Protein AF-0000000068416342 (afdb_homodimer)

InterPro domains:
  IPR006162 Phosphopantetheine attachment site [PS00012] (44-59)
  IPR006162 Phosphopantetheine attachment site [PS00012] (139-154)
  IPR006162 Phosphopantetheine attachment site [PS00012] (234-249)
  IPR006162 Phosphopantetheine attachment site [PS00012] (329-344)
  IPR009081 Phosphopantetheine binding ACP domain [PF00550] (20-83)
  IPR009081 Phosphopantetheine binding ACP domain [PF00550] (115-178)
  IPR009081 Phosphopantetheine binding ACP domain [PF00550] (210-273)
  IPR009081 Phosphopantetheine binding ACP domain [PF00550] (305-369)
  IPR009081 Phosphopantetheine binding ACP domain [PS50075] (15-89)
  IPR009081 Phosphopantetheine binding ACP domain [PS50075] (110-184)
  IPR009081 Phosphopantetheine binding ACP domain [PS50075] (205-279)
  IPR009081 Phosphopantetheine binding ACP domain [PS50075] (300-374)
  IPR011004 Trimeric LpxA-like superfamily [SSF51161] (517-614)
  IPR011004 Trimeric LpxA-like superfamily [SSF51161] (784-885)
  IPR011004 Trimeric LpxA-like superfamily [SSF51161] (982-1119)
  IPR020806 Polyketide synthase-like, phosphopantetheine-binding domain [SM00823] (18-89)
  IPR020806 Polyketide synthase-like, phosphopantetheine-binding domain [SM00823] (113-184)
  IPR020806 Polyketide synthase-like, phosphopantetheine-binding domain [SM00823] (208-279)
  IPR020806 Polyketide synthase-like, phosphopantetheine-binding domain [SM00823] (303-374)
  IPR036736 ACP-like superfamily [G3DSA:1.10.1200.10] (7-87)

pLDDT: mean 78.16, std 20.1, range [18.2, 98.06]

Sequence (2252 aa):
LVRTIHVPCKRISKNDIVEFLKGIISEQTGVAINSISVTGNLTSYGIDSIGVVKATQKLSDFLGTPVAAIDVFTASCIQELASFSEDLLSKTRPQLVRTIHVPCKRISKNDIVEFLKGIISEQTGVAINSISVTGNLTSYGIDSIGVVKATQKLSDFLGTPVAAIDVFTASCIQELASFSEDLLSKTRPQLVRTIHVPCKRISKNDIVEFLKGIISEQTGVAINSISVTGNLTSYGIDSIGVVKATQKLSDFLGTPVAAIDVFTASCIQELASFSEDLLSKTRPQLVRTIHVPCKRISKNDIVEFLKGIISEQTGVAINSISVTGNLTSYGIDSIGVVKATQKLSDFLGTPVAAIDVFTASCITELANFSEDLLSKTQPQLSSNESNVPEADIDCTELVVEVSKSRQWSIRLLQFFALIYISIMLASPAYLSITAFLNSNLCASKSVAGVPWLNYMISLIFAPLAWIHCIASTCICISLFGSSLLGLNYELTSEISIYSVDFVKWWALYKSQEISSKVLAVHLRGTVFLKYWFEMLGAKIGSSVLIDTVDITDPALVSIGDEAVIAEGVLVQSHEVKNGILSLRPIRIGKCSSIGPYAVVQKGSVIGESAEVQALQKVGGGEHVLKPNKLNNIDKNKDLPVISSKTQHDTIYHFIGIYLVGFLSSLAAAIAYFLYIKISKQPPSLQHFSFVCICGAFHWIPFIIIAYATMFSDVSSNPITFAISFTSAYLLHSLILITLTAVFTRLLNQNQTKFKTWLRYQMNISCHLRCAKFLSGTEAFCVYLRLLGAKIGKHCSIRAINPVSNPELMSIGAGVHIGDFSKIITGFHSSNGYVWGKIEVHDNSVIGSQSLILPNSLIQKNVILGALSLAPMNSILQEGGLYIGSQTQSHVGNLSATLNKEDSQKLTLTRTWYQTFTSLFTQPFLQTASPHILLGLSIYAPLNLIFHLSKKVPIFWLLPLFWILSGTMAALTCVIAKWVLVGKKKPGEKLPIWSKRIIMDSTWQAIRTLIGDYFMEMTSGSFMFVMWMKMMGGDVDEDVYVDSMGALLNPEMVKIERGGCVEKDALLFGHIYEGDEGGMVKFGEIKIGEDGFVGSRAMVMPGVVLENDANLAAFSLAMKQEIIRSTLVRTIHVPCKRISKNDIVEFLKGIISEQTGVAINSISVTGNLTSYGIDSIGVVKATQKLSDFLGTPVAAIDVFTASCIQELASFSEDLLSKTRPQLVRTIHVPCKRISKNDIVEFLKGIISEQTGVAINSISVTGNLTSYGIDSIGVVKATQKLSDFLGTPVAAIDVFTASCIQELASFSEDLLSKTRPQLVRTIHVPCKRISKNDIVEFLKGIISEQTGVAINSISVTGNLTSYGIDSIGVVKATQKLSDFLGTPVAAIDVFTASCIQELASFSEDLLSKTRPQLVRTIHVPCKRISKNDIVEFLKGIISEQTGVAINSISVTGNLTSYGIDSIGVVKATQKLSDFLGTPVAAIDVFTASCITELANFSEDLLSKTQPQLSSNESNVPEADIDCTELVVEVSKSRQWSIRLLQFFALIYISIMLASPAYLSITAFLNSNLCASKSVAGVPWLNYMISLIFAPLAWIHCIASTCICISLFGSSLLGLNYELTSEISIYSVDFVKWWALYKSQEISSKVLAVHLRGTVFLKYWFEMLGAKIGSSVLIDTVDITDPALVSIGDEAVIAEGVLVQSHEVKNGILSLRPIRIGKCSSIGPYAVVQKGSVIGESAEVQALQKVGGGEHVLKPNKLNNIDKNKDLPVISSKTQHDTIYHFIGIYLVGFLSSLAAAIAYFLYIKISKQPPSLQHFSFVCICGAFHWIPFIIIAYATMFSDVSSNPITFAISFTSAYLLHSLILITLTAVFTRLLNQNQTKFKTWLRYQMNISCHLRCAKFLSGTEAFCVYLRLLGAKIGKHCSIRAINPVSNPELMSIGAGVHIGDFSKIITGFHSSNGYVWGKIEVHDNSVIGSQSLILPNSLIQKNVILGALSLAPMNSILQEGGLYIGSQTQSHVGNLSATLNKEDSQKLTLTRTWYQTFTSLFTQPFLQTASPHILLGLSIYAPLNLIFHLSKKVPIFWLLPLFWILSGTMAALTCVIAKWVLVGKKKPGEKLPIWSKRIIMDSTWQAIRTLIGDYFMEMTSGSFMFVMWMKMMGGDVDEDVYVDSMGALLNPEMVKIERGGCVEKDALLFGHIYEGDEGGMVKFGEIKIGEDGFVGSRAMVMPGVVLENDANLAAFSLAMKQEIIRST

Organism: Cicer arietinum (NCBI:txid3827)

Secondary structure (DSSP, 8-state):
-------------HHHHHHHHHHHHHHHH---GGGS-TTS-GGGGT--HHHHHHHHHHHHHHHTS---HHHHHH-SSHHHHHHHHHHHHHHT----------------HHHHHHHHHHHHHHHH---GGGS-TTS-GGGGT--HHHHHHHHHHHHHHHTSPPPHHHHHH-SSHHHHHHHHHHHHTS-----------------HHHHHHHHHHHHHHHH---GGG--TTS-GGGGT--HHHHHHHHHHHHHHHTSPPPHHHHHH-SSHHHHHHHHHHHHHHTS---SS----------HHHHHHHHHHHHHHHH---GGG--TTSBGGGGT--HHHHHHHHHHHHHHHTSPPPHHHHHH--BHHHHHHHHHHHHHHHS-------------------------HHHHHHHHHHHHHHHHHHHHHHHHHHHHHHHHHHHHHHHHHHHSTT-HHHHHHHHHHHHHHHHHHHHHHHHHHIIIIIIHHH---TTT-SEEETTSHHHHHHHHHHHHHHHHHHHTGGGGTTSHHHHHHHHHTT-EE-SS-EE----B--GGGEEE-TT-EE-TT-EE--EEEETTEEEE--EEE-TT-EE-TT-EE-TT-EE-TT-EEPTT-EE-TT-EE---GGGGGS-TTS-----STTHHHHHHHHHHHHHHHHHHHHHHHHHHHHHHHHHHTPPP-HHHHHHHHHHHHH-SHHHHHHHHHHH-S---S-HHHHHHHHHHHHHHHHHHHHHHHHHHHHHHTSS--HHHHHHHHHHHHHHHHHTGGGGTTSHHHHHHHHHTT-EE-SS-EE-SBPPPS-GGGEEE-TT-EE-TTBEE-SEEEETTEEEE--EEE-TT-EEPTT-EE-TT-EE-TT-EE-TT-EE-TT-EEPTTEEEE-SSS-EEEEEGGGTS-GGGGGS-TT---HHHHHIIIIIHHHHHHHHHHHHHHHHHHHHHHHHHHHTTTS-GGGTHHHHHHHHHHHHHHHHHHHHHHHT--PPTT-EEETTSHHHHHHHHHHHHHHHHHHHTGGGGTTSHHHHHHHHHTT-EE-SS-EE--GGGGSSGGGEEE-TT-EE-TT-EE-SEEE---TT-EEEE--EEE-TT-EE-TT-EE-TT-EE-TT-EE-TT-EEPTT-EE---/-------------HHHHHHHHHHHHHHHH---GGGS-TTS-GGGGT--HHHHHHHHHHHHHHHTS---HHHHHH-SSHHHHHHHHHHHHHHT----------------HHHHHHHHHHHHHHHH---GGGS-TTS-GGGGT--HHHHHHHHHHHHHHHTSPPPHHHHHS-SSHHHHHHHHHHHHTS-----------------HHHHHHHHHHHHHHHH---GGG--TTS-GGGGT--HHHHHHHHHHHHHHHTSPPPHHHHHH--SHHHHHHHHHHHHHTTS---SS----------HHHHHHHHHHHHHHHH---GGG--TTSBGGGGT--HHHHHHHHHHHHHHHTSPPPHHHHHH--BHHHHHHHHHHHHHHHS-------------------------HHHHHHHHHHHHHHHHHHHHHHHHHHHHHHHHHHHHHHHHHHHSTT-HHHHHHHHHHHHHHHHHHHHHHHHHHIIIIIIHHH---TTT--EEETTSHHHHHHHHHHHHHHHHHHHTGGGGTTSHHHHHHHHHTT-EE-TT-EE----B--GGGEEE-TT-EE-TT-EE--EEEETTEEEE--EEE-TT-EE-TT-EE-TT-EE-TT-EEPTT-EE-TT-EE---GGGGGS-TTS-----STTHHHHHHHHHHHHHHHHHHHHHHHHHHHHHHHHHHTPPP-HHHHHHHHHHHH--SHHHHHHHHHHH-S---S-HHHHHHHHHHHHHHHHHHHHHHHHHHHHHHTSS--HHHHHHHHHHHHHHHHHTGGGGTTSHHHHHHHHHTT-EE-SS-EE-SB---S-GGGEEE-TT-EE-TTBEE-SEEEETTEEEE--EEE-TT-EEPTT-EE-TT-EE-TT-EE-TT-EE-TT-EEPTTEEEE-SSS-EEEEEGGGTS-GGGGGS-TT---HHHHHIIIIIHHHHHHHHHHHHHHHHHHHHHHHHHHHTTTS-GGGTHHHHHHHHHHHHHHHHHHHHHHHT--PPTT-EEETTSHHHHHHHHHHHHHHHHHHHTGGGGTTSHHHHHHHHHTT-EE-SS-EE--GGGGSSGGGEEE-TT-EE-TT-EE-SEEE---TT-EEEE--EEE-TT-EE-TT-EE-TT-EE-TT-EE-TT-EE-TT-EE---

Foldseek 3Di:
DPPPPPPPPDDCDLVNQLQVLLVLLCVQLVDDSVPADQQAFSVVSVQDPVSLVVSQVVSCVVLVHRDDSVLSVPQRGSSSSSVVSVVVNVVPDPPPPDPPVPPPPQCDLVVQLLLLLVLLCVQLVDDSVPQDQQAFSVVSVQDPVSLVVSQVVLCVVLVHRDDSVLSVPQRGSSSSSVVSSVRNVPDDDDDDDDDDDDDDADDLVNQLQLLLVLLCVQQVDDSVPADQAAFSVVSVQDLVSLVVSQVSSCVVLVHRDDSVCSVPQRGSSSSSVVSVVVRVVVDDDPPVPPPPPPPPCPLVVLLLLLLVLLCVQLVDDSVPADQAAFSVVSVQDLVSLLVSQVVSCVVLVHRDASVLSLQDGGSSSSSVVSSVVSVVPPPPPPDPPVCPVPPCPVPPPPPPPQDPVLVVVLQVLLVVLLLVLLLLLLVLLLVLLVVLVVVLVVVCVVVPPDVVVSLVSLLQCLLVSLVSSLVSSLLSCLVPQCVVLNDPCVVDFKDFCSDPNVSSLLSSQLSLLLSLVQRVLLCAQAPVNVVSLVSNQAAEEDAEHGRESQATPRNQEYAEHLEYEKYQEHEEQWDAFLRMIGGAHEYHEALEYEEHNEYEYHQEYEYHNFYHYHLYYTDHPDYRDHDPPPPPPPPPPPPPPCPVVNVVRNVLSVVLSSVLLSLQLVLLLVLVVVVCVVVVDDDDSLVSSLSSNCSRSLQVLSSLSSCVSSDLDDDPDLQVQLQVQLVSLVSSLVSLLLSLLVLLVVLPPPDDPSSLVSNLSNQQVSCVNHLQLLAQFVQNVVSLVSNQAAEEALEGGGREHRESRRNLEYAYYLEYEEAHEYEYQWMATSVGIDGAHEYAYANEYEEHNEYEYHLEAEYACEYEYHLDYRDYNYYHDHQWYWYDHPDTRGSDRNPVPPDPVNSPDRLRDDDPVLNVCRNPVLSCLSRSVLSSLLSSLLVVLSNVLSVVCVPPPSSSCSSVSLVRSLVSLLVSLLVLLCVQANADDAFDKDFCSDSNVSSLSSSVSNLVSSCSSRLLSCAQHPVNVVSLVSNQAAEDPCEGGNEPLCVSPSNQEYEYASEYEDYQEHEDQWDFPSPRRTMIGGAHEYAEASEYAEHNEYEYGLEYEYHQFYHYHSYYDDHNNYTYHD/DPPPPPPPPPDCDLVNQLQVLLVLLCVQLVDDSVPADQQAFSVVSVQDPVSLVVSQVVSCVVLVHRDDSVLSVPDRGSSSSSVVSVVVSVVPPPPPPDPPPDPPPLCDLVVQLQVLLVLLCVQLVDDSVPQDQQAFSVVSVQDPVSLVVSQVVLCVVLVHRDDSVLSVPQRGSSSSSVVSSVRNVPPDDDDDDDDDDDDDADDLVNQLQLLLVLLCVQQVDDSVPADQQAFSVVSVQDLVSLVVSQVSSCVVLVHRDDSVCSVPQRGSNSSSVVSVCVRVVVDDDPPVPPCPPPPLCPLVVLLLLLLVLLCVQLVDDSVPADQAAFSVVSVQDLVSLLVSQVVSCVVLVHRDASVLSLLQGGSSSSSVVSSVVSVVPPPPPPDPPVCPVPPCPVPVPPPPPQDPVLVVVLQVLLVVLLLVLLLLLLVLLLVLLVVLVVVLVVVCVVVPPDVVVSLVSLLQCLLVSLVSSLVSSLLSCLVPQCVVLNDPCVVDFKDFCSDPNVSSLLSSQLSLLLSLVQRVLLCAQAPVNVVSLVSNQAAEEDAEHGRESQATPRNQEYAEHLEYEKYQEHEEQWDAFLRMIGGAHEYHAALEYEEHNEYEYHQEYEYHNFYHYHLYYTDHPDYRYHDPPPPPPPPPPPPPPCPVVNVVRNVLSVVLSSVLLSLQLVLLLVVVVVVCVVVVDDDDSLVSSLSSNCSNNLFVLSSVSSCVSSDLDDDPDLQVQLQVQLVSLVSSLVSLLLSLLVLLVVLPPPDDPSSLVSNLSNQQVSCVRHLQLLAQFVQNVVSLVSNQAAEEALEGGGREHRESRRNLEYAYYLEYEEAHEYEYQWMATSVGIDGAHEYAYANEYEEHNEYEYHLEAEYACEYEYHLDYRDYNYYHDHQWYWYDHPDTRGSDRNPVPQDPVNSPDRLRDDDPVLNVCRNPVLSCLSRSVLSSLLSSLLVVLSNVLSVVCVPPPSSSCSSVSLVRSLVSLLVSLLVLLCVQANADDAFDKDFCSDSNVSSLSSSVSNLVSSCSSRLLSCQQHPVNVVSLVSNQAAEDPCEGGNEPLCVSPSNQEYEYASEYEDYQEHEDQWDFPSPRRTMIGGAHEYAEASEYAEHNEYEYHLEYEYHQFYHYHSYYDDHNNYTYHD

Nearest PDB structures (foldseek):
  2liw-assembly1_A  TM=7.862E-01  e=5.320E-03  Lyngbya majuscula
  6d8j-assembly1_A  TM=8.652E-01  e=2.146E-02  Mycobacterium tuberculosis H37Rv
  8xks-assembly1_R  TM=7.794E-01  e=4.127E-02  Chlamydomonas reinhardtii
  4ca3-assembly1_A  TM=8.569E-01  e=8.660E-02  Streptomyces virginiae
  7s3u-assembly1_A  TM=4.858E-01  e=3.812E-01  Helicobacter pullorum

Solvent-accessible surface area (backbone atoms only — not comparable to full-atom values): 117513 Å² total; per-residue (Å²): 126,83,72,78,75,74,73,72,82,78,74,87,51,58,64,58,43,40,54,47,50,38,47,52,50,22,70,72,56,72,50,61,60,85,76,57,60,55,78,45,59,54,75,74,60,67,66,50,78,68,48,49,50,52,49,24,50,54,47,16,63,73,68,76,43,88,52,60,47,63,58,59,67,67,32,54,22,54,52,57,43,22,52,51,52,47,54,58,59,62,70,69,61,81,75,83,73,73,78,69,79,64,71,84,71,65,87,47,60,62,59,41,30,54,51,46,36,50,52,49,21,70,70,50,70,48,58,58,87,73,57,57,57,80,42,59,50,72,74,56,66,63,49,78,66,48,45,49,52,47,20,52,50,46,14,63,72,62,76,41,91,48,59,43,63,55,57,64,67,28,51,22,45,52,55,39,19,56,50,56,58,60,62,63,75,74,78,82,83,84,89,82,88,86,86,87,82,91,84,88,84,87,57,52,67,57,42,40,55,49,51,40,49,52,48,23,70,72,55,69,47,60,59,86,75,58,59,53,77,43,56,53,73,76,59,67,64,48,78,67,48,47,51,52,48,25,50,55,46,14,63,72,66,76,43,89,51,61,46,65,56,61,68,67,32,54,20,50,52,52,43,19,52,50,51,36,49,56,50,52,70,67,49,82,66,83,52,94,54,73,80,65,67,77,70,58,82,36,59,63,49,44,37,54,48,51,36,46,52,46,20,68,72,54,66,49,59,58,87,74,56,59,56,78,39,55,50,66,76,56,67,59,46,77,65,46,40,41,52,48,22,50,55,44,16,64,72,67,75,42,88,52,57,44,64,57,56,54,55,30,54,19,48,51,51,40,22,48,50,51,48,49,49,50,52,64,64,36,74,66,79,66,73,76,63,76,64,60,68,64,77,72,68,72,65,72,76,74,78,62,84,75,51,69,68,51,50,52,52,48,54,52,48,45,53,53,35,50,47,52,40,32,43,50,60,46,49,24,48,52,52,24,51,52,50,43,54,51,48,51,54,56,50,44,64,71,52,72,88,52,75,71,54,54,59,50,49,38,49,62,44,22,20,53,28,40,53,46,23,49,53,39,32,51,52,41,38,31,63,63,25,50,26,69,37,50,73,66,62,73,81,50,45,70,42,46,65,82,36,70,67,35,49,33,44,51,37,41,47,38,49,52,50,52,48,20,66,70,49,44,53,73,28,55,69,33,72,62,38,55,52,52,40,40,56,51,46,22,49,67,37,90,54,48,48,43,31,51,61,47,60,44,60,35,59,43,35,35,38,27,42,48,18,26,39,11,44,60,26,34,39,31,27,61,47,66,53,75,58,31,38,38,51,35,50,28,39,38,26,37,47,14,24,36,25,42,46,14,39,41,32,31,37,17,37,36,30,52,50,16,73,45,55,52,54,37,76,42,50,57,72,41,69,46,61,46,60,79,76,66,69,73,63,67,82,69,67,67,67,76,76,63,64,86,55,48,64,62,48,51,54,53,47,51,51,42,48,38,49,50,25,34,51,36,16,49,24,25,46,52,44,49,53,53,47,35,65,73,69,70,53,80,91,48,71,71,61,49,42,50,38,14,37,39,28,30,54,68,46,63,68,56,42,50,50,50,47,60,71,75,42,79,79,74,76,92,45,56,66,61,46,8,49,52,53,29,50,52,51,54,49,28,42,54,43,37,54,52,52,49,34,51,50,47,62,61,48,63,57,80,82,41,75,63,47,50,52,43,42,24,50,45,40,31,51,48,28,72,74,48,50,65,46,24,45,56,23,46,44,37,51,50,53,42,39,60,55,47,21,44,66,42,58,50,43,37,45,33,46,54,56,65,44,51,51,38,60,40,36,35,39,30,36,19,23,38,35,32,51,55,19,36,57,41,40,57,47,55,44,78,92,38,79,47,69,31,48,32,39,38,31,37,44,17,37,37,24,37,49,15,40,39,32,29,36,19,37,37,34,40,43,20,36,37,33,56,51,14,46,42,53,65,68,34,76,48,55,64,22,27,31,35,40,28,42,89,61,66,32,78,57,45,67,60,52,81,77,50,56,77,81,63,70,77,59,65,56,43,71,68,52,72,67,53,48,46,35,28,49,48,54,48,40,46,46,19,51,41,49,36,39,32,52,43,33,48,29,40,41,62,43,54,54,50,48,49,63,49,40,79,81,38,69,58,79,76,44,50,34,57,40,51,53,51,22,34,53,41,30,53,50,50,48,38,52,47,38,56,72,55,59,53,83,83,55,73,68,43,71,42,45,62,87,36,71,66,45,50,35,39,54,30,44,51,32,30,48,51,50,44,29,72,65,38,52,58,65,34,46,53,40,70,66,39,53,50,55,40,39,68,51,45,21,48,61,50,63,74,52,40,50,35,31,75,34,52,57,73,33,26,62,29,36,35,34,30,43,30,17,22,37,30,49,60,17,34,38,35,24,53,45,80,68,67,48,97,68,30,34,33,37,30,19,43,30,39,36,20,43,38,13,37,39,24,39,50,14,38,37,30,26,39,19,35,35,32,58,50,9,69,43,53,56,67,35,79,43,51,68,59,32,73,44,62,50,121,132,82,72,79,75,78,73,73,83,77,74,84,48,58,64,57,43,40,54,48,50,38,48,52,49,21,71,72,57,70,48,61,59,87,75,59,62,52,76,44,59,53,75,74,59,69,66,49,76,68,50,48,50,54,50,26,50,54,46,15,63,73,68,75,43,88,51,61,48,64,59,61,68,67,32,54,19,54,51,55,44,23,53,49,52,45,52,57,55,62,67,68,56,79,73,82,75,73,79,70,78,66,68,84,70,64,87,47,60,62,59,41,33,53,50,47,39,49,50,49,22,70,70,52,71,50,59,58,86,76,55,58,58,78,42,59,50,73,75,56,66,59,48,77,68,47,44,50,52,48,21,50,51,45,15,63,74,62,74,42,89,49,59,43,63,55,56,65,68,26,51,20,45,55,56,36,22,57,52,55,58,61,61,65,73,71,79,80,83,83,88,82,86,88,86,88,83,90,84,90,84,89,58,50,68,58,44,41,56,49,51,39,49,51,48,23,71,73,55,70,48,58,60,86,74,58,60,53,79,44,56,53,75,76,61,67,65,49,78,68,49,48,49,54,48,25,52,55,46,15,63,72,67,76,43,90,51,60,48,62,57,61,69,68,28,52,20,52,51,54,42,19,51,51,51,35,49,58,49,53,72,66,49,82,66,82,53,97,50,72,79,67,68,76,69,58,81,36,59,62,50,43,35,54,49,50,36,46,52,47,21,68,74,54,68,48,60,59,86,72,57,58,53,78,38,55,50,65,76,56,67,60,47,78,66,46,38,42,53,46,22,49,53,44,16,65,72,68,74,44,88,52,57,43,63,56,56,52,54,30,54,19,47,51,52,40,20,49,49,50,47,48,49,51,52,63,63,35,73,66,78,66,72,78,64,75,64,60,69,62,79,72,66,72,66,71,75,73,77,60,85,75,52,70,66,51,51,52,50,46,54,52,48,45,54,55,36,51,46,53,38,32,43,50,59,46,49,26,48,52,53,24,52,50,50,42,55,51,47,53,52,55,50,44,65,71,50,72,88,51,75,70,54,53,57,50,48,37,50,63,45,22,22,53,29,43,52,45,24,49,54,40,32,50,50,41,38,32,62,62,24,48,27,68,38,50,74,65,64,74,82,51,42,71,40,46,67,81,36,72,68,36,49,33,44,50,37,43,48,36,48,51,49,51,48,21,67,72,50,45,54,73,28,53,68,35,72,61,37,53,52,51,40,39,57,50,45,21,47,66,38,91,52,47,47,43,31,50,61,46,60,44,60,35,58,40,36,36,38,27,42,49,18,25,38,11,44,60,26,34,40,32,27,61,48,66,54,75,59,30,38,40,50,37,50,29,40,39,26,36,46,14,24,36,26,42,46,14,37,38,32,30,37,18,35,38,31,52,50,16,71,42,55,51,55,37,74,43,50,56,73,40,68,46,61,46,62,81,75,67,70,73,64,67,83,70,69,66,66,78,76,62,65,84,56,47,64,61,48,48,55,52,48,52,51,40,50,39,49,50,24,34,50,35,16,49,24,25,47,51,44,49,54,52,48,33,65,72,68,70,51,81,90,47,70,70,61,49,41,49,39,13,37,39,27,29,38,76,50,65,66,56,36,50,50,48,47,60,72,75,42,79,78,73,74,92,46,56,65,61,47,9,50,50,52,29,50,52,51,53,47,29,41,54,44,36,53,51,51,49,33,52,51,46,60,61,47,64,59,80,80,41,74,64,49,49,51,44,44,25,50,45,41,31,52,48,29,72,73,48,50,64,46,24,44,55,22,45,43,38,52,50,54,41,38,61,54,46,21,45,66,42,58,50,41,38,46,32,44,56,57,63,43,50,51,38,60,41,34,35,38,30,35,19,23,38,36,31,51,56,18,36,58,40,40,57,47,56,44,79,90,40,80,46,67,30,47,32,39,37,31,38,44,18,36,38,25,36,48,14,39,40,31,27,36,20,38,37,32,41,42,20,36,37,34,54,52,15,45,43,53,62,70,33,74,47,54,66,20,28,30,35,39,28,43,88,61,67,30,77,54,46,66,59,51,83,76,51,57,79,81,62,71,78,58,64,55,43,72,70,53,73,67,55,49,47,35,30,48,47,55,49,39,46,44,21,51,42,51,35,38,32,53,43,33,49,28,40,42,61,44,53,54,50,49,49,62,49,40,78,82,38,69,57,81,76,44,49,33,58,40,52,54,52,22,35,53,41,30,53,51,50,46,38,52,46,38,56,71,55,58,52,82,82,57,74,68,43,71,42,45,63,89,37,70,66,46,51,34,40,52,30,44,51,32,30,49,50,52,42,30,73,66,37,52,60,66,34,45,53,40,70,66,38,53,51,53,41,39,68,52,45,20,50,63,50,63,73,52,41,48,36,30,76,35,52,56,73,32,25,63,30,36,34,34,30,44,30,16,21,37,29,49,60,16,35,38,36,24,53,44,78,70,68,50,98,68,30,35,33,39,29,20,43,31,38,36,22,42,38,12,36,38,23,38,50,13,38,37,30,26,38,19,34,33,32,57,51,9,68,42,54,55,66,35,79,43,49,70,59,33,74,45,63,49,123

Radius of gyration: 46.11 Å; Cα contacts (8 Å, |Δi|>4): 3832; chains: 2; bounding box: 129×130×114 Å

Structure (mmCIF, N/CA/C/O backbone):
data_AF-0000000068416342-model_v1
#
loop_
_entity.id
_entity.type
_entity.pdbx_description
1 polymer 'Uncharacterized protein LOC105851097'
#
loop_
_atom_site.group_PDB
_atom_site.id
_atom_site.type_symbol
_atom_site.label_atom_id
_atom_site.label_alt_id
_atom_site.label_comp_id
_atom_site.label_asym_id
_atom_site.label_entity_id
_atom_site.label_seq_id
_atom_site.pdbx_PDB_ins_code
_atom_site.Cartn_x
_atom_site.Cartn_y
_atom_site.Cartn_z
_atom_site.occupancy
_atom_site.B_iso_or_equiv
_atom_site.auth_seq_id
_atom_site.auth_comp_id
_atom_site.auth_asym_id
_atom_site.auth_atom_id
_atom_site.pdbx_PDB_model_num
ATOM 1 N N . LEU A 1 1 ? -82.75 14.883 46.125 1 18.2 1 LEU A N 1
ATOM 2 C CA . LEU A 1 1 ? -83.438 15.805 45.219 1 18.2 1 LEU A CA 1
ATOM 3 C C . LEU A 1 1 ? -82.5 16.859 44.688 1 18.2 1 LEU A C 1
ATOM 5 O O . LEU A 1 1 ? -82.875 17.828 44.062 1 18.2 1 LEU A O 1
ATOM 9 N N . VAL A 1 2 ? -81.312 16.828 45.219 1 22.8 2 VAL A N 1
ATOM 10 C CA . VAL A 1 2 ? -80.375 17.891 45 1 22.8 2 VAL A CA 1
ATOM 11 C C . VAL A 1 2 ? -80.188 18.109 43.5 1 22.8 2 VAL A C 1
ATOM 13 O O . VAL A 1 2 ? -79.875 17.156 42.75 1 22.8 2 VAL A O 1
ATOM 16 N N . ARG A 1 3 ? -80.875 19.219 43.094 1 21.17 3 ARG A N 1
ATOM 17 C CA . ARG A 1 3 ? -81.188 19.719 41.75 1 21.17 3 ARG A CA 1
ATOM 18 C C . ARG A 1 3 ? -79.938 19.922 40.938 1 21.17 3 ARG A C 1
ATOM 20 O O . ARG A 1 3 ? -79 20.625 41.344 1 21.17 3 ARG A O 1
ATOM 27 N N . THR A 1 4 ? -79.438 18.906 40.25 1 23.2 4 THR A N 1
ATOM 28 C CA . THR A 1 4 ? -78.312 18.734 39.375 1 23.2 4 THR A CA 1
ATOM 29 C C . THR A 1 4 ? -78.25 19.828 38.312 1 23.2 4 THR A C 1
ATOM 31 O O . THR A 1 4 ? -79.062 19.828 37.375 1 23.2 4 THR A O 1
ATOM 34 N N . ILE A 1 5 ? -78.188 21.172 38.875 1 24.78 5 ILE A N 1
ATOM 35 C CA . ILE A 1 5 ? -78.375 22.359 38.062 1 24.78 5 ILE A CA 1
ATOM 36 C C . ILE A 1 5 ? -77.438 22.281 36.844 1 24.78 5 ILE A C 1
ATOM 38 O O . ILE A 1 5 ? -76.188 22.047 37 1 24.78 5 ILE A O 1
ATOM 42 N N . HIS A 1 6 ? -78 21.953 35.656 1 24.78 6 HIS A N 1
ATOM 43 C CA . HIS A 1 6 ? -77.438 21.75 34.312 1 24.78 6 HIS A CA 1
ATOM 44 C C . HIS A 1 6 ? -76.75 23.016 33.812 1 24.78 6 HIS A C 1
ATOM 46 O O . HIS A 1 6 ? -77.375 24.016 33.531 1 24.78 6 HIS A O 1
ATOM 52 N N . VAL A 1 7 ? -75.812 23.547 34.5 1 27.77 7 VAL A N 1
ATOM 53 C CA . VAL A 1 7 ? -75.125 24.812 34.219 1 27.77 7 VAL A CA 1
ATOM 54 C C . VAL A 1 7 ? -74.812 24.906 32.719 1 27.77 7 VAL A C 1
ATOM 56 O O . VAL A 1 7 ? -74.188 24.047 32.156 1 27.77 7 VAL A O 1
ATOM 59 N N . PRO A 1 8 ? -75.75 25.547 31.984 1 27.86 8 PRO A N 1
ATOM 60 C CA . PRO A 1 8 ? -75.812 25.641 30.516 1 27.86 8 PRO A CA 1
ATOM 61 C C . PRO A 1 8 ? -74.438 26.094 29.938 1 27.86 8 PRO A C 1
ATOM 63 O O . PRO A 1 8 ? -73.688 26.812 30.609 1 27.86 8 PRO A O 1
ATOM 66 N N . CYS A 1 9 ? -73.812 25.328 29.297 1 30.5 9 CYS A N 1
ATOM 67 C CA . CYS A 1 9 ? -72.562 25.578 28.578 1 30.5 9 CYS A CA 1
ATOM 68 C C . CYS A 1 9 ? -72.625 26.828 27.734 1 30.5 9 CYS A C 1
ATOM 70 O O . CYS A 1 9 ? -73.438 26.891 26.781 1 30.5 9 CYS A O 1
ATOM 72 N N . LYS A 1 10 ? -72.688 28.125 28.391 1 36.81 10 LYS A N 1
ATOM 73 C CA . LYS A 1 10 ? -72.812 29.469 27.844 1 36.81 10 LYS A CA 1
ATOM 74 C C . LYS A 1 10 ? -72.062 29.594 26.516 1 36.81 10 LYS A C 1
ATOM 76 O O . LYS A 1 10 ? -70.875 29.25 26.422 1 36.81 10 LYS A O 1
ATOM 81 N N . ARG A 1 11 ? -72.812 29.641 25.469 1 44.97 11 ARG A N 1
ATOM 82 C CA . ARG A 1 11 ? -72.438 29.875 24.062 1 44.97 11 ARG A CA 1
ATOM 83 C C . ARG A 1 11 ? -71.625 31.172 23.922 1 44.97 11 ARG A C 1
ATOM 85 O O . ARG A 1 11 ? -72.062 32.219 24.406 1 44.97 11 ARG A O 1
ATOM 92 N N . ILE A 1 12 ? -70.438 31.312 23.734 1 53.91 12 ILE A N 1
ATOM 93 C CA . ILE A 1 12 ? -69.625 32.5 23.516 1 53.91 12 ILE A CA 1
ATOM 94 C C . ILE A 1 12 ? -70.25 33.344 22.391 1 53.91 12 ILE A C 1
ATOM 96 O O . ILE A 1 12 ? -70.375 32.875 21.25 1 53.91 12 ILE A O 1
ATOM 100 N N . SER A 1 13 ? -71.125 34.438 22.656 1 62.72 13 SER A N 1
ATOM 101 C CA . SER A 1 13 ? -71.812 35.281 21.703 1 62.72 13 SER A CA 1
ATOM 102 C C . SER A 1 13 ? -70.875 36.312 21.078 1 62.72 13 SER A C 1
ATOM 104 O O . SER A 1 13 ? -69.75 36.531 21.547 1 62.72 13 SER A O 1
ATOM 106 N N . LYS A 1 14 ? -71.188 37 19.938 1 69.56 14 LYS A N 1
ATOM 107 C CA . LYS A 1 14 ? -70.5 38.031 19.188 1 69.56 14 LYS A CA 1
ATOM 108 C C . LYS A 1 14 ? -70.125 39.219 20.094 1 69.56 14 LYS A C 1
ATOM 110 O O . LYS A 1 14 ? -69.062 39.812 19.984 1 69.56 14 LYS A O 1
ATOM 115 N N . ASN A 1 15 ? -71 39.469 20.938 1 71.5 15 ASN A N 1
ATOM 116 C CA . ASN A 1 15 ? -70.812 40.594 21.844 1 71.5 15 ASN A CA 1
ATOM 117 C C . ASN A 1 15 ? -69.688 40.312 22.859 1 71.5 15 ASN A C 1
ATOM 119 O O . ASN A 1 15 ? -69 41.219 23.281 1 71.5 15 ASN A O 1
ATOM 123 N N . ASP A 1 16 ? -69.562 39.062 23.219 1 72.38 16 ASP A N 1
ATOM 124 C CA . ASP A 1 16 ? -68.5 38.688 24.141 1 72.38 16 ASP A CA 1
ATOM 125 C C . ASP A 1 16 ? -67.125 38.844 23.484 1 72.38 16 ASP A C 1
ATOM 127 O O . ASP A 1 16 ? -66.188 39.25 24.156 1 72.38 16 ASP A O 1
ATOM 131 N N . ILE A 1 17 ? -67.125 38.656 22.203 1 74.94 17 ILE A N 1
ATOM 132 C CA . ILE A 1 17 ? -65.875 38.781 21.453 1 74.94 17 ILE A CA 1
ATOM 133 C C . ILE A 1 17 ? -65.562 40.281 21.312 1 74.94 17 ILE A C 1
ATOM 135 O O . ILE A 1 17 ? -64.375 40.656 21.469 1 74.94 17 ILE A O 1
ATOM 139 N N . VAL A 1 18 ? -66.5 41.125 21.078 1 76.5 18 VAL A N 1
ATOM 140 C CA . VAL A 1 18 ? -66.312 42.562 20.938 1 76.5 18 VAL A CA 1
ATOM 141 C C . VAL A 1 18 ? -65.812 43.125 22.25 1 76.5 18 VAL A C 1
ATOM 143 O O . VAL A 1 18 ? -64.875 43.906 22.25 1 76.5 18 VAL A O 1
ATOM 146 N N . GLU A 1 19 ? -66.375 42.688 23.359 1 75.38 19 GLU A N 1
ATOM 147 C CA . GLU A 1 19 ? -65.938 43.188 24.656 1 75.38 19 GLU A CA 1
ATOM 148 C C . GLU A 1 19 ? -64.562 42.719 25 1 75.38 19 GLU A C 1
ATOM 150 O O . GLU A 1 19 ? -63.75 43.469 25.578 1 75.38 19 GLU A O 1
ATOM 155 N N . PHE A 1 20 ? -64.25 41.594 24.578 1 74.19 20 PHE A N 1
ATOM 156 C CA . PHE A 1 20 ? -62.938 41.031 24.781 1 74.19 20 PHE A CA 1
ATOM 157 C C . PHE A 1 20 ? -61.875 41.781 23.969 1 74.19 20 PHE A C 1
ATOM 159 O O . PHE A 1 20 ? -60.812 42.125 24.469 1 74.19 20 PHE A O 1
ATOM 166 N N . LEU A 1 21 ? -62.219 42.062 22.734 1 75 21 LEU A N 1
ATOM 167 C CA . LEU A 1 21 ? -61.312 42.75 21.844 1 75 21 LEU A CA 1
ATOM 168 C C . LEU A 1 21 ? -61.094 44.188 22.297 1 75 21 LEU A C 1
ATOM 170 O O . LEU A 1 21 ? -59.969 44.719 22.25 1 75 21 LEU A O 1
ATOM 174 N N . LYS A 1 22 ? -62.125 44.719 22.734 1 76.25 22 LYS A N 1
ATOM 175 C CA . LYS A 1 22 ? -62 46.062 23.344 1 76.25 22 LYS A CA 1
ATOM 176 C C . LYS A 1 22 ? -61.062 46.031 24.531 1 76.25 22 LYS A C 1
ATOM 178 O O . LYS A 1 22 ? -60.25 46.969 24.719 1 76.25 22 LYS A O 1
ATOM 183 N N . GLY A 1 23 ? -61.156 44.938 25.297 1 76.19 23 GLY A N 1
ATOM 184 C CA . GLY A 1 23 ? -60.25 44.75 26.438 1 76.19 23 GLY A CA 1
ATOM 185 C C . GLY A 1 23 ? -58.812 44.656 26.047 1 76.19 23 GLY A C 1
ATOM 186 O O . GLY A 1 23 ? -57.938 45.219 26.688 1 76.19 23 GLY A O 1
ATOM 187 N N . ILE A 1 24 ? -58.562 44 25.016 1 74.69 24 ILE A N 1
ATOM 188 C CA . ILE A 1 24 ? -57.188 43.812 24.578 1 74.69 24 ILE A CA 1
ATOM 189 C C . ILE A 1 24 ? -56.625 45.156 24.094 1 74.69 24 ILE A C 1
ATOM 191 O O . ILE A 1 24 ? -55.469 45.5 24.406 1 74.69 24 ILE A O 1
ATOM 195 N N . ILE A 1 25 ? -57.375 45.844 23.328 1 72.62 25 ILE A N 1
ATOM 196 C CA . ILE A 1 25 ? -56.938 47.125 22.781 1 72.62 25 ILE A CA 1
ATOM 197 C C . ILE A 1 25 ? -56.75 48.125 23.906 1 72.62 25 ILE A C 1
ATOM 199 O O . ILE A 1 25 ? -55.75 48.875 23.922 1 72.62 25 ILE A O 1
ATOM 203 N N . SER A 1 26 ? -57.594 48.062 24.812 1 76.88 26 SER A N 1
ATOM 204 C CA . SER A 1 26 ? -57.438 48.938 25.969 1 76.88 26 SER A CA 1
ATOM 205 C C . SER A 1 26 ? -56.188 48.625 26.766 1 76.88 26 SER A C 1
ATOM 207 O O . SER A 1 26 ? -55.5 49.531 27.219 1 76.88 26 SER A O 1
ATOM 209 N N . GLU A 1 27 ? -55.938 47.375 26.844 1 74.56 27 GLU A N 1
ATOM 210 C CA . GLU A 1 27 ? -54.75 46.938 27.609 1 74.56 27 GLU A CA 1
ATOM 211 C C . GLU A 1 27 ? -53.469 47.375 26.891 1 74.56 27 GLU A C 1
ATOM 213 O O . GLU A 1 27 ? -52.5 47.781 27.547 1 74.56 27 GLU A O 1
ATOM 218 N N . GLN A 1 28 ? -53.531 47.469 25.609 1 70.75 28 GLN A N 1
ATOM 219 C CA . GLN A 1 28 ? -52.312 47.75 24.891 1 70.75 28 GLN A CA 1
ATOM 220 C C . GLN A 1 28 ? -52.156 49.219 24.594 1 70.75 28 GLN A C 1
ATOM 222 O O . GLN A 1 28 ? -51.062 49.75 24.5 1 70.75 28 GLN A O 1
ATOM 227 N N . THR A 1 29 ? -53.156 49.969 24.375 1 71.56 29 THR A N 1
ATOM 228 C CA . THR A 1 29 ? -53.094 51.344 23.984 1 71.56 29 THR A CA 1
ATOM 229 C C . THR A 1 29 ? -53.406 52.281 25.156 1 71.56 29 THR A C 1
ATOM 231 O O . THR A 1 29 ? -53.094 53.469 25.125 1 71.56 29 THR A O 1
ATOM 234 N N . GLY A 1 30 ? -53.781 51.875 26.359 1 71.31 30 GLY A N 1
ATOM 235 C CA . GLY A 1 30 ? -54.156 52.625 27.531 1 71.31 30 GLY A CA 1
ATOM 236 C C . GLY A 1 30 ? -55.438 53.406 27.375 1 71.31 30 GLY A C 1
ATOM 237 O O . GLY A 1 30 ? -55.812 54.188 28.234 1 71.31 30 GLY A O 1
ATOM 238 N N . VAL A 1 31 ? -56.188 53.281 26.172 1 72.88 31 VAL A N 1
ATOM 239 C CA . VAL A 1 31 ? -57.406 54.031 25.938 1 72.88 31 VAL A CA 1
ATOM 240 C C . VAL A 1 31 ? -58.562 53.344 26.672 1 72.88 31 VAL A C 1
ATOM 242 O O . VAL A 1 31 ? -58.594 52.125 26.797 1 72.88 31 VAL A O 1
ATOM 245 N N . ALA A 1 32 ? -59.375 54.094 27.438 1 72.69 32 ALA A N 1
ATOM 246 C CA . ALA A 1 32 ? -60.5 53.594 28.234 1 72.69 32 ALA A CA 1
ATOM 247 C C . ALA A 1 32 ? -61.438 52.75 27.406 1 72.69 32 ALA A C 1
ATOM 249 O O . ALA A 1 32 ? -61.75 53.094 26.25 1 72.69 32 ALA A O 1
ATOM 250 N N . ILE A 1 33 ? -62 51.562 27.781 1 69.38 33 ILE A N 1
ATOM 251 C CA . ILE A 1 33 ? -62.781 50.531 27.094 1 69.38 33 ILE A CA 1
ATOM 252 C C . ILE A 1 33 ? -64 51.188 26.469 1 69.38 33 ILE A C 1
ATOM 254 O O . ILE A 1 33 ? -64.438 50.812 25.359 1 69.38 33 ILE A O 1
ATOM 258 N N . ASN A 1 34 ? -64.562 52.188 27.141 1 70.69 34 ASN A N 1
ATOM 259 C CA . ASN A 1 34 ? -65.812 52.781 26.688 1 70.69 34 ASN A CA 1
ATOM 260 C C . ASN A 1 34 ? -65.562 53.75 25.531 1 70.69 34 ASN A C 1
ATOM 262 O O . ASN A 1 34 ? -66.5 54.094 24.797 1 70.69 34 ASN A O 1
ATOM 266 N N . SER A 1 35 ? -64.375 54.281 25.375 1 72.25 35 SER A N 1
ATOM 267 C CA . SER A 1 35 ? -64.125 55.25 24.297 1 72.25 35 SER A CA 1
ATOM 268 C C . SER A 1 35 ? -63.625 54.531 23.031 1 72.25 35 SER A C 1
ATOM 270 O O . SER A 1 35 ? -63.375 55.156 22.016 1 72.25 35 SER A O 1
ATOM 272 N N . ILE A 1 36 ? -63.438 53.25 23.078 1 66.06 36 ILE A N 1
ATOM 273 C CA . ILE A 1 36 ? -63.031 52.5 21.906 1 66.06 36 ILE A CA 1
ATOM 274 C C . ILE A 1 36 ? -64.25 52.188 21.016 1 66.06 36 ILE A C 1
ATOM 276 O O . ILE A 1 36 ? -65.188 51.531 21.453 1 66.06 36 ILE A O 1
ATOM 280 N N . SER A 1 37 ? -64.312 52.906 19.859 1 69.81 37 SER A N 1
ATOM 281 C CA . SER A 1 37 ? -65.438 52.719 18.938 1 69.81 37 SER A CA 1
ATOM 282 C C . SER A 1 37 ? -65.312 51.375 18.219 1 69.81 37 SER A C 1
ATOM 284 O O . SER A 1 37 ? -64.25 50.938 17.844 1 69.81 37 SER A O 1
ATOM 286 N N . VAL A 1 38 ? -66.312 50.531 18.234 1 68.25 38 VAL A N 1
ATOM 287 C CA . VAL A 1 38 ? -66.375 49.188 17.641 1 68.25 38 VAL A CA 1
ATOM 288 C C . VAL A 1 38 ? -66.188 49.312 16.141 1 68.25 38 VAL A C 1
ATOM 290 O O . VAL A 1 38 ? -65.688 48.375 15.5 1 68.25 38 VAL A O 1
ATOM 293 N N . THR A 1 39 ? -66.375 50.375 15.375 1 62.34 39 THR A N 1
ATOM 294 C CA . THR A 1 39 ? -66.312 50.562 13.938 1 62.34 39 THR A CA 1
ATOM 295 C C . THR A 1 39 ? -65.062 51.375 13.578 1 62.34 39 THR A C 1
ATOM 297 O O . THR A 1 39 ? -64.812 51.625 12.398 1 62.34 39 THR A O 1
ATOM 300 N N . GLY A 1 40 ? -64.25 51.875 14.492 1 62.88 40 GLY A N 1
ATOM 301 C CA . GLY A 1 40 ? -63.094 52.719 14.188 1 62.88 40 GLY A CA 1
ATOM 302 C C . GLY A 1 40 ? -61.906 51.906 13.68 1 62.88 40 GLY A C 1
ATOM 303 O O . GLY A 1 40 ? -61.812 50.688 13.898 1 62.88 40 GLY A O 1
ATOM 304 N N . ASN A 1 41 ? -61.062 52.438 12.719 1 61.44 41 ASN A N 1
ATOM 305 C CA . ASN A 1 41 ? -59.906 51.812 12.094 1 61.44 41 ASN A CA 1
ATOM 306 C C . ASN A 1 41 ? -58.875 51.375 13.133 1 61.44 41 ASN A C 1
ATOM 308 O O . ASN A 1 41 ? -58.5 52.188 13.992 1 61.44 41 ASN A O 1
ATOM 312 N N . LEU A 1 42 ? -58.5 50.094 13.312 1 61.69 42 LEU A N 1
ATOM 313 C CA . LEU A 1 42 ? -57.594 49.5 14.289 1 61.69 42 LEU A CA 1
ATOM 314 C C . LEU A 1 42 ? -56.219 50.156 14.227 1 61.69 42 LEU A C 1
ATOM 316 O O . LEU A 1 42 ? -55.5 50.25 15.234 1 61.69 42 LEU A O 1
ATOM 320 N N . THR A 1 43 ? -55.812 50.688 13.039 1 62.25 43 THR A N 1
ATOM 321 C CA . THR A 1 43 ? -54.5 51.344 12.867 1 62.25 43 THR A CA 1
ATOM 322 C C . THR A 1 43 ? -54.469 52.656 13.648 1 62.25 43 THR A C 1
ATOM 324 O O . THR A 1 43 ? -53.375 53.125 14.008 1 62.25 43 THR A O 1
ATOM 327 N N . SER A 1 44 ? -55.531 53.188 13.891 1 61.53 44 SER A N 1
ATOM 328 C CA . SER A 1 44 ? -55.531 54.5 14.562 1 61.53 44 SER A CA 1
ATOM 329 C C . SER A 1 44 ? -55.188 54.344 16.047 1 61.53 44 SER A C 1
ATOM 331 O O . SER A 1 44 ? -54.844 55.344 16.703 1 61.53 44 SER A O 1
ATOM 333 N N . TYR A 1 45 ? -55.438 53.219 16.578 1 62.81 45 TYR A N 1
ATOM 334 C CA . TYR A 1 45 ? -55.156 53.094 18.016 1 62.81 45 TYR A CA 1
ATOM 335 C C . TYR A 1 45 ? -53.688 52.75 18.266 1 62.81 45 TYR A C 1
ATOM 337 O O . TYR A 1 45 ? -53.281 52.562 19.406 1 62.81 45 TYR A O 1
ATOM 345 N N . GLY A 1 46 ? -52.562 53.031 17.297 1 58 46 GLY A N 1
ATOM 346 C CA . GLY A 1 46 ? -51.125 52.906 17.422 1 58 46 GLY A CA 1
ATOM 347 C C . GLY A 1 46 ? -50.688 51.531 17.859 1 58 46 GLY A C 1
ATOM 348 O O . GLY A 1 46 ? -49.656 51.375 18.547 1 58 46 GLY A O 1
ATOM 349 N N . ILE A 1 47 ? -51.375 50.5 17.672 1 56.94 47 ILE A N 1
ATOM 350 C CA . ILE A 1 47 ? -50.938 49.156 18.078 1 56.94 47 ILE A CA 1
ATOM 351 C C . ILE A 1 47 ? -49.812 48.719 17.156 1 56.94 47 ILE A C 1
ATOM 353 O O . ILE A 1 47 ? -49.969 48.688 15.938 1 56.94 47 ILE A O 1
ATOM 357 N N . ASP A 1 48 ? -48.531 48.688 17.547 1 58.91 48 ASP A N 1
ATOM 358 C CA . ASP A 1 48 ? -47.375 48.312 16.75 1 58.91 48 ASP A CA 1
ATOM 359 C C . ASP A 1 48 ? -47.406 46.812 16.406 1 58.91 48 ASP A C 1
ATOM 361 O O . ASP A 1 48 ? -48.281 46.094 16.891 1 58.91 48 ASP A O 1
ATOM 365 N N . SER A 1 49 ? -46.594 46.344 15.422 1 60.31 49 SER A N 1
ATOM 366 C CA . SER A 1 49 ? -46.531 44.969 14.867 1 60.31 49 SER A CA 1
ATOM 367 C C . SER A 1 49 ? -46.438 43.938 15.969 1 60.31 49 SER A C 1
ATOM 369 O O . SER A 1 49 ? -47.031 42.844 15.852 1 60.31 49 SER A O 1
ATOM 371 N N . ILE A 1 50 ? -45.812 44.188 16.922 1 63.53 50 ILE A N 1
ATOM 372 C CA . ILE A 1 50 ? -45.656 43.25 18.016 1 63.53 50 ILE A CA 1
ATOM 373 C C . ILE A 1 50 ? -46.969 43.156 18.812 1 63.53 50 ILE A C 1
ATOM 375 O O . ILE A 1 50 ? -47.344 42.094 19.281 1 63.53 50 ILE A O 1
ATOM 379 N N . GLY A 1 51 ? -47.594 44.219 18.812 1 63.62 51 GLY A N 1
ATOM 380 C CA . GLY A 1 51 ? -48.844 44.281 19.516 1 63.62 51 GLY A CA 1
ATOM 381 C C . GLY A 1 51 ? -49.938 43.469 18.859 1 63.62 51 GLY A C 1
ATOM 382 O O . GLY A 1 51 ? -50.75 42.812 19.547 1 63.62 51 GLY A O 1
ATOM 383 N N . VAL A 1 52 ? -49.938 43.406 17.594 1 65.62 52 VAL A N 1
ATOM 384 C CA . VAL A 1 52 ? -50.875 42.625 16.812 1 65.62 52 VAL A CA 1
ATOM 385 C C . VAL A 1 52 ? -50.625 41.125 17.062 1 65.62 52 VAL A C 1
ATOM 387 O O . VAL A 1 52 ? -51.594 40.375 17.219 1 65.62 52 VAL A O 1
ATOM 390 N N . VAL A 1 53 ? -49.5 40.75 17.172 1 69.25 53 VAL A N 1
ATOM 391 C CA . VAL A 1 53 ? -49.156 39.344 17.391 1 69.25 53 VAL A CA 1
ATOM 392 C C . VAL A 1 53 ? -49.625 38.906 18.781 1 69.25 53 VAL A C 1
ATOM 394 O O . VAL A 1 53 ? -50.188 37.844 18.953 1 69.25 53 VAL A O 1
ATOM 397 N N . LYS A 1 54 ? -49.5 39.75 19.688 1 71.94 54 LYS A N 1
ATOM 398 C CA . LYS A 1 54 ? -49.938 39.438 21.047 1 71.94 54 LYS A CA 1
ATOM 399 C C . LYS A 1 54 ? -51.469 39.406 21.125 1 71.94 54 LYS A C 1
ATOM 401 O O . LYS A 1 54 ? -52.031 38.531 21.797 1 71.94 54 LYS A O 1
ATOM 406 N N . ALA A 1 55 ? -52.031 40.219 20.375 1 70.56 55 ALA A N 1
ATOM 407 C CA . ALA A 1 55 ? -53.5 40.25 20.359 1 70.56 55 ALA A CA 1
ATOM 408 C C . ALA A 1 55 ? -54.062 39 19.672 1 70.56 55 ALA A C 1
ATOM 410 O O . ALA A 1 55 ? -55.094 38.469 20.109 1 70.56 55 ALA A O 1
ATOM 411 N N . THR A 1 56 ? -53.375 38.625 18.703 1 72.38 56 THR A N 1
ATOM 412 C CA . THR A 1 56 ? -53.781 37.406 17.984 1 72.38 56 THR A CA 1
ATOM 413 C C . THR A 1 56 ? -53.688 36.188 18.891 1 72.38 56 THR A C 1
ATOM 415 O O . THR A 1 56 ? -54.562 35.344 18.891 1 72.38 56 THR A O 1
ATOM 418 N N . GLN A 1 57 ? -52.688 36.219 19.609 1 72.44 57 GLN A N 1
ATOM 419 C CA . GLN A 1 57 ? -52.5 35.094 20.5 1 72.44 57 GLN A CA 1
ATOM 420 C C . GLN A 1 57 ? -53.562 35.094 21.609 1 72.44 57 GLN A C 1
ATOM 422 O O . GLN A 1 57 ? -54.156 34.031 21.922 1 72.44 57 GLN A O 1
ATOM 427 N N . LYS A 1 58 ? -53.844 36.156 22.094 1 75.19 58 LYS A N 1
ATOM 428 C CA . LYS A 1 58 ? -54.844 36.281 23.141 1 75.19 58 LYS A CA 1
ATOM 429 C C . LYS A 1 58 ? -56.25 35.969 22.609 1 75.19 58 LYS A C 1
ATOM 431 O O . LYS A 1 58 ? -57.062 35.312 23.281 1 75.19 58 LYS A O 1
ATOM 436 N N . LEU A 1 59 ? -56.438 36.312 21.406 1 74 59 LEU A N 1
ATOM 437 C CA . LEU A 1 59 ? -57.688 36 20.75 1 74 59 LEU A CA 1
ATOM 438 C C . LEU A 1 59 ? -57.812 34.5 20.453 1 74 59 LEU A C 1
ATOM 440 O O . LEU A 1 59 ? -58.875 33.906 20.656 1 74 59 LEU A O 1
ATOM 444 N N . SER A 1 60 ? -56.75 33.969 20.062 1 72.5 60 SER A N 1
ATOM 445 C CA . SER A 1 60 ? -56.719 32.531 19.797 1 72.5 60 SER A CA 1
ATOM 446 C C . SER A 1 60 ? -56.969 31.75 21.062 1 72.5 60 SER A C 1
ATOM 448 O O . SER A 1 60 ? -57.719 30.75 21.047 1 72.5 60 SER A O 1
ATOM 450 N N . ASP A 1 61 ? -56.531 32.219 22.078 1 72 61 ASP A N 1
ATOM 451 C CA . ASP A 1 61 ? -56.719 31.531 23.359 1 72 61 ASP A CA 1
ATOM 452 C C . ASP A 1 61 ? -58.188 31.688 23.844 1 72 61 ASP A C 1
ATOM 454 O O . ASP A 1 61 ? -58.75 30.75 24.406 1 72 61 ASP A O 1
ATOM 458 N N . PHE A 1 62 ? -58.719 32.719 23.562 1 72.19 62 PHE A N 1
ATOM 459 C CA . PHE A 1 62 ? -60.094 33.031 23.969 1 72.19 62 PHE A CA 1
ATOM 460 C C . PHE A 1 62 ? -61.094 32.25 23.125 1 72.19 62 PHE A C 1
ATOM 462 O O . PHE A 1 62 ? -62.094 31.719 23.656 1 72.19 62 PHE A O 1
ATOM 469 N N . LEU A 1 63 ? -60.781 32.125 21.875 1 67.31 63 LEU A N 1
ATOM 470 C CA . LEU A 1 63 ? -61.656 31.438 20.953 1 67.31 63 LEU A CA 1
ATOM 471 C C . LEU A 1 63 ? -61.375 29.938 20.969 1 67.31 63 LEU A C 1
ATOM 473 O O . LEU A 1 63 ? -62.25 29.141 20.562 1 67.31 63 LEU A O 1
ATOM 477 N N . GLY A 1 64 ? -60.25 29.438 21.469 1 64.69 64 GLY A N 1
ATOM 478 C CA . GLY A 1 64 ? -59.812 28.047 21.469 1 64.69 64 GLY A CA 1
ATOM 479 C C . GLY A 1 64 ? -59.406 27.562 20.094 1 64.69 64 GLY A C 1
ATOM 480 O O . GLY A 1 64 ? -59.188 26.359 19.875 1 64.69 64 GLY A O 1
ATOM 481 N N . THR A 1 65 ? -59.469 28.469 19.141 1 65.31 65 THR A N 1
ATOM 482 C CA . THR A 1 65 ? -59.062 28.156 17.781 1 65.31 65 THR A CA 1
ATOM 483 C C . THR A 1 65 ? -57.969 29.109 17.312 1 65.31 65 THR A C 1
ATOM 485 O O . THR A 1 65 ? -58 30.297 17.609 1 65.31 65 THR A O 1
ATOM 488 N N . PRO A 1 66 ? -57 28.578 16.719 1 68.38 66 PRO A N 1
ATOM 489 C CA . PRO A 1 66 ? -55.906 29.453 16.297 1 68.38 66 PRO A CA 1
ATOM 490 C C . PRO A 1 66 ? -56.344 30.484 15.273 1 68.38 66 PRO A C 1
ATOM 492 O O . PRO A 1 66 ? -57.094 30.172 14.336 1 68.38 66 PRO A O 1
ATOM 495 N N . VAL A 1 67 ? -56.062 31.703 15.492 1 66.31 67 VAL A N 1
ATOM 496 C CA . VAL A 1 67 ? -56.344 32.812 14.602 1 66.31 67 VAL A CA 1
ATOM 497 C C . VAL A 1 67 ? -55.062 33.312 13.953 1 66.31 67 VAL A C 1
ATOM 499 O O . VAL A 1 67 ? -54.031 33.438 14.617 1 66.31 67 VAL A O 1
ATOM 502 N N . ALA A 1 68 ? -55.031 33.375 12.727 1 67.62 68 ALA A N 1
ATOM 503 C CA . ALA A 1 68 ? -53.844 33.844 12.008 1 67.62 68 ALA A CA 1
ATOM 504 C C . ALA A 1 68 ? -53.656 35.344 12.234 1 67.62 68 ALA A C 1
ATOM 506 O O . ALA A 1 68 ? -54.594 36.125 12.266 1 67.62 68 ALA A O 1
ATOM 507 N N . ALA A 1 69 ? -52.531 35.781 12.477 1 65.5 69 ALA A N 1
ATOM 508 C CA . ALA A 1 69 ? -52.156 37.156 12.75 1 65.5 69 ALA A CA 1
ATOM 509 C C . ALA A 1 69 ? -52.562 38.094 11.594 1 65.5 69 ALA A C 1
ATOM 511 O O . ALA A 1 69 ? -52.906 39.25 11.805 1 65.5 69 ALA A O 1
ATOM 512 N N . ILE A 1 70 ? -52.531 37.531 10.367 1 63.41 70 ILE A N 1
ATOM 513 C CA . ILE A 1 70 ? -52.844 38.312 9.188 1 63.41 70 ILE A CA 1
ATOM 514 C C . ILE A 1 70 ? -54.312 38.719 9.234 1 63.41 70 ILE A C 1
ATOM 516 O O . ILE A 1 70 ? -54.688 39.812 8.797 1 63.41 70 ILE A O 1
ATOM 520 N N . ASP A 1 71 ? -55.062 37.906 9.828 1 65.62 71 ASP A N 1
ATOM 521 C CA . ASP A 1 71 ? -56.5 38.219 9.891 1 65.62 71 ASP A CA 1
ATOM 522 C C . ASP A 1 71 ? -56.781 39.344 10.898 1 65.62 71 ASP A C 1
ATOM 524 O O . ASP A 1 71 ? -57.688 40.156 10.695 1 65.62 71 ASP A O 1
ATOM 528 N N . VAL A 1 72 ? -55.938 39.312 11.852 1 67.69 72 VAL A N 1
ATOM 529 C CA . VAL A 1 72 ? -56.062 40.375 12.852 1 67.69 72 VAL A CA 1
ATOM 530 C C . VAL A 1 72 ? -55.469 41.656 12.312 1 67.69 72 VAL A C 1
ATOM 532 O O . VAL A 1 72 ? -56.031 42.75 12.516 1 67.69 72 VAL A O 1
ATOM 535 N N . PHE A 1 73 ? -54.438 41.5 11.445 1 64.81 73 PHE A N 1
ATOM 536 C CA . PHE A 1 73 ? -53.75 42.656 10.875 1 64.81 73 PHE A CA 1
ATOM 537 C C . PHE A 1 73 ? -54.594 43.312 9.789 1 64.81 73 PHE A C 1
ATOM 539 O O . PHE A 1 73 ? -54.594 44.531 9.641 1 64.81 73 PHE A O 1
ATOM 546 N N . THR A 1 74 ? -55.375 42.469 9.078 1 64.19 74 THR A N 1
ATOM 547 C CA . THR A 1 74 ? -56.125 42.969 7.934 1 64.19 74 THR A CA 1
ATOM 548 C C . THR A 1 74 ? -57.5 43.406 8.352 1 64.19 74 THR A C 1
ATOM 550 O O . THR A 1 74 ? -58.25 44.031 7.562 1 64.19 74 THR A O 1
ATOM 553 N N . ALA A 1 75 ? -57.844 43.125 9.602 1 63.09 75 ALA A N 1
ATOM 554 C CA . ALA A 1 75 ? -59.188 43.531 10.031 1 63.09 75 ALA A CA 1
ATOM 555 C C . ALA A 1 75 ? -59.219 45.031 10.281 1 63.09 75 ALA A C 1
ATOM 557 O O . ALA A 1 75 ? -58.312 45.594 10.914 1 63.09 75 ALA A O 1
ATOM 558 N N . SER A 1 76 ? -60.031 45.75 9.562 1 67.94 76 SER A N 1
ATOM 559 C CA . SER A 1 76 ? -60.094 47.219 9.594 1 67.94 76 SER A CA 1
ATOM 560 C C . SER A 1 76 ? -60.75 47.688 10.875 1 67.94 76 SER A C 1
ATOM 562 O O . SER A 1 76 ? -60.469 48.812 11.352 1 67.94 76 SER A O 1
ATOM 564 N N . CYS A 1 77 ? -61.812 46.906 11.484 1 69.25 77 CYS A N 1
ATOM 565 C CA . CYS A 1 77 ? -62.5 47.344 12.688 1 69.25 77 CYS A CA 1
ATOM 566 C C . CYS A 1 77 ? -62.781 46.156 13.625 1 69.25 77 CYS A C 1
ATOM 568 O O . CYS A 1 77 ? -62.656 45 13.227 1 69.25 77 CYS A O 1
ATOM 570 N N . ILE A 1 78 ? -62.969 46.344 14.969 1 71.19 78 ILE A N 1
ATOM 571 C CA . ILE A 1 78 ? -63.219 45.344 16 1 71.19 78 ILE A CA 1
ATOM 572 C C . ILE A 1 78 ? -64.438 44.5 15.625 1 71.19 78 ILE A C 1
ATOM 574 O O . ILE A 1 78 ? -64.438 43.312 15.852 1 71.19 78 ILE A O 1
ATOM 578 N N . GLN A 1 79 ? -65.375 45.094 14.914 1 71.38 79 GLN A N 1
ATOM 579 C CA . GLN A 1 79 ? -66.625 44.406 14.531 1 71.38 79 GLN A CA 1
ATOM 580 C C . GLN A 1 79 ? -66.312 43.344 13.461 1 71.38 79 GLN A C 1
ATOM 582 O O . GLN A 1 79 ? -66.875 42.25 13.484 1 71.38 79 GLN A O 1
ATOM 587 N N . GLU A 1 80 ? -65.438 43.719 12.531 1 73.19 80 GLU A N 1
ATOM 588 C CA . GLU A 1 80 ? -65.062 42.781 11.469 1 73.19 80 GLU A CA 1
ATOM 589 C C . GLU A 1 80 ? -64.312 41.594 12.031 1 73.19 80 GLU A C 1
ATOM 591 O O . GLU A 1 80 ? -64.5 40.438 11.609 1 73.19 80 GLU A O 1
ATOM 596 N N . LEU A 1 81 ? -63.5 41.875 13.023 1 71.62 81 LEU A N 1
ATOM 597 C CA . LEU A 1 81 ? -62.719 40.812 13.641 1 71.62 81 LEU A CA 1
ATOM 598 C C . LEU A 1 81 ? -63.594 39.906 14.516 1 71.62 81 LEU A C 1
ATOM 600 O O . LEU A 1 81 ? -63.406 38.688 14.539 1 71.62 81 LEU A O 1
ATOM 604 N N . ALA A 1 82 ? -64.625 40.438 15.125 1 72.69 82 ALA A N 1
ATOM 605 C CA . ALA A 1 82 ? -65.562 39.688 15.938 1 72.69 82 ALA A CA 1
ATOM 606 C C . ALA A 1 82 ? -66.438 38.812 15.062 1 72.69 82 ALA A C 1
ATOM 608 O O . ALA A 1 82 ? -66.75 37.688 15.406 1 72.69 82 ALA A O 1
ATOM 609 N N . SER A 1 83 ? -66.875 39.375 13.93 1 71.19 83 SER A N 1
ATOM 610 C CA . SER A 1 83 ? -67.625 38.594 12.984 1 71.19 83 SER A CA 1
ATOM 611 C C . SER A 1 83 ? -66.875 37.438 12.398 1 71.19 83 SER A C 1
ATOM 613 O O . SER A 1 83 ? -67.375 36.344 12.211 1 71.19 83 SER A O 1
ATOM 615 N N . PHE A 1 84 ? -65.688 37.75 12.148 1 69 84 PHE A N 1
ATOM 616 C CA . PHE A 1 84 ? -64.75 36.688 11.648 1 69 84 PHE A CA 1
ATOM 617 C C . PHE A 1 84 ? -64.562 35.625 12.695 1 69 84 PHE A C 1
ATOM 619 O O . PHE A 1 84 ? -64.625 34.438 12.375 1 69 84 PHE A O 1
ATOM 626 N N . SER A 1 85 ? -64.375 35.969 13.898 1 68.19 85 SER A N 1
ATOM 627 C CA . SER A 1 85 ? -64.125 35.031 14.992 1 68.19 85 SER A CA 1
ATOM 628 C C . SER A 1 85 ? -65.375 34.219 15.305 1 68.19 85 SER A C 1
ATOM 630 O O . SER A 1 85 ? -65.312 33.031 15.656 1 68.19 85 SER A O 1
ATOM 632 N N . GLU A 1 86 ? -66.438 34.75 15.18 1 67.81 86 GLU A N 1
ATOM 633 C CA . GLU A 1 86 ? -67.75 34.031 15.336 1 67.81 86 GLU A CA 1
ATOM 634 C C . GLU A 1 86 ? -67.938 33 14.234 1 67.81 86 GLU A C 1
ATOM 636 O O . GLU A 1 86 ? -68.375 31.891 14.484 1 67.81 86 GLU A O 1
ATOM 641 N N . ASP A 1 87 ? -67.562 33.406 13.039 1 65.19 87 ASP A N 1
ATOM 642 C CA . ASP A 1 87 ? -67.688 32.5 11.906 1 65.19 87 ASP A CA 1
ATOM 643 C C . ASP A 1 87 ? -66.75 31.297 12.102 1 65.19 87 ASP A C 1
ATOM 645 O O . ASP A 1 87 ? -67.062 30.172 11.734 1 65.19 87 ASP A O 1
ATOM 649 N N . LEU A 1 88 ? -65.688 31.547 12.688 1 59.81 88 LEU A N 1
ATOM 650 C CA . LEU A 1 88 ? -64.75 30.469 12.969 1 59.81 88 LEU A CA 1
ATOM 651 C C . LEU A 1 88 ? -65.312 29.531 14.031 1 59.81 88 LEU A C 1
ATOM 653 O O . LEU A 1 88 ? -65.125 28.312 13.93 1 59.81 88 LEU A O 1
ATOM 657 N N . LEU A 1 89 ? -65.938 29.906 15.039 1 55.22 89 LEU A N 1
ATOM 658 C CA . LEU A 1 89 ? -66.5 29.094 16.094 1 55.22 89 LEU A CA 1
ATOM 659 C C . LEU A 1 89 ? -67.75 28.328 15.57 1 55.22 89 LEU A C 1
ATOM 661 O O . LEU A 1 89 ? -68 27.203 16 1 55.22 89 LEU A O 1
ATOM 665 N N . SER A 1 90 ? -68.438 28.875 14.828 1 49.12 90 SER A N 1
ATOM 666 C CA . SER A 1 90 ? -69.625 28.188 14.328 1 49.12 90 SER A CA 1
ATOM 667 C C . SER A 1 90 ? -69.25 27 13.445 1 49.12 90 SER A C 1
ATOM 669 O O . SER A 1 90 ? -70 26.062 13.289 1 49.12 90 SER A O 1
ATOM 671 N N . LYS A 1 91 ? -68.25 27.062 12.766 1 44.44 91 LYS A N 1
ATOM 672 C CA . LYS A 1 91 ? -67.938 25.984 11.859 1 44.44 91 LYS A CA 1
ATOM 673 C C . LYS A 1 91 ? -67.438 24.75 12.641 1 44.44 91 LYS A C 1
ATOM 675 O O . LYS A 1 91 ? -67.5 23.625 12.109 1 44.44 91 LYS A O 1
ATOM 680 N N . THR A 1 92 ? -67.062 24.734 13.852 1 35.66 92 THR A N 1
ATOM 681 C CA . THR A 1 92 ? -66.5 23.562 14.555 1 35.66 92 THR A CA 1
ATOM 682 C C . THR A 1 92 ? -67.688 22.844 15.273 1 35.66 92 THR A C 1
ATOM 684 O O . THR A 1 92 ? -67.438 21.953 16.094 1 35.66 92 THR A O 1
ATOM 687 N N . ARG A 1 93 ? -68.875 23.141 15.227 1 30.33 93 ARG A N 1
ATOM 688 C CA . ARG A 1 93 ? -69.875 22.344 15.945 1 30.33 93 ARG A CA 1
ATOM 689 C C . ARG A 1 93 ? -70.062 20.984 15.281 1 30.33 93 ARG A C 1
ATOM 691 O O . ARG A 1 93 ? -70.25 20.891 14.062 1 30.33 93 ARG A O 1
ATOM 698 N N . PRO A 1 94 ? -69.875 19.859 16.031 1 27.92 94 PRO A N 1
ATOM 699 C CA . PRO A 1 94 ? -70.188 18.516 15.531 1 27.92 94 PRO A CA 1
ATOM 700 C C . PRO A 1 94 ? -71.688 18.328 15.227 1 27.92 94 PRO A C 1
ATOM 702 O O . PRO A 1 94 ? -72.562 18.609 16.078 1 27.92 94 PRO A O 1
ATOM 705 N N . GLN A 1 95 ? -72.25 18.672 14.141 1 24.75 95 GLN A N 1
ATOM 706 C CA . GLN A 1 95 ? -73.625 18.406 13.812 1 24.75 95 GLN A CA 1
ATOM 707 C C . GLN A 1 95 ? -74.062 16.969 14.141 1 24.75 95 GLN A C 1
ATOM 709 O O . GLN A 1 95 ? -73.25 16.047 13.914 1 24.75 95 GLN A O 1
ATOM 714 N N . LEU A 1 96 ? -75 16.703 15.102 1 23.69 96 LEU A N 1
ATOM 715 C CA . LEU A 1 96 ? -75.75 15.477 15.422 1 23.69 96 LEU A CA 1
ATOM 716 C C . LEU A 1 96 ? -76.312 14.844 14.172 1 23.69 96 LEU A C 1
ATOM 718 O O . LEU A 1 96 ? -77.312 15.375 13.602 1 23.69 96 LEU A O 1
ATOM 722 N N . VAL A 1 97 ? -75.688 14.523 13.125 1 23.19 97 VAL A N 1
ATOM 723 C CA . VAL A 1 97 ? -76.375 13.836 12.008 1 23.19 97 VAL A CA 1
ATOM 724 C C . VAL A 1 97 ? -77.062 12.578 12.516 1 23.19 97 VAL A C 1
ATOM 726 O O . VAL A 1 97 ? -76.438 11.812 13.289 1 23.19 97 VAL A O 1
ATOM 729 N N . ARG A 1 98 ? -78.375 12.578 12.758 1 23.2 98 ARG A N 1
ATOM 730 C CA . ARG A 1 98 ? -79.375 11.492 12.781 1 23.2 98 ARG A CA 1
ATOM 731 C C . ARG A 1 98 ? -78.938 10.344 11.883 1 23.2 98 ARG A C 1
ATOM 733 O O . ARG A 1 98 ? -78.25 10.555 10.875 1 23.2 98 ARG A O 1
ATOM 740 N N . THR A 1 99 ? -79 9.125 12.492 1 23.36 99 THR A N 1
ATOM 741 C CA . THR A 1 99 ? -78.5 7.844 11.984 1 23.36 99 THR A CA 1
ATOM 742 C C . THR A 1 99 ? -79.062 7.559 10.594 1 23.36 99 THR A C 1
ATOM 744 O O . THR A 1 99 ? -79.062 6.418 10.133 1 23.36 99 THR A O 1
ATOM 747 N N . ILE A 1 100 ? -79.812 8.562 9.984 1 22.25 100 ILE A N 1
ATOM 748 C CA . ILE A 1 100 ? -80.5 7.969 8.852 1 22.25 100 ILE A CA 1
ATOM 749 C C . ILE A 1 100 ? -79.562 7.094 8.047 1 22.25 100 ILE A C 1
ATOM 751 O O . ILE A 1 100 ? -78.375 7.418 7.918 1 22.25 100 ILE A O 1
ATOM 755 N N . HIS A 1 101 ? -80.062 5.766 7.812 1 22.92 101 HIS A N 1
ATOM 756 C CA . HIS A 1 101 ? -79.438 4.641 7.117 1 22.92 101 HIS A CA 1
ATOM 757 C C . HIS A 1 101 ? -78.688 5.105 5.879 1 22.92 101 HIS A C 1
ATOM 759 O O . HIS A 1 101 ? -78.188 4.285 5.102 1 22.92 101 HIS A O 1
ATOM 765 N N . VAL A 1 102 ? -78.688 6.457 5.699 1 24.17 102 VAL A N 1
ATOM 766 C CA . VAL A 1 102 ? -78.5 6.656 4.262 1 24.17 102 VAL A CA 1
ATOM 767 C C . VAL A 1 102 ? -77.188 6.09 3.807 1 24.17 102 VAL A C 1
ATOM 769 O O . VAL A 1 102 ? -76.188 6.156 4.539 1 24.17 102 VAL A O 1
ATOM 772 N N . PRO A 1 103 ? -77.125 5.312 2.727 1 25.52 103 PRO A N 1
ATOM 773 C CA . PRO A 1 103 ? -76.062 4.508 2.191 1 25.52 103 PRO A CA 1
ATOM 774 C C . PRO A 1 103 ? -74.75 5.27 2.158 1 25.52 103 PRO A C 1
ATOM 776 O O . PRO A 1 103 ? -74.75 6.504 2.109 1 25.52 103 PRO A O 1
ATOM 779 N N . CYS A 1 104 ? -73.75 4.875 2.998 1 24.97 104 CYS A N 1
ATOM 780 C CA . CYS A 1 104 ? -72.312 5.27 3.213 1 24.97 104 CYS A CA 1
ATOM 781 C C . CYS A 1 104 ? -71.75 5.93 1.966 1 24.97 104 CYS A C 1
ATOM 783 O O . CYS A 1 104 ? -71.375 5.242 1.005 1 24.97 104 CYS A O 1
ATOM 785 N N . LYS A 1 105 ? -72.438 7.102 1.644 1 32.66 105 LYS A N 1
ATOM 786 C CA . LYS A 1 105 ? -72.188 7.672 0.315 1 32.66 105 LYS A CA 1
ATOM 787 C C . LYS A 1 105 ? -70.75 7.914 0.045 1 32.66 105 LYS A C 1
ATOM 789 O O . LYS A 1 105 ? -70.062 8.547 0.851 1 32.66 105 LYS A O 1
ATOM 794 N N . ARG A 1 106 ? -70.062 7.105 -0.671 1 37.5 106 ARG A N 1
ATOM 795 C CA . ARG A 1 106 ? -68.688 7.082 -1.229 1 37.5 106 ARG A CA 1
ATOM 796 C C . ARG A 1 106 ? -68.312 8.461 -1.748 1 37.5 106 ARG A C 1
ATOM 798 O O . ARG A 1 106 ? -69.125 9.125 -2.426 1 37.5 106 ARG A O 1
ATOM 805 N N . ILE A 1 107 ? -67.688 9.297 -0.953 1 42.41 107 ILE A N 1
ATOM 806 C CA . ILE A 1 107 ? -67.25 10.562 -1.506 1 42.41 107 ILE A CA 1
ATOM 807 C C . ILE A 1 107 ? -67 10.406 -3.004 1 42.41 107 ILE A C 1
ATOM 809 O O . ILE A 1 107 ? -66.125 9.602 -3.42 1 42.41 107 ILE A O 1
ATOM 813 N N . SER A 1 108 ? -68 10.766 -3.779 1 52.41 108 SER A N 1
ATOM 814 C CA . SER A 1 108 ? -68 10.555 -5.227 1 52.41 108 SER A CA 1
ATOM 815 C C . SER A 1 108 ? -67.188 11.609 -5.934 1 52.41 108 SER A C 1
ATOM 817 O O . SER A 1 108 ? -66.75 12.617 -5.328 1 52.41 108 SER A O 1
ATOM 819 N N . LYS A 1 109 ? -66.75 11.539 -7.09 1 62.44 109 LYS A N 1
ATOM 820 C CA . LYS A 1 109 ? -65.938 12.438 -7.949 1 62.44 109 LYS A CA 1
ATOM 821 C C . LYS A 1 109 ? -66.625 13.805 -8.047 1 62.44 109 LYS A C 1
ATOM 823 O O . LYS A 1 109 ? -65.938 14.828 -8.094 1 62.44 109 LYS A O 1
ATOM 828 N N . ASN A 1 110 ? -67.875 13.773 -7.75 1 67.5 110 ASN A N 1
ATOM 829 C CA . ASN A 1 110 ? -68.625 15.023 -7.93 1 67.5 110 ASN A CA 1
ATOM 830 C C . ASN A 1 110 ? -68.438 15.953 -6.73 1 67.5 110 ASN A C 1
ATOM 832 O O . ASN A 1 110 ? -68.438 17.172 -6.883 1 67.5 110 ASN A O 1
ATOM 836 N N . ASP A 1 111 ? -68.25 15.367 -5.566 1 68.88 111 ASP A N 1
ATOM 837 C CA . ASP A 1 111 ? -68.062 16.188 -4.375 1 68.88 111 ASP A CA 1
ATOM 838 C C . ASP A 1 111 ? -66.688 16.891 -4.402 1 68.88 111 ASP A C 1
ATOM 840 O O . ASP A 1 111 ? -66.625 18.031 -3.973 1 68.88 111 ASP A O 1
ATOM 844 N N . ILE A 1 112 ? -65.812 16.156 -4.984 1 70.44 112 ILE A N 1
ATOM 845 C CA . ILE A 1 112 ? -64.5 16.719 -5.129 1 70.44 112 ILE A CA 1
ATOM 846 C C . ILE A 1 112 ? -64.5 17.844 -6.168 1 70.44 112 ILE A C 1
ATOM 848 O O . ILE A 1 112 ? -63.875 18.891 -5.969 1 70.44 112 ILE A O 1
ATOM 852 N N . VAL A 1 113 ? -65.312 17.719 -7.199 1 73.69 113 VAL A N 1
ATOM 853 C CA . VAL A 1 113 ? -65.375 18.703 -8.258 1 73.69 113 VAL A CA 1
ATOM 854 C C . VAL A 1 113 ? -66.062 19.984 -7.719 1 73.69 113 VAL A C 1
ATOM 856 O O . VAL A 1 113 ? -65.562 21.094 -7.996 1 73.69 113 VAL A O 1
ATOM 859 N N . GLU A 1 114 ? -67.062 19.812 -6.887 1 73 114 GLU A N 1
ATOM 860 C CA . GLU A 1 114 ? -67.75 21 -6.359 1 73 114 GLU A CA 1
ATOM 861 C C . GLU A 1 114 ? -66.875 21.75 -5.383 1 73 114 GLU A C 1
ATOM 863 O O . GLU A 1 114 ? -66.875 22.984 -5.355 1 73 114 GLU A O 1
ATOM 868 N N . PHE A 1 115 ? -66.062 20.984 -4.688 1 71.25 115 PHE A N 1
ATOM 869 C CA . PHE A 1 115 ? -65.125 21.578 -3.748 1 71.25 115 PHE A CA 1
ATOM 870 C C . PHE A 1 115 ? -64 22.359 -4.488 1 71.25 115 PHE A C 1
ATOM 872 O O . PHE A 1 115 ? -63.688 23.484 -4.117 1 71.25 115 PHE A O 1
ATOM 879 N N . LEU A 1 116 ? -63.594 21.781 -5.602 1 72.5 116 LEU A N 1
ATOM 880 C CA . LEU A 1 116 ? -62.531 22.438 -6.367 1 72.5 116 LEU A CA 1
ATOM 881 C C . LEU A 1 116 ? -63.062 23.656 -7.094 1 72.5 116 LEU A C 1
ATOM 883 O O . LEU A 1 116 ? -62.375 24.688 -7.176 1 72.5 116 LEU A O 1
ATOM 887 N N . LYS A 1 117 ? -64.25 23.562 -7.5 1 74 117 LYS A N 1
ATOM 888 C CA . LYS A 1 117 ? -64.875 24.734 -8.086 1 74 117 LYS A CA 1
ATOM 889 C C . LYS A 1 117 ? -65 25.875 -7.066 1 74 117 LYS A C 1
ATOM 891 O O . LYS A 1 117 ? -64.75 27.031 -7.402 1 74 117 LYS A O 1
ATOM 896 N N . GLY A 1 118 ? -65.25 25.5 -5.797 1 73.5 118 GLY A N 1
ATOM 897 C CA . GLY A 1 118 ? -65.375 26.484 -4.719 1 73.5 118 GLY A CA 1
ATOM 898 C C . GLY A 1 118 ? -64.062 27.172 -4.43 1 73.5 118 GLY A C 1
ATOM 899 O O . GLY A 1 118 ? -64 28.375 -4.223 1 73.5 118 GLY A O 1
ATOM 900 N N . ILE A 1 119 ? -63 26.438 -4.535 1 72 119 ILE A N 1
ATOM 901 C CA . ILE A 1 119 ? -61.688 27.016 -4.234 1 72 119 ILE A CA 1
ATOM 902 C C . ILE A 1 119 ? -61.281 27.969 -5.348 1 72 119 ILE A C 1
ATOM 904 O O . ILE A 1 119 ? -60.781 29.062 -5.078 1 72 119 ILE A O 1
ATOM 908 N N . ILE A 1 120 ? -61.531 27.609 -6.566 1 70.12 120 ILE A N 1
ATOM 909 C CA . ILE A 1 120 ? -61.156 28.438 -7.703 1 70.12 120 ILE A CA 1
ATOM 910 C C . ILE A 1 120 ? -62 29.703 -7.73 1 70.12 120 ILE A C 1
ATOM 912 O O . ILE A 1 120 ? -61.5 30.797 -7.992 1 70.12 120 ILE A O 1
ATOM 916 N N . SER A 1 121 ? -63.219 29.516 -7.422 1 73.81 121 SER A N 1
ATOM 917 C CA . SER A 1 121 ? -64.062 30.688 -7.359 1 73.81 121 SER A CA 1
ATOM 918 C C . SER A 1 121 ? -63.656 31.656 -6.277 1 73.81 121 SER A C 1
ATOM 920 O O . SER A 1 121 ? -63.656 32.875 -6.488 1 73.81 121 SER A O 1
ATOM 922 N N . GLU A 1 122 ? -63.156 31.094 -5.152 1 71.5 122 GLU A N 1
ATOM 923 C CA . GLU A 1 122 ? -62.719 31.938 -4.047 1 71.5 122 GLU A CA 1
ATOM 924 C C . GLU A 1 122 ? -61.438 32.688 -4.402 1 71.5 122 GLU A C 1
ATOM 926 O O . GLU A 1 122 ? -61.281 33.844 -4.051 1 71.5 122 GLU A O 1
ATOM 931 N N . GLN A 1 123 ? -60.656 32.094 -5.246 1 66.38 123 GLN A N 1
ATOM 932 C CA . GLN A 1 123 ? -59.344 32.719 -5.52 1 66.38 123 GLN A CA 1
ATOM 933 C C . GLN A 1 123 ? -59.438 33.562 -6.77 1 66.38 123 GLN A C 1
ATOM 935 O O . GLN A 1 123 ? -58.719 34.562 -6.875 1 66.38 123 GLN A O 1
ATOM 940 N N . THR A 1 124 ? -60.156 33.312 -7.73 1 67.5 124 THR A N 1
ATOM 941 C CA . THR A 1 124 ? -60.188 34.062 -8.977 1 67.5 124 THR A CA 1
ATOM 942 C C . THR A 1 124 ? -61.406 34.969 -9.047 1 67.5 124 THR A C 1
ATOM 944 O O . THR A 1 124 ? -61.438 35.906 -9.852 1 67.5 124 THR A O 1
ATOM 947 N N . GLY A 1 125 ? -62.344 35.031 -8.102 1 65.5 125 GLY A N 1
ATOM 948 C CA . GLY A 1 125 ? -63.531 35.844 -8.086 1 65.5 125 GLY A CA 1
ATOM 949 C C . GLY A 1 125 ? -64.562 35.406 -9.125 1 65.5 125 GLY A C 1
ATOM 950 O O . GLY A 1 125 ? -65.625 36.062 -9.297 1 65.5 125 GLY A O 1
ATOM 951 N N . VAL A 1 126 ? -64.312 34.344 -9.938 1 67.38 126 VAL A N 1
ATOM 952 C CA . VAL A 1 126 ? -65.25 33.938 -10.969 1 67.38 126 VAL A CA 1
ATOM 953 C C . VAL A 1 126 ? -66.375 33.125 -10.352 1 67.38 126 VAL A C 1
ATOM 955 O O . VAL A 1 126 ? -66.188 32.406 -9.383 1 67.38 126 VAL A O 1
ATOM 958 N N . ALA A 1 127 ? -67.625 33.375 -10.68 1 67.94 127 ALA A N 1
ATOM 959 C CA . ALA A 1 127 ? -68.812 32.75 -10.133 1 67.94 127 ALA A CA 1
ATOM 960 C C . ALA A 1 127 ? -68.75 31.234 -10.281 1 67.94 127 ALA A C 1
ATOM 962 O O . ALA A 1 127 ? -68.312 30.734 -11.312 1 67.94 127 ALA A O 1
ATOM 963 N N . ILE A 1 128 ? -69.062 30.359 -9.281 1 64.25 128 ILE A N 1
ATOM 964 C CA . ILE A 1 128 ? -68.938 28.906 -9.172 1 64.25 128 ILE A CA 1
ATOM 965 C C . ILE A 1 128 ? -69.625 28.25 -10.359 1 64.25 128 ILE A C 1
ATOM 967 O O . ILE A 1 128 ? -69.188 27.234 -10.867 1 64.25 128 ILE A O 1
ATOM 971 N N . ASN A 1 129 ? -70.75 28.844 -10.828 1 65.69 129 ASN A N 1
ATOM 972 C CA . ASN A 1 129 ? -71.5 28.25 -11.922 1 65.69 129 ASN A CA 1
ATOM 973 C C . ASN A 1 129 ? -70.812 28.453 -13.266 1 65.69 129 ASN A C 1
ATOM 975 O O . ASN A 1 129 ? -71.062 27.766 -14.242 1 65.69 129 ASN A O 1
ATOM 979 N N . SER A 1 130 ? -69.938 29.5 -13.422 1 67.06 130 SER A N 1
ATOM 980 C CA . SER A 1 130 ? -69.25 29.766 -14.695 1 67.06 130 SER A CA 1
ATOM 981 C C . SER A 1 130 ? -67.938 29.016 -14.789 1 67.06 130 SER A C 1
ATOM 983 O O . SER A 1 130 ? -67.25 29.109 -15.789 1 67.06 130 SER A O 1
ATOM 985 N N . ILE A 1 131 ? -67.562 28.375 -13.75 1 62.47 131 ILE A N 1
ATOM 986 C CA . ILE A 1 131 ? -66.312 27.609 -13.781 1 62.47 131 ILE A CA 1
ATOM 987 C C . ILE A 1 131 ? -66.562 26.25 -14.414 1 62.47 131 ILE A C 1
ATOM 989 O O . ILE A 1 131 ? -67.375 25.469 -13.914 1 62.47 131 ILE A O 1
ATOM 993 N N . SER A 1 132 ? -66.125 26.109 -15.656 1 66.38 132 SER A N 1
ATOM 994 C CA . SER A 1 132 ? -66.312 24.859 -16.391 1 66.38 132 SER A CA 1
ATOM 995 C C . SER A 1 132 ? -65.438 23.75 -15.797 1 66.38 132 SER A C 1
ATOM 997 O O . SER A 1 132 ? -64.312 23.969 -15.438 1 66.38 132 SER A O 1
ATOM 999 N N . VAL A 1 133 ? -65.938 22.656 -15.414 1 64.25 133 VAL A N 1
ATOM 1000 C CA . VAL A 1 133 ? -65.312 21.5 -14.812 1 64.25 133 VAL A CA 1
ATOM 1001 C C . VAL A 1 133 ? -64.188 20.969 -15.742 1 64.25 133 VAL A C 1
ATOM 1003 O O . VAL A 1 133 ? -63.219 20.375 -15.289 1 64.25 133 VAL A O 1
ATOM 1006 N N . THR A 1 134 ? -64.188 21.219 -17.047 1 58.75 134 THR A N 1
ATOM 1007 C CA . THR A 1 134 ? -63.281 20.734 -18.062 1 58.75 134 THR A CA 1
ATOM 1008 C C . THR A 1 134 ? -62.344 21.859 -18.484 1 58.75 134 THR A C 1
ATOM 1010 O O . THR A 1 134 ? -61.469 21.656 -19.344 1 58.75 134 THR A O 1
ATOM 1013 N N . GLY A 1 135 ? -62.469 23.062 -18.062 1 59.09 135 GLY A N 1
ATOM 1014 C CA . GLY A 1 135 ? -61.656 24.172 -18.531 1 59.09 135 GLY A CA 1
ATOM 1015 C C . GLY A 1 135 ? -60.281 24.188 -17.922 1 59.09 135 GLY A C 1
ATOM 1016 O O . GLY A 1 135 ? -60.031 23.562 -16.891 1 59.09 135 GLY A O 1
ATOM 1017 N N . ASN A 1 136 ? -59.25 24.703 -18.703 1 57.62 136 ASN A N 1
ATOM 1018 C CA . ASN A 1 136 ? -57.844 24.766 -18.281 1 57.62 136 ASN A CA 1
ATOM 1019 C C . ASN A 1 136 ? -57.656 25.594 -17.031 1 57.62 136 ASN A C 1
ATOM 1021 O O . ASN A 1 136 ? -58.125 26.734 -16.953 1 57.62 136 ASN A O 1
ATOM 1025 N N . LEU A 1 137 ? -57.219 25.109 -15.914 1 59.97 137 LEU A N 1
ATOM 1026 C CA . LEU A 1 137 ? -57.031 25.75 -14.617 1 59.97 137 LEU A CA 1
ATOM 1027 C C . LEU A 1 137 ? -56.156 26.984 -14.734 1 59.97 137 LEU A C 1
ATOM 1029 O O . LEU A 1 137 ? -56.312 27.953 -13.977 1 59.97 137 LEU A O 1
ATOM 1033 N N . THR A 1 138 ? -55.25 27 -15.734 1 59.75 138 THR A N 1
ATOM 1034 C CA . THR A 1 138 ? -54.375 28.141 -15.922 1 59.75 138 THR A CA 1
ATOM 1035 C C . THR A 1 138 ? -55.156 29.359 -16.406 1 59.75 138 THR A C 1
ATOM 1037 O O . THR A 1 138 ? -54.719 30.5 -16.234 1 59.75 138 THR A O 1
ATOM 1040 N N . SER A 1 139 ? -56.219 29.172 -17 1 58.69 139 SER A N 1
ATOM 1041 C CA . SER A 1 139 ? -57 30.312 -17.531 1 58.69 139 SER A CA 1
ATOM 1042 C C . SER A 1 139 ? -57.656 31.094 -16.406 1 58.69 139 SER A C 1
ATOM 1044 O O . SER A 1 139 ? -58.094 32.219 -16.609 1 58.69 139 SER A O 1
ATOM 1046 N N . TYR A 1 140 ? -57.938 30.391 -15.367 1 59.75 140 TYR A N 1
ATOM 1047 C CA . TYR A 1 140 ? -58.656 31.141 -14.328 1 59.75 140 TYR A CA 1
ATOM 1048 C C . TYR A 1 140 ? -57.656 31.953 -13.492 1 59.75 140 TYR A C 1
ATOM 1050 O O . TYR A 1 140 ? -58.062 32.656 -12.57 1 59.75 140 TYR A O 1
ATOM 1058 N N . GLY A 1 141 ? -56.312 32.344 -13.984 1 55.28 141 GLY A N 1
ATOM 1059 C CA . GLY A 1 141 ? -55.344 33.25 -13.406 1 55.28 141 GLY A CA 1
ATOM 1060 C C . GLY A 1 141 ? -54.938 32.844 -11.992 1 55.28 141 GLY A C 1
ATOM 1061 O O . GLY A 1 141 ? -54.594 33.719 -11.18 1 55.28 141 GLY A O 1
ATOM 1062 N N . ILE A 1 142 ? -55.062 31.75 -11.562 1 54.06 142 ILE A N 1
ATOM 1063 C CA . ILE A 1 142 ? -54.656 31.391 -10.203 1 54.06 142 ILE A CA 1
ATOM 1064 C C . ILE A 1 142 ? -53.156 31.406 -10.102 1 54.06 142 ILE A C 1
ATOM 1066 O O . ILE A 1 142 ? -52.469 30.719 -10.875 1 54.06 142 ILE A O 1
ATOM 1070 N N . ASP A 1 143 ? -52.469 32.344 -9.547 1 58.22 143 ASP A N 1
ATOM 1071 C CA . ASP A 1 143 ? -51.031 32.469 -9.398 1 58.22 143 ASP A CA 1
ATOM 1072 C C . ASP A 1 143 ? -50.469 31.375 -8.508 1 58.22 143 ASP A C 1
ATOM 1074 O O . ASP A 1 143 ? -51.219 30.578 -7.93 1 58.22 143 ASP A O 1
ATOM 1078 N N . SER A 1 144 ? -49.156 31.156 -8.555 1 58.84 144 SER A N 1
ATOM 1079 C CA . SER A 1 144 ? -48.406 30.109 -7.855 1 58.84 144 SER A CA 1
ATOM 1080 C C . SER A 1 144 ? -48.812 30.047 -6.383 1 58.84 144 SER A C 1
ATOM 1082 O O . SER A 1 144 ? -48.844 28.969 -5.793 1 58.84 144 SER A O 1
ATOM 1084 N N . ILE A 1 145 ? -49.062 31.109 -5.852 1 61.5 145 ILE A N 1
ATOM 1085 C CA . ILE A 1 145 ? -49.406 31.141 -4.438 1 61.5 145 ILE A CA 1
ATOM 1086 C C . ILE A 1 145 ? -50.812 30.594 -4.246 1 61.5 145 ILE A C 1
ATOM 1088 O O . ILE A 1 145 ? -51.094 29.906 -3.26 1 61.5 145 ILE A O 1
ATOM 1092 N N . GLY A 1 146 ? -51.5 30.812 -5.238 1 62.16 146 GLY A N 1
ATOM 1093 C CA . GLY A 1 146 ? -52.875 30.344 -5.188 1 62.16 146 GLY A CA 1
ATOM 1094 C C . GLY A 1 146 ? -53 28.828 -5.25 1 62.16 146 GLY A C 1
ATOM 1095 O O . GLY A 1 146 ? -53.844 28.234 -4.578 1 62.16 146 GLY A O 1
ATOM 1096 N N . VAL A 1 147 ? -52.156 28.266 -5.977 1 64.12 147 VAL A N 1
ATOM 1097 C CA . VAL A 1 147 ? -52.125 26.812 -6.094 1 64.12 147 VAL A CA 1
ATOM 1098 C C . VAL A 1 147 ? -51.688 26.203 -4.758 1 64.12 147 VAL A C 1
ATOM 1100 O O . VAL A 1 147 ? -52.281 25.203 -4.328 1 64.12 147 VAL A O 1
ATOM 1103 N N . VAL A 1 148 ? -50.844 26.797 -4.078 1 66.81 148 VAL A N 1
ATOM 1104 C CA . VAL A 1 148 ? -50.406 26.266 -2.787 1 66.81 148 VAL A CA 1
ATOM 1105 C C . VAL A 1 148 ? -51.562 26.344 -1.783 1 66.81 148 VAL A C 1
ATOM 1107 O O . VAL A 1 148 ? -51.781 25.391 -1.028 1 66.81 148 VAL A O 1
ATOM 1110 N N . LYS A 1 149 ? -52.219 27.359 -1.89 1 67.94 149 LYS A N 1
ATOM 1111 C CA . LYS A 1 149 ? -53.344 27.516 -0.971 1 67.94 149 LYS A CA 1
ATOM 1112 C C . LYS A 1 149 ? -54.469 26.516 -1.283 1 67.94 149 LYS A C 1
ATOM 1114 O O . LYS A 1 149 ? -55.062 25.938 -0.371 1 67.94 149 LYS A O 1
ATOM 1119 N N . ALA A 1 150 ? -54.562 26.281 -2.521 1 68.19 150 ALA A N 1
ATOM 1120 C CA . ALA A 1 150 ? -55.594 25.312 -2.957 1 68.19 150 ALA A CA 1
ATOM 1121 C C . ALA A 1 150 ? -55.219 23.891 -2.562 1 68.19 150 ALA A C 1
ATOM 1123 O O . ALA A 1 150 ? -56.062 23.109 -2.166 1 68.19 150 ALA A O 1
ATOM 1124 N N . THR A 1 151 ? -54.031 23.656 -2.682 1 70 151 THR A N 1
ATOM 1125 C CA . THR A 1 151 ? -53.531 22.344 -2.291 1 70 151 THR A CA 1
ATOM 1126 C C . THR A 1 151 ? -53.719 22.125 -0.793 1 70 151 THR A C 1
ATOM 1128 O O . THR A 1 151 ? -54.094 21.031 -0.372 1 70 151 THR A O 1
ATOM 1131 N N . GLN A 1 152 ? -53.438 23.141 -0.1 1 67.75 152 GLN A N 1
ATOM 1132 C CA . GLN A 1 152 ? -53.625 22.984 1.339 1 67.75 152 GLN A CA 1
ATOM 1133 C C . GLN A 1 152 ? -55.094 22.75 1.68 1 67.75 152 GLN A C 1
ATOM 1135 O O . GLN A 1 152 ? -55.438 21.891 2.498 1 67.75 152 GLN A O 1
ATOM 1140 N N . LYS A 1 153 ? -55.875 23.438 1.022 1 72.69 153 LYS A N 1
ATOM 1141 C CA . LYS A 1 153 ? -57.312 23.312 1.298 1 72.69 153 LYS A CA 1
ATOM 1142 C C . LYS A 1 153 ? -57.812 21.953 0.838 1 72.69 153 LYS A C 1
ATOM 1144 O O . LYS A 1 153 ? -58.656 21.344 1.506 1 72.69 153 LYS A O 1
ATOM 1149 N N . LEU A 1 154 ? -57.281 21.531 -0.165 1 72.38 154 LEU A N 1
ATOM 1150 C CA . LEU A 1 154 ? -57.656 20.219 -0.666 1 72.38 154 LEU A CA 1
ATOM 1151 C C . LEU A 1 154 ? -57.125 19.109 0.254 1 72.38 154 LEU A C 1
ATOM 1153 O O . LEU A 1 154 ? -57.844 18.141 0.534 1 72.38 154 LEU A O 1
ATOM 1157 N N . SER A 1 155 ? -55.969 19.312 0.708 1 70.88 155 SER A N 1
ATOM 1158 C CA . SER A 1 155 ? -55.406 18.359 1.657 1 70.88 155 SER A CA 1
ATOM 1159 C C . SER A 1 155 ? -56.25 18.297 2.936 1 70.88 155 SER A C 1
ATOM 1161 O O . SER A 1 155 ? -56.469 17.219 3.482 1 70.88 155 SER A O 1
ATOM 1163 N N . ASP A 1 156 ? -56.688 19.375 3.301 1 67.69 156 ASP A N 1
ATOM 1164 C CA . ASP A 1 156 ? -57.5 19.438 4.508 1 67.69 156 ASP A CA 1
ATOM 1165 C C . ASP A 1 156 ? -58.875 18.781 4.285 1 67.69 156 ASP A C 1
ATOM 1167 O O . ASP A 1 156 ? -59.406 18.125 5.184 1 67.69 156 ASP A O 1
ATOM 1171 N N . PHE A 1 157 ? -59.375 18.938 3.086 1 66.94 157 PHE A N 1
ATOM 1172 C CA . PHE A 1 157 ? -60.656 18.391 2.725 1 66.94 157 PHE A CA 1
ATOM 1173 C C . PHE A 1 157 ? -60.594 16.875 2.592 1 66.94 157 PHE A C 1
ATOM 1175 O O . PHE A 1 157 ? -61.469 16.156 3.033 1 66.94 157 PHE A O 1
ATOM 1182 N N . LEU A 1 158 ? -59.5 16.438 2.025 1 65.44 158 LEU A N 1
ATOM 1183 C CA . LEU A 1 158 ? -59.344 15.016 1.787 1 65.44 158 LEU A CA 1
ATOM 1184 C C . LEU A 1 158 ? -58.75 14.32 3.02 1 65.44 158 LEU A C 1
ATOM 1186 O O . LEU A 1 158 ? -58.844 13.102 3.15 1 65.44 158 LEU A O 1
ATOM 1190 N N . GLY A 1 159 ? -58.188 15.023 4.07 1 62.09 159 GLY A N 1
ATOM 1191 C CA . GLY A 1 159 ? -57.531 14.484 5.254 1 62.09 159 GLY A CA 1
ATOM 1192 C C . GLY A 1 159 ? -56.219 13.805 4.953 1 62.09 159 GLY A C 1
ATOM 1193 O O . GLY A 1 159 ? -55.656 13.102 5.801 1 62.09 159 GLY A O 1
ATOM 1194 N N . THR A 1 160 ? -55.938 13.844 3.684 1 62.56 160 THR A N 1
ATOM 1195 C CA . THR A 1 160 ? -54.656 13.281 3.262 1 62.56 160 THR A CA 1
ATOM 1196 C C . THR A 1 160 ? -53.812 14.328 2.541 1 62.56 160 THR A C 1
ATOM 1198 O O . THR A 1 160 ? -54.344 15.141 1.776 1 62.56 160 THR A O 1
ATOM 1201 N N . PRO A 1 161 ? -52.656 14.445 2.891 1 64.94 161 PRO A N 1
ATOM 1202 C CA . PRO A 1 161 ? -51.844 15.492 2.258 1 64.94 161 PRO A CA 1
ATOM 1203 C C . PRO A 1 161 ? -51.75 15.32 0.743 1 64.94 161 PRO A C 1
ATOM 1205 O O . PRO A 1 161 ? -51.531 14.203 0.255 1 64.94 161 PRO A O 1
ATOM 1208 N N . VAL A 1 162 ? -52.125 16.328 -0.051 1 64.81 162 VAL A N 1
ATOM 1209 C CA . VAL A 1 162 ? -52.062 16.391 -1.507 1 64.81 162 VAL A CA 1
ATOM 1210 C C . VAL A 1 162 ? -50.844 17.219 -1.929 1 64.81 162 VAL A C 1
ATOM 1212 O O . VAL A 1 162 ? -50.594 18.281 -1.368 1 64.81 162 VAL A O 1
ATOM 1215 N N . ALA A 1 163 ? -50.094 16.703 -2.676 1 64.5 163 ALA A N 1
ATOM 1216 C CA . ALA A 1 163 ? -48.938 17.438 -3.141 1 64.5 163 ALA A CA 1
ATOM 1217 C C . ALA A 1 163 ? -49.344 18.562 -4.082 1 64.5 163 ALA A C 1
ATOM 1219 O O . ALA A 1 163 ? -50.219 18.406 -4.914 1 64.5 163 ALA A O 1
ATOM 1220 N N . ALA A 1 164 ? -48.875 19.641 -3.875 1 63.62 164 ALA A N 1
ATOM 1221 C CA . ALA A 1 164 ? -49.156 20.844 -4.641 1 63.62 164 ALA A CA 1
ATOM 1222 C C . ALA A 1 164 ? -48.906 20.625 -6.133 1 63.62 164 ALA A C 1
ATOM 1224 O O . ALA A 1 164 ? -49.594 21.203 -6.973 1 63.62 164 ALA A O 1
ATOM 1225 N N . ILE A 1 165 ? -48.031 19.766 -6.453 1 62.69 165 ILE A N 1
ATOM 1226 C CA . ILE A 1 165 ? -47.719 19.516 -7.855 1 62.69 165 ILE A CA 1
ATOM 1227 C C . ILE A 1 165 ? -48.906 18.812 -8.523 1 62.69 165 ILE A C 1
ATOM 1229 O O . ILE A 1 165 ? -49.156 19.047 -9.703 1 62.69 165 ILE A O 1
ATOM 1233 N N . ASP A 1 166 ? -49.531 18.109 -7.77 1 64.94 166 ASP A N 1
ATOM 1234 C CA . ASP A 1 166 ? -50.688 17.422 -8.336 1 64.94 166 ASP A CA 1
ATOM 1235 C C . ASP A 1 166 ? -51.844 18.391 -8.641 1 64.94 166 ASP A C 1
ATOM 1237 O O . ASP A 1 166 ? -52.562 18.219 -9.617 1 64.94 166 ASP A O 1
ATOM 1241 N N . VAL A 1 167 ? -51.844 19.359 -7.852 1 66.38 167 VAL A N 1
ATOM 1242 C CA . VAL A 1 167 ? -52.844 20.391 -8.07 1 66.38 167 VAL A CA 1
ATOM 1243 C C . VAL A 1 167 ? -52.406 21.344 -9.188 1 66.38 167 VAL A C 1
ATOM 1245 O O . VAL A 1 167 ? -53.219 21.766 -10.016 1 66.38 167 VAL A O 1
ATOM 1248 N N . PHE A 1 168 ? -51.094 21.547 -9.242 1 63.03 168 PHE A N 1
ATOM 1249 C CA . PHE A 1 168 ? -50.562 22.469 -10.242 1 63.03 168 PHE A CA 1
ATOM 1250 C C . PHE A 1 168 ? -50.594 21.844 -11.633 1 63.03 168 PHE A C 1
ATOM 1252 O O . PHE A 1 168 ? -50.812 22.531 -12.633 1 63.03 168 PHE A O 1
ATOM 1259 N N . THR A 1 169 ? -50.438 20.516 -11.703 1 61.59 169 THR A N 1
ATOM 1260 C CA . THR A 1 169 ? -50.344 19.844 -13 1 61.59 169 THR A CA 1
ATOM 1261 C C . THR A 1 169 ? -51.719 19.406 -13.469 1 61.59 169 THR A C 1
ATOM 1263 O O . THR A 1 169 ? -51.875 18.969 -14.609 1 61.59 169 THR A O 1
ATOM 1266 N N . ALA A 1 170 ? -52.625 19.516 -12.594 1 59.88 170 ALA A N 1
ATOM 1267 C CA . ALA A 1 170 ? -53.969 19.141 -13.023 1 59.88 170 ALA A CA 1
ATOM 1268 C C . ALA A 1 170 ? -54.531 20.188 -13.984 1 59.88 170 ALA A C 1
ATOM 1270 O O . ALA A 1 170 ? -54.438 21.391 -13.727 1 59.88 170 ALA A O 1
ATOM 1271 N N . SER A 1 171 ? -54.812 19.922 -15.227 1 64.25 171 SER A N 1
ATOM 1272 C CA . SER A 1 171 ? -55.281 20.828 -16.266 1 64.25 171 SER A CA 1
ATOM 1273 C C . SER A 1 171 ? -56.719 21.266 -15.984 1 64.25 171 SER A C 1
ATOM 1275 O O . SER A 1 171 ? -57.094 22.391 -16.344 1 64.25 171 SER A O 1
ATOM 1277 N N . CYS A 1 172 ? -57.531 20.297 -15.445 1 67 172 CYS A N 1
ATOM 1278 C CA . CYS A 1 172 ? -58.906 20.703 -15.18 1 67 172 CYS A CA 1
ATOM 1279 C C . CYS A 1 172 ? -59.375 20.188 -13.812 1 67 172 CYS A C 1
ATOM 1281 O O . CYS A 1 172 ? -58.719 19.344 -13.211 1 67 172 CYS A O 1
ATOM 1283 N N . ILE A 1 173 ? -60.406 20.688 -13.188 1 68.56 173 ILE A N 1
ATOM 1284 C CA . ILE A 1 173 ? -60.969 20.375 -11.883 1 68.56 173 ILE A CA 1
ATOM 1285 C C . ILE A 1 173 ? -61.344 18.891 -11.828 1 68.56 173 ILE A C 1
ATOM 1287 O O . ILE A 1 173 ? -61.188 18.234 -10.789 1 68.56 173 ILE A O 1
ATOM 1291 N N . GLN A 1 174 ? -61.625 18.281 -12.969 1 69.44 174 GLN A N 1
ATOM 1292 C CA . GLN A 1 174 ? -62.062 16.891 -13.008 1 69.44 174 GLN A CA 1
ATOM 1293 C C . GLN A 1 174 ? -60.875 15.945 -12.797 1 69.44 174 GLN A C 1
ATOM 1295 O O . GLN A 1 174 ? -61 14.922 -12.125 1 69.44 174 GLN A O 1
ATOM 1300 N N . GLU A 1 175 ? -59.688 16.344 -13.336 1 69.94 175 GLU A N 1
ATOM 1301 C CA . GLU A 1 175 ? -58.469 15.562 -13.172 1 69.94 175 GLU A CA 1
ATOM 1302 C C . GLU A 1 175 ? -57.969 15.609 -11.727 1 69.94 175 GLU A C 1
ATOM 1304 O O . GLU A 1 175 ? -57.531 14.594 -11.188 1 69.94 175 GLU A O 1
ATOM 1309 N N . LEU A 1 176 ? -58.125 16.703 -11.148 1 69.44 176 LEU A N 1
ATOM 1310 C CA . LEU A 1 176 ? -57.719 16.859 -9.758 1 69.44 176 LEU A CA 1
ATOM 1311 C C . LEU A 1 176 ? -58.656 16.125 -8.812 1 69.44 176 LEU A C 1
ATOM 1313 O O . LEU A 1 176 ? -58.219 15.523 -7.828 1 69.44 176 LEU A O 1
ATOM 1317 N N . ALA A 1 177 ? -59.906 16.031 -9.086 1 70.56 177 ALA A N 1
ATOM 1318 C CA . ALA A 1 177 ? -60.906 15.32 -8.281 1 70.56 177 ALA A CA 1
ATOM 1319 C C . ALA A 1 177 ? -60.688 13.812 -8.383 1 70.56 177 ALA A C 1
ATOM 1321 O O . ALA A 1 177 ? -60.812 13.094 -7.383 1 70.56 177 ALA A O 1
ATOM 1322 N N . SER A 1 178 ? -60.281 13.32 -9.547 1 68.25 178 SER A N 1
ATOM 1323 C CA . SER A 1 178 ? -60 11.898 -9.742 1 68.25 178 SER A CA 1
ATOM 1324 C C . SER A 1 178 ? -58.75 11.484 -9.008 1 68.25 178 SER A C 1
ATOM 1326 O O . SER A 1 178 ? -58.688 10.383 -8.445 1 68.25 178 SER A O 1
ATOM 1328 N N . PHE A 1 179 ? -57.781 12.383 -8.992 1 65.62 179 PHE A N 1
ATOM 1329 C CA . PHE A 1 179 ? -56.562 12.133 -8.25 1 65.62 179 PHE A CA 1
ATOM 1330 C C . PHE A 1 179 ? -56.812 12.102 -6.754 1 65.62 179 PHE A C 1
ATOM 1332 O O . PHE A 1 179 ? -56.281 11.242 -6.043 1 65.62 179 PHE A O 1
ATOM 1339 N N . SER A 1 180 ? -57.531 12.984 -6.23 1 64.56 180 SER A N 1
ATOM 1340 C CA . SER A 1 180 ? -57.812 13.094 -4.801 1 64.56 180 SER A CA 1
ATOM 1341 C C . SER A 1 180 ? -58.625 11.898 -4.301 1 64.56 180 SER A C 1
ATOM 1343 O O . SER A 1 180 ? -58.438 11.453 -3.166 1 64.56 180 SER A O 1
ATOM 1345 N N . GLU A 1 181 ? -59.406 11.266 -5.023 1 65.62 181 GLU A N 1
ATOM 1346 C CA . GLU A 1 181 ? -60.125 10.055 -4.672 1 65.62 181 GLU A CA 1
ATOM 1347 C C . GLU A 1 181 ? -59.188 8.859 -4.535 1 65.62 181 GLU A C 1
ATOM 1349 O O . GLU A 1 181 ? -59.375 8.023 -3.643 1 65.62 181 GLU A O 1
ATOM 1354 N N . ASP A 1 182 ? -58.125 8.758 -5.328 1 61 182 ASP A N 1
ATOM 1355 C CA . ASP A 1 182 ? -57.125 7.695 -5.289 1 61 182 ASP A CA 1
ATOM 1356 C C . ASP A 1 182 ? -56.281 7.789 -4.031 1 61 182 ASP A C 1
ATOM 1358 O O . ASP A 1 182 ? -55.906 6.766 -3.453 1 61 182 ASP A O 1
ATOM 1362 N N . LEU A 1 183 ? -55.969 8.93 -3.543 1 55.56 183 LEU A N 1
ATOM 1363 C CA . LEU A 1 183 ? -55.156 9.133 -2.346 1 55.56 183 LEU A CA 1
ATOM 1364 C C . LEU A 1 183 ? -55.906 8.664 -1.102 1 55.56 183 LEU A C 1
ATOM 1366 O O . LEU A 1 183 ? -55.281 8.102 -0.186 1 55.56 183 LEU A O 1
ATOM 1370 N N . LEU A 1 184 ? -57.062 8.789 -0.796 1 50.38 184 LEU A N 1
ATOM 1371 C CA . LEU A 1 184 ? -57.844 8.422 0.38 1 50.38 184 LEU A CA 1
ATOM 1372 C C . LEU A 1 184 ? -57.969 6.902 0.514 1 50.38 184 LEU A C 1
ATOM 1374 O O . LEU A 1 184 ? -58.031 6.379 1.628 1 50.38 184 LEU A O 1
ATOM 1378 N N . SER A 1 185 ? -57.906 6.051 -0.338 1 45.22 185 SER A N 1
ATOM 1379 C CA . SER A 1 185 ? -58.062 4.605 -0.205 1 45.22 185 SER A CA 1
ATOM 1380 C C . SER A 1 185 ? -56.781 3.965 0.358 1 45.22 185 SER A C 1
ATOM 1382 O O . SER A 1 185 ? -56.844 2.855 0.895 1 45.22 185 SER A O 1
ATOM 1384 N N . LYS A 1 186 ? -55.469 4.406 0.396 1 37.88 186 LYS A N 1
ATOM 1385 C CA . LYS A 1 186 ? -54.219 3.723 0.726 1 37.88 186 LYS A CA 1
ATOM 1386 C C . LYS A 1 186 ? -53.906 3.836 2.215 1 37.88 186 LYS A C 1
ATOM 1388 O O . LYS A 1 186 ? -53.062 3.092 2.738 1 37.88 186 LYS A O 1
ATOM 1393 N N . THR A 1 187 ? -54.219 4.566 3.279 1 32.62 187 THR A N 1
ATOM 1394 C CA . THR A 1 187 ? -53.688 4.832 4.609 1 32.62 187 THR A CA 1
ATOM 1395 C C . THR A 1 187 ? -54.312 3.92 5.648 1 32.62 187 THR A C 1
ATOM 1397 O O . THR A 1 187 ? -54.219 4.16 6.852 1 32.62 187 THR A O 1
ATOM 1400 N N . ARG A 1 188 ? -54.812 2.686 5.66 1 26.78 188 ARG A N 1
ATOM 1401 C CA . ARG A 1 188 ? -55.375 2.021 6.82 1 26.78 188 ARG A CA 1
ATOM 1402 C C . ARG A 1 188 ? -54.344 1.245 7.602 1 26.78 188 ARG A C 1
ATOM 1404 O O . ARG A 1 188 ? -53.625 0.404 7.039 1 26.78 188 ARG A O 1
ATOM 1411 N N . PRO A 1 189 ? -53.875 1.503 8.969 1 25.5 189 PRO A N 1
ATOM 1412 C CA . PRO A 1 189 ? -52.875 1.011 9.906 1 25.5 189 PRO A CA 1
ATOM 1413 C C . PRO A 1 189 ? -53.188 -0.373 10.461 1 25.5 189 PRO A C 1
ATOM 1415 O O . PRO A 1 189 ? -54.312 -0.602 10.93 1 25.5 189 PRO A O 1
ATOM 1418 N N . GLN A 1 190 ? -52.656 -1.55 10.102 1 21.69 190 GLN A N 1
ATOM 1419 C CA . GLN A 1 190 ? -52.969 -2.836 10.711 1 21.69 190 GLN A CA 1
ATOM 1420 C C . GLN A 1 190 ? -52.281 -3 12.055 1 21.69 190 GLN A C 1
ATOM 1422 O O . GLN A 1 190 ? -51.125 -2.584 12.227 1 21.69 190 GLN A O 1
ATOM 1427 N N . LEU A 1 191 ? -52.906 -3.391 13.266 1 21.14 191 LEU A N 1
ATOM 1428 C CA . LEU A 1 191 ? -52.781 -3.525 14.711 1 21.14 191 LEU A CA 1
ATOM 1429 C C . LEU A 1 191 ? -51.875 -4.695 15.078 1 21.14 191 LEU A C 1
ATOM 1431 O O . LEU A 1 191 ? -52.188 -5.848 14.781 1 21.14 191 LEU A O 1
ATOM 1435 N N . VAL A 1 192 ? -50.531 -4.789 15.031 1 21.14 192 VAL A N 1
ATOM 1436 C CA . VAL A 1 192 ? -49.719 -5.969 15.32 1 21.14 192 VAL A CA 1
ATOM 1437 C C . VAL A 1 192 ? -49.531 -6.121 16.828 1 21.14 192 VAL A C 1
ATOM 1439 O O . VAL A 1 192 ? -49.219 -5.148 17.516 1 21.14 192 VAL A O 1
ATOM 1442 N N . ARG A 1 193 ? -49.938 -7.227 17.547 1 20.94 193 ARG A N 1
ATOM 1443 C CA . ARG A 1 193 ? -50.125 -7.699 18.922 1 20.94 193 ARG A CA 1
ATOM 1444 C C . ARG A 1 193 ? -48.781 -8 19.578 1 20.94 193 ARG A C 1
ATOM 1446 O O . ARG A 1 193 ? -47.906 -8.68 19 1 20.94 193 ARG A O 1
ATOM 1453 N N . THR A 1 194 ? -48.25 -7.391 20.672 1 20.89 194 THR A N 1
ATOM 1454 C CA . THR A 1 194 ? -47 -7.254 21.453 1 20.89 194 THR A CA 1
ATOM 1455 C C . THR A 1 194 ? -46.875 -8.383 22.469 1 20.89 194 THR A C 1
ATOM 1457 O O . THR A 1 194 ? -47.75 -8.562 23.312 1 20.89 194 THR A O 1
ATOM 1460 N N . ILE A 1 195 ? -46.219 -9.578 22.219 1 22.33 195 ILE A N 1
ATOM 1461 C CA . ILE A 1 195 ? -46.125 -10.766 23.062 1 22.33 195 ILE A CA 1
ATOM 1462 C C . ILE A 1 195 ? -45.125 -10.508 24.203 1 22.33 195 ILE A C 1
ATOM 1464 O O . ILE A 1 195 ? -44.031 -9.977 23.969 1 22.33 195 ILE A O 1
ATOM 1468 N N . HIS A 1 196 ? -45.469 -10.773 25.578 1 21.97 196 HIS A N 1
ATOM 1469 C CA . HIS A 1 196 ? -45.031 -10.516 26.953 1 21.97 196 HIS A CA 1
ATOM 1470 C C . HIS A 1 196 ? -44 -11.516 27.406 1 21.97 196 HIS A C 1
ATOM 1472 O O . HIS A 1 196 ? -44.25 -12.727 27.422 1 21.97 196 HIS A O 1
ATOM 1478 N N . VAL A 1 197 ? -42.625 -11.461 27.297 1 24.47 197 VAL A N 1
ATOM 1479 C CA . VAL A 1 197 ? -41.562 -12.383 27.656 1 24.47 197 VAL A CA 1
ATOM 1480 C C . VAL A 1 197 ? -41.312 -12.32 29.156 1 24.47 197 VAL A C 1
ATOM 1482 O O . VAL A 1 197 ? -41.156 -11.242 29.719 1 24.47 197 VAL A O 1
ATOM 1485 N N . PRO A 1 198 ? -41.406 -13.477 30.062 1 24.41 198 PRO A N 1
ATOM 1486 C CA . PRO A 1 198 ? -41.406 -13.617 31.516 1 24.41 198 PRO A CA 1
ATOM 1487 C C . PRO A 1 198 ? -40.031 -13.5 32.125 1 24.41 198 PRO A C 1
ATOM 1489 O O . PRO A 1 198 ? -39.062 -14.023 31.562 1 24.41 198 PRO A O 1
ATOM 1492 N N . CYS A 1 199 ? -39.562 -12.562 33.031 1 25.94 199 CYS A N 1
ATOM 1493 C CA . CYS A 1 199 ? -38.312 -12.117 33.656 1 25.94 199 CYS A CA 1
ATOM 1494 C C . CYS A 1 199 ? -37.938 -13.008 34.844 1 25.94 199 CYS A C 1
ATOM 1496 O O . CYS A 1 199 ? -38.781 -13.258 35.719 1 25.94 199 CYS A O 1
ATOM 1498 N N . LYS A 1 200 ? -36.844 -13.883 34.938 1 35.25 200 LYS A N 1
ATOM 1499 C CA . LYS A 1 200 ? -36.25 -14.797 35.906 1 35.25 200 LYS A CA 1
ATOM 1500 C C . LYS A 1 200 ? -35.906 -14.078 37.219 1 35.25 200 LYS A C 1
ATOM 1502 O O . LYS A 1 200 ? -35.219 -13.055 37.188 1 35.25 200 LYS A O 1
ATOM 1507 N N . ARG A 1 201 ? -36.375 -14.555 38.438 1 38.06 201 ARG A N 1
ATOM 1508 C CA . ARG A 1 201 ? -36.344 -14.023 39.781 1 38.06 201 ARG A CA 1
ATOM 1509 C C . ARG A 1 201 ? -35.031 -14.375 40.5 1 38.06 201 ARG A C 1
ATOM 1511 O O . ARG A 1 201 ? -34.625 -15.531 40.5 1 38.06 201 ARG A O 1
ATOM 1518 N N . ILE A 1 202 ? -34.094 -13.594 40.969 1 50.97 202 ILE A N 1
ATOM 1519 C CA . ILE A 1 202 ? -32.875 -13.688 41.75 1 50.97 202 ILE A CA 1
ATOM 1520 C C . ILE A 1 202 ? -33.188 -14.031 43.188 1 50.97 202 ILE A C 1
ATOM 1522 O O . ILE A 1 202 ? -33.938 -13.297 43.875 1 50.97 202 ILE A O 1
ATOM 1526 N N . SER A 1 203 ? -32.875 -15.32 43.719 1 59.59 203 SER A N 1
ATOM 1527 C CA . SER A 1 203 ? -33.156 -15.812 45.062 1 59.59 203 SER A CA 1
ATOM 1528 C C . SER A 1 203 ? -32.125 -15.359 46.062 1 59.59 203 SER A C 1
ATOM 1530 O O . SER A 1 203 ? -31.031 -14.914 45.688 1 59.59 203 SER A O 1
ATOM 1532 N N . LYS A 1 204 ? -32.281 -15.375 47.469 1 66.12 204 LYS A N 1
ATOM 1533 C CA . LYS A 1 204 ? -31.438 -14.977 48.594 1 66.12 204 LYS A CA 1
ATOM 1534 C C . LYS A 1 204 ? -30.141 -15.789 48.625 1 66.12 204 LYS A C 1
ATOM 1536 O O . LYS A 1 204 ? -29.078 -15.25 48.938 1 66.12 204 LYS A O 1
ATOM 1541 N N . ASN A 1 205 ? -30.219 -17 48.312 1 68.06 205 ASN A N 1
ATOM 1542 C CA . ASN A 1 205 ? -29.047 -17.875 48.344 1 68.06 205 ASN A CA 1
ATOM 1543 C C . ASN A 1 205 ? -28.047 -17.516 47.25 1 68.06 205 ASN A C 1
ATOM 1545 O O . ASN A 1 205 ? -26.844 -17.656 47.438 1 68.06 205 ASN A O 1
ATOM 1549 N N . ASP A 1 206 ? -28.578 -16.969 46.156 1 69.94 206 ASP A N 1
ATOM 1550 C CA . ASP A 1 206 ? -27.688 -16.5 45.094 1 69.94 206 ASP A CA 1
ATOM 1551 C C . ASP A 1 206 ? -26.906 -15.258 45.531 1 69.94 206 ASP A C 1
ATOM 1553 O O . ASP A 1 206 ? -25.734 -15.102 45.188 1 69.94 206 ASP A O 1
ATOM 1557 N N . ILE A 1 207 ? -27.578 -14.523 46.344 1 74.25 207 ILE A N 1
ATOM 1558 C CA . ILE A 1 207 ? -26.938 -13.312 46.844 1 74.25 207 ILE A CA 1
ATOM 1559 C C . ILE A 1 207 ? -25.859 -13.672 47.875 1 74.25 207 ILE A C 1
ATOM 1561 O O . ILE A 1 207 ? -24.766 -13.109 47.844 1 74.25 207 ILE A O 1
ATOM 1565 N N . VAL A 1 208 ? -26.094 -14.68 48.656 1 76.19 208 VAL A N 1
ATOM 1566 C CA . VAL A 1 208 ? -25.125 -15.094 49.688 1 76.19 208 VAL A CA 1
ATOM 1567 C C . VAL A 1 208 ? -23.891 -15.68 49.031 1 76.19 208 VAL A C 1
ATOM 1569 O O . VAL A 1 208 ? -22.766 -15.359 49.406 1 76.19 208 VAL A O 1
ATOM 1572 N N . GLU A 1 209 ? -24.031 -16.469 48.031 1 74 209 GLU A N 1
ATOM 1573 C CA . GLU A 1 209 ? -22.875 -17.062 47.375 1 74 209 GLU A CA 1
ATOM 1574 C C . GLU A 1 209 ? -22.094 -16 46.594 1 74 209 GLU A C 1
ATOM 1576 O O . GLU A 1 209 ? -20.875 -16.047 46.531 1 74 209 GLU A O 1
ATOM 1581 N N . PHE A 1 210 ? -22.781 -15.062 46.094 1 72.38 210 PHE A N 1
ATOM 1582 C CA . PHE A 1 210 ? -22.156 -13.961 45.375 1 72.38 210 PHE A CA 1
ATOM 1583 C C . PHE A 1 210 ? -21.344 -13.086 46.312 1 72.38 210 PHE A C 1
ATOM 1585 O O . PHE A 1 210 ? -20.203 -12.719 46.031 1 72.38 210 PHE A O 1
ATOM 1592 N N . LEU A 1 211 ? -21.922 -12.867 47.5 1 73.75 211 LEU A N 1
ATOM 1593 C CA . LEU A 1 211 ? -21.234 -12.031 48.469 1 73.75 211 LEU A CA 1
ATOM 1594 C C . LEU A 1 211 ? -20.031 -12.766 49.062 1 73.75 211 LEU A C 1
ATOM 1596 O O . LEU A 1 211 ? -18.969 -12.164 49.281 1 73.75 211 LEU A O 1
ATOM 1600 N N . LYS A 1 212 ? -20.125 -14.031 49.219 1 75.25 212 LYS A N 1
ATOM 1601 C CA . LYS A 1 212 ? -18.984 -14.836 49.625 1 75.25 212 LYS A CA 1
ATOM 1602 C C . LYS A 1 212 ? -17.859 -14.766 48.562 1 75.25 212 LYS A C 1
ATOM 1604 O O . LYS A 1 212 ? -16.688 -14.695 48.938 1 75.25 212 LYS A O 1
ATOM 1609 N N . GLY A 1 213 ? -18.25 -14.719 47.312 1 73.56 213 GLY A N 1
ATOM 1610 C CA . GLY A 1 213 ? -17.281 -14.602 46.25 1 73.56 213 GLY A CA 1
ATOM 1611 C C . GLY A 1 213 ? -16.578 -13.258 46.219 1 73.56 213 GLY A C 1
ATOM 1612 O O . GLY A 1 213 ? -15.359 -13.195 46.031 1 73.56 213 GLY A O 1
ATOM 1613 N N . ILE A 1 214 ? -17.266 -12.234 46.5 1 73.19 214 ILE A N 1
ATOM 1614 C CA . ILE A 1 214 ? -16.656 -10.906 46.5 1 73.19 214 ILE A CA 1
ATOM 1615 C C . ILE A 1 214 ? -15.688 -10.789 47.656 1 73.19 214 ILE A C 1
ATOM 1617 O O . ILE A 1 214 ? -14.586 -10.25 47.5 1 73.19 214 ILE A O 1
ATOM 1621 N N . ILE A 1 215 ? -16.062 -11.359 48.75 1 71.62 215 ILE A N 1
ATOM 1622 C CA . ILE A 1 215 ? -15.211 -11.281 49.938 1 71.62 215 ILE A CA 1
ATOM 1623 C C . ILE A 1 215 ? -13.977 -12.164 49.75 1 71.62 215 ILE A C 1
ATOM 1625 O O . ILE A 1 215 ? -12.867 -11.766 50.094 1 71.62 215 ILE A O 1
ATOM 1629 N N . SER A 1 216 ? -14.125 -13.234 49.156 1 75.12 216 SER A N 1
ATOM 1630 C CA . SER A 1 216 ? -12.984 -14.102 48.875 1 75.12 216 SER A CA 1
ATOM 1631 C C . SER A 1 216 ? -12.023 -13.453 47.875 1 75.12 216 SER A C 1
ATOM 1633 O O . SER A 1 216 ? -10.805 -13.531 48.062 1 75.12 216 SER A O 1
ATOM 1635 N N . GLU A 1 217 ? -12.578 -12.688 46.938 1 71.94 217 GLU A N 1
ATOM 1636 C CA . GLU A 1 217 ? -11.75 -12.016 45.938 1 71.94 217 GLU A CA 1
ATOM 1637 C C . GLU A 1 217 ? -10.992 -10.836 46.562 1 71.94 217 GLU A C 1
ATOM 1639 O O . GLU A 1 217 ? -9.82 -10.609 46.25 1 71.94 217 GLU A O 1
ATOM 1644 N N . GLN A 1 218 ? -11.539 -10.219 47.562 1 67.44 218 GLN A N 1
ATOM 1645 C CA . GLN A 1 218 ? -10.906 -9.023 48.125 1 67.44 218 GLN A CA 1
ATOM 1646 C C . GLN A 1 218 ? -10.039 -9.375 49.312 1 67.44 218 GLN A C 1
ATOM 1648 O O . GLN A 1 218 ? -9.039 -8.711 49.594 1 67.44 218 GLN A O 1
ATOM 1653 N N . THR A 1 219 ? -10.289 -10.383 50.062 1 68.75 219 THR A N 1
ATOM 1654 C CA . THR A 1 219 ? -9.539 -10.664 51.281 1 68.75 219 THR A CA 1
ATOM 1655 C C . THR A 1 219 ? -8.633 -11.875 51.094 1 68.75 219 THR A C 1
ATOM 1657 O O . THR A 1 219 ? -7.691 -12.07 51.875 1 68.75 219 THR A O 1
ATOM 1660 N N . GLY A 1 220 ? -8.617 -12.641 50.031 1 65.69 220 GLY A N 1
ATOM 1661 C CA . GLY A 1 220 ? -7.828 -13.844 49.812 1 65.69 220 GLY A CA 1
ATOM 1662 C C . GLY A 1 220 ? -8.273 -15.016 50.656 1 65.69 220 GLY A C 1
ATOM 1663 O O . GLY A 1 220 ? -7.637 -16.078 50.656 1 65.69 220 GLY A O 1
ATOM 1664 N N . VAL A 1 221 ? -9.336 -14.914 51.438 1 69.94 221 VAL A N 1
ATOM 1665 C CA . VAL A 1 221 ? -9.766 -16.016 52.281 1 69.94 221 VAL A CA 1
ATOM 1666 C C . VAL A 1 221 ? -10.609 -17 51.469 1 69.94 221 VAL A C 1
ATOM 1668 O O . VAL A 1 221 ? -11.359 -16.594 50.594 1 69.94 221 VAL A O 1
ATOM 1671 N N . ALA A 1 222 ? -10.352 -18.297 51.625 1 68.44 222 ALA A N 1
ATOM 1672 C CA . ALA A 1 222 ? -11.047 -19.344 50.875 1 68.44 222 ALA A CA 1
ATOM 1673 C C . ALA A 1 222 ? -12.555 -19.281 51.125 1 68.44 222 ALA A C 1
ATOM 1675 O O . ALA A 1 222 ? -13.008 -19.031 52.25 1 68.44 222 ALA A O 1
ATOM 1676 N N . ILE A 1 223 ? -13.438 -19.375 50.156 1 69.12 223 ILE A N 1
ATOM 1677 C CA . ILE A 1 223 ? -14.883 -19.188 50.125 1 69.12 223 ILE A CA 1
ATOM 1678 C C . ILE A 1 223 ? -15.539 -20.062 51.188 1 69.12 223 ILE A C 1
ATOM 1680 O O . ILE A 1 223 ? -16.516 -19.656 51.812 1 69.12 223 ILE A O 1
ATOM 1684 N N . ASN A 1 224 ? -14.891 -21.188 51.5 1 67.5 224 ASN A N 1
ATOM 1685 C CA . ASN A 1 224 ? -15.5 -22.109 52.438 1 67.5 224 ASN A CA 1
ATOM 1686 C C . ASN A 1 224 ? -15.242 -21.672 53.906 1 67.5 224 ASN A C 1
ATOM 1688 O O . ASN A 1 224 ? -15.922 -22.125 54.812 1 67.5 224 ASN A O 1
ATOM 1692 N N . SER A 1 225 ? -14.258 -20.828 54.031 1 71.44 225 SER A N 1
ATOM 1693 C CA . SER A 1 225 ? -13.969 -20.422 55.406 1 71.44 225 SER A CA 1
ATOM 1694 C C . SER A 1 225 ? -14.695 -19.125 55.75 1 71.44 225 SER A C 1
ATOM 1696 O O . SER A 1 225 ? -14.57 -18.609 56.875 1 71.44 225 SER A O 1
ATOM 1698 N N . ILE A 1 226 ? -15.383 -18.641 54.812 1 66.69 226 ILE A N 1
ATOM 1699 C CA . ILE A 1 226 ? -16.109 -17.406 55.094 1 66.69 226 ILE A CA 1
ATOM 1700 C C . ILE A 1 226 ? -17.469 -17.75 55.719 1 66.69 226 ILE A C 1
ATOM 1702 O O . ILE A 1 226 ? -18.266 -18.469 55.125 1 66.69 226 ILE A O 1
ATOM 1706 N N . SER A 1 227 ? -17.641 -17.453 57.062 1 69.94 227 SER A N 1
ATOM 1707 C CA . SER A 1 227 ? -18.875 -17.703 57.781 1 69.94 227 SER A CA 1
ATOM 1708 C C . SER A 1 227 ? -19.953 -16.688 57.406 1 69.94 227 SER A C 1
ATOM 1710 O O . SER A 1 227 ? -19.672 -15.5 57.281 1 69.94 227 SER A O 1
ATOM 1712 N N . VAL A 1 228 ? -21.094 -17.062 57 1 69.62 228 VAL A N 1
ATOM 1713 C CA . VAL A 1 228 ? -22.219 -16.266 56.594 1 69.62 228 VAL A CA 1
ATOM 1714 C C . VAL A 1 228 ? -22.703 -15.383 57.75 1 69.62 228 VAL A C 1
ATOM 1716 O O . VAL A 1 228 ? -23.297 -14.32 57.531 1 69.62 228 VAL A O 1
ATOM 1719 N N . THR A 1 229 ? -22.453 -15.648 59.031 1 63.47 229 THR A N 1
ATOM 1720 C CA . THR A 1 229 ? -22.875 -14.914 60.219 1 63.47 229 THR A CA 1
ATOM 1721 C C . THR A 1 229 ? -21.719 -14.109 60.781 1 63.47 229 THR A C 1
ATOM 1723 O O . THR A 1 229 ? -21.891 -13.406 61.781 1 63.47 229 THR A O 1
ATOM 1726 N N . GLY A 1 230 ? -20.5 -14.211 60.281 1 62.47 230 GLY A N 1
ATOM 1727 C CA . GLY A 1 230 ? -19.375 -13.508 60.875 1 62.47 230 GLY A CA 1
ATOM 1728 C C . GLY A 1 230 ? -19.328 -12.039 60.5 1 62.47 230 GLY A C 1
ATOM 1729 O O . GLY A 1 230 ? -19.969 -11.609 59.562 1 62.47 230 GLY A O 1
ATOM 1730 N N . ASN A 1 231 ? -18.875 -11.094 61.375 1 61.72 231 ASN A N 1
ATOM 1731 C CA . ASN A 1 231 ? -18.766 -9.648 61.219 1 61.72 231 ASN A CA 1
ATOM 1732 C C . ASN A 1 231 ? -17.938 -9.273 60 1 61.72 231 ASN A C 1
ATOM 1734 O O . ASN A 1 231 ? -16.812 -9.758 59.844 1 61.72 231 ASN A O 1
ATOM 1738 N N . LEU A 1 232 ? -18.438 -8.547 58.938 1 62.56 232 LEU A N 1
ATOM 1739 C CA . LEU A 1 232 ? -17.797 -8.148 57.688 1 62.56 232 LEU A CA 1
ATOM 1740 C C . LEU A 1 232 ? -16.547 -7.328 57.969 1 62.56 232 LEU A C 1
ATOM 1742 O O . LEU A 1 232 ? -15.594 -7.363 57.188 1 62.56 232 LEU A O 1
ATOM 1746 N N . THR A 1 233 ? -16.422 -6.602 59.062 1 62.19 233 THR A N 1
ATOM 1747 C CA . THR A 1 233 ? -15.258 -5.805 59.406 1 62.19 233 THR A CA 1
ATOM 1748 C C . THR A 1 233 ? -14.078 -6.707 59.781 1 62.19 233 THR A C 1
ATOM 1750 O O . THR A 1 233 ? -12.922 -6.277 59.719 1 62.19 233 THR A O 1
ATOM 1753 N N . SER A 1 234 ? -14.258 -7.922 60.156 1 62.38 234 SER A N 1
ATOM 1754 C CA . SER A 1 234 ? -13.156 -8.797 60.531 1 62.38 234 SER A CA 1
ATOM 1755 C C . SER A 1 234 ? -12.383 -9.273 59.312 1 62.38 234 SER A C 1
ATOM 1757 O O . SER A 1 234 ? -11.242 -9.719 59.438 1 62.38 234 SER A O 1
ATOM 1759 N N . TYR A 1 235 ? -12.992 -9.312 58.188 1 61.91 235 TYR A N 1
ATOM 1760 C CA . TYR A 1 235 ? -12.266 -9.789 57 1 61.91 235 TYR A CA 1
ATOM 1761 C C . TYR A 1 235 ? -11.453 -8.664 56.375 1 61.91 235 TYR A C 1
ATOM 1763 O O . TYR A 1 235 ? -10.773 -8.875 55.375 1 61.91 235 TYR A O 1
ATOM 1771 N N . GLY A 1 236 ? -11.039 -7.469 57.031 1 58.94 236 GLY A N 1
ATOM 1772 C CA . GLY A 1 236 ? -10.172 -6.367 56.625 1 58.94 236 GLY A CA 1
ATOM 1773 C C . GLY A 1 236 ? -10.602 -5.715 55.312 1 58.94 236 GLY A C 1
ATOM 1774 O O . GLY A 1 236 ? -9.758 -5.203 54.562 1 58.94 236 GLY A O 1
ATOM 1775 N N . ILE A 1 237 ? -11.766 -5.75 54.938 1 55.72 237 ILE A N 1
ATOM 1776 C CA . ILE A 1 237 ? -12.156 -5.078 53.688 1 55.72 237 ILE A CA 1
ATOM 1777 C C . ILE A 1 237 ? -12.156 -3.564 53.906 1 55.72 237 ILE A C 1
ATOM 1779 O O . ILE A 1 237 ? -12.812 -3.064 54.812 1 55.72 237 ILE A O 1
ATOM 1783 N N . ASP A 1 238 ? -11.156 -2.771 53.406 1 58.25 238 ASP A N 1
ATOM 1784 C CA . ASP A 1 238 ? -11.047 -1.323 53.531 1 58.25 238 ASP A CA 1
ATOM 1785 C C . ASP A 1 238 ? -12.188 -0.615 52.812 1 58.25 238 ASP A C 1
ATOM 1787 O O . ASP A 1 238 ? -13.008 -1.259 52.156 1 58.25 238 ASP A O 1
ATOM 1791 N N . SER A 1 239 ? -12.43 0.761 53.125 1 60.53 239 SER A N 1
ATOM 1792 C CA . SER A 1 239 ? -13.484 1.606 52.562 1 60.53 239 SER A CA 1
ATOM 1793 C C . SER A 1 239 ? -13.57 1.475 51.062 1 60.53 239 SER A C 1
ATOM 1795 O O . SER A 1 239 ? -14.656 1.518 50.5 1 60.53 239 SER A O 1
ATOM 1797 N N . ILE A 1 240 ? -12.516 1.306 50.406 1 61.53 240 ILE A N 1
ATOM 1798 C CA . ILE A 1 240 ? -12.523 1.206 48.969 1 61.53 240 ILE A CA 1
ATOM 1799 C C . ILE A 1 240 ? -13.047 -0.166 48.531 1 61.53 240 ILE A C 1
ATOM 1801 O O . ILE A 1 240 ? -13.766 -0.285 47.562 1 61.53 240 ILE A O 1
ATOM 1805 N N . GLY A 1 241 ? -12.789 -1.098 49.406 1 63.5 241 GLY A N 1
ATOM 1806 C CA . GLY A 1 241 ? -13.289 -2.438 49.125 1 63.5 241 GLY A CA 1
ATOM 1807 C C . GLY A 1 241 ? -14.797 -2.547 49.219 1 63.5 241 GLY A C 1
ATOM 1808 O O . GLY A 1 241 ? -15.422 -3.256 48.438 1 63.5 241 GLY A O 1
ATOM 1809 N N . VAL A 1 242 ? -15.375 -1.793 50.125 1 66.19 242 VAL A N 1
ATOM 1810 C CA . VAL A 1 242 ? -16.828 -1.772 50.281 1 66.19 242 VAL A CA 1
ATOM 1811 C C . VAL A 1 242 ? -17.484 -1.128 49.062 1 66.19 242 VAL A C 1
ATOM 1813 O O . VAL A 1 242 ? -18.5 -1.61 48.594 1 66.19 242 VAL A O 1
ATOM 1816 N N . VAL A 1 243 ? -16.891 -0.087 48.5 1 65.12 243 VAL A N 1
ATOM 1817 C CA . VAL A 1 243 ? -17.453 0.592 47.344 1 65.12 243 VAL A CA 1
ATOM 1818 C C . VAL A 1 243 ? -17.406 -0.334 46.125 1 65.12 243 VAL A C 1
ATOM 1820 O O . VAL A 1 243 ? -18.375 -0.419 45.344 1 65.12 243 VAL A O 1
ATOM 1823 N N . LYS A 1 244 ? -16.344 -1.128 46.031 1 68.38 244 LYS A N 1
ATOM 1824 C CA . LYS A 1 244 ? -16.219 -2.074 44.938 1 68.38 244 LYS A CA 1
ATOM 1825 C C . LYS A 1 244 ? -17.219 -3.223 45.094 1 68.38 244 LYS A C 1
ATOM 1827 O O . LYS A 1 244 ? -17.828 -3.656 44.125 1 68.38 244 LYS A O 1
ATOM 1832 N N . ALA A 1 245 ? -17.422 -3.615 46.281 1 69.81 245 ALA A N 1
ATOM 1833 C CA . ALA A 1 245 ? -18.375 -4.691 46.531 1 69.81 245 ALA A CA 1
ATOM 1834 C C . ALA A 1 245 ? -19.812 -4.23 46.312 1 69.81 245 ALA A C 1
ATOM 1836 O O . ALA A 1 245 ? -20.641 -4.996 45.812 1 69.81 245 ALA A O 1
ATOM 1837 N N . THR A 1 246 ? -20.047 -2.982 46.656 1 70.06 246 THR A N 1
ATOM 1838 C CA . THR A 1 246 ? -21.375 -2.414 46.438 1 70.06 246 THR A CA 1
ATOM 1839 C C . THR A 1 246 ? -21.688 -2.33 44.938 1 70.06 246 THR A C 1
ATOM 1841 O O . THR A 1 246 ? -22.797 -2.637 44.531 1 70.06 246 THR A O 1
ATOM 1844 N N . GLN A 1 247 ? -20.672 -2.016 44.188 1 68.06 247 GLN A N 1
ATOM 1845 C CA . GLN A 1 247 ? -20.906 -1.928 42.75 1 68.06 247 GLN A CA 1
ATOM 1846 C C . GLN A 1 247 ? -21.141 -3.311 42.156 1 68.06 247 GLN A C 1
ATOM 1848 O O . GLN A 1 247 ? -22.031 -3.49 41.312 1 68.06 247 GLN A O 1
ATOM 1853 N N . LYS A 1 248 ? -20.391 -4.266 42.594 1 73.5 248 LYS A N 1
ATOM 1854 C CA . LYS A 1 248 ? -20.562 -5.621 42.094 1 73.5 248 LYS A CA 1
ATOM 1855 C C . LYS A 1 248 ? -21.906 -6.207 42.531 1 73.5 248 LYS A C 1
ATOM 1857 O O . LYS A 1 248 ? -22.547 -6.922 41.75 1 73.5 248 LYS A O 1
ATOM 1862 N N . LEU A 1 249 ? -22.297 -5.793 43.625 1 73.62 249 LEU A N 1
ATOM 1863 C CA . LEU A 1 249 ? -23.594 -6.254 44.094 1 73.62 249 LEU A CA 1
ATOM 1864 C C . LEU A 1 249 ? -24.734 -5.559 43.375 1 73.62 249 LEU A C 1
ATOM 1866 O O . LEU A 1 249 ? -25.734 -6.191 43 1 73.62 249 LEU A O 1
ATOM 1870 N N . SER A 1 250 ? -24.547 -4.316 43.125 1 69 250 SER A N 1
ATOM 1871 C CA . SER A 1 250 ? -25.547 -3.584 42.375 1 69 250 SER A CA 1
ATOM 1872 C C . SER A 1 250 ? -25.703 -4.156 40.969 1 69 250 SER A C 1
ATOM 1874 O O . SER A 1 250 ? -26.828 -4.285 40.469 1 69 250 SER A O 1
ATOM 1876 N N . ASP A 1 251 ? -24.641 -4.633 40.406 1 69.56 251 ASP A N 1
ATOM 1877 C CA . ASP A 1 251 ? -24.672 -5.227 39.062 1 69.56 251 ASP A CA 1
ATOM 1878 C C . ASP A 1 251 ? -25.328 -6.602 39.094 1 69.56 251 ASP A C 1
ATOM 1880 O O . ASP A 1 251 ? -26.047 -6.965 38.156 1 69.56 251 ASP A O 1
ATOM 1884 N N . PHE A 1 252 ? -25.109 -7.27 40.125 1 70.56 252 PHE A N 1
ATOM 1885 C CA . PHE A 1 252 ? -25.672 -8.609 40.281 1 70.56 252 PHE A CA 1
ATOM 1886 C C . PHE A 1 252 ? -27.172 -8.547 40.531 1 70.56 252 PHE A C 1
ATOM 1888 O O . PHE A 1 252 ? -27.938 -9.352 40 1 70.56 252 PHE A O 1
ATOM 1895 N N . LEU A 1 253 ? -27.562 -7.512 41.25 1 67.38 253 LEU A N 1
ATOM 1896 C CA . LEU A 1 253 ? -28.969 -7.391 41.625 1 67.38 253 LEU A CA 1
ATOM 1897 C C . LEU A 1 253 ? -29.75 -6.59 40.562 1 67.38 253 LEU A C 1
ATOM 1899 O O . LEU A 1 253 ? -30.969 -6.66 40.531 1 67.38 253 LEU A O 1
ATOM 1903 N N . GLY A 1 254 ? -29.141 -5.91 39.656 1 62.53 254 GLY A N 1
ATOM 1904 C CA . GLY A 1 254 ? -29.766 -5.016 38.688 1 62.53 254 GLY A CA 1
ATOM 1905 C C . GLY A 1 254 ? -30.391 -3.789 39.312 1 62.53 254 GLY A C 1
ATOM 1906 O O . GLY A 1 254 ? -31.156 -3.064 38.688 1 62.53 254 GLY A O 1
ATOM 1907 N N . THR A 1 255 ? -30.219 -3.67 40.656 1 64.5 255 THR A N 1
ATOM 1908 C CA . THR A 1 255 ? -30.703 -2.516 41.406 1 64.5 255 THR A CA 1
ATOM 1909 C C . THR A 1 255 ? -29.578 -1.875 42.219 1 64.5 255 THR A C 1
ATOM 1911 O O . THR A 1 255 ? -28.734 -2.576 42.781 1 64.5 255 THR A O 1
ATOM 1914 N N . PRO A 1 256 ? -29.484 -0.546 42.094 1 65.88 256 PRO A N 1
ATOM 1915 C CA . PRO A 1 256 ? -28.406 0.116 42.812 1 65.88 256 PRO A CA 1
ATOM 1916 C C . PRO A 1 256 ? -28.5 -0.103 44.344 1 65.88 256 PRO A C 1
ATOM 1918 O O . PRO A 1 256 ? -29.594 0.026 44.906 1 65.88 256 PRO A O 1
ATOM 1921 N N . VAL A 1 257 ? -27.469 -0.599 44.938 1 69.31 257 VAL A N 1
ATOM 1922 C CA . VAL A 1 257 ? -27.328 -0.767 46.406 1 69.31 257 VAL A CA 1
ATOM 1923 C C . VAL A 1 257 ? -26.453 0.338 46.969 1 69.31 257 VAL A C 1
ATOM 1925 O O . VAL A 1 257 ? -25.391 0.65 46.406 1 69.31 257 VAL A O 1
ATOM 1928 N N . ALA A 1 258 ? -26.922 1.145 47.875 1 66.44 258 ALA A N 1
ATOM 1929 C CA . ALA A 1 258 ? -26.156 2.209 48.5 1 66.44 258 ALA A CA 1
ATOM 1930 C C . ALA A 1 258 ? -25 1.636 49.312 1 66.44 258 ALA A C 1
ATOM 1932 O O . ALA A 1 258 ? -25.172 0.612 50 1 66.44 258 ALA A O 1
ATOM 1933 N N . ALA A 1 259 ? -23.797 2.158 49.219 1 64.88 259 ALA A N 1
ATOM 1934 C CA . ALA A 1 259 ? -22.594 1.736 49.938 1 64.88 259 ALA A CA 1
ATOM 1935 C C . ALA A 1 259 ? -22.797 1.735 51.438 1 64.88 259 ALA A C 1
ATOM 1937 O O . ALA A 1 259 ? -22.234 0.904 52.156 1 64.88 259 ALA A O 1
ATOM 1938 N N . ILE A 1 260 ? -23.734 2.613 51.906 1 66.5 260 ILE A N 1
ATOM 1939 C CA . ILE A 1 260 ? -23.984 2.703 53.344 1 66.5 260 ILE A CA 1
ATOM 1940 C C . ILE A 1 260 ? -24.656 1.428 53.844 1 66.5 260 ILE A C 1
ATOM 1942 O O . ILE A 1 260 ? -24.391 0.96 54.969 1 66.5 260 ILE A O 1
ATOM 1946 N N . ASP A 1 261 ? -25.406 0.851 52.969 1 66.94 261 ASP A N 1
ATOM 1947 C CA . ASP A 1 261 ? -26.125 -0.351 53.375 1 66.94 261 ASP A CA 1
ATOM 1948 C C . ASP A 1 261 ? -25.188 -1.557 53.438 1 66.94 261 ASP A C 1
ATOM 1950 O O . ASP A 1 261 ? -25.359 -2.438 54.281 1 66.94 261 ASP A O 1
ATOM 1954 N N . VAL A 1 262 ? -24.156 -1.516 52.562 1 69.69 262 VAL A N 1
ATOM 1955 C CA . VAL A 1 262 ? -23.156 -2.576 52.594 1 69.69 262 VAL A CA 1
ATOM 1956 C C . VAL A 1 262 ? -22.203 -2.342 53.781 1 69.69 262 VAL A C 1
ATOM 1958 O O . VAL A 1 262 ? -21.797 -3.289 54.438 1 69.69 262 VAL A O 1
ATOM 1961 N N . PHE A 1 263 ? -22 -1.044 54.094 1 65.75 263 PHE A N 1
ATOM 1962 C CA . PHE A 1 263 ? -21.109 -0.686 55.188 1 65.75 263 PHE A CA 1
ATOM 1963 C C . PHE A 1 263 ? -21.75 -0.972 56.531 1 65.75 263 PHE A C 1
ATOM 1965 O O . PHE A 1 263 ? -21.062 -1.354 57.5 1 65.75 263 PHE A O 1
ATOM 1972 N N . THR A 1 264 ? -23.109 -0.817 56.625 1 65.06 264 THR A N 1
ATOM 1973 C CA . THR A 1 264 ? -23.781 -0.961 57.906 1 65.06 264 THR A CA 1
ATOM 1974 C C . THR A 1 264 ? -24.203 -2.408 58.125 1 65.06 264 THR A C 1
ATOM 1976 O O . THR A 1 264 ? -24.625 -2.771 59.25 1 65.06 264 THR A O 1
ATOM 1979 N N . ALA A 1 265 ? -24.062 -3.244 57.062 1 63.84 265 ALA A N 1
ATOM 1980 C CA . ALA A 1 265 ? -24.453 -4.637 57.281 1 63.84 265 ALA A CA 1
ATOM 1981 C C . ALA A 1 265 ? -23.406 -5.379 58.094 1 63.84 265 ALA A C 1
ATOM 1983 O O . ALA A 1 265 ? -22.203 -5.242 57.844 1 63.84 265 ALA A O 1
ATOM 1984 N N . SER A 1 266 ? -23.672 -5.875 59.25 1 67.38 266 SER A N 1
ATOM 1985 C CA . SER A 1 266 ? -22.766 -6.52 60.219 1 67.38 266 SER A CA 1
ATOM 1986 C C . SER A 1 266 ? -22.312 -7.883 59.688 1 67.38 266 SER A C 1
ATOM 1988 O O . SER A 1 266 ? -21.219 -8.344 60.031 1 67.38 266 SER A O 1
ATOM 1990 N N . CYS A 1 267 ? -23.203 -8.68 58.938 1 69.62 267 CYS A N 1
ATOM 1991 C CA . CYS A 1 267 ? -22.844 -10.008 58.438 1 69.62 267 CYS A CA 1
ATOM 1992 C C . CYS A 1 267 ? -23.391 -10.234 57.031 1 69.62 267 CYS A C 1
ATOM 1994 O O . CYS A 1 267 ? -24.219 -9.461 56.562 1 69.62 267 CYS A O 1
ATOM 1996 N N . ILE A 1 268 ? -22.828 -11.25 56.219 1 72.5 268 ILE A N 1
ATOM 1997 C CA . ILE A 1 268 ? -23.219 -11.586 54.875 1 72.5 268 ILE A CA 1
ATOM 1998 C C . ILE A 1 268 ? -24.703 -11.938 54.812 1 72.5 268 ILE A C 1
ATOM 2000 O O . ILE A 1 268 ? -25.406 -11.586 53.875 1 72.5 268 ILE A O 1
ATOM 2004 N N . GLN A 1 269 ? -25.25 -12.438 55.875 1 72.56 269 GLN A N 1
ATOM 2005 C CA . GLN A 1 269 ? -26.656 -12.828 55.906 1 72.56 269 GLN A CA 1
ATOM 2006 C C . GLN A 1 269 ? -27.562 -11.602 55.969 1 72.56 269 GLN A C 1
ATOM 2008 O O . GLN A 1 269 ? -28.625 -11.578 55.344 1 72.56 269 GLN A O 1
ATOM 2013 N N . GLU A 1 270 ? -27.109 -10.539 56.719 1 73 270 GLU A N 1
ATOM 2014 C CA . GLU A 1 270 ? -27.891 -9.312 56.781 1 73 270 GLU A CA 1
ATOM 2015 C C . GLU A 1 270 ? -27.906 -8.57 55.438 1 73 270 GLU A C 1
ATOM 2017 O O . GLU A 1 270 ? -28.938 -8.055 55.031 1 73 270 GLU A O 1
ATOM 2022 N N . LEU A 1 271 ? -26.734 -8.641 54.75 1 72.81 271 LEU A N 1
ATOM 2023 C CA . LEU A 1 271 ? -26.641 -7.984 53.469 1 72.81 271 LEU A CA 1
ATOM 2024 C C . LEU A 1 271 ? -27.438 -8.758 52.406 1 72.81 271 LEU A C 1
ATOM 2026 O O . LEU A 1 271 ? -28.094 -8.156 51.562 1 72.81 271 LEU A O 1
ATOM 2030 N N . ALA A 1 272 ? -27.5 -10.102 52.562 1 73.88 272 ALA A N 1
ATOM 2031 C CA . ALA A 1 272 ? -28.297 -10.914 51.625 1 73.88 272 ALA A CA 1
ATOM 2032 C C . ALA A 1 272 ? -29.797 -10.734 51.906 1 73.88 272 ALA A C 1
ATOM 2034 O O . ALA A 1 272 ? -30.594 -10.656 50.969 1 73.88 272 ALA A O 1
ATOM 2035 N N . SER A 1 273 ? -30.203 -10.602 53.156 1 70.75 273 SER A N 1
ATOM 2036 C CA . SER A 1 273 ? -31.594 -10.352 53.5 1 70.75 273 SER A CA 1
ATOM 2037 C C . SER A 1 273 ? -32.031 -8.961 53.062 1 70.75 273 SER A C 1
ATOM 2039 O O . SER A 1 273 ? -33.156 -8.781 52.562 1 70.75 273 SER A O 1
ATOM 2041 N N . PHE A 1 274 ? -31.109 -7.973 53.219 1 67.19 274 PHE A N 1
ATOM 2042 C CA . PHE A 1 274 ? -31.391 -6.625 52.719 1 67.19 274 PHE A CA 1
ATOM 2043 C C . PHE A 1 274 ? -31.531 -6.613 51.219 1 67.19 274 PHE A C 1
ATOM 2045 O O . PHE A 1 274 ? -32.438 -5.973 50.688 1 67.19 274 PHE A O 1
ATOM 2052 N N . SER A 1 275 ? -30.641 -7.355 50.531 1 69.69 275 SER A N 1
ATOM 2053 C CA . SER A 1 275 ? -30.656 -7.402 49.062 1 69.69 275 SER A CA 1
ATOM 2054 C C . SER A 1 275 ? -31.891 -8.148 48.562 1 69.69 275 SER A C 1
ATOM 2056 O O . SER A 1 275 ? -32.469 -7.781 47.531 1 69.69 275 SER A O 1
ATOM 2058 N N . GLU A 1 276 ? -32.312 -9.156 49.25 1 68.81 276 GLU A N 1
ATOM 2059 C CA . GLU A 1 276 ? -33.562 -9.836 48.906 1 68.81 276 GLU A CA 1
ATOM 2060 C C . GLU A 1 276 ? -34.781 -8.938 49.156 1 68.81 276 GLU A C 1
ATOM 2062 O O . GLU A 1 276 ? -35.719 -8.922 48.375 1 68.81 276 GLU A O 1
ATOM 2067 N N . ASP A 1 277 ? -34.75 -8.258 50.25 1 63.78 277 ASP A N 1
ATOM 2068 C CA . ASP A 1 277 ? -35.812 -7.297 50.531 1 63.78 277 ASP A CA 1
ATOM 2069 C C . ASP A 1 277 ? -35.875 -6.211 49.469 1 63.78 277 ASP A C 1
ATOM 2071 O O . ASP A 1 277 ? -36.969 -5.766 49.062 1 63.78 277 ASP A O 1
ATOM 2075 N N . LEU A 1 278 ? -34.688 -5.852 49 1 58.91 278 LEU A N 1
ATOM 2076 C CA . LEU A 1 278 ? -34.656 -4.875 47.938 1 58.91 278 LEU A CA 1
ATOM 2077 C C . LEU A 1 278 ? -35.188 -5.473 46.625 1 58.91 278 LEU A C 1
ATOM 2079 O O . LEU A 1 278 ? -35.906 -4.801 45.875 1 58.91 278 LEU A O 1
ATOM 2083 N N . LEU A 1 279 ? -34.938 -6.793 46.406 1 57.34 279 LEU A N 1
ATOM 2084 C CA . LEU A 1 279 ? -35.5 -7.465 45.219 1 57.34 279 LEU A CA 1
ATOM 2085 C C . LEU A 1 279 ? -37 -7.715 45.406 1 57.34 279 LEU A C 1
ATOM 2087 O O . LEU A 1 279 ? -37.75 -7.613 44.438 1 57.34 279 LEU A O 1
ATOM 2091 N N . SER A 1 280 ? -37.406 -8.234 46.438 1 49.56 280 SER A N 1
ATOM 2092 C CA . SER A 1 280 ? -38.844 -8.469 46.688 1 49.56 280 SER A CA 1
ATOM 2093 C C . SER A 1 280 ? -39.625 -7.16 46.688 1 49.56 280 SER A C 1
ATOM 2095 O O . SER A 1 280 ? -40.781 -7.133 46.281 1 49.56 280 SER A O 1
ATOM 2097 N N . LYS A 1 281 ? -39.156 -6.199 47.312 1 44.09 281 LYS A N 1
ATOM 2098 C CA . LYS A 1 281 ? -39.875 -4.938 47.219 1 44.09 281 LYS A CA 1
ATOM 2099 C C . LYS A 1 281 ? -39.969 -4.445 45.781 1 44.09 281 LYS A C 1
ATOM 2101 O O . LYS A 1 281 ? -40.844 -3.656 45.469 1 44.09 281 LYS A O 1
ATOM 2106 N N . THR A 1 282 ? -39.156 -4.941 44.938 1 35.25 282 THR A N 1
ATOM 2107 C CA . THR A 1 282 ? -39.312 -4.559 43.531 1 35.25 282 THR A CA 1
ATOM 2108 C C . THR A 1 282 ? -40.219 -5.562 42.781 1 35.25 282 THR A C 1
ATOM 2110 O O . THR A 1 282 ? -40.406 -5.457 41.562 1 35.25 282 THR A O 1
ATOM 2113 N N . ARG A 1 283 ? -40.656 -6.691 43.344 1 33.03 283 ARG A N 1
ATOM 2114 C CA . ARG A 1 283 ? -41.594 -7.586 42.688 1 33.03 283 ARG A CA 1
ATOM 2115 C C . ARG A 1 283 ? -43.031 -7.027 42.781 1 33.03 283 ARG A C 1
ATOM 2117 O O . ARG A 1 283 ? -43.5 -6.676 43.875 1 33.03 283 ARG A O 1
ATOM 2124 N N . PRO A 1 284 ? -43.844 -6.941 41.656 1 27.06 284 PRO A N 1
ATOM 2125 C CA . PRO A 1 284 ? -45.25 -6.559 41.812 1 27.06 284 PRO A CA 1
ATOM 2126 C C . PRO A 1 284 ? -46.062 -7.637 42.5 1 27.06 284 PRO A C 1
ATOM 2128 O O . PRO A 1 284 ? -45.844 -8.828 42.312 1 27.06 284 PRO A O 1
ATOM 2131 N N . GLN A 1 285 ? -46.469 -7.641 43.656 1 27.17 285 GLN A N 1
ATOM 2132 C CA . GLN A 1 285 ? -47.625 -8.359 44.156 1 27.17 285 GLN A CA 1
ATOM 2133 C C . GLN A 1 285 ? -48.75 -8.461 43.125 1 27.17 285 GLN A C 1
ATOM 2135 O O . GLN A 1 285 ? -48.969 -7.516 42.375 1 27.17 285 GLN A O 1
ATOM 2140 N N . LEU A 1 286 ? -49.219 -9.711 42.75 1 28.2 286 LEU A N 1
ATOM 2141 C CA . LEU A 1 286 ? -50.406 -9.852 41.938 1 28.2 286 LEU A CA 1
ATOM 2142 C C . LEU A 1 286 ? -51.562 -9.016 42.5 1 28.2 286 LEU A C 1
ATOM 2144 O O . LEU A 1 286 ? -52.5 -9.555 43.094 1 28.2 286 LEU A O 1
ATOM 2148 N N . VAL A 1 287 ? -51.469 -8.188 43.469 1 25.97 287 VAL A N 1
ATOM 2149 C CA . VAL A 1 287 ? -52.75 -7.52 43.594 1 25.97 287 VAL A CA 1
ATOM 2150 C C . VAL A 1 287 ? -53.312 -7.203 42.219 1 25.97 287 VAL A C 1
ATOM 2152 O O . VAL A 1 287 ? -52.531 -7.059 41.25 1 25.97 287 VAL A O 1
ATOM 2155 N N . ARG A 1 288 ? -54.719 -7.434 41.906 1 27.64 288 ARG A N 1
ATOM 2156 C CA . ARG A 1 288 ? -55.438 -6.855 40.781 1 27.64 288 ARG A CA 1
ATOM 2157 C C . ARG A 1 288 ? -54.75 -5.582 40.281 1 27.64 288 ARG A C 1
ATOM 2159 O O . ARG A 1 288 ? -55.031 -4.492 40.781 1 27.64 288 ARG A O 1
ATOM 2166 N N . THR A 1 289 ? -53.562 -5.746 40.5 1 24.27 289 THR A N 1
ATOM 2167 C CA . THR A 1 289 ? -52.656 -4.586 40.531 1 24.27 289 THR A CA 1
ATOM 2168 C C . THR A 1 289 ? -52.844 -3.738 39.281 1 24.27 289 THR A C 1
ATOM 2170 O O . THR A 1 289 ? -52.719 -4.246 38.156 1 24.27 289 THR A O 1
ATOM 2173 N N . ILE A 1 290 ? -53.688 -2.758 39.344 1 25.09 290 ILE A N 1
ATOM 2174 C CA . ILE A 1 290 ? -53.938 -1.712 38.375 1 25.09 290 ILE A CA 1
ATOM 2175 C C . ILE A 1 290 ? -52.656 -1.352 37.656 1 25.09 290 ILE A C 1
ATOM 2177 O O . ILE A 1 290 ? -51.594 -1.152 38.281 1 25.09 290 ILE A O 1
ATOM 2181 N N . HIS A 1 291 ? -52.469 -1.908 36.375 1 27.2 291 HIS A N 1
ATOM 2182 C CA . HIS A 1 291 ? -51.5 -1.583 35.312 1 27.2 291 HIS A CA 1
ATOM 2183 C C . HIS A 1 291 ? -50.938 -0.177 35.5 1 27.2 291 HIS A C 1
ATOM 2185 O O . HIS A 1 291 ? -51.594 0.806 35.125 1 27.2 291 HIS A O 1
ATOM 2191 N N . VAL A 1 292 ? -50.375 0.069 36.688 1 27.39 292 VAL A N 1
ATOM 2192 C CA . VAL A 1 292 ? -49.875 1.446 36.625 1 27.39 292 VAL A CA 1
ATOM 2193 C C . VAL A 1 292 ? -48.844 1.594 35.531 1 27.39 292 VAL A C 1
ATOM 2195 O O . VAL A 1 292 ? -47.875 0.832 35.469 1 27.39 292 VAL A O 1
ATOM 2198 N N . PRO A 1 293 ? -49.156 2.07 34.312 1 28.11 293 PRO A N 1
ATOM 2199 C CA . PRO A 1 293 ? -48.312 2.34 33.156 1 28.11 293 PRO A CA 1
ATOM 2200 C C . PRO A 1 293 ? -46.875 2.713 33.531 1 28.11 293 PRO A C 1
ATOM 2202 O O . PRO A 1 293 ? -46.656 3.305 34.594 1 28.11 293 PRO A O 1
ATOM 2205 N N . CYS A 1 294 ? -45.938 1.684 33.469 1 30.27 294 CYS A N 1
ATOM 2206 C CA . CYS A 1 294 ? -44.531 2.068 33.5 1 30.27 294 CYS A CA 1
ATOM 2207 C C . CYS A 1 294 ? -44.375 3.535 33.094 1 30.27 294 CYS A C 1
ATOM 2209 O O . CYS A 1 294 ? -44.75 3.943 32 1 30.27 294 CYS A O 1
ATOM 2211 N N . LYS A 1 295 ? -44.438 4.242 34.062 1 35 295 LYS A N 1
ATOM 2212 C CA . LYS A 1 295 ? -44.5 5.691 33.906 1 35 295 LYS A CA 1
ATOM 2213 C C . LYS A 1 295 ? -43.438 6.211 32.969 1 35 295 LYS A C 1
ATOM 2215 O O . LYS A 1 295 ? -42.25 6.102 33.25 1 35 295 LYS A O 1
ATOM 2220 N N . ARG A 1 296 ? -43.406 5.82 31.641 1 43.12 296 ARG A N 1
ATOM 2221 C CA . ARG A 1 296 ? -42.688 6.656 30.688 1 43.12 296 ARG A CA 1
ATOM 2222 C C . ARG A 1 296 ? -42.406 8.047 31.25 1 43.12 296 ARG A C 1
ATOM 2224 O O . ARG A 1 296 ? -43.344 8.695 31.75 1 43.12 296 ARG A O 1
ATOM 2231 N N . ILE A 1 297 ? -41.094 8.086 31.781 1 52.75 297 ILE A N 1
ATOM 2232 C CA . ILE A 1 297 ? -40.906 9.469 32.219 1 52.75 297 ILE A CA 1
ATOM 2233 C C . ILE A 1 297 ? -41.625 10.414 31.25 1 52.75 297 ILE A C 1
ATOM 2235 O O . ILE A 1 297 ? -41.281 10.461 30.047 1 52.75 297 ILE A O 1
ATOM 2239 N N . SER A 1 298 ? -42.844 10.539 31.516 1 59.44 298 SER A N 1
ATOM 2240 C CA . SER A 1 298 ? -43.656 11.43 30.703 1 59.44 298 SER A CA 1
ATOM 2241 C C . SER A 1 298 ? -43.125 12.859 30.734 1 59.44 298 SER A C 1
ATOM 2243 O O . SER A 1 298 ? -42.312 13.203 31.609 1 59.44 298 SER A O 1
ATOM 2245 N N . LYS A 1 299 ? -43.344 13.555 29.734 1 71.56 299 LYS A N 1
ATOM 2246 C CA . LYS A 1 299 ? -43 14.969 29.688 1 71.56 299 LYS A CA 1
ATOM 2247 C C . LYS A 1 299 ? -43.344 15.664 31 1 71.56 299 LYS A C 1
ATOM 2249 O O . LYS A 1 299 ? -42.594 16.5 31.484 1 71.56 299 LYS A O 1
ATOM 2254 N N . ASN A 1 300 ? -44.375 15.07 31.625 1 71.56 300 ASN A N 1
ATOM 2255 C CA . ASN A 1 300 ? -44.812 15.719 32.844 1 71.56 300 ASN A CA 1
ATOM 2256 C C . ASN A 1 300 ? -43.938 15.344 34.031 1 71.56 300 ASN A C 1
ATOM 2258 O O . ASN A 1 300 ? -43.688 16.156 34.938 1 71.56 300 ASN A O 1
ATOM 2262 N N . ASP A 1 301 ? -43.406 14.234 33.938 1 74.06 301 ASP A N 1
ATOM 2263 C CA . ASP A 1 301 ? -42.5 13.828 35 1 74.06 301 ASP A CA 1
ATOM 2264 C C . ASP A 1 301 ? -41.188 14.609 34.938 1 74.06 301 ASP A C 1
ATOM 2266 O O . ASP A 1 301 ? -40.625 14.984 35.969 1 74.06 301 ASP A O 1
ATOM 2270 N N . ILE A 1 302 ? -40.812 14.859 33.719 1 77.69 302 ILE A N 1
ATOM 2271 C CA . ILE A 1 302 ? -39.594 15.625 33.5 1 77.69 302 ILE A CA 1
ATOM 2272 C C . ILE A 1 302 ? -39.812 17.062 33.969 1 77.69 302 ILE A C 1
ATOM 2274 O O . ILE A 1 302 ? -38.938 17.672 34.594 1 77.69 302 ILE A O 1
ATOM 2278 N N . VAL A 1 303 ? -41.031 17.453 33.719 1 78.56 303 VAL A N 1
ATOM 2279 C CA . VAL A 1 303 ? -41.375 18.812 34.125 1 78.56 303 VAL A CA 1
ATOM 2280 C C . VAL A 1 303 ? -41.406 18.938 35.625 1 78.56 303 VAL A C 1
ATOM 2282 O O . VAL A 1 303 ? -40.875 19.906 36.188 1 78.56 303 VAL A O 1
ATOM 2285 N N . GLU A 1 304 ? -42 18.016 36.281 1 74.88 304 GLU A N 1
ATOM 2286 C CA . GLU A 1 304 ? -42.062 18.062 37.719 1 74.88 304 GLU A CA 1
ATOM 2287 C C . GLU A 1 304 ? -40.688 17.922 38.344 1 74.88 304 GLU A C 1
ATOM 2289 O O . GLU A 1 304 ? -40.375 18.578 39.344 1 74.88 304 GLU A O 1
ATOM 2294 N N . PHE A 1 305 ? -39.875 17.234 37.719 1 79.81 305 PHE A N 1
ATOM 2295 C CA . PHE A 1 305 ? -38.5 17.062 38.188 1 79.81 305 PHE A CA 1
ATOM 2296 C C . PHE A 1 305 ? -37.688 18.344 38 1 79.81 305 PHE A C 1
ATOM 2298 O O . PHE A 1 305 ? -36.969 18.75 38.906 1 79.81 305 PHE A O 1
ATOM 2305 N N . LEU A 1 306 ? -37.938 18.906 36.938 1 78.25 306 LEU A N 1
ATOM 2306 C CA . LEU A 1 306 ? -37.219 20.141 36.625 1 78.25 306 LEU A CA 1
ATOM 2307 C C . LEU A 1 306 ? -37.656 21.266 37.562 1 78.25 306 LEU A C 1
ATOM 2309 O O . LEU A 1 306 ? -36.844 22.078 38 1 78.25 306 LEU A O 1
ATOM 2313 N N . LYS A 1 307 ? -38.938 21.203 37.844 1 75.69 307 LYS A N 1
ATOM 2314 C CA . LYS A 1 307 ? -39.469 22.172 38.812 1 75.69 307 LYS A CA 1
ATOM 2315 C C . LYS A 1 307 ? -38.844 21.953 40.188 1 75.69 307 LYS A C 1
ATOM 2317 O O . LYS A 1 307 ? -38.531 22.922 40.875 1 75.69 307 LYS A O 1
ATOM 2322 N N . GLY A 1 308 ? -38.656 20.812 40.438 1 74.75 308 GLY A N 1
ATOM 2323 C CA . GLY A 1 308 ? -38.031 20.484 41.719 1 74.75 308 GLY A CA 1
ATOM 2324 C C . GLY A 1 308 ? -36.562 20.938 41.812 1 74.75 308 GLY A C 1
ATOM 2325 O O . GLY A 1 308 ? -36.156 21.469 42.812 1 74.75 308 GLY A O 1
ATOM 2326 N N . ILE A 1 309 ? -35.844 20.797 40.781 1 76.38 309 ILE A N 1
ATOM 2327 C CA . ILE A 1 309 ? -34.438 21.188 40.75 1 76.38 309 ILE A CA 1
ATOM 2328 C C . ILE A 1 309 ? -34.312 22.703 40.875 1 76.38 309 ILE A C 1
ATOM 2330 O O . ILE A 1 309 ? -33.469 23.219 41.594 1 76.38 309 ILE A O 1
ATOM 2334 N N . ILE A 1 310 ? -35.25 23.344 40.188 1 73.75 310 ILE A N 1
ATOM 2335 C CA . ILE A 1 310 ? -35.25 24.797 40.219 1 73.75 310 ILE A CA 1
ATOM 2336 C C . ILE A 1 310 ? -35.625 25.297 41.594 1 73.75 310 ILE A C 1
ATOM 2338 O O . ILE A 1 310 ? -35.031 26.234 42.125 1 73.75 310 ILE A O 1
ATOM 2342 N N . SER A 1 311 ? -36.562 24.625 42.125 1 73.06 311 SER A N 1
ATOM 2343 C CA . SER A 1 311 ? -37 25 43.469 1 73.06 311 SER A CA 1
ATOM 2344 C C . SER A 1 311 ? -35.906 24.781 44.5 1 73.06 311 SER A C 1
ATOM 2346 O O . SER A 1 311 ? -35.688 25.609 45.375 1 73.06 311 SER A O 1
ATOM 2348 N N . GLU A 1 312 ? -35.156 23.797 44.281 1 71.94 312 GLU A N 1
ATOM 2349 C CA . GLU A 1 312 ? -34.062 23.484 45.188 1 71.94 312 GLU A CA 1
ATOM 2350 C C . GLU A 1 312 ? -32.938 24.484 45.062 1 71.94 312 GLU A C 1
ATOM 2352 O O . GLU A 1 312 ? -32.312 24.891 46.062 1 71.94 312 GLU A O 1
ATOM 2357 N N . GLN A 1 313 ? -32.719 24.922 43.875 1 66.94 313 GLN A N 1
ATOM 2358 C CA . GLN A 1 313 ? -31.562 25.781 43.625 1 66.94 313 GLN A CA 1
ATOM 2359 C C . GLN A 1 313 ? -31.906 27.25 43.844 1 66.94 313 GLN A C 1
ATOM 2361 O O . GLN A 1 313 ? -31.047 28.047 44.25 1 66.94 313 GLN A O 1
ATOM 2366 N N . THR A 1 314 ? -33.094 27.641 43.531 1 65.81 314 THR A N 1
ATOM 2367 C CA . THR A 1 314 ? -33.469 29.047 43.656 1 65.81 314 THR A CA 1
ATOM 2368 C C . THR A 1 314 ? -34.25 29.297 44.938 1 65.81 314 THR A C 1
ATOM 2370 O O . THR A 1 314 ? -34.344 30.438 45.406 1 65.81 314 THR A O 1
ATOM 2373 N N . GLY A 1 315 ? -34.688 28.297 45.688 1 61.66 315 GLY A N 1
ATOM 2374 C CA . GLY A 1 315 ? -35.5 28.453 46.906 1 61.66 315 GLY A CA 1
ATOM 2375 C C . GLY A 1 315 ? -36.938 28.844 46.594 1 61.66 315 GLY A C 1
ATOM 2376 O O . GLY A 1 315 ? -37.688 29.109 47.531 1 61.66 315 GLY A O 1
ATOM 2377 N N . VAL A 1 316 ? -37.375 29 45.406 1 67 316 VAL A N 1
ATOM 2378 C CA . VAL A 1 316 ? -38.75 29.359 45.062 1 67 316 VAL A CA 1
ATOM 2379 C C . VAL A 1 316 ? -39.656 28.141 45.188 1 67 316 VAL A C 1
ATOM 2381 O O . VAL A 1 316 ? -39.219 27.016 44.938 1 67 316 VAL A O 1
ATOM 2384 N N . ALA A 1 317 ? -40.781 28.328 45.812 1 64.94 317 ALA A N 1
ATOM 2385 C CA . ALA A 1 317 ? -41.75 27.25 46.062 1 64.94 317 ALA A CA 1
ATOM 2386 C C . ALA A 1 317 ? -42.156 26.578 44.75 1 64.94 317 ALA A C 1
ATOM 2388 O O . ALA A 1 317 ? -42.375 27.25 43.75 1 64.94 317 ALA A O 1
ATOM 2389 N N . ILE A 1 318 ? -42.219 25.219 44.562 1 67.88 318 ILE A N 1
ATOM 2390 C CA . ILE A 1 318 ? -42.469 24.359 43.406 1 67.88 318 ILE A CA 1
ATOM 2391 C C . ILE A 1 318 ? -43.719 24.828 42.688 1 67.88 318 ILE A C 1
ATOM 2393 O O . ILE A 1 318 ? -43.781 24.812 41.438 1 67.88 318 ILE A O 1
ATOM 2397 N N . ASN A 1 319 ? -44.656 25.281 43.469 1 62.78 319 ASN A N 1
ATOM 2398 C CA . ASN A 1 319 ? -45.938 25.656 42.875 1 62.78 319 ASN A CA 1
ATOM 2399 C C . ASN A 1 319 ? -45.844 27.016 42.188 1 62.78 319 ASN A C 1
ATOM 2401 O O . ASN A 1 319 ? -46.75 27.375 41.406 1 62.78 319 ASN A O 1
ATOM 2405 N N . SER A 1 320 ? -44.844 27.797 42.406 1 63.66 320 SER A N 1
ATOM 2406 C CA . SER A 1 320 ? -44.719 29.109 41.812 1 63.66 320 SER A CA 1
ATOM 2407 C C . SER A 1 320 ? -43.812 29.062 40.594 1 63.66 320 SER A C 1
ATOM 2409 O O . SER A 1 320 ? -43.562 30.094 39.938 1 63.66 320 SER A O 1
ATOM 2411 N N . ILE A 1 321 ? -43.312 28 40.281 1 67.56 321 ILE A N 1
ATOM 2412 C CA . ILE A 1 321 ? -42.438 27.875 39.156 1 67.56 321 ILE A CA 1
ATOM 2413 C C . ILE A 1 321 ? -43.25 27.641 37.875 1 67.56 321 ILE A C 1
ATOM 2415 O O . ILE A 1 321 ? -44 26.672 37.812 1 67.56 321 ILE A O 1
ATOM 2419 N N . SER A 1 322 ? -43.25 28.641 37.062 1 64.62 322 SER A N 1
ATOM 2420 C CA . SER A 1 322 ? -43.969 28.547 35.781 1 64.62 322 SER A CA 1
ATOM 2421 C C . SER A 1 322 ? -43.25 27.656 34.812 1 64.62 322 SER A C 1
ATOM 2423 O O . SER A 1 322 ? -42.031 27.75 34.656 1 64.62 322 SER A O 1
ATOM 2425 N N . VAL A 1 323 ? -43.844 26.672 34.25 1 67.25 323 VAL A N 1
ATOM 2426 C CA . VAL A 1 323 ? -43.312 25.703 33.312 1 67.25 323 VAL A CA 1
ATOM 2427 C C . VAL A 1 323 ? -42.906 26.406 32 1 67.25 323 VAL A C 1
ATOM 2429 O O . VAL A 1 323 ? -42.062 25.906 31.266 1 67.25 323 VAL A O 1
ATOM 2432 N N . THR A 1 324 ? -43.438 27.453 31.719 1 58.31 324 THR A N 1
ATOM 2433 C CA . THR A 1 324 ? -43.188 28.172 30.484 1 58.31 324 THR A CA 1
ATOM 2434 C C . THR A 1 324 ? -42.281 29.375 30.719 1 58.31 324 THR A C 1
ATOM 2436 O O . THR A 1 324 ? -41.906 30.094 29.781 1 58.31 324 THR A O 1
ATOM 2439 N N . GLY A 1 325 ? -41.906 29.609 31.953 1 57.06 325 GLY A N 1
ATOM 2440 C CA . GLY A 1 325 ? -41.094 30.781 32.219 1 57.06 325 GLY A CA 1
ATOM 2441 C C . GLY A 1 325 ? -39.625 30.562 31.891 1 57.06 325 GLY A C 1
ATOM 2442 O O . GLY A 1 325 ? -39.156 29.422 31.766 1 57.06 325 GLY A O 1
ATOM 2443 N N . ASN A 1 326 ? -38.969 31.641 31.578 1 55.47 326 ASN A N 1
ATOM 2444 C CA . ASN A 1 326 ? -37.531 31.625 31.219 1 55.47 326 ASN A CA 1
ATOM 2445 C C . ASN A 1 326 ? -36.656 31.141 32.375 1 55.47 326 ASN A C 1
ATOM 2447 O O . ASN A 1 326 ? -36.781 31.625 33.5 1 55.47 326 ASN A O 1
ATOM 2451 N N . LEU A 1 327 ? -35.938 30.094 32.312 1 59.84 327 LEU A N 1
ATOM 2452 C CA . LEU A 1 327 ? -35.094 29.453 33.312 1 59.84 327 LEU A CA 1
ATOM 2453 C C . LEU A 1 327 ? -34.062 30.453 33.875 1 59.84 327 LEU A C 1
ATOM 2455 O O . LEU A 1 327 ? -33.688 30.344 35.031 1 59.84 327 LEU A O 1
ATOM 2459 N N . THR A 1 328 ? -33.719 31.375 33.062 1 55.44 328 THR A N 1
ATOM 2460 C CA . THR A 1 328 ? -32.75 32.375 33.5 1 55.44 328 THR A CA 1
ATOM 2461 C C . THR A 1 328 ? -33.344 33.312 34.562 1 55.44 328 THR A C 1
ATOM 2463 O O . THR A 1 328 ? -32.625 33.938 35.312 1 55.44 328 THR A O 1
ATOM 2466 N N . SER A 1 329 ? -34.594 33.438 34.594 1 55.91 329 SER A N 1
ATOM 2467 C CA . SER A 1 329 ? -35.25 34.344 35.531 1 55.91 329 SER A CA 1
ATOM 2468 C C . SER A 1 329 ? -35.125 33.781 36.969 1 55.91 329 SER A C 1
ATOM 2470 O O . SER A 1 329 ? -35.281 34.531 37.938 1 55.91 329 SER A O 1
ATOM 2472 N N . TYR A 1 330 ? -34.875 32.562 37.062 1 57.56 330 TYR A N 1
ATOM 2473 C CA . TYR A 1 330 ? -34.812 32 38.406 1 57.56 330 TYR A CA 1
ATOM 2474 C C . TYR A 1 330 ? -33.406 32.094 38.969 1 57.56 330 TYR A C 1
ATOM 2476 O O . TYR A 1 330 ? -33.125 31.672 40.094 1 57.56 330 TYR A O 1
ATOM 2484 N N . GLY A 1 331 ? -32.438 32.938 38.344 1 51.69 331 GLY A N 1
ATOM 2485 C CA . GLY A 1 331 ? -31.109 33.25 38.844 1 51.69 331 GLY A CA 1
ATOM 2486 C C . GLY A 1 331 ? -30.219 32.031 38.938 1 51.69 331 GLY A C 1
ATOM 2487 O O . GLY A 1 331 ? -29.359 31.953 39.812 1 51.69 331 GLY A O 1
ATOM 2488 N N . ILE A 1 332 ? -30.438 31.062 38.281 1 54.94 332 ILE A N 1
ATOM 2489 C CA . ILE A 1 332 ? -29.547 29.906 38.344 1 54.94 332 ILE A CA 1
ATOM 2490 C C . ILE A 1 332 ? -28.234 30.203 37.625 1 54.94 332 ILE A C 1
ATOM 2492 O O . ILE A 1 332 ? -28.234 30.609 36.469 1 54.94 332 ILE A O 1
ATOM 2496 N N . ASP A 1 333 ? -27.172 30.375 38.375 1 52.31 333 ASP A N 1
ATOM 2497 C CA . ASP A 1 333 ? -25.859 30.656 37.844 1 52.31 333 ASP A CA 1
ATOM 2498 C C . ASP A 1 333 ? -25.328 29.469 37.031 1 52.31 333 ASP A C 1
ATOM 2500 O O . ASP A 1 333 ? -25.969 28.422 36.969 1 52.31 333 ASP A O 1
ATOM 2504 N N . SER A 1 334 ? -24.281 29.766 36.219 1 57.53 334 SER A N 1
ATOM 2505 C CA . SER A 1 334 ? -23.656 28.781 35.312 1 57.53 334 SER A CA 1
ATOM 2506 C C . SER A 1 334 ? -23.328 27.5 36.062 1 57.53 334 SER A C 1
ATOM 2508 O O . SER A 1 334 ? -23.484 26.406 35.5 1 57.53 334 SER A O 1
ATOM 2510 N N . ILE A 1 335 ? -23.016 27.594 37.281 1 56.44 335 ILE A N 1
ATOM 2511 C CA . ILE A 1 335 ? -22.688 26.422 38.062 1 56.44 335 ILE A CA 1
ATOM 2512 C C . ILE A 1 335 ? -23.969 25.672 38.438 1 56.44 335 ILE A C 1
ATOM 2514 O O . ILE A 1 335 ? -24 24.438 38.469 1 56.44 335 ILE A O 1
ATOM 2518 N N . GLY A 1 336 ? -24.938 26.5 38.625 1 58.94 336 GLY A N 1
ATOM 2519 C CA . GLY A 1 336 ? -26.219 25.906 38.938 1 58.94 336 GLY A CA 1
ATOM 2520 C C . GLY A 1 336 ? -26.797 25.078 37.812 1 58.94 336 GLY A C 1
ATOM 2521 O O . GLY A 1 336 ? -27.375 24.016 38.031 1 58.94 336 GLY A O 1
ATOM 2522 N N . VAL A 1 337 ? -26.5 25.562 36.625 1 64.62 337 VAL A N 1
ATOM 2523 C CA . VAL A 1 337 ? -26.984 24.844 35.469 1 64.62 337 VAL A CA 1
ATOM 2524 C C . VAL A 1 337 ? -26.281 23.5 35.344 1 64.62 337 VAL A C 1
ATOM 2526 O O . VAL A 1 337 ? -26.906 22.469 35.062 1 64.62 337 VAL A O 1
ATOM 2529 N N . VAL A 1 338 ? -25.047 23.516 35.562 1 63.56 338 VAL A N 1
ATOM 2530 C CA . VAL A 1 338 ? -24.281 22.281 35.5 1 63.56 338 VAL A CA 1
ATOM 2531 C C . VAL A 1 338 ? -24.781 21.281 36.531 1 63.56 338 VAL A C 1
ATOM 2533 O O . VAL A 1 338 ? -24.938 20.094 36.219 1 63.56 338 VAL A O 1
ATOM 2536 N N . LYS A 1 339 ? -25.047 21.812 37.719 1 64.19 339 LYS A N 1
ATOM 2537 C CA . LYS A 1 339 ? -25.562 20.938 38.75 1 64.19 339 LYS A CA 1
ATOM 2538 C C . LYS A 1 339 ? -26.953 20.406 38.406 1 64.19 339 LYS A C 1
ATOM 2540 O O . LYS A 1 339 ? -27.234 19.234 38.625 1 64.19 339 LYS A O 1
ATOM 2545 N N . ALA A 1 340 ? -27.656 21.281 37.781 1 68 340 ALA A N 1
ATOM 2546 C CA . ALA A 1 340 ? -29 20.875 37.375 1 68 340 ALA A CA 1
ATOM 2547 C C . ALA A 1 340 ? -28.938 19.844 36.25 1 68 340 ALA A C 1
ATOM 2549 O O . ALA A 1 340 ? -29.719 18.891 36.219 1 68 340 ALA A O 1
ATOM 2550 N N . THR A 1 341 ? -28.016 20.031 35.438 1 71.62 341 THR A N 1
ATOM 2551 C CA . THR A 1 341 ? -27.828 19.109 34.312 1 71.62 341 THR A CA 1
ATOM 2552 C C . THR A 1 341 ? -27.438 17.734 34.844 1 71.62 341 THR A C 1
ATOM 2554 O O . THR A 1 341 ? -27.938 16.719 34.344 1 71.62 341 THR A O 1
ATOM 2557 N N . GLN A 1 342 ? -26.625 17.781 35.781 1 66.44 342 GLN A N 1
ATOM 2558 C CA . GLN A 1 342 ? -26.219 16.5 36.344 1 66.44 342 GLN A CA 1
ATOM 2559 C C . GLN A 1 342 ? -27.391 15.789 37 1 66.44 342 GLN A C 1
ATOM 2561 O O . GLN A 1 342 ? -27.562 14.578 36.844 1 66.44 342 GLN A O 1
ATOM 2566 N N . LYS A 1 343 ? -28.109 16.547 37.688 1 71.31 343 LYS A N 1
ATOM 2567 C CA . LYS A 1 343 ? -29.281 15.961 38.344 1 71.31 343 LYS A CA 1
ATOM 2568 C C . LYS A 1 343 ? -30.297 15.469 37.312 1 71.31 343 LYS A C 1
ATOM 2570 O O . LYS A 1 343 ? -30.922 14.43 37.5 1 71.31 343 LYS A O 1
ATOM 2575 N N . LEU A 1 344 ? -30.25 16.141 36.281 1 75 344 LEU A N 1
ATOM 2576 C CA . LEU A 1 344 ? -31.156 15.742 35.188 1 75 344 LEU A CA 1
ATOM 2577 C C . LEU A 1 344 ? -30.641 14.492 34.5 1 75 344 LEU A C 1
ATOM 2579 O O . LEU A 1 344 ? -31.406 13.586 34.188 1 75 344 LEU A O 1
ATOM 2583 N N . SER A 1 345 ? -29.438 14.492 34.219 1 70.81 345 SER A N 1
ATOM 2584 C CA . SER A 1 345 ? -28.828 13.328 33.594 1 70.81 345 SER A CA 1
ATOM 2585 C C . SER A 1 345 ? -29.031 12.07 34.438 1 70.81 345 SER A C 1
ATOM 2587 O O . SER A 1 345 ? -29.297 10.992 33.906 1 70.81 345 SER A O 1
ATOM 2589 N N . ASP A 1 346 ? -28.922 12.305 35.75 1 66 346 ASP A N 1
ATOM 2590 C CA . ASP A 1 346 ? -29.141 11.195 36.656 1 66 346 ASP A CA 1
ATOM 2591 C C . ASP A 1 346 ? -30.594 10.734 36.656 1 66 346 ASP A C 1
ATOM 2593 O O . ASP A 1 346 ? -30.859 9.539 36.719 1 66 346 ASP A O 1
ATOM 2597 N N . PHE A 1 347 ? -31.406 11.719 36.469 1 70.31 347 PHE A N 1
ATOM 2598 C CA . PHE A 1 347 ? -32.844 11.438 36.438 1 70.31 347 PHE A CA 1
ATOM 2599 C C . PHE A 1 347 ? -33.219 10.719 35.156 1 70.31 347 PHE A C 1
ATOM 2601 O O . PHE A 1 347 ? -34 9.758 35.188 1 70.31 347 PHE A O 1
ATOM 2608 N N . LEU A 1 348 ? -32.531 11.055 34.031 1 70.81 348 LEU A N 1
ATOM 2609 C CA . LEU A 1 348 ? -32.875 10.516 32.719 1 70.81 348 LEU A CA 1
ATOM 2610 C C . LEU A 1 348 ? -32.062 9.258 32.438 1 70.81 348 LEU A C 1
ATOM 2612 O O . LEU A 1 348 ? -32.469 8.438 31.594 1 70.81 348 LEU A O 1
ATOM 2616 N N . GLY A 1 349 ? -31 9.031 33.031 1 59.41 349 GLY A N 1
ATOM 2617 C CA . GLY A 1 349 ? -30.094 7.918 32.75 1 59.41 349 GLY A CA 1
ATOM 2618 C C . GLY A 1 349 ? -29.281 8.094 31.5 1 59.41 349 GLY A C 1
ATOM 2619 O O . GLY A 1 349 ? -28.672 7.137 31.016 1 59.41 349 GLY A O 1
ATOM 2620 N N . THR A 1 350 ? -29.5 9.164 30.828 1 62.19 350 THR A N 1
ATOM 2621 C CA . THR A 1 350 ? -28.75 9.508 29.625 1 62.19 350 THR A CA 1
ATOM 2622 C C . THR A 1 350 ? -28.031 10.836 29.797 1 62.19 350 THR A C 1
ATOM 2624 O O . THR A 1 350 ? -28.547 11.758 30.422 1 62.19 350 THR A O 1
ATOM 2627 N N . PRO A 1 351 ? -26.938 10.742 29.453 1 59 351 PRO A N 1
ATOM 2628 C CA . PRO A 1 351 ? -26.188 11.984 29.656 1 59 351 PRO A CA 1
ATOM 2629 C C . PRO A 1 351 ? -26.75 13.156 28.859 1 59 351 PRO A C 1
ATOM 2631 O O . PRO A 1 351 ? -27.047 13.016 27.672 1 59 351 PRO A O 1
ATOM 2634 N N . VAL A 1 352 ? -27.078 14.188 29.656 1 63.47 352 VAL A N 1
ATOM 2635 C CA . VAL A 1 352 ? -27.516 15.445 29.062 1 63.47 352 VAL A CA 1
ATOM 2636 C C . VAL A 1 352 ? -26.375 16.453 29.094 1 63.47 352 VAL A C 1
ATOM 2638 O O . VAL A 1 352 ? -25.672 16.578 30.094 1 63.47 352 VAL A O 1
ATOM 2641 N N . ALA A 1 353 ? -26.094 17.031 28.078 1 61.59 353 ALA A N 1
ATOM 2642 C CA . ALA A 1 353 ? -25.031 18.031 28.016 1 61.59 353 ALA A CA 1
ATOM 2643 C C . ALA A 1 353 ? -25.469 19.328 28.672 1 61.59 353 ALA A C 1
ATOM 2645 O O . ALA A 1 353 ? -26.625 19.734 28.562 1 61.59 353 ALA A O 1
ATOM 2646 N N . ALA A 1 354 ? -24.594 19.891 29.5 1 62.06 354 ALA A N 1
ATOM 2647 C CA . ALA A 1 354 ? -24.875 21.125 30.219 1 62.06 354 ALA A CA 1
ATOM 2648 C C . ALA A 1 354 ? -25.297 22.234 29.266 1 62.06 354 ALA A C 1
ATOM 2650 O O . ALA A 1 354 ? -26.125 23.078 29.594 1 62.06 354 ALA A O 1
ATOM 2651 N N . ILE A 1 355 ? -24.75 22.109 28.172 1 61.28 355 ILE A N 1
ATOM 2652 C CA . ILE A 1 355 ? -25.047 23.156 27.188 1 61.28 355 ILE A CA 1
ATOM 2653 C C . ILE A 1 355 ? -26.531 23.078 26.797 1 61.28 355 ILE A C 1
ATOM 2655 O O . ILE A 1 355 ? -27.156 24.109 26.562 1 61.28 355 ILE A O 1
ATOM 2659 N N . ASP A 1 356 ? -27.109 21.953 26.797 1 63.47 356 ASP A N 1
ATOM 2660 C CA . ASP A 1 356 ? -28.5 21.781 26.422 1 63.47 356 ASP A CA 1
ATOM 2661 C C . ASP A 1 356 ? -29.438 22.359 27.5 1 63.47 356 ASP A C 1
ATOM 2663 O O . ASP A 1 356 ? -30.484 22.922 27.172 1 63.47 356 ASP A O 1
ATOM 2667 N N . VAL A 1 357 ? -28.984 22.234 28.672 1 65.25 357 VAL A N 1
ATOM 2668 C CA . VAL A 1 357 ? -29.766 22.797 29.766 1 65.25 357 VAL A CA 1
ATOM 2669 C C . VAL A 1 357 ? -29.609 24.312 29.797 1 65.25 357 VAL A C 1
ATOM 2671 O O . VAL A 1 357 ? -30.594 25.031 30.047 1 65.25 357 VAL A O 1
ATOM 2674 N N . PHE A 1 358 ? -28.375 24.594 29.453 1 61.78 358 PHE A N 1
ATOM 2675 C CA . PHE A 1 358 ? -28.078 26.016 29.484 1 61.78 358 PHE A CA 1
ATOM 2676 C C . PHE A 1 358 ? -28.828 26.75 28.391 1 61.78 358 PHE A C 1
ATOM 2678 O O . PHE A 1 358 ? -29.203 27.922 28.562 1 61.78 358 PHE A O 1
ATOM 2685 N N . THR A 1 359 ? -29.031 26.078 27.297 1 59.56 359 THR A N 1
ATOM 2686 C CA . THR A 1 359 ? -29.641 26.719 26.141 1 59.56 359 THR A CA 1
ATOM 2687 C C . THR A 1 359 ? -31.156 26.609 26.188 1 59.56 359 THR A C 1
ATOM 2689 O O . THR A 1 359 ? -31.859 27.25 25.406 1 59.56 359 THR A O 1
ATOM 2692 N N . ALA A 1 360 ? -31.75 25.797 27.062 1 59.34 360 ALA A N 1
ATOM 2693 C CA . ALA A 1 360 ? -33.219 25.656 27.156 1 59.34 360 ALA A CA 1
ATOM 2694 C C . ALA A 1 360 ? -33.844 26.875 27.797 1 59.34 360 ALA A C 1
ATOM 2696 O O . ALA A 1 360 ? -33.375 27.375 28.812 1 59.34 360 ALA A O 1
ATOM 2697 N N . SER A 1 361 ? -34.688 27.547 27.031 1 59.78 361 SER A N 1
ATOM 2698 C CA . SER A 1 361 ? -35.344 28.766 27.5 1 59.78 361 SER A CA 1
ATOM 2699 C C . SER A 1 361 ? -36.344 28.484 28.609 1 59.78 361 SER A C 1
ATOM 2701 O O . SER A 1 361 ? -36.531 29.312 29.5 1 59.78 361 SER A O 1
ATOM 2703 N N . CYS A 1 362 ? -37.094 27.438 28.516 1 64.31 362 CYS A N 1
ATOM 2704 C CA . CYS A 1 362 ? -38.125 27.141 29.516 1 64.31 362 CYS A CA 1
ATOM 2705 C C . CYS A 1 362 ? -38.094 25.672 29.906 1 64.31 362 CYS A C 1
ATOM 2707 O O . CYS A 1 362 ? -37.469 24.859 29.234 1 64.31 362 CYS A O 1
ATOM 2709 N N . ILE A 1 363 ? -38.688 25.391 30.984 1 73.19 363 ILE A N 1
ATOM 2710 C CA . ILE A 1 363 ? -38.75 24.031 31.531 1 73.19 363 ILE A CA 1
ATOM 2711 C C . ILE A 1 363 ? -39.438 23.094 30.531 1 73.19 363 ILE A C 1
ATOM 2713 O O . ILE A 1 363 ? -39 21.938 30.391 1 73.19 363 ILE A O 1
ATOM 2717 N N . THR A 1 364 ? -40.219 23.656 29.734 1 70.94 364 THR A N 1
ATOM 2718 C CA . THR A 1 364 ? -40.938 22.797 28.797 1 70.94 364 THR A CA 1
ATOM 2719 C C . THR A 1 364 ? -40.031 22.406 27.625 1 70.94 364 THR A C 1
ATOM 2721 O O . THR A 1 364 ? -40.094 21.281 27.141 1 70.94 364 THR A O 1
ATOM 2724 N N . GLU A 1 365 ? -39.219 23.312 27.234 1 72.06 365 GLU A N 1
ATOM 2725 C CA . GLU A 1 365 ? -38.281 23.016 26.156 1 72.06 365 GLU A CA 1
ATOM 2726 C C . GLU A 1 365 ? -37.25 21.969 26.578 1 72.06 365 GLU A C 1
ATOM 2728 O O . GLU A 1 365 ? -36.906 21.078 25.812 1 72.06 365 GLU A O 1
ATOM 2733 N N . LEU A 1 366 ? -36.906 22.156 27.766 1 73.81 366 LEU A N 1
ATOM 2734 C CA . LEU A 1 366 ? -35.938 21.203 28.297 1 73.81 366 LEU A CA 1
ATOM 2735 C C . LEU A 1 366 ? -36.562 19.828 28.484 1 73.81 366 LEU A C 1
ATOM 2737 O O . LEU A 1 366 ? -35.906 18.812 28.266 1 73.81 366 LEU A O 1
ATOM 2741 N N . ALA A 1 367 ? -37.812 19.859 28.828 1 74.81 367 ALA A N 1
ATOM 2742 C CA . ALA A 1 367 ? -38.531 18.609 28.984 1 74.81 367 ALA A CA 1
ATOM 2743 C C . ALA A 1 367 ? -38.75 17.938 27.625 1 74.81 367 ALA A C 1
ATOM 2745 O O . ALA A 1 367 ? -38.625 16.719 27.5 1 74.81 367 ALA A O 1
ATOM 2746 N N . ASN A 1 368 ? -38.906 18.734 26.625 1 72 368 ASN A N 1
ATOM 2747 C CA . ASN A 1 368 ? -39.031 18.188 25.281 1 72 368 ASN A CA 1
ATOM 2748 C C . ASN A 1 368 ? -37.719 17.625 24.75 1 72 368 ASN A C 1
ATOM 2750 O O . ASN A 1 368 ? -37.688 16.547 24.156 1 72 368 ASN A O 1
ATOM 2754 N N . PHE A 1 369 ? -36.75 18.391 25 1 69.81 369 PHE A N 1
ATOM 2755 C CA . PHE A 1 369 ? -35.438 17.938 24.609 1 69.81 369 PHE A CA 1
ATOM 2756 C C . PHE A 1 369 ? -35.062 16.625 25.312 1 69.81 369 PHE A C 1
ATOM 2758 O O . PHE A 1 369 ? -34.562 15.703 24.672 1 69.81 369 PHE A O 1
ATOM 2765 N N . SER A 1 370 ? -35.375 16.625 26.547 1 72.38 370 SER A N 1
ATOM 2766 C CA . SER A 1 370 ? -35.031 15.43 27.328 1 72.38 370 SER A CA 1
ATOM 2767 C C . SER A 1 370 ? -35.875 14.234 26.891 1 72.38 370 SER A C 1
ATOM 2769 O O . SER A 1 370 ? -35.375 13.102 26.875 1 72.38 370 SER A O 1
ATOM 2771 N N . GLU A 1 371 ? -36.969 14.531 26.469 1 71.12 371 GLU A N 1
ATOM 2772 C CA . GLU A 1 371 ? -37.812 13.461 25.953 1 71.12 371 GLU A CA 1
ATOM 2773 C C . GLU A 1 371 ? -37.281 12.953 24.609 1 71.12 371 GLU A C 1
ATOM 2775 O O . GLU A 1 371 ? -37.281 11.75 24.359 1 71.12 371 GLU A O 1
ATOM 2780 N N . ASP A 1 372 ? -36.812 13.875 23.828 1 66.31 372 ASP A N 1
ATOM 2781 C CA . ASP A 1 372 ? -36.25 13.508 22.531 1 66.31 372 ASP A CA 1
ATOM 2782 C C . ASP A 1 372 ? -34.969 12.703 22.703 1 66.31 372 ASP A C 1
ATOM 2784 O O . ASP A 1 372 ? -34.719 11.758 21.953 1 66.31 372 ASP A O 1
ATOM 2788 N N . LEU A 1 373 ? -34.219 13.203 23.625 1 65.31 373 LEU A N 1
ATOM 2789 C CA . LEU A 1 373 ? -33 12.492 23.922 1 65.31 373 LEU A CA 1
ATOM 2790 C C . LEU A 1 373 ? -33.281 11.07 24.406 1 65.31 373 LEU A C 1
ATOM 2792 O O . LEU A 1 373 ? -32.562 10.133 24.047 1 65.31 373 LEU A O 1
ATOM 2796 N N . LEU A 1 374 ? -34.312 11.016 25.25 1 62.94 374 LEU A N 1
ATOM 2797 C CA . LEU A 1 374 ? -34.688 9.703 25.75 1 62.94 374 LEU A CA 1
ATOM 2798 C C . LEU A 1 374 ? -35.219 8.828 24.625 1 62.94 374 LEU A C 1
ATOM 2800 O O . LEU A 1 374 ? -35 7.617 24.609 1 62.94 374 LEU A O 1
ATOM 2804 N N . SER A 1 375 ? -35.812 9.461 23.75 1 57.38 375 SER A N 1
ATOM 2805 C CA . SER A 1 375 ? -36.344 8.688 22.641 1 57.38 375 SER A CA 1
ATOM 2806 C C . SER A 1 375 ? -35.25 8.242 21.703 1 57.38 375 SER A C 1
ATOM 2808 O O . SER A 1 375 ? -35.312 7.156 21.125 1 57.38 375 SER A O 1
ATOM 2810 N N . LYS A 1 376 ? -34.312 9.164 21.547 1 50.34 376 LYS A N 1
ATOM 2811 C CA . LYS A 1 376 ? -33.188 8.812 20.672 1 50.34 376 LYS A CA 1
ATOM 2812 C C . LYS A 1 376 ? -32.312 7.734 21.312 1 50.34 376 LYS A C 1
ATOM 2814 O O . LYS A 1 376 ? -31.719 6.918 20.609 1 50.34 376 LYS A O 1
ATOM 2819 N N . THR A 1 377 ? -32.156 7.969 22.547 1 43.88 377 THR A N 1
ATOM 2820 C CA . THR A 1 377 ? -31.328 6.973 23.234 1 43.88 377 THR A CA 1
ATOM 2821 C C . THR A 1 377 ? -32.094 5.66 23.375 1 43.88 377 THR A C 1
ATOM 2823 O O . THR A 1 377 ? -31.516 4.641 23.766 1 43.88 377 THR A O 1
ATOM 2826 N N . GLN A 1 378 ? -33.344 5.727 23.453 1 36.03 378 GLN A N 1
ATOM 2827 C CA . GLN A 1 378 ? -33.969 4.414 23.391 1 36.03 378 GLN A CA 1
ATOM 2828 C C . GLN A 1 378 ? -33.594 3.689 22.094 1 36.03 378 GLN A C 1
ATOM 2830 O O . GLN A 1 378 ? -33.656 4.273 21.016 1 36.03 378 GLN A O 1
ATOM 2835 N N . PRO A 1 379 ? -32.844 2.689 22.188 1 31.94 379 PRO A N 1
ATOM 2836 C CA . PRO A 1 379 ? -32.531 1.971 20.953 1 31.94 379 PRO A CA 1
ATOM 2837 C C . PRO A 1 379 ? -33.75 1.878 20.016 1 31.94 379 PRO A C 1
ATOM 2839 O O . PRO A 1 379 ? -34.812 1.389 20.406 1 31.94 379 PRO A O 1
ATOM 2842 N N . GLN A 1 380 ? -34.188 2.941 19.484 1 28.78 380 GLN A N 1
ATOM 2843 C CA . GLN A 1 380 ? -35.156 2.607 18.438 1 28.78 380 GLN A CA 1
ATOM 2844 C C . GLN A 1 380 ? -34.875 1.222 17.859 1 28.78 380 GLN A C 1
ATOM 2846 O O . GLN A 1 380 ? -33.75 0.924 17.453 1 28.78 380 GLN A O 1
ATOM 2851 N N . LEU A 1 381 ? -35.656 0.268 18.25 1 27.47 381 LEU A N 1
ATOM 2852 C CA . LEU A 1 381 ? -35.812 -0.986 17.531 1 27.47 381 LEU A CA 1
ATOM 2853 C C . LEU A 1 381 ? -35.938 -0.733 16.031 1 27.47 381 LEU A C 1
ATOM 2855 O O . LEU A 1 381 ? -37.031 -0.48 15.523 1 27.47 381 LEU A O 1
ATOM 2859 N N . SER A 1 382 ? -35.562 0.446 15.523 1 27.75 382 SER A N 1
ATOM 2860 C CA . SER A 1 382 ? -35.562 0.526 14.062 1 27.75 382 SER A CA 1
ATOM 2861 C C . SER A 1 382 ? -35.375 -0.851 13.438 1 27.75 382 SER A C 1
ATOM 2863 O O . SER A 1 382 ? -34.656 -1.697 13.977 1 27.75 382 SER A O 1
ATOM 2865 N N . SER A 1 383 ? -36.375 -1.209 12.602 1 27.03 383 SER A N 1
ATOM 2866 C CA . SER A 1 383 ? -36.594 -2.416 11.812 1 27.03 383 SER A CA 1
ATOM 2867 C C . SER A 1 383 ? -35.281 -3.055 11.391 1 27.03 383 SER A C 1
ATOM 2869 O O . SER A 1 383 ? -34.219 -2.414 11.438 1 27.03 383 SER A O 1
ATOM 2871 N N . ASN A 1 384 ? -35.562 -4.254 10.742 1 25.28 384 ASN A N 1
ATOM 2872 C CA . ASN A 1 384 ? -34.719 -5.359 10.297 1 25.28 384 ASN A CA 1
ATOM 2873 C C . ASN A 1 384 ? -33.562 -4.875 9.406 1 25.28 384 ASN A C 1
ATOM 2875 O O . ASN A 1 384 ? -33.781 -4.637 8.211 1 25.28 384 ASN A O 1
ATOM 2879 N N . GLU A 1 385 ? -33.094 -3.768 9.578 1 28.25 385 GLU A N 1
ATOM 2880 C CA . GLU A 1 385 ? -31.891 -3.783 8.75 1 28.25 385 GLU A CA 1
ATOM 2881 C C . GLU A 1 385 ? -31.281 -5.176 8.703 1 28.25 385 GLU A C 1
ATOM 2883 O O . GLU A 1 385 ? -31.047 -5.793 9.75 1 28.25 385 GLU A O 1
ATOM 2888 N N . SER A 1 386 ? -31.797 -5.859 7.582 1 28.34 386 SER A N 1
ATOM 2889 C CA . SER A 1 386 ? -31.297 -7.219 7.363 1 28.34 386 SER A CA 1
ATOM 2890 C C . SER A 1 386 ? -29.891 -7.391 7.902 1 28.34 386 SER A C 1
ATOM 2892 O O . SER A 1 386 ? -28.969 -6.68 7.492 1 28.34 386 SER A O 1
ATOM 2894 N N . ASN A 1 387 ? -29.859 -7.492 9.102 1 28.78 387 ASN A N 1
ATOM 2895 C CA . ASN A 1 387 ? -28.688 -8.047 9.773 1 28.78 387 ASN A CA 1
ATOM 2896 C C . ASN A 1 387 ? -28.062 -9.188 8.969 1 28.78 387 ASN A C 1
ATOM 2898 O O . ASN A 1 387 ? -28.484 -10.336 9.102 1 28.78 387 ASN A O 1
ATOM 2902 N N . VAL A 1 388 ? -28.109 -9.047 7.652 1 30.69 388 VAL A N 1
ATOM 2903 C CA . VAL A 1 388 ? -27.172 -10.07 7.18 1 30.69 388 VAL A CA 1
ATOM 2904 C C . VAL A 1 388 ? -26.062 -10.281 8.211 1 30.69 388 VAL A C 1
ATOM 2906 O O . VAL A 1 388 ? -25.422 -9.32 8.633 1 30.69 388 VAL A O 1
ATOM 2909 N N . PRO A 1 389 ? -26.406 -11.211 9.125 1 28.19 389 PRO A N 1
ATOM 2910 C CA . PRO A 1 389 ? -25.281 -11.477 10.023 1 28.19 389 PRO A CA 1
ATOM 2911 C C . PRO A 1 389 ? -23.938 -11.188 9.375 1 28.19 389 PRO A C 1
ATOM 2913 O O . PRO A 1 389 ? -23.672 -11.633 8.258 1 28.19 389 PRO A O 1
ATOM 2916 N N . GLU A 1 390 ? -23.594 -9.977 9.375 1 32.91 390 GLU A N 1
ATOM 2917 C CA . GLU A 1 390 ? -22.188 -9.828 9.055 1 32.91 390 GLU A CA 1
ATOM 2918 C C . GLU A 1 390 ? -21.391 -11.055 9.484 1 32.91 390 GLU A C 1
ATOM 2920 O O . GLU A 1 390 ? -21.547 -11.547 10.609 1 32.91 390 GLU A O 1
ATOM 2925 N N . ALA A 1 391 ? -21.234 -11.984 8.648 1 35.44 391 ALA A N 1
ATOM 2926 C CA . ALA A 1 391 ? -20.312 -13.07 8.984 1 35.44 391 ALA A CA 1
ATOM 2927 C C . ALA A 1 391 ? -19.312 -12.625 10.047 1 35.44 391 ALA A C 1
ATOM 2929 O O . ALA A 1 391 ? -18.594 -11.641 9.859 1 35.44 391 ALA A O 1
ATOM 2930 N N . ASP A 1 392 ? -19.688 -12.617 11.328 1 34.81 392 ASP A N 1
ATOM 2931 C CA . ASP A 1 392 ? -18.797 -12.469 12.469 1 34.81 392 ASP A CA 1
ATOM 2932 C C . ASP A 1 392 ? -17.406 -13.008 12.156 1 34.81 392 ASP A C 1
ATOM 2934 O O . ASP A 1 392 ? -17.172 -14.211 12.25 1 34.81 392 ASP A O 1
ATOM 2938 N N . ILE A 1 393 ? -16.891 -12.656 11.195 1 39.56 393 ILE A N 1
ATOM 2939 C CA . ILE A 1 393 ? -15.477 -13.016 11.219 1 39.56 393 ILE A CA 1
ATOM 2940 C C . ILE A 1 393 ? -14.867 -12.625 12.562 1 39.56 393 ILE A C 1
ATOM 2942 O O . ILE A 1 393 ? -14.836 -11.453 12.922 1 39.56 393 ILE A O 1
ATOM 2946 N N . ASP A 1 394 ? -15.203 -13.32 13.586 1 36.25 394 ASP A N 1
ATOM 2947 C CA . ASP A 1 394 ? -14.57 -13.18 14.891 1 36.25 394 ASP A CA 1
ATOM 2948 C C . ASP A 1 394 ? -13.203 -12.5 14.766 1 36.25 394 ASP A C 1
ATOM 2950 O O . ASP A 1 394 ? -12.234 -13.125 14.344 1 36.25 394 ASP A O 1
ATOM 2954 N N . CYS A 1 395 ? -13.156 -11.336 14.352 1 36.69 395 CYS A N 1
ATOM 2955 C CA . CYS A 1 395 ? -11.922 -10.641 14.703 1 36.69 395 CYS A CA 1
ATOM 2956 C C . CYS A 1 395 ? -11.594 -10.828 16.188 1 36.69 395 CYS A C 1
ATOM 2958 O O . CYS A 1 395 ? -12.391 -10.469 17.047 1 36.69 395 CYS A O 1
ATOM 2960 N N . THR A 1 396 ? -11.172 -11.93 16.641 1 36.62 396 THR A N 1
ATOM 2961 C CA . THR A 1 396 ? -10.656 -12.055 18 1 36.62 396 THR A CA 1
ATOM 2962 C C . THR A 1 396 ? -10.297 -10.68 18.578 1 36.62 396 THR A C 1
ATOM 2964 O O . THR A 1 396 ? -9.539 -9.93 17.953 1 36.62 396 THR A O 1
ATOM 2967 N N . GLU A 1 397 ? -11.148 -10 19.141 1 41.38 397 GLU A N 1
ATOM 2968 C CA . GLU A 1 397 ? -10.867 -8.875 20.031 1 41.38 397 GLU A CA 1
ATOM 2969 C C . GLU A 1 397 ? -9.5 -9.023 20.703 1 41.38 397 GLU A C 1
ATOM 2971 O O . GLU A 1 397 ? -9.258 -10 21.406 1 41.38 397 GLU A O 1
ATOM 2976 N N . LEU A 1 398 ? -8.484 -8.68 20.156 1 41.5 398 LEU A N 1
ATOM 2977 C CA . LEU A 1 398 ? -7.102 -8.656 20.609 1 41.5 398 LEU A CA 1
ATOM 2978 C C . LEU A 1 398 ? -7.004 -8.078 22.016 1 41.5 398 LEU A C 1
ATOM 2980 O O . LEU A 1 398 ? -6.777 -6.875 22.188 1 41.5 398 LEU A O 1
ATOM 2984 N N . VAL A 1 399 ? -8 -8.133 22.891 1 45.88 399 VAL A N 1
ATOM 2985 C CA . VAL A 1 399 ? -7.551 -7.645 24.188 1 45.88 399 VAL A CA 1
ATOM 2986 C C . VAL A 1 399 ? -6.344 -8.453 24.656 1 45.88 399 VAL A C 1
ATOM 2988 O O . VAL A 1 399 ? -6.484 -9.586 25.125 1 45.88 399 VAL A O 1
ATOM 2991 N N . VAL A 1 400 ? -5.363 -8.609 23.938 1 49.97 400 VAL A N 1
ATOM 2992 C CA . VAL A 1 400 ? -4.199 -9.359 24.406 1 49.97 400 VAL A CA 1
ATOM 2993 C C . VAL A 1 400 ? -3.5 -8.586 25.516 1 49.97 400 VAL A C 1
ATOM 2995 O O . VAL A 1 400 ? -3.291 -7.375 25.406 1 49.97 400 VAL A O 1
ATOM 2998 N N . GLU A 1 401 ? -3.588 -8.891 26.734 1 62.06 401 GLU A N 1
ATOM 2999 C CA . GLU A 1 401 ? -2.639 -8.445 27.75 1 62.06 401 GLU A CA 1
ATOM 3000 C C . GLU A 1 401 ? -1.237 -8.289 27.172 1 62.06 401 GLU A C 1
ATOM 3002 O O . GLU A 1 401 ? -0.681 -9.242 26.609 1 62.06 401 GLU A O 1
ATOM 3007 N N . VAL A 1 402 ? -0.917 -7.023 26.953 1 76.88 402 VAL A N 1
ATOM 3008 C CA . VAL A 1 402 ? 0.377 -6.75 26.328 1 76.88 402 VAL A CA 1
ATOM 3009 C C . VAL A 1 402 ? 1.492 -6.977 27.344 1 76.88 402 VAL A C 1
ATOM 3011 O O . VAL A 1 402 ? 1.457 -6.422 28.453 1 76.88 402 VAL A O 1
ATOM 3014 N N . SER A 1 403 ? 2.35 -7.879 27.219 1 82.06 403 SER A N 1
ATOM 3015 C CA . SER A 1 403 ? 3.514 -8.156 28.062 1 82.06 403 SER A CA 1
ATOM 3016 C C . SER A 1 403 ? 4.418 -6.938 28.172 1 82.06 403 SER A C 1
ATOM 3018 O O . SER A 1 403 ? 4.398 -6.059 27.297 1 82.06 403 SER A O 1
ATOM 3020 N N . LYS A 1 404 ? 5.07 -6.672 29.328 1 86.5 404 LYS A N 1
ATOM 3021 C CA . LYS A 1 404 ? 5.988 -5.562 29.562 1 86.5 404 LYS A CA 1
ATOM 3022 C C . LYS A 1 404 ? 7.137 -5.582 28.562 1 86.5 404 LYS A C 1
ATOM 3024 O O . LYS A 1 404 ? 7.617 -4.527 28.141 1 86.5 404 LYS A O 1
ATOM 3029 N N . SER A 1 405 ? 7.496 -6.746 28.188 1 88.56 405 SER A N 1
ATOM 3030 C CA . SER A 1 405 ? 8.57 -6.844 27.203 1 88.56 405 SER A CA 1
ATOM 3031 C C . SER A 1 405 ? 8.117 -6.305 25.844 1 88.56 405 SER A C 1
ATOM 3033 O O . SER A 1 405 ? 8.898 -5.672 25.141 1 88.56 405 SER A O 1
ATOM 3035 N N . ARG A 1 406 ? 6.91 -6.48 25.594 1 89.06 406 ARG A N 1
ATOM 3036 C CA . ARG A 1 406 ? 6.379 -5.961 24.328 1 89.06 406 ARG A CA 1
ATOM 3037 C C . ARG A 1 406 ? 6.27 -4.441 24.375 1 89.06 406 ARG A C 1
ATOM 3039 O O . ARG A 1 406 ? 6.551 -3.766 23.375 1 89.06 406 ARG A O 1
ATOM 3046 N N . GLN A 1 407 ? 5.934 -3.998 25.516 1 89.56 407 GLN A N 1
ATOM 3047 C CA . GLN A 1 407 ? 5.848 -2.549 25.656 1 89.56 407 GLN A CA 1
ATOM 3048 C C . GLN A 1 407 ? 7.211 -1.896 25.469 1 89.56 407 GLN A C 1
ATOM 3050 O O . GLN A 1 407 ? 7.332 -0.89 24.781 1 89.56 407 GLN A O 1
ATOM 3055 N N . TRP A 1 408 ? 8.234 -2.494 26.047 1 91.62 408 TRP A N 1
ATOM 3056 C CA . TRP A 1 408 ? 9.578 -1.94 25.938 1 91.62 408 TRP A CA 1
ATOM 3057 C C . TRP A 1 408 ? 10.102 -2.051 24.5 1 91.62 408 TRP A C 1
ATOM 3059 O O . TRP A 1 408 ? 10.797 -1.156 24.016 1 91.62 408 TRP A O 1
ATOM 3069 N N . SER A 1 409 ? 9.727 -3.127 23.875 1 93.19 409 SER A N 1
ATOM 3070 C CA . SER A 1 409 ? 10.156 -3.293 22.484 1 93.19 409 SER A CA 1
ATOM 3071 C C . SER A 1 409 ? 9.508 -2.254 21.578 1 93.19 409 SER A C 1
ATOM 3073 O O . SER A 1 409 ? 10.141 -1.74 20.656 1 93.19 409 SER A O 1
ATOM 3075 N N . ILE A 1 410 ? 8.281 -1.928 21.844 1 93.31 410 ILE A N 1
ATOM 3076 C CA . ILE A 1 410 ? 7.578 -0.957 21 1 93.31 410 ILE A CA 1
ATOM 3077 C C . ILE A 1 410 ? 8.109 0.447 21.297 1 93.31 410 ILE A C 1
ATOM 3079 O O . ILE A 1 410 ? 8.219 1.273 20.391 1 93.31 410 ILE A O 1
ATOM 3083 N N . ARG A 1 411 ? 8.523 0.715 22.516 1 93.12 411 ARG A N 1
ATOM 3084 C CA . ARG A 1 411 ? 9.109 2.006 22.859 1 93.12 411 ARG A CA 1
ATOM 3085 C C . ARG A 1 411 ? 10.461 2.195 22.156 1 93.12 411 ARG A C 1
ATOM 3087 O O . ARG A 1 411 ? 10.766 3.283 21.672 1 93.12 411 ARG A O 1
ATOM 3094 N N . LEU A 1 412 ? 11.164 1.129 22.078 1 94.88 412 LEU A N 1
ATOM 3095 C CA . LEU A 1 412 ? 12.438 1.184 21.375 1 94.88 412 LEU A CA 1
ATOM 3096 C C . LEU A 1 412 ? 12.227 1.367 19.875 1 94.88 412 LEU A C 1
ATOM 3098 O O . LEU A 1 412 ? 12.961 2.111 19.219 1 94.88 412 LEU A O 1
ATOM 3102 N N . LEU A 1 413 ? 11.219 0.714 19.391 1 95.25 413 LEU A N 1
ATOM 3103 C CA . LEU A 1 413 ? 10.914 0.841 17.969 1 95.25 413 LEU A CA 1
ATOM 3104 C C . LEU A 1 413 ? 10.453 2.258 17.641 1 95.25 413 LEU A C 1
ATOM 3106 O O . LEU A 1 413 ? 10.703 2.754 16.547 1 95.25 413 LEU A O 1
ATOM 3110 N N . GLN A 1 414 ? 9.812 2.92 18.531 1 95.19 414 GLN A N 1
ATOM 3111 C CA . GLN A 1 414 ? 9.406 4.305 18.328 1 95.19 414 GLN A CA 1
ATOM 3112 C C . GLN A 1 414 ? 10.617 5.223 18.219 1 95.19 414 GLN A C 1
ATOM 3114 O O . GLN A 1 414 ? 10.602 6.199 17.469 1 95.19 414 GLN A O 1
ATOM 3119 N N . PHE A 1 415 ? 11.641 4.855 18.938 1 95.06 415 PHE A N 1
ATOM 3120 C CA . PHE A 1 415 ? 12.867 5.637 18.859 1 95.06 415 PHE A CA 1
ATOM 3121 C C . PHE A 1 415 ? 13.516 5.492 17.484 1 95.06 415 PHE A C 1
ATOM 3123 O O . PHE A 1 415 ? 13.961 6.477 16.891 1 95.06 415 PHE A O 1
ATOM 3130 N N . PHE A 1 416 ? 13.523 4.316 16.969 1 94.94 416 PHE A N 1
ATOM 3131 C CA . PHE A 1 416 ? 14.062 4.102 15.641 1 94.94 416 PHE A CA 1
ATOM 3132 C C . PHE A 1 416 ? 13.188 4.762 14.586 1 94.94 416 PHE A C 1
ATOM 3134 O O . PHE A 1 416 ? 13.688 5.238 13.562 1 94.94 416 PHE A O 1
ATOM 3141 N N . ALA A 1 417 ? 11.906 4.746 14.867 1 96.75 417 ALA A N 1
ATOM 3142 C CA . ALA A 1 417 ? 10.992 5.414 13.945 1 96.75 417 ALA A CA 1
ATOM 3143 C C . ALA A 1 417 ? 11.258 6.914 13.898 1 96.75 417 ALA A C 1
ATOM 3145 O O . ALA A 1 417 ? 11.141 7.543 12.844 1 96.75 417 ALA A O 1
ATOM 3146 N N . LEU A 1 418 ? 11.609 7.465 14.984 1 96.25 418 LEU A N 1
ATOM 3147 C CA . LEU A 1 418 ? 11.922 8.891 15.031 1 96.25 418 LEU A CA 1
ATOM 3148 C C . LEU A 1 418 ? 13.172 9.195 14.211 1 96.25 418 LEU A C 1
ATOM 3150 O O . LEU A 1 418 ? 13.242 10.242 13.555 1 96.25 418 LEU A O 1
ATOM 3154 N N . ILE A 1 419 ? 14.125 8.289 14.242 1 95.69 419 ILE A N 1
ATOM 3155 C CA . ILE A 1 419 ? 15.32 8.445 13.43 1 95.69 419 ILE A CA 1
ATOM 3156 C C . ILE A 1 419 ? 14.953 8.375 11.945 1 95.69 419 ILE A C 1
ATOM 3158 O O . ILE A 1 419 ? 15.43 9.18 11.148 1 95.69 419 ILE A O 1
ATOM 3162 N N . TYR A 1 420 ? 14.055 7.473 11.609 1 96.06 420 TYR A N 1
ATOM 3163 C CA . TYR A 1 420 ? 13.625 7.312 10.227 1 96.06 420 TYR A CA 1
ATOM 3164 C C . TYR A 1 420 ? 12.875 8.547 9.742 1 96.06 420 TYR A C 1
ATOM 3166 O O . TYR A 1 420 ? 13.055 8.992 8.602 1 96.06 420 TYR A O 1
ATOM 3174 N N . ILE A 1 421 ? 12.039 9.141 10.625 1 96.88 421 ILE A N 1
ATOM 3175 C CA . ILE A 1 421 ? 11.32 10.359 10.289 1 96.88 421 ILE A CA 1
ATOM 3176 C C . ILE A 1 421 ? 12.305 11.492 10.039 1 96.88 421 ILE A C 1
ATOM 3178 O O . ILE A 1 421 ? 12.172 12.234 9.062 1 96.88 421 ILE A O 1
ATOM 3182 N N . SER A 1 422 ? 13.297 11.547 10.875 1 96.69 422 SER A N 1
ATOM 3183 C CA . SER A 1 422 ? 14.289 12.617 10.742 1 96.69 422 SER A CA 1
ATOM 3184 C C . SER A 1 422 ? 15.102 12.461 9.461 1 96.69 422 SER A C 1
ATOM 3186 O O . SER A 1 422 ? 15.477 13.453 8.844 1 96.69 422 SER A O 1
ATOM 3188 N N . ILE A 1 423 ? 15.32 11.273 9.008 1 95.62 423 ILE A N 1
ATOM 3189 C CA . ILE A 1 423 ? 16.031 11.039 7.758 1 95.62 423 ILE A CA 1
ATOM 3190 C C . ILE A 1 423 ? 15.156 11.477 6.582 1 95.62 423 ILE A C 1
ATOM 3192 O O . ILE A 1 423 ? 15.633 12.133 5.656 1 95.62 423 ILE A O 1
ATOM 3196 N N . MET A 1 424 ? 13.906 11.195 6.676 1 95.75 424 MET A N 1
ATOM 3197 C CA . MET A 1 424 ? 12.984 11.492 5.582 1 95.75 424 MET A CA 1
ATOM 3198 C C . MET A 1 424 ? 12.812 13 5.414 1 95.75 424 MET A C 1
ATOM 3200 O O . MET A 1 424 ? 12.602 13.484 4.297 1 95.75 424 MET A O 1
ATOM 3204 N N . LEU A 1 425 ? 12.922 13.703 6.488 1 95.94 425 LEU A N 1
ATOM 3205 C CA . LEU A 1 425 ? 12.688 15.148 6.414 1 95.94 425 LEU A CA 1
ATOM 3206 C C . LEU A 1 425 ? 14 15.898 6.207 1 95.94 425 LEU A C 1
ATOM 3208 O O . LEU A 1 425 ? 14.031 16.922 5.527 1 95.94 425 LEU A O 1
ATOM 3212 N N . ALA A 1 426 ? 15.109 15.398 6.699 1 96.06 426 ALA A N 1
ATOM 3213 C CA . ALA A 1 426 ? 16.391 16.094 6.633 1 96.06 426 ALA A CA 1
ATOM 3214 C C . ALA A 1 426 ? 17.078 15.852 5.289 1 96.06 426 ALA A C 1
ATOM 3216 O O . ALA A 1 426 ? 17.766 16.734 4.773 1 96.06 426 ALA A O 1
ATOM 3217 N N . SER A 1 427 ? 16.859 14.734 4.645 1 95.5 427 SER A N 1
ATOM 3218 C CA . SER A 1 427 ? 17.562 14.391 3.412 1 95.5 427 SER A CA 1
ATOM 3219 C C . SER A 1 427 ? 17.156 15.312 2.27 1 95.5 427 SER A C 1
ATOM 3221 O O . SER A 1 427 ? 18 15.805 1.528 1 95.5 427 SER A O 1
ATOM 3223 N N . PRO A 1 428 ? 15.867 15.594 2.133 1 96.38 428 PRO A N 1
ATOM 3224 C CA . PRO A 1 428 ? 15.508 16.516 1.053 1 96.38 428 PRO A CA 1
ATOM 3225 C C . PRO A 1 428 ? 16.062 17.922 1.28 1 96.38 428 PRO A C 1
ATOM 3227 O O . PRO A 1 428 ? 16.375 18.625 0.319 1 96.38 428 PRO A O 1
ATOM 3230 N N . ALA A 1 429 ? 16.094 18.375 2.496 1 96.56 429 ALA A N 1
ATOM 3231 C CA . ALA A 1 429 ? 16.672 19.688 2.793 1 96.56 429 ALA A CA 1
ATOM 3232 C C . ALA A 1 429 ? 18.156 19.734 2.436 1 96.56 429 ALA A C 1
ATOM 3234 O O . ALA A 1 429 ? 18.625 20.688 1.816 1 96.56 429 ALA A O 1
ATOM 3235 N N . TYR A 1 430 ? 18.891 18.688 2.766 1 96.38 430 TYR A N 1
ATOM 3236 C CA . TYR A 1 430 ? 20.312 18.594 2.428 1 96.38 430 TYR A CA 1
ATOM 3237 C C . TYR A 1 430 ? 20.516 18.594 0.918 1 96.38 430 TYR A C 1
ATOM 3239 O O . TYR A 1 430 ? 21.406 19.281 0.401 1 96.38 430 TYR A O 1
ATOM 3247 N N . LEU A 1 431 ? 19.672 17.859 0.223 1 95.81 431 LEU A N 1
ATOM 3248 C CA . LEU A 1 431 ? 19.781 17.766 -1.229 1 95.81 431 LEU A CA 1
ATOM 3249 C C . LEU A 1 431 ? 19.484 19.109 -1.882 1 95.81 431 LEU A C 1
ATOM 3251 O O . LEU A 1 431 ? 20.141 19.484 -2.863 1 95.81 431 LEU A O 1
ATOM 3255 N N . SER A 1 432 ? 18.531 19.844 -1.343 1 96.88 432 SER A N 1
ATOM 3256 C CA . SER A 1 432 ? 18.172 21.125 -1.922 1 96.88 432 SER A CA 1
ATOM 3257 C C . SER A 1 432 ? 19.234 22.188 -1.655 1 96.88 432 SER A C 1
ATOM 3259 O O . SER A 1 432 ? 19.516 23.031 -2.51 1 96.88 432 SER A O 1
ATOM 3261 N N . ILE A 1 433 ? 19.875 22.172 -0.529 1 96.56 433 ILE A N 1
ATOM 3262 C CA . ILE A 1 433 ? 20.938 23.109 -0.194 1 96.56 433 ILE A CA 1
ATOM 3263 C C . ILE A 1 433 ? 22.172 22.812 -1.036 1 96.56 433 ILE A C 1
ATOM 3265 O O . ILE A 1 433 ? 22.828 23.734 -1.529 1 96.56 433 ILE A O 1
ATOM 3269 N N . THR A 1 434 ? 22.438 21.531 -1.244 1 95.44 434 THR A N 1
ATOM 3270 C CA . THR A 1 434 ? 23.578 21.156 -2.084 1 95.44 434 THR A CA 1
ATOM 3271 C C . THR A 1 434 ? 23.312 21.547 -3.539 1 95.44 434 THR A C 1
ATOM 3273 O O . THR A 1 434 ? 24.234 21.984 -4.242 1 95.44 434 THR A O 1
ATOM 3276 N N . ALA A 1 435 ? 22.094 21.391 -3.945 1 96.06 435 ALA A N 1
ATOM 3277 C CA . ALA A 1 435 ? 21.734 21.812 -5.297 1 96.06 435 ALA A CA 1
ATOM 3278 C C . ALA A 1 435 ? 21.875 23.328 -5.453 1 96.06 435 ALA A C 1
ATOM 3280 O O . ALA A 1 435 ? 22.281 23.812 -6.508 1 96.06 435 ALA A O 1
ATOM 3281 N N . PHE A 1 436 ? 21.531 24.078 -4.387 1 96.25 436 PHE A N 1
ATOM 3282 C CA . PHE A 1 436 ? 21.656 25.531 -4.371 1 96.25 436 PHE A CA 1
ATOM 3283 C C . PHE A 1 436 ? 23.125 25.953 -4.484 1 96.25 436 PHE A C 1
ATOM 3285 O O . PHE A 1 436 ? 23.469 26.828 -5.289 1 96.25 436 PHE A O 1
ATOM 3292 N N . LEU A 1 437 ? 24 25.281 -3.754 1 94.88 437 LEU A N 1
ATOM 3293 C CA . LEU A 1 437 ? 25.422 25.625 -3.773 1 94.88 437 LEU A CA 1
ATOM 3294 C C . LEU A 1 437 ? 26.031 25.281 -5.125 1 94.88 437 LEU A C 1
ATOM 3296 O O . LEU A 1 437 ? 26.828 26.062 -5.664 1 94.88 437 LEU A O 1
ATOM 3300 N N . ASN A 1 438 ? 25.562 24.172 -5.699 1 94.12 438 ASN A N 1
ATOM 3301 C CA . ASN A 1 438 ? 26.062 23.766 -7.012 1 94.12 438 ASN A CA 1
ATOM 3302 C C . ASN A 1 438 ? 25.562 24.703 -8.109 1 94.12 438 ASN A C 1
ATOM 3304 O O . ASN A 1 438 ? 26.297 25.016 -9.039 1 94.12 438 ASN A O 1
ATOM 3308 N N . SER A 1 439 ? 24.359 25.141 -7.93 1 93.5 439 SER A N 1
ATOM 3309 C CA . SER A 1 439 ? 23.812 26.062 -8.922 1 93.5 439 SER A CA 1
ATOM 3310 C C . SER A 1 439 ? 24.484 27.422 -8.836 1 93.5 439 SER A C 1
ATOM 3312 O O . SER A 1 439 ? 24.688 28.078 -9.859 1 93.5 439 SER A O 1
ATOM 3314 N N . ASN A 1 440 ? 24.75 27.906 -7.637 1 92.19 440 ASN A N 1
ATOM 3315 C CA . ASN A 1 440 ? 25.453 29.172 -7.461 1 92.19 440 ASN A CA 1
ATOM 3316 C C . ASN A 1 440 ? 26.859 29.125 -8.055 1 92.19 440 ASN A C 1
ATOM 3318 O O . ASN A 1 440 ? 27.312 30.094 -8.656 1 92.19 440 ASN A O 1
ATOM 3322 N N . LEU A 1 441 ? 27.516 27.938 -7.898 1 89.38 441 LEU A N 1
ATOM 3323 C CA . LEU A 1 441 ? 28.859 27.781 -8.445 1 89.38 441 LEU A CA 1
ATOM 3324 C C . LEU A 1 441 ? 28.812 27.766 -9.969 1 89.38 441 LEU A C 1
ATOM 3326 O O . LEU A 1 441 ? 29.672 28.375 -10.617 1 89.38 441 LEU A O 1
ATOM 3330 N N . CYS A 1 442 ? 27.812 27.125 -10.484 1 89.56 442 CYS A N 1
ATOM 3331 C CA . CYS A 1 442 ? 27.688 27.062 -11.938 1 89.56 442 CYS A CA 1
ATOM 3332 C C . CYS A 1 442 ? 27.344 28.438 -12.516 1 89.56 442 CYS A C 1
ATOM 3334 O O . CYS A 1 442 ? 27.875 28.812 -13.562 1 89.56 442 CYS A O 1
ATOM 3336 N N . ALA A 1 443 ? 26.516 29.172 -11.805 1 89.5 443 ALA A N 1
ATOM 3337 C CA . ALA A 1 443 ? 26.109 30.484 -12.273 1 89.5 443 ALA A CA 1
ATOM 3338 C C . ALA A 1 443 ? 27.266 31.484 -12.148 1 89.5 443 ALA A C 1
ATOM 3340 O O . ALA A 1 443 ? 27.406 32.375 -12.977 1 89.5 443 ALA A O 1
ATOM 3341 N N . SER A 1 444 ? 28.078 31.375 -11.117 1 86.81 444 SER A N 1
ATOM 3342 C CA . SER A 1 444 ? 29.219 32.281 -10.906 1 86.81 444 SER A CA 1
ATOM 3343 C C . SER A 1 444 ? 30.266 32.094 -12 1 86.81 444 SER A C 1
ATOM 3345 O O . SER A 1 444 ? 30.922 33.062 -12.391 1 86.81 444 SER A O 1
ATOM 3347 N N . LYS A 1 445 ? 30.359 30.875 -12.477 1 85.5 445 LYS A N 1
ATOM 3348 C CA . LYS A 1 445 ? 31.312 30.625 -13.555 1 85.5 445 LYS A CA 1
ATOM 3349 C C . LYS A 1 445 ? 30.859 31.297 -14.852 1 85.5 445 LYS A C 1
ATOM 3351 O O . LYS A 1 445 ? 31.688 31.734 -15.648 1 85.5 445 LYS A O 1
ATOM 3356 N N . SER A 1 446 ? 29.578 31.375 -14.953 1 84.44 446 SER A N 1
ATOM 3357 C CA . SER A 1 446 ? 29.047 31.953 -16.188 1 84.44 446 SER A CA 1
ATOM 3358 C C . SER A 1 446 ? 29.125 33.469 -16.156 1 84.44 446 SER A C 1
ATOM 3360 O O . SER A 1 446 ? 29.188 34.125 -17.203 1 84.44 446 SER A O 1
ATOM 3362 N N . VAL A 1 447 ? 28.984 34 -14.914 1 82.25 447 VAL A N 1
ATOM 3363 C CA . VAL A 1 447 ? 28.984 35.438 -14.812 1 82.25 447 VAL A CA 1
ATOM 3364 C C . VAL A 1 447 ? 30.391 35.938 -14.516 1 82.25 447 VAL A C 1
ATOM 3366 O O . VAL A 1 447 ? 30.672 36.406 -13.398 1 82.25 447 VAL A O 1
ATOM 3369 N N . ALA A 1 448 ? 31.438 35.469 -15 1 71.5 448 ALA A N 1
ATOM 3370 C CA . ALA A 1 448 ? 32.844 35.812 -14.82 1 71.5 448 ALA A CA 1
ATOM 3371 C C . ALA A 1 448 ? 33.094 37.281 -15.039 1 71.5 448 ALA A C 1
ATOM 3373 O O . ALA A 1 448 ? 32.562 37.875 -15.977 1 71.5 448 ALA A O 1
ATOM 3374 N N . GLY A 1 449 ? 33.312 38.281 -13.859 1 69.81 449 GLY A N 1
ATOM 3375 C CA . GLY A 1 449 ? 33.844 39.656 -13.914 1 69.81 449 GLY A CA 1
ATOM 3376 C C . GLY A 1 449 ? 33.062 40.625 -13.047 1 69.81 449 GLY A C 1
ATOM 3377 O O . GLY A 1 449 ? 33.562 41.688 -12.703 1 69.81 449 GLY A O 1
ATOM 3378 N N . VAL A 1 450 ? 31.734 40.281 -12.742 1 82.69 450 VAL A N 1
ATOM 3379 C CA . VAL A 1 450 ? 31 41.281 -11.984 1 82.69 450 VAL A CA 1
ATOM 3380 C C . VAL A 1 450 ? 30.641 40.719 -10.609 1 82.69 450 VAL A C 1
ATOM 3382 O O . VAL A 1 450 ? 29.672 39.969 -10.469 1 82.69 450 VAL A O 1
ATOM 3385 N N . PRO A 1 451 ? 31.328 41.094 -9.516 1 82.69 451 PRO A N 1
ATOM 3386 C CA . PRO A 1 451 ? 31.141 40.5 -8.188 1 82.69 451 PRO A CA 1
ATOM 3387 C C . PRO A 1 451 ? 29.75 40.75 -7.625 1 82.69 451 PRO A C 1
ATOM 3389 O O . PRO A 1 451 ? 29.203 39.875 -6.93 1 82.69 451 PRO A O 1
ATOM 3392 N N . TRP A 1 452 ? 29.078 41.875 -8.07 1 87 452 TRP A N 1
ATOM 3393 C CA . TRP A 1 452 ? 27.781 42.188 -7.469 1 87 452 TRP A CA 1
ATOM 3394 C C . TRP A 1 452 ? 26.703 41.281 -8.008 1 87 452 TRP A C 1
ATOM 3396 O O . TRP A 1 452 ? 25.688 41.062 -7.352 1 87 452 TRP A O 1
ATOM 3406 N N . LEU A 1 453 ? 26.922 40.625 -9.039 1 89.62 453 LEU A N 1
ATOM 3407 C CA . LEU A 1 453 ? 25.938 39.75 -9.641 1 89.62 453 LEU A CA 1
ATOM 3408 C C . LEU A 1 453 ? 25.875 38.406 -8.883 1 89.62 453 LEU A C 1
ATOM 3410 O O . LEU A 1 453 ? 24.828 37.75 -8.867 1 89.62 453 LEU A O 1
ATOM 3414 N N . ASN A 1 454 ? 26.969 38.062 -8.211 1 90.06 454 ASN A N 1
ATOM 3415 C CA . ASN A 1 454 ? 26.969 36.844 -7.414 1 90.06 454 ASN A CA 1
ATOM 3416 C C . ASN A 1 454 ? 26.047 36.969 -6.207 1 90.06 454 ASN A C 1
ATOM 3418 O O . ASN A 1 454 ? 25.391 36 -5.816 1 90.06 454 ASN A O 1
ATOM 3422 N N . TYR A 1 455 ? 25.969 38.156 -5.707 1 92.44 455 TYR A N 1
ATOM 3423 C CA . TYR A 1 455 ? 25.078 38.406 -4.582 1 92.44 455 TYR A CA 1
ATOM 3424 C C . TYR A 1 455 ? 23.625 38.375 -5.023 1 92.44 455 TYR A C 1
ATOM 3426 O O . TYR A 1 455 ? 22.766 37.812 -4.336 1 92.44 455 TYR A O 1
ATOM 3434 N N . MET A 1 456 ? 23.391 38.812 -6.227 1 93.12 456 MET A N 1
ATOM 3435 C CA . MET A 1 456 ? 22.031 38.844 -6.75 1 93.12 456 MET A CA 1
ATOM 3436 C C . MET A 1 456 ? 21.562 37.438 -7.094 1 93.12 456 MET A C 1
ATOM 3438 O O . MET A 1 456 ? 20.391 37.094 -6.895 1 93.12 456 MET A O 1
ATOM 3442 N N . ILE A 1 457 ? 22.484 36.656 -7.57 1 93.06 457 ILE A N 1
ATOM 3443 C CA . ILE A 1 457 ? 22.156 35.281 -7.93 1 93.06 457 ILE A CA 1
ATOM 3444 C C . ILE A 1 457 ? 21.781 34.5 -6.676 1 93.06 457 ILE A C 1
ATOM 3446 O O . ILE A 1 457 ? 20.812 33.719 -6.68 1 93.06 457 ILE A O 1
ATOM 3450 N N . SER A 1 458 ? 22.531 34.719 -5.621 1 94.88 458 SER A N 1
ATOM 3451 C CA . SER A 1 458 ? 22.219 34.031 -4.375 1 94.88 458 SER A CA 1
ATOM 3452 C C . SER A 1 458 ? 20.844 34.438 -3.84 1 94.88 458 SER A C 1
ATOM 3454 O O . SER A 1 458 ? 20.094 33.594 -3.324 1 94.88 458 SER A O 1
ATOM 3456 N N . LEU A 1 459 ? 20.5 35.656 -4.023 1 95.88 459 LEU A N 1
ATOM 3457 C CA . LEU A 1 459 ? 19.219 36.156 -3.553 1 95.88 459 LEU A CA 1
ATOM 3458 C C . LEU A 1 459 ? 18.078 35.594 -4.379 1 95.88 459 LEU A C 1
ATOM 3460 O O . LEU A 1 459 ? 17.031 35.219 -3.83 1 95.88 459 LEU A O 1
ATOM 3464 N N . ILE A 1 460 ? 18.312 35.375 -5.656 1 95.44 460 ILE A N 1
ATOM 3465 C CA . ILE A 1 460 ? 17.266 34.938 -6.562 1 95.44 460 ILE A CA 1
ATOM 3466 C C . ILE A 1 460 ? 17.094 33.406 -6.445 1 95.44 460 ILE A C 1
ATOM 3468 O O . ILE A 1 460 ? 15.977 32.906 -6.543 1 95.44 460 ILE A O 1
ATOM 3472 N N . PHE A 1 461 ? 18.109 32.688 -6.137 1 96.56 461 PHE A N 1
ATOM 3473 C CA . PHE A 1 461 ? 18.078 31.219 -6.148 1 96.56 461 PHE A CA 1
ATOM 3474 C C . PHE A 1 461 ? 17.625 30.688 -4.793 1 96.56 461 PHE A C 1
ATOM 3476 O O . PHE A 1 461 ? 17.219 29.531 -4.688 1 96.56 461 PHE A O 1
ATOM 3483 N N . ALA A 1 462 ? 17.672 31.484 -3.779 1 97.12 462 ALA A N 1
ATOM 3484 C CA . ALA A 1 462 ? 17.328 31 -2.443 1 97.12 462 ALA A CA 1
ATOM 3485 C C . ALA A 1 462 ? 15.875 30.562 -2.373 1 97.12 462 ALA A C 1
ATOM 3487 O O . ALA A 1 462 ? 15.578 29.453 -1.925 1 97.12 462 ALA A O 1
ATOM 3488 N N . PRO A 1 463 ? 14.922 31.375 -2.904 1 96.69 463 PRO A N 1
ATOM 3489 C CA . PRO A 1 463 ? 13.531 30.922 -2.869 1 96.69 463 PRO A CA 1
ATOM 3490 C C . PRO A 1 463 ? 13.289 29.703 -3.77 1 96.69 463 PRO A C 1
ATOM 3492 O O . PRO A 1 463 ? 12.398 28.906 -3.494 1 96.69 463 PRO A O 1
ATOM 3495 N N . LEU A 1 464 ? 14.062 29.531 -4.828 1 96.62 464 LEU A N 1
ATOM 3496 C CA . LEU A 1 464 ? 13.938 28.359 -5.691 1 96.62 464 LEU A CA 1
ATOM 3497 C C . LEU A 1 464 ? 14.398 27.094 -4.965 1 96.62 464 LEU A C 1
ATOM 3499 O O . LEU A 1 464 ? 13.844 26.016 -5.18 1 96.62 464 LEU A O 1
ATOM 3503 N N . ALA A 1 465 ? 15.383 27.266 -4.156 1 97.38 465 ALA A N 1
ATOM 3504 C CA . ALA A 1 465 ? 15.828 26.141 -3.338 1 97.38 465 ALA A CA 1
ATOM 3505 C C . ALA A 1 465 ? 14.75 25.719 -2.348 1 97.38 465 ALA A C 1
ATOM 3507 O O . ALA A 1 465 ? 14.586 24.531 -2.057 1 97.38 465 ALA A O 1
ATOM 3508 N N . TRP A 1 466 ? 14.086 26.703 -1.853 1 96.44 466 TRP A N 1
ATOM 3509 C CA . TRP A 1 466 ? 12.984 26.422 -0.931 1 96.44 466 TRP A CA 1
ATOM 3510 C C . TRP A 1 466 ? 11.867 25.656 -1.63 1 96.44 466 TRP A C 1
ATOM 3512 O O . TRP A 1 466 ? 11.328 24.703 -1.078 1 96.44 466 TRP A O 1
ATOM 3522 N N . ILE A 1 467 ? 11.539 26.016 -2.863 1 96.62 467 ILE A N 1
ATOM 3523 C CA . ILE A 1 467 ? 10.516 25.344 -3.646 1 96.62 467 ILE A CA 1
ATOM 3524 C C . ILE A 1 467 ? 10.984 23.922 -3.984 1 96.62 467 ILE A C 1
ATOM 3526 O O . ILE A 1 467 ? 10.195 22.969 -3.936 1 96.62 467 ILE A O 1
ATOM 3530 N N . HIS A 1 468 ? 12.242 23.828 -4.309 1 97.06 468 HIS A N 1
ATOM 3531 C CA . HIS A 1 468 ? 12.812 22.516 -4.566 1 97.06 468 HIS A CA 1
ATOM 3532 C C . HIS A 1 468 ? 12.742 21.625 -3.322 1 97.06 468 HIS A C 1
ATOM 3534 O O . HIS A 1 468 ? 12.508 20.422 -3.422 1 97.06 468 HIS A O 1
ATOM 3540 N N . CYS A 1 469 ? 12.969 22.188 -2.207 1 97.44 469 CYS A N 1
ATOM 3541 C CA . CYS A 1 469 ? 12.891 21.453 -0.952 1 97.44 469 CYS A CA 1
ATOM 3542 C C . CYS A 1 469 ? 11.469 20.953 -0.702 1 97.44 469 CYS A C 1
ATOM 3544 O O . CYS A 1 469 ? 11.266 19.828 -0.252 1 97.44 469 CYS A O 1
ATOM 3546 N N . ILE A 1 470 ? 10.492 21.781 -1.014 1 97.38 470 ILE A N 1
ATOM 3547 C CA . ILE A 1 470 ? 9.094 21.406 -0.842 1 97.38 470 ILE A CA 1
ATOM 3548 C C . ILE A 1 470 ? 8.758 20.219 -1.75 1 97.38 470 ILE A C 1
ATOM 3550 O O . ILE A 1 470 ? 8.195 19.219 -1.296 1 97.38 470 ILE A O 1
ATOM 3554 N N . ALA A 1 471 ? 9.18 20.281 -2.963 1 96.75 471 ALA A N 1
ATOM 3555 C CA . ALA A 1 471 ? 8.891 19.219 -3.932 1 96.75 471 ALA A CA 1
ATOM 3556 C C . ALA A 1 471 ? 9.641 17.938 -3.586 1 96.75 471 ALA A C 1
ATOM 3558 O O . ALA A 1 471 ? 9.07 16.844 -3.629 1 96.75 471 ALA A O 1
ATOM 3559 N N . SER A 1 472 ? 10.898 18.109 -3.209 1 97.38 472 SER A N 1
ATOM 3560 C CA . SER A 1 472 ? 11.711 16.938 -2.9 1 97.38 472 SER A CA 1
ATOM 3561 C C . SER A 1 472 ? 11.227 16.234 -1.635 1 97.38 472 SER A C 1
ATOM 3563 O O . SER A 1 472 ? 11.32 15.016 -1.517 1 97.38 472 SER A O 1
ATOM 3565 N N . THR A 1 473 ? 10.758 16.969 -0.671 1 97.75 473 THR A N 1
ATOM 3566 C CA . THR A 1 473 ? 10.227 16.375 0.545 1 97.75 473 THR A CA 1
ATOM 3567 C C . THR A 1 473 ? 8.969 15.562 0.242 1 97.75 473 THR A C 1
ATOM 3569 O O . THR A 1 473 ? 8.789 14.461 0.773 1 97.75 473 THR A O 1
ATOM 3572 N N . CYS A 1 474 ? 8.125 16.094 -0.583 1 97.31 474 CYS A N 1
ATOM 3573 C CA . CYS A 1 474 ? 6.906 15.391 -0.964 1 97.31 474 CYS A CA 1
ATOM 3574 C C . CYS A 1 474 ? 7.234 14.078 -1.673 1 97.31 474 CYS A C 1
ATOM 3576 O O . CYS A 1 474 ? 6.648 13.039 -1.37 1 97.31 474 CYS A O 1
ATOM 3578 N N . ILE A 1 475 ? 8.242 14.094 -2.564 1 95.81 475 ILE A N 1
ATOM 3579 C CA . ILE A 1 475 ? 8.656 12.906 -3.311 1 95.81 475 ILE A CA 1
ATOM 3580 C C . ILE A 1 475 ? 9.297 11.898 -2.361 1 95.81 475 ILE A C 1
ATOM 3582 O O . ILE A 1 475 ? 9.031 10.695 -2.453 1 95.81 475 ILE A O 1
ATOM 3586 N N . CYS A 1 476 ? 10.039 12.383 -1.468 1 96.38 476 CYS A N 1
ATOM 3587 C CA . CYS A 1 476 ? 10.711 11.516 -0.511 1 96.38 476 CYS A CA 1
ATOM 3588 C C . CYS A 1 476 ? 9.695 10.789 0.369 1 96.38 476 CYS A C 1
ATOM 3590 O O . CYS A 1 476 ? 9.828 9.586 0.617 1 96.38 476 CYS A O 1
ATOM 3592 N N . ILE A 1 477 ? 8.727 11.516 0.833 1 96.56 477 ILE A N 1
ATOM 3593 C CA . ILE A 1 477 ? 7.715 10.898 1.691 1 96.56 477 ILE A CA 1
ATOM 3594 C C . ILE A 1 477 ? 6.879 9.914 0.88 1 96.56 477 ILE A C 1
ATOM 3596 O O . ILE A 1 477 ? 6.48 8.859 1.389 1 96.56 477 ILE A O 1
ATOM 3600 N N . SER A 1 478 ? 6.609 10.219 -0.349 1 93.88 478 SER A N 1
ATOM 3601 C CA . SER A 1 478 ? 5.832 9.32 -1.197 1 93.88 478 SER A CA 1
ATOM 3602 C C . SER A 1 478 ? 6.59 8.023 -1.464 1 93.88 478 SER A C 1
ATOM 3604 O O . SER A 1 478 ? 6.016 6.938 -1.376 1 93.88 478 SER A O 1
ATOM 3606 N N . LEU A 1 479 ? 7.938 8.055 -1.678 1 89.44 479 LEU A N 1
ATOM 3607 C CA . LEU A 1 479 ? 8.727 6.891 -2.062 1 89.44 479 LEU A CA 1
ATOM 3608 C C . LEU A 1 479 ? 9.141 6.082 -0.835 1 89.44 479 LEU A C 1
ATOM 3610 O O . LEU A 1 479 ? 9.039 4.855 -0.831 1 89.44 479 LEU A O 1
ATOM 3614 N N . PHE A 1 480 ? 9.516 6.828 0.236 1 91.56 480 PHE A N 1
ATOM 3615 C CA . PHE A 1 480 ? 10.086 6.109 1.366 1 91.56 480 PHE A CA 1
ATOM 3616 C C . PHE A 1 480 ? 9.125 6.09 2.545 1 91.56 480 PHE A C 1
ATOM 3618 O O . PHE A 1 480 ? 9.352 5.379 3.527 1 91.56 480 PHE A O 1
ATOM 3625 N N . GLY A 1 481 ? 8.094 6.891 2.486 1 93.12 481 GLY A N 1
ATOM 3626 C CA . GLY A 1 481 ? 7.102 6.891 3.549 1 93.12 481 GLY A CA 1
ATOM 3627 C C . GLY A 1 481 ? 5.859 6.086 3.209 1 93.12 481 GLY A C 1
ATOM 3628 O O . GLY A 1 481 ? 5.703 4.953 3.668 1 93.12 481 GLY A O 1
ATOM 3629 N N . SER A 1 482 ? 5.09 6.543 2.277 1 89.69 482 SER A N 1
ATOM 3630 C CA . SER A 1 482 ? 3.82 5.914 1.923 1 89.69 482 SER A CA 1
ATOM 3631 C C . SER A 1 482 ? 4.039 4.523 1.341 1 89.69 482 SER A C 1
ATOM 3633 O O . SER A 1 482 ? 3.248 3.609 1.593 1 89.69 482 SER A O 1
ATOM 3635 N N . SER A 1 483 ? 5.105 4.258 0.64 1 86.19 483 SER A N 1
ATOM 3636 C CA . SER A 1 483 ? 5.332 2.98 -0.023 1 86.19 483 SER A CA 1
ATOM 3637 C C . SER A 1 483 ? 5.914 1.952 0.941 1 86.19 483 SER A C 1
ATOM 3639 O O . SER A 1 483 ? 5.52 0.785 0.927 1 86.19 483 SER A O 1
ATOM 3641 N N . LEU A 1 484 ? 6.785 2.379 1.855 1 86.06 484 LEU A N 1
ATOM 3642 C CA . LEU A 1 484 ? 7.461 1.416 2.717 1 86.06 484 LEU A CA 1
ATOM 3643 C C . LEU A 1 484 ? 6.727 1.265 4.047 1 86.06 484 LEU A C 1
ATOM 3645 O O . LEU A 1 484 ? 6.727 0.184 4.641 1 86.06 484 LEU A O 1
ATOM 3649 N N . LEU A 1 485 ? 6.137 2.398 4.504 1 89.19 485 LEU A N 1
ATOM 3650 C CA . LEU A 1 485 ? 5.488 2.361 5.809 1 89.19 485 LEU A CA 1
ATOM 3651 C C . LEU A 1 485 ? 3.982 2.176 5.664 1 89.19 485 LEU A C 1
ATOM 3653 O O . LEU A 1 485 ? 3.289 1.9 6.645 1 89.19 485 LEU A O 1
ATOM 3657 N N . GLY A 1 486 ? 3.492 2.287 4.5 1 86.69 486 GLY A N 1
ATOM 3658 C CA . GLY A 1 486 ? 2.057 2.182 4.297 1 86.69 486 GLY A CA 1
ATOM 3659 C C . GLY A 1 486 ? 1.495 0.83 4.691 1 86.69 486 GLY A C 1
ATOM 3660 O O . GLY A 1 486 ? 2.143 -0.2 4.496 1 86.69 486 GLY A O 1
ATOM 3661 N N . LEU A 1 487 ? 0.287 0.863 5.34 1 86.81 487 LEU A N 1
ATOM 3662 C CA . LEU A 1 487 ? -0.39 -0.356 5.77 1 86.81 487 LEU A CA 1
ATOM 3663 C C . LEU A 1 487 ? -1.405 -0.811 4.727 1 86.81 487 LEU A C 1
ATOM 3665 O O . LEU A 1 487 ? -1.735 -0.06 3.807 1 86.81 487 LEU A O 1
ATOM 3669 N N . ASN A 1 488 ? -1.683 -2.127 4.738 1 84.94 488 ASN A N 1
ATOM 3670 C CA . ASN A 1 488 ? -2.805 -2.637 3.957 1 84.94 488 ASN A CA 1
ATOM 3671 C C . ASN A 1 488 ? -4.141 -2.307 4.613 1 84.94 488 ASN A C 1
ATOM 3673 O O . ASN A 1 488 ? -4.625 -3.059 5.461 1 84.94 488 ASN A O 1
ATOM 3677 N N . TYR A 1 489 ? -4.691 -1.202 4.211 1 85.44 489 TYR A N 1
ATOM 3678 C CA . TYR A 1 489 ? -5.875 -0.648 4.859 1 85.44 489 TYR A CA 1
ATOM 3679 C C . TYR A 1 489 ? -7.102 -1.509 4.582 1 85.44 489 TYR A C 1
ATOM 3681 O O . TYR A 1 489 ? -8.109 -1.399 5.277 1 85.44 489 TYR A O 1
ATOM 3689 N N . GLU A 1 490 ? -7.047 -2.361 3.621 1 82 490 GLU A N 1
ATOM 3690 C CA . GLU A 1 490 ? -8.203 -3.182 3.264 1 82 490 GLU A CA 1
ATOM 3691 C C . GLU A 1 490 ? -8.398 -4.32 4.262 1 82 490 GLU A C 1
ATOM 3693 O O . GLU A 1 490 ? -9.531 -4.652 4.613 1 82 490 GLU A O 1
ATOM 3698 N N . LEU A 1 491 ? -7.352 -4.898 4.695 1 81.62 491 LEU A N 1
ATOM 3699 C CA . LEU A 1 491 ? -7.453 -6.078 5.547 1 81.62 491 LEU A CA 1
ATOM 3700 C C . LEU A 1 491 ? -7.348 -5.695 7.02 1 81.62 491 LEU A C 1
ATOM 3702 O O . LEU A 1 491 ? -7.797 -6.441 7.895 1 81.62 491 LEU A O 1
ATOM 3706 N N . THR A 1 492 ? -6.711 -4.504 7.301 1 79.81 492 THR A N 1
ATOM 3707 C CA . THR A 1 492 ? -6.492 -4.098 8.688 1 79.81 492 THR A CA 1
ATOM 3708 C C . THR A 1 492 ? -7.207 -2.785 8.984 1 79.81 492 THR A C 1
ATOM 3710 O O . THR A 1 492 ? -6.785 -1.724 8.516 1 79.81 492 THR A O 1
ATOM 3713 N N . SER A 1 493 ? -8.289 -2.828 9.766 1 81.69 493 SER A N 1
ATOM 3714 C CA . SER A 1 493 ? -8.992 -1.6 10.117 1 81.69 493 SER A CA 1
ATOM 3715 C C . SER A 1 493 ? -8.766 -1.236 11.578 1 81.69 493 SER A C 1
ATOM 3717 O O . SER A 1 493 ? -8.883 -0.07 11.961 1 81.69 493 SER A O 1
ATOM 3719 N N . GLU A 1 494 ? -8.398 -2.189 12.445 1 90.06 494 GLU A N 1
ATOM 3720 C CA . GLU A 1 494 ? -8.133 -1.954 13.859 1 90.06 494 GLU A CA 1
ATOM 3721 C C . GLU A 1 494 ? -6.766 -2.49 14.266 1 90.06 494 GLU A C 1
ATOM 3723 O O . GLU A 1 494 ? -6.441 -3.648 13.992 1 90.06 494 GLU A O 1
ATOM 3728 N N . ILE A 1 495 ? -6.016 -1.612 14.859 1 91.69 495 ILE A N 1
ATOM 3729 C CA . ILE A 1 495 ? -4.641 -1.943 15.219 1 91.69 495 ILE A CA 1
ATOM 3730 C C . ILE A 1 495 ? -4.387 -1.559 16.672 1 91.69 495 ILE A C 1
ATOM 3732 O O . ILE A 1 495 ? -4.801 -0.485 17.125 1 91.69 495 ILE A O 1
ATOM 3736 N N . SER A 1 496 ? -3.74 -2.357 17.375 1 91.12 496 SER A N 1
ATOM 3737 C CA . SER A 1 496 ? -3.355 -2.033 18.75 1 91.12 496 SER A CA 1
ATOM 3738 C C . SER A 1 496 ? -2.205 -1.035 18.781 1 91.12 496 SER A C 1
ATOM 3740 O O . SER A 1 496 ? -1.358 -1.029 17.891 1 91.12 496 SER A O 1
ATOM 3742 N N . ILE A 1 497 ? -2.111 -0.213 19.797 1 92.81 497 ILE A N 1
ATOM 3743 C CA . ILE A 1 497 ? -1.068 0.8 19.922 1 92.81 497 ILE A CA 1
ATOM 3744 C C . ILE A 1 497 ? 0.268 0.13 20.234 1 92.81 497 ILE A C 1
ATOM 3746 O O . ILE A 1 497 ? 1.326 0.747 20.094 1 92.81 497 ILE A O 1
ATOM 3750 N N . TYR A 1 498 ? 0.269 -1.112 20.688 1 92.25 498 TYR A N 1
ATOM 3751 C CA . TYR A 1 498 ? 1.497 -1.844 20.984 1 92.25 498 TYR A CA 1
ATOM 3752 C C . TYR A 1 498 ? 1.791 -2.867 19.891 1 92.25 498 TYR A C 1
ATOM 3754 O O . TYR A 1 498 ? 2.072 -4.031 20.188 1 92.25 498 TYR A O 1
ATOM 3762 N N . SER A 1 499 ? 1.629 -2.441 18.688 1 91.19 499 SER A N 1
ATOM 3763 C CA . SER A 1 499 ? 1.945 -3.262 17.531 1 91.19 499 SER A CA 1
ATOM 3764 C C . SER A 1 499 ? 2.947 -2.562 16.609 1 91.19 499 SER A C 1
ATOM 3766 O O . SER A 1 499 ? 3.133 -1.348 16.703 1 91.19 499 SER A O 1
ATOM 3768 N N . VAL A 1 500 ? 3.646 -3.32 15.844 1 92.44 500 VAL A N 1
ATOM 3769 C CA . VAL A 1 500 ? 4.602 -2.775 14.883 1 92.44 500 VAL A CA 1
ATOM 3770 C C . VAL A 1 500 ? 3.863 -1.962 13.82 1 92.44 500 VAL A C 1
ATOM 3772 O O . VAL A 1 500 ? 4.375 -0.95 13.336 1 92.44 500 VAL A O 1
ATOM 3775 N N . ASP A 1 501 ? 2.633 -2.379 13.516 1 91.56 501 ASP A N 1
ATOM 3776 C CA . ASP A 1 501 ? 1.832 -1.648 12.539 1 91.56 501 ASP A CA 1
ATOM 3777 C C . ASP A 1 501 ? 1.484 -0.251 13.047 1 91.56 501 ASP A C 1
ATOM 3779 O O . ASP A 1 501 ? 1.406 0.698 12.266 1 91.56 501 ASP A O 1
ATOM 3783 N N . PHE A 1 502 ? 1.301 -0.128 14.328 1 95.44 502 PHE A N 1
ATOM 3784 C CA . PHE A 1 502 ? 1.035 1.188 14.898 1 95.44 502 PHE A CA 1
ATOM 3785 C C . PHE A 1 502 ? 2.24 2.105 14.727 1 95.44 502 PHE A C 1
ATOM 3787 O O . PHE A 1 502 ? 2.088 3.273 14.359 1 95.44 502 PHE A O 1
ATOM 3794 N N . VAL A 1 503 ? 3.422 1.583 15.023 1 96.75 503 VAL A N 1
ATOM 3795 C CA . VAL A 1 503 ? 4.633 2.391 14.938 1 96.75 503 VAL A CA 1
ATOM 3796 C C . VAL A 1 503 ? 4.859 2.836 13.492 1 96.75 503 VAL A C 1
ATOM 3798 O O . VAL A 1 503 ? 5.25 3.979 13.242 1 96.75 503 VAL A O 1
ATOM 3801 N N . LYS A 1 504 ? 4.605 1.949 12.531 1 95 504 LYS A N 1
ATOM 3802 C CA . LYS A 1 504 ? 4.734 2.311 11.125 1 95 504 LYS A CA 1
ATOM 3803 C C . LYS A 1 504 ? 3.758 3.418 10.742 1 95 504 LYS A C 1
ATOM 3805 O O . LYS A 1 504 ? 4.141 4.398 10.102 1 95 504 LYS A O 1
ATOM 3810 N N . TRP A 1 505 ? 2.52 3.24 11.133 1 95.44 505 TRP A N 1
ATOM 3811 C CA . TRP A 1 505 ? 1.51 4.258 10.859 1 95.44 505 TRP A CA 1
ATOM 3812 C C . TRP A 1 505 ? 1.894 5.59 11.492 1 95.44 505 TRP A C 1
ATOM 3814 O O . TRP A 1 505 ? 1.805 6.637 10.852 1 95.44 505 TRP A O 1
ATOM 3824 N N . TRP A 1 506 ? 2.256 5.516 12.773 1 97.12 506 TRP A N 1
ATOM 3825 C CA . TRP A 1 506 ? 2.617 6.715 13.523 1 97.12 506 TRP A CA 1
ATOM 3826 C C . TRP A 1 506 ? 3.752 7.465 12.836 1 97.12 506 TRP A C 1
ATOM 3828 O O . TRP A 1 506 ? 3.711 8.695 12.727 1 97.12 506 TRP A O 1
ATOM 3838 N N . ALA A 1 507 ? 4.742 6.766 12.383 1 97.5 507 ALA A N 1
ATOM 3839 C CA . ALA A 1 507 ? 5.875 7.395 11.703 1 97.5 507 ALA A CA 1
ATOM 3840 C C . ALA A 1 507 ? 5.43 8.078 10.414 1 97.5 507 ALA A C 1
ATOM 3842 O O . ALA A 1 507 ? 5.855 9.203 10.125 1 97.5 507 ALA A O 1
ATOM 3843 N N . LEU A 1 508 ? 4.582 7.398 9.617 1 96.69 508 LEU A N 1
ATOM 3844 C CA . LEU A 1 508 ? 4.082 7.98 8.375 1 96.69 508 LEU A CA 1
ATOM 3845 C C . LEU A 1 508 ? 3.186 9.18 8.656 1 96.69 508 LEU A C 1
ATOM 3847 O O . LEU A 1 508 ? 3.307 10.219 8 1 96.69 508 LEU A O 1
ATOM 3851 N N . TYR A 1 509 ? 2.322 9.023 9.633 1 97 509 TYR A N 1
ATOM 3852 C CA . TYR A 1 509 ? 1.387 10.07 10.031 1 97 509 TYR A CA 1
ATOM 3853 C C . TYR A 1 509 ? 2.127 11.328 10.469 1 97 509 TYR A C 1
ATOM 3855 O O . TYR A 1 509 ? 1.825 12.43 10 1 97 509 TYR A O 1
ATOM 3863 N N . LYS A 1 510 ? 3.1 11.164 11.25 1 97.38 510 LYS A N 1
ATOM 3864 C CA . LYS A 1 510 ? 3.811 12.32 11.789 1 97.38 510 LYS A CA 1
ATOM 3865 C C . LYS A 1 510 ? 4.691 12.961 10.727 1 97.38 510 LYS A C 1
ATOM 3867 O O . LYS A 1 510 ? 4.852 14.188 10.695 1 97.38 510 LYS A O 1
ATOM 3872 N N . SER A 1 511 ? 5.305 12.195 9.891 1 97.06 511 SER A N 1
ATOM 3873 C CA . SER A 1 511 ? 6.074 12.781 8.797 1 97.06 511 SER A CA 1
ATOM 3874 C C . SER A 1 511 ? 5.191 13.625 7.887 1 97.06 511 SER A C 1
ATOM 3876 O O . SER A 1 511 ? 5.586 14.719 7.469 1 97.06 511 SER A O 1
ATOM 3878 N N . GLN A 1 512 ? 3.998 13.148 7.633 1 97.25 512 GLN A N 1
ATOM 3879 C CA . GLN A 1 512 ? 3.072 13.867 6.766 1 97.25 512 GLN A CA 1
ATOM 3880 C C . GLN A 1 512 ? 2.516 15.102 7.465 1 97.25 512 GLN A C 1
ATOM 3882 O O . GLN A 1 512 ? 2.369 16.156 6.848 1 97.25 512 GLN A O 1
ATOM 3887 N N . GLU A 1 513 ? 2.23 14.914 8.719 1 96.56 513 GLU A N 1
ATOM 3888 C CA . GLU A 1 513 ? 1.67 16.031 9.477 1 96.56 513 GLU A CA 1
ATOM 3889 C C . GLU A 1 513 ? 2.672 17.172 9.602 1 96.56 513 GLU A C 1
ATOM 3891 O O . GLU A 1 513 ? 2.338 18.328 9.32 1 96.56 513 GLU A O 1
ATOM 3896 N N . ILE A 1 514 ? 3.896 16.875 9.938 1 96.62 514 ILE A N 1
ATOM 3897 C CA . ILE A 1 514 ? 4.906 17.906 10.164 1 96.62 514 ILE A CA 1
ATOM 3898 C C . ILE A 1 514 ? 5.281 18.562 8.836 1 96.62 514 ILE A C 1
ATOM 3900 O O . ILE A 1 514 ? 5.418 19.781 8.758 1 96.62 514 ILE A O 1
ATOM 3904 N N . SER A 1 515 ? 5.461 17.766 7.828 1 96.88 515 SER A N 1
ATOM 3905 C CA . SER A 1 515 ? 5.801 18.344 6.531 1 96.88 515 SER A CA 1
ATOM 3906 C C . SER A 1 515 ? 4.676 19.234 6.008 1 96.88 515 SER A C 1
ATOM 3908 O O . SER A 1 515 ? 4.934 20.266 5.383 1 96.88 515 SER A O 1
ATOM 3910 N N . SER A 1 516 ? 3.428 18.875 6.285 1 96.38 516 SER A N 1
ATOM 3911 C CA . SER A 1 516 ? 2.307 19.688 5.832 1 96.38 516 SER A CA 1
ATOM 3912 C C . SER A 1 516 ? 2.203 20.984 6.633 1 96.38 516 SER A C 1
ATOM 3914 O O . SER A 1 516 ? 1.91 22.047 6.074 1 96.38 516 SER A O 1
ATOM 3916 N N . LYS A 1 517 ? 2.475 20.859 7.859 1 94.56 517 LYS A N 1
ATOM 3917 C CA . LYS A 1 517 ? 2.369 22.031 8.734 1 94.56 517 LYS A CA 1
ATOM 3918 C C . LYS A 1 517 ? 3.453 23.047 8.422 1 94.56 517 LYS A C 1
ATOM 3920 O O . LYS A 1 517 ? 3.225 24.25 8.531 1 94.56 517 LYS A O 1
ATOM 3925 N N . VAL A 1 518 ? 4.586 22.594 7.977 1 94.81 518 VAL A N 1
ATOM 3926 C CA . VAL A 1 518 ? 5.715 23.516 7.812 1 94.81 518 VAL A CA 1
ATOM 3927 C C . VAL A 1 518 ? 5.875 23.875 6.34 1 94.81 518 VAL A C 1
ATOM 3929 O O . VAL A 1 518 ? 6.18 25.016 6.004 1 94.81 518 VAL A O 1
ATOM 3932 N N . LEU A 1 519 ? 5.652 22.953 5.445 1 96.38 519 LEU A N 1
ATOM 3933 C CA . LEU A 1 519 ? 5.949 23.172 4.035 1 96.38 519 LEU A CA 1
ATOM 3934 C C . LEU A 1 519 ? 4.668 23.375 3.236 1 96.38 519 LEU A C 1
ATOM 3936 O O . LEU A 1 519 ? 4.504 24.391 2.564 1 96.38 519 LEU A O 1
ATOM 3940 N N . ALA A 1 520 ? 3.68 22.531 3.402 1 96 520 ALA A N 1
ATOM 3941 C CA . ALA A 1 520 ? 2.484 22.562 2.564 1 96 520 ALA A CA 1
ATOM 3942 C C . ALA A 1 520 ? 1.615 23.766 2.889 1 96 520 ALA A C 1
ATOM 3944 O O . ALA A 1 520 ? 0.763 24.156 2.09 1 96 520 ALA A O 1
ATOM 3945 N N . VAL A 1 521 ? 1.804 24.297 4.043 1 93.88 521 VAL A N 1
ATOM 3946 C CA . VAL A 1 521 ? 0.993 25.422 4.461 1 93.88 521 VAL A CA 1
ATOM 3947 C C . VAL A 1 521 ? 1.174 26.578 3.477 1 93.88 521 VAL A C 1
ATOM 3949 O O . VAL A 1 521 ? 0.258 27.375 3.271 1 93.88 521 VAL A O 1
ATOM 3952 N N . HIS A 1 522 ? 2.285 26.656 2.77 1 93 522 HIS A N 1
ATOM 3953 C CA . HIS A 1 522 ? 2.572 27.734 1.827 1 93 522 HIS A CA 1
ATOM 3954 C C . HIS A 1 522 ? 1.923 27.469 0.473 1 93 522 HIS A C 1
ATOM 3956 O O . HIS A 1 522 ? 1.941 28.328 -0.409 1 93 522 HIS A O 1
ATOM 3962 N N . LEU A 1 523 ? 1.352 26.312 0.343 1 94.62 523 LEU A N 1
ATOM 3963 C CA . LEU A 1 523 ? 0.706 25.938 -0.912 1 94.62 523 LEU A CA 1
ATOM 3964 C C . LEU A 1 523 ? -0.81 26.062 -0.8 1 94.62 523 LEU A C 1
ATOM 3966 O O . LEU A 1 523 ? -1.534 25.766 -1.75 1 94.62 523 LEU A O 1
ATOM 3970 N N . ARG A 1 524 ? -1.294 26.547 0.255 1 93.38 524 ARG A N 1
ATOM 3971 C CA . ARG A 1 524 ? -2.732 26.625 0.49 1 93.38 524 ARG A CA 1
ATOM 3972 C C . ARG A 1 524 ? -3.416 27.453 -0.59 1 93.38 524 ARG A C 1
ATOM 3974 O O . ARG A 1 524 ? -2.908 28.516 -0.986 1 93.38 524 ARG A O 1
ATOM 3981 N N . GLY A 1 525 ? -4.508 26.938 -1.107 1 89.19 525 GLY A N 1
ATOM 3982 C CA . GLY A 1 525 ? -5.309 27.656 -2.084 1 89.19 525 GLY A CA 1
ATOM 3983 C C . GLY A 1 525 ? -4.789 27.516 -3.502 1 89.19 525 GLY A C 1
ATOM 3984 O O . GLY A 1 525 ? -5.391 28.047 -4.441 1 89.19 525 GLY A O 1
ATOM 3985 N N . THR A 1 526 ? -3.668 26.812 -3.664 1 91.56 526 THR A N 1
ATOM 3986 C CA . THR A 1 526 ? -3.09 26.641 -4.992 1 91.56 526 THR A CA 1
ATOM 3987 C C . THR A 1 526 ? -3.332 25.234 -5.512 1 91.56 526 THR A C 1
ATOM 3989 O O . THR A 1 526 ? -3.824 24.375 -4.781 1 91.56 526 THR A O 1
ATOM 3992 N N . VAL A 1 527 ? -3 25.094 -6.793 1 91.62 527 VAL A N 1
ATOM 3993 C CA . VAL A 1 527 ? -3.15 23.781 -7.441 1 91.62 527 VAL A CA 1
ATOM 3994 C C . VAL A 1 527 ? -2.084 22.828 -6.922 1 91.62 527 VAL A C 1
ATOM 3996 O O . VAL A 1 527 ? -2.285 21.609 -6.918 1 91.62 527 VAL A O 1
ATOM 3999 N N . PHE A 1 528 ? -0.985 23.359 -6.355 1 94.5 528 PHE A N 1
ATOM 4000 C CA . PHE A 1 528 ? 0.131 22.516 -5.93 1 94.5 528 PHE A CA 1
ATOM 4001 C C . PHE A 1 528 ? -0.208 21.781 -4.645 1 94.5 528 PHE A C 1
ATOM 4003 O O . PHE A 1 528 ? 0.382 20.734 -4.348 1 94.5 528 PHE A O 1
ATOM 4010 N N . LEU A 1 529 ? -1.165 22.359 -3.875 1 95.81 529 LEU A N 1
ATOM 4011 C CA . LEU A 1 529 ? -1.573 21.625 -2.682 1 95.81 529 LEU A CA 1
ATOM 4012 C C . LEU A 1 529 ? -2.344 20.359 -3.057 1 95.81 529 LEU A C 1
ATOM 4014 O O . LEU A 1 529 ? -2.248 19.344 -2.367 1 95.81 529 LEU A O 1
ATOM 4018 N N . LYS A 1 530 ? -3.113 20.469 -4.094 1 94.44 530 LYS A N 1
ATOM 4019 C CA . LYS A 1 530 ? -3.787 19.281 -4.609 1 94.44 530 LYS A CA 1
ATOM 4020 C C . LYS A 1 530 ? -2.779 18.203 -4.988 1 94.44 530 LYS A C 1
ATOM 4022 O O . LYS A 1 530 ? -2.932 17.031 -4.602 1 94.44 530 LYS A O 1
ATOM 4027 N N . TYR A 1 531 ? -1.717 18.609 -5.715 1 94.38 531 TYR A N 1
ATOM 4028 C CA . TYR A 1 531 ? -0.691 17.672 -6.125 1 94.38 531 TYR A CA 1
ATOM 4029 C C . TYR A 1 531 ? 0.05 17.109 -4.918 1 94.38 531 TYR A C 1
ATOM 4031 O O . TYR A 1 531 ? 0.473 15.945 -4.922 1 94.38 531 TYR A O 1
ATOM 4039 N N . TRP A 1 532 ? 0.192 17.938 -3.898 1 96.81 532 TRP A N 1
ATOM 4040 C CA . TRP A 1 532 ? 0.847 17.5 -2.668 1 96.81 532 TRP A CA 1
ATOM 4041 C C . TRP A 1 532 ? 0.123 16.312 -2.057 1 96.81 532 TRP A C 1
ATOM 4043 O O . TRP A 1 532 ? 0.743 15.281 -1.769 1 96.81 532 TRP A O 1
ATOM 4053 N N . PHE A 1 533 ? -1.153 16.375 -1.955 1 97 533 PHE A N 1
ATOM 4054 C CA . PHE A 1 533 ? -1.903 15.305 -1.297 1 97 533 PHE A CA 1
ATOM 4055 C C . PHE A 1 533 ? -2.127 14.133 -2.246 1 97 533 PHE A C 1
ATOM 4057 O O . PHE A 1 533 ? -2.221 12.984 -1.81 1 97 533 PHE A O 1
ATOM 4064 N N . GLU A 1 534 ? -2.154 14.414 -3.539 1 94.38 534 GLU A N 1
ATOM 4065 C CA . GLU A 1 534 ? -2.229 13.312 -4.504 1 94.38 534 GLU A CA 1
ATOM 4066 C C . GLU A 1 534 ? -0.973 12.453 -4.457 1 94.38 534 GLU A C 1
ATOM 4068 O O . GLU A 1 534 ? -1.054 11.227 -4.543 1 94.38 534 GLU A O 1
ATOM 4073 N N . MET A 1 535 ? 0.114 13.133 -4.359 1 93.81 535 MET A N 1
ATOM 4074 C CA . MET A 1 535 ? 1.376 12.406 -4.281 1 93.81 535 MET A CA 1
ATOM 4075 C C . MET A 1 535 ? 1.463 11.602 -2.988 1 93.81 535 MET A C 1
ATOM 4077 O O . MET A 1 535 ? 2.109 10.555 -2.947 1 93.81 535 MET A O 1
ATOM 4081 N N . LEU A 1 536 ? 0.792 12.102 -1.969 1 95.06 536 LEU A N 1
ATOM 4082 C CA . LEU A 1 536 ? 0.825 11.391 -0.694 1 95.06 536 LEU A CA 1
ATOM 4083 C C . LEU A 1 536 ? -0.187 10.25 -0.681 1 95.06 536 LEU A C 1
ATOM 4085 O O . LEU A 1 536 ? -0.278 9.508 0.298 1 95.06 536 LEU A O 1
ATOM 4089 N N . GLY A 1 537 ? -1.012 10.109 -1.727 1 90.25 537 GLY A N 1
ATOM 4090 C CA . GLY A 1 537 ? -1.844 8.922 -1.858 1 90.25 537 GLY A CA 1
ATOM 4091 C C . GLY 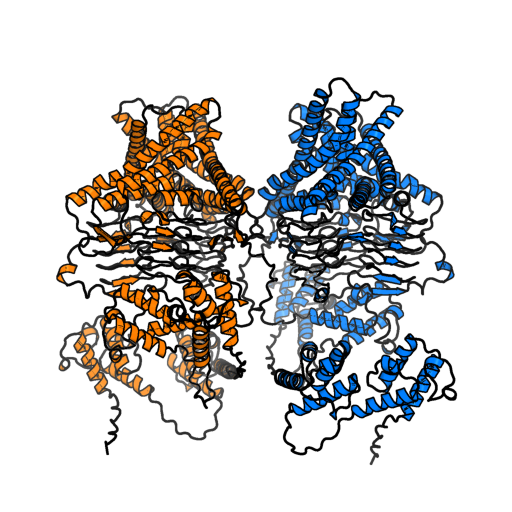A 1 537 ? -3.326 9.242 -1.929 1 90.25 537 GLY A C 1
ATOM 4092 O O . GLY A 1 537 ? -4.152 8.336 -2.09 1 90.25 537 GLY A O 1
ATOM 4093 N N . ALA A 1 538 ? -3.723 10.453 -1.798 1 94 538 ALA A N 1
ATOM 4094 C CA . ALA A 1 538 ? -5.137 10.812 -1.856 1 94 538 ALA A CA 1
ATOM 4095 C C . ALA A 1 538 ? -5.66 10.75 -3.289 1 94 538 ALA A C 1
ATOM 4097 O O . ALA A 1 538 ? -4.898 10.938 -4.242 1 94 538 ALA A O 1
ATOM 4098 N N . LYS A 1 539 ? -6.879 10.383 -3.432 1 92.69 539 LYS A N 1
ATOM 4099 C CA . LYS A 1 539 ? -7.551 10.445 -4.727 1 92.69 539 LYS A CA 1
ATOM 4100 C C . LYS A 1 539 ? -8.367 11.727 -4.863 1 92.69 539 LYS A C 1
ATOM 4102 O O . LYS A 1 539 ? -9.43 11.852 -4.254 1 92.69 539 LYS A O 1
ATOM 4107 N N . ILE A 1 540 ? -7.855 12.641 -5.684 1 94.38 540 ILE A N 1
ATOM 4108 C CA . ILE A 1 540 ? -8.477 13.953 -5.785 1 94.38 540 ILE A CA 1
ATOM 4109 C C . ILE A 1 540 ? -8.875 14.227 -7.234 1 94.38 540 ILE A C 1
ATOM 4111 O O . ILE A 1 540 ? -8.102 13.953 -8.156 1 94.38 540 ILE A O 1
ATOM 4115 N N . GLY A 1 541 ? -10.016 14.797 -7.371 1 88.81 541 GLY A N 1
ATOM 4116 C CA . GLY A 1 541 ? -10.5 15.164 -8.688 1 88.81 541 GLY A CA 1
ATOM 4117 C C . GLY A 1 541 ? -9.695 16.281 -9.336 1 88.81 541 GLY A C 1
ATOM 4118 O O . GLY A 1 541 ? -8.781 16.828 -8.719 1 88.81 541 GLY A O 1
ATOM 4119 N N . SER A 1 542 ? -9.945 16.656 -10.531 1 85.12 542 SER A N 1
ATOM 4120 C CA . SER A 1 542 ? -9.148 17.594 -11.32 1 85.12 542 SER A CA 1
ATOM 4121 C C . SER A 1 542 ? -9.414 19.031 -10.914 1 85.12 542 SER A C 1
ATOM 4123 O O . SER A 1 542 ? -8.492 19.844 -10.852 1 85.12 542 SER A O 1
ATOM 4125 N N . SER A 1 543 ? -10.664 19.312 -10.586 1 87.62 543 SER A N 1
ATOM 4126 C CA . SER A 1 543 ? -11 20.688 -10.25 1 87.62 543 SER A CA 1
ATOM 4127 C C . SER A 1 543 ? -11.406 20.828 -8.781 1 87.62 543 SER A C 1
ATOM 4129 O O . SER A 1 543 ? -12.57 21.094 -8.477 1 87.62 543 SER A O 1
ATOM 4131 N N . VAL A 1 544 ? -10.516 20.578 -7.934 1 92.62 544 VAL A N 1
ATOM 4132 C CA . VAL A 1 544 ? -10.766 20.688 -6.496 1 92.62 544 VAL A CA 1
ATOM 4133 C C . VAL A 1 544 ? -9.93 21.812 -5.902 1 92.62 544 VAL A C 1
ATOM 4135 O O . VAL A 1 544 ? -8.797 22.047 -6.32 1 92.62 544 VAL A O 1
ATOM 4138 N N . LEU A 1 545 ? -10.555 22.594 -5.031 1 93.25 545 LEU A N 1
ATOM 4139 C CA . LEU A 1 545 ? -9.836 23.625 -4.289 1 93.25 545 LEU A CA 1
ATOM 4140 C C . LEU A 1 545 ? -9.656 23.219 -2.828 1 93.25 545 LEU A C 1
ATOM 4142 O O . LEU A 1 545 ? -10.641 22.969 -2.127 1 93.25 545 LEU A O 1
ATOM 4146 N N . ILE A 1 546 ? -8.445 23.125 -2.41 1 95.5 546 ILE A N 1
ATOM 4147 C CA . ILE A 1 546 ? -8.141 22.75 -1.033 1 95.5 546 ILE A CA 1
ATOM 4148 C C . ILE A 1 546 ? -7.41 23.891 -0.339 1 95.5 546 ILE A C 1
ATOM 4150 O O . ILE A 1 546 ? -6.352 24.328 -0.796 1 95.5 546 ILE A O 1
ATOM 4154 N N . ASP A 1 547 ? -7.93 24.328 0.794 1 95.25 547 ASP A N 1
ATOM 4155 C CA . ASP A 1 547 ? -7.305 25.406 1.549 1 95.25 547 ASP A CA 1
ATOM 4156 C C . ASP A 1 547 ? -6.973 24.969 2.971 1 95.25 547 ASP A C 1
ATOM 4158 O O . ASP A 1 547 ? -7.133 25.734 3.92 1 95.25 547 ASP A O 1
ATOM 4162 N N . THR A 1 548 ? -6.691 23.719 3.201 1 95.81 548 THR A N 1
ATOM 4163 C CA . THR A 1 548 ? -6.297 23.219 4.516 1 95.81 548 THR A CA 1
ATOM 4164 C C . THR A 1 548 ? -5.16 22.219 4.391 1 95.81 548 THR A C 1
ATOM 4166 O O . THR A 1 548 ? -4.969 21.609 3.332 1 95.81 548 THR A O 1
ATOM 4169 N N . VAL A 1 549 ? -4.383 22.125 5.371 1 96.38 549 VAL A N 1
ATOM 4170 C CA . VAL A 1 549 ? -3.287 21.156 5.375 1 96.38 549 VAL A CA 1
ATOM 4171 C C . VAL A 1 549 ? -3.566 20.062 6.402 1 96.38 549 VAL A C 1
ATOM 4173 O O . VAL A 1 549 ? -2.781 19.125 6.547 1 96.38 549 VAL A O 1
ATOM 4176 N N . ASP A 1 550 ? -4.727 20.188 7.062 1 96.44 550 ASP A N 1
ATOM 4177 C CA . ASP A 1 550 ? -5.035 19.234 8.125 1 96.44 550 ASP A CA 1
ATOM 4178 C C . ASP A 1 550 ? -5.789 18.016 7.574 1 96.44 550 ASP A C 1
ATOM 4180 O O . ASP A 1 550 ? -6.918 17.75 7.988 1 96.44 550 ASP A O 1
ATOM 4184 N N . ILE A 1 551 ? -5.207 17.391 6.664 1 96.56 551 ILE A N 1
ATOM 4185 C CA . ILE A 1 551 ? -5.695 16.109 6.156 1 96.56 551 ILE A CA 1
ATOM 4186 C C . ILE A 1 551 ? -4.789 14.977 6.648 1 96.56 551 ILE A C 1
ATOM 4188 O O . ILE A 1 551 ? -3.631 14.883 6.238 1 96.56 551 ILE A O 1
ATOM 4192 N N . THR A 1 552 ? -5.41 14.242 7.523 1 95.06 552 THR A N 1
ATOM 4193 C CA . THR A 1 552 ? -4.625 13.141 8.07 1 95.06 552 THR A CA 1
ATOM 4194 C C . THR A 1 552 ? -4.793 11.883 7.23 1 95.06 552 THR A C 1
ATOM 4196 O O . THR A 1 552 ? -5.844 11.672 6.625 1 95.06 552 THR A O 1
ATOM 4199 N N . ASP A 1 553 ? -3.889 11.078 7.086 1 94.88 553 ASP A N 1
ATOM 4200 C CA . ASP A 1 553 ? -3.904 9.82 6.352 1 94.88 553 ASP A CA 1
ATOM 4201 C C . ASP A 1 553 ? -4.457 10.016 4.941 1 94.88 553 ASP A C 1
ATOM 4203 O O . ASP A 1 553 ? -5.496 9.453 4.594 1 94.88 553 ASP A O 1
ATOM 4207 N N . PRO A 1 554 ? -3.748 10.742 4.105 1 95.94 554 PRO A N 1
ATOM 4208 C CA . PRO A 1 554 ? -4.242 11.055 2.762 1 95.94 554 PRO A CA 1
ATOM 4209 C C . PRO A 1 554 ? -4.57 9.805 1.947 1 95.94 554 PRO A C 1
ATOM 4211 O O . PRO A 1 554 ? -5.426 9.844 1.062 1 95.94 554 PRO A O 1
ATOM 4214 N N . ALA A 1 555 ? -4 8.688 2.174 1 93.5 555 ALA A N 1
ATOM 4215 C CA . ALA A 1 555 ? -4.238 7.453 1.431 1 93.5 555 ALA A CA 1
ATOM 4216 C C . ALA A 1 555 ? -5.676 6.969 1.618 1 93.5 555 ALA A C 1
ATOM 4218 O O . ALA A 1 555 ? -6.16 6.137 0.85 1 93.5 555 ALA A O 1
ATOM 4219 N N . LEU A 1 556 ? -6.383 7.414 2.592 1 95 556 LEU A N 1
ATOM 4220 C CA . LEU A 1 556 ? -7.734 6.965 2.898 1 95 556 LEU A CA 1
ATOM 4221 C C . LEU A 1 556 ? -8.758 8.039 2.543 1 95 556 LEU A C 1
ATOM 4223 O O . LEU A 1 556 ? -9.938 7.914 2.877 1 95 556 LEU A O 1
ATOM 4227 N N . VAL A 1 557 ? -8.352 9.086 1.84 1 95.88 557 VAL A N 1
ATOM 4228 C CA . VAL A 1 557 ? -9.258 10.195 1.553 1 95.88 557 VAL A CA 1
ATOM 4229 C C . VAL A 1 557 ? -9.492 10.297 0.048 1 95.88 557 VAL A C 1
ATOM 4231 O O . VAL A 1 557 ? -8.547 10.258 -0.742 1 95.88 557 VAL A O 1
ATOM 4234 N N . SER A 1 558 ? -10.742 10.336 -0.344 1 94.31 558 SER A N 1
ATOM 4235 C CA . SER A 1 558 ? -11.148 10.57 -1.726 1 94.31 558 SER A CA 1
ATOM 4236 C C . SER A 1 558 ? -12.016 11.82 -1.845 1 94.31 558 SER A C 1
ATOM 4238 O O . SER A 1 558 ? -12.992 11.977 -1.112 1 94.31 558 SER A O 1
ATOM 4240 N N . ILE A 1 559 ? -11.594 12.734 -2.715 1 95.12 559 ILE A N 1
ATOM 4241 C CA . ILE A 1 559 ? -12.32 13.977 -2.936 1 95.12 559 ILE A CA 1
ATOM 4242 C C . ILE A 1 559 ? -12.781 14.055 -4.391 1 95.12 559 ILE A C 1
ATOM 4244 O O . ILE A 1 559 ? -11.969 13.938 -5.312 1 95.12 559 ILE A O 1
ATOM 4248 N N . GLY A 1 560 ? -14.023 14.328 -4.562 1 91.19 560 GLY A N 1
ATOM 4249 C CA . GLY A 1 560 ? -14.594 14.383 -5.898 1 91.19 560 GLY A CA 1
ATOM 4250 C C . GLY A 1 560 ? -14.297 15.68 -6.625 1 91.19 560 GLY A C 1
ATOM 4251 O O . GLY A 1 560 ? -13.773 16.625 -6.031 1 91.19 560 GLY A O 1
ATOM 4252 N N . ASP A 1 561 ? -14.695 15.75 -7.84 1 90.25 561 ASP A N 1
ATOM 4253 C CA . ASP A 1 561 ? -14.406 16.891 -8.703 1 90.25 561 ASP A CA 1
ATOM 4254 C C . ASP A 1 561 ? -15.211 18.109 -8.273 1 90.25 561 ASP A C 1
ATOM 4256 O O . ASP A 1 561 ? -16.375 18 -7.883 1 90.25 561 ASP A O 1
ATOM 4260 N N . GLU A 1 562 ? -14.648 19.266 -8.297 1 89.56 562 GLU A N 1
ATOM 4261 C CA . GLU A 1 562 ? -15.234 20.578 -8.031 1 89.56 562 GLU A CA 1
ATOM 4262 C C . GLU A 1 562 ? -15.617 20.719 -6.559 1 89.56 562 GLU A C 1
ATOM 4264 O O . GLU A 1 562 ? -16.531 21.469 -6.223 1 89.56 562 GLU A O 1
ATOM 4269 N N . ALA A 1 563 ? -15.07 19.969 -5.766 1 92.75 563 ALA A N 1
ATOM 4270 C CA . ALA A 1 563 ? -15.258 20.141 -4.328 1 92.75 563 ALA A CA 1
ATOM 4271 C C . ALA A 1 563 ? -14.391 21.266 -3.789 1 92.75 563 ALA A C 1
ATOM 4273 O O . ALA A 1 563 ? -13.32 21.547 -4.336 1 92.75 563 ALA A O 1
ATOM 4274 N N . VAL A 1 564 ? -14.938 21.922 -2.777 1 94.81 564 VAL A N 1
ATOM 4275 C CA . VAL A 1 564 ? -14.195 23.016 -2.156 1 94.81 564 VAL A CA 1
ATOM 4276 C C . VAL A 1 564 ? -14.031 22.734 -0.663 1 94.81 564 VAL A C 1
ATOM 4278 O O . VAL A 1 564 ? -15.016 22.562 0.054 1 94.81 564 VAL A O 1
ATOM 4281 N N . ILE A 1 565 ? -12.867 22.688 -0.191 1 96.19 565 ILE A N 1
ATOM 4282 C CA . ILE A 1 565 ? -12.539 22.531 1.222 1 96.19 565 ILE A CA 1
ATOM 4283 C C . ILE A 1 565 ? -11.977 23.844 1.774 1 96.19 565 ILE A C 1
ATOM 4285 O O . ILE A 1 565 ? -10.875 24.25 1.402 1 96.19 565 ILE A O 1
ATOM 4289 N N . ALA A 1 566 ? -12.602 24.406 2.686 1 95.62 566 ALA A N 1
ATOM 4290 C CA . ALA A 1 566 ? -12.258 25.734 3.182 1 95.62 566 ALA A CA 1
ATOM 4291 C C . ALA A 1 566 ? -11.109 25.672 4.188 1 95.62 566 ALA A C 1
ATOM 4293 O O . ALA A 1 566 ? -10.578 24.594 4.465 1 95.62 566 ALA A O 1
ATOM 4294 N N . GLU A 1 567 ? -10.812 26.781 4.75 1 94.38 567 GLU A N 1
ATOM 4295 C CA . GLU A 1 567 ? -9.664 26.922 5.645 1 94.38 567 GLU A CA 1
ATOM 4296 C C . GLU A 1 567 ? -9.922 26.219 6.98 1 94.38 567 GLU A C 1
ATOM 4298 O O . GLU A 1 567 ? -11.016 26.328 7.539 1 94.38 567 GLU A O 1
ATOM 4303 N N . GLY A 1 568 ? -8.945 25.5 7.418 1 94.81 568 GLY A N 1
ATOM 4304 C CA . GLY A 1 568 ? -8.953 24.969 8.773 1 94.81 568 GLY A CA 1
ATOM 4305 C C . GLY A 1 568 ? -9.766 23.703 8.922 1 94.81 568 GLY A C 1
ATOM 4306 O O . GLY A 1 568 ? -9.891 23.156 10.023 1 94.81 568 GLY A O 1
ATOM 4307 N N . VAL A 1 569 ? -10.305 23.188 7.824 1 95.94 569 VAL A N 1
ATOM 4308 C CA . VAL A 1 569 ? -11.07 21.938 7.895 1 95.94 569 VAL A CA 1
ATOM 4309 C C . VAL A 1 569 ? -10.148 20.797 8.297 1 95.94 569 VAL A C 1
ATOM 4311 O O . VAL A 1 569 ? -9.016 20.703 7.828 1 95.94 569 VAL A O 1
ATOM 4314 N N . LEU A 1 570 ? -10.617 20.016 9.25 1 96.75 570 LEU A N 1
ATOM 4315 C CA . LEU A 1 570 ? -9.867 18.828 9.672 1 96.75 570 LEU A CA 1
ATOM 4316 C C . LEU A 1 570 ? -10.5 17.562 9.109 1 96.75 570 LEU A C 1
ATOM 4318 O O . LEU A 1 570 ? -11.656 17.25 9.414 1 96.75 570 LEU A O 1
ATOM 4322 N N . VAL A 1 571 ? -9.781 16.953 8.164 1 96.56 571 VAL A N 1
ATOM 4323 C CA . VAL A 1 571 ? -10.188 15.656 7.641 1 96.56 571 VAL A CA 1
ATOM 4324 C C . VAL A 1 571 ? -9.367 14.547 8.305 1 96.56 571 VAL A C 1
ATOM 4326 O O . VAL A 1 571 ? -8.203 14.344 7.953 1 96.56 571 VAL A O 1
ATOM 4329 N N . GLN A 1 572 ? -9.969 13.859 9.234 1 96.38 572 GLN A N 1
ATOM 4330 C CA . GLN A 1 572 ? -9.242 12.867 10.023 1 96.38 572 GLN A CA 1
ATOM 4331 C C . GLN A 1 572 ? -9.812 11.469 9.812 1 96.38 572 GLN A C 1
ATOM 4333 O O . GLN A 1 572 ? -10.953 11.188 10.188 1 96.38 572 GLN A O 1
ATOM 4338 N N . SER A 1 573 ? -8.938 10.594 9.266 1 95.31 573 SER A N 1
ATOM 4339 C CA . SER A 1 573 ? -9.406 9.25 8.93 1 95.31 573 SER A CA 1
ATOM 4340 C C . SER A 1 573 ? -9.031 8.25 10.023 1 95.31 573 SER A C 1
ATOM 4342 O O . SER A 1 573 ? -9.18 7.039 9.836 1 95.31 573 SER A O 1
ATOM 4344 N N . HIS A 1 574 ? -8.477 8.695 11.133 1 95.06 574 HIS A N 1
ATOM 4345 C CA . HIS A 1 574 ? -8.086 7.777 12.203 1 95.06 574 HIS A CA 1
ATOM 4346 C C . HIS A 1 574 ? -8.625 8.242 13.547 1 95.06 574 HIS A C 1
ATOM 4348 O O . HIS A 1 574 ? -9 9.406 13.703 1 95.06 574 HIS A O 1
ATOM 4354 N N . GLU A 1 575 ? -8.695 7.371 14.438 1 94.25 575 GLU A N 1
ATOM 4355 C CA . GLU A 1 575 ? -9.094 7.613 15.82 1 94.25 575 GLU A CA 1
ATOM 4356 C C . GLU A 1 575 ? -8.461 6.586 16.766 1 94.25 575 GLU A C 1
ATOM 4358 O O . GLU A 1 575 ? -8.375 5.402 16.422 1 94.25 575 GLU A O 1
ATOM 4363 N N . VAL A 1 576 ? -7.887 7.027 17.812 1 94.94 576 VAL A N 1
ATOM 4364 C CA . VAL A 1 576 ? -7.316 6.129 18.797 1 94.94 576 VAL A CA 1
ATOM 4365 C C . VAL A 1 576 ? -8.18 6.141 20.062 1 94.94 576 VAL A C 1
ATOM 4367 O O . VAL A 1 576 ? -8.273 7.16 20.75 1 94.94 576 VAL A O 1
ATOM 4370 N N . LYS A 1 577 ? -8.812 5.145 20.328 1 90.88 577 LYS A N 1
ATOM 4371 C CA . LYS A 1 577 ? -9.68 4.996 21.484 1 90.88 577 LYS A CA 1
ATOM 4372 C C . LYS A 1 577 ? -9.398 3.689 22.219 1 90.88 577 LYS A C 1
ATOM 4374 O O . LYS A 1 577 ? -9.258 2.639 21.594 1 90.88 577 LYS A O 1
ATOM 4379 N N . ASN A 1 578 ? -9.219 3.689 23.516 1 87.38 578 ASN A N 1
ATOM 4380 C CA . ASN A 1 578 ? -9.016 2.514 24.344 1 87.38 578 ASN A CA 1
ATOM 4381 C C . ASN A 1 578 ? -7.805 1.705 23.891 1 87.38 578 ASN A C 1
ATOM 4383 O O . ASN A 1 578 ? -7.871 0.479 23.797 1 87.38 578 ASN A O 1
ATOM 4387 N N . GLY A 1 579 ? -6.828 2.439 23.422 1 87.88 579 GLY A N 1
ATOM 4388 C CA . GLY A 1 579 ? -5.602 1.771 23.016 1 87.88 579 GLY A CA 1
ATOM 4389 C C . GLY A 1 579 ? -5.699 1.129 21.656 1 87.88 579 GLY A C 1
ATOM 4390 O O . GLY A 1 579 ? -4.832 0.344 21.266 1 87.88 579 GLY A O 1
ATOM 4391 N N . ILE A 1 580 ? -6.738 1.355 20.891 1 92.31 580 ILE A N 1
ATOM 4392 C CA . ILE A 1 580 ? -6.934 0.782 19.562 1 92.31 580 ILE A CA 1
ATOM 4393 C C . ILE A 1 580 ? -7.023 1.898 18.531 1 92.31 580 ILE A C 1
ATOM 4395 O O . ILE A 1 580 ? -7.789 2.85 18.703 1 92.31 580 ILE A O 1
ATOM 4399 N N . LEU A 1 581 ? -6.195 1.788 17.516 1 94.81 581 LEU A N 1
ATOM 4400 C CA . LEU A 1 581 ? -6.242 2.699 16.375 1 94.81 581 LEU A CA 1
ATOM 4401 C C . LEU A 1 581 ? -7.242 2.215 15.328 1 94.81 581 LEU A C 1
ATOM 4403 O O . LEU A 1 581 ? -7.145 1.083 14.844 1 94.81 581 LEU A O 1
ATOM 4407 N N . SER A 1 582 ? -8.195 2.959 15.055 1 93.94 582 SER A N 1
ATOM 4408 C CA . SER A 1 582 ? -9.195 2.635 14.039 1 93.94 582 SER A CA 1
ATOM 4409 C C . SER A 1 582 ? -9.039 3.523 12.812 1 93.94 582 SER A C 1
ATOM 4411 O O . SER A 1 582 ? -8.93 4.746 12.93 1 93.94 582 SER A O 1
ATOM 4413 N N . LEU A 1 583 ? -8.945 2.91 11.664 1 94.19 583 LEU A N 1
ATOM 4414 C CA . LEU A 1 583 ? -8.789 3.609 10.391 1 94.19 583 LEU A CA 1
ATOM 4415 C C . LEU A 1 583 ? -9.953 3.303 9.461 1 94.19 583 LEU A C 1
ATOM 4417 O O . LEU A 1 583 ? -10.305 2.137 9.25 1 94.19 583 LEU A O 1
ATOM 4421 N N . ARG A 1 584 ? -10.617 4.273 8.922 1 92.25 584 ARG A N 1
ATOM 4422 C CA . ARG A 1 584 ? -11.695 4.137 7.953 1 92.25 584 ARG A CA 1
ATOM 4423 C C . ARG A 1 584 ? -11.602 5.211 6.875 1 92.25 584 ARG A C 1
ATOM 4425 O O . ARG A 1 584 ? -11.227 6.352 7.164 1 92.25 584 ARG A O 1
ATOM 4432 N N . PRO A 1 585 ? -11.922 4.883 5.676 1 92.31 585 PRO A N 1
ATOM 4433 C CA . PRO A 1 585 ? -11.797 5.859 4.59 1 92.31 585 PRO A CA 1
ATOM 4434 C C . PRO A 1 585 ? -12.875 6.934 4.637 1 92.31 585 PRO A C 1
ATOM 4436 O O . PRO A 1 585 ? -13.961 6.703 5.18 1 92.31 585 PRO A O 1
ATOM 4439 N N . ILE A 1 586 ? -12.531 8.109 4.137 1 94.44 586 ILE A N 1
ATOM 4440 C CA . ILE A 1 586 ? -13.445 9.242 4.016 1 94.44 586 ILE A CA 1
ATOM 4441 C C . ILE A 1 586 ? -13.695 9.547 2.539 1 94.44 586 ILE A C 1
ATOM 4443 O O . ILE A 1 586 ? -12.758 9.594 1.738 1 94.44 586 ILE A O 1
ATOM 4447 N N . ARG A 1 587 ? -14.922 9.719 2.141 1 92.62 587 ARG A N 1
ATOM 4448 C CA . ARG A 1 587 ? -15.281 10.047 0.765 1 92.62 587 ARG A CA 1
ATOM 4449 C C . ARG A 1 587 ? -16.078 11.344 0.699 1 92.62 587 ARG A C 1
ATOM 4451 O O . ARG A 1 587 ? -17.156 11.453 1.29 1 92.62 587 ARG A O 1
ATOM 4458 N N . ILE A 1 588 ? -15.508 12.281 0.029 1 93.5 588 ILE A N 1
ATOM 4459 C CA . ILE A 1 588 ? -16.172 13.562 -0.209 1 93.5 588 ILE A CA 1
ATOM 4460 C C . ILE A 1 588 ? -16.672 13.617 -1.65 1 93.5 588 ILE A C 1
ATOM 4462 O O . ILE A 1 588 ? -15.891 13.5 -2.594 1 93.5 588 ILE A O 1
ATOM 4466 N N . GLY A 1 589 ? -17.875 13.883 -1.833 1 88.88 589 GLY A N 1
ATOM 4467 C CA . GLY A 1 589 ? -18.516 13.805 -3.139 1 88.88 589 GLY A CA 1
ATOM 4468 C C . GLY A 1 589 ? -18.219 14.992 -4.023 1 88.88 589 GLY A C 1
ATOM 4469 O O . GLY A 1 589 ? -17.562 15.945 -3.59 1 88.88 589 GLY A O 1
ATOM 4470 N N . LYS A 1 590 ? -18.75 14.938 -5.234 1 88.75 590 LYS A N 1
ATOM 4471 C CA . LYS A 1 590 ? -18.531 15.977 -6.238 1 88.75 590 LYS A CA 1
ATOM 4472 C C . LYS A 1 590 ? -19.297 17.25 -5.891 1 88.75 590 LYS A C 1
ATOM 4474 O O . LYS A 1 590 ? -20.406 17.172 -5.352 1 88.75 590 LYS A O 1
ATOM 4479 N N . CYS A 1 591 ? -18.75 18.391 -6.113 1 87.44 591 CYS A N 1
ATOM 4480 C CA . CYS A 1 591 ? -19.344 19.703 -5.957 1 87.44 591 CYS A CA 1
ATOM 4481 C C . CYS A 1 591 ? -19.75 19.953 -4.512 1 87.44 591 CYS A C 1
ATOM 4483 O O . CYS A 1 591 ? -20.766 20.609 -4.25 1 87.44 591 CYS A O 1
ATOM 4485 N N . SER A 1 592 ? -19.094 19.344 -3.627 1 90.12 592 SER A N 1
ATOM 4486 C CA . SER A 1 592 ? -19.375 19.578 -2.213 1 90.12 592 SER A CA 1
ATOM 4487 C C . SER A 1 592 ? -18.531 20.719 -1.658 1 90.12 592 SER A C 1
ATOM 4489 O O . SER A 1 592 ? -17.516 21.094 -2.252 1 90.12 592 SER A O 1
ATOM 4491 N N . SER A 1 593 ? -19.094 21.297 -0.614 1 92.56 593 SER A N 1
ATOM 4492 C CA . SER A 1 593 ? -18.391 22.375 0.056 1 92.56 593 SER A CA 1
ATOM 4493 C C . SER A 1 593 ? -18.344 22.156 1.564 1 92.56 593 SER A C 1
ATOM 4495 O O . SER A 1 593 ? -19.375 21.953 2.201 1 92.56 593 SER A O 1
ATOM 4497 N N . ILE A 1 594 ? -17.219 22.203 2.092 1 95.12 594 ILE A N 1
ATOM 4498 C CA . ILE A 1 594 ? -17.031 22.062 3.531 1 95.12 594 ILE A CA 1
ATOM 4499 C C . ILE A 1 594 ? -16.609 23.406 4.125 1 95.12 594 ILE A C 1
ATOM 4501 O O . ILE A 1 594 ? -15.594 23.984 3.727 1 95.12 594 ILE A O 1
ATOM 4505 N N . GLY A 1 595 ? -17.297 23.875 5.109 1 92.44 595 GLY A N 1
ATOM 4506 C CA . GLY A 1 595 ? -17.062 25.188 5.711 1 92.44 595 GLY A CA 1
ATOM 4507 C C . GLY A 1 595 ? -15.789 25.234 6.531 1 92.44 595 GLY A C 1
ATOM 4508 O O . GLY A 1 595 ? -15.156 24.219 6.777 1 92.44 595 GLY A O 1
ATOM 4509 N N . PRO A 1 596 ? -15.445 26.422 6.945 1 94.75 596 PRO A N 1
ATOM 4510 C CA . PRO A 1 596 ? -14.188 26.594 7.68 1 94.75 596 PRO A CA 1
ATOM 4511 C C . PRO A 1 596 ? -14.211 25.938 9.055 1 94.75 596 PRO A C 1
ATOM 4513 O O . PRO A 1 596 ? -15.234 25.969 9.742 1 94.75 596 PRO A O 1
ATOM 4516 N N . TYR A 1 597 ? -13.102 25.266 9.375 1 94.75 597 TYR A N 1
ATOM 4517 C CA . TYR A 1 597 ? -12.805 24.656 10.672 1 94.75 597 TYR A CA 1
ATOM 4518 C C . TYR A 1 597 ? -13.844 23.609 11.031 1 94.75 597 TYR A C 1
ATOM 4520 O O . TYR A 1 597 ? -14.109 23.359 12.211 1 94.75 597 TYR A O 1
ATOM 4528 N N . ALA A 1 598 ? -14.461 23.047 10.016 1 93.25 598 ALA A N 1
ATOM 4529 C CA . ALA A 1 598 ? -15.289 21.859 10.211 1 93.25 598 ALA A CA 1
ATOM 4530 C C . ALA A 1 598 ? -14.422 20.609 10.422 1 93.25 598 ALA A C 1
ATOM 4532 O O . ALA A 1 598 ? -13.227 20.625 10.125 1 93.25 598 ALA A O 1
ATOM 4533 N N . VAL A 1 599 ? -15.047 19.594 11.055 1 94.19 599 VAL A N 1
ATOM 4534 C CA . VAL A 1 599 ? -14.312 18.359 11.297 1 94.19 599 VAL A CA 1
ATOM 4535 C C . VAL A 1 599 ? -15.023 17.188 10.617 1 94.19 599 VAL A C 1
ATOM 4537 O O . VAL A 1 599 ? -16.219 16.969 10.836 1 94.19 599 VAL A O 1
ATOM 4540 N N . VAL A 1 600 ? -14.312 16.547 9.695 1 94.31 600 VAL A N 1
ATOM 4541 C CA . VAL A 1 600 ? -14.805 15.336 9.062 1 94.31 600 VAL A CA 1
ATOM 4542 C C . VAL A 1 600 ? -14.094 14.117 9.648 1 94.31 600 VAL A C 1
ATOM 4544 O O . VAL A 1 600 ? -12.875 13.977 9.5 1 94.31 600 VAL A O 1
ATOM 4547 N N . GLN A 1 601 ? -14.766 13.25 10.234 1 94.19 601 GLN A N 1
ATOM 4548 C CA . GLN A 1 601 ? -14.18 12.133 10.969 1 94.19 601 GLN A CA 1
ATOM 4549 C C . GLN A 1 601 ? -14.164 10.867 10.117 1 94.19 601 GLN A C 1
ATOM 4551 O O . GLN A 1 601 ? -14.727 10.844 9.023 1 94.19 601 GLN A O 1
ATOM 4556 N N . LYS A 1 602 ? -13.539 9.852 10.711 1 92.44 602 LYS A N 1
ATOM 4557 C CA . LYS A 1 602 ? -13.312 8.594 10.008 1 92.44 602 LYS A CA 1
ATOM 4558 C C . LYS A 1 602 ? -14.641 7.941 9.609 1 92.44 602 LYS A C 1
ATOM 4560 O O . LYS A 1 602 ? -15.609 7.98 10.359 1 92.44 602 LYS A O 1
ATOM 4565 N N . GLY A 1 603 ? -14.672 7.41 8.406 1 89.56 603 GLY A N 1
ATOM 4566 C CA . GLY A 1 603 ? -15.812 6.645 7.93 1 89.56 603 GLY A CA 1
ATOM 4567 C C . GLY A 1 603 ? -16.938 7.516 7.402 1 89.56 603 GLY A C 1
ATOM 4568 O O . GLY A 1 603 ? -18.016 7.012 7.059 1 89.56 603 GLY A O 1
ATOM 4569 N N . SER A 1 604 ? -16.688 8.773 7.246 1 90.62 604 SER A N 1
ATOM 4570 C CA . SER A 1 604 ? -17.734 9.688 6.793 1 90.62 604 SER A CA 1
ATOM 4571 C C . SER A 1 604 ? -17.844 9.695 5.273 1 90.62 604 SER A C 1
ATOM 4573 O O . SER A 1 604 ? -16.844 9.523 4.574 1 90.62 604 SER A O 1
ATOM 4575 N N . VAL A 1 605 ? -19.094 9.781 4.777 1 89.56 605 VAL A N 1
ATOM 4576 C CA . VAL A 1 605 ? -19.375 9.914 3.352 1 89.56 605 VAL A CA 1
ATOM 4577 C C . VAL A 1 605 ? -20.219 11.164 3.1 1 89.56 605 VAL A C 1
ATOM 4579 O O . VAL A 1 605 ? -21.359 11.25 3.559 1 89.56 605 VAL A O 1
ATOM 4582 N N . ILE A 1 606 ? -19.594 12.125 2.551 1 91.19 606 ILE A N 1
ATOM 4583 C CA . ILE A 1 606 ? -20.297 13.352 2.182 1 91.19 606 ILE A CA 1
ATOM 4584 C C . ILE A 1 606 ? -20.844 13.227 0.756 1 91.19 606 ILE A C 1
ATOM 4586 O O . ILE A 1 606 ? -20.062 13.062 -0.192 1 91.19 606 ILE A O 1
ATOM 4590 N N . GLY A 1 607 ? -22.047 13.352 0.596 1 85.06 607 GLY A N 1
ATOM 4591 C CA . GLY A 1 607 ? -22.703 13.148 -0.689 1 85.06 607 GLY A CA 1
ATOM 4592 C C . GLY A 1 607 ? -22.406 14.242 -1.692 1 85.06 607 GLY A C 1
ATOM 4593 O O . GLY A 1 607 ? -21.734 15.219 -1.366 1 85.06 607 GLY A O 1
ATOM 4594 N N . GLU A 1 608 ? -22.938 14.133 -2.875 1 85.69 608 GLU A N 1
ATOM 4595 C CA . GLU A 1 608 ? -22.734 15.094 -3.955 1 85.69 608 GLU A CA 1
ATOM 4596 C C . GLU A 1 608 ? -23.453 16.406 -3.67 1 85.69 608 GLU A C 1
ATOM 4598 O O . GLU A 1 608 ? -24.594 16.406 -3.182 1 85.69 608 GLU A O 1
ATOM 4603 N N . SER A 1 609 ? -22.797 17.484 -3.85 1 82.88 609 SER A N 1
ATOM 4604 C CA . SER A 1 609 ? -23.328 18.844 -3.725 1 82.88 609 SER A CA 1
ATOM 4605 C C . SER A 1 609 ? -23.781 19.125 -2.299 1 82.88 609 SER A C 1
ATOM 4607 O O . SER A 1 609 ? -24.703 19.922 -2.086 1 82.88 609 SER A O 1
ATOM 4609 N N . ALA A 1 610 ? -23.203 18.359 -1.345 1 86.25 610 ALA A N 1
ATOM 4610 C CA . ALA A 1 610 ? -23.516 18.609 0.062 1 86.25 610 ALA A CA 1
ATOM 4611 C C . ALA A 1 610 ? -22.703 19.766 0.619 1 86.25 610 ALA A C 1
ATOM 4613 O O . ALA A 1 610 ? -21.594 20.031 0.143 1 86.25 610 ALA A O 1
ATOM 4614 N N . GLU A 1 611 ? -23.328 20.469 1.544 1 88.44 611 GLU A N 1
ATOM 4615 C CA . GLU A 1 611 ? -22.641 21.578 2.203 1 88.44 611 GLU A CA 1
ATOM 4616 C C . GLU A 1 611 ? -22.562 21.359 3.709 1 88.44 611 GLU A C 1
ATOM 4618 O O . GLU A 1 611 ? -23.578 21.125 4.363 1 88.44 611 GLU A O 1
ATOM 4623 N N . VAL A 1 612 ? -21.391 21.344 4.172 1 90.5 612 VAL A N 1
ATOM 4624 C CA . VAL A 1 612 ? -21.156 21.281 5.609 1 90.5 612 VAL A CA 1
ATOM 4625 C C . VAL A 1 612 ? -20.844 22.688 6.141 1 90.5 612 VAL A C 1
ATOM 4627 O O . VAL A 1 612 ? -19.938 23.359 5.656 1 90.5 612 VAL A O 1
ATOM 4630 N N . GLN A 1 613 ? -21.531 23.125 7.102 1 87.94 613 GLN A N 1
ATOM 4631 C CA . GLN A 1 613 ? -21.375 24.469 7.637 1 87.94 613 GLN A CA 1
ATOM 4632 C C . GLN A 1 613 ? -20.109 24.594 8.484 1 87.94 613 GLN A C 1
ATOM 4634 O O . GLN A 1 613 ? -19.484 23.578 8.828 1 87.94 613 GLN A O 1
ATOM 4639 N N . ALA A 1 614 ? -19.812 25.812 8.82 1 91.06 614 ALA A N 1
ATOM 4640 C CA . ALA A 1 614 ? -18.609 26.094 9.594 1 91.06 614 ALA A CA 1
ATOM 4641 C C . ALA A 1 614 ? -18.734 25.562 11.016 1 91.06 614 ALA A C 1
ATOM 4643 O O . ALA A 1 614 ? -19.812 25.625 11.617 1 91.06 614 ALA A O 1
ATOM 4644 N N . LEU A 1 615 ? -17.656 25.047 11.516 1 90.62 615 LEU A N 1
ATOM 4645 C CA . LEU A 1 615 ? -17.531 24.578 12.891 1 90.62 615 LEU A CA 1
ATOM 4646 C C . LEU A 1 615 ? -18.516 23.438 13.164 1 90.62 615 LEU A C 1
ATOM 4648 O O . LEU A 1 615 ? -19.062 23.328 14.266 1 90.62 615 LEU A O 1
ATOM 4652 N N . GLN A 1 616 ? -18.797 22.672 12.156 1 86.56 616 GLN A N 1
ATOM 4653 C CA . GLN A 1 616 ? -19.672 21.516 12.328 1 86.56 616 GLN A CA 1
ATOM 4654 C C . GLN A 1 616 ? -18.875 20.219 12.18 1 86.56 616 GLN A C 1
ATOM 4656 O O . GLN A 1 616 ? -17.812 20.203 11.562 1 86.56 616 GLN A O 1
ATOM 4661 N N . LYS A 1 617 ? -19.391 19.188 12.836 1 87.62 617 LYS A N 1
ATOM 4662 C CA . LYS A 1 617 ? -18.734 17.891 12.766 1 87.62 617 LYS A CA 1
ATOM 4663 C C . LYS A 1 617 ? -19.578 16.891 11.992 1 87.62 617 LYS A C 1
ATOM 4665 O O . LYS A 1 617 ? -20.797 16.891 12.086 1 87.62 617 LYS A O 1
ATOM 4670 N N . VAL A 1 618 ? -18.875 16.156 11.109 1 85.56 618 VAL A N 1
ATOM 4671 C CA . VAL A 1 618 ? -19.5 15.023 10.445 1 85.56 618 VAL A CA 1
ATOM 4672 C C . VAL A 1 618 ? -18.953 13.719 11.016 1 85.56 618 VAL A C 1
ATOM 4674 O O . VAL A 1 618 ? -17.766 13.438 10.898 1 85.56 618 VAL A O 1
ATOM 4677 N N . GLY A 1 619 ? -19.766 13.008 11.672 1 80.56 619 GLY A N 1
ATOM 4678 C CA . GLY A 1 619 ? -19.328 11.789 12.352 1 80.56 619 GLY A CA 1
ATOM 4679 C C . GLY A 1 619 ? -19.219 10.602 11.414 1 80.56 619 GLY A C 1
ATOM 4680 O O . GLY A 1 619 ? -19.688 10.648 10.281 1 80.56 619 GLY A O 1
ATOM 4681 N N . GLY A 1 620 ? -18.562 9.562 11.938 1 72.81 620 GLY A N 1
ATOM 4682 C CA . GLY A 1 620 ? -18.375 8.312 11.219 1 72.81 620 GLY A CA 1
ATOM 4683 C C . GLY A 1 620 ? -19.672 7.617 10.875 1 72.81 620 GLY A C 1
ATOM 4684 O O . GLY A 1 620 ? -20.562 7.512 11.711 1 72.81 620 GLY A O 1
ATOM 4685 N N . GLY A 1 621 ? -19.797 7.219 9.672 1 65.62 621 GLY A N 1
ATOM 4686 C CA . GLY A 1 621 ? -21 6.492 9.266 1 65.62 621 GLY A CA 1
ATOM 4687 C C . GLY A 1 621 ? -22.125 7.398 8.828 1 65.62 621 GLY A C 1
ATOM 4688 O O . GLY A 1 621 ? -23.141 6.926 8.312 1 65.62 621 GLY A O 1
ATOM 4689 N N . GLU A 1 622 ? -21.875 8.789 9.102 1 67.62 622 GLU A N 1
ATOM 4690 C CA . GLU A 1 622 ? -22.922 9.742 8.742 1 67.62 622 GLU A CA 1
ATOM 4691 C C . GLU A 1 622 ? -22.844 10.109 7.262 1 67.62 622 GLU A C 1
ATOM 4693 O O . GLU A 1 622 ? -21.75 10.195 6.691 1 67.62 622 GLU A O 1
ATOM 4698 N N . HIS A 1 623 ? -23.969 10.062 6.582 1 68.31 623 HIS A N 1
ATOM 4699 C CA . HIS A 1 623 ? -24.062 10.492 5.195 1 68.31 623 HIS A CA 1
ATOM 4700 C C . HIS A 1 623 ? -24.75 11.859 5.09 1 68.31 623 HIS A C 1
ATOM 4702 O O . HIS A 1 623 ? -25.875 12.031 5.566 1 68.31 623 HIS A O 1
ATOM 4708 N N . VAL A 1 624 ? -23.906 12.812 4.867 1 68.31 624 VAL A N 1
ATOM 4709 C CA . VAL A 1 624 ? -24.469 14.133 4.648 1 68.31 624 VAL A CA 1
ATOM 4710 C C . VAL A 1 624 ? -25.047 14.227 3.232 1 68.31 624 VAL A C 1
ATOM 4712 O O . VAL A 1 624 ? -24.312 14.055 2.254 1 68.31 624 VAL A O 1
ATOM 4715 N N . LEU A 1 625 ? -26.344 14.219 3.08 1 61.12 625 LEU A N 1
ATOM 4716 C CA . LEU A 1 625 ? -27.016 14.227 1.783 1 61.12 625 LEU A CA 1
ATOM 4717 C C . LEU A 1 625 ? -27.266 15.656 1.313 1 61.12 625 LEU A C 1
ATOM 4719 O O . LEU A 1 625 ? -27.203 16.594 2.107 1 61.12 625 LEU A O 1
ATOM 4723 N N . LYS A 1 626 ? -27.297 15.898 -0.053 1 58.12 626 LYS A N 1
ATOM 4724 C CA . LYS A 1 626 ? -27.609 17.156 -0.715 1 58.12 626 LYS A CA 1
ATOM 4725 C C . LYS A 1 626 ? -28.75 17.891 0 1 58.12 626 LYS A C 1
ATOM 4727 O O . LYS A 1 626 ? -29.766 17.297 0.346 1 58.12 626 LYS A O 1
ATOM 4732 N N . PRO A 1 627 ? -28.406 19.047 0.574 1 46.28 627 PRO A N 1
ATOM 4733 C CA . PRO A 1 627 ? -29.609 19.766 1.03 1 46.28 627 PRO A CA 1
ATOM 4734 C C . PRO A 1 627 ? -30.641 19.953 -0.081 1 46.28 627 PRO A C 1
ATOM 4736 O O . PRO A 1 627 ? -30.266 20.078 -1.251 1 46.28 627 PRO A O 1
ATOM 4739 N N . ASN A 1 628 ? -31.844 19.484 0.013 1 37.56 628 ASN A N 1
ATOM 4740 C CA . ASN A 1 628 ? -32.938 19.609 -0.942 1 37.56 628 ASN A CA 1
ATOM 4741 C C . ASN A 1 628 ? -32.969 21 -1.57 1 37.56 628 ASN A C 1
ATOM 4743 O O . ASN A 1 628 ? -33.625 21.203 -2.609 1 37.56 628 ASN A O 1
ATOM 4747 N N . LYS A 1 629 ? -32.656 22.203 -0.877 1 37.81 629 LYS A N 1
ATOM 4748 C CA . LYS A 1 629 ? -33.062 23.516 -1.369 1 37.81 629 LYS A CA 1
ATOM 4749 C C . LYS A 1 629 ? -32.156 23.969 -2.516 1 37.81 629 LYS A C 1
ATOM 4751 O O . LYS A 1 629 ? -32.375 25.031 -3.094 1 37.81 629 LYS A O 1
ATOM 4756 N N . LEU A 1 630 ? -31.062 23.406 -2.811 1 38.44 630 LEU A N 1
ATOM 4757 C CA . LEU A 1 630 ? -30.297 24.094 -3.842 1 38.44 630 LEU A CA 1
ATOM 4758 C C . LEU A 1 630 ? -30.812 23.734 -5.234 1 38.44 630 LEU A C 1
ATOM 4760 O O . LEU A 1 630 ? -30.172 24.078 -6.238 1 38.44 630 LEU A O 1
ATOM 4764 N N . ASN A 1 631 ? -31.906 23.156 -5.398 1 34.09 631 ASN A N 1
ATOM 4765 C CA . ASN A 1 631 ? -32.344 22.984 -6.773 1 34.09 631 ASN A CA 1
ATOM 4766 C C . ASN A 1 631 ? -32.5 24.328 -7.484 1 34.09 631 ASN A C 1
ATOM 4768 O O . ASN A 1 631 ? -32.781 24.375 -8.68 1 34.09 631 ASN A O 1
ATOM 4772 N N . ASN A 1 632 ? -33 25.453 -6.867 1 32.22 632 ASN A N 1
ATOM 4773 C CA . ASN A 1 632 ? -33.375 26.594 -7.688 1 32.22 632 ASN A CA 1
ATOM 4774 C C . ASN A 1 632 ? -32.156 27.328 -8.219 1 32.22 632 ASN A C 1
ATOM 4776 O O . ASN A 1 632 ? -32.25 28.5 -8.578 1 32.22 632 ASN A O 1
ATOM 4780 N N . ILE A 1 633 ? -31.062 27.062 -7.863 1 31.16 633 ILE A N 1
ATOM 4781 C CA . ILE A 1 633 ? -30.094 27.875 -8.602 1 31.16 633 ILE A CA 1
ATOM 4782 C C . ILE A 1 633 ? -30.109 27.5 -10.078 1 31.16 633 ILE A C 1
ATOM 4784 O O . ILE A 1 633 ? -30.109 26.312 -10.422 1 31.16 633 ILE A O 1
ATOM 4788 N N . ASP A 1 634 ? -30.641 28.469 -10.938 1 29.83 634 ASP A N 1
ATOM 4789 C CA . ASP A 1 634 ? -30.703 28.484 -12.391 1 29.83 634 ASP A CA 1
ATOM 4790 C C . ASP A 1 634 ? -29.516 27.734 -13 1 29.83 634 ASP A C 1
ATOM 4792 O O . ASP A 1 634 ? -28.359 28.016 -12.68 1 29.83 634 ASP A O 1
ATOM 4796 N N . LYS A 1 635 ? -29.766 26.641 -13.398 1 38.81 635 LYS A N 1
ATOM 4797 C CA . LYS A 1 635 ? -28.938 25.797 -14.242 1 38.81 635 LYS A CA 1
ATOM 4798 C C . LYS A 1 635 ? -28.109 26.641 -15.211 1 38.81 635 LYS A C 1
ATOM 4800 O O . LYS A 1 635 ? -27.344 26.094 -16.016 1 38.81 635 LYS A O 1
ATOM 4805 N N . ASN A 1 636 ? -28.656 27.891 -15.602 1 30.05 636 ASN A N 1
ATOM 4806 C CA . ASN A 1 636 ? -28.062 28.641 -16.688 1 30.05 636 ASN A CA 1
ATOM 4807 C C . ASN A 1 636 ? -26.672 29.172 -16.312 1 30.05 636 ASN A C 1
ATOM 4809 O O . ASN A 1 636 ? -26.062 29.906 -17.078 1 30.05 636 ASN A O 1
ATOM 4813 N N . LYS A 1 637 ? -26.547 29.641 -15.078 1 32.22 637 LYS A N 1
ATOM 4814 C CA . LYS A 1 637 ? -25.234 30.281 -15.047 1 32.22 637 LYS A CA 1
ATOM 4815 C C . LYS A 1 637 ? -24.109 29.281 -15.289 1 32.22 637 LYS A C 1
ATOM 4817 O O . LYS A 1 637 ? -23.984 28.297 -14.547 1 32.22 637 LYS A O 1
ATOM 4822 N N . ASP A 1 638 ? -23.766 29.172 -16.531 1 30.94 638 ASP A N 1
ATOM 4823 C CA . ASP A 1 638 ? -22.531 28.625 -17.094 1 30.94 638 ASP A CA 1
ATOM 4824 C C . ASP A 1 638 ? -21.391 28.672 -16.094 1 30.94 638 ASP A C 1
ATOM 4826 O O . ASP A 1 638 ? -21 29.766 -15.641 1 30.94 638 ASP A O 1
ATOM 4830 N N . LEU A 1 639 ? -21.391 27.828 -15.227 1 33.09 639 LEU A N 1
ATOM 4831 C CA . LEU A 1 639 ? -20.172 27.75 -14.445 1 33.09 639 LEU A CA 1
ATOM 4832 C C . LEU A 1 639 ? -18.953 28.062 -15.305 1 33.09 639 LEU A C 1
ATOM 4834 O O . LEU A 1 639 ? -18.766 27.484 -16.375 1 33.09 639 LEU A O 1
ATOM 4838 N N . PRO A 1 640 ? -18.531 29.359 -15.414 1 32.59 640 PRO A N 1
ATOM 4839 C CA . PRO A 1 640 ? -17.359 29.562 -16.281 1 32.59 640 PRO A CA 1
ATOM 4840 C C . PRO A 1 640 ? -16.422 28.375 -16.281 1 32.59 640 PRO A C 1
ATOM 4842 O O . PRO A 1 640 ? -16.094 27.828 -15.219 1 32.59 640 PRO A O 1
ATOM 4845 N N . VAL A 1 641 ? -16.547 27.578 -17.281 1 34.72 641 VAL A N 1
ATOM 4846 C CA . VAL A 1 641 ? -15.641 26.484 -17.609 1 34.72 641 VAL A CA 1
ATOM 4847 C C . VAL A 1 641 ? -14.203 26.891 -17.281 1 34.72 641 VAL A C 1
ATOM 4849 O O . VAL A 1 641 ? -13.656 27.812 -17.891 1 34.72 641 VAL A O 1
ATOM 4852 N N . ILE A 1 642 ? -13.766 26.797 -16.125 1 37.47 642 ILE A N 1
ATOM 4853 C CA . ILE A 1 642 ? -12.453 26.938 -15.516 1 37.47 642 ILE A CA 1
ATOM 4854 C C . ILE A 1 642 ? -11.414 26.203 -16.359 1 37.47 642 ILE A C 1
ATOM 4856 O O . ILE A 1 642 ? -10.258 26.062 -15.945 1 37.47 642 ILE A O 1
ATOM 4860 N N . SER A 1 643 ? -11.695 25.734 -17.547 1 39.84 643 SER A N 1
ATOM 4861 C CA . SER A 1 643 ? -10.727 24.859 -18.203 1 39.84 643 SER A CA 1
ATOM 4862 C C . SER A 1 643 ? -9.477 25.625 -18.625 1 39.84 643 SER A C 1
ATOM 4864 O O . SER A 1 643 ? -8.359 25.125 -18.484 1 39.84 643 SER A O 1
ATOM 4866 N N . SER A 1 644 ? -9.664 26.641 -19.688 1 43.62 644 SER A N 1
ATOM 4867 C CA . SER A 1 644 ? -8.516 27.281 -20.328 1 43.62 644 SER A CA 1
ATOM 4868 C C . SER A 1 644 ? -7.605 27.938 -19.297 1 43.62 644 SER A C 1
ATOM 4870 O O . SER A 1 644 ? -6.43 28.188 -19.562 1 43.62 644 SER A O 1
ATOM 4872 N N . LYS A 1 645 ? -8.164 28.359 -18.156 1 49.06 645 LYS A N 1
ATOM 4873 C CA . LYS A 1 645 ? -7.68 29.234 -17.094 1 49.06 645 LYS A CA 1
ATOM 4874 C C . LYS A 1 645 ? -6.762 28.484 -16.141 1 49.06 645 LYS A C 1
ATOM 4876 O O . LYS A 1 645 ? -5.996 29.094 -15.391 1 49.06 645 LYS A O 1
ATOM 4881 N N . THR A 1 646 ? -6.742 27.219 -16.344 1 60.31 646 THR A N 1
ATOM 4882 C CA . THR A 1 646 ? -6.031 26.391 -15.383 1 60.31 646 THR A CA 1
ATOM 4883 C C . THR A 1 646 ? -4.523 26.531 -15.547 1 60.31 646 THR A C 1
ATOM 4885 O O . THR A 1 646 ? -3.789 26.594 -14.555 1 60.31 646 THR A O 1
ATOM 4888 N 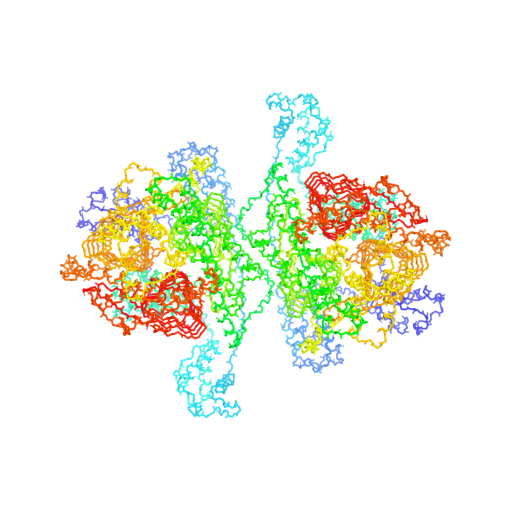N . GLN A 1 647 ? -4.066 26.688 -16.859 1 59.25 647 GLN A N 1
ATOM 4889 C CA . GLN A 1 647 ? -2.619 26.766 -17.016 1 59.25 647 GLN A CA 1
ATOM 4890 C C . GLN A 1 647 ? -2.078 28.094 -16.531 1 59.25 647 GLN A C 1
ATOM 4892 O O . GLN A 1 647 ? -1.025 28.156 -15.898 1 59.25 647 GLN A O 1
ATOM 4897 N N . HIS A 1 648 ? -2.824 29.188 -16.734 1 61.59 648 HIS A N 1
ATOM 4898 C CA . HIS A 1 648 ? -2.348 30.484 -16.297 1 61.59 648 HIS A CA 1
ATOM 4899 C C . HIS A 1 648 ? -2.395 30.625 -14.781 1 61.59 648 HIS A C 1
ATOM 4901 O O . HIS A 1 648 ? -1.521 31.25 -14.18 1 61.59 648 HIS A O 1
ATOM 4907 N N . ASP A 1 649 ? -3.295 29.844 -14.328 1 79.75 649 ASP A N 1
ATOM 4908 C CA . ASP A 1 649 ? -3.406 29.922 -12.875 1 79.75 649 ASP A CA 1
ATOM 4909 C C . ASP A 1 649 ? -2.25 29.172 -12.203 1 79.75 649 ASP A C 1
ATOM 4911 O O . ASP A 1 649 ? -1.747 29.625 -11.164 1 79.75 649 ASP A O 1
ATOM 4915 N N . THR A 1 650 ? -1.671 28.25 -12.891 1 86.25 650 THR A N 1
ATOM 4916 C CA . THR A 1 650 ? -0.575 27.484 -12.305 1 86.25 650 THR A CA 1
ATOM 4917 C C . THR A 1 650 ? 0.704 28.312 -12.266 1 86.25 650 THR A C 1
ATOM 4919 O O . THR A 1 650 ? 1.44 28.297 -11.273 1 86.25 650 THR A O 1
ATOM 4922 N N . ILE A 1 651 ? 0.927 29.141 -13.266 1 88.12 651 ILE A N 1
ATOM 4923 C CA . ILE A 1 651 ? 2.135 29.953 -13.336 1 88.12 651 ILE A CA 1
ATOM 4924 C C . ILE A 1 651 ? 2.047 31.094 -12.312 1 88.12 651 ILE A C 1
ATOM 4926 O O . ILE A 1 651 ? 3.035 31.406 -11.648 1 88.12 651 ILE A O 1
ATOM 4930 N N . TYR A 1 652 ? 0.892 31.594 -12.203 1 88.06 652 TYR A N 1
ATOM 4931 C CA . TYR A 1 652 ? 0.711 32.688 -11.234 1 88.06 652 TYR A CA 1
ATOM 4932 C C . TYR A 1 652 ? 0.894 32.156 -9.812 1 88.06 652 TYR A C 1
ATOM 4934 O O . TYR A 1 652 ? 1.471 32.844 -8.969 1 88.06 652 TYR A O 1
ATOM 4942 N N . HIS A 1 653 ? 0.403 31.016 -9.578 1 90.38 653 HIS A N 1
ATOM 4943 C CA . HIS A 1 653 ? 0.595 30.422 -8.258 1 90.38 653 HIS A CA 1
ATOM 4944 C C . HIS A 1 653 ? 2.072 30.156 -7.98 1 90.38 653 HIS A C 1
ATOM 4946 O O . HIS A 1 653 ? 2.551 30.391 -6.867 1 90.38 653 HIS A O 1
ATOM 4952 N N . PHE A 1 654 ? 2.762 29.703 -8.992 1 93.38 654 PHE A N 1
ATOM 4953 C CA . PHE A 1 654 ? 4.188 29.438 -8.836 1 93.38 654 PHE A CA 1
ATOM 4954 C C . PHE A 1 654 ? 4.953 30.719 -8.547 1 93.38 654 PHE A C 1
ATOM 4956 O O . PHE A 1 654 ? 5.797 30.766 -7.648 1 93.38 654 PHE A O 1
ATOM 4963 N N . ILE A 1 655 ? 4.621 31.812 -9.227 1 92.75 655 ILE A N 1
ATOM 4964 C CA . ILE A 1 655 ? 5.277 33.094 -9.031 1 92.75 655 ILE A CA 1
ATOM 4965 C C . ILE A 1 655 ? 4.934 33.656 -7.648 1 92.75 655 ILE A C 1
ATOM 4967 O O . ILE A 1 655 ? 5.773 34.281 -7 1 92.75 655 ILE A O 1
ATOM 4971 N N . GLY A 1 656 ? 3.738 33.375 -7.227 1 92.38 656 GLY A N 1
ATOM 4972 C CA . GLY A 1 656 ? 3.344 33.844 -5.902 1 92.38 656 GLY A CA 1
ATOM 4973 C C . GLY A 1 656 ? 4.109 33.156 -4.785 1 92.38 656 GLY A C 1
ATOM 4974 O O . GLY A 1 656 ? 4.559 33.812 -3.842 1 92.38 656 GLY A O 1
ATOM 4975 N N . ILE A 1 657 ? 4.258 31.875 -4.938 1 94.38 657 ILE A N 1
ATOM 4976 C CA . ILE A 1 657 ? 5.008 31.141 -3.93 1 94.38 657 ILE A CA 1
ATOM 4977 C C . ILE A 1 657 ? 6.461 31.609 -3.918 1 94.38 657 ILE A C 1
ATOM 4979 O O . ILE A 1 657 ? 7.055 31.781 -2.85 1 94.38 657 ILE A O 1
ATOM 4983 N N . TYR A 1 658 ? 6.988 31.844 -5.082 1 96.19 658 TYR A N 1
ATOM 4984 C CA . TYR A 1 658 ? 8.359 32.344 -5.207 1 96.19 658 TYR A CA 1
ATOM 4985 C C . TYR A 1 658 ? 8.5 33.688 -4.562 1 96.19 658 TYR A C 1
ATOM 4987 O O . TYR A 1 658 ? 9.469 33.969 -3.844 1 96.19 658 TYR A O 1
ATOM 4995 N N . LEU A 1 659 ? 7.559 34.594 -4.758 1 95 659 LEU A N 1
ATOM 4996 C CA . LEU A 1 659 ? 7.648 35.969 -4.266 1 95 659 LEU A CA 1
ATOM 4997 C C . LEU A 1 659 ? 7.559 36 -2.742 1 95 659 LEU A C 1
ATOM 4999 O O . LEU A 1 659 ? 8.188 36.844 -2.1 1 95 659 LEU A O 1
ATOM 5003 N N . VAL A 1 660 ? 6.77 35.125 -2.188 1 94.44 660 VAL A N 1
ATOM 5004 C CA . VAL A 1 660 ? 6.684 35.094 -0.731 1 94.44 660 VAL A CA 1
ATOM 5005 C C . VAL A 1 660 ? 8.031 34.656 -0.149 1 94.44 660 VAL A C 1
ATOM 5007 O O . VAL A 1 660 ? 8.5 35.25 0.837 1 94.44 660 VAL A O 1
ATOM 5010 N N . GLY A 1 661 ? 8.648 33.656 -0.777 1 95 661 GLY A N 1
ATOM 5011 C CA . GLY A 1 661 ? 9.977 33.25 -0.349 1 95 661 GLY A CA 1
ATOM 5012 C C . GLY A 1 661 ? 11.031 34.312 -0.612 1 95 661 GLY A C 1
ATOM 5013 O O . GLY A 1 661 ? 11.953 34.5 0.19 1 95 661 GLY A O 1
ATOM 5014 N N . PHE A 1 662 ? 10.875 35 -1.672 1 96.44 662 PHE A N 1
ATOM 5015 C CA . PHE A 1 662 ? 11.812 36.062 -2.037 1 96.44 662 PHE A CA 1
ATOM 5016 C C . PHE A 1 662 ? 11.758 37.188 -1.037 1 96.44 662 PHE A C 1
ATOM 5018 O O . PHE A 1 662 ? 12.789 37.781 -0.684 1 96.44 662 PHE A O 1
ATOM 5025 N N . LEU A 1 663 ? 10.57 37.562 -0.615 1 95.75 663 LEU A N 1
ATOM 5026 C CA . LEU A 1 663 ? 10.422 38.625 0.355 1 95.75 663 LEU A CA 1
ATOM 5027 C C . LEU A 1 663 ? 11.156 38.312 1.65 1 95.75 663 LEU A C 1
ATOM 5029 O O . LEU A 1 663 ? 11.797 39.188 2.242 1 95.75 663 LEU A O 1
ATOM 5033 N N . SER A 1 664 ? 11.016 37.125 2.084 1 96.31 664 SER A N 1
ATOM 5034 C CA . SER A 1 664 ? 11.695 36.719 3.309 1 96.31 664 SER A CA 1
ATOM 5035 C C . SER A 1 664 ? 13.211 36.719 3.117 1 96.31 664 SER A C 1
ATOM 5037 O O . SER A 1 664 ? 13.961 37.062 4.027 1 96.31 664 SER A O 1
ATOM 5039 N N . SER A 1 665 ? 13.688 36.281 1.931 1 97.5 665 SER A N 1
ATOM 5040 C CA . SER A 1 665 ? 15.117 36.312 1.636 1 97.5 665 SER A CA 1
ATOM 5041 C C . SER A 1 665 ? 15.625 37.75 1.514 1 97.5 665 SER A C 1
ATOM 5043 O O . SER A 1 665 ? 16.75 38.031 1.895 1 97.5 665 SER A O 1
ATOM 5045 N N . LEU A 1 666 ? 14.828 38.562 0.935 1 96.88 666 LEU A N 1
ATOM 5046 C CA . LEU A 1 666 ? 15.195 39.969 0.827 1 96.88 666 LEU A CA 1
ATOM 5047 C C . LEU A 1 666 ? 15.336 40.594 2.207 1 96.88 666 LEU A C 1
ATOM 5049 O O . LEU A 1 666 ? 16.234 41.406 2.439 1 96.88 666 LEU A O 1
ATOM 5053 N N . ALA A 1 667 ? 14.438 40.281 3.076 1 97.25 667 ALA A N 1
ATOM 5054 C CA . ALA A 1 667 ? 14.547 40.781 4.449 1 97.25 667 ALA A CA 1
ATOM 5055 C C . ALA A 1 667 ? 15.852 40.312 5.098 1 97.25 667 ALA A C 1
ATOM 5057 O O . ALA A 1 667 ? 16.484 41.062 5.824 1 97.25 667 ALA A O 1
ATOM 5058 N N . ALA A 1 668 ? 16.188 39.094 4.863 1 97.06 668 ALA A N 1
ATOM 5059 C CA . ALA A 1 668 ? 17.438 38.594 5.406 1 97.06 668 ALA A CA 1
ATOM 5060 C C . ALA A 1 668 ? 18.641 39.281 4.793 1 97.06 668 ALA A C 1
ATOM 5062 O O . ALA A 1 668 ? 19.625 39.562 5.484 1 97.06 668 ALA A O 1
ATOM 5063 N N . ALA A 1 669 ? 18.594 39.594 3.52 1 96.69 669 ALA A N 1
ATOM 5064 C CA . ALA A 1 669 ? 19.672 40.312 2.842 1 96.69 669 ALA A CA 1
ATOM 5065 C C . ALA A 1 669 ? 19.844 41.688 3.42 1 96.69 669 ALA A C 1
ATOM 5067 O O . ALA A 1 669 ? 20.969 42.156 3.629 1 96.69 669 ALA A O 1
ATOM 5068 N N . ILE A 1 670 ? 18.766 42.375 3.656 1 96.44 670 ILE A N 1
ATOM 5069 C CA . ILE A 1 670 ? 18.812 43.688 4.238 1 96.44 670 ILE A CA 1
ATOM 5070 C C . ILE A 1 670 ? 19.422 43.625 5.637 1 96.44 670 ILE A C 1
ATOM 5072 O O . ILE A 1 670 ? 20.234 44.469 6.008 1 96.44 670 ILE A O 1
ATOM 5076 N N . ALA A 1 671 ? 19.016 42.625 6.375 1 96.12 671 ALA A N 1
ATOM 5077 C CA . ALA A 1 671 ? 19.562 42.469 7.715 1 96.12 671 ALA A CA 1
ATOM 5078 C C . ALA A 1 671 ? 21.078 42.219 7.652 1 96.12 671 ALA A C 1
ATOM 5080 O O . ALA A 1 671 ? 21.812 42.719 8.508 1 96.12 671 ALA A O 1
ATOM 5081 N N . TYR A 1 672 ? 21.5 41.5 6.684 1 95.81 672 TYR A N 1
ATOM 5082 C CA . TYR A 1 672 ? 22.922 41.219 6.516 1 95.81 672 TYR A CA 1
ATOM 5083 C C . TYR A 1 672 ? 23.688 42.5 6.219 1 95.81 672 TYR A C 1
ATOM 5085 O O . TYR A 1 672 ? 24.734 42.781 6.812 1 95.81 672 TYR A O 1
ATOM 5093 N N . PHE A 1 673 ? 23.203 43.344 5.367 1 94.94 673 PHE A N 1
ATOM 5094 C CA . PHE A 1 673 ? 23.891 44.562 4.988 1 94.94 673 PHE A CA 1
ATOM 5095 C C . PHE A 1 673 ? 23.875 45.562 6.133 1 94.94 673 PHE A C 1
ATOM 5097 O O . PHE A 1 673 ? 24.828 46.344 6.305 1 94.94 673 PHE A O 1
ATOM 5104 N N . LEU A 1 674 ? 22.812 45.562 6.91 1 94.75 674 LEU A N 1
ATOM 5105 C CA . LEU A 1 674 ? 22.797 46.406 8.109 1 94.75 674 LEU A CA 1
ATOM 5106 C C . LEU A 1 674 ? 23.844 45.938 9.117 1 94.75 674 LEU A C 1
ATOM 5108 O O . LEU A 1 674 ? 24.5 46.75 9.742 1 94.75 674 LEU A O 1
ATOM 5112 N N . TYR A 1 675 ? 23.906 44.656 9.242 1 92.94 675 TYR A N 1
ATOM 5113 C CA . TYR A 1 675 ? 24.891 44.094 10.148 1 92.94 675 TYR A CA 1
ATOM 5114 C C . TYR A 1 675 ? 26.297 44.469 9.711 1 92.94 675 TYR A C 1
ATOM 5116 O O . TYR A 1 675 ? 27.141 44.844 10.539 1 92.94 675 TYR A O 1
ATOM 5124 N N . ILE A 1 676 ? 26.594 44.344 8.43 1 94.44 676 ILE A N 1
ATOM 5125 C CA . ILE A 1 676 ? 27.922 44.656 7.906 1 94.44 676 ILE A CA 1
ATOM 5126 C C . ILE A 1 676 ? 28.234 46.125 8.094 1 94.44 676 ILE A C 1
ATOM 5128 O O . ILE A 1 676 ? 29.375 46.5 8.398 1 94.44 676 ILE A O 1
ATOM 5132 N N . LYS A 1 677 ? 27.266 46.906 7.926 1 94.19 677 LYS A N 1
ATOM 5133 C CA . LYS A 1 677 ? 27.453 48.344 8.078 1 94.19 677 LYS A CA 1
ATOM 5134 C C . LYS A 1 677 ? 27.766 48.719 9.531 1 94.19 677 LYS A C 1
ATOM 5136 O O . LYS A 1 677 ? 28.625 49.562 9.797 1 94.19 677 LYS A O 1
ATOM 5141 N N . ILE A 1 678 ? 27.156 48.031 10.438 1 93.25 678 ILE A N 1
ATOM 5142 C CA . ILE A 1 678 ? 27.312 48.344 11.859 1 93.25 678 ILE A CA 1
ATOM 5143 C C . ILE A 1 678 ? 28.609 47.719 12.375 1 93.25 678 ILE A C 1
ATOM 5145 O O . ILE A 1 678 ? 29.344 48.344 13.133 1 93.25 678 ILE A O 1
ATOM 5149 N N . SER A 1 679 ? 28.906 46.5 12.008 1 91.44 679 SER A N 1
ATOM 5150 C CA . SER A 1 679 ? 30.078 45.781 12.516 1 91.44 679 SER A CA 1
ATOM 5151 C C . SER A 1 679 ? 31.344 46.156 11.742 1 91.44 679 SER A C 1
ATOM 5153 O O . SER A 1 679 ? 32.438 45.875 12.188 1 91.44 679 SER A O 1
ATOM 5155 N N . LYS A 1 680 ? 31.391 46.688 10.562 1 91.56 680 LYS A N 1
ATOM 5156 C CA . LYS A 1 680 ? 32.5 47.125 9.711 1 91.56 680 LYS A CA 1
ATOM 5157 C C . LYS A 1 680 ? 33.312 45.938 9.234 1 91.56 680 LYS A C 1
ATOM 5159 O O . LYS A 1 680 ? 34.531 46.031 9.094 1 91.56 680 LYS A O 1
ATOM 5164 N N . GLN A 1 681 ? 32.656 44.812 9.156 1 91.5 681 GLN A N 1
ATOM 5165 C CA . GLN A 1 681 ? 33.312 43.625 8.586 1 91.5 681 GLN A CA 1
ATOM 5166 C C . GLN A 1 681 ? 33.156 43.594 7.066 1 91.5 681 GLN A C 1
ATOM 5168 O O . GLN A 1 681 ? 32.188 44.156 6.527 1 91.5 681 GLN A O 1
ATOM 5173 N N . PRO A 1 682 ? 34.031 42.969 6.344 1 91.75 682 PRO A N 1
ATOM 5174 C CA . PRO A 1 682 ? 33.875 42.875 4.891 1 91.75 682 PRO A CA 1
ATOM 5175 C C . PRO A 1 682 ? 32.781 41.875 4.484 1 91.75 682 PRO A C 1
ATOM 5177 O O . PRO A 1 682 ? 32.562 40.906 5.184 1 91.75 682 PRO A O 1
ATOM 5180 N N . PRO A 1 683 ? 32.156 42.219 3.41 1 91.19 683 PRO A N 1
ATOM 5181 C CA . PRO A 1 683 ? 31.125 41.312 2.934 1 91.19 683 PRO A CA 1
ATOM 5182 C C . PRO A 1 683 ? 31.688 40 2.41 1 91.19 683 PRO A C 1
ATOM 5184 O O . PRO A 1 683 ? 32.75 39.969 1.809 1 91.19 683 PRO A O 1
ATOM 5187 N N . SER A 1 684 ? 31.109 38.906 2.777 1 92.25 684 SER A N 1
ATOM 5188 C CA . SER A 1 684 ? 31.438 37.562 2.326 1 92.25 684 SER A CA 1
ATOM 5189 C C . SER A 1 684 ? 30.266 36.938 1.567 1 92.25 684 SER A C 1
ATOM 5191 O O . SER A 1 684 ? 29.141 36.938 2.045 1 92.25 684 SER A O 1
ATOM 5193 N N . LEU A 1 685 ? 30.594 36.375 0.409 1 91.19 685 LEU A N 1
ATOM 5194 C CA . LEU A 1 685 ? 29.562 35.75 -0.417 1 91.19 685 LEU A CA 1
ATOM 5195 C C . LEU A 1 685 ? 29 34.531 0.262 1 91.19 685 LEU A C 1
ATOM 5197 O O . LEU A 1 685 ? 27.812 34.219 0.13 1 91.19 685 LEU A O 1
ATOM 5201 N N . GLN A 1 686 ? 29.812 33.75 0.931 1 92.25 686 GLN A N 1
ATOM 5202 C CA . GLN A 1 686 ? 29.375 32.531 1.623 1 92.25 686 GLN A CA 1
ATOM 5203 C C . GLN A 1 686 ? 28.391 32.875 2.74 1 92.25 686 GLN A C 1
ATOM 5205 O O . GLN A 1 686 ? 27.344 32.219 2.883 1 92.25 686 GLN A O 1
ATOM 5210 N N . HIS A 1 687 ? 28.719 33.938 3.477 1 94.31 687 HIS A N 1
ATOM 5211 C CA . HIS A 1 687 ? 27.828 34.344 4.559 1 94.31 687 HIS A CA 1
ATOM 5212 C C . HIS A 1 687 ? 26.531 34.938 4.012 1 94.31 687 HIS A C 1
ATOM 5214 O O . HIS A 1 687 ? 25.453 34.719 4.586 1 94.31 687 HIS A O 1
ATOM 5220 N N . PHE A 1 688 ? 26.703 35.625 2.918 1 95 688 PHE A N 1
ATOM 5221 C CA . PHE A 1 688 ? 25.516 36.219 2.299 1 95 688 PHE A CA 1
ATOM 5222 C C . PHE A 1 688 ? 24.578 35.125 1.778 1 95 688 PHE A C 1
ATOM 5224 O O . PHE A 1 688 ? 23.359 35.188 1.976 1 95 688 PHE A O 1
ATOM 5231 N N . SER A 1 689 ? 25.172 34.125 1.094 1 95.5 689 SER A N 1
ATOM 5232 C CA . SER A 1 689 ? 24.375 33.031 0.581 1 95.5 689 SER A CA 1
ATOM 5233 C C . SER A 1 689 ? 23.688 32.281 1.713 1 95.5 689 SER A C 1
ATOM 5235 O O . SER A 1 689 ? 22.547 31.828 1.565 1 95.5 689 SER A O 1
ATOM 5237 N N . PHE A 1 690 ? 24.312 32.125 2.785 1 96 690 PHE A N 1
ATOM 5238 C CA . PHE A 1 690 ? 23.75 31.469 3.949 1 96 690 PHE A CA 1
ATOM 5239 C C . PHE A 1 690 ? 22.562 32.25 4.5 1 96 690 PHE A C 1
ATOM 5241 O O . PHE A 1 690 ? 21.516 31.656 4.801 1 96 690 PHE A O 1
ATOM 5248 N N . VAL A 1 691 ? 22.703 33.531 4.621 1 95.69 691 VAL A N 1
ATOM 5249 C CA . VAL A 1 691 ? 21.641 34.344 5.188 1 95.69 691 VAL A CA 1
ATOM 5250 C C . VAL A 1 691 ? 20.438 34.344 4.262 1 95.69 691 VAL A C 1
ATOM 5252 O O . VAL A 1 691 ? 19.297 34.375 4.723 1 95.69 691 VAL A O 1
ATOM 5255 N N . CYS A 1 692 ? 20.656 34.281 2.992 1 96.19 692 CYS A N 1
ATOM 5256 C CA . CYS A 1 692 ? 19.547 34.25 2.045 1 96.19 692 CYS A CA 1
ATOM 5257 C C . CYS A 1 692 ? 18.781 32.938 2.17 1 96.19 692 CYS A C 1
ATOM 5259 O O . CYS A 1 692 ? 17.547 32.938 2.123 1 96.19 692 CYS A O 1
ATOM 5261 N N . ILE A 1 693 ? 19.484 31.891 2.359 1 96.12 693 ILE A N 1
ATOM 5262 C CA . ILE A 1 693 ? 18.828 30.594 2.518 1 96.12 693 ILE A CA 1
ATOM 5263 C C . ILE A 1 693 ? 18.062 30.562 3.838 1 96.12 693 ILE A C 1
ATOM 5265 O O . ILE A 1 693 ? 16.984 29.969 3.928 1 96.12 693 ILE A O 1
ATOM 5269 N N . CYS A 1 694 ? 18.609 31.203 4.82 1 95.38 694 CYS A N 1
ATOM 5270 C CA . CYS A 1 694 ? 17.922 31.266 6.105 1 95.38 694 CYS A CA 1
ATOM 5271 C C . CYS A 1 694 ? 16.594 32.031 5.984 1 95.38 694 CYS A C 1
ATOM 5273 O O . CYS A 1 694 ? 15.617 31.656 6.633 1 95.38 694 CYS A O 1
ATOM 5275 N N . GLY A 1 695 ? 16.609 32.969 5.203 1 94.12 695 GLY A N 1
ATOM 5276 C CA . GLY A 1 695 ? 15.391 33.719 4.984 1 94.12 695 GLY A CA 1
ATOM 5277 C C . GLY A 1 695 ? 14.312 32.906 4.281 1 94.12 695 GLY A C 1
ATOM 5278 O O . GLY A 1 695 ? 13.141 32.969 4.645 1 94.12 695 GLY A O 1
ATOM 5279 N N . ALA A 1 696 ? 14.719 32.094 3.385 1 93.94 696 ALA A N 1
ATOM 5280 C CA . ALA A 1 696 ? 13.758 31.297 2.623 1 93.94 696 ALA A CA 1
ATOM 5281 C C . ALA A 1 696 ? 13.289 30.078 3.428 1 93.94 696 ALA A C 1
ATOM 5283 O O . ALA A 1 696 ? 12.094 29.797 3.49 1 93.94 696 ALA A O 1
ATOM 5284 N N . PHE A 1 697 ? 14.078 29.203 4.066 1 91.56 697 PHE A N 1
ATOM 5285 C CA . PHE A 1 697 ? 13.766 27.969 4.773 1 91.56 697 PHE A CA 1
ATOM 5286 C C . PHE A 1 697 ? 13.125 28.25 6.121 1 91.56 697 PHE A C 1
ATOM 5288 O O . PHE A 1 697 ? 12.289 27.484 6.602 1 91.56 697 PHE A O 1
ATOM 5295 N N . HIS A 1 698 ? 13.188 29.266 6.68 1 86.31 698 HIS A N 1
ATOM 5296 C CA . HIS A 1 698 ? 12.68 29.875 7.906 1 86.31 698 HIS A CA 1
ATOM 5297 C C . HIS A 1 698 ? 12.516 28.828 9.008 1 86.31 698 HIS A C 1
ATOM 5299 O O . HIS A 1 698 ? 12.438 29.172 10.188 1 86.31 698 HIS A O 1
ATOM 5305 N N . TRP A 1 699 ? 12.336 27.391 8.727 1 93.31 699 TRP A N 1
ATOM 5306 C CA . TRP A 1 699 ? 12.25 26.359 9.75 1 93.31 699 TRP A CA 1
ATOM 5307 C C . TRP A 1 699 ? 13.625 26.094 10.359 1 93.31 699 TRP A C 1
ATOM 5309 O O . TRP A 1 699 ? 14.57 25.75 9.656 1 93.31 699 TRP A O 1
ATOM 5319 N N . ILE A 1 700 ? 13.758 26.188 11.625 1 95.25 700 ILE A N 1
ATOM 5320 C CA . ILE A 1 700 ? 15.031 26.266 12.328 1 95.25 700 ILE A CA 1
ATOM 5321 C C . ILE A 1 700 ? 15.828 24.984 12.078 1 95.25 700 ILE A C 1
ATOM 5323 O O . ILE A 1 700 ? 17.047 25.047 11.836 1 95.25 700 ILE A O 1
ATOM 5327 N N . PRO A 1 701 ? 15.211 23.781 12.109 1 95.06 701 PRO A N 1
ATOM 5328 C CA . PRO A 1 701 ? 16.016 22.594 11.797 1 95.06 701 PRO A CA 1
ATOM 5329 C C . PRO A 1 701 ? 16.672 22.656 10.422 1 95.06 701 PRO A C 1
ATOM 5331 O O . PRO A 1 701 ? 17.812 22.234 10.25 1 95.06 701 PRO A O 1
ATOM 5334 N N . PHE A 1 702 ? 15.977 23.234 9.461 1 96.06 702 PHE A N 1
ATOM 5335 C CA . PHE A 1 702 ? 16.531 23.344 8.117 1 96.06 702 PHE A CA 1
ATOM 5336 C C . PHE A 1 702 ? 17.641 24.391 8.07 1 96.06 702 PHE A C 1
ATOM 5338 O O . PHE A 1 702 ? 18.594 24.266 7.297 1 96.06 702 PHE A O 1
ATOM 5345 N N . ILE A 1 703 ? 17.547 25.422 8.922 1 94.81 703 ILE A N 1
ATOM 5346 C CA . ILE A 1 703 ? 18.578 26.453 9 1 94.81 703 ILE A CA 1
ATOM 5347 C C . ILE A 1 703 ? 19.875 25.844 9.555 1 94.81 703 ILE A C 1
ATOM 5349 O O . ILE A 1 703 ? 20.969 26.156 9.086 1 94.81 703 ILE A O 1
ATOM 5353 N N . ILE A 1 704 ? 19.688 25.047 10.453 1 92.81 704 ILE A N 1
ATOM 5354 C CA . ILE A 1 704 ? 20.859 24.422 11.062 1 92.81 704 ILE A CA 1
ATOM 5355 C C . ILE A 1 704 ? 21.484 23.422 10.086 1 92.81 704 ILE A C 1
ATOM 5357 O O . ILE A 1 704 ? 22.703 23.281 10.023 1 92.81 704 ILE A O 1
ATOM 5361 N N . ILE A 1 705 ? 20.672 22.75 9.328 1 94.25 705 ILE A N 1
ATOM 5362 C CA . ILE A 1 705 ? 21.188 21.844 8.297 1 94.25 705 ILE A CA 1
ATOM 5363 C C . ILE A 1 705 ? 21.969 22.641 7.258 1 94.25 705 ILE A C 1
ATOM 5365 O O . ILE A 1 705 ? 23.016 22.203 6.785 1 94.25 705 ILE A O 1
ATOM 5369 N N . ALA A 1 706 ? 21.406 23.766 6.953 1 95.19 706 ALA A N 1
ATOM 5370 C CA . ALA A 1 706 ? 22.109 24.641 6.023 1 95.19 706 ALA A CA 1
ATOM 5371 C C . ALA A 1 706 ? 23.453 25.094 6.609 1 95.19 706 ALA A C 1
ATOM 5373 O O . ALA A 1 706 ? 24.469 25.094 5.914 1 95.19 706 ALA A O 1
ATOM 5374 N N . TYR A 1 707 ? 23.469 25.453 7.867 1 94.44 707 TYR A N 1
ATOM 5375 C CA . TYR A 1 707 ? 24.703 25.875 8.539 1 94.44 707 TYR A CA 1
ATOM 5376 C C . TYR A 1 707 ? 25.734 24.75 8.547 1 94.44 707 TYR A C 1
ATOM 5378 O O . TYR A 1 707 ? 26.906 24.969 8.234 1 94.44 707 TYR A O 1
ATOM 5386 N N . ALA A 1 708 ? 25.281 23.562 8.844 1 92.81 708 ALA A N 1
ATOM 5387 C CA . ALA A 1 708 ? 26.172 22.406 8.953 1 92.81 708 ALA A CA 1
ATOM 5388 C C . ALA A 1 708 ? 26.719 22 7.582 1 92.81 708 ALA A C 1
ATOM 5390 O O . ALA A 1 708 ? 27.812 21.453 7.477 1 92.81 708 ALA A O 1
ATOM 5391 N N . THR A 1 709 ? 25.953 22.25 6.543 1 91.94 709 THR A N 1
ATOM 5392 C CA . THR A 1 709 ? 26.391 21.906 5.191 1 91.94 709 THR A CA 1
ATOM 5393 C C . THR A 1 709 ? 27.359 22.938 4.641 1 91.94 709 THR A C 1
ATOM 5395 O O . THR A 1 709 ? 28.266 22.609 3.883 1 91.94 709 THR A O 1
ATOM 5398 N N . MET A 1 710 ? 27.203 24.234 5.051 1 93.62 710 MET A N 1
ATOM 5399 C CA . MET A 1 710 ? 27.969 25.312 4.434 1 93.62 710 MET A CA 1
ATOM 5400 C C . MET A 1 710 ? 29.203 25.656 5.262 1 93.62 710 MET A C 1
ATOM 5402 O O . MET A 1 710 ? 30.188 26.188 4.738 1 93.62 710 MET A O 1
ATOM 5406 N N . PHE A 1 711 ? 29.125 25.328 6.57 1 92.38 711 PHE A N 1
ATOM 5407 C CA . PHE A 1 711 ? 30.234 25.688 7.445 1 92.38 711 PHE A CA 1
ATOM 5408 C C . PHE A 1 711 ? 30.812 24.469 8.141 1 92.38 711 PHE A C 1
ATOM 5410 O O . PHE A 1 711 ? 30.141 23.422 8.234 1 92.38 711 PHE A O 1
ATOM 5417 N N . SER A 1 712 ? 32.031 24.547 8.68 1 88.75 712 SER A N 1
ATOM 5418 C CA . SER A 1 712 ? 32.688 23.406 9.289 1 88.75 712 SER A CA 1
ATOM 5419 C C . SER A 1 712 ? 33.031 23.672 10.75 1 88.75 712 SER A C 1
ATOM 5421 O O . SER A 1 712 ? 33.531 22.781 11.445 1 88.75 712 SER A O 1
ATOM 5423 N N . ASP A 1 713 ? 32.656 24.938 11.234 1 87 713 ASP A N 1
ATOM 5424 C CA . ASP A 1 713 ? 33 25.234 12.625 1 87 713 ASP A CA 1
ATOM 5425 C C . ASP A 1 713 ? 31.953 26.156 13.25 1 87 713 ASP A C 1
ATOM 5427 O O . ASP A 1 713 ? 31.172 26.781 12.531 1 87 713 ASP A O 1
ATOM 5431 N N . VAL A 1 714 ? 31.906 26.062 14.586 1 85.38 714 VAL A N 1
ATOM 5432 C CA . VAL A 1 714 ? 31.016 26.922 15.344 1 85.38 714 VAL A CA 1
ATOM 5433 C C . VAL A 1 714 ? 31.812 27.828 16.266 1 85.38 714 VAL A C 1
ATOM 5435 O O . VAL A 1 714 ? 32.969 27.531 16.578 1 85.38 714 VAL A O 1
ATOM 5438 N N . SER A 1 715 ? 31.172 28.891 16.609 1 81.75 715 SER A N 1
ATOM 5439 C CA . SER A 1 715 ? 31.828 29.828 17.531 1 81.75 715 SER A CA 1
ATOM 5440 C C . SER A 1 715 ? 32.219 29.125 18.828 1 81.75 715 SER A C 1
ATOM 5442 O O . SER A 1 715 ? 31.609 28.141 19.234 1 81.75 715 SER A O 1
ATOM 5444 N N . SER A 1 716 ? 33.25 29.656 19.469 1 78.19 716 SER A N 1
ATOM 5445 C CA . SER A 1 716 ? 33.875 29 20.609 1 78.19 716 SER A CA 1
ATOM 5446 C C . SER A 1 716 ? 33 29.172 21.859 1 78.19 716 SER A C 1
ATOM 5448 O O . SER A 1 716 ? 33.031 28.312 22.75 1 78.19 716 SER A O 1
ATOM 5450 N N . ASN A 1 717 ? 32.125 30.172 21.844 1 92.44 717 ASN A N 1
ATOM 5451 C CA . ASN A 1 717 ? 31.344 30.391 23.047 1 92.44 717 ASN A CA 1
ATOM 5452 C C . ASN A 1 717 ? 29.844 30.172 22.812 1 92.44 717 ASN A C 1
ATOM 5454 O O . ASN A 1 717 ? 29.281 30.719 21.859 1 92.44 717 ASN A O 1
ATOM 5458 N N . PRO A 1 718 ? 29.219 29.359 23.719 1 93.81 718 PRO A N 1
ATOM 5459 C CA . PRO A 1 718 ? 27.781 29.062 23.547 1 93.81 718 PRO A CA 1
ATOM 5460 C C . PRO A 1 718 ? 26.906 30.281 23.766 1 93.81 718 PRO A C 1
ATOM 5462 O O . PRO A 1 718 ? 25.891 30.438 23.078 1 93.81 718 PRO A O 1
ATOM 5465 N N . ILE A 1 719 ? 27.266 31.203 24.578 1 94.75 719 ILE A N 1
ATOM 5466 C CA . ILE A 1 719 ? 26.453 32.375 24.875 1 94.75 719 ILE A CA 1
ATOM 5467 C C . ILE A 1 719 ? 26.469 33.344 23.688 1 94.75 719 ILE A C 1
ATOM 5469 O O . ILE A 1 719 ? 25.438 33.906 23.328 1 94.75 719 ILE A O 1
ATOM 5473 N N . THR A 1 720 ? 27.625 33.531 23.094 1 93.5 720 THR A N 1
ATOM 5474 C CA . THR A 1 720 ? 27.719 34.375 21.922 1 93.5 720 THR A CA 1
ATOM 5475 C C . THR A 1 720 ? 26.938 33.812 20.75 1 93.5 720 THR A C 1
ATOM 5477 O O . THR A 1 720 ? 26.312 34.562 19.984 1 93.5 720 THR A O 1
ATOM 5480 N N . PHE A 1 721 ? 26.984 32.531 20.734 1 94.75 721 PHE A N 1
ATOM 5481 C CA . PHE A 1 721 ? 26.219 31.859 19.688 1 94.75 721 PHE A CA 1
ATOM 5482 C C . PHE A 1 721 ? 24.719 32.094 19.875 1 94.75 721 PHE A C 1
ATOM 5484 O O . PHE A 1 721 ? 24.031 32.469 18.922 1 94.75 721 PHE A O 1
ATOM 5491 N N . ALA A 1 722 ? 24.234 31.922 21.094 1 96.06 722 ALA A N 1
ATOM 5492 C CA . ALA A 1 722 ? 22.812 32.062 21.391 1 96.06 722 ALA A CA 1
ATOM 5493 C C . ALA A 1 722 ? 22.344 33.5 21.188 1 96.06 722 ALA A C 1
ATOM 5495 O O . ALA A 1 722 ? 21.266 33.75 20.672 1 96.06 722 ALA A O 1
ATOM 5496 N N . ILE A 1 723 ? 23.188 34.438 21.484 1 94.44 723 ILE A N 1
ATOM 5497 C CA . ILE A 1 723 ? 22.812 35.844 21.359 1 94.44 723 ILE A CA 1
ATOM 5498 C C . ILE A 1 723 ? 22.812 36.25 19.875 1 94.44 723 ILE A C 1
ATOM 5500 O O . ILE A 1 723 ? 21.922 37 19.438 1 94.44 723 ILE A O 1
ATOM 5504 N N . SER A 1 724 ? 23.797 35.781 19.141 1 92.62 724 SER A N 1
ATOM 5505 C CA . SER A 1 724 ? 23.828 36.062 17.703 1 92.62 724 SER A CA 1
ATOM 5506 C C . SER A 1 724 ? 22.641 35.438 16.984 1 92.62 724 SER A C 1
ATOM 5508 O O . SER A 1 724 ? 22.047 36.062 16.094 1 92.62 724 SER A O 1
ATOM 5510 N N . PHE A 1 725 ? 22.375 34.25 17.422 1 94.12 725 PHE A N 1
ATOM 5511 C CA . PHE A 1 725 ? 21.234 33.531 16.844 1 94.12 725 PHE A CA 1
ATOM 5512 C C . PHE A 1 725 ? 19.938 34.312 17.109 1 94.12 725 PHE A C 1
ATOM 5514 O O . PHE A 1 725 ? 19.141 34.5 16.188 1 94.12 725 PHE A O 1
ATOM 5521 N N . THR A 1 726 ? 19.719 34.781 18.281 1 96.12 726 THR A N 1
ATOM 5522 C CA . THR A 1 726 ? 18.5 35.469 18.672 1 96.12 726 THR A CA 1
ATOM 5523 C C . THR A 1 726 ? 18.422 36.844 18.047 1 96.12 726 THR A C 1
ATOM 5525 O O . THR A 1 726 ? 17.359 37.281 17.578 1 96.12 726 THR A O 1
ATOM 5528 N N . SER A 1 727 ? 19.531 37.531 17.953 1 94.38 727 SER A N 1
ATOM 5529 C CA . SER A 1 727 ? 19.562 38.875 17.359 1 94.38 727 SER A CA 1
ATOM 5530 C C . SER A 1 727 ? 19.25 38.812 15.859 1 94.38 727 SER A C 1
ATOM 5532 O O . SER A 1 727 ? 18.578 39.688 15.328 1 94.38 727 SER A O 1
ATOM 5534 N N . ALA A 1 728 ? 19.797 37.781 15.25 1 94.12 728 ALA A N 1
ATOM 5535 C CA . ALA A 1 728 ? 19.516 37.625 13.82 1 94.12 728 ALA A CA 1
ATOM 5536 C C . ALA A 1 728 ? 18.031 37.375 13.586 1 94.12 728 ALA A C 1
ATOM 5538 O O . ALA A 1 728 ? 17.453 37.906 12.641 1 94.12 728 ALA A O 1
ATOM 5539 N N . TYR A 1 729 ? 17.438 36.562 14.461 1 94.75 729 TYR A N 1
ATOM 5540 C CA . TYR A 1 729 ? 16.016 36.281 14.32 1 94.75 729 TYR A CA 1
ATOM 5541 C C . TYR A 1 729 ? 15.188 37.562 14.547 1 94.75 729 TYR A C 1
ATOM 5543 O O . TYR A 1 729 ? 14.258 37.844 13.789 1 94.75 729 TYR A O 1
ATOM 5551 N N . LEU A 1 730 ? 15.516 38.281 15.578 1 95.06 730 LEU A N 1
ATOM 5552 C CA . LEU A 1 730 ? 14.758 39.469 15.93 1 95.06 730 LEU A CA 1
ATOM 5553 C C . LEU A 1 730 ? 14.867 40.531 14.836 1 95.06 730 LEU A C 1
ATOM 5555 O O . LEU A 1 730 ? 13.867 41.156 14.453 1 95.06 730 LEU A O 1
ATOM 5559 N N . LEU A 1 731 ? 16.062 40.719 14.297 1 95.06 731 LEU A N 1
ATOM 5560 C CA . LEU A 1 731 ? 16.266 41.719 13.242 1 95.06 731 LEU A CA 1
ATOM 5561 C C . LEU A 1 731 ? 15.531 41.312 11.969 1 95.06 731 LEU A C 1
ATOM 5563 O O . LEU A 1 731 ? 14.883 42.125 11.328 1 95.06 731 LEU A O 1
ATOM 5567 N N . HIS A 1 732 ? 15.711 40.125 11.625 1 95.62 732 HIS A N 1
ATOM 5568 C CA . HIS A 1 732 ? 15.008 39.625 10.453 1 95.62 732 HIS A CA 1
ATOM 5569 C C . HIS A 1 732 ? 13.5 39.781 10.594 1 95.62 732 HIS A C 1
ATOM 5571 O O . HIS A 1 732 ? 12.82 40.188 9.648 1 95.62 732 HIS A O 1
ATOM 5577 N N . SER A 1 733 ? 12.938 39.469 11.789 1 95.06 733 SER A N 1
ATOM 5578 C CA . SER A 1 733 ? 11.5 39.562 12.031 1 95.06 733 SER A CA 1
ATOM 5579 C C . SER A 1 733 ? 11 41 11.914 1 95.06 733 SER A C 1
ATOM 5581 O O . SER A 1 733 ? 9.961 41.25 11.305 1 95.06 733 SER A O 1
ATOM 5583 N N . LEU A 1 734 ? 11.742 41.875 12.43 1 94.69 734 LEU A N 1
ATOM 5584 C CA . LEU A 1 734 ? 11.344 43.281 12.383 1 94.69 734 LEU A CA 1
ATOM 5585 C C . LEU A 1 734 ? 11.328 43.781 10.945 1 94.69 734 LEU A C 1
ATOM 5587 O O . LEU A 1 734 ? 10.406 44.5 10.547 1 94.69 734 LEU A O 1
ATOM 5591 N N . ILE A 1 735 ? 12.344 43.438 10.172 1 96.5 735 ILE A N 1
ATOM 5592 C CA . ILE A 1 735 ? 12.43 43.875 8.789 1 96.5 735 ILE A CA 1
ATOM 5593 C C . ILE A 1 735 ? 11.328 43.219 7.961 1 96.5 735 ILE A C 1
ATOM 5595 O O . ILE A 1 735 ? 10.719 43.875 7.102 1 96.5 735 ILE A O 1
ATOM 5599 N N . LEU A 1 736 ? 11.102 41.969 8.219 1 96.44 736 LEU A N 1
ATOM 5600 C CA . LEU A 1 736 ? 10.07 41.25 7.465 1 96.44 736 LEU A CA 1
ATOM 5601 C C . LEU A 1 736 ? 8.695 41.844 7.734 1 96.44 736 LEU A C 1
ATOM 5603 O O . LEU A 1 736 ? 7.879 41.969 6.816 1 96.44 736 LEU A O 1
ATOM 5607 N N . ILE A 1 737 ? 8.367 42.219 8.984 1 95.62 737 ILE A N 1
ATOM 5608 C CA . ILE A 1 737 ? 7.09 42.812 9.344 1 95.62 737 ILE A CA 1
ATOM 5609 C C . ILE A 1 737 ? 6.93 44.156 8.617 1 95.62 737 ILE A C 1
ATOM 5611 O O . ILE A 1 737 ? 5.871 44.438 8.047 1 95.62 737 ILE A O 1
ATOM 5615 N N . THR A 1 738 ? 7.984 44.906 8.547 1 95.69 738 THR A N 1
ATOM 5616 C CA . THR A 1 738 ? 7.938 46.219 7.891 1 95.69 738 THR A CA 1
ATOM 5617 C C . THR A 1 738 ? 7.758 46.062 6.383 1 95.69 738 THR A C 1
ATOM 5619 O O . THR A 1 738 ? 6.953 46.781 5.773 1 95.69 738 THR A O 1
ATOM 5622 N N . LEU A 1 739 ? 8.508 45.156 5.832 1 95.88 739 LEU A N 1
ATOM 5623 C CA . LEU A 1 739 ? 8.398 44.938 4.395 1 95.88 739 LEU A CA 1
ATOM 5624 C C . LEU A 1 739 ? 7.004 44.406 4.035 1 95.88 739 LEU A C 1
ATOM 5626 O O . LEU A 1 739 ? 6.449 44.812 3.002 1 95.88 739 LEU A O 1
ATOM 5630 N N . THR A 1 740 ? 6.48 43.531 4.859 1 95.62 740 THR A N 1
ATOM 5631 C CA . THR A 1 740 ? 5.148 43 4.594 1 95.62 740 THR A CA 1
ATOM 5632 C C . THR A 1 740 ? 4.098 44.094 4.668 1 95.62 740 THR A C 1
ATOM 5634 O O . THR A 1 740 ? 3.178 44.125 3.852 1 95.62 740 THR A O 1
ATOM 5637 N N . ALA A 1 741 ? 4.195 44.969 5.629 1 94.5 741 ALA A N 1
ATOM 5638 C CA . ALA A 1 741 ? 3.264 46.094 5.766 1 94.5 741 ALA A CA 1
ATOM 5639 C C . ALA A 1 741 ? 3.322 47 4.551 1 94.5 741 ALA A C 1
ATOM 5641 O O . ALA A 1 741 ? 2.285 47.438 4.035 1 94.5 741 ALA A O 1
ATOM 5642 N N . VAL A 1 742 ? 4.496 47.281 4.027 1 94.31 742 VAL A N 1
ATOM 5643 C CA . VAL A 1 742 ? 4.68 48.156 2.885 1 94.31 742 VAL A CA 1
ATOM 5644 C C . VAL A 1 742 ? 4.129 47.5 1.622 1 94.31 742 VAL A C 1
ATOM 5646 O O . VAL A 1 742 ? 3.391 48.125 0.861 1 94.31 742 VAL A O 1
ATOM 5649 N N . PHE A 1 743 ? 4.469 46.312 1.427 1 92.56 743 PHE A N 1
ATOM 5650 C CA . PHE A 1 743 ? 4.043 45.625 0.208 1 92.56 743 PHE A CA 1
ATOM 5651 C C . PHE A 1 743 ? 2.537 45.406 0.208 1 92.56 743 PHE A C 1
ATOM 5653 O O . PHE A 1 743 ? 1.901 45.406 -0.848 1 92.56 743 PHE A O 1
ATOM 5660 N N . THR A 1 744 ? 1.984 45.125 1.443 1 90.69 744 THR A N 1
ATOM 5661 C CA . THR A 1 744 ? 0.536 44.938 1.526 1 90.69 744 THR A CA 1
ATOM 5662 C C . THR A 1 744 ? -0.172 46.25 1.119 1 90.69 744 THR A C 1
ATOM 5664 O O . THR A 1 744 ? -1.211 46.188 0.456 1 90.69 744 THR A O 1
ATOM 5667 N N . ARG A 1 745 ? 0.321 47.406 1.393 1 88.62 745 ARG A N 1
ATOM 5668 C CA . ARG A 1 745 ? -0.265 48.688 1.031 1 88.62 745 ARG A CA 1
ATOM 5669 C C . ARG A 1 745 ? -0.088 48.969 -0.457 1 88.62 745 ARG A C 1
ATOM 5671 O O . ARG A 1 745 ? -0.986 49.531 -1.101 1 88.62 745 ARG A O 1
ATOM 5678 N N . LEU A 1 746 ? 1.034 48.531 -0.992 1 87.75 746 LEU A N 1
ATOM 5679 C CA . LEU A 1 746 ? 1.317 48.75 -2.406 1 87.75 746 LEU A CA 1
ATOM 5680 C C . LEU A 1 746 ? 0.425 47.875 -3.283 1 87.75 746 LEU A C 1
ATOM 5682 O O . LEU A 1 746 ? -0.008 48.312 -4.355 1 87.75 746 LEU A O 1
ATOM 5686 N N . LEU A 1 747 ? 0.185 46.719 -2.854 1 87.25 747 LEU A N 1
ATOM 5687 C CA . LEU A 1 747 ? -0.592 45.781 -3.646 1 87.25 747 LEU A CA 1
ATOM 5688 C C . LEU A 1 747 ? -2.086 46.062 -3.52 1 87.25 747 LEU A C 1
ATOM 5690 O O . LEU A 1 747 ? -2.887 45.562 -4.312 1 87.25 747 LEU A O 1
ATOM 5694 N N . ASN A 1 748 ? -2.537 46.75 -2.57 1 81.56 748 ASN A N 1
ATOM 5695 C CA . ASN A 1 748 ? -3.947 47.062 -2.369 1 81.56 748 ASN A CA 1
ATOM 5696 C C . ASN A 1 748 ? -4.477 48 -3.449 1 81.56 748 ASN A C 1
ATOM 5698 O O . ASN A 1 748 ? -5.684 48.062 -3.676 1 81.56 748 ASN A O 1
ATOM 5702 N N . GLN A 1 749 ? -3.627 48.438 -4.305 1 75.38 749 GLN A N 1
ATOM 5703 C CA . GLN A 1 749 ? -4.051 49.312 -5.398 1 75.38 749 GLN A CA 1
ATOM 5704 C C . GLN A 1 749 ? -4.48 48.5 -6.613 1 75.38 749 GLN A C 1
ATOM 5706 O O . GLN A 1 749 ? -3.791 47.562 -7.008 1 75.38 749 GLN A O 1
ATOM 5711 N N . ASN A 1 750 ? -5.68 48.562 -7.254 1 68.94 750 ASN A N 1
ATOM 5712 C CA . ASN A 1 750 ? -6.227 47.844 -8.406 1 68.94 750 ASN A CA 1
ATOM 5713 C C . ASN A 1 750 ? -6.32 46.344 -8.148 1 68.94 750 ASN A C 1
ATOM 5715 O O . ASN A 1 750 ? -5.43 45.594 -8.531 1 68.94 750 ASN A O 1
ATOM 5719 N N . GLN A 1 751 ? -7.332 45.969 -7.52 1 72.94 751 GLN A N 1
ATOM 5720 C CA . GLN A 1 751 ? -7.449 44.625 -6.93 1 72.94 751 GLN A CA 1
ATOM 5721 C C . GLN A 1 751 ? -7.762 43.594 -8 1 72.94 751 GLN A C 1
ATOM 5723 O O . GLN A 1 751 ? -8.758 43.719 -8.719 1 72.94 751 GLN A O 1
ATOM 5728 N N . THR A 1 752 ? -6.609 42.844 -8.367 1 80.5 752 THR A N 1
ATOM 5729 C CA . THR A 1 752 ? -6.824 41.625 -9.148 1 80.5 752 THR A CA 1
ATOM 5730 C C . THR A 1 752 ? -6.863 40.406 -8.242 1 80.5 752 THR A C 1
ATOM 5732 O O . THR A 1 752 ? -6.488 40.469 -7.074 1 80.5 752 THR A O 1
ATOM 5735 N N . LYS A 1 753 ? -7.387 39.375 -8.812 1 80.31 753 LYS A N 1
ATOM 5736 C CA . LYS A 1 753 ? -7.5 38.125 -8.055 1 80.31 753 LYS A CA 1
ATOM 5737 C C . LYS A 1 753 ? -6.129 37.625 -7.598 1 80.31 753 LYS A C 1
ATOM 5739 O O . LYS A 1 753 ? -5.977 37.156 -6.469 1 80.31 753 LYS A O 1
ATOM 5744 N N . PHE A 1 754 ? -5.098 37.781 -8.438 1 85.25 754 PHE A N 1
ATOM 5745 C CA . PHE A 1 754 ? -3.76 37.312 -8.102 1 85.25 754 PHE A CA 1
ATOM 5746 C C . PHE A 1 754 ? -3.127 38.188 -7.035 1 85.25 754 PHE A C 1
ATOM 5748 O O . PHE A 1 754 ? -2.49 37.688 -6.105 1 85.25 754 PHE A O 1
ATOM 5755 N N . LYS A 1 755 ? -3.32 39.438 -7.148 1 88.06 755 LYS A N 1
ATOM 5756 C CA . LYS A 1 755 ? -2.748 40.375 -6.172 1 88.06 755 LYS A CA 1
ATOM 5757 C C . LYS A 1 755 ? -3.369 40.156 -4.793 1 88.06 755 LYS A C 1
ATOM 5759 O O . LYS A 1 755 ? -2.678 40.25 -3.775 1 88.06 755 LYS A O 1
ATOM 5764 N N . THR A 1 756 ? -4.598 39.875 -4.816 1 87.38 756 THR A N 1
ATOM 5765 C CA . THR A 1 756 ? -5.27 39.656 -3.547 1 87.38 756 THR A CA 1
ATOM 5766 C C . THR A 1 756 ? -4.781 38.344 -2.908 1 87.38 756 THR A C 1
ATOM 5768 O O . THR A 1 756 ? -4.531 38.312 -1.702 1 87.38 756 THR A O 1
ATOM 5771 N N . TRP A 1 757 ? -4.664 37.406 -3.701 1 87.25 757 TRP A N 1
ATOM 5772 C CA . TRP A 1 757 ? -4.168 36.125 -3.184 1 87.25 757 TRP A CA 1
ATOM 5773 C C . TRP A 1 757 ? -2.744 36.281 -2.654 1 87.25 757 TRP A C 1
ATOM 5775 O O . TRP A 1 757 ? -2.408 35.719 -1.599 1 87.25 757 TRP A O 1
ATOM 5785 N N . LEU A 1 758 ? -1.896 36.938 -3.367 1 90.75 758 LEU A N 1
ATOM 5786 C CA . LEU A 1 758 ? -0.515 37.156 -2.951 1 90.75 758 LEU A CA 1
ATOM 5787 C C . LEU A 1 758 ? -0.457 37.938 -1.636 1 90.75 758 LEU A C 1
ATOM 5789 O O . LEU A 1 758 ? 0.346 37.625 -0.757 1 90.75 758 LEU A O 1
ATOM 5793 N N . ARG A 1 759 ? -1.281 38.938 -1.555 1 91.69 759 ARG A N 1
ATOM 5794 C CA . ARG A 1 759 ? -1.352 39.719 -0.317 1 91.69 759 ARG A CA 1
ATOM 5795 C C . ARG A 1 759 ? -1.733 38.844 0.861 1 91.69 759 ARG A C 1
ATOM 5797 O O . ARG A 1 759 ? -1.134 38.938 1.935 1 91.69 759 ARG A O 1
ATOM 5804 N N . TYR A 1 760 ? -2.668 38 0.675 1 91.25 760 TYR A N 1
ATOM 5805 C CA . TYR A 1 760 ? -3.119 37.094 1.726 1 91.25 760 TYR A CA 1
ATOM 5806 C C . TYR A 1 760 ? -1.999 36.156 2.15 1 91.25 760 TYR A C 1
ATOM 5808 O O . TYR A 1 760 ? -1.771 35.938 3.346 1 91.25 760 TYR A O 1
ATOM 5816 N N . GLN A 1 761 ? -1.279 35.656 1.174 1 92.19 761 GLN A N 1
ATOM 5817 C CA . GLN A 1 761 ? -0.222 34.688 1.479 1 92.19 761 GLN A CA 1
ATOM 5818 C C . GLN A 1 761 ? 0.939 35.375 2.203 1 92.19 761 GLN A C 1
ATOM 5820 O O . GLN A 1 761 ? 1.572 34.781 3.07 1 92.19 761 GLN A O 1
ATOM 5825 N N . MET A 1 762 ? 1.236 36.562 1.85 1 94.12 762 MET A N 1
ATOM 5826 C CA . MET A 1 762 ? 2.299 37.281 2.525 1 94.12 762 MET A CA 1
ATOM 5827 C C . MET A 1 762 ? 1.943 37.531 3.986 1 94.12 762 MET A C 1
ATOM 5829 O O . MET A 1 762 ? 2.783 37.375 4.871 1 94.12 762 MET A O 1
ATOM 5833 N N . ASN A 1 763 ? 0.712 37.906 4.227 1 93.62 763 ASN A N 1
ATOM 5834 C CA . ASN A 1 763 ? 0.265 38.125 5.594 1 93.62 763 ASN A CA 1
ATOM 5835 C C . ASN A 1 763 ? 0.288 36.875 6.43 1 93.62 763 ASN A C 1
ATOM 5837 O O . ASN A 1 763 ? 0.698 36.875 7.59 1 93.62 763 ASN A O 1
ATOM 5841 N N . ILE A 1 764 ? -0.174 35.844 5.824 1 93.25 764 ILE A N 1
ATOM 5842 C CA . ILE A 1 764 ? -0.213 34.562 6.531 1 93.25 764 ILE A CA 1
ATOM 5843 C C . ILE A 1 764 ? 1.209 34.094 6.848 1 93.25 764 ILE A C 1
ATOM 5845 O O . ILE A 1 764 ? 1.492 33.656 7.969 1 93.25 764 ILE A O 1
ATOM 5849 N N . SER A 1 765 ? 2.098 34.188 5.891 1 93.62 765 SER A N 1
ATOM 5850 C CA . SER A 1 765 ? 3.479 33.781 6.102 1 93.62 765 SER A CA 1
ATOM 5851 C C . SER A 1 765 ? 4.152 34.625 7.184 1 93.62 765 SER A C 1
ATOM 5853 O O . SER A 1 765 ? 4.898 34.094 8.016 1 93.62 765 SER A O 1
ATOM 5855 N N . CYS A 1 766 ? 3.912 35.875 7.195 1 94.56 766 CYS A N 1
ATOM 5856 C CA . CYS A 1 766 ? 4.492 36.75 8.195 1 94.56 766 CYS A CA 1
ATOM 5857 C C . CYS A 1 766 ? 3.992 36.406 9.594 1 94.56 766 CYS A C 1
ATOM 5859 O O . CYS A 1 766 ? 4.77 36.406 10.547 1 94.56 766 CYS A O 1
ATOM 5861 N N . HIS A 1 767 ? 2.715 36.125 9.695 1 94.06 767 HIS A N 1
ATOM 5862 C CA . HIS A 1 767 ? 2.135 35.75 10.977 1 94.06 767 HIS A CA 1
ATOM 5863 C C . HIS A 1 767 ? 2.75 34.438 11.492 1 94.06 767 HIS A C 1
ATOM 5865 O O . HIS A 1 767 ? 3.111 34.344 12.664 1 94.06 767 HIS A O 1
ATOM 5871 N N . LEU A 1 768 ? 2.924 33.5 10.633 1 91.56 768 LEU A N 1
ATOM 5872 C CA . LEU A 1 768 ? 3.422 32.188 11.023 1 91.56 768 LEU A CA 1
ATOM 5873 C C . LEU A 1 768 ? 4.895 32.25 11.414 1 91.56 768 LEU A C 1
ATOM 5875 O O . LEU A 1 768 ? 5.348 31.516 12.289 1 91.56 768 LEU A O 1
ATOM 5879 N N . ARG A 1 769 ? 5.629 33.125 10.867 1 90.81 769 ARG A N 1
ATOM 5880 C CA . ARG A 1 769 ? 7.07 33.188 11.086 1 90.81 769 ARG A CA 1
ATOM 5881 C C . ARG A 1 769 ? 7.406 34.031 12.297 1 90.81 769 ARG A C 1
ATOM 5883 O O . ARG A 1 769 ? 8.328 33.719 13.055 1 90.81 769 ARG A O 1
ATOM 5890 N N . CYS A 1 770 ? 6.613 35.156 12.516 1 89.62 770 CYS A N 1
ATOM 5891 C CA . CYS A 1 770 ? 7.086 36.125 13.492 1 89.62 770 CYS A CA 1
ATOM 5892 C C . CYS A 1 770 ? 6 36.438 14.508 1 89.62 770 CYS A C 1
ATOM 5894 O O . CYS A 1 770 ? 6.242 36.438 15.711 1 89.62 770 CYS A O 1
ATOM 5896 N N . ALA A 1 771 ? 4.816 36.656 14.109 1 90.62 771 ALA A N 1
ATOM 5897 C CA . ALA A 1 771 ? 3.797 37.281 14.953 1 90.62 771 ALA A CA 1
ATOM 5898 C C . ALA A 1 771 ? 3.205 36.281 15.93 1 90.62 771 ALA A C 1
ATOM 5900 O O . ALA A 1 771 ? 2.57 36.656 16.922 1 90.62 771 ALA A O 1
ATOM 5901 N N . LYS A 1 772 ? 3.391 35.062 15.719 1 88.75 772 LYS A N 1
ATOM 5902 C CA . LYS A 1 772 ? 2.795 34.062 16.594 1 88.75 772 LYS A CA 1
ATOM 5903 C C . LYS A 1 772 ? 3.35 34.156 18.016 1 88.75 772 LYS A C 1
ATOM 5905 O O . LYS A 1 772 ? 2.676 33.812 18.969 1 88.75 772 LYS A O 1
ATOM 5910 N N . PHE A 1 773 ? 4.52 34.75 18.219 1 93.25 773 PHE A N 1
ATOM 5911 C CA . PHE A 1 773 ? 5.152 34.844 19.531 1 93.25 773 PHE A CA 1
ATOM 5912 C C . PHE A 1 773 ? 4.773 36.156 20.219 1 93.25 773 PHE A C 1
ATOM 5914 O O . PHE A 1 773 ? 5.105 36.344 21.391 1 93.25 773 PHE A O 1
ATOM 5921 N N . LEU A 1 774 ? 4.02 37 19.531 1 94.06 774 LEU A N 1
ATOM 5922 C CA . LEU A 1 774 ? 3.607 38.281 20.109 1 94.06 774 LEU A CA 1
ATOM 5923 C C . LEU A 1 774 ? 2.191 38.188 20.672 1 94.06 774 LEU A C 1
ATOM 5925 O O . LEU A 1 774 ? 1.647 39.188 21.141 1 94.06 774 LEU A O 1
ATOM 5929 N N . SER A 1 775 ? 1.68 37.062 20.75 1 92.31 775 SER A N 1
ATOM 5930 C CA . SER A 1 775 ? 0.298 36.875 21.188 1 92.31 775 SER A CA 1
ATOM 5931 C C . SER A 1 775 ? 0.112 37.344 22.625 1 92.31 775 SER A C 1
ATOM 5933 O O . SER A 1 775 ? 0.973 37.125 23.469 1 92.31 775 SER A O 1
ATOM 5935 N N . GLY A 1 776 ? -0.933 38.062 22.938 1 90.81 776 GLY A N 1
ATOM 5936 C CA . GLY A 1 776 ? -1.29 38.5 24.281 1 90.81 776 GLY A CA 1
ATOM 5937 C C . GLY A 1 776 ? -0.633 39.812 24.672 1 90.81 776 GLY A C 1
ATOM 5938 O O . GLY A 1 776 ? -0.768 40.281 25.812 1 90.81 776 GLY A O 1
ATOM 5939 N N . THR A 1 777 ? 0.135 40.469 23.734 1 93.75 777 THR A N 1
ATOM 5940 C CA . THR A 1 777 ? 0.831 41.719 24.047 1 93.75 777 THR A CA 1
ATOM 5941 C C . THR A 1 777 ? 0.255 42.875 23.234 1 93.75 777 THR A C 1
ATOM 5943 O O . THR A 1 777 ? -0.561 42.656 22.344 1 93.75 777 THR A O 1
ATOM 5946 N N . GLU A 1 778 ? 0.644 44 23.641 1 93.56 778 GLU A N 1
ATOM 5947 C CA . GLU A 1 778 ? 0.255 45.188 22.891 1 93.56 778 GLU A CA 1
ATOM 5948 C C . GLU A 1 778 ? 1.018 45.281 21.562 1 93.56 778 GLU A C 1
ATOM 5950 O O . GLU A 1 778 ? 0.549 45.906 20.609 1 93.56 778 GLU A O 1
ATOM 5955 N N . ALA A 1 779 ? 2.178 44.688 21.562 1 94.62 779 ALA A N 1
ATOM 5956 C CA . ALA A 1 779 ? 2.945 44.656 20.328 1 94.62 779 ALA A CA 1
ATOM 5957 C C . ALA A 1 779 ? 2.182 43.938 19.219 1 94.62 779 ALA A C 1
ATOM 5959 O O . ALA A 1 779 ? 2.287 44.281 18.047 1 94.62 779 ALA A O 1
ATOM 5960 N N . PHE A 1 780 ? 1.468 42.906 19.609 1 95.75 780 PHE A N 1
ATOM 5961 C CA . PHE A 1 780 ? 0.651 42.188 18.625 1 95.75 780 PHE A CA 1
ATOM 5962 C C . PHE A 1 780 ? -0.427 43.094 18.047 1 95.75 780 PHE A C 1
ATOM 5964 O O . PHE A 1 780 ? -0.738 43.031 16.859 1 95.75 780 PHE A O 1
ATOM 5971 N N . CYS A 1 781 ? -1.014 43.938 18.891 1 95.31 781 CYS A N 1
ATOM 5972 C CA . CYS A 1 781 ? -2.004 44.906 18.438 1 95.31 781 CYS A CA 1
ATOM 5973 C C . CYS A 1 781 ? -1.385 45.906 17.469 1 95.31 781 CYS A C 1
ATOM 5975 O O . CYS A 1 781 ? -2.004 46.281 16.469 1 95.31 781 CYS A O 1
ATOM 5977 N N . VAL A 1 782 ? -0.178 46.344 17.781 1 95 782 VAL A N 1
ATOM 5978 C CA . VAL A 1 782 ? 0.528 47.281 16.906 1 95 782 VAL A CA 1
ATOM 5979 C C . VAL A 1 782 ? 0.803 46.594 15.562 1 95 782 VAL A C 1
ATOM 5981 O O . VAL A 1 782 ? 0.675 47.219 14.508 1 95 782 VAL A O 1
ATOM 5984 N N . TYR A 1 783 ? 1.242 45.344 15.609 1 95.56 783 TYR A N 1
ATOM 5985 C CA . TYR A 1 783 ? 1.472 44.562 14.406 1 95.56 783 TYR A CA 1
ATOM 5986 C C . TYR A 1 783 ? 0.226 44.531 13.523 1 95.56 783 TYR A C 1
ATOM 5988 O O . TYR A 1 783 ? 0.303 44.781 12.32 1 95.56 783 TYR A O 1
ATOM 5996 N N . LEU A 1 784 ? -0.978 44.219 14.125 1 95.38 784 LEU A N 1
ATOM 5997 C CA . LEU A 1 784 ? -2.227 44.188 13.375 1 95.38 784 LEU A CA 1
ATOM 5998 C C . LEU A 1 784 ? -2.604 45.562 12.836 1 95.38 784 LEU A C 1
ATOM 6000 O O . LEU A 1 784 ? -3.115 45.656 11.719 1 95.38 784 LEU A O 1
ATOM 6004 N N . ARG A 1 785 ? -2.303 46.625 13.633 1 95.56 785 ARG A N 1
ATOM 6005 C CA . ARG A 1 785 ? -2.559 48 13.18 1 95.56 785 ARG A CA 1
ATOM 6006 C C . ARG A 1 785 ? -1.697 48.344 11.961 1 95.56 785 ARG A C 1
ATOM 6008 O O . ARG A 1 785 ? -2.158 49 11.039 1 95.56 785 ARG A O 1
ATOM 6015 N N . LEU A 1 786 ? -0.467 47.875 12.023 1 94.25 786 LEU A N 1
ATOM 6016 C CA . LEU A 1 786 ? 0.463 48.125 10.93 1 94.25 786 LEU A CA 1
ATOM 6017 C C . LEU A 1 786 ? -0.021 47.469 9.641 1 94.25 786 LEU A C 1
ATOM 6019 O O . LEU A 1 786 ? 0.243 48 8.547 1 94.25 786 LEU A O 1
ATOM 6023 N N . LEU A 1 787 ? -0.738 46.406 9.758 1 94.12 787 LEU A N 1
ATOM 6024 C CA . LEU A 1 787 ? -1.222 45.688 8.578 1 94.12 787 LEU A CA 1
ATOM 6025 C C . LEU A 1 787 ? -2.566 46.25 8.125 1 94.12 787 LEU A C 1
ATOM 6027 O O . LEU A 1 787 ? -3.133 45.781 7.129 1 94.12 787 LEU A O 1
ATOM 6031 N N . GLY A 1 788 ? -3.148 47.156 8.867 1 92.19 788 GLY A N 1
ATOM 6032 C CA . GLY A 1 788 ? -4.336 47.875 8.398 1 92.19 788 GLY A CA 1
ATOM 6033 C C . GLY A 1 788 ? -5.543 47.656 9.289 1 92.19 788 GLY A C 1
ATOM 6034 O O . GLY A 1 788 ? -6.605 48.219 9.055 1 92.19 788 GLY A O 1
ATOM 6035 N N . ALA A 1 789 ? -5.473 46.844 10.289 1 95.75 789 ALA A N 1
ATOM 6036 C CA . ALA A 1 789 ? -6.602 46.625 11.188 1 95.75 789 ALA A CA 1
ATOM 6037 C C . ALA A 1 789 ? -6.836 47.844 12.094 1 95.75 789 ALA A C 1
ATOM 6039 O O . ALA A 1 789 ? -5.922 48.625 12.344 1 95.75 789 ALA A O 1
ATOM 6040 N N . LYS A 1 790 ? -8.031 48 12.477 1 96.44 790 LYS A N 1
ATOM 6041 C CA . LYS A 1 790 ? -8.375 49.031 13.461 1 96.44 790 LYS A CA 1
ATOM 6042 C C . LYS A 1 790 ? -8.586 48.406 14.844 1 96.44 790 LYS A C 1
ATOM 6044 O O . LYS A 1 790 ? -9.609 47.781 15.102 1 96.44 790 LYS A O 1
ATOM 6049 N N . ILE A 1 791 ? -7.629 48.625 15.68 1 96.12 791 ILE A N 1
ATOM 6050 C CA . ILE A 1 791 ? -7.676 48.031 17.016 1 96.12 791 ILE A CA 1
ATOM 6051 C C . ILE A 1 791 ? -7.672 49.125 18.078 1 96.12 791 ILE A C 1
ATOM 6053 O O . ILE A 1 791 ? -6.812 50.031 18.047 1 96.12 791 ILE A O 1
ATOM 6057 N N . GLY A 1 792 ? -8.516 49.031 19 1 92.81 792 GLY A N 1
ATOM 6058 C CA . GLY A 1 792 ? -8.633 50 20.078 1 92.81 792 GLY A CA 1
ATOM 6059 C C . GLY A 1 792 ? -7.574 49.844 21.156 1 92.81 792 GLY A C 1
ATOM 6060 O O . GLY A 1 792 ? -6.641 49.062 21 1 92.81 792 GLY A O 1
ATOM 6061 N N . LYS A 1 793 ? -7.797 50.625 22.219 1 89.44 793 LYS A N 1
ATOM 6062 C CA . LYS A 1 793 ? -6.816 50.625 23.312 1 89.44 793 LYS A CA 1
ATOM 6063 C C . LYS A 1 793 ? -7.129 49.531 24.328 1 89.44 793 LYS A C 1
ATOM 6065 O O . LYS A 1 793 ? -8.289 49.125 24.469 1 89.44 793 LYS A O 1
ATOM 6070 N N . HIS A 1 794 ? -6.121 49 24.953 1 89.88 794 HIS A N 1
ATOM 6071 C CA . HIS A 1 794 ? -6.215 48.062 26.078 1 89.88 794 HIS A CA 1
ATOM 6072 C C . HIS A 1 794 ? -6.867 46.75 25.656 1 89.88 794 HIS A C 1
ATOM 6074 O O . HIS A 1 794 ? -7.762 46.25 26.344 1 89.88 794 HIS A O 1
ATOM 6080 N N . CYS A 1 795 ? -6.57 46.344 24.516 1 90.62 795 CYS A N 1
ATOM 6081 C CA . CYS A 1 795 ? -7.066 45.062 24.047 1 90.62 795 CYS A CA 1
ATOM 6082 C C . CYS A 1 795 ? -6.098 43.938 24.406 1 90.62 795 CYS A C 1
ATOM 6084 O O . CYS A 1 795 ? -4.898 44.188 24.578 1 90.62 795 CYS A O 1
ATOM 6086 N N . SER A 1 796 ? -6.621 42.781 24.688 1 91.69 796 SER A N 1
ATOM 6087 C CA . SER A 1 796 ? -5.844 41.562 24.875 1 91.69 796 SER A CA 1
ATOM 6088 C C . SER A 1 796 ? -6.195 40.531 23.812 1 91.69 796 SER A C 1
ATOM 6090 O O . SER A 1 796 ? -7.18 39.812 23.953 1 91.69 796 SER A O 1
ATOM 6092 N N . ILE A 1 797 ? -5.383 40.406 22.859 1 93.5 797 ILE A N 1
ATOM 6093 C CA . ILE A 1 797 ? -5.59 39.438 21.797 1 93.5 797 ILE A CA 1
ATOM 6094 C C . ILE A 1 797 ? -4.594 38.281 21.953 1 93.5 797 ILE A C 1
ATOM 6096 O O . ILE A 1 797 ? -3.398 38.469 21.703 1 93.5 797 ILE A O 1
ATOM 6100 N N . ARG A 1 798 ? -5.086 37.188 22.25 1 92.94 798 ARG A N 1
ATOM 6101 C CA . ARG A 1 798 ? -4.23 36.031 22.453 1 92.94 798 ARG A CA 1
ATOM 6102 C C . ARG A 1 798 ? -3.932 35.312 21.141 1 92.94 798 ARG A C 1
ATOM 6104 O O . ARG A 1 798 ? -3.881 35.969 20.078 1 92.94 798 ARG A O 1
ATOM 6111 N N . ALA A 1 799 ? -3.611 34.062 21.203 1 92.38 799 ALA A N 1
ATOM 6112 C CA . ALA A 1 799 ? -3.184 33.344 20 1 92.38 799 ALA A CA 1
ATOM 6113 C C . ALA A 1 799 ? -4.355 33.094 19.047 1 92.38 799 ALA A C 1
ATOM 6115 O O . ALA A 1 799 ? -5.238 32.281 19.328 1 92.38 799 ALA A O 1
ATOM 6116 N N . ILE A 1 800 ? -4.379 33.844 17.969 1 93.5 800 ILE A N 1
ATOM 6117 C CA . ILE A 1 800 ? -5.43 33.719 16.969 1 93.5 800 ILE A CA 1
ATOM 6118 C C . ILE A 1 800 ? -4.84 33.156 15.664 1 93.5 800 ILE A C 1
ATOM 6120 O O . ILE A 1 800 ? -3.623 33 15.547 1 93.5 800 ILE A O 1
ATOM 6124 N N . ASN A 1 801 ? -5.691 32.812 14.727 1 93.06 801 ASN A N 1
ATOM 6125 C CA . ASN A 1 801 ? -5.262 32.344 13.406 1 93.06 801 ASN A CA 1
ATOM 6126 C C . ASN A 1 801 ? -4.676 33.5 12.586 1 93.06 801 ASN A C 1
ATOM 6128 O O . ASN A 1 801 ? -4.914 34.688 12.891 1 93.06 801 ASN A O 1
ATOM 6132 N N . PRO A 1 802 ? -3.809 33.188 11.648 1 93.75 802 PRO A N 1
ATOM 6133 C CA . PRO A 1 802 ? -3.352 34.25 10.742 1 93.75 802 PRO A CA 1
ATOM 6134 C C . PRO A 1 802 ? -4.488 34.844 9.922 1 93.75 802 PRO A C 1
ATOM 6136 O O . PRO A 1 802 ? -5.125 34.156 9.133 1 93.75 802 PRO A O 1
ATOM 6139 N N . VAL A 1 803 ? -4.703 36.031 10.117 1 93.75 803 VAL A N 1
ATOM 6140 C CA . VAL A 1 803 ? -5.785 36.719 9.43 1 93.75 803 VAL A CA 1
ATOM 6141 C C . VAL A 1 803 ? -5.344 37.094 8.016 1 93.75 803 VAL A C 1
ATOM 6143 O O . VAL A 1 803 ? -4.324 37.781 7.836 1 93.75 803 VAL A O 1
ATOM 6146 N N . SER A 1 804 ? -6.059 36.719 7.02 1 91.38 804 SER A N 1
ATOM 6147 C CA . SER A 1 804 ? -5.703 36.906 5.621 1 91.38 804 SER A CA 1
ATOM 6148 C C . SER A 1 804 ? -5.785 38.375 5.242 1 91.38 804 SER A C 1
ATOM 6150 O O . SER A 1 804 ? -4.898 38.906 4.566 1 91.38 804 SER A O 1
ATOM 6152 N N . ASN A 1 805 ? -6.852 39.094 5.688 1 92.81 805 ASN A N 1
ATOM 6153 C CA . ASN A 1 805 ? -7.055 40.5 5.387 1 92.81 805 ASN A CA 1
ATOM 6154 C C . ASN A 1 805 ? -7.375 41.312 6.641 1 92.81 805 ASN A C 1
ATOM 6156 O O . ASN A 1 805 ? -8.539 41.625 6.898 1 92.81 805 ASN A O 1
ATOM 6160 N N . PRO A 1 806 ? -6.363 41.781 7.309 1 94.44 806 PRO A N 1
ATOM 6161 C CA . PRO A 1 806 ? -6.578 42.5 8.555 1 94.44 806 PRO A CA 1
ATOM 6162 C C . PRO A 1 806 ? -7.285 43.844 8.328 1 94.44 806 PRO A C 1
ATOM 6164 O O . PRO A 1 806 ? -7.855 44.406 9.266 1 94.44 806 PRO A O 1
ATOM 6167 N N . GLU A 1 807 ? -7.34 44.406 7.141 1 92.12 807 GLU A N 1
ATOM 6168 C CA . GLU A 1 807 ? -8 45.656 6.848 1 92.12 807 GLU A CA 1
ATOM 6169 C C . GLU A 1 807 ? -9.5 45.562 7.105 1 92.12 807 GLU A C 1
ATOM 6171 O O . GLU A 1 807 ? -10.156 46.594 7.375 1 92.12 807 GLU A O 1
ATOM 6176 N N . LEU A 1 808 ? -9.992 44.406 7.004 1 94.06 808 LEU A N 1
ATOM 6177 C CA . LEU A 1 808 ? -11.43 44.188 7.172 1 94.06 808 LEU A CA 1
ATOM 6178 C C . LEU A 1 808 ? -11.773 43.938 8.633 1 94.06 808 LEU A C 1
ATOM 6180 O O . LEU A 1 808 ? -12.938 43.719 8.969 1 94.06 808 LEU A O 1
ATOM 6184 N N . MET A 1 809 ? -10.875 44 9.508 1 95.25 809 MET A N 1
ATOM 6185 C CA . MET A 1 809 ? -11.07 43.719 10.922 1 95.25 809 MET A CA 1
ATOM 6186 C C . MET A 1 809 ? -11.047 45 11.758 1 95.25 809 MET A C 1
ATOM 6188 O O . MET A 1 809 ? -10.117 45.781 11.648 1 95.25 809 MET A O 1
ATOM 6192 N N . SER A 1 810 ? -12.031 45.219 12.531 1 96.56 810 SER A N 1
ATOM 6193 C CA . SER A 1 810 ? -12.125 46.344 13.453 1 96.56 810 SER A CA 1
ATOM 6194 C C . SER A 1 810 ? -12.477 45.875 14.867 1 96.56 810 SER A C 1
ATOM 6196 O O . SER A 1 810 ? -13.539 45.281 15.086 1 96.56 810 SER A O 1
ATOM 6198 N N . ILE A 1 811 ? -11.602 46.125 15.805 1 96.44 811 ILE A N 1
ATOM 6199 C CA . ILE A 1 811 ? -11.773 45.719 17.203 1 96.44 811 ILE A CA 1
ATOM 6200 C C . ILE A 1 811 ? -11.766 46.969 18.078 1 96.44 811 ILE A C 1
ATOM 6202 O O . ILE A 1 811 ? -10.836 47.781 18.031 1 96.44 811 ILE A O 1
ATOM 6206 N N . GLY A 1 812 ? -12.695 47.125 18.938 1 94.12 812 GLY A N 1
ATOM 6207 C CA . GLY A 1 812 ? -12.812 48.281 19.812 1 94.12 812 GLY A CA 1
ATOM 6208 C C . GLY A 1 812 ? -11.875 48.219 21.016 1 94.12 812 GLY A C 1
ATOM 6209 O O . GLY A 1 812 ? -10.93 47.438 21.016 1 94.12 812 GLY A O 1
ATOM 6210 N N . ALA A 1 813 ? -12.188 49.094 21.969 1 92.25 813 ALA A N 1
ATOM 6211 C CA . ALA A 1 813 ? -11.32 49.188 23.141 1 92.25 813 ALA A CA 1
ATOM 6212 C C . ALA A 1 813 ? -11.742 48.188 24.219 1 92.25 813 ALA A C 1
ATOM 6214 O O . ALA A 1 813 ? -12.938 47.906 24.375 1 92.25 813 ALA A O 1
ATOM 6215 N N . GLY A 1 814 ? -10.742 47.656 24.906 1 89.44 814 GLY A N 1
ATOM 6216 C CA . GLY A 1 814 ? -10.992 46.781 26.031 1 89.44 814 GLY A CA 1
ATOM 6217 C C . GLY A 1 814 ? -11.5 45.406 25.625 1 89.44 814 GLY A C 1
ATOM 6218 O O . GLY A 1 814 ? -12.234 44.75 26.375 1 89.44 814 GLY A O 1
ATOM 6219 N N . VAL A 1 815 ? -11.297 45 24.453 1 91.94 815 VAL A N 1
ATOM 6220 C CA . VAL A 1 815 ? -11.781 43.719 23.953 1 91.94 815 VAL A CA 1
ATOM 6221 C C . VAL A 1 815 ? -10.773 42.625 24.281 1 91.94 815 VAL A C 1
ATOM 6223 O O . VAL A 1 815 ? -9.562 42.812 24.219 1 91.94 815 VAL A O 1
ATOM 6226 N N . HIS A 1 816 ? -11.289 41.438 24.734 1 92.38 816 HIS A N 1
ATOM 6227 C CA . HIS A 1 816 ? -10.477 40.25 24.984 1 92.38 816 HIS A CA 1
ATOM 6228 C C . HIS A 1 816 ? -10.82 39.156 23.984 1 92.38 816 HIS A C 1
ATOM 6230 O O . HIS A 1 816 ? -11.977 38.719 23.906 1 92.38 816 HIS A O 1
ATOM 6236 N N . ILE A 1 817 ? -9.891 38.719 23.312 1 93.75 817 ILE A N 1
ATOM 6237 C CA . ILE A 1 817 ? -10.031 37.562 22.422 1 93.75 817 ILE A CA 1
ATOM 6238 C C . ILE A 1 817 ? -9.234 36.375 22.953 1 93.75 817 ILE A C 1
ATOM 6240 O O . ILE A 1 817 ? -8.008 36.406 23 1 93.75 817 ILE A O 1
ATOM 6244 N N . GLY A 1 818 ? -9.938 35.375 23.297 1 91.06 818 GLY A N 1
ATOM 6245 C CA . GLY A 1 818 ? -9.328 34.219 23.938 1 91.06 818 GLY A CA 1
ATOM 6246 C C . GLY A 1 818 ? -8.414 33.438 23.016 1 91.06 818 GLY A C 1
ATOM 6247 O O . GLY A 1 818 ? -8.359 33.719 21.812 1 91.06 818 GLY A O 1
ATOM 6248 N N . ASP A 1 819 ? -7.754 32.438 23.609 1 91.69 819 ASP A N 1
ATOM 6249 C CA . ASP A 1 819 ? -6.773 31.625 22.891 1 91.69 819 ASP A CA 1
ATOM 6250 C C . ASP A 1 819 ? -7.445 30.766 21.828 1 91.69 819 ASP A C 1
ATOM 6252 O O . ASP A 1 819 ? -8.508 30.172 22.062 1 91.69 819 ASP A O 1
ATOM 6256 N N . PHE A 1 820 ? -6.836 30.703 20.672 1 92.94 820 PHE A N 1
ATOM 6257 C CA . PHE A 1 820 ? -7.176 29.812 19.562 1 92.94 820 PHE A CA 1
ATOM 6258 C C . PHE A 1 820 ? -8.516 30.219 18.938 1 92.94 820 PHE A C 1
ATOM 6260 O O . PHE A 1 820 ? -9.188 29.391 18.312 1 92.94 820 PHE A O 1
ATOM 6267 N N . SER A 1 821 ? -8.938 31.406 19.25 1 93.62 821 SER A N 1
ATOM 6268 C CA . SER A 1 821 ? -10.062 31.953 18.5 1 93.62 821 SER A CA 1
ATOM 6269 C C . SER A 1 821 ? -9.703 32.188 17.047 1 93.62 821 SER A C 1
ATOM 6271 O O . SER A 1 821 ? -8.531 32.375 16.719 1 93.62 821 SER A O 1
ATOM 6273 N N . LYS A 1 822 ? -10.688 32.094 16.219 1 95.25 822 LYS A N 1
ATOM 6274 C CA . LYS A 1 822 ? -10.461 32.219 14.781 1 95.25 822 LYS A CA 1
ATOM 6275 C C . LYS A 1 822 ? -11.273 33.375 14.188 1 95.25 822 LYS A C 1
ATOM 6277 O O . LYS A 1 822 ? -12.484 33.438 14.414 1 95.25 822 LYS A O 1
ATOM 6282 N N . ILE A 1 823 ? -10.562 34.188 13.555 1 95.69 823 ILE A N 1
ATOM 6283 C CA . ILE A 1 823 ? -11.195 35.312 12.859 1 95.69 823 ILE A CA 1
ATOM 6284 C C . ILE A 1 823 ? -11 35.156 11.352 1 95.69 823 ILE A C 1
ATOM 6286 O O . ILE A 1 823 ? -9.883 35.281 10.852 1 95.69 823 ILE A O 1
ATOM 6290 N N . ILE A 1 824 ? -12.102 34.938 10.656 1 95.75 824 ILE A N 1
ATOM 6291 C CA . ILE A 1 824 ? -12.039 34.688 9.219 1 95.75 824 ILE A CA 1
ATOM 6292 C C . ILE A 1 824 ? -12.703 35.844 8.469 1 95.75 824 ILE A C 1
ATOM 6294 O O . ILE A 1 824 ? -13.93 36 8.492 1 95.75 824 ILE A O 1
ATOM 6298 N N . THR A 1 825 ? -11.93 36.562 7.723 1 94.5 825 THR A N 1
ATOM 6299 C CA . THR A 1 825 ? -12.461 37.688 6.969 1 94.5 825 THR A CA 1
ATOM 6300 C C . THR A 1 825 ? -12.93 37.25 5.59 1 94.5 825 THR A C 1
ATOM 6302 O O . THR A 1 825 ? -13.664 37.969 4.918 1 94.5 825 THR A O 1
ATOM 6305 N N . GLY A 1 826 ? -12.516 36.062 5.188 1 91.75 826 GLY A N 1
ATOM 6306 C CA . GLY A 1 826 ? -12.938 35.5 3.914 1 91.75 826 GLY A CA 1
ATOM 6307 C C . GLY A 1 826 ? -12.555 34.062 3.742 1 91.75 826 GLY A C 1
ATOM 6308 O O . GLY A 1 826 ? -11.555 33.594 4.293 1 91.75 826 GLY A O 1
ATOM 6309 N N . PHE A 1 827 ? -13.383 33.344 3.01 1 91.12 827 PHE A N 1
ATOM 6310 C CA . PHE A 1 827 ? -13.078 31.922 2.748 1 91.12 827 PHE A CA 1
ATOM 6311 C C . PHE A 1 827 ? -13.719 31.469 1.442 1 91.12 827 PHE A C 1
ATOM 6313 O O . PHE A 1 827 ? -14.586 32.156 0.896 1 91.12 827 PHE A O 1
ATOM 6320 N N . HIS A 1 828 ? -13.25 30.375 0.915 1 89.38 828 HIS A N 1
ATOM 6321 C CA . HIS A 1 828 ? -13.742 29.797 -0.333 1 89.38 828 HIS A CA 1
ATOM 6322 C C . HIS A 1 828 ? -14.961 28.922 -0.089 1 89.38 828 HIS A C 1
ATOM 6324 O O . HIS A 1 828 ? -14.992 28.141 0.871 1 89.38 828 HIS A O 1
ATOM 6330 N N . SER A 1 829 ? -15.938 29.125 -0.86 1 86.12 829 SER A N 1
ATOM 6331 C CA . SER A 1 829 ? -17.125 28.297 -0.852 1 86.12 829 SER A CA 1
ATOM 6332 C C . SER A 1 829 ? -17.5 27.844 -2.26 1 86.12 829 SER A C 1
ATOM 6334 O O . SER A 1 829 ? -16.812 28.188 -3.229 1 86.12 829 SER A O 1
ATOM 6336 N N . SER A 1 830 ? -18.453 26.938 -2.424 1 80.81 830 SER A N 1
ATOM 6337 C CA . SER A 1 830 ? -18.891 26.438 -3.723 1 80.81 830 SER A CA 1
ATOM 6338 C C . SER A 1 830 ? -19.344 27.578 -4.629 1 80.81 830 SER A C 1
ATOM 6340 O O . SER A 1 830 ? -19.25 27.469 -5.855 1 80.81 830 SER A O 1
ATOM 6342 N N . ASN A 1 831 ? -19.766 28.641 -3.984 1 76.81 831 ASN A N 1
ATOM 6343 C CA . ASN A 1 831 ? -20.25 29.781 -4.754 1 76.81 831 ASN A CA 1
ATOM 6344 C C . ASN A 1 831 ? -19.141 30.797 -4.988 1 76.81 831 ASN A C 1
ATOM 6346 O O . ASN A 1 831 ? -19.406 31.922 -5.43 1 76.81 831 ASN A O 1
ATOM 6350 N N . GLY A 1 832 ? -17.969 30.359 -4.668 1 80.75 832 GLY A N 1
ATOM 6351 C CA . GLY A 1 832 ? -16.859 31.266 -4.855 1 80.75 832 GLY A CA 1
ATOM 6352 C C . GLY A 1 832 ? -16.25 31.75 -3.551 1 80.75 832 GLY A C 1
ATOM 6353 O O . GLY A 1 832 ? -16.406 31.109 -2.512 1 80.75 832 GLY A O 1
ATOM 6354 N N . TYR A 1 833 ? -15.5 32.938 -3.631 1 86.94 833 TYR A N 1
ATOM 6355 C CA . TYR A 1 833 ? -14.844 33.5 -2.457 1 86.94 833 TYR A CA 1
ATOM 6356 C C . TYR A 1 833 ? -15.766 34.469 -1.735 1 86.94 833 TYR A C 1
ATOM 6358 O O . TYR A 1 833 ? -16.203 35.469 -2.322 1 86.94 833 TYR A O 1
ATOM 6366 N N . VAL A 1 834 ? -16.094 34.219 -0.502 1 87.81 834 VAL A N 1
ATOM 6367 C CA . VAL A 1 834 ? -16.953 35.062 0.332 1 87.81 834 VAL A CA 1
ATOM 6368 C C . VAL A 1 834 ? -16.078 35.906 1.275 1 87.81 834 VAL A C 1
ATOM 6370 O O . VAL A 1 834 ? -15.133 35.375 1.875 1 87.81 834 VAL A O 1
ATOM 6373 N N . TRP A 1 835 ? -16.297 37.188 1.332 1 90.56 835 TRP A N 1
ATOM 6374 C CA . TRP A 1 835 ? -15.547 38.062 2.232 1 90.56 835 TRP A CA 1
ATOM 6375 C C . TRP A 1 835 ? -16.469 39.125 2.848 1 90.56 835 TRP A C 1
ATOM 6377 O O . TRP A 1 835 ? -17.578 39.344 2.363 1 90.56 835 TRP A O 1
ATOM 6387 N N . GLY A 1 836 ? -16.062 39.656 4.012 1 92.62 836 GLY A N 1
ATOM 6388 C CA . GLY A 1 836 ? -16.828 40.656 4.695 1 92.62 836 GLY A CA 1
ATOM 6389 C C . GLY A 1 836 ? -16.094 41.281 5.867 1 92.62 836 GLY A C 1
ATOM 6390 O O . GLY A 1 836 ? -15.07 40.75 6.309 1 92.62 836 GLY A O 1
ATOM 6391 N N . LYS A 1 837 ? -16.688 42.406 6.277 1 94.94 837 LYS A N 1
ATOM 6392 C CA . LYS A 1 837 ? -16.094 43.125 7.406 1 94.94 837 LYS A CA 1
ATOM 6393 C C . LYS A 1 837 ? -16.531 42.5 8.734 1 94.94 837 LYS A C 1
ATOM 6395 O O . LYS A 1 837 ? -17.672 42.094 8.883 1 94.94 837 LYS A O 1
ATOM 6400 N N . ILE A 1 838 ? -15.547 42.438 9.625 1 96.38 838 ILE A N 1
ATOM 6401 C CA . ILE A 1 838 ? -15.812 41.938 10.984 1 96.38 838 ILE A CA 1
ATOM 6402 C C . ILE A 1 838 ? -15.617 43.094 11.977 1 96.38 838 ILE A C 1
ATOM 6404 O O . ILE A 1 838 ? -14.57 43.75 11.984 1 96.38 838 ILE A O 1
ATOM 6408 N N . GLU A 1 839 ? -16.578 43.375 12.781 1 96.19 839 GLU A N 1
ATOM 6409 C CA . GLU A 1 839 ? -16.516 44.469 13.758 1 96.19 839 GLU A CA 1
ATOM 6410 C C . GLU A 1 839 ? -16.844 43.938 15.164 1 96.19 839 GLU A C 1
ATOM 6412 O O . GLU A 1 839 ? -17.875 43.344 15.375 1 96.19 839 GLU A O 1
ATOM 6417 N N . VAL A 1 840 ? -15.961 44.188 16.062 1 95.69 840 VAL A N 1
ATOM 6418 C CA . VAL A 1 840 ? -16.156 43.875 17.469 1 95.69 840 VAL A CA 1
ATOM 6419 C C . VAL A 1 840 ? -16.094 45.156 18.281 1 95.69 840 VAL A C 1
ATOM 6421 O O . VAL A 1 840 ? -15.086 45.875 18.281 1 95.69 840 VAL A O 1
ATOM 6424 N N . HIS A 1 841 ? -17.078 45.531 19.062 1 93.88 841 HIS A N 1
ATOM 6425 C CA . HIS A 1 841 ? -17.156 46.781 19.781 1 93.88 841 HIS A CA 1
ATOM 6426 C C . HIS A 1 841 ? -16.594 46.656 21.188 1 93.88 841 HIS A C 1
ATOM 6428 O O . HIS A 1 841 ? -16.172 45.562 21.594 1 93.88 841 HIS A O 1
ATOM 6434 N N . ASP A 1 842 ? -16.688 47.688 21.953 1 91.44 842 ASP A N 1
ATOM 6435 C CA . ASP A 1 842 ? -15.93 47.844 23.203 1 91.44 842 ASP A CA 1
ATOM 6436 C C . ASP A 1 842 ? -16.359 46.812 24.25 1 91.44 842 ASP A C 1
ATOM 6438 O O . ASP A 1 842 ? -17.547 46.469 24.328 1 91.44 842 ASP A O 1
ATOM 6442 N N . ASN A 1 843 ? -15.414 46.344 24.969 1 89.31 843 ASN A N 1
ATOM 6443 C CA . ASN A 1 843 ? -15.578 45.562 26.188 1 89.31 843 ASN A CA 1
ATOM 6444 C C . ASN A 1 843 ? -16.172 44.188 25.875 1 89.31 843 ASN A C 1
ATOM 6446 O O . ASN A 1 843 ? -16.766 43.531 26.75 1 89.31 843 ASN A O 1
ATOM 6450 N N . SER A 1 844 ? -16.109 43.719 24.719 1 89.94 844 SER A N 1
ATOM 6451 C CA . SER A 1 844 ? -16.609 42.375 24.359 1 89.94 844 SER A CA 1
ATOM 6452 C C . SER A 1 844 ? -15.539 41.312 24.578 1 89.94 844 SER A C 1
ATOM 6454 O O . SER A 1 844 ? -14.344 41.625 24.547 1 89.94 844 SER A O 1
ATOM 6456 N N . VAL A 1 845 ? -16.016 40.094 24.906 1 90.62 845 VAL A N 1
ATOM 6457 C CA . VAL A 1 845 ? -15.125 38.969 25.156 1 90.62 845 VAL A CA 1
ATOM 6458 C C . VAL A 1 845 ? -15.445 37.812 24.188 1 90.62 845 VAL A C 1
ATOM 6460 O O . VAL A 1 845 ? -16.594 37.406 24.062 1 90.62 845 VAL A O 1
ATOM 6463 N N . ILE A 1 846 ? -14.492 37.406 23.484 1 92.31 846 ILE A N 1
ATOM 6464 C CA . ILE A 1 846 ? -14.617 36.25 22.609 1 92.31 846 ILE A CA 1
ATOM 6465 C C . ILE A 1 846 ? -13.938 35.031 23.266 1 92.31 846 ILE A C 1
ATOM 6467 O O . ILE A 1 846 ? -12.727 35.062 23.5 1 92.31 846 ILE A O 1
ATOM 6471 N N . GLY A 1 847 ? -14.664 34 23.469 1 89 847 GLY A N 1
ATOM 6472 C CA . GLY A 1 847 ? -14.156 32.812 24.125 1 89 847 GLY A CA 1
ATOM 6473 C C . GLY A 1 847 ? -13.18 32.031 23.281 1 89 847 GLY A C 1
ATOM 6474 O O . GLY A 1 847 ? -13.109 32.219 22.062 1 89 847 GLY A O 1
ATOM 6475 N N . SER A 1 848 ? -12.477 31.156 23.953 1 90.69 848 SER A N 1
ATOM 6476 C CA . SER A 1 848 ? -11.461 30.344 23.281 1 90.69 848 SER A CA 1
ATOM 6477 C C . SER A 1 848 ? -12.078 29.438 22.234 1 90.69 848 SER A C 1
ATOM 6479 O O . SER A 1 848 ? -13.18 28.922 22.422 1 90.69 848 SER A O 1
ATOM 6481 N N . GLN A 1 849 ? -11.398 29.25 21.094 1 91.5 849 GLN A N 1
ATOM 6482 C CA . GLN A 1 849 ? -11.742 28.359 19.984 1 91.5 849 GLN A CA 1
ATOM 6483 C C . GLN A 1 849 ? -13.055 28.781 19.328 1 91.5 849 GLN A C 1
ATOM 6485 O O . GLN A 1 849 ? -13.703 27.984 18.656 1 91.5 849 GLN A O 1
ATOM 6490 N N . SER A 1 850 ? -13.461 29.953 19.516 1 91.94 850 SER A N 1
ATOM 6491 C CA . SER A 1 850 ? -14.641 30.469 18.828 1 91.94 850 SER A CA 1
ATOM 6492 C C . SER A 1 850 ? -14.297 30.953 17.422 1 91.94 850 SER A C 1
ATOM 6494 O O . SER A 1 850 ? -13.125 31.141 17.094 1 91.94 850 SER A O 1
ATOM 6496 N N . LEU A 1 851 ? -15.289 31.016 16.578 1 94.62 851 LEU A N 1
ATOM 6497 C CA . LEU A 1 851 ? -15.094 31.391 15.188 1 94.62 851 LEU A CA 1
ATOM 6498 C C . LEU A 1 851 ? -15.992 32.562 14.805 1 94.62 851 LEU A C 1
ATOM 6500 O O . LEU A 1 851 ? -17.188 32.562 15.117 1 94.62 851 LEU A O 1
ATOM 6504 N N . ILE A 1 852 ? -15.398 33.562 14.273 1 94.94 852 ILE A N 1
ATOM 6505 C CA . ILE A 1 852 ? -16.141 34.719 13.758 1 94.94 852 ILE A CA 1
ATOM 6506 C C . ILE A 1 852 ? -16.109 34.719 12.227 1 94.94 852 ILE A C 1
ATOM 6508 O O . ILE A 1 852 ? -15.023 34.688 11.633 1 94.94 852 ILE A O 1
ATOM 6512 N N . LEU A 1 853 ? -17.234 34.75 11.602 1 94.69 853 LEU A N 1
ATOM 6513 C CA . LEU A 1 853 ? -17.328 34.688 10.148 1 94.69 853 LEU A CA 1
ATOM 6514 C C . LEU A 1 853 ? -17.547 36.062 9.539 1 94.69 853 LEU A C 1
ATOM 6516 O O . LEU A 1 853 ? -17.703 37.062 10.273 1 94.69 853 LEU A O 1
ATOM 6520 N N . PRO A 1 854 ? -17.453 36.188 8.25 1 94.56 854 PRO A N 1
ATOM 6521 C CA . PRO A 1 854 ? -17.516 37.5 7.594 1 94.56 854 PRO A CA 1
ATOM 6522 C C . PRO A 1 854 ? -18.859 38.188 7.797 1 94.56 854 PRO A C 1
ATOM 6524 O O . PRO A 1 854 ? -19.906 37.531 7.812 1 94.56 854 PRO A O 1
ATOM 6527 N N . ASN A 1 855 ? -18.828 39.531 7.902 1 94.25 855 ASN A N 1
ATOM 6528 C CA . ASN A 1 855 ? -19.984 40.406 8.008 1 94.25 855 ASN A CA 1
ATOM 6529 C C . ASN A 1 855 ? -20.703 40.25 9.344 1 94.25 855 ASN A C 1
ATOM 6531 O O . ASN A 1 855 ? -21.938 40.281 9.406 1 94.25 855 ASN A O 1
ATOM 6535 N N . SER A 1 856 ? -19.922 39.906 10.312 1 92.94 856 SER A N 1
ATOM 6536 C CA . SER A 1 856 ? -20.469 39.781 11.656 1 92.94 856 SER A CA 1
ATOM 6537 C C . SER A 1 856 ? -20.188 41.031 12.477 1 92.94 856 SER A C 1
ATOM 6539 O O . SER A 1 856 ? -19.125 41.656 12.352 1 92.94 856 SER A O 1
ATOM 6541 N N . LEU A 1 857 ? -21.203 41.438 13.219 1 94.12 857 LEU A N 1
ATOM 6542 C CA . LEU A 1 857 ? -21.078 42.562 14.109 1 94.12 857 LEU A CA 1
ATOM 6543 C C . LEU A 1 857 ? -21.344 42.188 15.555 1 94.12 857 LEU A C 1
ATOM 6545 O O . LEU A 1 857 ? -22.438 41.688 15.883 1 94.12 857 LEU A O 1
ATOM 6549 N N . ILE A 1 858 ? -20.297 42.281 16.359 1 94.31 858 ILE A N 1
ATOM 6550 C CA . ILE A 1 858 ? -20.438 42.031 17.781 1 94.31 858 ILE A CA 1
ATOM 6551 C C . ILE A 1 858 ? -20.531 43.375 18.531 1 94.31 858 ILE A C 1
ATOM 6553 O O . ILE A 1 858 ? -19.562 44.094 18.609 1 94.31 858 ILE A O 1
ATOM 6557 N N . GLN A 1 859 ? -21.578 43.688 19.125 1 91.69 859 GLN A N 1
ATOM 6558 C CA . GLN A 1 859 ? -21.812 44.969 19.781 1 91.69 859 GLN A CA 1
ATOM 6559 C C . GLN A 1 859 ? -21.125 45.031 21.141 1 91.69 859 GLN A C 1
ATOM 6561 O O . GLN A 1 859 ? -20.344 44.125 21.484 1 91.69 859 GLN A O 1
ATOM 6566 N N . LYS A 1 860 ? -21.375 46.094 21.844 1 89.56 860 LYS A N 1
ATOM 6567 C CA . LYS A 1 860 ? -20.656 46.344 23.094 1 89.56 860 LYS A CA 1
ATOM 6568 C C . LYS A 1 860 ? -21.078 45.375 24.188 1 89.56 860 LYS A C 1
ATOM 6570 O O . LYS A 1 860 ? -22.25 45 24.281 1 89.56 860 LYS A O 1
ATOM 6575 N N . ASN A 1 861 ? -20.156 45 24.969 1 88.06 861 ASN A N 1
ATOM 6576 C CA . ASN A 1 861 ? -20.375 44.188 26.172 1 88.06 861 ASN A CA 1
ATOM 6577 C C . ASN A 1 861 ? -21 42.812 25.828 1 88.06 861 ASN A C 1
ATOM 6579 O O . ASN A 1 861 ? -21.938 42.375 26.484 1 88.06 861 ASN A O 1
ATOM 6583 N N . VAL A 1 862 ? -20.578 42.219 24.781 1 88.38 862 VAL A N 1
ATOM 6584 C CA . VAL A 1 862 ? -21.047 40.906 24.375 1 88.38 862 VAL A CA 1
ATOM 6585 C C . VAL A 1 862 ? -20.016 39.844 24.75 1 88.38 862 VAL A C 1
ATOM 6587 O O . VAL A 1 862 ? -18.812 40.125 24.703 1 88.38 862 VAL A O 1
ATOM 6590 N N . ILE A 1 863 ? -20.484 38.719 25.266 1 87 863 ILE A N 1
ATOM 6591 C CA . ILE A 1 863 ? -19.609 37.562 25.547 1 87 863 ILE A CA 1
ATOM 6592 C C . ILE A 1 863 ? -19.969 36.406 24.609 1 87 863 ILE A C 1
ATOM 6594 O O . ILE A 1 863 ? -21.094 35.906 24.625 1 87 863 ILE A O 1
ATOM 6598 N N . LEU A 1 864 ? -19.109 36.125 23.75 1 89.75 864 LEU A N 1
ATOM 6599 C CA . LEU A 1 864 ? -19.203 34.906 22.953 1 89.75 864 LEU A CA 1
ATOM 6600 C C . LEU A 1 864 ? -18.484 33.75 23.641 1 89.75 864 LEU A C 1
ATOM 6602 O O . LEU A 1 864 ? -17.266 33.781 23.797 1 89.75 864 LEU A O 1
ATOM 6606 N N . GLY A 1 865 ? -19.141 32.781 24.031 1 83.88 865 GLY A N 1
ATOM 6607 C CA . GLY A 1 865 ? -18.594 31.672 24.781 1 83.88 865 GLY A CA 1
ATOM 6608 C C . GLY A 1 865 ? -17.547 30.891 24.016 1 83.88 865 GLY A C 1
ATOM 6609 O O . GLY A 1 865 ? -17.234 31.219 22.859 1 83.88 865 GLY A O 1
ATOM 6610 N N . ALA A 1 866 ? -16.969 29.906 24.703 1 87.88 866 ALA A N 1
ATOM 6611 C CA . ALA A 1 866 ? -15.977 29.031 24.094 1 87.88 866 ALA A CA 1
ATOM 6612 C C . ALA A 1 866 ? -16.609 28.125 23.047 1 87.88 866 ALA A C 1
ATOM 6614 O O . ALA A 1 866 ? -17.75 27.688 23.203 1 87.88 866 ALA A O 1
ATOM 6615 N N . LEU A 1 867 ? -15.82 27.828 22.016 1 89.19 867 LEU A N 1
ATOM 6616 C CA . LEU A 1 867 ? -16.266 26.938 20.953 1 89.19 867 LEU A CA 1
ATOM 6617 C C . LEU A 1 867 ? -17.625 27.359 20.422 1 89.19 867 LEU A C 1
ATOM 6619 O O . LEU A 1 867 ? -18.547 26.547 20.312 1 89.19 867 LEU A O 1
ATOM 6623 N N . SER A 1 868 ? -17.781 28.656 20.172 1 89.81 868 SER A N 1
ATOM 6624 C CA . SER A 1 868 ? -19.031 29.219 19.672 1 89.81 868 SER A CA 1
ATOM 6625 C C . SER A 1 868 ? -18.828 29.906 18.328 1 89.81 868 SER A C 1
ATOM 6627 O O . SER A 1 868 ? -17.688 30.188 17.938 1 89.81 868 SER A O 1
ATOM 6629 N N . LEU A 1 869 ? -19.922 30.047 17.625 1 91 869 LEU A N 1
ATOM 6630 C CA . LEU A 1 869 ? -19.859 30.578 16.266 1 91 869 LEU A CA 1
ATOM 6631 C C . LEU A 1 869 ? -20.656 31.875 16.156 1 91 869 LEU A C 1
ATOM 6633 O O . LEU A 1 869 ? -21.766 31.969 16.688 1 91 869 LEU A O 1
ATOM 6637 N N . ALA A 1 870 ? -19.984 32.844 15.625 1 92.12 870 ALA A N 1
ATOM 6638 C CA . ALA A 1 870 ? -20.719 34 15.094 1 92.12 870 ALA A CA 1
ATOM 6639 C C . ALA A 1 870 ? -21 33.844 13.609 1 92.12 870 ALA A C 1
ATOM 6641 O O . ALA A 1 870 ? -20.125 34.062 12.773 1 92.12 870 ALA A O 1
ATOM 6642 N N . PRO A 1 871 ? -22.172 33.469 13.25 1 88.88 871 PRO A N 1
ATOM 6643 C CA . PRO A 1 871 ? -22.484 33.156 11.852 1 88.88 871 PRO A CA 1
ATOM 6644 C C . PRO A 1 871 ? -22.328 34.344 10.922 1 88.88 871 PRO A C 1
ATOM 6646 O O . PRO A 1 871 ? -22.266 35.5 11.375 1 88.88 871 PRO A O 1
ATOM 6649 N N . MET A 1 872 ? -22.344 34.031 9.711 1 89.44 872 MET A N 1
ATOM 6650 C CA . MET A 1 872 ? -22.203 35.062 8.68 1 89.44 872 MET A CA 1
ATOM 6651 C C . MET A 1 872 ? -23.375 36.031 8.711 1 89.44 872 MET A C 1
ATOM 6653 O O . MET A 1 872 ? -24.531 35.625 8.875 1 89.44 872 MET A O 1
ATOM 6657 N N . ASN A 1 873 ? -23.094 37.281 8.531 1 88.62 873 ASN A N 1
ATOM 6658 C CA . ASN A 1 873 ? -24.094 38.344 8.438 1 88.62 873 ASN A CA 1
ATOM 6659 C C . ASN A 1 873 ? -24.984 38.375 9.688 1 88.62 873 ASN A C 1
ATOM 6661 O O . ASN A 1 873 ? -26.203 38.531 9.578 1 88.62 873 ASN A O 1
ATOM 6665 N N . SER A 1 874 ? -24.328 38.156 10.836 1 87.31 874 SER A N 1
ATOM 6666 C CA . SER A 1 874 ? -25.109 38.156 12.078 1 87.31 874 SER A CA 1
ATOM 6667 C C . SER A 1 874 ? -24.719 39.344 12.961 1 87.31 874 SER A C 1
ATOM 6669 O O . SER A 1 874 ? -23.625 39.875 12.836 1 87.31 874 SER A O 1
ATOM 6671 N N . ILE A 1 875 ? -25.719 39.781 13.773 1 89.38 875 ILE A N 1
ATOM 6672 C CA . ILE A 1 875 ? -25.5 40.844 14.758 1 89.38 875 ILE A CA 1
ATOM 6673 C C . ILE A 1 875 ? -25.75 40.281 16.156 1 89.38 875 ILE A C 1
ATOM 6675 O O . ILE A 1 875 ? -26.844 39.812 16.469 1 89.38 875 ILE A O 1
ATOM 6679 N N . LEU A 1 876 ? -24.641 40.219 16.906 1 89.88 876 LEU A N 1
ATOM 6680 C CA . LEU A 1 876 ? -24.781 39.844 18.312 1 89.88 876 LEU A CA 1
ATOM 6681 C C . LEU A 1 876 ? -25.109 41.094 19.156 1 89.88 876 LEU A C 1
ATOM 6683 O O . LEU A 1 876 ? -24.312 42 19.25 1 89.88 876 LEU A O 1
ATOM 6687 N N . GLN A 1 877 ? -26.172 41.094 19.797 1 85.75 877 GLN A N 1
ATOM 6688 C CA . GLN A 1 877 ? -26.75 42.281 20.469 1 85.75 877 GLN A CA 1
ATOM 6689 C C . GLN A 1 877 ? -25.984 42.594 21.75 1 85.75 877 GLN A C 1
ATOM 6691 O O . GLN A 1 877 ? -25.438 41.688 22.391 1 85.75 877 GLN A O 1
ATOM 6696 N N . GLU A 1 878 ? -26.094 43.844 22.094 1 86.75 878 GLU A N 1
ATOM 6697 C CA . GLU A 1 878 ? -25.375 44.406 23.234 1 86.75 878 GLU A CA 1
ATOM 6698 C C . GLU A 1 878 ? -25.797 43.688 24.531 1 86.75 878 GLU A C 1
ATOM 6700 O O . GLU A 1 878 ? -26.984 43.469 24.781 1 86.75 878 GLU A O 1
ATOM 6705 N N . GLY A 1 879 ? -24.734 43.344 25.281 1 79.19 879 GLY A N 1
ATOM 6706 C CA . GLY A 1 879 ? -24.953 42.75 26.578 1 79.19 879 GLY A CA 1
ATOM 6707 C C . GLY A 1 879 ? -25.344 41.281 26.5 1 79.19 879 GLY A C 1
ATOM 6708 O O . GLY A 1 879 ? -25.703 40.656 27.516 1 79.19 879 GLY A O 1
ATOM 6709 N N . GLY A 1 880 ? -25.219 40.719 25.406 1 79.06 880 GLY A N 1
ATOM 6710 C CA . GLY A 1 880 ? -25.672 39.344 25.219 1 79.06 880 GLY A CA 1
ATOM 6711 C C . GLY A 1 880 ? -24.562 38.312 25.469 1 79.06 880 GLY A C 1
ATOM 6712 O O . GLY A 1 880 ? -23.375 38.625 25.359 1 79.06 880 GLY A O 1
ATOM 6713 N N . LEU A 1 881 ? -24.984 37.188 26.031 1 81 881 LEU A N 1
ATOM 6714 C CA . LEU A 1 881 ? -24.141 36 26.141 1 81 881 LEU A CA 1
ATOM 6715 C C . LEU A 1 881 ? -24.547 34.938 25.109 1 81 881 LEU A C 1
ATOM 6717 O O . LEU A 1 881 ? -25.688 34.469 25.109 1 81 881 LEU A O 1
ATOM 6721 N N . TYR A 1 882 ? -23.656 34.688 24.188 1 82.62 882 TYR A N 1
ATOM 6722 C CA . TYR A 1 882 ? -23.938 33.75 23.094 1 82.62 882 TYR A CA 1
ATOM 6723 C C . TYR A 1 882 ? -23.062 32.5 23.219 1 82.62 882 TYR A C 1
ATOM 6725 O O . TYR A 1 882 ? -21.859 32.594 23.469 1 82.62 882 TYR A O 1
ATOM 6733 N N . ILE A 1 883 ? -23.703 31.344 23.141 1 79.44 883 ILE A N 1
ATOM 6734 C CA . ILE A 1 883 ? -22.953 30.078 23.188 1 79.44 883 ILE A CA 1
ATOM 6735 C C . ILE A 1 883 ? -23.5 29.125 22.125 1 79.44 883 ILE A C 1
ATOM 6737 O O . ILE A 1 883 ? -24.703 29.109 21.859 1 79.44 883 ILE A O 1
ATOM 6741 N N . GLY A 1 884 ? -22.578 28.359 21.375 1 77.81 884 GLY A N 1
ATOM 6742 C CA . GLY A 1 884 ? -23.016 27.281 20.5 1 77.81 884 GLY A CA 1
ATOM 6743 C C . GLY A 1 884 ? -22.453 27.391 19.094 1 77.81 884 GLY A C 1
ATOM 6744 O O . GLY A 1 884 ? -22.25 28.5 18.578 1 77.81 884 GLY A O 1
ATOM 6745 N N . SER A 1 885 ? -22.156 26.266 18.516 1 67.31 885 SER A N 1
ATOM 6746 C CA . SER A 1 885 ? -21.656 26.188 17.141 1 67.31 885 SER A CA 1
ATOM 6747 C C . SER A 1 885 ? -22.781 25.891 16.156 1 67.31 885 SER A C 1
ATOM 6749 O O . SER A 1 885 ? -22.812 26.453 15.055 1 67.31 885 SER A O 1
ATOM 6751 N N . GLN A 1 886 ? -23.719 25.031 16.422 1 59.31 886 GLN A N 1
ATOM 6752 C CA . GLN A 1 886 ? -24.781 24.656 15.492 1 59.31 886 GLN A CA 1
ATOM 6753 C C . GLN A 1 886 ? -25.938 25.656 15.57 1 59.31 886 GLN A C 1
ATOM 6755 O O . GLN A 1 886 ? -26.422 26.141 14.547 1 59.31 886 GLN A O 1
ATOM 6760 N N . THR A 1 887 ? -26.438 25.859 16.812 1 52.62 887 THR A N 1
ATOM 6761 C CA . THR A 1 887 ? -27.516 26.812 17.031 1 52.62 887 THR A CA 1
ATOM 6762 C C . THR A 1 887 ? -27.094 27.875 18.062 1 52.62 887 THR A C 1
ATOM 6764 O O . THR A 1 887 ? -26.781 27.547 19.203 1 52.62 887 THR A O 1
ATOM 6767 N N . GLN A 1 888 ? -26.688 28.984 17.469 1 60.47 888 GLN A N 1
ATOM 6768 C CA . GLN A 1 888 ? -26.328 30.078 18.375 1 60.47 888 GLN A CA 1
ATOM 6769 C C . GLN A 1 888 ? -27.469 30.406 19.328 1 60.47 888 GLN A C 1
ATOM 6771 O O . GLN A 1 888 ? -28.578 30.688 18.891 1 60.47 888 GLN A O 1
ATOM 6776 N N . SER A 1 889 ? -27.266 29.984 20.516 1 56.88 889 SER A N 1
ATOM 6777 C CA . SER A 1 889 ? -28.328 30.281 21.469 1 56.88 889 SER A CA 1
ATOM 6778 C C . SER A 1 889 ? -27.969 31.469 22.359 1 56.88 889 SER A C 1
ATOM 6780 O O . SER A 1 889 ? -26.844 31.547 22.859 1 56.88 889 SER A O 1
ATOM 6782 N N . HIS A 1 890 ? -28.703 32.531 22.203 1 51.41 890 HIS A N 1
ATOM 6783 C CA . HIS A 1 890 ? -28.594 33.656 23.141 1 51.41 890 HIS A CA 1
ATOM 6784 C C . HIS A 1 890 ? -28.984 33.219 24.547 1 51.41 890 HIS A C 1
ATOM 6786 O O . HIS A 1 890 ? -30.141 32.875 24.797 1 51.41 890 HIS A O 1
ATOM 6792 N N . VAL A 1 891 ? -28.047 32.875 25.453 1 55.88 891 VAL A N 1
ATOM 6793 C CA . VAL A 1 891 ? -28.312 32.312 26.766 1 55.88 891 VAL A CA 1
ATOM 6794 C C . VAL A 1 891 ? -28.75 33.406 27.719 1 55.88 891 VAL A C 1
ATOM 6796 O O . VAL A 1 891 ? -29.531 33.156 28.656 1 55.88 891 VAL A O 1
ATOM 6799 N N . GLY A 1 892 ? -28.266 34.656 27.766 1 54.38 892 GLY A N 1
ATOM 6800 C CA . GLY A 1 892 ? -28.719 35.656 28.75 1 54.38 892 GLY A CA 1
ATOM 6801 C C . GLY A 1 892 ? -28.125 37.031 28.516 1 54.38 892 GLY A C 1
ATOM 6802 O O . GLY A 1 892 ? -27.328 37.219 27.594 1 54.38 892 GLY A O 1
ATOM 6803 N N . ASN A 1 893 ? -28.891 38.094 28.922 1 47.84 893 ASN A N 1
ATOM 6804 C CA . ASN A 1 893 ? -28.406 39.469 28.906 1 47.84 893 ASN A CA 1
ATOM 6805 C C . ASN A 1 893 ? -27.562 39.781 30.141 1 47.84 893 ASN A C 1
ATOM 6807 O O . ASN A 1 893 ? -27.969 39.469 31.266 1 47.84 893 ASN A O 1
ATOM 6811 N N . LEU A 1 894 ? -26.312 39.812 30.109 1 46.88 894 LEU A N 1
ATOM 6812 C CA . LEU A 1 894 ? -25.438 40.25 31.203 1 46.88 894 LEU A CA 1
ATOM 6813 C C . LEU A 1 894 ? -25.891 41.562 31.797 1 46.88 894 LEU A C 1
ATOM 6815 O O . LEU A 1 894 ? -25.391 42 32.812 1 46.88 894 LEU A O 1
ATOM 6819 N N . SER A 1 895 ? -26.734 42.438 31.188 1 42.88 895 SER A N 1
ATOM 6820 C CA . SER A 1 895 ? -27.047 43.781 31.625 1 42.88 895 SER A CA 1
ATOM 6821 C C . SER A 1 895 ? -27.656 43.812 33.031 1 42.88 895 SER A C 1
ATOM 6823 O O . SER A 1 895 ? -27.734 44.844 33.688 1 42.88 895 SER A O 1
ATOM 6825 N N . ALA A 1 896 ? -28.469 42.938 33.406 1 39.28 896 ALA A N 1
ATOM 6826 C CA . ALA A 1 896 ? -29.156 43.125 34.656 1 39.28 896 ALA A CA 1
ATOM 6827 C C . ALA A 1 896 ? -28.172 43.344 35.812 1 39.28 896 ALA A C 1
ATOM 6829 O O . ALA A 1 896 ? -28.469 44 36.781 1 39.28 896 ALA A O 1
ATOM 6830 N N . THR A 1 897 ? -27.141 42.656 35.812 1 36.91 897 THR A N 1
ATOM 6831 C CA . THR A 1 897 ? -26.25 42.812 36.969 1 36.91 897 THR A CA 1
ATOM 6832 C C . THR A 1 897 ? -25.312 44 36.75 1 36.91 897 THR A C 1
ATOM 6834 O O . THR A 1 897 ? -24.531 44.375 37.625 1 36.91 897 THR A O 1
ATOM 6837 N N . LEU A 1 898 ? -25.094 44.406 35.531 1 38.22 898 LEU A N 1
ATOM 6838 C CA . LEU A 1 898 ? -24.156 45.531 35.406 1 38.22 898 LEU A CA 1
ATOM 6839 C C . LEU A 1 898 ? -24.859 46.844 35.719 1 38.22 898 LEU A C 1
ATOM 6841 O O . LEU A 1 898 ? -25.891 47.156 35.156 1 38.22 898 LEU A O 1
ATOM 6845 N N . ASN A 1 899 ? -24.828 47.375 36.906 1 38.16 899 ASN A N 1
ATOM 6846 C CA . ASN A 1 899 ? -25.266 48.719 37.25 1 38.16 899 ASN A CA 1
ATOM 6847 C C . ASN A 1 899 ? -24.891 49.719 36.156 1 38.16 899 ASN A C 1
ATOM 6849 O O . ASN A 1 899 ? -23.844 49.625 35.531 1 38.16 899 ASN A O 1
ATOM 6853 N N . LYS A 1 900 ? -25.75 50.562 35.625 1 45.81 900 LYS A N 1
ATOM 6854 C CA . LYS A 1 900 ? -25.688 51.594 34.594 1 45.81 900 LYS A CA 1
ATOM 6855 C C . LYS A 1 900 ? -24.344 52.312 34.625 1 45.81 900 LYS A C 1
ATOM 6857 O O . LYS A 1 900 ? -23.797 52.656 33.562 1 45.81 900 LYS A O 1
ATOM 6862 N N . GLU A 1 901 ? -23.922 52.812 35.75 1 43.81 901 GLU A N 1
ATOM 6863 C CA . GLU A 1 901 ? -22.734 53.656 35.875 1 43.81 901 GLU A CA 1
ATOM 6864 C C . GLU A 1 901 ? -21.469 52.875 35.469 1 43.81 901 GLU A C 1
ATOM 6866 O O . GLU A 1 901 ? -20.516 53.469 35 1 43.81 901 GLU A O 1
ATOM 6871 N N . ASP A 1 902 ? -21.391 51.594 35.688 1 46.44 902 ASP A N 1
ATOM 6872 C CA . ASP A 1 902 ? -20.203 50.781 35.531 1 46.44 902 ASP A CA 1
ATOM 6873 C C . ASP A 1 902 ? -20.062 50.312 34.062 1 46.44 902 ASP A C 1
ATOM 6875 O O . ASP A 1 902 ? -19.062 49.688 33.719 1 46.44 902 ASP A O 1
ATOM 6879 N N . SER A 1 903 ? -21.094 50.406 33.312 1 50.75 903 SER A N 1
ATOM 6880 C CA . SER A 1 903 ? -21.094 50.031 31.891 1 50.75 903 SER A CA 1
ATOM 6881 C C . SER A 1 903 ? -20.094 50.906 31.094 1 50.75 903 SER A C 1
ATOM 6883 O O . SER A 1 903 ? -19.781 50.562 29.953 1 50.75 903 SER A O 1
ATOM 6885 N N . GLN A 1 904 ? -19.672 52.125 31.5 1 55.22 904 GLN A N 1
ATOM 6886 C CA . GLN A 1 904 ? -18.812 53 30.703 1 55.22 904 GLN A CA 1
ATOM 6887 C C . GLN A 1 904 ? -17.344 52.75 31 1 55.22 904 GLN A C 1
ATOM 6889 O O . GLN A 1 904 ? -16.469 53.219 30.266 1 55.22 904 GLN A O 1
ATOM 6894 N N . LYS A 1 905 ? -17.031 51.906 32 1 68.25 905 LYS A N 1
ATOM 6895 C CA . LYS A 1 905 ? -15.617 51.75 32.344 1 68.25 905 LYS A CA 1
ATOM 6896 C C . LYS A 1 905 ? -15.008 50.594 31.547 1 68.25 905 LYS A C 1
ATOM 6898 O O . LYS A 1 905 ? -15.641 49.531 31.391 1 68.25 905 LYS A O 1
ATOM 6903 N N . LEU A 1 906 ? -13.883 50.781 30.984 1 76.38 906 LEU A N 1
ATOM 6904 C CA . LEU A 1 906 ? -13.141 49.781 30.234 1 76.38 906 LEU A CA 1
ATOM 6905 C C . LEU A 1 906 ? -12.641 48.688 31.172 1 76.38 906 LEU A C 1
ATOM 6907 O O . LEU A 1 906 ? -12.062 48.969 32.219 1 76.38 906 LEU A O 1
ATOM 6911 N N . THR A 1 907 ? -12.984 47.406 30.984 1 72.38 907 THR A N 1
ATOM 6912 C CA . THR A 1 907 ? -12.688 46.25 31.812 1 72.38 907 THR A CA 1
ATOM 6913 C C . THR A 1 907 ? -11.188 45.969 31.828 1 72.38 907 THR A C 1
ATOM 6915 O O . THR A 1 907 ? -10.648 45.5 32.812 1 72.38 907 THR A O 1
ATOM 6918 N N . LEU A 1 908 ? -10.43 46.156 30.75 1 81.94 908 LEU A N 1
ATOM 6919 C CA . LEU A 1 908 ? -9.016 45.812 30.656 1 81.94 908 LEU A CA 1
ATOM 6920 C C . LEU A 1 908 ? -8.133 47.031 30.719 1 81.94 908 LEU A C 1
ATOM 6922 O O . LEU A 1 908 ? -7.184 47.156 29.938 1 81.94 908 LEU A O 1
ATOM 6926 N N . THR A 1 909 ? -8.406 47.906 31.578 1 84.12 909 THR A N 1
ATOM 6927 C CA . THR A 1 909 ? -7.613 49.125 31.688 1 84.12 909 THR A CA 1
ATOM 6928 C C . THR A 1 909 ? -6.25 48.812 32.312 1 84.12 909 THR A C 1
ATOM 6930 O O . THR A 1 909 ? -6.148 48 33.25 1 84.12 909 THR A O 1
ATOM 6933 N N . ARG A 1 910 ? -5.223 49.438 31.75 1 86.56 910 ARG A N 1
ATOM 6934 C CA . ARG A 1 910 ? -3.844 49.25 32.188 1 86.56 910 ARG A CA 1
ATOM 6935 C C . ARG A 1 910 ? -3.232 50.562 32.656 1 86.56 910 ARG A C 1
ATOM 6937 O O . ARG A 1 910 ? -3.574 51.625 32.125 1 86.56 910 ARG A O 1
ATOM 6944 N N . THR A 1 911 ? -2.367 50.469 33.594 1 87.88 911 THR A N 1
ATOM 6945 C CA . THR A 1 911 ? -1.555 51.594 33.969 1 87.88 911 THR A CA 1
ATOM 6946 C C . THR A 1 911 ? -0.448 51.844 32.969 1 87.88 911 THR A C 1
ATOM 6948 O O . THR A 1 911 ? -0.238 51.062 32.062 1 87.88 911 THR A O 1
ATOM 6951 N N . TRP A 1 912 ? 0.209 52.938 33.094 1 88.12 912 TRP A N 1
ATOM 6952 C CA . TRP A 1 912 ? 1.25 53.312 32.156 1 88.12 912 TRP A CA 1
ATOM 6953 C C . TRP A 1 912 ? 2.393 52.281 32.188 1 88.12 912 TRP A C 1
ATOM 6955 O O . TRP A 1 912 ? 2.984 51.969 31.141 1 88.12 912 TRP A O 1
ATOM 6965 N N . TYR A 1 913 ? 2.721 51.781 33.375 1 90.06 913 TYR A N 1
ATOM 6966 C CA . TYR A 1 913 ? 3.822 50.812 33.438 1 90.06 913 TYR A CA 1
ATOM 6967 C C . TYR A 1 913 ? 3.426 49.469 32.875 1 90.06 913 TYR A C 1
ATOM 6969 O O . TYR A 1 913 ? 4.254 48.781 32.25 1 90.06 913 TYR A O 1
ATOM 6977 N N . GLN A 1 914 ? 2.174 49.156 33.062 1 89.69 914 GLN A N 1
ATOM 6978 C CA . GLN A 1 914 ? 1.702 47.906 32.5 1 89.69 914 GLN A CA 1
ATOM 6979 C C . GLN A 1 914 ? 1.654 48 30.969 1 89.69 914 GLN A C 1
ATOM 6981 O O . GLN A 1 914 ? 1.94 47.031 30.266 1 89.69 914 GLN A O 1
ATOM 6986 N N . THR A 1 915 ? 1.335 49.094 30.438 1 90.75 915 THR A N 1
ATOM 6987 C CA . THR A 1 915 ? 1.32 49.312 28.984 1 90.75 915 THR A CA 1
ATOM 6988 C C . THR A 1 915 ? 2.736 49.25 28.422 1 90.75 915 THR A C 1
ATOM 6990 O O . THR A 1 915 ? 2.961 48.719 27.344 1 90.75 915 THR A O 1
ATOM 6993 N N . PHE A 1 916 ? 3.613 49.812 29.203 1 92.62 916 PHE A N 1
ATOM 6994 C CA . PHE A 1 916 ? 5.012 49.781 28.797 1 92.62 916 PHE A CA 1
ATOM 6995 C C . PHE A 1 916 ? 5.535 48.344 28.797 1 92.62 916 PHE A C 1
ATOM 6997 O O . PHE A 1 916 ? 6.23 47.938 27.859 1 92.62 916 PHE A O 1
ATOM 7004 N N . THR A 1 917 ? 5.207 47.688 29.75 1 92.81 917 THR A N 1
ATOM 7005 C CA . THR A 1 917 ? 5.641 46.312 29.844 1 92.81 917 THR A CA 1
ATOM 7006 C C . THR A 1 917 ? 5.027 45.469 28.719 1 92.81 917 THR A C 1
ATOM 7008 O O . THR A 1 917 ? 5.695 44.594 28.141 1 92.81 917 THR A O 1
ATOM 7011 N N . SER A 1 918 ? 3.791 45.656 28.375 1 92.38 918 SER A N 1
ATOM 7012 C CA . SER A 1 918 ? 3.1 44.906 27.344 1 92.38 918 SER A CA 1
ATOM 7013 C C . SER A 1 918 ? 3.57 45.312 25.953 1 92.38 918 SER A C 1
ATOM 7015 O O . SER A 1 918 ? 3.41 44.531 25 1 92.38 918 SER A O 1
ATOM 7017 N N . LEU A 1 919 ? 4.191 46.406 25.797 1 93.5 919 LEU A N 1
ATOM 7018 C CA . LEU A 1 919 ? 4.633 46.875 24.484 1 93.5 919 LEU A CA 1
ATOM 7019 C C . LEU A 1 919 ? 6.082 46.469 24.219 1 93.5 919 LEU A C 1
ATOM 7021 O O . LEU A 1 919 ? 6.445 46.188 23.078 1 93.5 919 LEU A O 1
ATOM 7025 N N . PHE A 1 920 ? 6.922 46.438 25.328 1 94.06 920 PHE A N 1
ATOM 7026 C CA . PHE A 1 920 ? 8.344 46.25 25.078 1 94.06 920 PHE A CA 1
ATOM 7027 C C . PHE A 1 920 ? 8.875 45.031 25.812 1 94.06 920 PHE A C 1
ATOM 7029 O O . PHE A 1 920 ? 9.367 44.094 25.203 1 94.06 920 PHE A O 1
ATOM 7036 N N . THR A 1 921 ? 8.711 45 27.125 1 94.25 921 THR A N 1
ATOM 7037 C CA . THR A 1 921 ? 9.367 43.969 27.938 1 94.25 921 THR A CA 1
ATOM 7038 C C . THR A 1 921 ? 8.789 42.594 27.641 1 94.25 921 THR A C 1
ATOM 7040 O O . THR A 1 921 ? 9.531 41.656 27.391 1 94.25 921 THR A O 1
ATOM 7043 N N . GLN A 1 922 ? 7.48 42.5 27.703 1 94.62 922 GLN A N 1
ATOM 7044 C CA . GLN A 1 922 ? 6.852 41.188 27.516 1 94.62 922 GLN A CA 1
ATOM 7045 C C . GLN A 1 922 ? 7.113 40.625 26.125 1 94.62 922 GLN A C 1
ATOM 7047 O O . GLN A 1 922 ? 7.516 39.469 25.969 1 94.62 922 GLN A O 1
ATOM 7052 N N . PRO A 1 923 ? 6.918 41.375 25.031 1 95.12 923 PRO A N 1
ATOM 7053 C CA . PRO A 1 923 ? 7.223 40.844 23.703 1 95.12 923 PRO A CA 1
ATOM 7054 C C . PRO A 1 923 ? 8.695 40.469 23.547 1 95.12 923 PRO A C 1
ATOM 7056 O O . PRO A 1 923 ? 9.008 39.5 22.859 1 95.12 923 PRO A O 1
ATOM 7059 N N . PHE A 1 924 ? 9.539 41.188 24.141 1 95.38 924 PHE A N 1
ATOM 7060 C CA . PHE A 1 924 ? 10.961 40.844 24.078 1 95.38 924 PHE A CA 1
ATOM 7061 C C . PHE A 1 924 ? 11.242 39.531 24.781 1 95.38 924 PHE A C 1
ATOM 7063 O O . PHE A 1 924 ? 11.977 38.688 24.25 1 95.38 924 PHE A O 1
ATOM 7070 N N . LEU A 1 925 ? 10.672 39.375 25.922 1 95.19 925 LEU A N 1
ATOM 7071 C CA . LEU A 1 925 ? 10.852 38.125 26.656 1 95.19 925 LEU A CA 1
ATOM 7072 C C . LEU A 1 925 ? 10.242 36.938 25.906 1 95.19 925 LEU A C 1
ATOM 7074 O O . LEU A 1 925 ? 10.828 35.844 25.859 1 95.19 925 LEU A O 1
ATOM 7078 N N . GLN A 1 926 ? 9.141 37.156 25.281 1 95.69 926 GLN A N 1
ATOM 7079 C CA . GLN A 1 926 ? 8.406 36.094 24.609 1 95.69 926 GLN A CA 1
ATOM 7080 C C . GLN A 1 926 ? 9.078 35.719 23.281 1 95.69 926 GLN A C 1
ATOM 7082 O O . GLN A 1 926 ? 8.844 34.625 22.75 1 95.69 926 GLN A O 1
ATOM 7087 N N . THR A 1 927 ? 9.906 36.531 22.734 1 95.69 927 THR A N 1
ATOM 7088 C CA . THR A 1 927 ? 10.578 36.219 21.469 1 95.69 927 THR A CA 1
ATOM 7089 C C . THR A 1 927 ? 12.047 35.875 21.719 1 95.69 927 THR A C 1
ATOM 7091 O O . THR A 1 927 ? 12.562 34.906 21.125 1 95.69 927 THR A O 1
ATOM 7094 N N . ALA A 1 928 ? 12.711 36.5 22.609 1 96.19 928 ALA A N 1
ATOM 7095 C CA . ALA A 1 928 ? 14.141 36.344 22.812 1 96.19 928 ALA A CA 1
ATOM 7096 C C . ALA A 1 928 ? 14.43 35.125 23.688 1 96.19 928 ALA A C 1
ATOM 7098 O O . ALA A 1 928 ? 15.344 34.344 23.391 1 96.19 928 ALA A O 1
ATOM 7099 N N . SER A 1 929 ? 13.688 34.938 24.766 1 95.94 929 SER A N 1
ATOM 7100 C CA . SER A 1 929 ? 13.969 33.844 25.703 1 95.94 929 SER A CA 1
ATOM 7101 C C . SER A 1 929 ? 13.891 32.5 25.016 1 95.94 929 SER A C 1
ATOM 7103 O O . SER A 1 929 ? 14.773 31.656 25.188 1 95.94 929 SER A O 1
ATOM 7105 N N . PRO A 1 930 ? 12.82 32.219 24.281 1 96.81 930 PRO A N 1
ATOM 7106 C CA . PRO A 1 930 ? 12.766 30.922 23.609 1 96.81 930 PRO A CA 1
ATOM 7107 C C . PRO A 1 930 ? 13.938 30.703 22.656 1 96.81 930 PRO A C 1
ATOM 7109 O O . PRO A 1 930 ? 14.5 29.594 22.609 1 96.81 930 PRO A O 1
ATOM 7112 N N . HIS A 1 931 ? 14.367 31.672 21.891 1 97.19 931 HIS A N 1
ATOM 7113 C CA . HIS A 1 931 ? 15.438 31.516 20.906 1 97.19 931 HIS A CA 1
ATOM 7114 C C . HIS A 1 931 ? 16.797 31.438 21.578 1 97.19 931 HIS A C 1
ATOM 7116 O O . HIS A 1 931 ? 17.703 30.766 21.078 1 97.19 931 HIS A O 1
ATOM 7122 N N . ILE A 1 932 ? 16.984 32.094 22.719 1 97.06 932 ILE A N 1
ATOM 7123 C CA . ILE A 1 932 ? 18.234 31.984 23.469 1 97.06 932 ILE A CA 1
ATOM 7124 C C . ILE A 1 932 ? 18.375 30.562 24.016 1 97.06 932 ILE A C 1
ATOM 7126 O O . ILE A 1 932 ? 19.438 29.953 23.906 1 97.06 932 ILE A O 1
ATOM 7130 N N . LEU A 1 933 ? 17.312 30.094 24.578 1 96.88 933 LEU A N 1
ATOM 7131 C CA . LEU A 1 933 ? 17.359 28.75 25.141 1 96.88 933 LEU A CA 1
ATOM 7132 C C . LEU A 1 933 ? 17.562 27.703 24.047 1 96.88 933 LEU A C 1
ATOM 7134 O O . LEU A 1 933 ? 18.281 26.719 24.25 1 96.88 933 LEU A O 1
ATOM 7138 N N . LEU A 1 934 ? 16.922 27.875 22.922 1 97.19 934 LEU A N 1
ATOM 7139 C CA . LEU A 1 934 ? 17.109 26.953 21.812 1 97.19 934 LEU A CA 1
ATOM 7140 C C . LEU A 1 934 ? 18.531 27.047 21.281 1 97.19 934 LEU A C 1
ATOM 7142 O O . LEU A 1 934 ? 19.141 26.016 20.938 1 97.19 934 LEU A O 1
ATOM 7146 N N . GLY A 1 935 ? 19.047 28.266 21.172 1 96.12 935 GLY A N 1
ATOM 7147 C CA . GLY A 1 935 ? 20.422 28.438 20.734 1 96.12 935 GLY A CA 1
ATOM 7148 C C . GLY A 1 935 ? 21.422 27.734 21.641 1 96.12 935 GLY A C 1
ATOM 7149 O O . GLY A 1 935 ? 22.375 27.125 21.156 1 96.12 935 GLY A O 1
ATOM 7150 N N . LEU A 1 936 ? 21.172 27.797 22.906 1 95.81 936 LEU A N 1
ATOM 7151 C CA . LEU A 1 936 ? 22.031 27.109 23.859 1 95.81 936 LEU A CA 1
ATOM 7152 C C . LEU A 1 936 ? 21.938 25.594 23.719 1 95.81 936 LEU A C 1
ATOM 7154 O O . LEU A 1 936 ? 22.922 24.891 23.891 1 95.81 936 LEU A O 1
ATOM 7158 N N . SER A 1 937 ? 20.766 25.109 23.422 1 96.25 937 SER A N 1
ATOM 7159 C CA . SER A 1 937 ? 20.531 23.672 23.312 1 96.25 937 SER A CA 1
ATOM 7160 C C . SER A 1 937 ? 21.156 23.125 22.031 1 96.25 937 SER A C 1
ATOM 7162 O O . SER A 1 937 ? 21.531 21.953 21.969 1 96.25 937 SER A O 1
ATOM 7164 N N . ILE A 1 938 ? 21.266 23.922 20.969 1 96.12 938 ILE A N 1
ATOM 7165 C CA . ILE A 1 938 ? 21.75 23.484 19.672 1 96.12 938 ILE A CA 1
ATOM 7166 C C . ILE A 1 938 ? 23.281 23.469 19.656 1 96.12 938 ILE A C 1
ATOM 7168 O O . ILE A 1 938 ? 23.891 22.688 18.938 1 96.12 938 ILE A O 1
ATOM 7172 N N . TYR A 1 939 ? 23.953 24.25 20.5 1 95.12 939 TYR A N 1
ATOM 7173 C CA . TYR A 1 939 ? 25.391 24.5 20.422 1 95.12 939 TYR A CA 1
ATOM 7174 C C . TYR A 1 939 ? 26.172 23.203 20.672 1 95.12 939 TYR A C 1
ATOM 7176 O O . TYR A 1 939 ? 27.047 22.844 19.859 1 95.12 939 TYR A O 1
ATOM 7184 N N . ALA A 1 940 ? 25.891 22.453 21.703 1 93.56 940 ALA A N 1
ATOM 7185 C CA . ALA A 1 940 ? 26.656 21.266 22.062 1 93.56 940 ALA A CA 1
ATOM 7186 C C . ALA A 1 940 ? 26.516 20.172 21.016 1 93.56 940 ALA A C 1
ATOM 7188 O O . ALA A 1 940 ? 27.516 19.625 20.547 1 93.56 940 ALA A O 1
ATOM 7189 N N . PRO A 1 941 ? 25.359 19.859 20.594 1 94.12 941 PRO A N 1
ATOM 7190 C CA . PRO A 1 941 ? 25.219 18.844 19.547 1 94.12 941 PRO A CA 1
ATOM 7191 C C . PRO A 1 941 ? 25.875 19.266 18.234 1 94.12 941 PRO A C 1
ATOM 7193 O O . PRO A 1 941 ? 26.422 18.438 17.516 1 94.12 941 PRO A O 1
ATOM 7196 N N . LEU A 1 942 ? 25.766 20.547 17.875 1 93.69 942 LEU A N 1
ATOM 7197 C CA . LEU A 1 942 ? 26.375 21.047 16.656 1 93.69 942 LEU A CA 1
ATOM 7198 C C . LEU A 1 942 ? 27.891 20.906 16.703 1 93.69 942 LEU A C 1
ATOM 7200 O O . LEU A 1 942 ? 28.531 20.531 15.719 1 93.69 942 LEU A O 1
ATOM 7204 N N . ASN A 1 943 ? 28.5 21.203 17.859 1 92.5 943 ASN A N 1
ATOM 7205 C CA . ASN A 1 943 ? 29.938 21.031 18.047 1 92.5 943 ASN A CA 1
ATOM 7206 C C . ASN A 1 943 ? 30.328 19.562 17.969 1 92.5 943 ASN A C 1
ATOM 7208 O O . ASN A 1 943 ? 31.391 19.234 17.438 1 92.5 943 ASN A O 1
ATOM 7212 N N . LEU A 1 944 ? 29.531 18.703 18.422 1 91.75 944 LEU A N 1
ATOM 7213 C CA . LEU A 1 944 ? 29.781 17.266 18.359 1 91.75 944 LEU A CA 1
ATOM 7214 C C . LEU A 1 944 ? 29.75 16.781 16.922 1 91.75 944 LEU A C 1
ATOM 7216 O O . LEU A 1 944 ? 30.578 15.953 16.531 1 91.75 944 LEU A O 1
ATOM 7220 N N . ILE A 1 945 ? 28.828 17.219 16.141 1 90.88 945 ILE A N 1
ATOM 7221 C CA . ILE A 1 945 ? 28.688 16.766 14.75 1 90.88 945 ILE A CA 1
ATOM 7222 C C . ILE A 1 945 ? 29.922 17.203 13.945 1 90.88 945 ILE A C 1
ATOM 7224 O O . ILE A 1 945 ? 30.375 16.469 13.062 1 90.88 945 ILE A O 1
ATOM 7228 N N . PHE A 1 946 ? 30.391 18.406 14.203 1 92.5 946 PHE A N 1
ATOM 7229 C CA . PHE A 1 946 ? 31.547 18.906 13.469 1 92.5 946 PHE A CA 1
ATOM 7230 C C . PHE A 1 946 ? 32.781 18.094 13.82 1 92.5 946 PHE A C 1
ATOM 7232 O O . PHE A 1 946 ? 33.656 17.875 12.969 1 92.5 946 PHE A O 1
ATOM 7239 N N . HIS A 1 947 ? 32.844 17.578 14.984 1 91.25 947 HIS A N 1
ATOM 7240 C CA . HIS A 1 947 ? 33.969 16.719 15.367 1 91.25 947 HIS A CA 1
ATOM 7241 C C . HIS A 1 947 ? 33.812 15.344 14.711 1 91.25 947 HIS A C 1
ATOM 7243 O O . HIS A 1 947 ? 34.812 14.766 14.266 1 91.25 947 HIS A O 1
ATOM 7249 N N . LEU A 1 948 ? 32.656 14.859 14.578 1 91.88 948 LEU A N 1
ATOM 7250 C CA . LEU A 1 948 ? 32.438 13.539 14.016 1 91.88 948 LEU A CA 1
ATOM 7251 C C . LEU A 1 948 ? 32.5 13.578 12.492 1 91.88 948 LEU A C 1
ATOM 7253 O O . LEU A 1 948 ? 32.781 12.562 11.852 1 91.88 948 LEU A O 1
ATOM 7257 N N . SER A 1 949 ? 32.156 14.672 11.914 1 89.44 949 SER A N 1
ATOM 7258 C CA . SER A 1 949 ? 32.125 14.82 10.461 1 89.44 949 SER A CA 1
ATOM 7259 C C . SER A 1 949 ? 33.5 14.656 9.844 1 89.44 949 SER A C 1
ATOM 7261 O O . SER A 1 949 ? 33.625 14.5 8.633 1 89.44 949 SER A O 1
ATOM 7263 N N . LYS A 1 950 ? 34.531 14.594 10.594 1 88.81 950 LYS A N 1
ATOM 7264 C CA . LYS A 1 950 ? 35.875 14.344 10.086 1 88.81 950 LYS A CA 1
ATOM 7265 C C . LYS A 1 950 ? 36.062 12.883 9.68 1 88.81 950 LYS A C 1
ATOM 7267 O O . LYS A 1 950 ? 36.844 12.57 8.789 1 88.81 950 LYS A O 1
ATOM 7272 N N . LYS A 1 951 ? 35.125 11.969 10.094 1 88.94 951 LYS A N 1
ATOM 7273 C CA . LYS A 1 951 ? 35.219 10.539 9.82 1 88.94 951 LYS A CA 1
ATOM 7274 C C . LYS A 1 951 ? 34.031 10.047 9 1 88.94 951 LYS A C 1
ATOM 7276 O O . LYS A 1 951 ? 34.125 9.055 8.273 1 88.94 951 LYS A O 1
ATOM 7281 N N . VAL A 1 952 ? 32.938 10.68 9.273 1 91.94 952 VAL A N 1
ATOM 7282 C CA . VAL A 1 952 ? 31.719 10.234 8.625 1 91.94 952 VAL A CA 1
ATOM 7283 C C . VAL A 1 952 ? 31.094 11.391 7.84 1 91.94 952 VAL A C 1
ATOM 7285 O O . VAL A 1 952 ? 31.125 12.539 8.281 1 91.94 952 VAL A O 1
ATOM 7288 N N . PRO A 1 953 ? 30.656 11.062 6.637 1 90.5 953 PRO A N 1
ATOM 7289 C CA . PRO A 1 953 ? 29.984 12.133 5.902 1 90.5 953 PRO A CA 1
ATOM 7290 C C . PRO A 1 953 ? 28.828 12.758 6.691 1 90.5 953 PRO A C 1
ATOM 7292 O O . PRO A 1 953 ? 28.094 12.039 7.379 1 90.5 953 PRO A O 1
ATOM 7295 N N . ILE A 1 954 ? 28.703 14.023 6.594 1 90.75 954 ILE A N 1
ATOM 7296 C CA . ILE A 1 954 ? 27.812 14.828 7.422 1 90.75 954 ILE A CA 1
ATOM 7297 C C . ILE A 1 954 ? 26.359 14.422 7.16 1 90.75 954 ILE A C 1
ATOM 7299 O O . ILE A 1 954 ? 25.516 14.492 8.055 1 90.75 954 ILE A O 1
ATOM 7303 N N . PHE A 1 955 ? 26.094 13.898 5.992 1 88.62 955 PHE A N 1
ATOM 7304 C CA . PHE A 1 955 ? 24.734 13.539 5.602 1 88.62 955 PHE A CA 1
ATOM 7305 C C . PHE A 1 955 ? 24.172 12.484 6.543 1 88.62 955 PHE A C 1
ATOM 7307 O O . PHE A 1 955 ? 22.984 12.516 6.863 1 88.62 955 PHE A O 1
ATOM 7314 N N . TRP A 1 956 ? 24.922 11.641 7.133 1 89 956 TRP A N 1
ATOM 7315 C CA . TRP A 1 956 ? 24.453 10.547 7.984 1 89 956 TRP A CA 1
ATOM 7316 C C . TRP A 1 956 ? 24.297 11.016 9.422 1 89 956 TRP A C 1
ATOM 7318 O O . TRP A 1 956 ? 23.625 10.352 10.227 1 89 956 TRP A O 1
ATOM 7328 N N . LEU A 1 957 ? 24.797 12.172 9.695 1 92.69 957 LEU A N 1
ATOM 7329 C CA . LEU A 1 957 ? 24.812 12.617 11.086 1 92.69 957 LEU A CA 1
ATOM 7330 C C . LEU A 1 957 ? 23.703 13.625 11.344 1 92.69 957 LEU A C 1
ATOM 7332 O O . LEU A 1 957 ? 23.359 13.898 12.492 1 92.69 957 LEU A O 1
ATOM 7336 N N . LEU A 1 958 ? 23.125 14.117 10.328 1 93.19 958 LEU A N 1
ATOM 7337 C CA . LEU A 1 958 ? 22.156 15.211 10.461 1 93.19 958 LEU A CA 1
ATOM 7338 C C . LEU A 1 958 ? 20.922 14.758 11.219 1 93.19 958 LEU A C 1
ATOM 7340 O O . LEU A 1 958 ? 20.438 15.461 12.102 1 93.19 958 LEU A O 1
ATOM 7344 N N . PRO A 1 959 ? 20.375 13.539 10.891 1 92.69 959 PRO A N 1
ATOM 7345 C CA . PRO A 1 959 ? 19.203 13.109 11.648 1 92.69 959 PRO A CA 1
ATOM 7346 C C . PRO A 1 959 ? 19.5 12.891 13.133 1 92.69 959 PRO A C 1
ATOM 7348 O O . PRO A 1 959 ? 18.688 13.234 13.984 1 92.69 959 PRO A O 1
ATOM 7351 N N . LEU A 1 960 ? 20.641 12.422 13.453 1 91 960 LEU A N 1
ATOM 7352 C CA . LEU A 1 960 ? 21.016 12.203 14.844 1 91 960 LEU A CA 1
ATOM 7353 C C . LEU A 1 960 ? 21.219 13.531 15.57 1 91 960 LEU A C 1
ATOM 7355 O O . LEU A 1 960 ? 20.859 13.664 16.75 1 91 960 LEU A O 1
ATOM 7359 N N . PHE A 1 961 ? 21.766 14.523 14.812 1 92.81 961 PHE A N 1
ATOM 7360 C CA . PHE A 1 961 ? 21.906 15.867 15.367 1 92.81 961 PHE A CA 1
ATOM 7361 C C . PHE A 1 961 ? 20.547 16.438 15.734 1 92.81 961 PHE A C 1
ATOM 7363 O O . PHE A 1 961 ? 20.391 17.047 16.797 1 92.81 961 PHE A O 1
ATOM 7370 N N . TRP A 1 962 ? 19.578 16.25 14.906 1 95.75 962 TRP A N 1
ATOM 7371 C CA . TRP A 1 962 ? 18.25 16.828 15.125 1 95.75 962 TRP A CA 1
ATOM 7372 C C . TRP A 1 962 ? 17.578 16.203 16.344 1 95.75 962 TRP A C 1
ATOM 7374 O O . TRP A 1 962 ? 16.984 16.906 17.156 1 95.75 962 TRP A O 1
ATOM 7384 N N . ILE A 1 963 ? 17.719 14.898 16.531 1 95.5 963 ILE A N 1
ATOM 7385 C CA . ILE A 1 963 ? 17.109 14.203 17.656 1 95.5 963 ILE A CA 1
ATOM 7386 C C . ILE A 1 963 ? 17.812 14.594 18.953 1 95.5 963 ILE A C 1
ATOM 7388 O O . ILE A 1 963 ? 17.156 14.867 19.969 1 95.5 963 ILE A O 1
ATOM 7392 N N . LEU A 1 964 ? 19.109 14.758 18.891 1 95.62 964 LEU A N 1
ATOM 7393 C CA . LEU A 1 964 ? 19.859 15.109 20.078 1 95.62 964 LEU A CA 1
ATOM 7394 C C . LEU A 1 964 ? 19.578 16.547 20.5 1 95.62 964 LEU A C 1
ATOM 7396 O O . LEU A 1 964 ? 19.344 16.828 21.688 1 95.62 964 LEU A O 1
ATOM 7400 N N . SER A 1 965 ? 19.672 17.438 19.578 1 96.69 965 SER A N 1
ATOM 7401 C CA . SER A 1 965 ? 19.359 18.828 19.891 1 96.69 965 SER A CA 1
ATOM 7402 C C . SER A 1 965 ? 17.906 19 20.328 1 96.69 965 SER A C 1
ATOM 7404 O O . SER A 1 965 ? 17.609 19.812 21.188 1 96.69 965 SER A O 1
ATOM 7406 N N . GLY A 1 966 ? 16.969 18.203 19.688 1 97.12 966 GLY A N 1
ATOM 7407 C CA . GLY A 1 966 ? 15.57 18.25 20.062 1 97.12 966 GLY A CA 1
ATOM 7408 C C . GLY A 1 966 ? 15.328 17.766 21.484 1 97.12 966 GLY A C 1
ATOM 7409 O O . GLY A 1 966 ? 14.539 18.359 22.219 1 97.12 966 GLY A O 1
ATOM 7410 N N . THR A 1 967 ? 16.016 16.719 21.859 1 96.69 967 THR A N 1
ATOM 7411 C CA . THR A 1 967 ? 15.867 16.188 23.219 1 96.69 967 THR A CA 1
ATOM 7412 C C . THR A 1 967 ? 16.438 17.141 24.234 1 96.69 967 THR A C 1
ATOM 7414 O O . THR A 1 967 ? 15.867 17.328 25.312 1 96.69 967 THR A O 1
ATOM 7417 N N . MET A 1 968 ? 17.516 17.828 23.875 1 97.56 968 MET A N 1
ATOM 7418 C CA . MET A 1 968 ? 18.094 18.828 24.781 1 97.56 968 MET A CA 1
ATOM 7419 C C . MET A 1 968 ? 17.188 20.031 24.922 1 97.56 968 MET A C 1
ATOM 7421 O O . MET A 1 968 ? 17.031 20.594 26 1 97.56 968 MET A O 1
ATOM 7425 N N . ALA A 1 969 ? 16.672 20.406 23.812 1 98.06 969 ALA A N 1
ATOM 7426 C CA . ALA A 1 969 ? 15.727 21.531 23.859 1 98.06 969 ALA A CA 1
ATOM 7427 C C . ALA A 1 969 ? 14.508 21.188 24.703 1 98.06 969 ALA A C 1
ATOM 7429 O O . ALA A 1 969 ? 13.977 22.031 25.422 1 98.06 969 ALA A O 1
ATOM 7430 N N . ALA A 1 970 ? 14.008 19.953 24.609 1 98 970 ALA A N 1
ATOM 7431 C CA . ALA A 1 970 ? 12.875 19.516 25.422 1 98 970 ALA A CA 1
ATOM 7432 C C . ALA A 1 970 ? 13.211 19.562 26.906 1 98 970 ALA A C 1
ATOM 7434 O O . ALA A 1 970 ? 12.375 19.984 27.719 1 98 970 ALA A O 1
ATOM 7435 N N . LEU A 1 971 ? 14.398 19.234 27.266 1 97.44 971 LEU A N 1
ATOM 7436 C CA . LEU A 1 971 ? 14.82 19.25 28.672 1 97.44 971 LEU A CA 1
ATOM 7437 C C . LEU A 1 971 ? 14.945 20.688 29.172 1 97.44 971 LEU A C 1
ATOM 7439 O O . LEU A 1 971 ? 14.609 20.984 30.312 1 97.44 971 LEU A O 1
ATOM 7443 N N . THR A 1 972 ? 15.453 21.578 28.266 1 97.12 972 THR A N 1
ATOM 7444 C CA . THR A 1 972 ? 15.555 22.984 28.656 1 97.12 972 THR A CA 1
ATOM 7445 C C . THR A 1 972 ? 14.164 23.594 28.859 1 97.12 972 THR A C 1
ATOM 7447 O O . THR A 1 972 ? 13.984 24.453 29.719 1 97.12 972 THR A O 1
ATOM 7450 N N . CYS A 1 973 ? 13.25 23.109 28.094 1 97.62 973 CYS A N 1
ATOM 7451 C CA . CYS A 1 973 ? 11.883 23.578 28.266 1 97.62 973 CYS A CA 1
ATOM 7452 C C . CYS A 1 973 ? 11.336 23.156 29.625 1 97.62 973 CYS A C 1
ATOM 7454 O O . CYS A 1 973 ? 10.625 23.906 30.281 1 97.62 973 CYS A O 1
ATOM 7456 N N . VAL A 1 974 ? 11.711 21.938 30.094 1 97.56 974 VAL A N 1
ATOM 7457 C CA . VAL A 1 974 ? 11.281 21.438 31.406 1 97.56 974 VAL A CA 1
ATOM 7458 C C . VAL A 1 974 ? 11.891 22.297 32.5 1 97.56 974 VAL A C 1
ATOM 7460 O O . VAL A 1 974 ? 11.203 22.672 33.469 1 97.56 974 VAL A O 1
ATOM 7463 N N . ILE A 1 975 ? 13.125 22.672 32.344 1 97.25 975 ILE A N 1
ATOM 7464 C CA . ILE A 1 975 ? 13.805 23.5 33.344 1 97.25 975 ILE A CA 1
ATOM 7465 C C . ILE A 1 975 ? 13.172 24.891 33.375 1 97.25 975 ILE A C 1
ATOM 7467 O O . ILE A 1 975 ? 12.93 25.438 34.469 1 97.25 975 ILE A O 1
ATOM 7471 N N . ALA A 1 976 ? 12.914 25.391 32.219 1 97.56 976 ALA A N 1
ATOM 7472 C CA . ALA A 1 976 ? 12.305 26.703 32.156 1 97.56 976 ALA A CA 1
ATOM 7473 C C . ALA A 1 976 ? 10.93 26.719 32.812 1 97.56 976 ALA A C 1
ATOM 7475 O O . ALA A 1 976 ? 10.531 27.703 33.406 1 97.56 976 ALA A O 1
ATOM 7476 N N . LYS A 1 977 ? 10.18 25.641 32.656 1 96.56 977 LYS A N 1
ATOM 7477 C CA . LYS A 1 977 ? 8.859 25.547 33.281 1 96.56 977 LYS A CA 1
ATOM 7478 C C . LYS A 1 977 ? 8.961 25.625 34.781 1 96.56 977 LYS A C 1
ATOM 7480 O O . LYS A 1 977 ? 8.203 26.375 35.438 1 96.56 977 LYS A O 1
ATOM 7485 N N . TRP A 1 978 ? 9.844 24.984 35.406 1 96.06 978 TRP A N 1
ATOM 7486 C CA . TRP A 1 978 ? 9.953 24.938 36.844 1 96.06 978 TRP A CA 1
ATOM 7487 C C . TRP A 1 978 ? 10.562 26.219 37.406 1 96.06 978 TRP A C 1
ATOM 7489 O O . TRP A 1 978 ? 10.242 26.641 38.5 1 96.06 978 TRP A O 1
ATOM 7499 N N . VAL A 1 979 ? 11.336 27.016 36.594 1 95.5 979 VAL A N 1
ATOM 7500 C CA . VAL A 1 979 ? 11.953 28.266 37.031 1 95.5 979 VAL A CA 1
ATOM 7501 C C . VAL A 1 979 ? 10.969 29.422 36.844 1 95.5 979 VAL A C 1
ATOM 7503 O O . VAL A 1 979 ? 10.82 30.25 37.75 1 95.5 979 VAL A O 1
ATOM 7506 N N . LEU A 1 980 ? 10.289 29.438 35.781 1 95.5 980 LEU A N 1
ATOM 7507 C CA . LEU A 1 980 ? 9.453 30.594 35.469 1 95.5 980 LEU A CA 1
ATOM 7508 C C . LEU A 1 980 ? 8.055 30.438 36.031 1 95.5 980 LEU A C 1
ATOM 7510 O O . LEU A 1 980 ? 7.469 31.391 36.562 1 95.5 980 LEU A O 1
ATOM 7514 N N . VAL A 1 981 ? 7.391 29.281 35.906 1 93.94 981 VAL A N 1
ATOM 7515 C CA . VAL A 1 981 ? 5.988 29.094 36.25 1 93.94 981 VAL A CA 1
ATOM 7516 C C . VAL A 1 981 ? 5.883 28.375 37.594 1 93.94 981 VAL A C 1
ATOM 7518 O O . VAL A 1 981 ? 5.062 28.75 38.438 1 93.94 981 VAL A O 1
ATOM 7521 N N . GLY A 1 982 ? 6.668 27.359 37.812 1 91 982 GLY A N 1
ATOM 7522 C CA . GLY A 1 982 ? 6.555 26.578 39.031 1 91 982 GLY A CA 1
ATOM 7523 C C . GLY A 1 982 ? 5.293 25.734 39.094 1 91 982 GLY A C 1
ATOM 7524 O O . GLY A 1 982 ? 4.898 25.141 38.094 1 91 982 GLY A O 1
ATOM 7525 N N . LYS A 1 983 ? 4.66 25.547 40.344 1 88.25 983 LYS A N 1
ATOM 7526 C CA . LYS A 1 983 ? 3.443 24.766 40.531 1 88.25 983 LYS A CA 1
ATOM 7527 C C . LYS A 1 983 ? 2.287 25.656 41 1 88.25 983 LYS A C 1
ATOM 7529 O O . LYS A 1 983 ? 2.389 26.359 42 1 88.25 983 LYS A O 1
ATOM 7534 N N . LYS A 1 984 ? 1.252 25.703 40.156 1 89.31 984 LYS A N 1
ATOM 7535 C CA . LYS A 1 984 ? 0.047 26.453 40.531 1 89.31 984 LYS A CA 1
ATOM 7536 C C . LYS A 1 984 ? -0.914 25.594 41.344 1 89.31 984 LYS A C 1
ATOM 7538 O O . LYS A 1 984 ? -0.899 24.359 41.25 1 89.31 984 LYS A O 1
ATOM 7543 N N . LYS A 1 985 ? -1.7 26.203 42.125 1 87.56 985 LYS A N 1
ATOM 7544 C CA . LYS A 1 985 ? -2.699 25.516 42.938 1 87.56 985 LYS A CA 1
ATOM 7545 C C . LYS A 1 985 ? -4.09 25.656 42.344 1 87.56 985 LYS A C 1
ATOM 7547 O O . LYS A 1 985 ? -4.422 26.688 41.75 1 87.56 985 LYS A O 1
ATOM 7552 N N . PRO A 1 986 ? -4.809 24.547 42.5 1 89.31 986 PRO A N 1
ATOM 7553 C CA . PRO A 1 986 ? -6.188 24.641 42 1 89.31 986 PRO A CA 1
ATOM 7554 C C . PRO A 1 986 ? -6.996 25.703 42.75 1 89.31 986 PRO A C 1
ATOM 7556 O O . PRO A 1 986 ? -6.945 25.797 43.969 1 89.31 986 PRO A O 1
ATOM 7559 N N . GLY A 1 987 ? -7.633 26.641 42 1 84.81 987 GLY A N 1
ATOM 7560 C CA . GLY A 1 987 ? -8.469 27.688 42.562 1 84.81 987 GLY A CA 1
ATOM 7561 C C . GLY A 1 987 ? -7.742 29.016 42.688 1 84.81 987 GLY A C 1
ATOM 7562 O O . GLY A 1 987 ? -8.344 30.016 43.062 1 84.81 987 GLY A O 1
ATOM 7563 N N . GLU A 1 988 ? -6.566 29.016 42.344 1 88.44 988 GLU A N 1
ATOM 7564 C CA . GLU A 1 988 ? -5.781 30.234 42.438 1 88.44 988 GLU A CA 1
ATOM 7565 C C . GLU A 1 988 ? -6.25 31.25 41.375 1 88.44 988 GLU A C 1
ATOM 7567 O O . GLU A 1 988 ? -6.574 30.891 40.25 1 88.44 988 GLU A O 1
ATOM 7572 N N . LYS A 1 989 ? -6.355 32.562 41.75 1 88.75 989 LYS A N 1
ATOM 7573 C CA . LYS A 1 989 ? -6.75 33.656 40.844 1 88.75 989 LYS A CA 1
ATOM 7574 C C . LYS A 1 989 ? -5.625 34.688 40.688 1 88.75 989 LYS A C 1
ATOM 7576 O O . LYS A 1 989 ? -5 35.062 41.688 1 88.75 989 LYS A O 1
ATOM 7581 N N . LEU A 1 990 ? -5.301 35.031 39.562 1 89.19 990 LEU A N 1
ATOM 7582 C CA . LEU A 1 990 ? -4.273 36 39.25 1 89.19 990 LEU A CA 1
ATOM 7583 C C . LEU A 1 990 ? -4.793 37.031 38.25 1 89.19 990 LEU A C 1
ATOM 7585 O O . LEU A 1 990 ? -5.547 36.719 37.344 1 89.19 990 LEU A O 1
ATOM 7589 N N . PRO A 1 991 ? -4.41 38.25 38.406 1 87.12 991 PRO A N 1
ATOM 7590 C CA . PRO A 1 991 ? -4.793 39.25 37.406 1 87.12 991 PRO A CA 1
ATOM 7591 C C . PRO A 1 991 ? -4.102 39 36.062 1 87.12 991 PRO A C 1
ATOM 7593 O O . PRO A 1 991 ? -2.947 38.594 36.031 1 87.12 991 PRO A O 1
ATOM 7596 N N . ILE A 1 992 ? -4.625 39.406 35.031 1 87.31 992 ILE A N 1
ATOM 7597 C CA . ILE A 1 992 ? -4.18 39.125 33.656 1 87.31 992 ILE A CA 1
ATOM 7598 C C . ILE A 1 992 ? -2.863 39.844 33.375 1 87.31 992 ILE A C 1
ATOM 7600 O O . ILE A 1 992 ? -2.031 39.375 32.625 1 87.31 992 ILE A O 1
ATOM 7604 N N . TRP A 1 993 ? -2.617 41.062 34 1 88.12 993 TRP A N 1
ATOM 7605 C CA . TRP A 1 993 ? -1.417 41.844 33.719 1 88.12 993 TRP A CA 1
ATOM 7606 C C . TRP A 1 993 ? -0.382 41.688 34.812 1 88.12 993 TRP A C 1
ATOM 7608 O O . TRP A 1 993 ? 0.523 42.5 34.969 1 88.12 993 TRP A O 1
ATOM 7618 N N . SER A 1 994 ? -0.465 40.594 35.625 1 88.5 994 SER A N 1
ATOM 7619 C CA . SER A 1 994 ? 0.48 40.312 36.688 1 88.5 994 SER A CA 1
ATOM 7620 C C . SER A 1 994 ? 1.781 39.719 36.156 1 88.5 994 SER A C 1
ATOM 7622 O O . SER A 1 994 ? 1.822 39.25 35.031 1 88.5 994 SER A O 1
ATOM 7624 N N . LYS A 1 995 ? 2.814 39.875 36.938 1 90.88 995 LYS A N 1
ATOM 7625 C CA . LYS A 1 995 ? 4.125 39.344 36.562 1 90.88 995 LYS A CA 1
ATOM 7626 C C . LYS A 1 995 ? 4.074 37.812 36.438 1 90.88 995 LYS A C 1
ATOM 7628 O O . LYS A 1 995 ? 4.762 37.25 35.562 1 90.88 995 LYS A O 1
ATOM 7633 N N . ARG A 1 996 ? 3.26 37.188 37.156 1 91.25 996 ARG A N 1
ATOM 7634 C CA . ARG A 1 996 ? 3.168 35.719 37.125 1 91.25 996 ARG A CA 1
ATOM 7635 C C . ARG A 1 996 ? 2.541 35.281 35.812 1 91.25 996 ARG A C 1
ATOM 7637 O O . ARG A 1 996 ? 2.928 34.219 35.25 1 91.25 996 ARG A O 1
ATOM 7644 N N . ILE A 1 997 ? 1.621 35.969 35.312 1 90.88 997 ILE A N 1
ATOM 7645 C CA . ILE A 1 997 ? 0.99 35.625 34.031 1 90.88 997 ILE A CA 1
ATOM 7646 C C . ILE A 1 997 ? 1.952 35.906 32.875 1 90.88 997 ILE A C 1
ATOM 7648 O O . ILE A 1 997 ? 1.98 35.156 31.906 1 90.88 997 ILE A O 1
ATOM 7652 N N . ILE A 1 998 ? 2.762 36.938 33 1 93.5 998 ILE A N 1
ATOM 7653 C CA . ILE A 1 998 ? 3.76 37.25 32 1 93.5 998 ILE A CA 1
ATOM 7654 C C . ILE A 1 998 ? 4.785 36.125 31.922 1 93.5 998 ILE A C 1
ATOM 7656 O O . ILE A 1 998 ? 5.207 35.719 30.828 1 93.5 998 ILE A O 1
ATOM 7660 N N . MET A 1 999 ? 5.172 35.625 33.062 1 94.94 999 MET A N 1
ATOM 7661 C CA . MET A 1 999 ? 6.121 34.531 33.094 1 94.94 999 MET A CA 1
ATOM 7662 C C . MET A 1 999 ? 5.496 33.281 32.5 1 94.94 999 MET A C 1
ATOM 7664 O O . MET A 1 999 ? 6.172 32.469 31.844 1 94.94 999 MET A O 1
ATOM 7668 N N . ASP A 1 1000 ? 4.262 33.062 32.75 1 93.25 1000 ASP A N 1
ATOM 7669 C CA . ASP A 1 1000 ? 3.547 31.922 32.156 1 93.25 1000 ASP A CA 1
ATOM 7670 C C . ASP A 1 1000 ? 3.479 32.031 30.625 1 93.25 1000 ASP A C 1
ATOM 7672 O O . ASP A 1 1000 ? 3.682 31.062 29.922 1 93.25 1000 ASP A O 1
ATOM 7676 N N . SER A 1 1001 ? 3.145 33.188 30.172 1 93.44 1001 SER A N 1
ATOM 7677 C CA . SER A 1 1001 ? 3.074 33.406 28.734 1 93.44 1001 SER A CA 1
ATOM 7678 C C . SER A 1 1001 ? 4.441 33.25 28.078 1 93.44 1001 SER A C 1
ATOM 7680 O O . SER A 1 1001 ? 4.539 32.781 26.938 1 93.44 1001 SER A O 1
ATOM 7682 N N . THR A 1 1002 ? 5.484 33.656 28.734 1 95.75 1002 THR A N 1
ATOM 7683 C CA . THR A 1 1002 ? 6.836 33.469 28.219 1 95.75 1002 THR A CA 1
ATOM 7684 C C . THR A 1 1002 ? 7.172 31.984 28.109 1 95.75 1002 THR A C 1
ATOM 7686 O O . THR A 1 1002 ? 7.762 31.547 27.125 1 95.75 1002 THR A O 1
ATOM 7689 N N . TRP A 1 1003 ? 6.805 31.234 29.109 1 96.31 1003 TRP A N 1
ATOM 7690 C CA . TRP A 1 1003 ? 7.043 29.797 29.047 1 96.31 1003 TRP A CA 1
ATOM 7691 C C . TRP A 1 1003 ? 6.242 29.172 27.922 1 96.31 1003 TRP A C 1
ATOM 7693 O O . TRP A 1 1003 ? 6.715 28.25 27.25 1 96.31 1003 TRP A O 1
ATOM 7703 N N . GLN A 1 1004 ? 5.023 29.562 27.75 1 95.12 1004 GLN A N 1
ATOM 7704 C CA . GLN A 1 1004 ? 4.223 29.047 26.641 1 95.12 1004 GLN A CA 1
ATOM 7705 C C . GLN A 1 1004 ? 4.891 29.312 25.297 1 95.12 1004 GLN A C 1
ATOM 7707 O O . GLN A 1 1004 ? 4.793 28.516 24.375 1 95.12 1004 GLN A O 1
ATOM 7712 N N . ALA A 1 1005 ? 5.504 30.422 25.188 1 96.31 1005 ALA A N 1
ATOM 7713 C CA . ALA A 1 1005 ? 6.242 30.734 23.969 1 96.31 1005 ALA A CA 1
ATOM 7714 C C . ALA A 1 1005 ? 7.422 29.781 23.781 1 96.31 1005 ALA A C 1
ATOM 7716 O O . ALA A 1 1005 ? 7.719 29.359 22.656 1 96.31 1005 ALA A O 1
ATOM 7717 N N . ILE A 1 1006 ? 8.141 29.484 24.875 1 97.31 1006 ILE A N 1
ATOM 7718 C CA . ILE A 1 1006 ? 9.242 28.531 24.828 1 97.31 1006 ILE A CA 1
ATOM 7719 C C . ILE A 1 1006 ? 8.719 27.156 24.391 1 97.31 1006 ILE A C 1
ATOM 7721 O O . ILE A 1 1006 ? 9.297 26.516 23.516 1 97.31 1006 ILE A O 1
ATOM 7725 N N . ARG A 1 1007 ? 7.637 26.766 24.969 1 96.56 1007 ARG A N 1
ATOM 7726 C CA . ARG A 1 1007 ? 7.023 25.484 24.625 1 96.56 1007 ARG A CA 1
ATOM 7727 C C . ARG A 1 1007 ? 6.629 25.453 23.156 1 96.56 1007 ARG A C 1
ATOM 7729 O O . ARG A 1 1007 ? 6.809 24.422 22.484 1 96.56 1007 ARG A O 1
ATOM 7736 N N . THR A 1 1008 ? 6.082 26.484 22.656 1 95.25 1008 THR A N 1
ATOM 7737 C CA . THR A 1 1008 ? 5.641 26.547 21.266 1 95.25 1008 THR A CA 1
ATOM 7738 C C . THR A 1 1008 ? 6.828 26.422 20.328 1 95.25 1008 THR A C 1
ATOM 7740 O O . THR A 1 1008 ? 6.766 25.703 19.328 1 95.25 1008 THR A O 1
ATOM 7743 N N . LEU A 1 1009 ? 7.871 27.078 20.594 1 96.62 1009 LEU A N 1
ATOM 7744 C CA . LEU A 1 1009 ? 9.039 27.031 19.734 1 96.62 1009 LEU A CA 1
ATOM 7745 C C . LEU A 1 1009 ? 9.664 25.641 19.75 1 96.62 1009 LEU A C 1
ATOM 7747 O O . LEU A 1 1009 ? 10.039 25.109 18.703 1 96.62 1009 LEU A O 1
ATOM 7751 N N . ILE A 1 1010 ? 9.797 25.094 20.938 1 97.06 1010 ILE A N 1
ATOM 7752 C CA . ILE A 1 1010 ? 10.391 23.766 21.062 1 97.06 1010 ILE A CA 1
ATOM 7753 C C . ILE A 1 1010 ? 9.469 22.719 20.422 1 97.06 1010 ILE A C 1
ATOM 7755 O O . ILE A 1 1010 ? 9.938 21.75 19.828 1 97.06 1010 ILE A O 1
ATOM 7759 N N . GLY A 1 1011 ? 8.141 22.984 20.531 1 95.94 1011 GLY A N 1
ATOM 7760 C CA . GLY A 1 1011 ? 7.203 22.141 19.828 1 95.94 1011 GLY A CA 1
ATOM 7761 C C . GLY A 1 1011 ? 7.391 22.156 18.312 1 95.94 1011 GLY A C 1
ATOM 7762 O O . GLY A 1 1011 ? 7.438 21.109 17.672 1 95.94 1011 GLY A O 1
ATOM 7763 N N . ASP A 1 1012 ? 7.621 23.297 17.812 1 95.25 1012 ASP A N 1
ATOM 7764 C CA . ASP A 1 1012 ? 7.836 23.453 16.375 1 95.25 1012 ASP A CA 1
ATOM 7765 C C . ASP A 1 1012 ? 9.188 22.875 15.961 1 95.25 1012 ASP A C 1
ATOM 7767 O O . ASP A 1 1012 ? 9.336 22.375 14.836 1 95.25 1012 ASP A O 1
ATOM 7771 N N . TYR A 1 1013 ? 10.125 22.953 16.844 1 96.94 1013 TYR A N 1
ATOM 7772 C CA . TYR A 1 1013 ? 11.477 22.484 16.531 1 96.94 1013 TYR A CA 1
ATOM 7773 C C . TYR A 1 1013 ? 11.539 20.969 16.5 1 96.94 1013 TYR A C 1
ATOM 7775 O O . TYR A 1 1013 ? 12.164 20.391 15.602 1 96.94 1013 TYR A O 1
ATOM 7783 N N . PHE A 1 1014 ? 10.859 20.312 17.484 1 96.56 1014 PHE A N 1
ATOM 7784 C CA . PHE A 1 1014 ? 11.086 18.875 17.547 1 96.56 1014 PHE A CA 1
ATOM 7785 C C . PHE A 1 1014 ? 9.906 18.172 18.203 1 96.56 1014 PHE A C 1
ATOM 7787 O O . PHE A 1 1014 ? 9.422 17.156 17.703 1 96.56 1014 PHE A O 1
ATOM 7794 N N . MET A 1 1015 ? 9.305 18.625 19.234 1 96.31 1015 MET A N 1
ATOM 7795 C CA . MET A 1 1015 ? 8.445 17.844 20.125 1 96.31 1015 MET A CA 1
ATOM 7796 C C . MET A 1 1015 ? 7.082 17.625 19.484 1 96.31 1015 MET A C 1
ATOM 7798 O O . MET A 1 1015 ? 6.363 16.688 19.875 1 96.31 1015 MET A O 1
ATOM 7802 N N . GLU A 1 1016 ? 6.645 18.406 18.594 1 95.81 1016 GLU A N 1
ATOM 7803 C CA . GLU A 1 1016 ? 5.395 18.125 17.906 1 95.81 1016 GLU A CA 1
ATOM 7804 C C . GLU A 1 1016 ? 5.488 16.812 17.125 1 95.81 1016 GLU A C 1
ATOM 7806 O O . GLU A 1 1016 ? 4.48 16.125 16.938 1 95.81 1016 GLU A O 1
ATOM 7811 N N . MET A 1 1017 ? 6.648 16.469 16.719 1 95.69 1017 MET A N 1
ATOM 7812 C CA . MET A 1 1017 ? 6.879 15.219 15.992 1 95.69 1017 MET A CA 1
ATOM 7813 C C . MET A 1 1017 ? 6.715 14.008 16.906 1 95.69 1017 MET A C 1
ATOM 7815 O O . MET A 1 1017 ? 6.457 12.898 16.453 1 95.69 1017 MET A O 1
ATOM 7819 N N . THR A 1 1018 ? 6.836 14.195 18.203 1 96.88 1018 THR A N 1
ATOM 7820 C CA . THR A 1 1018 ? 6.801 13.086 19.141 1 96.88 1018 THR A CA 1
ATOM 7821 C C . THR A 1 1018 ? 5.402 12.914 19.719 1 96.88 1018 THR A C 1
ATOM 7823 O O . THR A 1 1018 ? 5.164 12.008 20.516 1 96.88 1018 THR A O 1
ATOM 7826 N N . SER A 1 1019 ? 4.473 13.727 19.297 1 96.81 1019 SER A N 1
ATOM 7827 C CA . SER A 1 1019 ? 3.121 13.57 19.828 1 96.81 1019 SER A CA 1
ATOM 7828 C C . SER A 1 1019 ? 2.561 12.188 19.5 1 96.81 1019 SER A C 1
ATOM 7830 O O . SER A 1 1019 ? 2.807 11.648 18.422 1 96.81 1019 SER A O 1
ATOM 7832 N N . GLY A 1 1020 ? 1.917 11.555 20.438 1 94.88 1020 GLY A N 1
ATOM 7833 C CA . GLY A 1 1020 ? 1.364 10.219 20.281 1 94.88 1020 GLY A CA 1
ATOM 7834 C C . GLY A 1 1020 ? 2.33 9.117 20.672 1 94.88 1020 GLY A C 1
ATOM 7835 O O . GLY A 1 1020 ? 1.988 7.938 20.625 1 94.88 1020 GLY A O 1
ATOM 7836 N N . SER A 1 1021 ? 3.549 9.469 21.047 1 95.31 1021 SER A N 1
ATOM 7837 C CA . SER A 1 1021 ? 4.559 8.492 21.453 1 95.31 1021 SER A CA 1
ATOM 7838 C C . SER A 1 1021 ? 4.797 8.539 22.969 1 95.31 1021 SER A C 1
ATOM 7840 O O . SER A 1 1021 ? 4.238 9.383 23.656 1 95.31 1021 SER A O 1
ATOM 7842 N N . PHE A 1 1022 ? 5.621 7.574 23.391 1 94.44 1022 PHE A N 1
ATOM 7843 C CA . PHE A 1 1022 ? 5.984 7.473 24.797 1 94.44 1022 PHE A CA 1
ATOM 7844 C C . PHE A 1 1022 ? 6.832 8.664 25.219 1 94.44 1022 PHE A C 1
ATOM 7846 O O . PHE A 1 1022 ? 6.699 9.156 26.344 1 94.44 1022 PHE A O 1
ATOM 7853 N N . MET A 1 1023 ? 7.676 9.195 24.328 1 95.25 1023 MET A N 1
ATOM 7854 C CA . MET A 1 1023 ? 8.539 10.328 24.641 1 95.25 1023 MET A CA 1
ATOM 7855 C C . MET A 1 1023 ? 7.715 11.57 24.969 1 95.25 1023 MET A C 1
ATOM 7857 O O . MET A 1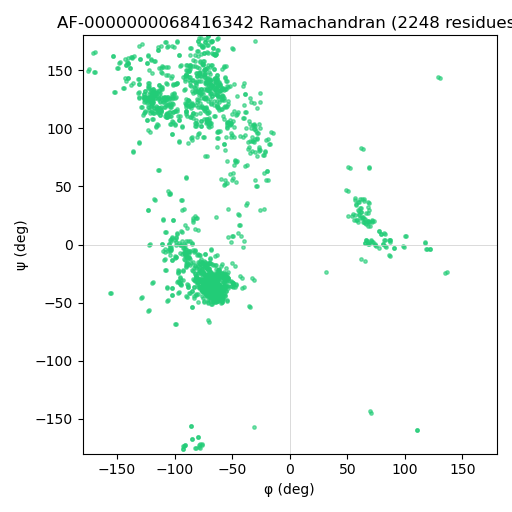 1023 ? 8.078 12.336 25.875 1 95.25 1023 MET A O 1
ATOM 7861 N N . PHE A 1 1024 ? 6.641 11.773 24.266 1 96.94 1024 PHE A N 1
ATOM 7862 C CA . PHE A 1 1024 ? 5.781 12.93 24.516 1 96.94 1024 PHE A CA 1
ATOM 7863 C C . PHE A 1 1024 ? 5.137 12.836 25.891 1 96.94 1024 PHE A C 1
ATOM 7865 O O . PHE A 1 1024 ? 5.031 13.844 26.609 1 96.94 1024 PHE A O 1
ATOM 7872 N N . VAL A 1 1025 ? 4.727 11.664 26.297 1 95.88 1025 VAL A N 1
ATOM 7873 C CA . VAL A 1 1025 ? 4.102 11.445 27.594 1 95.88 1025 VAL A CA 1
ATOM 7874 C C . VAL A 1 1025 ? 5.129 11.664 28.703 1 95.88 1025 VAL A C 1
ATOM 7876 O O . VAL A 1 1025 ? 4.812 12.234 29.75 1 95.88 1025 VAL A O 1
ATOM 7879 N N . MET A 1 1026 ? 6.324 11.227 28.438 1 95.62 1026 MET A N 1
ATOM 7880 C CA . MET A 1 1026 ? 7.391 11.453 29.422 1 95.62 1026 MET A CA 1
ATOM 7881 C C . MET A 1 1026 ? 7.68 12.938 29.578 1 95.62 1026 MET A C 1
ATOM 7883 O O . MET A 1 1026 ? 7.945 13.414 30.672 1 95.62 1026 MET A O 1
ATOM 7887 N N . TRP A 1 1027 ? 7.684 13.664 28.453 1 96.94 1027 TRP A N 1
ATOM 7888 C CA . TRP A 1 1027 ? 7.867 15.109 28.484 1 96.94 1027 TRP A CA 1
ATOM 7889 C C . TRP A 1 1027 ? 6.77 15.789 29.297 1 96.94 1027 TRP A C 1
ATOM 7891 O O . TRP A 1 1027 ? 7.043 16.703 30.078 1 96.94 1027 TRP A O 1
ATOM 7901 N N . MET A 1 1028 ? 5.566 15.312 29.156 1 96.31 1028 MET A N 1
ATOM 7902 C CA . MET A 1 1028 ? 4.426 15.828 29.906 1 96.31 1028 MET A CA 1
ATOM 7903 C C . MET A 1 1028 ? 4.582 15.555 31.391 1 96.31 1028 MET A C 1
ATOM 7905 O O . MET A 1 1028 ? 4.316 16.422 32.219 1 96.31 1028 MET A O 1
ATOM 7909 N N . LYS A 1 1029 ? 5.102 14.383 31.75 1 96.12 1029 LYS A N 1
ATOM 7910 C CA . LYS A 1 1029 ? 5.309 14.008 33.156 1 96.12 1029 LYS A CA 1
ATOM 7911 C C . LYS A 1 1029 ? 6.387 14.867 33.812 1 96.12 1029 LYS A C 1
ATOM 7913 O O . LYS A 1 1029 ? 6.25 15.273 34.938 1 96.12 1029 LYS A O 1
ATOM 7918 N N . MET A 1 1030 ? 7.398 15.156 33.062 1 96.56 1030 MET A N 1
ATOM 7919 C CA . MET A 1 1030 ? 8.508 15.938 33.594 1 96.56 1030 MET A CA 1
ATOM 7920 C C . MET A 1 1030 ? 8.086 17.375 33.844 1 96.56 1030 MET A C 1
ATOM 7922 O O . MET A 1 1030 ? 8.672 18.062 34.688 1 96.56 1030 MET A O 1
ATOM 7926 N N . MET A 1 1031 ? 7.105 17.844 33.188 1 96.5 1031 MET A N 1
ATOM 7927 C CA . MET A 1 1031 ? 6.656 19.219 33.344 1 96.5 1031 MET A CA 1
ATOM 7928 C C . MET A 1 1031 ? 5.586 19.328 34.406 1 96.5 1031 MET A C 1
ATOM 7930 O O . MET A 1 1031 ? 5.008 20.391 34.625 1 96.5 1031 MET A O 1
ATOM 7934 N N . GLY A 1 1032 ? 5.223 18.203 35 1 93.44 1032 GLY A N 1
ATOM 7935 C CA . GLY A 1 1032 ? 4.332 18.25 36.156 1 93.44 1032 GLY A CA 1
ATOM 7936 C C . GLY A 1 1032 ? 3.012 17.547 35.906 1 93.44 1032 GLY A C 1
ATOM 7937 O O . GLY A 1 1032 ? 2.139 17.531 36.781 1 93.44 1032 GLY A O 1
ATOM 7938 N N . GLY A 1 1033 ? 2.816 16.984 34.812 1 93.69 1033 GLY A N 1
ATOM 7939 C CA . GLY A 1 1033 ? 1.604 16.234 34.562 1 93.69 1033 GLY A CA 1
ATOM 7940 C C . GLY A 1 1033 ? 1.575 14.898 35.312 1 93.69 1033 GLY A C 1
ATOM 7941 O O . GLY A 1 1033 ? 2.604 14.227 35.438 1 93.69 1033 GLY A O 1
ATOM 7942 N N . ASP A 1 1034 ? 0.423 14.594 35.812 1 94.38 1034 ASP A N 1
ATOM 7943 C CA . ASP A 1 1034 ? 0.223 13.297 36.438 1 94.38 1034 ASP A CA 1
ATOM 7944 C C . ASP A 1 1034 ? -0.402 12.305 35.469 1 94.38 1034 ASP A C 1
ATOM 7946 O O . ASP A 1 1034 ? -1.626 12.18 35.406 1 94.38 1034 ASP A O 1
ATOM 7950 N N . VAL A 1 1035 ? 0.425 11.648 34.781 1 94.62 1035 VAL A N 1
ATOM 7951 C CA . VAL A 1 1035 ? -0.019 10.742 33.75 1 94.62 1035 VAL A CA 1
ATOM 7952 C C . VAL A 1 1035 ? 0.406 9.312 34.062 1 94.62 1035 VAL A C 1
ATOM 7954 O O . VAL A 1 1035 ? 1.565 9.07 34.406 1 94.62 1035 VAL A O 1
ATOM 7957 N N . ASP A 1 1036 ? -0.503 8.422 34 1 90.31 1036 ASP A N 1
ATOM 7958 C CA . ASP A 1 1036 ? -0.24 7.016 34.281 1 90.31 1036 ASP A CA 1
ATOM 7959 C C . ASP A 1 1036 ? 0.287 6.285 33.062 1 90.31 1036 ASP A C 1
ATOM 7961 O O . ASP A 1 1036 ? 0.676 6.922 32.062 1 90.31 1036 ASP A O 1
ATOM 7965 N N . GLU A 1 1037 ? 0.282 4.941 33.188 1 83.38 1037 GLU A N 1
ATOM 7966 C CA . GLU A 1 1037 ? 0.848 4.129 32.094 1 83.38 1037 GLU A CA 1
ATOM 7967 C C . GLU A 1 1037 ? -0.17 3.896 30.984 1 83.38 1037 GLU A C 1
ATOM 7969 O O . GLU A 1 1037 ? -1.379 3.975 31.219 1 83.38 1037 GLU A O 1
ATOM 7974 N N . ASP A 1 1038 ? 0.229 3.672 29.75 1 87.38 1038 ASP A N 1
ATOM 7975 C CA . ASP A 1 1038 ? -0.551 3.285 28.578 1 87.38 1038 ASP A CA 1
ATOM 7976 C C . ASP A 1 1038 ? -1.47 4.422 28.125 1 87.38 1038 ASP A C 1
ATOM 7978 O O . ASP A 1 1038 ? -2.635 4.188 27.797 1 87.38 1038 ASP A O 1
ATOM 7982 N N . VAL A 1 1039 ? -1.014 5.598 28.25 1 93.38 1039 VAL A N 1
ATOM 7983 C CA . VAL A 1 1039 ? -1.771 6.777 27.844 1 93.38 1039 VAL A CA 1
ATOM 7984 C C . VAL A 1 1039 ? -1.331 7.227 26.453 1 93.38 1039 VAL A C 1
ATOM 7986 O O . VAL A 1 1039 ? -0.169 7.059 26.078 1 93.38 1039 VAL A O 1
ATOM 7989 N N . TYR A 1 1040 ? -2.334 7.629 25.609 1 95.75 1040 TYR A N 1
ATOM 7990 C CA . TYR A 1 1040 ? -2.072 8.172 24.281 1 95.75 1040 TYR A CA 1
ATOM 7991 C C . TYR A 1 1040 ? -2.432 9.648 24.203 1 95.75 1040 TYR A C 1
ATOM 7993 O O . TYR A 1 1040 ? -3.586 10.023 24.422 1 95.75 1040 TYR A O 1
ATOM 8001 N N . VAL A 1 1041 ? -1.467 10.523 23.984 1 96.94 1041 VAL A N 1
ATOM 8002 C CA . VAL A 1 1041 ? -1.706 11.953 23.875 1 96.94 1041 VAL A CA 1
ATOM 8003 C C . VAL A 1 1041 ? -1.124 12.484 22.562 1 96.94 1041 VAL A C 1
ATOM 8005 O O . VAL A 1 1041 ? 0.091 12.445 22.359 1 96.94 1041 VAL A O 1
ATOM 8008 N N . ASP A 1 1042 ? -1.993 12.938 21.688 1 96.38 1042 ASP A N 1
ATOM 8009 C CA . ASP A 1 1042 ? -1.556 13.43 20.391 1 96.38 1042 ASP A CA 1
ATOM 8010 C C . ASP A 1 1042 ? -1.88 14.914 20.219 1 96.38 1042 ASP A C 1
ATOM 8012 O O . ASP A 1 1042 ? -2.338 15.336 19.156 1 96.38 1042 ASP A O 1
ATOM 8016 N N . SER A 1 1043 ? -1.772 15.75 21.203 1 95.75 1043 SER A N 1
ATOM 8017 C CA . SER A 1 1043 ? -2.072 17.172 21.109 1 95.75 1043 SER A CA 1
ATOM 8018 C C . SER A 1 1043 ? -1.116 18 21.969 1 95.75 1043 SER A C 1
ATOM 8020 O O . SER A 1 1043 ? -0.892 17.688 23.125 1 95.75 1043 SER A O 1
ATOM 8022 N N . MET A 1 1044 ? -0.633 19.047 21.406 1 95.25 1044 MET A N 1
ATOM 8023 C CA . MET A 1 1044 ? 0.17 20 22.156 1 95.25 1044 MET A CA 1
ATOM 8024 C C . MET A 1 1044 ? -0.703 20.812 23.109 1 95.25 1044 MET A C 1
ATOM 8026 O O . MET A 1 1044 ? -0.203 21.375 24.094 1 95.25 1044 MET A O 1
ATOM 8030 N N . GLY A 1 1045 ? -2.027 20.828 22.812 1 93.62 1045 GLY A N 1
ATOM 8031 C CA . GLY A 1 1045 ? -2.967 21.562 23.641 1 93.62 1045 GLY A CA 1
ATOM 8032 C C . GLY A 1 1045 ? -3.156 20.953 25.016 1 93.62 1045 GLY A C 1
ATOM 8033 O O . GLY A 1 1045 ? -3.654 21.609 25.938 1 93.62 1045 GLY A O 1
ATOM 8034 N N . ALA A 1 1046 ? -2.674 19.766 25.156 1 94 1046 ALA A N 1
ATOM 8035 C CA . ALA A 1 1046 ? -2.74 19.109 26.469 1 94 1046 ALA A CA 1
ATOM 8036 C C . ALA A 1 1046 ? -1.662 19.641 27.406 1 94 1046 ALA A C 1
ATOM 8038 O O . ALA A 1 1046 ? -1.721 19.422 28.609 1 94 1046 ALA A O 1
ATOM 8039 N N . LEU A 1 1047 ? -0.722 20.469 26.859 1 95.12 1047 LEU A N 1
ATOM 8040 C CA . LEU A 1 1047 ? 0.406 20.953 27.641 1 95.12 1047 LEU A CA 1
ATOM 8041 C C . LEU A 1 1047 ? 0.275 22.438 27.922 1 95.12 1047 LEU A C 1
ATOM 8043 O O . LEU A 1 1047 ? 1.278 23.125 28.125 1 95.12 1047 LEU A O 1
ATOM 8047 N N . LEU A 1 1048 ? -0.885 22.984 27.844 1 93.44 1048 LEU A N 1
ATOM 8048 C CA . LEU A 1 1048 ? -1.062 24.391 28.172 1 93.44 1048 LEU A CA 1
ATOM 8049 C C . LEU A 1 1048 ? -0.764 24.656 29.641 1 93.44 1048 LEU A C 1
ATOM 8051 O O . LEU A 1 1048 ? -0.077 25.625 29.984 1 93.44 1048 LEU A O 1
ATOM 8055 N N . ASN A 1 1049 ? -1.268 23.844 30.531 1 94.44 1049 ASN A N 1
ATOM 8056 C CA . ASN A 1 1049 ? -0.99 23.797 31.969 1 94.44 1049 ASN A CA 1
ATOM 8057 C C . ASN A 1 1049 ? -0.805 22.359 32.438 1 94.44 1049 ASN A C 1
ATOM 8059 O O . ASN A 1 1049 ? -1.683 21.812 33.125 1 94.44 1049 ASN A O 1
ATOM 8063 N N . PRO A 1 1050 ? 0.424 21.844 32.188 1 94.44 1050 PRO A N 1
ATOM 8064 C CA . PRO A 1 1050 ? 0.621 20.422 32.469 1 94.44 1050 PRO A CA 1
ATOM 8065 C C . PRO A 1 1050 ? 0.457 20.078 33.969 1 94.44 1050 PRO A C 1
ATOM 8067 O O . PRO A 1 1050 ? 0.021 18.984 34.312 1 94.44 1050 PRO A O 1
ATOM 8070 N N . GLU A 1 1051 ? 0.754 20.953 34.844 1 92.44 1051 GLU A N 1
ATOM 8071 C CA . GLU A 1 1051 ? 0.658 20.688 36.281 1 92.44 1051 GLU A CA 1
ATOM 8072 C C . GLU A 1 1051 ? -0.796 20.547 36.719 1 92.44 1051 GLU A C 1
ATOM 8074 O O . GLU A 1 1051 ? -1.076 20.031 37.781 1 92.44 1051 GLU A O 1
ATOM 8079 N N . MET A 1 1052 ? -1.672 20.969 35.906 1 94.5 1052 MET A N 1
ATOM 8080 C CA . MET A 1 1052 ? -3.092 20.922 36.219 1 94.5 1052 MET A CA 1
ATOM 8081 C C . MET A 1 1052 ? -3.775 19.75 35.562 1 94.5 1052 MET A C 1
ATOM 8083 O O . MET A 1 1052 ? -4.996 19.594 35.656 1 94.5 1052 MET A O 1
ATOM 8087 N N . VAL A 1 1053 ? -3.119 18.875 34.875 1 95.44 1053 VAL A N 1
ATOM 8088 C CA . VAL A 1 1053 ? -3.727 17.812 34.094 1 95.44 1053 VAL A CA 1
ATOM 8089 C C . VAL A 1 1053 ? -3.385 16.453 34.719 1 95.44 1053 VAL A C 1
ATOM 8091 O O . VAL A 1 1053 ? -2.213 16.156 34.938 1 95.44 1053 VAL A O 1
ATOM 8094 N N . LYS A 1 1054 ? -4.379 15.688 35 1 95.62 1054 LYS A N 1
ATOM 8095 C CA . LYS A 1 1054 ? -4.254 14.305 35.469 1 95.62 1054 LYS A CA 1
ATOM 8096 C C . LYS A 1 1054 ? -4.926 13.336 34.5 1 95.62 1054 LYS A C 1
ATOM 8098 O O . LYS A 1 1054 ? -6.113 13.469 34.188 1 95.62 1054 LYS A O 1
ATOM 8103 N N . ILE A 1 1055 ? -4.156 12.398 33.969 1 96.25 1055 ILE A N 1
ATOM 8104 C CA . ILE A 1 1055 ? -4.691 11.391 33.062 1 96.25 1055 ILE A CA 1
ATOM 8105 C C . ILE A 1 1055 ? -4.422 10 33.625 1 96.25 1055 ILE A C 1
ATOM 8107 O O . ILE A 1 1055 ? -3.268 9.625 33.844 1 96.25 1055 ILE A O 1
ATOM 8111 N N . GLU A 1 1056 ? -5.383 9.25 33.75 1 94.69 1056 GLU A N 1
ATOM 8112 C CA . GLU A 1 1056 ? -5.246 7.906 34.281 1 94.69 1056 GLU A CA 1
ATOM 8113 C C . GLU A 1 1056 ? -5.012 6.875 33.188 1 94.69 1056 GLU A C 1
ATOM 8115 O O . GLU A 1 1056 ? -4.816 7.234 32.031 1 94.69 1056 GLU A O 1
ATOM 8120 N N . ARG A 1 1057 ? -5.02 5.664 33.594 1 91.88 1057 ARG A N 1
ATOM 8121 C CA . ARG A 1 1057 ? -4.617 4.582 32.719 1 91.88 1057 ARG A CA 1
ATOM 8122 C C . ARG A 1 1057 ? -5.57 4.461 31.516 1 91.88 1057 ARG A C 1
ATOM 8124 O O . ARG A 1 1057 ? -6.789 4.508 31.688 1 91.88 1057 ARG A O 1
ATOM 8131 N N . GLY A 1 1058 ? -4.973 4.336 30.312 1 90.56 1058 GLY A N 1
ATOM 8132 C CA . GLY A 1 1058 ? -5.773 4.105 29.125 1 90.56 1058 GLY A CA 1
ATOM 8133 C C . GLY A 1 1058 ? -6.391 5.375 28.562 1 90.56 1058 GLY A C 1
ATOM 8134 O O . GLY A 1 1058 ? -7.148 5.328 27.594 1 90.56 1058 GLY A O 1
ATOM 8135 N N . GLY A 1 1059 ? -6.152 6.512 29.156 1 93.75 1059 GLY A N 1
ATOM 8136 C CA . GLY A 1 1059 ? -6.68 7.77 28.656 1 93.75 1059 GLY A CA 1
ATOM 8137 C C . GLY A 1 1059 ? -6.113 8.156 27.297 1 93.75 1059 GLY A C 1
ATOM 8138 O O . GLY A 1 1059 ? -4.934 7.926 27.031 1 93.75 1059 GLY A O 1
ATOM 8139 N N . CYS A 1 1060 ? -7.047 8.648 26.438 1 95.5 1060 CYS A N 1
ATOM 8140 C CA . CYS A 1 1060 ? -6.633 9.039 25.094 1 95.5 1060 CYS A CA 1
ATOM 8141 C C . CYS A 1 1060 ? -7.059 10.477 24.797 1 95.5 1060 CYS A C 1
ATOM 8143 O O . CYS A 1 1060 ? -8.203 10.852 25.062 1 95.5 1060 CYS A O 1
ATOM 8145 N N . VAL A 1 1061 ? -6.164 11.234 24.359 1 96.44 1061 VAL A N 1
ATOM 8146 C CA . VAL A 1 1061 ? -6.402 12.602 23.906 1 96.44 1061 VAL A CA 1
ATOM 8147 C C . VAL A 1 1061 ? -6.027 12.742 22.438 1 96.44 1061 VAL A C 1
ATOM 8149 O O . VAL A 1 1061 ? -4.871 12.531 22.062 1 96.44 1061 VAL A O 1
ATOM 8152 N N . GLU A 1 1062 ? -6.949 13.148 21.672 1 95.94 1062 GLU A N 1
ATOM 8153 C CA . GLU A 1 1062 ? -6.766 13.156 20.219 1 95.94 1062 GLU A CA 1
ATOM 8154 C C . GLU A 1 1062 ? -6.188 14.492 19.75 1 95.94 1062 GLU A C 1
ATOM 8156 O O . GLU A 1 1062 ? -5.895 15.367 20.562 1 95.94 1062 GLU A O 1
ATOM 8161 N N . LYS A 1 1063 ? -6.133 14.648 18.438 1 95.44 1063 LYS A N 1
ATOM 8162 C CA . LYS A 1 1063 ? -5.449 15.758 17.781 1 95.44 1063 LYS A CA 1
ATOM 8163 C C . LYS A 1 1063 ? -6.168 17.078 18.031 1 95.44 1063 LYS A C 1
ATOM 8165 O O . LYS A 1 1063 ? -7.395 17.156 17.953 1 95.44 1063 LYS A O 1
ATOM 8170 N N . ASP A 1 1064 ? -5.438 18.078 18.438 1 93.88 1064 ASP A N 1
ATOM 8171 C CA . ASP A 1 1064 ? -5.875 19.453 18.594 1 93.88 1064 ASP A CA 1
ATOM 8172 C C . ASP A 1 1064 ? -6.914 19.578 19.719 1 93.88 1064 ASP A C 1
ATOM 8174 O O . ASP A 1 1064 ? -7.738 20.5 19.703 1 93.88 1064 ASP A O 1
ATOM 8178 N N . ALA A 1 1065 ? -6.973 18.578 20.578 1 95.38 1065 ALA A N 1
ATOM 8179 C CA . ALA A 1 1065 ? -7.758 18.75 21.797 1 95.38 1065 ALA A CA 1
ATOM 8180 C C . ALA A 1 1065 ? -7.098 19.75 22.75 1 95.38 1065 ALA A C 1
ATOM 8182 O O . ALA A 1 1065 ? -5.871 19.797 22.844 1 95.38 1065 ALA A O 1
ATOM 8183 N N . LEU A 1 1066 ? -7.938 20.562 23.406 1 95.12 1066 LEU A N 1
ATOM 8184 C CA . LEU A 1 1066 ? -7.41 21.594 24.281 1 95.12 1066 LEU A CA 1
ATOM 8185 C C . LEU A 1 1066 ? -7.805 21.328 25.734 1 95.12 1066 LEU A C 1
ATOM 8187 O O . LEU A 1 1066 ? -8.992 21.281 26.047 1 95.12 1066 LEU A O 1
ATOM 8191 N N . LEU A 1 1067 ? -6.816 21.109 26.531 1 95 1067 LEU A N 1
ATOM 8192 C CA . LEU A 1 1067 ? -7.02 20.984 27.969 1 95 1067 LEU A CA 1
ATOM 8193 C C . LEU A 1 1067 ? -6.605 22.266 28.688 1 95 1067 LEU A C 1
ATOM 8195 O O . LEU A 1 1067 ? -5.434 22.438 29.047 1 95 1067 LEU A O 1
ATOM 8199 N N . PHE A 1 1068 ? -7.57 23.125 28.922 1 92.12 1068 PHE A N 1
ATOM 8200 C CA . PHE A 1 1068 ? -7.312 24.422 29.531 1 92.12 1068 PHE A CA 1
ATOM 8201 C C . PHE A 1 1068 ? -7.273 24.297 31.062 1 92.12 1068 PHE A C 1
ATOM 8203 O O . PHE A 1 1068 ? -8.297 24.031 31.688 1 92.12 1068 PHE A O 1
ATOM 8210 N N . GLY A 1 1069 ? -6.125 24.516 31.594 1 90.12 1069 GLY A N 1
ATOM 8211 C CA . GLY A 1 1069 ? -6.023 24.562 33.031 1 90.12 1069 GLY A CA 1
ATOM 8212 C C . GLY A 1 1069 ? -6.34 25.922 33.625 1 90.12 1069 GLY A C 1
ATOM 8213 O O . GLY A 1 1069 ? -6.277 26.125 34.844 1 90.12 1069 GLY A O 1
ATOM 8214 N N . HIS A 1 1070 ? -6.688 26.906 32.75 1 89.31 1070 HIS A N 1
ATOM 8215 C CA . HIS A 1 1070 ? -7.012 28.25 33.188 1 89.31 1070 HIS A CA 1
ATOM 8216 C C . HIS A 1 1070 ? -8.148 28.859 32.375 1 89.31 1070 HIS A C 1
ATOM 8218 O O . HIS A 1 1070 ? -8.422 28.406 31.266 1 89.31 1070 HIS A O 1
ATOM 8224 N N . ILE A 1 1071 ? -8.867 29.828 33.031 1 85 1071 ILE A N 1
ATOM 8225 C CA . ILE A 1 1071 ? -9.961 30.5 32.375 1 85 1071 ILE A CA 1
ATOM 8226 C C . ILE A 1 1071 ? -9.984 31.969 32.781 1 85 1071 ILE A C 1
ATOM 8228 O O . ILE A 1 1071 ? -9.648 32.312 33.906 1 85 1071 ILE A O 1
ATOM 8232 N N . TYR A 1 1072 ? -10.281 32.719 31.781 1 82.38 1072 TYR A N 1
ATOM 8233 C CA . TYR A 1 1072 ? -10.484 34.156 32.031 1 82.38 1072 TYR A CA 1
ATOM 8234 C C . TYR A 1 1072 ? -11.914 34.438 32.469 1 82.38 1072 TYR A C 1
ATOM 8236 O O . TYR A 1 1072 ? -12.875 34.094 31.781 1 82.38 1072 TYR A O 1
ATOM 8244 N N . GLU A 1 1073 ? -12.258 35.031 33.688 1 74.31 1073 GLU A N 1
ATOM 8245 C CA . GLU A 1 1073 ? -13.594 35.25 34.219 1 74.31 1073 GLU A CA 1
ATOM 8246 C C . GLU A 1 1073 ? -14.008 36.719 34.062 1 74.31 1073 GLU A C 1
ATOM 8248 O O . GLU A 1 1073 ? -15.18 37.062 34.281 1 74.31 1073 GLU A O 1
ATOM 8253 N N . GLY A 1 1074 ? -13.297 37.688 33.469 1 63.72 1074 GLY A N 1
ATOM 8254 C CA . GLY A 1 1074 ? -13.68 39.031 33.125 1 63.72 1074 GLY A CA 1
ATOM 8255 C C . GLY A 1 1074 ? -13.969 39.875 34.375 1 63.72 1074 GLY A C 1
ATOM 8256 O O . GLY A 1 1074 ? -14.203 41.094 34.25 1 63.72 1074 GLY A O 1
ATOM 8257 N N . ASP A 1 1075 ? -14.164 39.344 35.688 1 58.31 1075 ASP A N 1
ATOM 8258 C CA . ASP A 1 1075 ? -14.547 40.156 36.844 1 58.31 1075 ASP A CA 1
ATOM 8259 C C . ASP A 1 1075 ? -13.648 41.406 36.969 1 58.31 1075 ASP A C 1
ATOM 8261 O O . ASP A 1 1075 ? -12.711 41.562 36.188 1 58.31 1075 ASP A O 1
ATOM 8265 N N . GLU A 1 1076 ? -14.062 42.344 37.844 1 54.75 1076 GLU A N 1
ATOM 8266 C CA . GLU A 1 1076 ? -13.336 43.562 38.094 1 54.75 1076 GLU A CA 1
ATOM 8267 C C . GLU A 1 1076 ? -11.836 43.344 38.125 1 54.75 1076 GLU A C 1
ATOM 8269 O O . GLU A 1 1076 ? -11.352 42.562 38.969 1 54.75 1076 GLU A O 1
ATOM 8274 N N . GLY A 1 1077 ? -10.969 43.781 37.156 1 59.31 1077 GLY A N 1
ATOM 8275 C CA . GLY A 1 1077 ? -9.516 43.781 37.031 1 59.31 1077 GLY A CA 1
ATOM 8276 C C . GLY A 1 1077 ? -8.984 42.656 36.156 1 59.31 1077 GLY A C 1
ATOM 8277 O O . GLY A 1 1077 ? -7.77 42.5 36.031 1 59.31 1077 GLY A O 1
ATOM 8278 N N . GLY A 1 1078 ? -9.906 41.812 35.406 1 75.5 1078 GLY A N 1
ATOM 8279 C CA . GLY A 1 1078 ? -9.438 40.781 34.5 1 75.5 1078 GLY A CA 1
ATOM 8280 C C . GLY A 1 1078 ? -8.766 39.594 35.188 1 75.5 1078 GLY A C 1
ATOM 8281 O O . GLY A 1 1078 ? -7.586 39.344 34.969 1 75.5 1078 GLY A O 1
ATOM 8282 N N . MET A 1 1079 ? -9.375 38.781 35.969 1 82.31 1079 MET A N 1
ATOM 8283 C CA . MET A 1 1079 ? -8.781 37.719 36.75 1 82.31 1079 MET A CA 1
ATOM 8284 C C . MET A 1 1079 ? -8.773 36.406 35.938 1 82.31 1079 MET A C 1
ATOM 8286 O O . MET A 1 1079 ? -9.719 36.125 35.219 1 82.31 1079 MET A O 1
ATOM 8290 N N . VAL A 1 1080 ? -7.68 35.688 36.125 1 88.12 1080 VAL A N 1
ATOM 8291 C CA . VAL A 1 1080 ? -7.504 34.344 35.531 1 88.12 1080 VAL A CA 1
ATOM 8292 C C . VAL A 1 1080 ? -7.562 33.312 36.656 1 88.12 1080 VAL A C 1
ATOM 8294 O O . VAL A 1 1080 ? -6.828 33.375 37.625 1 88.12 1080 VAL A O 1
ATOM 8297 N N . LYS A 1 1081 ? -8.43 32.375 36.531 1 88.31 1081 LYS A N 1
ATOM 8298 C CA . LYS A 1 1081 ? -8.609 31.328 37.5 1 88.31 1081 LYS A CA 1
ATOM 8299 C C . LYS A 1 1081 ? -8.062 30 37 1 88.31 1081 LYS A C 1
ATOM 8301 O O . LYS A 1 1081 ? -8.234 29.656 35.812 1 88.31 1081 LYS A O 1
ATOM 8306 N N . PHE A 1 1082 ? -7.383 29.266 37.875 1 92.31 1082 PHE A N 1
ATOM 8307 C CA . PHE A 1 1082 ? -6.797 27.969 37.531 1 92.31 1082 PHE A CA 1
ATOM 8308 C C . PHE A 1 1082 ? -7.598 26.828 38.125 1 92.31 1082 PHE A C 1
ATOM 8310 O O . PHE A 1 1082 ? -8.211 26.984 39.188 1 92.31 1082 PHE A O 1
ATOM 8317 N N . GLY A 1 1083 ? -7.672 25.703 37.406 1 92.19 1083 GLY A N 1
ATOM 8318 C CA . GLY A 1 1083 ? -8.375 24.516 37.844 1 92.19 1083 GLY A CA 1
ATOM 8319 C C . GLY A 1 1083 ? -7.773 23.219 37.312 1 92.19 1083 GLY A C 1
ATOM 8320 O O . GLY A 1 1083 ? -7.176 23.219 36.25 1 92.19 1083 GLY A O 1
ATOM 8321 N N . GLU A 1 1084 ? -8 22.188 38.125 1 93.5 1084 GLU A N 1
ATOM 8322 C CA . GLU A 1 1084 ? -7.461 20.875 37.75 1 93.5 1084 GLU A CA 1
ATOM 8323 C C . GLU A 1 1084 ? -8.43 20.125 36.844 1 93.5 1084 GLU A C 1
ATOM 8325 O O . GLU A 1 1084 ? -9.641 20.203 37 1 93.5 1084 GLU A O 1
ATOM 8330 N N . ILE A 1 1085 ? -7.875 19.453 35.844 1 95 1085 ILE A N 1
ATOM 8331 C CA . ILE A 1 1085 ? -8.617 18.609 34.906 1 95 1085 ILE A CA 1
ATOM 8332 C C . ILE A 1 1085 ? -8.258 17.141 35.156 1 95 1085 ILE A C 1
ATOM 8334 O O . ILE A 1 1085 ? -7.082 16.797 35.25 1 95 1085 ILE A O 1
ATOM 8338 N N . LYS A 1 1086 ? -9.234 16.281 35.219 1 94.69 1086 LYS A N 1
ATOM 8339 C CA . LYS A 1 1086 ? -8.992 14.859 35.438 1 94.69 1086 LYS A CA 1
ATOM 8340 C C . LYS A 1 1086 ? -9.664 14.016 34.344 1 94.69 1086 LYS A C 1
ATOM 8342 O O . LYS A 1 1086 ? -10.867 14.156 34.094 1 94.69 1086 LYS A O 1
ATOM 8347 N N . ILE A 1 1087 ? -8.875 13.219 33.688 1 95.25 1087 ILE A N 1
ATOM 8348 C CA . ILE A 1 1087 ? -9.383 12.227 32.75 1 95.25 1087 ILE A CA 1
ATOM 8349 C C . ILE A 1 1087 ? -9.289 10.836 33.375 1 95.25 1087 ILE A C 1
ATOM 8351 O O . ILE A 1 1087 ? -8.195 10.328 33.625 1 95.25 1087 ILE A O 1
ATOM 8355 N N . GLY A 1 1088 ? -10.305 10.188 33.5 1 92.25 1088 GLY A N 1
ATOM 8356 C CA . GLY A 1 1088 ? -10.359 8.898 34.156 1 92.25 1088 GLY A CA 1
ATOM 8357 C C . GLY A 1 1088 ? -9.812 7.762 33.312 1 92.25 1088 GLY A C 1
ATOM 8358 O O . GLY A 1 1088 ? -9.234 7.988 32.25 1 92.25 1088 GLY A O 1
ATOM 8359 N N . GLU A 1 1089 ? -10.023 6.578 33.875 1 92.12 1089 GLU A N 1
ATOM 8360 C CA . GLU A 1 1089 ? -9.531 5.387 33.188 1 92.12 1089 GLU A CA 1
ATOM 8361 C C . GLU A 1 1089 ? -10.281 5.156 31.891 1 92.12 1089 GLU A C 1
ATOM 8363 O O . GLU A 1 1089 ? -11.516 5.176 31.859 1 92.12 1089 GLU A O 1
ATOM 8368 N N . ASP A 1 1090 ? -9.547 5.008 30.844 1 90.81 1090 ASP A N 1
ATOM 8369 C CA . ASP A 1 1090 ? -10.07 4.77 29.5 1 90.81 1090 ASP A CA 1
ATOM 8370 C C . ASP A 1 1090 ? -10.969 5.922 29.047 1 90.81 1090 ASP A C 1
ATOM 8372 O O . ASP A 1 1090 ? -11.961 5.703 28.344 1 90.81 1090 ASP A O 1
ATOM 8376 N N . GLY A 1 1091 ? -10.648 7.098 29.594 1 92.44 1091 GLY A N 1
ATOM 8377 C CA . GLY A 1 1091 ? -11.328 8.297 29.125 1 92.44 1091 GLY A CA 1
ATOM 8378 C C . GLY A 1 1091 ? -10.859 8.742 27.75 1 92.44 1091 GLY A C 1
ATOM 8379 O O . GLY A 1 1091 ? -9.688 8.578 27.406 1 92.44 1091 GLY A O 1
ATOM 8380 N N . PHE A 1 1092 ? -11.82 9.258 26.969 1 94.5 1092 PHE A N 1
ATOM 8381 C CA . PHE A 1 1092 ? -11.516 9.656 25.594 1 94.5 1092 PHE A CA 1
ATOM 8382 C C . PHE A 1 1092 ? -11.883 11.109 25.359 1 94.5 1092 PHE A C 1
ATOM 8384 O O . PHE A 1 1092 ? -13 11.531 25.688 1 94.5 1092 PHE A O 1
ATOM 8391 N N . VAL A 1 1093 ? -10.93 11.852 24.922 1 95.81 1093 VAL A N 1
ATOM 8392 C CA . VAL A 1 1093 ? -11.164 13.227 24.5 1 95.81 1093 VAL A CA 1
ATOM 8393 C C . VAL A 1 1093 ? -10.961 13.344 22.984 1 95.81 1093 VAL A C 1
ATOM 8395 O O . VAL A 1 1093 ? -9.844 13.164 22.484 1 95.81 1093 VAL A O 1
ATOM 8398 N N . GLY A 1 1094 ? -11.961 13.695 22.281 1 93.06 1094 GLY A N 1
ATOM 8399 C CA . GLY A 1 1094 ? -11.93 13.734 20.828 1 93.06 1094 GLY A CA 1
ATOM 8400 C C . GLY A 1 1094 ? -11.133 14.906 20.281 1 93.06 1094 GLY A C 1
ATOM 8401 O O . GLY A 1 1094 ? -10.695 15.773 21.047 1 93.06 1094 GLY A O 1
ATOM 8402 N N . SER A 1 1095 ? -10.984 14.906 18.969 1 94.81 1095 SER A N 1
ATOM 8403 C CA . SER A 1 1095 ? -10.211 15.938 18.297 1 94.81 1095 SER A CA 1
ATOM 8404 C C . SER A 1 1095 ? -10.906 17.297 18.375 1 94.81 1095 SER A C 1
ATOM 8406 O O . SER A 1 1095 ? -12.133 17.375 18.234 1 94.81 1095 SER A O 1
ATOM 8408 N N . ARG A 1 1096 ? -10.148 18.344 18.641 1 94.25 1096 ARG A N 1
ATOM 8409 C CA . ARG A 1 1096 ? -10.594 19.734 18.734 1 94.25 1096 ARG A CA 1
ATOM 8410 C C . ARG A 1 1096 ? -11.672 19.891 19.797 1 94.25 1096 ARG A C 1
ATOM 8412 O O . ARG A 1 1096 ? -12.484 20.828 19.734 1 94.25 1096 ARG A O 1
ATOM 8419 N N . ALA A 1 1097 ? -11.727 18.953 20.719 1 93.06 1097 ALA A N 1
ATOM 8420 C CA . ALA A 1 1097 ? -12.562 19.109 21.906 1 93.06 1097 ALA A CA 1
ATOM 8421 C C . ALA A 1 1097 ? -11.914 20.078 22.906 1 93.06 1097 ALA A C 1
ATOM 8423 O O . ALA A 1 1097 ? -10.695 20.281 22.875 1 93.06 1097 ALA A O 1
ATOM 8424 N N . MET A 1 1098 ? -12.727 20.688 23.734 1 93.31 1098 MET A N 1
ATOM 8425 C CA . MET A 1 1098 ? -12.227 21.641 24.719 1 93.31 1098 MET A CA 1
ATOM 8426 C C . MET A 1 1098 ? -12.664 21.25 26.125 1 93.31 1098 MET A C 1
ATOM 8428 O O . MET A 1 1098 ? -13.852 21.016 26.359 1 93.31 1098 MET A O 1
ATOM 8432 N N . VAL A 1 1099 ? -11.703 21.156 26.969 1 93.12 1099 VAL A N 1
ATOM 8433 C CA . VAL A 1 1099 ? -11.969 20.828 28.375 1 93.12 1099 VAL A CA 1
ATOM 8434 C C . VAL A 1 1099 ? -11.594 22.016 29.266 1 93.12 1099 VAL A C 1
ATOM 8436 O O . VAL A 1 1099 ? -10.438 22.422 29.297 1 93.12 1099 VAL A O 1
ATOM 8439 N N . MET A 1 1100 ? -12.516 22.578 29.938 1 91.56 1100 MET A N 1
ATOM 8440 C CA . MET A 1 1100 ? -12.297 23.734 30.797 1 91.56 1100 MET A CA 1
ATOM 8441 C C . MET A 1 1100 ? -11.836 23.328 32.188 1 91.56 1100 MET A C 1
ATOM 8443 O O . MET A 1 1100 ? -11.875 22.141 32.531 1 91.56 1100 MET A O 1
ATOM 8447 N N . PRO A 1 1101 ? -11.414 24.297 32.938 1 92.12 1101 PRO A N 1
ATOM 8448 C CA . PRO A 1 1101 ? -10.867 23.938 34.25 1 92.12 1101 PRO A CA 1
ATOM 8449 C C . PRO A 1 1101 ? -11.922 23.328 35.188 1 92.12 1101 PRO A C 1
ATOM 8451 O O . PRO A 1 1101 ? -13.07 23.781 35.188 1 92.12 1101 PRO A O 1
ATOM 8454 N N . GLY A 1 1102 ? -11.477 22.359 35.969 1 89.44 1102 GLY A N 1
ATOM 8455 C CA . GLY A 1 1102 ? -12.328 21.734 36.969 1 89.44 1102 GLY A CA 1
ATOM 8456 C C . GLY A 1 1102 ? -13.133 20.562 36.406 1 89.44 1102 GLY A C 1
ATOM 8457 O O . GLY A 1 1102 ? -13.906 19.938 37.125 1 89.44 1102 GLY A O 1
ATOM 8458 N N . VAL A 1 1103 ? -12.945 20.25 35.188 1 91.06 1103 VAL A N 1
ATOM 8459 C CA . VAL A 1 1103 ? -13.703 19.188 34.531 1 91.06 1103 VAL A CA 1
ATOM 8460 C C . VAL A 1 1103 ? -13.156 17.828 34.969 1 91.06 1103 VAL A C 1
ATOM 8462 O O . VAL A 1 1103 ? -11.945 17.656 35.094 1 91.06 1103 VAL A O 1
ATOM 8465 N N . VAL A 1 1104 ? -14.039 16.875 35.188 1 91.5 1104 VAL A N 1
ATOM 8466 C CA . VAL A 1 1104 ? -13.672 15.508 35.531 1 91.5 1104 VAL A CA 1
ATOM 8467 C C . VAL A 1 1104 ? -14.383 14.547 34.562 1 91.5 1104 VAL A C 1
ATOM 8469 O O . VAL A 1 1104 ? -15.609 14.516 34.5 1 91.5 1104 VAL A O 1
ATOM 8472 N N . LEU A 1 1105 ? -13.578 13.945 33.75 1 93.12 1105 LEU A N 1
ATOM 8473 C CA . LEU A 1 1105 ? -14.102 12.852 32.938 1 93.12 1105 LEU A CA 1
ATOM 8474 C C . LEU A 1 1105 ? -14.086 11.539 33.719 1 93.12 1105 LEU A C 1
ATOM 8476 O O . LEU A 1 1105 ? -13.016 11.031 34.062 1 93.12 1105 LEU A O 1
ATOM 8480 N N . GLU A 1 1106 ? -15.148 10.953 33.906 1 89.25 1106 GLU A N 1
ATOM 8481 C CA . GLU A 1 1106 ? -15.219 9.688 34.625 1 89.25 1106 GLU A CA 1
ATOM 8482 C C . GLU A 1 1106 ? -14.656 8.539 33.812 1 89.25 1106 GLU A C 1
ATOM 8484 O O . GLU A 1 1106 ? -14.258 8.734 32.656 1 89.25 1106 GLU A O 1
ATOM 8489 N N . ASN A 1 1107 ? -14.617 7.375 34.438 1 88.12 1107 ASN A N 1
ATOM 8490 C CA . ASN A 1 1107 ? -14.07 6.207 33.75 1 88.12 1107 ASN A CA 1
ATOM 8491 C C . ASN A 1 1107 ? -14.914 5.816 32.531 1 88.12 1107 ASN A C 1
ATOM 8493 O O . ASN A 1 1107 ? -16.141 5.836 32.594 1 88.12 1107 ASN A O 1
ATOM 8497 N N . ASP A 1 1108 ? -14.359 5.637 31.406 1 86.69 1108 ASP A N 1
ATOM 8498 C CA . ASP A 1 1108 ? -14.961 5.203 30.156 1 86.69 1108 ASP A CA 1
ATOM 8499 C C . ASP A 1 1108 ? -15.836 6.301 29.562 1 86.69 1108 ASP A C 1
ATOM 8501 O O . ASP A 1 1108 ? -16.719 6.027 28.734 1 86.69 1108 ASP A O 1
ATOM 8505 N N . ALA A 1 1109 ? -15.531 7.543 30.047 1 89.25 1109 ALA A N 1
ATOM 8506 C CA . ALA A 1 1109 ? -16.297 8.656 29.5 1 89.25 1109 ALA A CA 1
ATOM 8507 C C . ALA A 1 1109 ? -15.734 9.086 28.141 1 89.25 1109 ALA A C 1
ATOM 8509 O O . ALA A 1 1109 ? -14.539 8.906 27.875 1 89.25 1109 ALA A O 1
ATOM 8510 N N . ASN A 1 1110 ? -16.656 9.484 27.297 1 89.06 1110 ASN A N 1
ATOM 8511 C CA . ASN A 1 1110 ? -16.281 9.891 25.938 1 89.06 1110 ASN A CA 1
ATOM 8512 C C . ASN A 1 1110 ? -16.703 11.328 25.641 1 89.06 1110 ASN A C 1
ATOM 8514 O O . ASN A 1 1110 ? -17.891 11.656 25.734 1 89.06 1110 ASN A O 1
ATOM 8518 N N . LEU A 1 1111 ? -15.734 12.133 25.484 1 90.94 1111 LEU A N 1
ATOM 8519 C CA . LEU A 1 1111 ? -15.984 13.469 24.969 1 90.94 1111 LEU A CA 1
ATOM 8520 C C . LEU A 1 1111 ? -15.766 13.516 23.453 1 90.94 1111 LEU A C 1
ATOM 8522 O O . LEU A 1 1111 ? -14.625 13.453 22.984 1 90.94 1111 LEU A O 1
ATOM 8526 N N . ALA A 1 1112 ? -16.766 13.664 22.672 1 86.94 1112 ALA A N 1
ATOM 8527 C CA . ALA A 1 1112 ? -16.703 13.594 21.219 1 86.94 1112 ALA A CA 1
ATOM 8528 C C . ALA A 1 1112 ? -15.891 14.75 20.641 1 86.94 1112 ALA A C 1
ATOM 8530 O O . ALA A 1 1112 ? -15.531 15.68 21.375 1 86.94 1112 ALA A O 1
ATOM 8531 N N . ALA A 1 1113 ? -15.617 14.625 19.438 1 88.12 1113 ALA A N 1
ATOM 8532 C CA . ALA A 1 1113 ? -14.906 15.688 18.734 1 88.12 1113 ALA A CA 1
ATOM 8533 C C . ALA A 1 1113 ? -15.727 16.969 18.703 1 88.12 1113 ALA A C 1
ATOM 8535 O O . ALA A 1 1113 ? -16.953 16.938 18.578 1 88.12 1113 ALA A O 1
ATOM 8536 N N . PHE A 1 1114 ? -15.023 17.984 18.844 1 87.69 1114 PHE A N 1
ATOM 8537 C CA . PHE A 1 1114 ? -15.641 19.312 18.766 1 87.69 1114 PHE A CA 1
ATOM 8538 C C . PHE A 1 1114 ? -16.703 19.469 19.844 1 87.69 1114 PHE A C 1
ATOM 8540 O O . PHE A 1 1114 ? -17.781 20.031 19.578 1 87.69 1114 PHE A O 1
ATOM 8547 N N . SER A 1 1115 ? -16.438 18.906 21 1 84.75 1115 SER A N 1
ATOM 8548 C CA . SER A 1 1115 ? -17.344 19.047 22.141 1 84.75 1115 SER A CA 1
ATOM 8549 C C . SER A 1 1115 ? -16.703 19.891 23.234 1 84.75 1115 SER A C 1
ATOM 8551 O O . SER A 1 1115 ? -15.477 19.969 23.328 1 84.75 1115 SER A O 1
ATOM 8553 N N . LEU A 1 1116 ? -17.547 20.594 23.922 1 86.94 1116 LEU A N 1
ATOM 8554 C CA . LEU A 1 1116 ? -17.094 21.453 25 1 86.94 1116 LEU A CA 1
ATOM 8555 C C . LEU A 1 1116 ? -17.516 20.891 26.359 1 86.94 1116 LEU A C 1
ATOM 8557 O O . LEU A 1 1116 ? -18.672 20.516 26.562 1 86.94 1116 LEU A O 1
ATOM 8561 N N . ALA A 1 1117 ? -16.516 20.672 27.203 1 87.62 1117 ALA A N 1
ATOM 8562 C CA . ALA A 1 1117 ? -16.781 20.391 28.609 1 87.62 1117 ALA A CA 1
ATOM 8563 C C . ALA A 1 1117 ? -16.625 21.656 29.453 1 87.62 1117 ALA A C 1
ATOM 8565 O O . ALA A 1 1117 ? -15.523 22.172 29.625 1 87.62 1117 ALA A O 1
ATOM 8566 N N . MET A 1 1118 ? -17.672 22.094 30.047 1 83.12 1118 MET A N 1
ATOM 8567 C CA . MET A 1 1118 ? -17.703 23.375 30.75 1 83.12 1118 MET A CA 1
ATOM 8568 C C . MET A 1 1118 ? -17.047 23.25 32.125 1 83.12 1118 MET A C 1
ATOM 8570 O O . MET A 1 1118 ? -16.797 22.125 32.594 1 83.12 1118 MET A O 1
ATOM 8574 N N . LYS A 1 1119 ? -16.938 24.438 32.688 1 82.19 1119 LYS A N 1
ATOM 8575 C CA . LYS A 1 1119 ? -16.25 24.531 33.969 1 82.19 1119 LYS A CA 1
ATOM 8576 C C . LYS A 1 1119 ? -16.922 23.656 35.031 1 82.19 1119 LYS A C 1
ATOM 8578 O O . LYS A 1 1119 ? -18.141 23.719 35.188 1 82.19 1119 LYS A O 1
ATOM 8583 N N . GLN A 1 1120 ? -16.109 22.812 35.688 1 78.5 1120 GLN A N 1
ATOM 8584 C CA . GLN A 1 1120 ? -16.5 21.984 36.812 1 78.5 1120 GLN A CA 1
ATOM 8585 C C . GLN A 1 1120 ? -17.547 20.953 36.406 1 78.5 1120 GLN A C 1
ATOM 8587 O O . GLN A 1 1120 ? -18.281 20.438 37.25 1 78.5 1120 GLN A O 1
ATOM 8592 N N . GLU A 1 1121 ? -17.578 20.688 35.125 1 79.75 1121 GLU A N 1
ATOM 8593 C CA . GLU A 1 1121 ? -18.516 19.688 34.625 1 79.75 1121 GLU A CA 1
ATOM 8594 C C . GLU A 1 1121 ? -17.969 18.281 34.844 1 79.75 1121 GLU A C 1
ATOM 8596 O O . GLU A 1 1121 ? -16.766 18.047 34.688 1 79.75 1121 GLU A O 1
ATOM 8601 N N . ILE A 1 1122 ? -18.797 17.344 35.219 1 82.25 1122 ILE A N 1
ATOM 8602 C CA . ILE A 1 1122 ? -18.453 15.938 35.312 1 82.25 1122 ILE A CA 1
ATOM 8603 C C . ILE A 1 1122 ? -19.094 15.164 34.156 1 82.25 1122 ILE A C 1
ATOM 8605 O O . ILE A 1 1122 ? -20.328 15.117 34.062 1 82.25 1122 ILE A O 1
ATOM 8609 N N . ILE A 1 1123 ? -18.25 14.703 33.25 1 85.44 1123 ILE A N 1
ATOM 8610 C CA . ILE A 1 1123 ? -18.734 13.938 32.125 1 85.44 1123 ILE A CA 1
ATOM 8611 C C . ILE A 1 1123 ? -18.766 12.453 32.469 1 85.44 1123 ILE A C 1
ATOM 8613 O O . ILE A 1 1123 ? -17.75 11.867 32.844 1 85.44 1123 ILE A O 1
ATOM 8617 N N . ARG A 1 1124 ? -19.828 11.781 32.344 1 77.19 1124 ARG A N 1
ATOM 8618 C CA . ARG A 1 1124 ? -20.016 10.391 32.75 1 77.19 1124 ARG A CA 1
ATOM 8619 C C . ARG A 1 1124 ? -20.078 9.477 31.531 1 77.19 1124 ARG A C 1
ATOM 8621 O O . ARG A 1 1124 ? -20.25 9.953 30.406 1 77.19 1124 ARG A O 1
ATOM 8628 N N . SER A 1 1125 ? -19.688 8.172 31.703 1 72.06 1125 SER A N 1
ATOM 8629 C CA . SER A 1 1125 ? -19.672 7.156 30.656 1 72.06 1125 SER A CA 1
ATOM 8630 C C . SER A 1 1125 ? -21.078 6.879 30.125 1 72.06 1125 SER A C 1
ATOM 8632 O O . SER A 1 1125 ? -22.047 6.895 30.891 1 72.06 1125 SER A O 1
ATOM 8634 N N . THR A 1 1126 ? -21.344 7.066 28.922 1 52.31 1126 THR A N 1
ATOM 8635 C CA . THR A 1 1126 ? -22.609 6.59 28.359 1 52.31 1126 THR A CA 1
ATOM 8636 C C . THR A 1 1126 ? -22.5 5.109 28 1 52.31 1126 THR A C 1
ATOM 8638 O O . THR A 1 1126 ? -21.453 4.633 27.578 1 52.31 1126 THR A O 1
ATOM 8641 N N . LEU B 1 1 ? -77.125 -46.125 -23.609 1 18.86 1 LEU B N 1
ATOM 8642 C CA . LEU B 1 1 ? -77.5 -46.969 -22.469 1 18.86 1 LEU B CA 1
ATOM 8643 C C . LEU B 1 1 ? -76.25 -47.594 -21.828 1 18.86 1 LEU B C 1
ATOM 8645 O O . LEU B 1 1 ? -76.375 -48.625 -21.156 1 18.86 1 LEU B O 1
ATOM 8649 N N . VAL B 1 2 ? -75.188 -47.156 -22.281 1 23.28 2 VAL B N 1
ATOM 8650 C CA . VAL B 1 2 ? -73.75 -47.625 -22.172 1 23.28 2 VAL B CA 1
ATOM 8651 C C . VAL B 1 2 ? -73.375 -47.719 -20.688 1 23.28 2 VAL B C 1
ATOM 8653 O O . VAL B 1 2 ? -73.375 -46.719 -19.984 1 23.28 2 VAL B O 1
ATOM 8656 N N . ARG B 1 3 ? -73.812 -48.906 -20.094 1 21.53 3 ARG B N 1
ATOM 8657 C CA . ARG B 1 3 ? -73.875 -49.281 -18.688 1 21.53 3 ARG B CA 1
ATOM 8658 C C . ARG B 1 3 ? -72.5 -49.062 -18 1 21.53 3 ARG B C 1
ATOM 8660 O O . ARG B 1 3 ? -71.5 -49.469 -18.531 1 21.53 3 ARG B O 1
ATOM 8667 N N . THR B 1 4 ? -72.375 -48 -17.203 1 23.64 4 THR B N 1
ATOM 8668 C CA . THR B 1 4 ? -71.312 -47.438 -16.422 1 23.64 4 THR B CA 1
ATOM 8669 C C . THR B 1 4 ? -70.75 -48.438 -15.414 1 23.64 4 THR B C 1
ATOM 8671 O O . THR B 1 4 ? -71.375 -48.719 -14.406 1 23.64 4 THR B O 1
ATOM 8674 N N . ILE B 1 5 ? -70.375 -49.719 -15.93 1 24.84 5 ILE B N 1
ATOM 8675 C CA . ILE B 1 5 ? -70.062 -50.875 -15.117 1 24.84 5 ILE B CA 1
ATOM 8676 C C . ILE B 1 5 ? -69.062 -50.469 -14.031 1 24.84 5 ILE B C 1
ATOM 8678 O O . ILE B 1 5 ? -68 -49.875 -14.32 1 24.84 5 ILE B O 1
ATOM 8682 N N . HIS B 1 6 ? -69.5 -50.344 -12.742 1 24.64 6 HIS B N 1
ATOM 8683 C CA . HIS B 1 6 ? -68.938 -50 -11.461 1 24.64 6 HIS B CA 1
ATOM 8684 C C . HIS B 1 6 ? -67.75 -50.938 -11.133 1 24.64 6 HIS B C 1
ATOM 8686 O O . HIS B 1 6 ? -68 -52.125 -10.875 1 24.64 6 HIS B O 1
ATOM 8692 N N . VAL B 1 7 ? -66.75 -51.094 -11.898 1 28.06 7 VAL B N 1
ATOM 8693 C CA . VAL B 1 7 ? -65.688 -52.031 -11.75 1 28.06 7 VAL B CA 1
ATOM 8694 C C . VAL B 1 7 ? -65.125 -52 -10.32 1 28.06 7 VAL B C 1
ATOM 8696 O O . VAL B 1 7 ? -64.75 -50.938 -9.828 1 28.06 7 VAL B O 1
ATOM 8699 N N . PRO B 1 8 ? -65.688 -52.875 -9.469 1 28.44 8 PRO B N 1
ATOM 8700 C CA . PRO B 1 8 ? -65.438 -52.969 -8.023 1 28.44 8 PRO B CA 1
ATOM 8701 C C . PRO B 1 8 ? -63.938 -52.906 -7.684 1 28.44 8 PRO B C 1
ATOM 8703 O O . PRO B 1 8 ? -63.094 -53.344 -8.461 1 28.44 8 PRO B O 1
ATOM 8706 N N . CYS B 1 9 ? -63.531 -51.938 -7.086 1 30.41 9 CYS B N 1
ATOM 8707 C CA . CYS B 1 9 ? -62.156 -51.688 -6.637 1 30.41 9 CYS B CA 1
ATOM 8708 C C . CYS B 1 9 ? -61.656 -52.844 -5.781 1 30.41 9 CYS B C 1
ATOM 8710 O O . CYS B 1 9 ? -62.188 -53.094 -4.699 1 30.41 9 CYS B O 1
ATOM 8712 N N . LYS B 1 10 ? -61.344 -54.125 -6.398 1 38.06 10 LYS B N 1
ATOM 8713 C CA . LYS B 1 10 ? -60.844 -55.375 -5.824 1 38.06 10 LYS B CA 1
ATOM 8714 C C . LYS B 1 10 ? -59.875 -55.094 -4.66 1 38.06 10 LYS B C 1
ATOM 8716 O O . LYS B 1 10 ? -58.906 -54.344 -4.809 1 38.06 10 LYS B O 1
ATOM 8721 N N . ARG B 1 11 ? -60.344 -55.281 -3.49 1 44.91 11 ARG B N 1
ATOM 8722 C CA . ARG B 1 11 ? -59.625 -55.25 -2.219 1 44.91 11 ARG B CA 1
ATOM 8723 C C . ARG B 1 11 ? -58.406 -56.156 -2.262 1 44.91 11 ARG B C 1
ATOM 8725 O O . ARG B 1 11 ? -58.5 -57.344 -2.639 1 44.91 11 ARG B O 1
ATOM 8732 N N . ILE B 1 12 ? -57.25 -55.844 -2.318 1 53.78 12 ILE B N 1
ATOM 8733 C CA . ILE B 1 12 ? -56.031 -56.594 -2.314 1 53.78 12 ILE B CA 1
ATOM 8734 C C . ILE B 1 12 ? -55.969 -57.5 -1.067 1 53.78 12 ILE B C 1
ATOM 8736 O O . ILE B 1 12 ? -55.969 -56.969 0.057 1 53.78 12 ILE B O 1
ATOM 8740 N N . SER B 1 13 ? -56.406 -58.812 -1.039 1 62.94 13 SER B N 1
ATOM 8741 C CA . SER B 1 13 ? -56.438 -59.75 0.069 1 62.94 13 SER B CA 1
ATOM 8742 C C . SER B 1 13 ? -55.062 -60.281 0.406 1 62.94 13 SER B C 1
ATOM 8744 O O . SER B 1 13 ? -54.125 -60.125 -0.37 1 62.94 13 SER B O 1
ATOM 8746 N N . LYS B 1 14 ? -54.812 -60.938 1.605 1 68.94 14 LYS B N 1
ATOM 8747 C CA . LYS B 1 14 ? -53.562 -61.531 2.082 1 68.94 14 LYS B CA 1
ATOM 8748 C C . LYS B 1 14 ? -53.062 -62.562 1.105 1 68.94 14 LYS B C 1
ATOM 8750 O O . LYS B 1 14 ? -51.844 -62.656 0.865 1 68.94 14 LYS B O 1
ATOM 8755 N N . ASN B 1 15 ? -53.938 -63.188 0.563 1 71.06 15 ASN B N 1
ATOM 8756 C CA . ASN B 1 15 ? -53.562 -64.25 -0.384 1 71.06 15 ASN B CA 1
ATOM 8757 C C . ASN B 1 15 ? -53 -63.656 -1.678 1 71.06 15 ASN B C 1
ATOM 8759 O O . ASN B 1 15 ? -52.125 -64.25 -2.311 1 71.06 15 ASN B O 1
ATOM 8763 N N . ASP B 1 16 ? -53.531 -62.469 -2.033 1 72.5 16 ASP B N 1
ATOM 8764 C CA . ASP B 1 16 ? -53.031 -61.781 -3.219 1 72.5 16 ASP B CA 1
ATOM 8765 C C . ASP B 1 16 ? -51.594 -61.312 -3.008 1 72.5 16 ASP B C 1
ATOM 8767 O O . ASP B 1 16 ? -50.781 -61.375 -3.932 1 72.5 16 ASP B O 1
ATOM 8771 N N . ILE B 1 17 ? -51.281 -61.031 -1.75 1 74.88 17 ILE B N 1
ATOM 8772 C CA . ILE B 1 17 ? -49.938 -60.594 -1.403 1 74.88 17 ILE B CA 1
ATOM 8773 C C . ILE B 1 17 ? -49 -61.781 -1.403 1 74.88 17 ILE B C 1
ATOM 8775 O O . ILE B 1 17 ? -47.875 -61.719 -1.909 1 74.88 17 ILE B O 1
ATOM 8779 N N . VAL B 1 18 ? -49.469 -62.969 -0.885 1 76.38 18 VAL B N 1
ATOM 8780 C CA . VAL B 1 18 ? -48.656 -64.188 -0.845 1 76.38 18 VAL B CA 1
ATOM 8781 C C . VAL B 1 18 ? -48.344 -64.625 -2.268 1 76.38 18 VAL B C 1
ATOM 8783 O O . VAL B 1 18 ? -47.219 -65 -2.574 1 76.38 18 VAL B O 1
ATOM 8786 N N . GLU B 1 19 ? -49.375 -64.562 -3.156 1 75.12 19 GLU B N 1
ATOM 8787 C CA . GLU B 1 19 ? -49.156 -64.938 -4.535 1 75.12 19 GLU B CA 1
ATOM 8788 C C . GLU B 1 19 ? -48.219 -64 -5.27 1 75.12 19 GLU B C 1
ATOM 8790 O O . GLU B 1 19 ? -47.375 -64.438 -6.074 1 75.12 19 GLU B O 1
ATOM 8795 N N . PHE B 1 20 ? -48.281 -62.812 -4.949 1 74.31 20 PHE B N 1
ATOM 8796 C CA . PHE B 1 20 ? -47.438 -61.781 -5.535 1 74.31 20 PHE B CA 1
ATOM 8797 C C . PHE B 1 20 ? -46 -61.969 -5.074 1 74.31 20 PHE B C 1
ATOM 8799 O O . PHE B 1 20 ? -45.062 -61.906 -5.887 1 74.31 20 PHE B O 1
ATOM 8806 N N . LEU B 1 21 ? -45.812 -62.281 -3.797 1 74.81 21 LEU B N 1
ATOM 8807 C CA . LEU B 1 21 ? -44.469 -62.438 -3.244 1 74.81 21 LEU B CA 1
ATOM 8808 C C . LEU B 1 21 ? -43.844 -63.719 -3.77 1 74.81 21 LEU B C 1
ATOM 8810 O O . LEU B 1 21 ? -42.656 -63.75 -4.066 1 74.81 21 LEU B O 1
ATOM 8814 N N . LYS B 1 22 ? -44.656 -64.688 -3.877 1 76.19 22 LYS B N 1
ATOM 8815 C CA . LYS B 1 22 ? -44.188 -65.875 -4.52 1 76.19 22 LYS B CA 1
ATOM 8816 C C . LYS B 1 22 ? -43.719 -65.625 -5.945 1 76.19 22 LYS B C 1
ATOM 8818 O O . LYS B 1 22 ? -42.688 -66.188 -6.387 1 76.19 22 LYS B O 1
ATOM 8823 N N . GLY B 1 23 ? -44.5 -64.688 -6.652 1 76 23 GLY B N 1
ATOM 8824 C CA . GLY B 1 23 ? -44.125 -64.312 -8.008 1 76 23 GLY B CA 1
ATOM 8825 C C . GLY B 1 23 ? -42.812 -63.594 -8.07 1 76 23 GLY B C 1
ATOM 8826 O O . GLY B 1 23 ? -42 -63.844 -8.961 1 76 23 GLY B O 1
ATOM 8827 N N . ILE B 1 24 ? -42.5 -62.812 -7.125 1 74.56 24 ILE B N 1
ATOM 8828 C CA . ILE B 1 24 ? -41.281 -62.031 -7.113 1 74.56 24 ILE B CA 1
ATOM 8829 C C . ILE B 1 24 ? -40.094 -62.969 -6.848 1 74.56 24 ILE B C 1
ATOM 8831 O O . ILE B 1 24 ? -39.062 -62.875 -7.504 1 74.56 24 ILE B O 1
ATOM 8835 N N . ILE B 1 25 ? -40.25 -63.875 -5.914 1 72.5 25 ILE B N 1
ATOM 8836 C CA . ILE B 1 25 ? -39.188 -64.812 -5.562 1 72.5 25 ILE B CA 1
ATOM 8837 C C . ILE B 1 25 ? -38.938 -65.75 -6.719 1 72.5 25 ILE B C 1
ATOM 8839 O O . ILE B 1 25 ? -37.812 -66.062 -7.055 1 72.5 25 ILE B O 1
ATOM 8843 N N . SER B 1 26 ? -39.969 -66.125 -7.324 1 76.69 26 SER B N 1
ATOM 8844 C CA . SER B 1 26 ? -39.844 -67 -8.484 1 76.69 26 SER B CA 1
ATOM 8845 C C . SER B 1 26 ? -39.094 -66.312 -9.625 1 76.69 26 SER B C 1
ATOM 8847 O O . SER B 1 26 ? -38.25 -66.875 -10.289 1 76.69 26 SER B O 1
ATOM 8849 N N . GLU B 1 27 ? -39.438 -65.062 -9.797 1 74.12 27 GLU B N 1
ATOM 8850 C CA . GLU B 1 27 ? -38.812 -64.25 -10.867 1 74.12 27 GLU B CA 1
ATOM 8851 C C . GLU B 1 27 ? -37.312 -64.062 -10.586 1 74.12 27 GLU B C 1
ATOM 8853 O O . GLU B 1 27 ? -36.5 -64.125 -11.508 1 74.12 27 GLU B O 1
ATOM 8858 N N . GLN B 1 28 ? -36.938 -64.062 -9.328 1 70.75 28 GLN B N 1
ATOM 8859 C CA . GLN B 1 28 ? -35.562 -63.75 -9.016 1 70.75 28 GLN B CA 1
ATOM 8860 C C . GLN B 1 28 ? -34.75 -65 -8.805 1 70.75 28 GLN B C 1
ATOM 8862 O O . GLN B 1 28 ? -33.531 -65.062 -9.078 1 70.75 28 GLN B O 1
ATOM 8867 N N . THR B 1 29 ? -35.25 -66.062 -8.32 1 71.75 29 THR B N 1
ATOM 8868 C CA . THR B 1 29 ? -34.5 -67.312 -8.008 1 71.75 29 THR B CA 1
ATOM 8869 C C . THR B 1 29 ? -34.75 -68.375 -9.055 1 71.75 29 THR B C 1
ATOM 8871 O O . THR B 1 29 ? -34 -69.375 -9.141 1 71.75 29 THR B O 1
ATOM 8874 N N . GLY B 1 30 ? -35.594 -68.25 -10.078 1 71.31 30 GLY B N 1
ATOM 8875 C CA . GLY B 1 30 ? -35.938 -69.25 -11.102 1 71.31 30 GLY B CA 1
ATOM 8876 C C . GLY B 1 30 ? -36.719 -70.438 -10.555 1 71.31 30 GLY B C 1
ATOM 8877 O O . GLY B 1 30 ? -36.969 -71.375 -11.281 1 71.31 30 GLY B O 1
ATOM 8878 N N . VAL B 1 31 ? -37.031 -70.438 -9.195 1 73.12 31 VAL B N 1
ATOM 8879 C CA . VAL B 1 31 ? -37.719 -71.625 -8.609 1 73.12 31 VAL B CA 1
ATOM 8880 C C . VAL B 1 31 ? -39.219 -71.5 -8.93 1 73.12 31 VAL B C 1
ATOM 8882 O O . VAL B 1 31 ? -39.781 -70.438 -8.992 1 73.12 31 VAL B O 1
ATOM 8885 N N . ALA B 1 32 ? -39.844 -72.562 -9.43 1 72.88 32 ALA B N 1
ATOM 8886 C CA . ALA B 1 32 ? -41.219 -72.625 -9.844 1 72.88 32 ALA B CA 1
ATOM 8887 C C . ALA B 1 32 ? -42.156 -72.188 -8.719 1 72.88 32 ALA B C 1
ATOM 8889 O O . ALA B 1 32 ? -41.938 -72.5 -7.547 1 72.88 32 ALA B O 1
ATOM 8890 N N . ILE B 1 33 ? -43.219 -71.375 -8.859 1 69.44 33 ILE B N 1
ATOM 8891 C CA . ILE B 1 33 ? -44.094 -70.688 -7.938 1 69.44 33 ILE B CA 1
ATOM 8892 C C . ILE B 1 33 ? -44.719 -71.688 -6.98 1 69.44 33 ILE B C 1
ATOM 8894 O O . ILE B 1 33 ? -44.906 -71.375 -5.793 1 69.44 33 ILE B O 1
ATOM 8898 N N . ASN B 1 34 ? -45.031 -72.875 -7.477 1 70.75 34 ASN B N 1
ATOM 8899 C CA . ASN B 1 34 ? -45.719 -73.875 -6.676 1 70.75 34 ASN B CA 1
ATOM 8900 C C . ASN B 1 34 ? -44.781 -74.562 -5.664 1 70.75 34 ASN B C 1
ATOM 8902 O O . ASN B 1 34 ? -45.25 -75.188 -4.695 1 70.75 34 ASN B O 1
ATOM 8906 N N . SER B 1 35 ? -43.469 -74.562 -5.895 1 72.38 35 SER B N 1
ATOM 8907 C CA . SER B 1 35 ? -42.531 -75.188 -4.973 1 72.38 35 SER B CA 1
ATOM 8908 C C . SER B 1 35 ? -42.062 -74.25 -3.898 1 72.38 35 SER B C 1
ATOM 8910 O O . SER B 1 35 ? -41.281 -74.625 -3.023 1 72.38 35 SER B O 1
ATOM 8912 N N . ILE B 1 36 ? -42.438 -73 -3.988 1 66.31 36 ILE B N 1
ATOM 8913 C CA . ILE B 1 36 ? -42.031 -72 -2.982 1 66.31 36 ILE B CA 1
ATOM 8914 C C . ILE B 1 36 ? -42.938 -72.125 -1.762 1 66.31 36 ILE B C 1
ATOM 8916 O O . ILE B 1 36 ? -44.156 -71.938 -1.871 1 66.31 36 ILE B O 1
ATOM 8920 N N . SER B 1 37 ? -42.406 -72.75 -0.644 1 69.94 37 SER B N 1
ATOM 8921 C CA . SER B 1 37 ? -43.156 -72.875 0.591 1 69.94 37 SER B CA 1
ATOM 8922 C C . SER B 1 37 ? -43.438 -71.562 1.266 1 69.94 37 SER B C 1
ATOM 8924 O O . SER B 1 37 ? -42.562 -70.688 1.31 1 69.94 37 SER B O 1
ATOM 8926 N N . VAL B 1 38 ? -44.562 -71.125 1.573 1 68.69 38 VAL B N 1
ATOM 8927 C CA . VAL B 1 38 ? -45.031 -69.938 2.199 1 68.69 38 VAL B CA 1
ATOM 8928 C C . VAL B 1 38 ? -44.406 -69.75 3.578 1 68.69 38 VAL B C 1
ATOM 8930 O O . VAL B 1 38 ? -44.156 -68.625 4.047 1 68.69 38 VAL B O 1
ATOM 8933 N N . THR B 1 39 ? -43.938 -70.75 4.344 1 62.81 39 THR B N 1
ATOM 8934 C CA . THR B 1 39 ? -43.344 -70.75 5.684 1 62.81 39 THR B CA 1
ATOM 8935 C C . THR B 1 39 ? -41.844 -70.938 5.617 1 62.81 39 THR B C 1
ATOM 8937 O O . THR B 1 39 ? -41.156 -70.938 6.652 1 62.81 39 THR B O 1
ATOM 8940 N N . GLY B 1 40 ? -41.25 -71.25 4.492 1 62.28 40 GLY B N 1
ATOM 8941 C CA . GLY B 1 40 ? -39.812 -71.5 4.402 1 62.28 40 GLY B CA 1
ATOM 8942 C C . GLY B 1 40 ? -38.969 -70.25 4.539 1 62.28 40 GLY B C 1
ATOM 8943 O O . GLY B 1 40 ? -39.438 -69.125 4.359 1 62.28 40 GLY B O 1
ATOM 8944 N N . ASN B 1 41 ? -37.688 -70.25 5.223 1 61.62 41 ASN B N 1
ATOM 8945 C CA . ASN B 1 41 ? -36.75 -69.188 5.477 1 61.62 41 ASN B CA 1
ATOM 8946 C C . ASN B 1 41 ? -36.375 -68.5 4.184 1 61.62 41 ASN B C 1
ATOM 8948 O O . ASN B 1 41 ? -35.938 -69.125 3.223 1 61.62 41 ASN B O 1
ATOM 8952 N N . LEU B 1 42 ? -36.594 -67.188 3.908 1 61.81 42 LEU B N 1
ATOM 8953 C CA . LEU B 1 42 ? -36.344 -66.375 2.715 1 61.81 42 LEU B CA 1
ATOM 8954 C C . LEU B 1 42 ? -34.875 -66.438 2.336 1 61.81 42 LEU B C 1
ATOM 8956 O O . LEU B 1 42 ? -34.531 -66.312 1.155 1 61.81 42 LEU B O 1
ATOM 8960 N N . THR B 1 43 ? -33.938 -66.625 3.33 1 62.25 43 THR B N 1
ATOM 8961 C CA . THR B 1 43 ? -32.5 -66.688 3.074 1 62.25 43 THR B CA 1
ATOM 8962 C C . THR B 1 43 ? -32.156 -67.938 2.283 1 62.25 43 THR B C 1
ATOM 8964 O O . THR B 1 43 ? -31.125 -68 1.598 1 62.25 43 THR B O 1
ATOM 8967 N N . SER B 1 44 ? -32.875 -68.938 2.352 1 61.41 44 SER B N 1
ATOM 8968 C CA . SER B 1 44 ? -32.562 -70.188 1.676 1 61.41 44 SER B CA 1
ATOM 8969 C C . SER B 1 44 ? -32.75 -70.062 0.169 1 61.41 44 SER B C 1
ATOM 8971 O O . SER B 1 44 ? -32.281 -70.875 -0.595 1 61.41 44 SER B O 1
ATOM 8973 N N . TYR B 1 45 ? -33.625 -69.188 -0.267 1 62.75 45 TYR B N 1
ATOM 8974 C CA . TYR B 1 45 ? -33.844 -69.062 -1.703 1 62.75 45 TYR B CA 1
ATOM 8975 C C . TYR B 1 45 ? -32.812 -68.188 -2.385 1 62.75 45 TYR B C 1
ATOM 8977 O O . TYR B 1 45 ? -32.875 -68 -3.6 1 62.75 45 TYR B O 1
ATOM 8985 N N . GLY B 1 46 ? -31.406 -67.938 -1.849 1 57.62 46 GLY B N 1
ATOM 8986 C CA . GLY B 1 46 ? -30.234 -67.25 -2.408 1 57.62 46 GLY B CA 1
ATOM 8987 C C . GLY B 1 46 ? -30.547 -65.875 -2.932 1 57.62 46 GLY B C 1
ATOM 8988 O O . GLY B 1 46 ? -29.922 -65.375 -3.889 1 57.62 46 GLY B O 1
ATOM 8989 N N . ILE B 1 47 ? -31.547 -65.188 -2.512 1 57.16 47 ILE B N 1
ATOM 8990 C CA . ILE B 1 47 ? -31.812 -63.844 -2.988 1 57.16 47 ILE B CA 1
ATOM 8991 C C . ILE B 1 47 ? -30.766 -62.906 -2.447 1 57.16 47 ILE B C 1
ATOM 8993 O O . ILE B 1 47 ? -30.562 -62.812 -1.234 1 57.16 47 ILE B O 1
ATOM 8997 N N . ASP B 1 48 ? -29.75 -62.406 -3.217 1 58.72 48 ASP B N 1
ATOM 8998 C CA . ASP B 1 48 ? -28.688 -61.5 -2.809 1 58.72 48 ASP B CA 1
ATOM 8999 C C . ASP B 1 48 ? -29.25 -60.125 -2.418 1 58.72 48 ASP B C 1
ATOM 9001 O O . ASP B 1 48 ? -30.438 -59.875 -2.596 1 58.72 48 ASP B O 1
ATOM 9005 N N . SER B 1 49 ? -28.469 -59.281 -1.723 1 59.88 49 SER B N 1
ATOM 9006 C CA . SER B 1 49 ? -28.812 -58 -1.165 1 59.88 49 SER B CA 1
ATOM 9007 C C . SER B 1 49 ? -29.484 -57.094 -2.211 1 59.88 49 SER B C 1
ATOM 9009 O O . SER B 1 49 ? -30.391 -56.344 -1.891 1 59.88 49 SER B O 1
ATOM 9011 N N . ILE B 1 50 ? -29.078 -57.188 -3.328 1 63.25 50 ILE B N 1
ATOM 9012 C CA . ILE B 1 50 ? -29.656 -56.344 -4.383 1 63.25 50 ILE B CA 1
ATOM 9013 C C . ILE B 1 50 ? -31.047 -56.875 -4.75 1 63.25 50 ILE B C 1
ATOM 9015 O O . ILE B 1 50 ? -31.953 -56.094 -5.039 1 63.25 50 ILE B O 1
ATOM 9019 N N . GLY B 1 51 ? -31.172 -58.094 -4.594 1 63.28 51 GLY B N 1
ATOM 9020 C CA . GLY B 1 51 ? -32.438 -58.719 -4.883 1 63.28 51 GLY B CA 1
ATOM 9021 C C . GLY B 1 51 ? -33.531 -58.344 -3.893 1 63.28 51 GLY B C 1
ATOM 9022 O O . GLY B 1 51 ? -34.688 -58.156 -4.273 1 63.28 51 GLY B O 1
ATOM 9023 N N . VAL B 1 52 ? -33.125 -58.156 -2.695 1 65.69 52 VAL B N 1
ATOM 9024 C CA . VAL B 1 52 ? -34.062 -57.75 -1.641 1 65.69 52 VAL B CA 1
ATOM 9025 C C . VAL B 1 52 ? -34.531 -56.312 -1.892 1 65.69 52 VAL B C 1
ATOM 9027 O O . VAL B 1 52 ? -35.719 -56 -1.724 1 65.69 52 VAL B O 1
ATOM 9030 N N . VAL B 1 53 ? -33.719 -55.5 -2.332 1 68.62 53 VAL B N 1
ATOM 9031 C CA . VAL B 1 53 ? -34.062 -54.094 -2.594 1 68.62 53 VAL B CA 1
ATOM 9032 C C . VAL B 1 53 ? -35.031 -54.031 -3.766 1 68.62 53 VAL B C 1
ATOM 9034 O O . VAL B 1 53 ? -36.031 -53.281 -3.713 1 68.62 53 VAL B O 1
ATOM 9037 N N . LYS B 1 54 ? -34.875 -54.844 -4.715 1 71.81 54 LYS B N 1
ATOM 9038 C CA . LYS B 1 54 ? -35.781 -54.875 -5.863 1 71.81 54 LYS B CA 1
ATOM 9039 C C . LYS B 1 54 ? -37.125 -55.438 -5.484 1 71.81 54 LYS B C 1
ATOM 9041 O O . LYS B 1 54 ? -38.156 -54.938 -5.922 1 71.81 54 LYS B O 1
ATOM 9046 N N . ALA B 1 55 ? -37.094 -56.344 -4.605 1 70.44 55 ALA B N 1
ATOM 9047 C CA . ALA B 1 55 ? -38.344 -56.969 -4.137 1 70.44 55 ALA B CA 1
ATOM 9048 C C . ALA B 1 55 ? -39.125 -55.969 -3.279 1 70.44 55 ALA B C 1
ATOM 9050 O O . ALA B 1 55 ? -40.375 -55.938 -3.371 1 70.44 55 ALA B O 1
ATOM 9051 N N . THR B 1 56 ? -38.406 -55.25 -2.555 1 72.5 56 THR B N 1
ATOM 9052 C CA . THR B 1 56 ? -39.031 -54.219 -1.716 1 72.5 56 THR B CA 1
ATOM 9053 C C . THR B 1 56 ? -39.688 -53.156 -2.57 1 72.5 56 THR B C 1
ATOM 9055 O O . THR B 1 56 ? -40.812 -52.719 -2.271 1 72.5 56 THR B O 1
ATOM 9058 N N . GLN B 1 57 ? -39.031 -52.844 -3.572 1 72.81 57 GLN B N 1
ATOM 9059 C CA . GLN B 1 57 ? -39.594 -51.844 -4.441 1 72.81 57 GLN B CA 1
ATOM 9060 C C . GLN B 1 57 ? -40.844 -52.375 -5.164 1 72.81 57 GLN B C 1
ATOM 9062 O O . GLN B 1 57 ? -41.875 -51.656 -5.254 1 72.81 57 GLN B O 1
ATOM 9067 N N . LYS B 1 58 ? -40.781 -53.531 -5.586 1 75.44 58 LYS B N 1
ATOM 9068 C CA . LYS B 1 58 ? -41.906 -54.125 -6.289 1 75.44 58 LYS B CA 1
ATOM 9069 C C . LYS B 1 58 ? -43.094 -54.344 -5.344 1 75.44 58 LYS B C 1
ATOM 9071 O O . LYS B 1 58 ? -44.25 -54.156 -5.727 1 75.44 58 LYS B O 1
ATOM 9076 N N . LEU B 1 59 ? -42.75 -54.594 -4.137 1 74 59 LEU B N 1
ATOM 9077 C CA . LEU B 1 59 ? -43.812 -54.781 -3.121 1 74 59 LEU B CA 1
ATOM 9078 C C . LEU B 1 59 ? -44.406 -53.438 -2.752 1 74 59 LEU B C 1
ATOM 9080 O O . LEU B 1 59 ? -45.625 -53.312 -2.602 1 74 59 LEU B O 1
ATOM 9084 N N . SER B 1 60 ? -43.562 -52.469 -2.699 1 73.06 60 SER B N 1
ATOM 9085 C CA . SER B 1 60 ? -44.062 -51.125 -2.414 1 73.06 60 SER B CA 1
ATOM 9086 C C . SER B 1 60 ? -44.969 -50.625 -3.521 1 73.06 60 SER B C 1
ATOM 9088 O O . SER B 1 60 ? -46 -50 -3.248 1 73.06 60 SER B O 1
ATOM 9090 N N . ASP B 1 61 ? -44.688 -50.969 -4.691 1 72 61 ASP B N 1
ATOM 9091 C CA . ASP B 1 61 ? -45.5 -50.562 -5.828 1 72 61 ASP B CA 1
ATOM 9092 C C . ASP B 1 61 ? -46.844 -51.312 -5.852 1 72 61 ASP B C 1
ATOM 9094 O O . ASP B 1 61 ? -47.875 -50.75 -6.191 1 72 61 ASP B O 1
ATOM 9098 N N . PHE B 1 62 ? -46.812 -52.5 -5.434 1 72.25 62 PHE B N 1
ATOM 9099 C CA . PHE B 1 62 ? -47.969 -53.375 -5.414 1 72.25 62 PHE B CA 1
ATOM 9100 C C . PHE B 1 62 ? -48.938 -52.969 -4.293 1 72.25 62 PHE B C 1
ATOM 9102 O O . PHE B 1 62 ? -50.156 -52.938 -4.484 1 72.25 62 PHE B O 1
ATOM 9109 N N . LEU B 1 63 ? -48.312 -52.562 -3.174 1 67.56 63 LEU B N 1
ATOM 9110 C CA . LEU B 1 63 ? -49.125 -52.188 -2.006 1 67.56 63 LEU B CA 1
ATOM 9111 C C . LEU B 1 63 ? -49.5 -50.719 -2.055 1 67.56 63 LEU B C 1
ATOM 9113 O O . LEU B 1 63 ? -50.469 -50.312 -1.39 1 67.56 63 LEU B O 1
ATOM 9117 N N . GLY B 1 64 ? -48.812 -49.844 -2.889 1 64.5 64 GLY B N 1
ATOM 9118 C CA . GLY B 1 64 ? -49.031 -48.406 -2.969 1 64.5 64 GLY B CA 1
ATOM 9119 C C . GLY B 1 64 ? -48.469 -47.656 -1.766 1 64.5 64 GLY B C 1
ATOM 9120 O O . GLY B 1 64 ? -48.75 -46.469 -1.603 1 64.5 64 GLY B O 1
ATOM 9121 N N . THR B 1 65 ? -47.906 -48.469 -0.875 1 65.56 65 THR B N 1
ATOM 9122 C CA . THR B 1 65 ? -47.312 -47.875 0.311 1 65.56 65 THR B CA 1
ATOM 9123 C C . THR B 1 65 ? -45.844 -48.25 0.421 1 65.56 65 THR B C 1
ATOM 9125 O O . THR B 1 65 ? -45.469 -49.375 0.114 1 65.56 65 THR B O 1
ATOM 9128 N N . PRO B 1 66 ? -45.062 -47.344 0.705 1 68.75 66 PRO B N 1
ATOM 9129 C CA . PRO B 1 66 ? -43.625 -47.656 0.781 1 68.75 66 PRO B CA 1
ATOM 9130 C C . PRO B 1 66 ? -43.312 -48.688 1.861 1 68.75 66 PRO B C 1
ATOM 9132 O O . PRO B 1 66 ? -43.812 -48.594 2.98 1 68.75 66 PRO B O 1
ATOM 9135 N N . VAL B 1 67 ? -42.625 -49.719 1.559 1 66.88 67 VAL B N 1
ATOM 9136 C CA . VAL B 1 67 ? -42.156 -50.75 2.463 1 66.88 67 VAL B CA 1
ATOM 9137 C C . VAL B 1 67 ? -40.656 -50.625 2.686 1 66.88 67 VAL B C 1
ATOM 9139 O O . VAL B 1 67 ? -39.906 -50.406 1.738 1 66.88 67 VAL B O 1
ATOM 9142 N N . ALA B 1 68 ? -40.281 -50.531 3.836 1 67.56 68 ALA B N 1
ATOM 9143 C CA . ALA B 1 68 ? -38.844 -50.438 4.152 1 67.56 68 ALA B CA 1
ATOM 9144 C C . ALA B 1 68 ? -38.125 -51.719 3.834 1 67.56 68 ALA B C 1
ATOM 9146 O O . ALA B 1 68 ? -38.625 -52.812 4.074 1 67.56 68 ALA B O 1
ATOM 9147 N N . ALA B 1 69 ? -37.031 -51.75 3.238 1 65.62 69 ALA B N 1
ATOM 9148 C CA . ALA B 1 69 ? -36.219 -52.875 2.832 1 65.62 69 ALA B CA 1
ATOM 9149 C C . ALA B 1 69 ? -35.844 -53.75 4.031 1 65.62 69 ALA B C 1
ATOM 9151 O O . ALA B 1 69 ? -35.75 -54.969 3.904 1 65.62 69 ALA B O 1
ATOM 9152 N N . ILE B 1 70 ? -35.688 -53.094 5.223 1 63.88 70 ILE B N 1
ATOM 9153 C CA . ILE B 1 70 ? -35.344 -53.844 6.43 1 63.88 70 ILE B CA 1
ATOM 9154 C C . ILE B 1 70 ? -36.469 -54.812 6.812 1 63.88 70 ILE B C 1
ATOM 9156 O O . ILE B 1 70 ? -36.188 -55.906 7.309 1 63.88 70 ILE B O 1
ATOM 9160 N N . ASP B 1 71 ? -37.594 -54.406 6.512 1 65.81 71 ASP B N 1
ATOM 9161 C CA . ASP B 1 71 ? -38.719 -55.25 6.871 1 65.81 71 ASP B CA 1
ATOM 9162 C C . ASP B 1 71 ? -38.812 -56.5 5.965 1 65.81 71 ASP B C 1
ATOM 9164 O O . ASP B 1 71 ? -39.188 -57.562 6.406 1 65.81 71 ASP B O 1
ATOM 9168 N N . VAL B 1 72 ? -38.375 -56.25 4.777 1 67.88 72 VAL B N 1
ATOM 9169 C CA . VAL B 1 72 ? -38.312 -57.344 3.83 1 67.88 72 VAL B CA 1
ATOM 9170 C C . VAL B 1 72 ? -37.125 -58.25 4.129 1 67.88 72 VAL B C 1
ATOM 9172 O O . VAL B 1 72 ? -37.219 -59.469 4.07 1 67.88 72 VAL B O 1
ATOM 9175 N N . PHE B 1 73 ? -36.031 -57.594 4.66 1 64.94 73 PHE B N 1
ATOM 9176 C CA . PHE B 1 73 ? -34.812 -58.312 4.98 1 64.94 73 PHE B CA 1
ATOM 9177 C C . PHE B 1 73 ? -35 -59.156 6.254 1 64.94 73 PHE B C 1
ATOM 9179 O O . PHE B 1 73 ? -34.438 -60.25 6.371 1 64.94 73 PHE B O 1
ATOM 9186 N N . THR B 1 74 ? -35.781 -58.625 7.172 1 64.12 74 THR B N 1
ATOM 9187 C CA . THR B 1 74 ? -35.906 -59.281 8.469 1 64.12 74 THR B CA 1
ATOM 9188 C C . THR B 1 74 ? -37.031 -60.281 8.484 1 64.12 74 THR B C 1
ATOM 9190 O O . THR B 1 74 ? -37.219 -61 9.445 1 64.12 74 THR B O 1
ATOM 9193 N N . ALA B 1 75 ? -37.844 -60.25 7.414 1 63 75 ALA B N 1
ATOM 9194 C CA . ALA B 1 75 ? -38.938 -61.219 7.398 1 63 75 ALA B CA 1
ATOM 9195 C C . ALA B 1 75 ? -38.438 -62.625 7.141 1 63 75 ALA B C 1
ATOM 9197 O O . ALA B 1 75 ? -37.625 -62.844 6.254 1 63 75 ALA B O 1
ATOM 9198 N N . SER B 1 76 ? -38.625 -63.5 8.039 1 67.88 76 SER B N 1
ATOM 9199 C CA . SER B 1 76 ? -38.125 -64.875 8.016 1 67.88 76 SER B CA 1
ATOM 9200 C C . SER B 1 76 ? -38.844 -65.688 6.973 1 67.88 76 SER B C 1
ATOM 9202 O O . SER B 1 76 ? -38.281 -66.625 6.41 1 67.88 76 SER B O 1
ATOM 9204 N N . CYS B 1 77 ? -40.25 -65.438 6.711 1 69.25 77 CYS B N 1
ATOM 9205 C CA . CYS B 1 77 ? -41.031 -66.25 5.754 1 69.25 77 CYS B CA 1
ATOM 9206 C C . CYS B 1 77 ? -42 -65.375 4.977 1 69.25 77 CYS B C 1
ATOM 9208 O O . CYS B 1 77 ? -42.281 -64.188 5.363 1 69.25 77 CYS B O 1
ATOM 9210 N N . ILE B 1 78 ? -42.5 -65.75 3.746 1 71.19 78 ILE B N 1
ATOM 9211 C CA . ILE B 1 78 ? -43.406 -65 2.863 1 71.19 78 ILE B CA 1
ATOM 9212 C C . ILE B 1 78 ? -44.688 -64.688 3.607 1 71.19 78 ILE B C 1
ATOM 9214 O O . ILE B 1 78 ? -45.281 -63.625 3.428 1 71.19 78 ILE B O 1
ATOM 9218 N N . GLN B 1 79 ? -45.062 -65.562 4.582 1 71.5 79 GLN B N 1
ATOM 9219 C CA . GLN B 1 79 ? -46.312 -65.375 5.328 1 71.5 79 GLN B CA 1
ATOM 9220 C C . GLN B 1 79 ? -46.188 -64.188 6.289 1 71.5 79 GLN B C 1
ATOM 9222 O O . GLN B 1 79 ? -47.125 -63.438 6.461 1 71.5 79 GLN B O 1
ATOM 9227 N N . GLU B 1 80 ? -45 -64.062 6.906 1 73.25 80 GLU B N 1
ATOM 9228 C CA . GLU B 1 80 ? -44.75 -62.969 7.828 1 73.25 80 GLU B CA 1
ATOM 9229 C C . GLU B 1 80 ? -44.719 -61.625 7.09 1 73.25 80 GLU B C 1
ATOM 9231 O O . GLU B 1 80 ? -45.281 -60.625 7.582 1 73.25 80 GLU B O 1
ATOM 9236 N N . LEU B 1 81 ? -44.188 -61.688 5.879 1 71.69 81 LEU B N 1
ATOM 9237 C CA . LEU B 1 81 ? -44.125 -60.438 5.082 1 71.69 81 LEU B CA 1
ATOM 9238 C C . LEU B 1 81 ? -45.5 -60.094 4.535 1 71.69 81 LEU B C 1
ATOM 9240 O O . LEU B 1 81 ? -45.844 -58.906 4.484 1 71.69 81 LEU B O 1
ATOM 9244 N N . ALA B 1 82 ? -46.344 -61.031 4.219 1 72.81 82 ALA B N 1
ATOM 9245 C CA . ALA B 1 82 ? -47.688 -60.781 3.752 1 72.81 82 ALA B CA 1
ATOM 9246 C C . ALA B 1 82 ? -48.594 -60.281 4.879 1 72.81 82 ALA B C 1
ATOM 9248 O O . ALA B 1 82 ? -49.406 -59.375 4.668 1 72.81 82 ALA B O 1
ATOM 9249 N N . SER B 1 83 ? -48.375 -60.844 6.121 1 71.25 83 SER B N 1
ATOM 9250 C CA . SER B 1 83 ? -49.125 -60.375 7.277 1 71.25 83 SER B CA 1
ATOM 9251 C C . SER B 1 83 ? -48.75 -58.938 7.637 1 71.25 83 SER B C 1
ATOM 9253 O O . SER B 1 83 ? -49.625 -58.156 8.008 1 71.25 83 SER B O 1
ATOM 9255 N N . PHE B 1 84 ? -47.438 -58.656 7.48 1 68.88 84 PHE B N 1
ATOM 9256 C CA . PHE B 1 84 ? -46.969 -57.312 7.719 1 68.88 84 PHE B CA 1
ATOM 9257 C C . PHE B 1 84 ? -47.531 -56.344 6.684 1 68.88 84 PHE B C 1
ATOM 9259 O O . PHE B 1 84 ? -47.938 -55.219 7.027 1 68.88 84 PHE B O 1
ATOM 9266 N N . SER B 1 85 ? -47.562 -56.719 5.426 1 67.75 85 SER B N 1
ATOM 9267 C CA . SER B 1 85 ? -48.031 -55.875 4.34 1 67.75 85 SER B CA 1
ATOM 9268 C C . SER B 1 85 ? -49.562 -55.688 4.434 1 67.75 85 SER B C 1
ATOM 9270 O O . SER B 1 85 ? -50.062 -54.594 4.105 1 67.75 85 SER B O 1
ATOM 9272 N N . GLU B 1 86 ? -50.25 -56.625 4.91 1 67.44 86 GLU B N 1
ATOM 9273 C CA . GLU B 1 86 ? -51.688 -56.5 5.156 1 67.44 86 GLU B CA 1
ATOM 9274 C C . GLU B 1 86 ? -51.938 -55.5 6.293 1 67.44 86 GLU B C 1
ATOM 9276 O O . GLU B 1 86 ? -52.875 -54.719 6.215 1 67.44 86 GLU B O 1
ATOM 9281 N N . ASP B 1 87 ? -51.125 -55.625 7.344 1 65.69 87 ASP B N 1
ATOM 9282 C CA . ASP B 1 87 ? -51.25 -54.688 8.469 1 65.69 87 ASP B CA 1
ATOM 9283 C C . ASP B 1 87 ? -50.969 -53.25 8.039 1 65.69 87 ASP B C 1
ATOM 9285 O O . ASP B 1 87 ? -51.625 -52.344 8.516 1 65.69 87 ASP B O 1
ATOM 9289 N N . LEU B 1 88 ? -50.094 -53.125 7.117 1 59.34 88 LEU B N 1
ATOM 9290 C CA . LEU B 1 88 ? -49.781 -51.812 6.59 1 59.34 88 LEU B CA 1
ATOM 9291 C C . LEU B 1 88 ? -50.938 -51.281 5.758 1 59.34 88 LEU B C 1
ATOM 9293 O O . LEU B 1 88 ? -51.281 -50.094 5.828 1 59.34 88 LEU B O 1
ATOM 9297 N N . LEU B 1 89 ? -51.625 -52.031 4.973 1 54.91 89 LEU B N 1
ATOM 9298 C CA . LEU B 1 89 ? -52.75 -51.625 4.16 1 54.91 89 LEU B CA 1
ATOM 9299 C C . LEU B 1 89 ? -53.969 -51.344 5.035 1 54.91 89 LEU B C 1
ATOM 9301 O O . LEU B 1 89 ? -54.781 -50.469 4.719 1 54.91 89 LEU B O 1
ATOM 9305 N N . SER B 1 90 ? -54.156 -52.125 6.012 1 49.03 90 SER B N 1
ATOM 9306 C CA . SER B 1 90 ? -55.312 -51.906 6.859 1 49.03 90 SER B CA 1
ATOM 9307 C C . SER B 1 90 ? -55.219 -50.594 7.613 1 49.03 90 SER B C 1
ATOM 9309 O O . SER B 1 90 ? -56.219 -50.031 8.023 1 49.03 90 SER B O 1
ATOM 9311 N N . LYS B 1 91 ? -54.062 -50.219 7.965 1 44.66 91 LYS B N 1
ATOM 9312 C CA . LYS B 1 91 ? -53.938 -48.969 8.719 1 44.66 91 LYS B CA 1
ATOM 9313 C C . LYS B 1 91 ? -54.25 -47.75 7.844 1 44.66 91 LYS B C 1
ATOM 9315 O O . LYS B 1 91 ? -54.562 -46.688 8.352 1 44.66 91 LYS B O 1
ATOM 9320 N N . THR B 1 92 ? -54.125 -47.75 6.559 1 36.75 92 THR B N 1
ATOM 9321 C CA . THR B 1 92 ? -54.344 -46.594 5.723 1 36.75 92 THR B CA 1
ATOM 9322 C C . THR B 1 92 ? -55.812 -46.469 5.336 1 36.75 92 THR B C 1
ATOM 9324 O O . THR B 1 92 ? -56.188 -45.688 4.453 1 36.75 92 THR B O 1
ATOM 9327 N N . ARG B 1 93 ? -56.688 -47.281 5.785 1 30.38 93 ARG B N 1
ATOM 9328 C CA . ARG B 1 93 ? -58.062 -47.062 5.355 1 30.38 93 ARG B CA 1
ATOM 9329 C C . ARG B 1 93 ? -58.656 -45.781 5.98 1 30.38 93 ARG B C 1
ATOM 9331 O O . ARG B 1 93 ? -58.562 -45.594 7.195 1 30.38 93 ARG B O 1
ATOM 9338 N N . PRO B 1 94 ? -58.969 -44.75 5.188 1 28.2 94 PRO B N 1
ATOM 9339 C CA . PRO B 1 94 ? -59.625 -43.562 5.66 1 28.2 94 PRO B CA 1
ATOM 9340 C C . PRO B 1 94 ? -60.969 -43.875 6.332 1 28.2 94 PRO B C 1
ATOM 9342 O O . PRO B 1 94 ? -61.812 -44.531 5.746 1 28.2 94 PRO B O 1
ATOM 9345 N N . GLN B 1 95 ? -61.031 -44.188 7.605 1 25.02 95 GLN B N 1
ATOM 9346 C CA . GLN B 1 95 ? -62.312 -44.375 8.273 1 25.02 95 GLN B CA 1
ATOM 9347 C C . GLN B 1 95 ? -63.25 -43.219 7.949 1 25.02 95 GLN B C 1
ATOM 9349 O O . GLN B 1 95 ? -62.844 -42.062 7.914 1 25.02 95 GLN B O 1
ATOM 9354 N N . LEU B 1 96 ? -64.375 -43.469 7.23 1 24.03 96 LEU B N 1
ATOM 9355 C CA . LEU B 1 96 ? -65.5 -42.625 6.969 1 24.03 96 LEU B CA 1
ATOM 9356 C C . LEU B 1 96 ? -66.062 -42 8.258 1 24.03 96 LEU B C 1
ATOM 9358 O O . LEU B 1 96 ? -66.625 -42.719 9.086 1 24.03 96 LEU B O 1
ATOM 9362 N N . VAL B 1 97 ? -65.25 -41.281 9.086 1 23.28 97 VAL B N 1
ATOM 9363 C CA . VAL B 1 97 ? -65.875 -40.656 10.258 1 23.28 97 VAL B CA 1
ATOM 9364 C C . VAL B 1 97 ? -67.125 -39.844 9.836 1 23.28 97 VAL B C 1
ATOM 9366 O O . VAL B 1 97 ? -67 -39.031 8.891 1 23.28 97 VAL B O 1
ATOM 9369 N N . ARG B 1 98 ? -68.312 -40.312 10.055 1 23.14 98 ARG B N 1
ATOM 9370 C CA . ARG B 1 98 ? -69.625 -39.688 10.172 1 23.14 98 ARG B CA 1
ATOM 9371 C C . ARG B 1 98 ? -69.562 -38.312 10.812 1 23.14 98 ARG B C 1
ATOM 9373 O O . ARG B 1 98 ? -68.688 -38.094 11.672 1 23.14 98 ARG B O 1
ATOM 9380 N N . THR B 1 99 ? -70.125 -37.312 10.125 1 23.72 99 THR B N 1
ATOM 9381 C CA . THR B 1 99 ? -70.188 -35.875 10.289 1 23.72 99 THR B CA 1
ATOM 9382 C C . THR B 1 99 ? -70.625 -35.5 11.695 1 23.72 99 THR B C 1
ATOM 9384 O O . THR B 1 99 ? -71.125 -34.375 11.93 1 23.72 99 THR B O 1
ATOM 9387 N N . ILE B 1 100 ? -70.75 -36.5 12.688 1 22.44 100 ILE B N 1
ATOM 9388 C CA . ILE B 1 100 ? -71.5 -36 13.836 1 22.44 100 ILE B CA 1
ATOM 9389 C C . ILE B 1 100 ? -70.938 -34.625 14.258 1 22.44 100 ILE B C 1
ATOM 9391 O O . ILE B 1 100 ? -69.75 -34.375 14.109 1 22.44 100 ILE B O 1
ATOM 9395 N N . HIS B 1 101 ? -71.875 -33.719 14.586 1 23.48 101 HIS B N 1
ATOM 9396 C CA . HIS B 1 101 ? -71.875 -32.344 15.094 1 23.48 101 HIS B CA 1
ATOM 9397 C C . HIS B 1 101 ? -70.812 -32.156 16.141 1 23.48 101 HIS B C 1
ATOM 9399 O O . HIS B 1 101 ? -70.75 -31.062 16.75 1 23.48 101 HIS B O 1
ATOM 9405 N N . VAL B 1 102 ? -70.062 -33.25 16.484 1 25 102 VAL B N 1
ATOM 9406 C CA . VAL B 1 102 ? -69.625 -33 17.859 1 25 102 VAL B CA 1
ATOM 9407 C C . VAL B 1 102 ? -68.75 -31.781 17.922 1 25 102 VAL B C 1
ATOM 9409 O O . VAL B 1 102 ? -68 -31.516 16.984 1 25 102 VAL B O 1
ATOM 9412 N N . PRO B 1 103 ? -69.062 -30.859 18.828 1 25.88 103 PRO B N 1
ATOM 9413 C CA . PRO B 1 103 ? -68.438 -29.547 19.031 1 25.88 103 PRO B CA 1
ATOM 9414 C C . PRO B 1 103 ? -66.938 -29.594 18.875 1 25.88 103 PRO B C 1
ATOM 9416 O O . PRO B 1 103 ? -66.312 -30.672 19.031 1 25.88 103 PRO B O 1
ATOM 9419 N N . CYS B 1 104 ? -66.375 -28.812 17.906 1 25.28 104 CYS B N 1
ATOM 9420 C CA . CYS B 1 104 ? -65 -28.578 17.484 1 25.28 104 CYS B CA 1
ATOM 9421 C C . CYS B 1 104 ? -64 -28.734 18.656 1 25.28 104 CYS B C 1
ATOM 9423 O O . CYS B 1 104 ? -63.906 -27.844 19.5 1 25.28 104 CYS B O 1
ATOM 9425 N N . LYS B 1 105 ? -64.188 -30.031 19.219 1 32.41 105 LYS B N 1
ATOM 9426 C CA . LYS B 1 105 ? -63.469 -30.234 20.484 1 32.41 105 LYS B CA 1
ATOM 9427 C C . LYS B 1 105 ? -62.031 -29.797 20.406 1 32.41 105 LYS B C 1
ATOM 9429 O O . LYS B 1 105 ? -61.281 -30.219 19.5 1 32.41 105 LYS B O 1
ATOM 9434 N N . ARG B 1 106 ? -61.688 -28.656 20.906 1 38.72 106 ARG B N 1
ATOM 9435 C CA . ARG B 1 106 ? -60.406 -28.031 21.125 1 38.72 106 ARG B CA 1
ATOM 9436 C C . ARG B 1 106 ? -59.375 -29.062 21.594 1 38.72 106 ARG B C 1
ATOM 9438 O O . ARG B 1 106 ? -59.656 -29.875 22.469 1 38.72 106 ARG B O 1
ATOM 9445 N N . ILE B 1 107 ? -58.625 -29.625 20.75 1 43.28 107 ILE B N 1
ATOM 9446 C CA . ILE B 1 107 ? -57.562 -30.531 21.219 1 43.28 107 ILE B CA 1
ATOM 9447 C C . ILE B 1 107 ? -57.062 -30.094 22.578 1 43.28 107 ILE B C 1
ATOM 9449 O O . ILE B 1 107 ? -56.531 -28.984 22.719 1 43.28 107 ILE B O 1
ATOM 9453 N N . SER B 1 108 ? -57.688 -30.641 23.656 1 54.56 108 SER B N 1
ATOM 9454 C CA . SER B 1 108 ? -57.406 -30.266 25.031 1 54.56 108 SER B CA 1
ATOM 9455 C C . SER B 1 108 ? -56.062 -30.844 25.5 1 54.56 108 SER B C 1
ATOM 9457 O O . SER B 1 108 ? -55.5 -31.703 24.844 1 54.56 108 SER B O 1
ATOM 9459 N N . LYS B 1 109 ? -55.438 -30.484 26.516 1 62.78 109 LYS B N 1
ATOM 9460 C CA . LYS B 1 109 ? -54.219 -30.938 27.141 1 62.78 109 LYS B CA 1
ATOM 9461 C C . LYS B 1 109 ? -54.281 -32.438 27.438 1 62.78 109 LYS B C 1
ATOM 9463 O O . LYS B 1 109 ? -53.281 -33.125 27.297 1 62.78 109 LYS B O 1
ATOM 9468 N N . ASN B 1 110 ? -55.438 -32.844 27.562 1 67.31 110 ASN B N 1
ATOM 9469 C CA . ASN B 1 110 ? -55.594 -34.25 27.938 1 67.31 110 ASN B CA 1
ATOM 9470 C C . ASN B 1 110 ? -55.406 -35.188 26.75 1 67.31 110 ASN B C 1
ATOM 9472 O O . ASN B 1 110 ? -54.906 -36.312 26.906 1 67.31 110 ASN B O 1
ATOM 9476 N N . ASP B 1 111 ? -55.75 -34.688 25.547 1 68.75 111 ASP B N 1
ATOM 9477 C CA . ASP B 1 111 ? -55.594 -35.5 24.344 1 68.75 111 ASP B CA 1
ATOM 9478 C C . ASP B 1 111 ? -54.094 -35.688 24.016 1 68.75 111 ASP B C 1
ATOM 9480 O O . ASP B 1 111 ? -53.688 -36.75 23.578 1 68.75 111 ASP B O 1
ATOM 9484 N N . ILE B 1 112 ? -53.406 -34.625 24.344 1 70.56 112 ILE B N 1
ATOM 9485 C CA . ILE B 1 112 ? -51.969 -34.688 24.125 1 70.56 112 ILE B CA 1
ATOM 9486 C C . ILE B 1 112 ? -51.312 -35.625 25.141 1 70.56 112 ILE B C 1
ATOM 9488 O O . ILE B 1 112 ? -50.438 -36.406 24.797 1 70.56 112 ILE B O 1
ATOM 9492 N N . VAL B 1 113 ? -51.812 -35.656 26.375 1 73.88 113 VAL B N 1
ATOM 9493 C CA . VAL B 1 113 ? -51.281 -36.5 27.438 1 73.88 113 VAL B CA 1
ATOM 9494 C C . VAL B 1 113 ? -51.531 -37.969 27.094 1 73.88 113 VAL B C 1
ATOM 9496 O O . VAL B 1 113 ? -50.656 -38.812 27.234 1 73.88 113 VAL B O 1
ATOM 9499 N N . GLU B 1 114 ? -52.719 -38.25 26.547 1 72.94 114 GLU B N 1
ATOM 9500 C CA . GLU B 1 114 ? -53.031 -39.625 26.219 1 72.94 114 GLU B CA 1
ATOM 9501 C C . GLU B 1 114 ? -52.219 -40.125 25.031 1 72.94 114 GLU B C 1
ATOM 9503 O O . GLU B 1 114 ? -51.781 -41.281 25 1 72.94 114 GLU B O 1
ATOM 9508 N N . PHE B 1 115 ? -51.969 -39.188 24.172 1 71.25 115 PHE B N 1
ATOM 9509 C CA . PHE B 1 115 ? -51.156 -39.531 23 1 71.25 115 PHE B CA 1
ATOM 9510 C C . PHE B 1 115 ? -49.688 -39.781 23.422 1 71.25 115 PHE B C 1
ATOM 9512 O O . PHE B 1 115 ? -49.094 -40.75 22.969 1 71.25 115 PHE B O 1
ATOM 9519 N N . LEU B 1 116 ? -49.219 -39 24.375 1 72.62 116 LEU B N 1
ATOM 9520 C CA . LEU B 1 116 ? -47.844 -39.156 24.812 1 72.62 116 LEU B CA 1
ATOM 9521 C C . LEU B 1 116 ? -47.688 -40.406 25.656 1 72.62 116 LEU B C 1
ATOM 9523 O O . LEU B 1 116 ? -46.688 -41.125 25.547 1 72.62 116 LEU B O 1
ATOM 9527 N N . LYS B 1 117 ? -48.688 -40.688 26.406 1 74 117 LYS B N 1
ATOM 9528 C CA . LYS B 1 117 ? -48.688 -41.938 27.141 1 74 117 LYS B CA 1
ATOM 9529 C C . LYS B 1 117 ? -48.625 -43.125 26.188 1 74 117 LYS B C 1
ATOM 9531 O O . LYS B 1 117 ? -47.938 -44.125 26.469 1 74 117 LYS B O 1
ATOM 9536 N N . GLY B 1 118 ? -49.344 -43.031 25.016 1 73.25 118 GLY B N 1
ATOM 9537 C CA . GLY B 1 118 ? -49.344 -44.062 24 1 73.25 118 GLY B CA 1
ATOM 9538 C C . GLY B 1 118 ? -48 -44.281 23.359 1 73.25 118 GLY B C 1
ATOM 9539 O O . GLY B 1 118 ? -47.562 -45.406 23.156 1 73.25 118 GLY B O 1
ATOM 9540 N N . ILE B 1 119 ? -47.281 -43.25 23.188 1 71.81 119 ILE B N 1
ATOM 9541 C CA . ILE B 1 119 ? -45.969 -43.344 22.547 1 71.81 119 ILE B CA 1
ATOM 9542 C C . ILE B 1 119 ? -44.969 -43.969 23.5 1 71.81 119 ILE B C 1
ATOM 9544 O O . ILE B 1 119 ? -44.188 -44.844 23.109 1 71.81 119 ILE B O 1
ATOM 9548 N N . ILE B 1 120 ? -45.031 -43.594 24.75 1 70.31 120 ILE B N 1
ATOM 9549 C CA . ILE B 1 120 ? -44.094 -44.125 25.734 1 70.31 120 ILE B CA 1
ATOM 9550 C C . ILE B 1 120 ? -44.406 -45.594 26 1 70.31 120 ILE B C 1
ATOM 9552 O O . ILE B 1 120 ? -43.469 -46.406 26.109 1 70.31 120 ILE B O 1
ATOM 9556 N N . SER B 1 121 ? -45.625 -45.875 26.047 1 74.06 121 SER B N 1
ATOM 9557 C CA . SER B 1 121 ? -46 -47.281 26.219 1 74.06 121 SER B CA 1
ATOM 9558 C C . SER B 1 121 ? -45.531 -48.156 25.062 1 74.06 121 SER B C 1
ATOM 9560 O O . SER B 1 121 ? -45.031 -49.25 25.25 1 74.06 121 SER B O 1
ATOM 9562 N N . GLU B 1 122 ? -45.594 -47.594 23.844 1 71.38 122 GLU B N 1
ATOM 9563 C CA . GLU B 1 122 ? -45.188 -48.312 22.656 1 71.38 122 GLU B CA 1
ATOM 9564 C C . GLU B 1 122 ? -43.688 -48.531 22.641 1 71.38 122 GLU B C 1
ATOM 9566 O O . GLU B 1 122 ? -43.188 -49.594 22.266 1 71.38 122 GLU B O 1
ATOM 9571 N N . GLN B 1 123 ? -42.938 -47.625 23.234 1 66.25 123 GLN B N 1
ATOM 9572 C CA . GLN B 1 123 ? -41.5 -47.719 23.141 1 66.25 123 GLN B CA 1
ATOM 9573 C C . GLN B 1 123 ? -40.906 -48.406 24.375 1 66.25 123 GLN B C 1
ATOM 9575 O O . GLN B 1 123 ? -39.875 -49.094 24.281 1 66.25 123 GLN B O 1
ATOM 9580 N N . THR B 1 124 ? -41.438 -48.312 25.5 1 67.5 124 THR B N 1
ATOM 9581 C CA . THR B 1 124 ? -40.844 -48.906 26.703 1 67.5 124 THR B CA 1
ATOM 9582 C C . THR B 1 124 ? -41.594 -50.156 27.109 1 67.5 124 THR B C 1
ATOM 9584 O O . THR B 1 124 ? -41.094 -50.969 27.906 1 67.5 124 THR B O 1
ATOM 9587 N N . GLY B 1 125 ? -42.656 -50.688 26.484 1 65.56 125 GLY B N 1
ATOM 9588 C CA . GLY B 1 125 ? -43.469 -51.844 26.812 1 65.56 125 GLY B CA 1
ATOM 9589 C C . GLY B 1 125 ? -44.25 -51.688 28.078 1 65.56 125 GLY B C 1
ATOM 9590 O O . GLY B 1 125 ? -44.906 -52.625 28.547 1 65.56 125 GLY B O 1
ATOM 9591 N N . VAL B 1 126 ? -44.188 -50.5 28.812 1 66.88 126 VAL B N 1
ATOM 9592 C CA . VAL B 1 126 ? -44.906 -50.344 30.062 1 66.88 126 VAL B CA 1
ATOM 9593 C C . VAL B 1 126 ? -46.375 -50.031 29.781 1 66.88 126 VAL B C 1
ATOM 9595 O O . VAL B 1 126 ? -46.688 -49.375 28.797 1 66.88 126 VAL B O 1
ATOM 9598 N N . ALA B 1 127 ? -47.312 -50.688 30.406 1 67.5 127 ALA B N 1
ATOM 9599 C CA . ALA B 1 127 ? -48.75 -50.594 30.219 1 67.5 127 ALA B CA 1
ATOM 9600 C C . ALA B 1 127 ? -49.188 -49.125 30.344 1 67.5 127 ALA B C 1
ATOM 9602 O O . ALA B 1 127 ? -48.719 -48.406 31.219 1 67.5 127 ALA B O 1
ATOM 9603 N N . ILE B 1 128 ? -50.062 -48.5 29.5 1 64.12 128 ILE B N 1
ATOM 9604 C CA . ILE B 1 128 ? -50.5 -47.125 29.344 1 64.12 128 ILE B CA 1
ATOM 9605 C C . ILE B 1 128 ? -51.031 -46.625 30.688 1 64.12 128 ILE B C 1
ATOM 9607 O O . ILE B 1 128 ? -50.844 -45.438 31.031 1 64.12 128 ILE B O 1
ATOM 9611 N N . ASN B 1 129 ? -51.688 -47.531 31.453 1 65.94 129 ASN B N 1
ATOM 9612 C CA . ASN B 1 129 ? -52.312 -47.125 32.719 1 65.94 129 ASN B CA 1
ATOM 9613 C C . ASN B 1 129 ? -51.25 -46.938 33.812 1 65.94 129 ASN B C 1
ATOM 9615 O O . ASN B 1 129 ? -51.531 -46.281 34.812 1 65.94 129 ASN B O 1
ATOM 9619 N N . SER B 1 130 ? -50.062 -47.594 33.75 1 67.12 130 SER B N 1
ATOM 9620 C CA . SER B 1 130 ? -49.031 -47.469 34.781 1 67.12 130 SER B CA 1
ATOM 9621 C C . SER B 1 130 ? -48.094 -46.281 34.5 1 67.12 130 SER B C 1
ATOM 9623 O O . SER B 1 130 ? -47.156 -46.031 35.25 1 67.12 130 SER B O 1
ATOM 9625 N N . ILE B 1 131 ? -48.281 -45.719 33.375 1 62.47 131 ILE B N 1
ATOM 9626 C CA . ILE B 1 131 ? -47.438 -44.562 33.062 1 62.47 131 ILE B CA 1
ATOM 9627 C C . ILE B 1 131 ? -48 -43.312 33.719 1 62.47 131 ILE B C 1
ATOM 9629 O O . ILE B 1 131 ? -49.125 -42.906 33.469 1 62.47 131 ILE B O 1
ATOM 9633 N N . SER B 1 132 ? -47.344 -42.875 34.812 1 66.25 132 SER B N 1
ATOM 9634 C CA . SER B 1 132 ? -47.75 -41.719 35.562 1 66.25 132 SER B CA 1
ATOM 9635 C C . SER B 1 132 ? -47.531 -40.438 34.75 1 66.25 132 SER B C 1
ATOM 9637 O O . SER B 1 132 ? -46.5 -40.281 34.062 1 66.25 132 SER B O 1
ATOM 9639 N N . VAL B 1 133 ? -48.469 -39.656 34.469 1 64.12 133 VAL B N 1
ATOM 9640 C CA . VAL B 1 133 ? -48.469 -38.406 33.719 1 64.12 133 VAL B CA 1
ATOM 9641 C C . VAL B 1 133 ? -47.438 -37.438 34.312 1 64.12 133 VAL B C 1
ATOM 9643 O O . VAL B 1 133 ? -46.906 -36.562 33.594 1 64.12 133 VAL B O 1
ATOM 9646 N N . THR B 1 134 ? -47.031 -37.531 35.562 1 58.56 134 THR B N 1
ATOM 9647 C CA . THR B 1 134 ? -46.094 -36.656 36.281 1 58.56 134 THR B CA 1
ATOM 9648 C C . THR B 1 134 ? -44.75 -37.312 36.438 1 58.56 134 THR B C 1
ATOM 9650 O O . THR B 1 134 ? -43.812 -36.75 37 1 58.56 134 THR B O 1
ATOM 9653 N N . GLY B 1 135 ? -44.531 -38.531 36.031 1 58.78 135 GLY B N 1
ATOM 9654 C CA . GLY B 1 135 ? -43.281 -39.25 36.25 1 58.78 135 GLY B CA 1
ATOM 9655 C C . GLY B 1 135 ? -42.188 -38.844 35.281 1 58.78 135 GLY B C 1
ATOM 9656 O O . GLY B 1 135 ? -42.469 -38.25 34.219 1 58.78 135 GLY B O 1
ATOM 9657 N N . ASN B 1 136 ? -40.875 -38.875 35.719 1 57.28 136 ASN B N 1
ATOM 9658 C CA . ASN B 1 136 ? -39.688 -38.5 34.938 1 57.28 136 ASN B CA 1
ATOM 9659 C C . ASN B 1 136 ? -39.562 -39.344 33.688 1 57.28 136 ASN B C 1
ATOM 9661 O O . ASN B 1 136 ? -39.594 -40.562 33.75 1 57.28 136 ASN B O 1
ATOM 9665 N N . LEU B 1 137 ? -39.625 -38.844 32.5 1 59.5 137 LEU B N 1
ATOM 9666 C CA . LEU B 1 137 ? -39.594 -39.5 31.188 1 59.5 137 LEU B CA 1
ATOM 9667 C C . LEU B 1 137 ? -38.312 -40.344 31.062 1 59.5 137 LEU B C 1
ATOM 9669 O O . LEU B 1 137 ? -38.312 -41.375 30.375 1 59.5 137 LEU B O 1
ATOM 9673 N N . THR B 1 138 ? -37.219 -39.969 31.75 1 59.41 138 THR B N 1
ATOM 9674 C CA . THR B 1 138 ? -35.969 -40.719 31.688 1 59.41 138 THR B CA 1
ATOM 9675 C C . THR B 1 138 ? -36.125 -42.062 32.375 1 59.41 138 THR B C 1
ATOM 9677 O O . THR B 1 138 ? -35.344 -43 32.094 1 59.41 138 THR B O 1
ATOM 9680 N N . SER B 1 139 ? -36.969 -42.25 33.281 1 58.34 139 SER B N 1
ATOM 9681 C CA . SER B 1 139 ? -37.094 -43.5 33.969 1 58.34 139 SER B CA 1
ATOM 9682 C C . SER B 1 139 ? -37.719 -44.562 33.094 1 58.34 139 SER B C 1
ATOM 9684 O O . SER B 1 139 ? -37.656 -45.75 33.406 1 58.34 139 SER B O 1
ATOM 9686 N N . TYR B 1 140 ? -38.531 -44.125 32.156 1 59.31 140 TYR B N 1
ATOM 9687 C CA . TYR B 1 140 ? -39.156 -45.156 31.344 1 59.31 140 TYR B CA 1
ATOM 9688 C C . TYR B 1 140 ? -38.219 -45.656 30.25 1 59.31 140 TYR B C 1
ATOM 9690 O O . TYR B 1 140 ? -38.562 -46.531 29.469 1 59.31 140 TYR B O 1
ATOM 9698 N N . GLY B 1 141 ? -36.719 -45.531 30.344 1 54.72 141 GLY B N 1
ATOM 9699 C CA . GLY B 1 141 ? -35.656 -46.094 29.5 1 54.72 141 GLY B CA 1
ATOM 9700 C C . GLY B 1 141 ? -35.812 -45.719 28.031 1 54.72 141 GLY B C 1
ATOM 9701 O O . GLY B 1 141 ? -35.438 -46.469 27.141 1 54.72 141 GLY B O 1
ATOM 9702 N N . ILE B 1 142 ? -36.469 -44.75 27.719 1 53.62 142 ILE B N 1
ATOM 9703 C CA . ILE B 1 142 ? -36.594 -44.406 26.312 1 53.62 142 ILE B CA 1
ATOM 9704 C C . ILE B 1 142 ? -35.25 -43.875 25.781 1 53.62 142 ILE B C 1
ATOM 9706 O O . ILE B 1 142 ? -34.688 -42.938 26.344 1 53.62 142 ILE B O 1
ATOM 9710 N N . ASP B 1 143 ? -34.438 -44.594 25.031 1 57.72 143 ASP B N 1
ATOM 9711 C CA . ASP B 1 143 ? -33.156 -44.219 24.484 1 57.72 143 ASP B CA 1
ATOM 9712 C C . ASP B 1 143 ? -33.281 -43.094 23.469 1 57.72 143 ASP B C 1
ATOM 9714 O O . ASP B 1 143 ? -34.375 -42.656 23.141 1 57.72 143 ASP B O 1
ATOM 9718 N N . SER B 1 144 ? -32.156 -42.438 23.172 1 59.31 144 SER B N 1
ATOM 9719 C CA . SER B 1 144 ? -32.062 -41.25 22.312 1 59.31 144 SER B CA 1
ATOM 9720 C C . SER B 1 144 ? -32.812 -41.469 21 1 59.31 144 SER B C 1
ATOM 9722 O O . SER B 1 144 ? -33.406 -40.531 20.453 1 59.31 144 SER B O 1
ATOM 9724 N N . ILE B 1 145 ? -32.812 -42.594 20.562 1 61.88 145 ILE B N 1
ATOM 9725 C CA . ILE B 1 145 ? -33.5 -42.875 19.312 1 61.88 145 ILE B CA 1
ATOM 9726 C C . ILE B 1 145 ? -35 -42.875 19.531 1 61.88 145 ILE B C 1
ATOM 9728 O O . ILE B 1 145 ? -35.75 -42.438 18.672 1 61.88 145 ILE B O 1
ATOM 9732 N N . GLY B 1 146 ? -35.312 -43.25 20.703 1 62.16 146 GLY B N 1
ATOM 9733 C CA . GLY B 1 146 ? -36.719 -43.281 21.047 1 62.16 146 GLY B CA 1
ATOM 9734 C C . GLY B 1 146 ? -37.344 -41.906 21.141 1 62.16 146 GLY B C 1
ATOM 9735 O O . GLY B 1 146 ? -38.5 -41.719 20.734 1 62.16 146 GLY B O 1
ATOM 9736 N N . VAL B 1 147 ? -36.562 -40.969 21.578 1 64.12 147 VAL B N 1
ATOM 9737 C CA . VAL B 1 147 ? -37.031 -39.594 21.688 1 64.12 147 VAL B CA 1
ATOM 9738 C C . VAL B 1 147 ? -37.219 -39 20.297 1 64.12 147 VAL B C 1
ATOM 9740 O O . VAL B 1 147 ? -38.188 -38.312 20.047 1 64.12 147 VAL B O 1
ATOM 9743 N N . VAL B 1 148 ? -36.406 -39.344 19.391 1 66.75 148 VAL B N 1
ATOM 9744 C CA . VAL B 1 148 ? -36.562 -38.812 18.031 1 66.75 148 VAL B CA 1
ATOM 9745 C C . VAL B 1 148 ? -37.812 -39.375 17.391 1 66.75 148 VAL B C 1
ATOM 9747 O O . VAL B 1 148 ? -38.562 -38.656 16.734 1 66.75 148 VAL B O 1
ATOM 9750 N N . LYS B 1 149 ? -38.062 -40.594 17.672 1 68.19 149 LYS B N 1
ATOM 9751 C CA . LYS B 1 149 ? -39.25 -41.188 17.109 1 68.19 149 LYS B CA 1
ATOM 9752 C C . LYS B 1 149 ? -40.5 -40.625 17.719 1 68.19 149 LYS B C 1
ATOM 9754 O O . LYS B 1 149 ? -41.5 -40.375 17.016 1 68.19 149 LYS B O 1
ATOM 9759 N N . ALA B 1 150 ? -40.344 -40.312 18.938 1 68.19 150 ALA B N 1
ATOM 9760 C CA . ALA B 1 150 ? -41.5 -39.719 19.656 1 68.19 150 ALA B CA 1
ATOM 9761 C C . ALA B 1 150 ? -41.75 -38.281 19.172 1 68.19 150 ALA B C 1
ATOM 9763 O O . ALA B 1 150 ? -42.906 -37.875 19.031 1 68.19 150 ALA B O 1
ATOM 9764 N N . THR B 1 151 ? -40.719 -37.625 18.938 1 70.19 151 THR B N 1
ATOM 9765 C CA . THR B 1 151 ? -40.844 -36.281 18.422 1 70.19 151 THR B CA 1
ATOM 9766 C C . THR B 1 151 ? -41.5 -36.281 17.047 1 70.19 151 THR B C 1
ATOM 9768 O O . THR B 1 151 ? -42.344 -35.438 16.75 1 70.19 151 THR B O 1
ATOM 9771 N N . GLN B 1 152 ? -41.094 -37.188 16.297 1 67.94 152 GLN B N 1
ATOM 9772 C CA . GLN B 1 152 ? -41.688 -37.25 14.969 1 67.94 152 GLN B CA 1
ATOM 9773 C C . GLN B 1 152 ? -43.156 -37.594 15.047 1 67.94 152 GLN B C 1
ATOM 9775 O O . GLN B 1 152 ? -43.969 -36.969 14.359 1 67.94 152 GLN B O 1
ATOM 9780 N N . LYS B 1 153 ? -43.438 -38.469 15.914 1 72.69 153 LYS B N 1
ATOM 9781 C CA . LYS B 1 153 ? -44.844 -38.844 16.047 1 72.69 153 LYS B CA 1
ATOM 9782 C C . LYS B 1 153 ? -45.688 -37.719 16.641 1 72.69 153 LYS B C 1
ATOM 9784 O O . LYS B 1 153 ? -46.812 -37.5 16.219 1 72.69 153 LYS B O 1
ATOM 9789 N N . LEU B 1 154 ? -45.031 -37.031 17.422 1 72.56 154 LEU B N 1
ATOM 9790 C CA . LEU B 1 154 ? -45.719 -35.875 18.016 1 72.56 154 LEU B CA 1
ATOM 9791 C C . LEU B 1 154 ? -45.875 -34.75 17 1 72.56 154 LEU B C 1
ATOM 9793 O O . LEU B 1 154 ? -46.938 -34.125 16.922 1 72.56 154 LEU B O 1
ATOM 9797 N N . SER B 1 155 ? -44.875 -34.594 16.234 1 71.25 155 SER B N 1
ATOM 9798 C CA . SER B 1 155 ? -44.969 -33.594 15.172 1 71.25 155 SER B CA 1
ATOM 9799 C C . SER B 1 155 ? -46.062 -33.938 14.172 1 71.25 155 SER B C 1
ATOM 9801 O O . SER B 1 155 ? -46.812 -33.062 13.711 1 71.25 155 SER B O 1
ATOM 9803 N N . ASP B 1 156 ? -46.188 -35.156 13.93 1 68 156 ASP B N 1
ATOM 9804 C CA . ASP B 1 156 ? -47.219 -35.625 13 1 68 156 ASP B CA 1
ATOM 9805 C C . ASP B 1 156 ? -48.625 -35.438 13.594 1 68 156 ASP B C 1
ATOM 9807 O O . ASP B 1 156 ? -49.562 -35.094 12.883 1 68 156 ASP B O 1
ATOM 9811 N N . PHE B 1 157 ? -48.688 -35.656 14.891 1 68.06 157 PHE B N 1
ATOM 9812 C CA . PHE B 1 157 ? -49.969 -35.562 15.594 1 68.06 157 PHE B CA 1
ATOM 9813 C C . PHE B 1 157 ? -50.406 -34.094 15.719 1 68.06 157 PHE B C 1
ATOM 9815 O O . PHE B 1 157 ? -51.562 -33.781 15.547 1 68.06 157 PHE B O 1
ATOM 9822 N N . LEU B 1 158 ? -49.406 -33.281 15.922 1 65.69 158 LEU B N 1
ATOM 9823 C CA . LEU B 1 158 ? -49.719 -31.859 16.109 1 65.69 158 LEU B CA 1
ATOM 9824 C C . LEU B 1 158 ? -49.75 -31.141 14.773 1 65.69 158 LEU B C 1
ATOM 9826 O O . LEU B 1 158 ? -50.312 -30.031 14.68 1 65.69 158 LEU B O 1
ATOM 9830 N N . GLY B 1 159 ? -49.312 -31.688 13.602 1 62.41 159 GLY B N 1
ATOM 9831 C CA . GLY B 1 159 ? -49.219 -31.062 12.289 1 62.41 159 GLY B CA 1
ATOM 9832 C C . GLY B 1 159 ? -48.219 -29.938 12.227 1 62.41 159 GLY B C 1
ATOM 9833 O O . GLY B 1 159 ? -48.188 -29.156 11.266 1 62.41 159 GLY B O 1
ATOM 9834 N N . THR B 1 160 ? -47.594 -29.734 13.359 1 63.09 160 THR B N 1
ATOM 9835 C CA . THR B 1 160 ? -46.562 -28.719 13.422 1 63.09 160 THR B CA 1
ATOM 9836 C C . THR B 1 160 ? -45.219 -29.328 13.875 1 63.09 160 THR B C 1
ATOM 9838 O O . THR B 1 160 ? -45.219 -30.188 14.758 1 63.09 160 THR B O 1
ATOM 9841 N N . PRO B 1 161 ? -44.25 -29.094 13.234 1 65.19 161 PRO B N 1
ATOM 9842 C CA . PRO B 1 161 ? -42.969 -29.703 13.625 1 65.19 161 PRO B CA 1
ATOM 9843 C C . PRO B 1 161 ? -42.562 -29.375 15.055 1 65.19 161 PRO B C 1
ATOM 9845 O O . PRO B 1 161 ? -42.656 -28.203 15.469 1 65.19 161 PRO B O 1
ATOM 9848 N N . VAL B 1 162 ? -42.312 -30.359 15.914 1 64.88 162 VAL B N 1
ATOM 9849 C CA . VAL B 1 162 ? -41.875 -30.25 17.297 1 64.88 162 VAL B CA 1
ATOM 9850 C C . VAL B 1 162 ? -40.375 -30.547 17.359 1 64.88 162 VAL B C 1
ATOM 9852 O O . VAL B 1 162 ? -39.906 -31.516 16.75 1 64.88 162 VAL B O 1
ATOM 9855 N N . ALA B 1 163 ? -39.719 -29.766 17.859 1 64.94 163 ALA B N 1
ATOM 9856 C CA . ALA B 1 163 ? -38.281 -29.984 18 1 64.94 163 ALA B CA 1
ATOM 9857 C C . ALA B 1 163 ? -37.969 -31.094 19 1 64.94 163 ALA B C 1
ATOM 9859 O O . ALA B 1 163 ? -38.625 -31.156 20.062 1 64.94 163 ALA B O 1
ATOM 9860 N N . ALA B 1 164 ? -37.25 -31.953 18.688 1 63.38 164 ALA B N 1
ATOM 9861 C CA . ALA B 1 164 ? -36.844 -33.094 19.5 1 63.38 164 ALA B CA 1
ATOM 9862 C C . ALA B 1 164 ? -36.344 -32.656 20.859 1 63.38 164 ALA B C 1
ATOM 9864 O O . ALA B 1 164 ? -36.531 -33.375 21.859 1 63.38 164 ALA B O 1
ATOM 9865 N N . ILE B 1 165 ? -35.75 -31.5 20.922 1 62.56 165 ILE B N 1
ATOM 9866 C CA . ILE B 1 165 ? -35.188 -31.016 22.188 1 62.56 165 ILE B CA 1
ATOM 9867 C C . ILE B 1 165 ? -36.344 -30.719 23.156 1 62.56 165 ILE B C 1
ATOM 9869 O O . ILE B 1 165 ? -36.188 -30.906 24.359 1 62.56 165 ILE B O 1
ATOM 9873 N N . ASP B 1 166 ? -37.406 -30.375 22.641 1 64.81 166 ASP B N 1
ATOM 9874 C CA . ASP B 1 166 ? -38.531 -30.078 23.5 1 64.81 166 ASP B CA 1
ATOM 9875 C C . ASP B 1 166 ? -39.125 -31.344 24.094 1 64.81 166 ASP B C 1
ATOM 9877 O O . ASP B 1 166 ? -39.594 -31.344 25.234 1 64.81 166 ASP B O 1
ATOM 9881 N N . VAL B 1 167 ? -39 -32.375 23.328 1 66.31 167 VAL B N 1
ATOM 9882 C CA . VAL B 1 167 ? -39.469 -33.656 23.812 1 66.31 167 VAL B CA 1
ATOM 9883 C C . VAL B 1 167 ? -38.438 -34.281 24.766 1 66.31 167 VAL B C 1
ATOM 9885 O O . VAL B 1 167 ? -38.812 -34.875 25.781 1 66.31 167 VAL B O 1
ATOM 9888 N N . PHE B 1 168 ? -37.156 -34 24.453 1 62.91 168 PHE B N 1
ATOM 9889 C CA . PHE B 1 168 ? -36.062 -34.562 25.266 1 62.91 168 PHE B CA 1
ATOM 9890 C C . PHE B 1 168 ? -35.969 -33.875 26.609 1 62.91 168 PHE B C 1
ATOM 9892 O O . PHE B 1 168 ? -35.688 -34.469 27.625 1 62.91 168 PHE B O 1
ATOM 9899 N N . THR B 1 169 ? -36.312 -32.562 26.656 1 61.75 169 THR B N 1
ATOM 9900 C CA . THR B 1 169 ? -36.125 -31.797 27.875 1 61.75 169 THR B CA 1
ATOM 9901 C C . THR B 1 169 ? -37.406 -31.797 28.703 1 61.75 169 THR B C 1
ATOM 9903 O O . THR B 1 169 ? -37.438 -31.328 29.844 1 61.75 169 THR B O 1
ATOM 9906 N N . ALA B 1 170 ? -38.406 -32.312 28.109 1 60.06 170 ALA B N 1
ATOM 9907 C CA . ALA B 1 170 ? -39.625 -32.406 28.891 1 60.06 170 ALA B CA 1
ATOM 9908 C C . ALA B 1 170 ? -39.531 -33.469 29.969 1 60.06 170 ALA B C 1
ATOM 9910 O O . ALA B 1 170 ? -39.094 -34.594 29.703 1 60.06 170 ALA B O 1
ATOM 9911 N N . SER B 1 171 ? -39.531 -33.188 31.234 1 63.84 171 SER B N 1
ATOM 9912 C CA . SER B 1 171 ? -39.375 -34.125 32.375 1 63.84 171 SER B CA 1
ATOM 9913 C C . SER B 1 171 ? -40.594 -35.031 32.5 1 63.84 171 SER B C 1
ATOM 9915 O O . SER B 1 171 ? -40.438 -36.188 32.938 1 63.84 171 SER B O 1
ATOM 9917 N N . CYS B 1 172 ? -41.812 -34.469 32.188 1 66.62 172 CYS B N 1
ATOM 9918 C CA . CYS B 1 172 ? -42.969 -35.344 32.312 1 66.62 172 CYS B CA 1
ATOM 9919 C C . CYS B 1 172 ? -43.906 -35.156 31.125 1 66.62 172 CYS B C 1
ATOM 9921 O O . CYS B 1 172 ? -43.781 -34.219 30.359 1 66.62 172 CYS B O 1
ATOM 9923 N N . ILE B 1 173 ? -44.812 -36.062 30.797 1 68.38 173 ILE B N 1
ATOM 9924 C CA . ILE B 1 173 ? -45.781 -36.094 29.703 1 68.38 173 ILE B CA 1
ATOM 9925 C C . ILE B 1 173 ? -46.656 -34.844 29.75 1 68.38 173 ILE B C 1
ATOM 9927 O O . ILE B 1 173 ? -47.031 -34.281 28.719 1 68.38 173 ILE B O 1
ATOM 9931 N N . GLN B 1 174 ? -46.875 -34.281 30.969 1 69.69 174 GLN B N 1
ATOM 9932 C CA . GLN B 1 174 ? -47.719 -33.094 31.125 1 69.69 174 GLN B CA 1
ATOM 9933 C C . GLN B 1 174 ? -47.062 -31.844 30.609 1 69.69 174 GLN B C 1
ATOM 9935 O O . GLN B 1 174 ? -47.719 -30.984 30 1 69.69 174 GLN B O 1
ATOM 9940 N N . GLU B 1 175 ? -45.688 -31.75 30.75 1 69.88 175 GLU B N 1
ATOM 9941 C CA . GLU B 1 175 ? -44.906 -30.609 30.266 1 69.88 175 GLU B CA 1
ATOM 9942 C C . GLU B 1 175 ? -44.812 -30.625 28.75 1 69.88 175 GLU B C 1
ATOM 9944 O O . GLU B 1 175 ? -44.938 -29.562 28.109 1 69.88 175 GLU B O 1
ATOM 9949 N N . LEU B 1 176 ? -44.719 -31.766 28.219 1 69.69 176 LEU B N 1
ATOM 9950 C CA . LEU B 1 176 ? -44.625 -31.891 26.766 1 69.69 176 LEU B CA 1
ATOM 9951 C C . LEU B 1 176 ? -46 -31.625 26.109 1 69.69 176 LEU B C 1
ATOM 9953 O O . LEU B 1 176 ? -46.062 -31 25.047 1 69.69 176 LEU B O 1
ATOM 9957 N N . ALA B 1 177 ? -47.125 -31.984 26.719 1 70.94 177 ALA B N 1
ATOM 9958 C CA . ALA B 1 177 ? -48.469 -31.719 26.219 1 70.94 177 ALA B CA 1
ATOM 9959 C C . ALA B 1 177 ? -48.781 -30.234 26.266 1 70.94 177 ALA B C 1
ATOM 9961 O O . ALA B 1 177 ? -49.406 -29.703 25.344 1 70.94 177 ALA B O 1
ATOM 9962 N N . SER B 1 178 ? -48.281 -29.5 27.328 1 68.44 178 SER B N 1
ATOM 9963 C CA . SER B 1 178 ? -48.5 -28.062 27.438 1 68.44 178 SER B CA 1
ATOM 9964 C C . SER B 1 178 ? -47.719 -27.297 26.391 1 68.44 178 SER B C 1
ATOM 9966 O O . SER B 1 178 ? -48.188 -26.297 25.844 1 68.44 178 SER B O 1
ATOM 9968 N N . PHE B 1 179 ? -46.5 -27.812 26.062 1 65.31 179 PHE B N 1
ATOM 9969 C CA . PHE B 1 179 ? -45.688 -27.219 25.016 1 65.31 179 PHE B CA 1
ATOM 9970 C C . PHE B 1 179 ? -46.312 -27.422 23.656 1 65.31 179 PHE B C 1
ATOM 9972 O O . PHE B 1 179 ? -46.344 -26.5 22.828 1 65.31 179 PHE B O 1
ATOM 9979 N N . SER B 1 180 ? -46.812 -28.562 23.344 1 64.75 180 SER B N 1
ATOM 9980 C CA . SER B 1 180 ? -47.406 -28.891 22.047 1 64.75 180 SER B CA 1
ATOM 9981 C C . SER B 1 180 ? -48.688 -28.109 21.797 1 64.75 180 SER B C 1
ATOM 9983 O O . SER B 1 180 ? -48.969 -27.734 20.656 1 64.75 180 SER B O 1
ATOM 9985 N N . GLU B 1 181 ? -49.406 -27.719 22.734 1 66 181 GLU B N 1
ATOM 9986 C CA . GLU B 1 181 ? -50.594 -26.875 22.609 1 66 181 GLU B CA 1
ATOM 9987 C C . GLU B 1 181 ? -50.219 -25.453 22.234 1 66 181 GLU B C 1
ATOM 9989 O O . GLU B 1 181 ? -50.875 -24.812 21.422 1 66 181 GLU B O 1
ATOM 9994 N N . ASP B 1 182 ? -49.094 -24.922 22.703 1 61.12 182 ASP B N 1
ATOM 9995 C CA . ASP B 1 182 ? -48.594 -23.578 22.406 1 61.12 182 ASP B CA 1
ATOM 9996 C C . ASP B 1 182 ? -48.125 -23.484 20.953 1 61.12 182 ASP B C 1
ATOM 9998 O O . ASP B 1 182 ? -48.312 -22.453 20.312 1 61.12 182 ASP B O 1
ATOM 10002 N N . LEU B 1 183 ? -47.531 -24.5 20.406 1 55.88 183 LEU B N 1
ATOM 10003 C CA . LEU B 1 183 ? -47.031 -24.5 19.031 1 55.88 183 LEU B CA 1
ATOM 10004 C C . LEU B 1 183 ? -48.219 -24.438 18.047 1 55.88 183 LEU B C 1
ATOM 10006 O O . LEU B 1 183 ? -48.094 -23.781 17.016 1 55.88 183 LEU B O 1
ATOM 10010 N N . LEU B 1 184 ? -49.312 -25.016 18.109 1 50.62 184 LEU B N 1
ATOM 10011 C CA . LEU B 1 184 ? -50.469 -25.047 17.219 1 50.62 184 LEU B CA 1
ATOM 10012 C C . LEU B 1 184 ? -51.125 -23.672 17.141 1 50.62 184 LEU B C 1
ATOM 10014 O O . LEU B 1 184 ? -51.688 -23.297 16.109 1 50.62 184 LEU B O 1
ATOM 10018 N N . SER B 1 185 ? -51.125 -22.812 17.984 1 45.81 185 SER B N 1
ATOM 10019 C CA . SER B 1 185 ? -51.812 -21.516 17.938 1 45.81 185 SER B CA 1
ATOM 10020 C C . SER B 1 185 ? -51.062 -20.531 17.062 1 45.81 185 SER B C 1
ATOM 10022 O O . SER B 1 185 ? -51.656 -19.562 16.562 1 45.81 185 SER B O 1
ATOM 10024 N N . LYS B 1 186 ? -49.719 -20.5 16.672 1 38.03 186 LYS B N 1
ATOM 10025 C CA . LYS B 1 186 ? -48.969 -19.453 16.016 1 38.03 186 LYS B CA 1
ATOM 10026 C C . LYS B 1 186 ? -49.031 -19.578 14.492 1 38.03 186 LYS B C 1
ATOM 10028 O O . LYS B 1 186 ? -48.719 -18.625 13.773 1 38.03 186 LYS B O 1
ATOM 10033 N N . THR B 1 187 ? -49.312 -20.469 13.586 1 32.88 187 THR B N 1
ATOM 10034 C CA . THR B 1 187 ? -49.125 -20.625 12.148 1 32.88 187 THR B CA 1
ATOM 10035 C C . THR B 1 187 ? -50.344 -20.078 11.383 1 32.88 187 THR B C 1
ATOM 10037 O O . THR B 1 187 ? -50.5 -20.359 10.195 1 32.88 187 THR B O 1
ATOM 10040 N N . ARG B 1 188 ? -51.219 -19.125 11.602 1 26.89 188 ARG B N 1
ATOM 10041 C CA . ARG B 1 188 ? -52.312 -18.766 10.719 1 26.89 188 ARG B CA 1
ATOM 10042 C C . ARG B 1 188 ? -51.875 -17.703 9.711 1 26.89 188 ARG B C 1
ATOM 10044 O O . ARG B 1 188 ? -51.406 -16.641 10.094 1 26.89 188 ARG B O 1
ATOM 10051 N N . PRO B 1 189 ? -51.719 -17.859 8.273 1 25.19 189 PRO B N 1
ATOM 10052 C CA . PRO B 1 189 ? -51.281 -17.047 7.133 1 25.19 189 PRO B CA 1
ATOM 10053 C C . PRO B 1 189 ? -52.25 -15.938 6.789 1 25.19 189 PRO B C 1
ATOM 10055 O O . PRO B 1 189 ? -53.469 -16.172 6.691 1 25.19 189 PRO B O 1
ATOM 10058 N N . GLN B 1 190 ? -52.062 -14.625 7.027 1 21.77 190 GLN B N 1
ATOM 10059 C CA . GLN B 1 190 ? -53 -13.555 6.652 1 21.77 190 GLN B CA 1
ATOM 10060 C C . GLN B 1 190 ? -52.875 -13.219 5.168 1 21.77 190 GLN B C 1
ATOM 10062 O O . GLN B 1 190 ? -51.75 -13.211 4.621 1 21.77 190 GLN B O 1
ATOM 10067 N N . LEU B 1 191 ? -53.906 -13.148 4.246 1 21.02 191 LEU B N 1
ATOM 10068 C CA . LEU B 1 191 ? -54.312 -13.023 2.848 1 21.02 191 LEU B CA 1
ATOM 10069 C C . LEU B 1 191 ? -54.062 -11.625 2.322 1 21.02 191 LEU B C 1
ATOM 10071 O O . LEU B 1 191 ? -54.656 -10.648 2.795 1 21.02 191 LEU B O 1
ATOM 10075 N N . VAL B 1 192 ? -52.844 -11.078 1.952 1 21.08 192 VAL B N 1
ATOM 10076 C CA . VAL B 1 192 ? -52.625 -9.703 1.521 1 21.08 192 VAL B CA 1
ATOM 10077 C C . VAL B 1 192 ? -53 -9.547 0.054 1 21.08 192 VAL B C 1
ATOM 10079 O O . VAL B 1 192 ? -52.656 -10.375 -0.782 1 21.08 192 VAL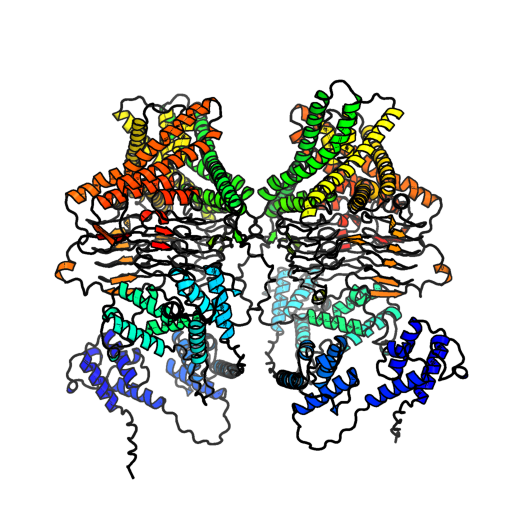 B O 1
ATOM 10082 N N . ARG B 1 193 ? -53.938 -8.648 -0.414 1 20.98 193 ARG B N 1
ATOM 10083 C CA . ARG B 1 193 ? -54.719 -8.312 -1.612 1 20.98 193 ARG B CA 1
ATOM 10084 C C . ARG B 1 193 ? -53.844 -7.57 -2.621 1 20.98 193 ARG B C 1
ATOM 10086 O O . ARG B 1 193 ? -53.156 -6.605 -2.271 1 20.98 193 ARG B O 1
ATOM 10093 N N . THR B 1 194 ? -53.438 -7.996 -3.842 1 20.66 194 THR B N 1
ATOM 10094 C CA . THR B 1 194 ? -52.562 -7.691 -4.953 1 20.66 194 THR B CA 1
ATOM 10095 C C . THR B 1 194 ? -53.156 -6.641 -5.875 1 20.66 194 THR B C 1
ATOM 10097 O O . THR B 1 194 ? -54.25 -6.848 -6.414 1 20.66 194 THR B O 1
ATOM 10100 N N . ILE B 1 195 ? -52.938 -5.277 -5.77 1 22.09 195 ILE B N 1
ATOM 10101 C CA . ILE B 1 195 ? -53.531 -4.168 -6.512 1 22.09 195 ILE B CA 1
ATOM 10102 C C . ILE B 1 195 ? -52.906 -4.102 -7.91 1 22.09 195 ILE B C 1
ATOM 10104 O O . ILE B 1 195 ? -51.688 -4.188 -8.062 1 22.09 195 ILE B O 1
ATOM 10108 N N . HIS B 1 196 ? -53.719 -3.988 -9.148 1 21.7 196 HIS B N 1
ATOM 10109 C CA . HIS B 1 196 ? -53.656 -4.133 -10.594 1 21.7 196 HIS B CA 1
ATOM 10110 C C . HIS B 1 196 ? -53.219 -2.838 -11.266 1 21.7 196 HIS B C 1
ATOM 10112 O O . HIS B 1 196 ? -53.875 -1.803 -11.125 1 21.7 196 HIS B O 1
ATOM 10118 N N . VAL B 1 197 ? -51.969 -2.361 -11.547 1 24.19 197 VAL B N 1
ATOM 10119 C CA . VAL B 1 197 ? -51.5 -1.121 -12.148 1 24.19 197 VAL B CA 1
ATOM 10120 C C . VAL B 1 197 ? -51.688 -1.171 -13.664 1 24.19 197 VAL B C 1
ATOM 10122 O O . VAL B 1 197 ? -51.312 -2.156 -14.305 1 24.19 197 VAL B O 1
ATOM 10125 N N . PRO B 1 198 ? -52.406 -0.153 -14.43 1 24.09 198 PRO B N 1
ATOM 10126 C CA . PRO B 1 198 ? -52.875 -0.069 -15.812 1 24.09 198 PRO B CA 1
ATOM 10127 C C . PRO B 1 198 ? -51.781 0.298 -16.797 1 24.09 198 PRO B C 1
ATOM 10129 O O . PRO B 1 198 ? -50.938 1.152 -16.5 1 24.09 198 PRO B O 1
ATOM 10132 N N . CYS B 1 199 ? -51.281 -0.431 -17.875 1 25.75 199 CYS B N 1
ATOM 10133 C CA . CYS B 1 199 ? -50.188 -0.437 -18.844 1 25.75 199 CYS B CA 1
ATOM 10134 C C . CYS B 1 199 ? -50.531 0.45 -20.047 1 25.75 199 CYS B C 1
ATOM 10136 O O . CYS B 1 199 ? -51.594 0.323 -20.641 1 25.75 199 CYS B O 1
ATOM 10138 N N . LYS B 1 200 ? -49.938 1.675 -20.406 1 34.91 200 LYS B N 1
ATOM 10139 C CA . LYS B 1 200 ? -50.062 2.682 -21.453 1 34.91 200 LYS B CA 1
ATOM 10140 C C . LYS B 1 200 ? -49.812 2.07 -22.828 1 34.91 200 LYS B C 1
ATOM 10142 O O . LYS B 1 200 ? -48.812 1.396 -23.047 1 34.91 200 LYS B O 1
ATOM 10147 N N . ARG B 1 201 ? -50.719 2.254 -23.875 1 38.25 201 ARG B N 1
ATOM 10148 C CA . ARG B 1 201 ? -50.875 1.67 -25.203 1 38.25 201 ARG B CA 1
ATOM 10149 C C . ARG B 1 201 ? -50.062 2.439 -26.234 1 38.25 201 ARG B C 1
ATOM 10151 O O . ARG B 1 201 ? -50.156 3.666 -26.312 1 38.25 201 ARG B O 1
ATOM 10158 N N . ILE B 1 202 ? -49.062 2.078 -27.031 1 51.25 202 ILE B N 1
ATOM 10159 C CA . ILE B 1 202 ? -48.219 2.57 -28.125 1 51.25 202 ILE B CA 1
ATOM 10160 C C . ILE B 1 202 ? -49.062 2.678 -29.406 1 51.25 202 ILE B C 1
ATOM 10162 O O . ILE B 1 202 ? -49.656 1.688 -29.859 1 51.25 202 ILE B O 1
ATOM 10166 N N . SER B 1 203 ? -49.344 3.973 -29.969 1 59.75 203 SER B N 1
ATOM 10167 C CA . SER B 1 203 ? -50.188 4.234 -31.125 1 59.75 203 SER B CA 1
ATOM 10168 C C . SER B 1 203 ? -49.406 4.125 -32.438 1 59.75 203 SER B C 1
ATOM 10170 O O . SER B 1 203 ? -48.188 4.105 -32.406 1 59.75 203 SER B O 1
ATOM 10172 N N . LYS B 1 204 ? -49.969 3.992 -33.688 1 65.94 204 LYS B N 1
ATOM 10173 C CA . LYS B 1 204 ? -49.438 3.836 -35.062 1 65.94 204 LYS B CA 1
ATOM 10174 C C . LYS B 1 204 ? -48.594 5.051 -35.469 1 65.94 204 LYS B C 1
ATOM 10176 O O . LYS B 1 204 ? -47.562 4.91 -36.094 1 65.94 204 LYS B O 1
ATOM 10181 N N . ASN B 1 205 ? -49 6.195 -35.062 1 68.19 205 ASN B N 1
ATOM 10182 C CA . ASN B 1 205 ? -48.312 7.418 -35.438 1 68.19 205 ASN B CA 1
ATOM 10183 C C . ASN B 1 205 ? -46.969 7.52 -34.75 1 68.19 205 ASN B C 1
ATOM 10185 O O . ASN B 1 205 ? -46 8.07 -35.312 1 68.19 205 ASN B O 1
ATOM 10189 N N . ASP B 1 206 ? -46.844 6.895 -33.562 1 70 206 ASP B N 1
ATOM 10190 C CA . ASP B 1 206 ? -45.562 6.855 -32.875 1 70 206 ASP B CA 1
ATOM 10191 C C . ASP B 1 206 ? -44.562 5.945 -33.562 1 70 206 ASP B C 1
ATOM 10193 O O . ASP B 1 206 ? -43.375 6.246 -33.625 1 70 206 ASP B O 1
ATOM 10197 N N . ILE B 1 207 ? -45.125 4.949 -34.188 1 74.44 207 ILE B N 1
ATOM 10198 C CA . ILE B 1 207 ? -44.281 4.008 -34.906 1 74.44 207 ILE B CA 1
ATOM 10199 C C . ILE B 1 207 ? -43.781 4.645 -36.219 1 74.44 207 ILE B C 1
ATOM 10201 O O . ILE B 1 207 ? -42.594 4.508 -36.562 1 74.44 207 ILE B O 1
ATOM 10205 N N . VAL B 1 208 ? -44.562 5.465 -36.844 1 76.38 208 VAL B N 1
ATOM 10206 C CA . VAL B 1 208 ? -44.188 6.109 -38.094 1 76.38 208 VAL B CA 1
ATOM 10207 C C . VAL B 1 208 ? -43.094 7.141 -37.844 1 76.38 208 VAL B C 1
ATOM 10209 O O . VAL B 1 208 ? -42.125 7.203 -38.594 1 76.38 208 VAL B O 1
ATOM 10212 N N . GLU B 1 209 ? -43.219 7.918 -36.844 1 74.06 209 GLU B N 1
ATOM 10213 C CA . GLU B 1 209 ? -42.219 8.922 -36.531 1 74.06 209 GLU B CA 1
ATOM 10214 C C . GLU B 1 209 ? -40.906 8.273 -36.094 1 74.06 209 GLU B C 1
ATOM 10216 O O . GLU B 1 209 ? -39.812 8.758 -36.406 1 74.06 209 GLU B O 1
ATOM 10221 N N . PHE B 1 210 ? -41 7.156 -35.438 1 72.75 210 PHE B N 1
ATOM 10222 C CA . PHE B 1 210 ? -39.812 6.398 -35.031 1 72.75 210 PHE B CA 1
ATOM 10223 C C . PHE B 1 210 ? -39.094 5.805 -36.219 1 72.75 210 PHE B C 1
ATOM 10225 O O . PHE B 1 210 ? -37.875 5.887 -36.312 1 72.75 210 PHE B O 1
ATOM 10232 N N . LEU B 1 211 ? -39.875 5.312 -37.156 1 74.25 211 LEU B N 1
ATOM 10233 C CA . LEU B 1 211 ? -39.281 4.703 -38.344 1 74.25 211 LEU B CA 1
ATOM 10234 C C . LEU B 1 211 ? -38.656 5.766 -39.25 1 74.25 211 LEU B C 1
ATOM 10236 O O . LEU B 1 211 ? -37.594 5.555 -39.812 1 74.25 211 LEU B O 1
ATOM 10240 N N . LYS B 1 212 ? -39.25 6.914 -39.281 1 75.44 212 LYS B N 1
ATOM 10241 C CA . LYS B 1 212 ? -38.656 8.031 -40 1 75.44 212 LYS B CA 1
ATOM 10242 C C . LYS B 1 212 ? -37.312 8.445 -39.375 1 75.44 212 LYS B C 1
ATOM 10244 O O . LYS B 1 212 ? -36.344 8.758 -40.094 1 75.44 212 LYS B O 1
ATOM 10249 N N . GLY B 1 213 ? -37.25 8.359 -38.062 1 73.75 213 GLY B N 1
ATOM 10250 C CA . GLY B 1 213 ? -36.031 8.672 -37.375 1 73.75 213 GLY B CA 1
ATOM 10251 C C . GLY B 1 213 ? -34.906 7.676 -37.625 1 73.75 213 GLY B C 1
ATOM 10252 O O . GLY B 1 213 ? -33.75 8.062 -37.844 1 73.75 213 GLY B O 1
ATOM 10253 N N . ILE B 1 214 ? -35.219 6.445 -37.719 1 73.38 214 ILE B N 1
ATOM 10254 C CA . ILE B 1 214 ? -34.219 5.422 -37.969 1 73.38 214 ILE B CA 1
ATOM 10255 C C . ILE B 1 214 ? -33.688 5.555 -39.375 1 73.38 214 ILE B C 1
ATOM 10257 O O . ILE B 1 214 ? -32.469 5.457 -39.625 1 73.38 214 ILE B O 1
ATOM 10261 N N . ILE B 1 215 ? -34.562 5.867 -40.25 1 72 215 ILE B N 1
ATOM 10262 C CA . ILE B 1 215 ? -34.156 5.996 -41.656 1 72 215 ILE B CA 1
ATOM 10263 C C . ILE B 1 215 ? -33.312 7.266 -41.844 1 72 215 ILE B C 1
ATOM 10265 O O . ILE B 1 215 ? -32.312 7.254 -42.531 1 72 215 ILE B O 1
ATOM 10269 N N . SER B 1 216 ? -33.656 8.273 -41.188 1 75.31 216 SER B N 1
ATOM 10270 C CA . SER B 1 216 ? -32.875 9.508 -41.25 1 75.31 216 SER B CA 1
ATOM 10271 C C . SER B 1 216 ? -31.469 9.312 -40.656 1 75.31 216 SER B C 1
ATOM 10273 O O . SER B 1 216 ? -30.484 9.797 -41.219 1 75.31 216 SER B O 1
ATOM 10275 N N . GLU B 1 217 ? -31.406 8.477 -39.625 1 72.31 217 GLU B N 1
ATOM 10276 C CA . GLU B 1 217 ? -30.125 8.219 -38.969 1 72.31 217 GLU B CA 1
ATOM 10277 C C . GLU B 1 217 ? -29.234 7.336 -39.844 1 72.31 217 GLU B C 1
ATOM 10279 O O . GLU B 1 217 ? -28.016 7.562 -39.938 1 72.31 217 GLU B O 1
ATOM 10284 N N . GLN B 1 218 ? -29.797 6.477 -40.656 1 67.44 218 GLN B N 1
ATOM 10285 C CA . GLN B 1 218 ? -29 5.539 -41.438 1 67.44 218 GLN B CA 1
ATOM 10286 C C . GLN B 1 218 ? -28.734 6.066 -42.844 1 67.44 218 GLN B C 1
ATOM 10288 O O . GLN B 1 218 ? -27.688 5.777 -43.438 1 67.44 218 GLN B O 1
ATOM 10293 N N . THR B 1 219 ? -29.531 6.863 -43.406 1 68.94 219 THR B N 1
ATOM 10294 C CA . THR B 1 219 ? -29.359 7.285 -44.812 1 68.94 219 THR B CA 1
ATOM 10295 C C . THR B 1 219 ? -28.938 8.75 -44.875 1 68.94 219 THR B C 1
ATOM 10297 O O . THR B 1 219 ? -28.438 9.203 -45.906 1 68.94 219 THR B O 1
ATOM 10300 N N . GLY B 1 220 ? -28.859 9.562 -43.844 1 66.19 220 GLY B N 1
ATOM 10301 C CA . GLY B 1 220 ? -28.516 10.977 -43.844 1 66.19 220 GLY B CA 1
ATOM 10302 C C . GLY B 1 220 ? -29.594 11.852 -44.438 1 66.19 220 GLY B C 1
ATOM 10303 O O . GLY B 1 220 ? -29.422 13.062 -44.594 1 66.19 220 GLY B O 1
ATOM 10304 N N . VAL B 1 221 ? -30.75 11.32 -44.844 1 70.12 221 VAL B N 1
ATOM 10305 C CA . VAL B 1 221 ? -31.797 12.133 -45.469 1 70.12 221 VAL B CA 1
ATOM 10306 C C . VAL B 1 221 ? -32.625 12.82 -44.375 1 70.12 221 VAL B C 1
ATOM 10308 O O . VAL B 1 221 ? -32.875 12.25 -43.312 1 70.12 221 VAL B O 1
ATOM 10311 N N . ALA B 1 222 ? -32.906 14.094 -44.531 1 68.88 222 ALA B N 1
ATOM 10312 C CA . ALA B 1 222 ? -33.656 14.898 -43.562 1 68.88 222 ALA B CA 1
ATOM 10313 C C . ALA B 1 222 ? -35.031 14.297 -43.312 1 68.88 222 ALA B C 1
ATOM 10315 O O . ALA B 1 222 ? -35.688 13.828 -44.25 1 68.88 222 ALA B O 1
ATOM 10316 N N . ILE B 1 223 ? -35.562 14.148 -42.125 1 69.06 223 ILE B N 1
ATOM 10317 C CA . ILE B 1 223 ? -36.781 13.477 -41.625 1 69.06 223 ILE B CA 1
ATOM 10318 C C . ILE B 1 223 ? -38 13.984 -42.375 1 69.06 223 ILE B C 1
ATOM 10320 O O . ILE B 1 223 ? -38.906 13.211 -42.688 1 69.06 223 ILE B O 1
ATOM 10324 N N . ASN B 1 224 ? -37.938 15.227 -42.844 1 68 224 ASN B N 1
ATOM 10325 C CA . ASN B 1 224 ? -39.094 15.805 -43.531 1 68 224 ASN B CA 1
ATOM 10326 C C . ASN B 1 224 ? -39.156 15.375 -44.969 1 68 224 ASN B C 1
ATOM 10328 O O . ASN B 1 224 ? -40.188 15.5 -45.625 1 68 224 ASN B O 1
ATOM 10332 N N . SER B 1 225 ? -38.031 14.938 -45.5 1 71.69 225 SER B N 1
ATOM 10333 C CA . SER B 1 225 ? -38.031 14.547 -46.906 1 71.69 225 SER B CA 1
ATOM 10334 C C . SER B 1 225 ? -38.344 13.055 -47.062 1 71.69 225 SER B C 1
ATOM 10336 O O . SER B 1 225 ? -38.375 12.539 -48.188 1 71.69 225 SER B O 1
ATOM 10338 N N . ILE B 1 226 ? -38.469 12.414 -45.969 1 65.94 226 ILE B N 1
ATOM 10339 C CA . ILE B 1 226 ? -38.781 10.992 -46.031 1 65.94 226 ILE B CA 1
ATOM 10340 C C . ILE B 1 226 ? -40.281 10.789 -46.188 1 65.94 226 ILE B C 1
ATOM 10342 O O . ILE B 1 226 ? -41.062 11.227 -45.344 1 65.94 226 ILE B O 1
ATOM 10346 N N . SER B 1 227 ? -40.719 10.344 -47.406 1 70.06 227 SER B N 1
ATOM 10347 C CA . SER B 1 227 ? -42.125 10.086 -47.719 1 70.06 227 SER B CA 1
ATOM 10348 C C . SER B 1 227 ? -42.594 8.797 -47.031 1 70.06 227 SER B C 1
ATOM 10350 O O . SER B 1 227 ? -41.906 7.793 -47.062 1 70.06 227 SER B O 1
ATOM 10352 N N . VAL B 1 228 ? -43.625 8.773 -46.281 1 69.62 228 VAL B N 1
ATOM 10353 C CA . VAL B 1 228 ? -44.219 7.648 -45.562 1 69.62 228 VAL B CA 1
ATOM 10354 C C . VAL B 1 228 ? -44.688 6.574 -46.531 1 69.62 228 VAL B C 1
ATOM 10356 O O . VAL B 1 228 ? -44.781 5.398 -46.188 1 69.62 228 VAL B O 1
ATOM 10359 N N . THR B 1 229 ? -44.969 6.797 -47.812 1 63.38 229 THR B N 1
ATOM 10360 C CA . THR B 1 229 ? -45.438 5.867 -48.812 1 63.38 229 THR B CA 1
ATOM 10361 C C . THR B 1 229 ? -44.312 5.488 -49.781 1 63.38 229 THR B C 1
ATOM 10363 O O . THR B 1 229 ? -44.531 4.703 -50.719 1 63.38 229 THR B O 1
ATOM 10366 N N . GLY B 1 230 ? -43.094 6.059 -49.688 1 62.56 230 GLY B N 1
ATOM 10367 C CA . GLY B 1 230 ? -42.031 5.758 -50.625 1 62.56 230 GLY B CA 1
ATOM 10368 C C . GLY B 1 230 ? -41.344 4.426 -50.375 1 62.56 230 GLY B C 1
ATOM 10369 O O . GLY B 1 230 ? -41.469 3.871 -49.281 1 62.56 230 GLY B O 1
ATOM 10370 N N . ASN B 1 231 ? -40.875 3.633 -51.375 1 61.69 231 ASN B N 1
ATOM 10371 C CA . ASN B 1 231 ? -40.219 2.332 -51.312 1 61.69 231 ASN B CA 1
ATOM 10372 C C . ASN B 1 231 ? -38.969 2.377 -50.438 1 61.69 231 ASN B C 1
ATOM 10374 O O . ASN B 1 231 ? -38.094 3.229 -50.625 1 61.69 231 ASN B O 1
ATOM 10378 N N . LEU B 1 232 ? -38.812 1.603 -49.281 1 62.69 232 LEU B N 1
ATOM 10379 C CA . LEU B 1 232 ? -37.719 1.555 -48.344 1 62.69 232 LEU B CA 1
ATOM 10380 C C . LEU B 1 232 ? -36.406 1.21 -49.031 1 62.69 232 LEU B C 1
ATOM 10382 O O . LEU B 1 232 ? -35.344 1.649 -48.594 1 62.69 232 LEU B O 1
ATOM 10386 N N . THR B 1 233 ? -36.375 0.478 -50.125 1 61.97 233 THR B N 1
ATOM 10387 C CA . THR B 1 233 ? -35.188 0.119 -50.875 1 61.97 233 THR B CA 1
ATOM 10388 C C . THR B 1 233 ? -34.562 1.348 -51.531 1 61.97 233 THR B C 1
ATOM 10390 O O . THR B 1 233 ? -33.406 1.354 -51.875 1 61.97 233 THR B O 1
ATOM 10393 N N . SER B 1 234 ? -35.281 2.389 -51.812 1 62.44 234 SER B N 1
ATOM 10394 C CA . SER B 1 234 ? -34.75 3.564 -52.5 1 62.44 234 SER B CA 1
ATOM 10395 C C . SER B 1 234 ? -33.875 4.379 -51.562 1 62.44 234 SER B C 1
ATOM 10397 O O . SER B 1 234 ? -33.062 5.203 -52 1 62.44 234 SER B O 1
ATOM 10399 N N . TYR B 1 235 ? -34.062 4.285 -50.281 1 62.31 235 TYR B N 1
ATOM 10400 C CA . TYR B 1 235 ? -33.25 5.082 -49.375 1 62.31 235 TYR B CA 1
ATOM 10401 C C . TYR B 1 235 ? -31.922 4.379 -49.094 1 62.31 235 TYR B C 1
ATOM 10403 O O . TYR B 1 235 ? -31.078 4.898 -48.344 1 62.31 235 TYR B O 1
ATOM 10411 N N . GLY B 1 236 ? -31.312 3.355 -49.875 1 59 236 GLY B N 1
ATOM 10412 C CA . GLY B 1 236 ? -30.031 2.672 -49.844 1 59 236 GLY B CA 1
ATOM 10413 C C . GLY B 1 236 ? -29.766 2.018 -48.5 1 59 236 GLY B C 1
ATOM 10414 O O . GLY B 1 236 ? -28.609 1.904 -48.062 1 59 236 GLY B O 1
ATOM 10415 N N . ILE B 1 237 ? -30.672 1.661 -47.719 1 55.53 237 ILE B N 1
ATOM 10416 C CA . ILE B 1 237 ? -30.391 0.986 -46.469 1 55.53 237 ILE B CA 1
ATOM 10417 C C . ILE B 1 237 ? -29.922 -0.441 -46.75 1 55.53 237 ILE B C 1
ATOM 10419 O O . ILE B 1 237 ? -30.594 -1.205 -47.438 1 55.53 237 ILE B O 1
ATOM 10423 N N . ASP B 1 238 ? -28.594 -0.801 -46.625 1 58.47 238 ASP B N 1
ATOM 10424 C CA . ASP B 1 238 ? -28.031 -2.125 -46.844 1 58.47 238 ASP B CA 1
ATOM 10425 C C . ASP B 1 238 ? -28.562 -3.137 -45.844 1 58.47 238 ASP B C 1
ATOM 10427 O O . ASP B 1 238 ? -29.312 -2.777 -44.938 1 58.47 238 ASP B O 1
ATOM 10431 N N . SER B 1 239 ? -28.391 -4.539 -46.125 1 60.56 239 SER B N 1
ATOM 10432 C CA . SER B 1 239 ? -28.859 -5.656 -45.312 1 60.56 239 SER B CA 1
ATOM 10433 C C . SER B 1 239 ? -28.516 -5.457 -43.844 1 60.56 239 SER B C 1
ATOM 10435 O O . SER B 1 239 ? -29.281 -5.844 -42.938 1 60.56 239 SER B O 1
ATOM 10437 N N . ILE B 1 240 ? -27.453 -4.863 -43.531 1 62.22 240 ILE B N 1
ATOM 10438 C CA . ILE B 1 240 ? -27.047 -4.668 -42.156 1 62.22 240 ILE B CA 1
ATOM 10439 C C . ILE B 1 240 ? -27.859 -3.539 -41.531 1 62.22 240 ILE B C 1
ATOM 10441 O O . ILE B 1 240 ? -28.234 -3.604 -40.344 1 62.22 240 ILE B O 1
ATOM 10445 N N . GLY B 1 241 ? -28.234 -2.656 -42.375 1 63.91 241 GLY B N 1
ATOM 10446 C CA . GLY B 1 241 ? -29.047 -1.549 -41.906 1 63.91 241 GLY B CA 1
ATOM 10447 C C . GLY B 1 241 ? -30.453 -1.965 -41.531 1 63.91 241 GLY B C 1
ATOM 10448 O O . GLY B 1 241 ? -31.016 -1.46 -40.531 1 63.91 241 GLY B O 1
ATOM 10449 N N . VAL B 1 242 ? -30.984 -2.951 -42.219 1 66.06 242 VAL B N 1
ATOM 10450 C CA . VAL B 1 242 ? -32.312 -3.482 -41.906 1 66.06 242 VAL B CA 1
ATOM 10451 C C . VAL B 1 242 ? -32.281 -4.219 -40.594 1 66.06 242 VAL B C 1
ATOM 10453 O O . VAL B 1 242 ? -33.219 -4.082 -39.781 1 66.06 242 VAL B O 1
ATOM 10456 N N . VAL B 1 243 ? -31.234 -4.922 -40.25 1 65.06 243 VAL B N 1
ATOM 10457 C CA . VAL B 1 243 ? -31.125 -5.668 -39 1 65.06 243 VAL B CA 1
ATOM 10458 C C . VAL B 1 243 ? -31.031 -4.691 -37.844 1 65.06 243 VAL B C 1
ATOM 10460 O O . VAL B 1 243 ? -31.672 -4.887 -36.812 1 65.06 243 VAL B O 1
ATOM 10463 N N . LYS B 1 244 ? -30.328 -3.586 -38.062 1 68.44 244 LYS B N 1
ATOM 10464 C CA . LYS B 1 244 ? -30.219 -2.582 -37.031 1 68.44 244 LYS B CA 1
ATOM 10465 C C . LYS B 1 244 ? -31.547 -1.858 -36.812 1 68.44 244 LYS B C 1
ATOM 10467 O O . LYS B 1 244 ? -31.938 -1.591 -35.656 1 68.44 244 LYS B O 1
ATOM 10472 N N . ALA B 1 245 ? -32.219 -1.663 -37.844 1 70.06 245 ALA B N 1
ATOM 10473 C CA . ALA B 1 245 ? -33.531 -1 -37.75 1 70.06 245 ALA B CA 1
ATOM 10474 C C . ALA B 1 245 ? -34.562 -1.906 -37.094 1 70.06 245 ALA B C 1
ATOM 10476 O O . ALA B 1 245 ? -35.406 -1.44 -36.344 1 70.06 245 ALA B O 1
ATOM 10477 N N . THR B 1 246 ? -34.469 -3.191 -37.375 1 70.12 246 THR B N 1
ATOM 10478 C CA . THR B 1 246 ? -35.344 -4.164 -36.781 1 70.12 246 THR B CA 1
ATOM 10479 C C . THR B 1 246 ? -35.156 -4.238 -35.281 1 70.12 246 THR B C 1
ATOM 10481 O O . THR B 1 246 ? -36.125 -4.305 -34.5 1 70.12 246 THR B O 1
ATOM 10484 N N . GLN B 1 247 ? -33.906 -4.133 -34.906 1 68.06 247 GLN B N 1
ATOM 10485 C CA . GLN B 1 247 ? -33.625 -4.191 -33.469 1 68.06 247 GLN B CA 1
ATOM 10486 C C . GLN B 1 247 ? -34.125 -2.934 -32.75 1 68.06 247 GLN B C 1
ATOM 10488 O O . GLN B 1 247 ? -34.719 -3.016 -31.672 1 68.06 247 GLN B O 1
ATOM 10493 N N . LYS B 1 248 ? -33.938 -1.807 -33.375 1 73.62 248 LYS B N 1
ATOM 10494 C CA . LYS B 1 248 ? -34.406 -0.56 -32.781 1 73.62 248 LYS B CA 1
ATOM 10495 C C . LYS B 1 248 ? -35.938 -0.499 -32.75 1 73.62 248 LYS B C 1
ATOM 10497 O O . LYS B 1 248 ? -36.5 0.004 -31.781 1 73.62 248 LYS B O 1
ATOM 10502 N N . LEU B 1 249 ? -36.5 -1.136 -33.688 1 73.69 249 LEU B N 1
ATOM 10503 C CA . LEU B 1 249 ? -37.938 -1.188 -33.719 1 73.69 249 LEU B CA 1
ATOM 10504 C C . LEU B 1 249 ? -38.469 -2.178 -32.688 1 73.69 249 LEU B C 1
ATOM 10506 O O . LEU B 1 249 ? -39.469 -1.899 -32 1 73.69 249 LEU B O 1
ATOM 10510 N N . SER B 1 250 ? -37.812 -3.236 -32.562 1 69.12 250 SER B N 1
ATOM 10511 C CA . SER B 1 250 ? -38.188 -4.211 -31.562 1 69.12 250 SER B CA 1
ATOM 10512 C C . SER B 1 250 ? -38.094 -3.627 -30.156 1 69.12 250 SER B C 1
ATOM 10514 O O . SER B 1 250 ? -38.969 -3.85 -29.312 1 69.12 250 SER B O 1
ATOM 10516 N N . ASP B 1 251 ? -37.156 -2.791 -29.938 1 69.81 251 ASP B N 1
ATOM 10517 C CA . ASP B 1 251 ? -36.969 -2.143 -28.641 1 69.81 251 ASP B CA 1
ATOM 10518 C C . ASP B 1 251 ? -38.062 -1.085 -28.406 1 69.81 251 ASP B C 1
ATOM 10520 O O . ASP B 1 251 ? -38.531 -0.929 -27.281 1 69.81 251 ASP B O 1
ATOM 10524 N N . PHE B 1 252 ? -38.438 -0.484 -29.406 1 71 252 PHE B N 1
ATOM 10525 C CA . PHE B 1 252 ? -39.438 0.571 -29.312 1 71 252 PHE B CA 1
ATOM 10526 C C . PHE B 1 252 ? -40.812 -0.019 -29.094 1 71 252 PHE B C 1
ATOM 10528 O O . PHE B 1 252 ? -41.594 0.509 -28.297 1 71 252 PHE B O 1
ATOM 10535 N N . LEU B 1 253 ? -41.031 -1.177 -29.672 1 67.19 253 LEU B N 1
ATOM 10536 C CA . LEU B 1 253 ? -42.344 -1.808 -29.578 1 67.19 253 LEU B CA 1
ATOM 10537 C C . LEU B 1 253 ? -42.406 -2.744 -28.375 1 67.19 253 LEU B C 1
ATOM 10539 O O . LEU B 1 253 ? -43.5 -3.096 -27.922 1 67.19 253 LEU B O 1
ATOM 10543 N N . GLY B 1 254 ? -41.344 -3.1 -27.719 1 62.22 254 GLY B N 1
ATOM 10544 C CA . GLY B 1 254 ? -41.281 -4.078 -26.641 1 62.22 254 GLY B CA 1
ATOM 10545 C C . GLY B 1 254 ? -41.594 -5.488 -27.094 1 62.22 254 GLY B C 1
ATOM 10546 O O . GLY B 1 254 ? -41.812 -6.379 -26.281 1 62.22 254 GLY B O 1
ATOM 10547 N N . THR B 1 255 ? -41.812 -5.66 -28.438 1 64.12 255 THR B N 1
ATOM 10548 C CA . THR B 1 255 ? -42.062 -6.965 -29.047 1 64.12 255 THR B CA 1
ATOM 10549 C C . THR B 1 255 ? -41.094 -7.23 -30.188 1 64.12 255 THR B C 1
ATOM 10551 O O . THR B 1 255 ? -40.75 -6.32 -30.953 1 64.12 255 THR B O 1
ATOM 10554 N N . PRO B 1 256 ? -40.5 -8.43 -30.172 1 65.88 256 PRO B N 1
ATOM 10555 C CA . PRO B 1 256 ? -39.562 -8.734 -31.234 1 65.88 256 PRO B CA 1
ATOM 10556 C C . PRO B 1 256 ? -40.188 -8.664 -32.625 1 65.88 256 PRO B C 1
ATOM 10558 O O . PRO B 1 256 ? -41.281 -9.203 -32.844 1 65.88 256 PRO B O 1
ATOM 10561 N N . VAL B 1 257 ? -39.625 -7.895 -33.5 1 69.62 257 VAL B N 1
ATOM 10562 C CA . VAL B 1 257 ? -40 -7.785 -34.906 1 69.62 257 VAL B CA 1
ATOM 10563 C C . VAL B 1 257 ? -39 -8.547 -35.781 1 69.62 257 VAL B C 1
ATOM 10565 O O . VAL B 1 257 ? -37.781 -8.438 -35.562 1 69.62 257 VAL B O 1
ATOM 10568 N N . ALA B 1 258 ? -39.438 -9.523 -36.531 1 66.12 258 ALA B N 1
ATOM 10569 C CA . ALA B 1 258 ? -38.562 -10.297 -37.438 1 66.12 258 ALA B CA 1
ATOM 10570 C C . ALA B 1 258 ? -38 -9.414 -38.531 1 66.12 258 ALA B C 1
ATOM 10572 O O . ALA B 1 258 ? -38.719 -8.562 -39.062 1 66.12 258 ALA B O 1
ATOM 10573 N N . ALA B 1 259 ? -36.75 -9.484 -38.844 1 65.06 259 ALA B N 1
ATOM 10574 C CA . ALA B 1 259 ? -36.031 -8.719 -39.875 1 65.06 259 ALA B CA 1
ATOM 10575 C C . ALA B 1 259 ? -36.688 -8.883 -41.25 1 65.06 259 ALA B C 1
ATOM 10577 O O . ALA B 1 259 ? -36.719 -7.957 -42.062 1 65.06 259 ALA B O 1
ATOM 10578 N N . ILE B 1 260 ? -37.375 -10.078 -41.438 1 66.44 260 ILE B N 1
ATOM 10579 C CA . ILE B 1 260 ? -38 -10.344 -42.719 1 66.44 260 ILE B CA 1
ATOM 10580 C C . ILE B 1 260 ? -39.188 -9.422 -42.906 1 66.44 260 ILE B C 1
ATOM 10582 O O . ILE B 1 260 ? -39.469 -8.969 -44.031 1 66.44 260 ILE B O 1
ATOM 10586 N N . ASP B 1 261 ? -39.781 -9.078 -41.844 1 66.88 261 ASP B N 1
ATOM 10587 C CA . ASP B 1 261 ? -40.969 -8.234 -41.938 1 66.88 261 ASP B CA 1
ATOM 10588 C C . ASP B 1 261 ? -40.594 -6.789 -42.219 1 66.88 261 ASP B C 1
ATOM 10590 O O . ASP B 1 261 ? -41.312 -6.086 -42.938 1 66.88 261 ASP B O 1
ATOM 10594 N N . VAL B 1 262 ? -39.375 -6.422 -41.719 1 70.19 262 VAL B N 1
ATOM 10595 C CA . VAL B 1 262 ? -38.875 -5.086 -42.031 1 70.19 262 VAL B CA 1
ATOM 10596 C C . VAL B 1 262 ? -38.312 -5.055 -43.438 1 70.19 262 VAL B C 1
ATOM 10598 O O . VAL B 1 262 ? -38.5 -4.082 -44.188 1 70.19 262 VAL B O 1
ATOM 10601 N N . PHE B 1 263 ? -37.781 -6.242 -43.875 1 65.69 263 PHE B N 1
ATOM 10602 C CA . PHE B 1 263 ? -37.188 -6.344 -45.219 1 65.69 263 PHE B CA 1
ATOM 10603 C C . PHE B 1 263 ? -38.281 -6.398 -46.281 1 65.69 263 PHE B C 1
ATOM 10605 O O . PHE B 1 263 ? -38.094 -5.867 -47.375 1 65.69 263 PHE B O 1
ATOM 10612 N N . THR B 1 264 ? -39.469 -7.031 -45.938 1 64.81 264 THR B N 1
ATOM 10613 C CA . THR B 1 264 ? -40.5 -7.227 -46.938 1 64.81 264 THR B CA 1
ATOM 10614 C C . THR B 1 264 ? -41.469 -6.039 -46.938 1 64.81 264 THR B C 1
ATOM 10616 O O . THR B 1 264 ? -42.312 -5.934 -47.844 1 64.81 264 THR B O 1
ATOM 10619 N N . ALA B 1 265 ? -41.312 -5.137 -45.938 1 63.91 265 ALA B N 1
ATOM 10620 C CA . ALA B 1 265 ? -42.219 -3.984 -45.969 1 63.91 265 ALA B CA 1
ATOM 10621 C C . ALA B 1 265 ? -41.781 -2.988 -47.031 1 63.91 265 ALA B C 1
ATOM 10623 O O . ALA B 1 265 ? -40.625 -2.674 -47.188 1 63.91 265 ALA B O 1
ATOM 10624 N N . SER B 1 266 ? -42.562 -2.701 -48.031 1 67.69 266 SER B N 1
ATOM 10625 C CA . SER B 1 266 ? -42.312 -1.858 -49.188 1 67.69 266 SER B CA 1
ATOM 10626 C C . SER B 1 266 ? -42.25 -0.386 -48.812 1 67.69 266 SER B C 1
ATOM 10628 O O . SER B 1 266 ? -41.531 0.401 -49.438 1 67.69 266 SER B O 1
ATOM 10630 N N . CYS B 1 267 ? -43.062 0.091 -47.75 1 69.31 267 CYS B N 1
ATOM 10631 C CA . CYS B 1 267 ? -43.062 1.494 -47.344 1 69.31 267 CYS B CA 1
ATOM 10632 C C . CYS B 1 267 ? -43.188 1.63 -45.844 1 69.31 267 CYS B C 1
ATOM 10634 O O . CYS B 1 267 ? -43.5 0.659 -45.125 1 69.31 267 CYS B O 1
ATOM 10636 N N . ILE B 1 268 ? -42.781 2.828 -45.219 1 72.56 268 ILE B N 1
ATOM 10637 C CA . ILE B 1 268 ? -42.844 3.115 -43.781 1 72.56 268 ILE B CA 1
ATOM 10638 C C . ILE B 1 268 ? -44.25 2.932 -43.281 1 72.56 268 ILE B C 1
ATOM 10640 O O . ILE B 1 268 ? -44.469 2.441 -42.156 1 72.56 268 ILE B O 1
ATOM 10644 N N . GLN B 1 269 ? -45.25 3.131 -44.062 1 72.56 269 GLN B N 1
ATOM 10645 C CA . GLN B 1 269 ? -46.625 3.004 -43.656 1 72.56 269 GLN B CA 1
ATOM 10646 C C . GLN B 1 269 ? -47.031 1.539 -43.469 1 72.56 269 GLN B C 1
ATOM 10648 O O . GLN B 1 269 ? -47.75 1.193 -42.531 1 72.56 269 GLN B O 1
ATOM 10653 N N . GLU B 1 270 ? -46.5 0.626 -44.344 1 72.94 270 GLU B N 1
ATOM 10654 C CA . GLU B 1 270 ? -46.781 -0.801 -44.219 1 72.94 270 GLU B CA 1
ATOM 10655 C C . GLU B 1 270 ? -46.094 -1.386 -42.969 1 72.94 270 GLU B C 1
ATOM 10657 O O . GLU B 1 270 ? -46.719 -2.197 -42.281 1 72.94 270 GLU B O 1
ATOM 10662 N N . LEU B 1 271 ? -44.906 -0.858 -42.688 1 72.81 271 LEU B N 1
ATOM 10663 C CA . LEU B 1 271 ? -44.188 -1.339 -41.531 1 72.81 271 LEU B CA 1
ATOM 10664 C C . LEU B 1 271 ? -44.812 -0.81 -40.25 1 72.81 271 LEU B C 1
ATOM 10666 O O . LEU B 1 271 ? -44.906 -1.529 -39.25 1 72.81 271 LEU B O 1
ATOM 10670 N N . ALA B 1 272 ? -45.406 0.394 -40.312 1 74.06 272 ALA B N 1
ATOM 10671 C CA . ALA B 1 272 ? -46.094 0.949 -39.156 1 74.06 272 ALA B CA 1
ATOM 10672 C C . ALA B 1 272 ? -47.438 0.246 -38.938 1 74.06 272 ALA B C 1
ATOM 10674 O O . ALA B 1 272 ? -47.844 -0.028 -37.781 1 74.06 272 ALA B O 1
ATOM 10675 N N . SER B 1 273 ? -48.156 -0.116 -40 1 70.88 273 SER B N 1
ATOM 10676 C CA . SER B 1 273 ? -49.406 -0.87 -39.875 1 70.88 273 SER B CA 1
ATOM 10677 C C . SER B 1 273 ? -49.156 -2.281 -39.375 1 70.88 273 SER B C 1
ATOM 10679 O O . SER B 1 273 ? -49.906 -2.799 -38.562 1 70.88 273 SER B O 1
ATOM 10681 N N . PHE B 1 274 ? -48.031 -2.898 -39.875 1 68.5 274 PHE B N 1
ATOM 10682 C CA . PHE B 1 274 ? -47.656 -4.211 -39.375 1 68.5 274 PHE B CA 1
ATOM 10683 C C . PHE B 1 274 ? -47.281 -4.145 -37.875 1 68.5 274 PHE B C 1
ATOM 10685 O O . PHE B 1 274 ? -47.656 -5.016 -37.094 1 68.5 274 PHE B O 1
ATOM 10692 N N . SER B 1 275 ? -46.562 -3.096 -37.5 1 69.5 275 SER B N 1
ATOM 10693 C CA . SER B 1 275 ? -46.156 -2.939 -36.125 1 69.5 275 SER B CA 1
ATOM 10694 C C . SER B 1 275 ? -47.344 -2.623 -35.219 1 69.5 275 SER B C 1
ATOM 10696 O O . SER B 1 275 ? -47.406 -3.08 -34.094 1 69.5 275 SER B O 1
ATOM 10698 N N . GLU B 1 276 ? -48.281 -1.896 -35.719 1 68.69 276 GLU B N 1
ATOM 10699 C CA . GLU B 1 276 ? -49.531 -1.659 -34.969 1 68.69 276 GLU B CA 1
ATOM 10700 C C . GLU B 1 276 ? -50.344 -2.939 -34.875 1 68.69 276 GLU B C 1
ATOM 10702 O O . GLU B 1 276 ? -50.938 -3.215 -33.812 1 68.69 276 GLU B O 1
ATOM 10707 N N . ASP B 1 277 ? -50.438 -3.678 -35.938 1 63.56 277 ASP B N 1
ATOM 10708 C CA . ASP B 1 277 ? -51.125 -4.969 -35.875 1 63.56 277 ASP B CA 1
ATOM 10709 C C . ASP B 1 277 ? -50.438 -5.91 -34.875 1 63.56 277 ASP B C 1
ATOM 10711 O O . ASP B 1 277 ? -51.125 -6.668 -34.188 1 63.56 277 ASP B O 1
ATOM 10715 N N . LEU B 1 278 ? -49.156 -5.809 -34.875 1 58.72 278 LEU B N 1
ATOM 10716 C CA . LEU B 1 278 ? -48.406 -6.605 -33.875 1 58.72 278 LEU B CA 1
ATOM 10717 C C . LEU B 1 278 ? -48.719 -6.125 -32.469 1 58.72 278 LEU B C 1
ATOM 10719 O O . LEU B 1 278 ? -48.875 -6.938 -31.547 1 58.72 278 LEU B O 1
ATOM 10723 N N . LEU B 1 279 ? -48.875 -4.797 -32.312 1 57.19 279 LEU B N 1
ATOM 10724 C CA . LEU B 1 279 ? -49.25 -4.262 -30.984 1 57.19 279 LEU B CA 1
ATOM 10725 C C . LEU B 1 279 ? -50.719 -4.543 -30.688 1 57.19 279 LEU B C 1
ATOM 10727 O O . LEU B 1 279 ? -51.062 -4.828 -29.531 1 57.19 279 LEU B O 1
ATOM 10731 N N . SER B 1 280 ? -51.594 -4.281 -31.531 1 49.41 280 SER B N 1
ATOM 10732 C CA . SER B 1 280 ? -53 -4.559 -31.297 1 49.41 280 SER B CA 1
ATOM 10733 C C . SER B 1 280 ? -53.25 -6.051 -31.078 1 49.41 280 SER B C 1
ATOM 10735 O O . SER B 1 280 ? -54.156 -6.438 -30.359 1 49.41 280 SER B O 1
ATOM 10737 N N . LYS B 1 281 ? -52.688 -6.875 -31.875 1 43.56 281 LYS B N 1
ATOM 10738 C CA . LYS B 1 281 ? -52.844 -8.297 -31.609 1 43.56 281 LYS B CA 1
ATOM 10739 C C . LYS B 1 281 ? -52.312 -8.664 -30.234 1 43.56 281 LYS B C 1
ATOM 10741 O O . LYS B 1 281 ? -52.688 -9.68 -29.656 1 43.56 281 LYS B O 1
ATOM 10746 N N . THR B 1 282 ? -51.531 -7.82 -29.656 1 35.06 282 THR B N 1
ATOM 10747 C CA . THR B 1 282 ? -51.094 -8.078 -28.281 1 35.06 282 THR B CA 1
ATOM 10748 C C . THR B 1 282 ? -52 -7.344 -27.297 1 35.06 282 THR B C 1
ATOM 10750 O O . THR B 1 282 ? -51.75 -7.375 -26.094 1 35.06 282 THR B O 1
ATOM 10753 N N . ARG B 1 283 ? -52.938 -6.477 -27.656 1 33.78 283 ARG B N 1
ATOM 10754 C CA . ARG B 1 283 ? -53.875 -5.887 -26.734 1 33.78 283 ARG B CA 1
ATOM 10755 C C . ARG B 1 283 ? -55 -6.879 -26.375 1 33.78 283 ARG B C 1
ATOM 10757 O O . ARG B 1 283 ? -55.594 -7.477 -27.266 1 33.78 283 ARG B O 1
ATOM 10764 N N . PRO B 1 284 ? -55.375 -7.078 -25.031 1 27.22 284 PRO B N 1
ATOM 10765 C CA . PRO B 1 284 ? -56.562 -7.887 -24.734 1 27.22 284 PRO B CA 1
ATOM 10766 C C . PRO B 1 284 ? -57.844 -7.195 -25.141 1 27.22 284 PRO B C 1
ATOM 10768 O O . PRO B 1 284 ? -58 -5.98 -24.969 1 27.22 284 PRO B O 1
ATOM 10771 N N . GLN B 1 285 ? -58.531 -7.391 -26.141 1 27.39 285 GLN B N 1
ATOM 10772 C CA . GLN B 1 285 ? -59.969 -7.125 -26.281 1 27.39 285 GLN B CA 1
ATOM 10773 C C . GLN B 1 285 ? -60.688 -7.309 -24.953 1 27.39 285 GLN B C 1
ATOM 10775 O O . GLN B 1 285 ? -60.406 -8.258 -24.203 1 27.39 285 GLN B O 1
ATOM 10780 N N . LEU B 1 286 ? -61.406 -6.246 -24.422 1 28.12 286 LEU B N 1
ATOM 10781 C CA . LEU B 1 286 ? -62.312 -6.438 -23.297 1 28.12 286 LEU B CA 1
ATOM 10782 C C . LEU B 1 286 ? -63.281 -7.59 -23.562 1 28.12 286 LEU B C 1
ATOM 10784 O O . LEU B 1 286 ? -64.438 -7.367 -23.781 1 28.12 286 LEU B O 1
ATOM 10788 N N . VAL B 1 287 ? -63.312 -8.344 -24.594 1 25.67 287 VAL B N 1
ATOM 10789 C CA . VAL B 1 287 ? -64.312 -9.375 -24.359 1 25.67 287 VAL B CA 1
ATOM 10790 C C . VAL B 1 287 ? -64.25 -9.844 -22.906 1 25.67 287 VAL B C 1
ATOM 10792 O O . VAL B 1 287 ? -63.219 -9.766 -22.266 1 25.67 287 VAL B O 1
ATOM 10795 N N . ARG B 1 288 ? -65.562 -10.094 -22.172 1 27.84 288 ARG B N 1
ATOM 10796 C CA . ARG B 1 288 ? -65.625 -10.906 -20.953 1 27.84 288 ARG B CA 1
ATOM 10797 C C . ARG B 1 288 ? -64.5 -11.914 -20.859 1 27.84 288 ARG B C 1
ATOM 10799 O O . ARG B 1 288 ? -64.625 -13.031 -21.375 1 27.84 288 ARG B O 1
ATOM 10806 N N . THR B 1 289 ? -63.562 -11.414 -21.453 1 24.08 289 THR B N 1
ATOM 10807 C CA . THR B 1 289 ? -62.438 -12.18 -21.953 1 24.08 289 THR B CA 1
ATOM 10808 C C . THR B 1 289 ? -61.875 -13.078 -20.875 1 24.08 289 THR B C 1
ATOM 10810 O O . THR B 1 289 ? -61.531 -12.602 -19.781 1 24.08 289 THR B O 1
ATOM 10813 N N . ILE B 1 290 ? -62.312 -14.289 -20.844 1 24.89 290 ILE B N 1
ATOM 10814 C CA . ILE B 1 290 ? -61.906 -15.352 -19.938 1 24.89 290 ILE B CA 1
ATOM 10815 C C . ILE B 1 290 ? -60.406 -15.258 -19.672 1 24.89 290 ILE B C 1
ATOM 10817 O O . ILE B 1 290 ? -59.625 -15.109 -20.609 1 24.89 290 ILE B O 1
ATOM 10821 N N . HIS B 1 291 ? -60 -14.664 -18.484 1 26.86 291 HIS B N 1
ATOM 10822 C CA . HIS B 1 291 ? -58.719 -14.648 -17.812 1 26.86 291 HIS B CA 1
ATOM 10823 C C . HIS B 1 291 ? -57.812 -15.781 -18.297 1 26.86 291 HIS B C 1
ATOM 10825 O O . HIS B 1 291 ? -57.969 -16.922 -17.859 1 26.86 291 HIS B O 1
ATOM 10831 N N . VAL B 1 292 ? -57.594 -15.812 -19.625 1 27.27 292 VAL B N 1
ATOM 10832 C CA . VAL B 1 292 ? -56.719 -16.953 -19.844 1 27.27 292 VAL B CA 1
ATOM 10833 C C . VAL B 1 292 ? -55.375 -16.719 -19.125 1 27.27 292 VAL B C 1
ATOM 10835 O O . VAL B 1 292 ? -54.75 -15.688 -19.312 1 27.27 292 VAL B O 1
ATOM 10838 N N . PRO B 1 293 ? -55.125 -17.219 -17.906 1 27.83 293 PRO B N 1
ATOM 10839 C CA . PRO B 1 293 ? -53.906 -17.156 -17.078 1 27.83 293 PRO B CA 1
ATOM 10840 C C . PRO B 1 293 ? -52.625 -17.047 -17.906 1 27.83 293 PRO B C 1
ATOM 10842 O O . PRO B 1 293 ? -52.562 -17.562 -19.016 1 27.83 293 PRO B O 1
ATOM 10845 N N . CYS B 1 294 ? -52.125 -15.758 -18.094 1 29.92 294 CYS B N 1
ATOM 10846 C CA . CYS B 1 294 ? -50.75 -15.664 -18.562 1 29.92 294 CYS B CA 1
ATOM 10847 C C . CYS B 1 294 ? -50 -16.969 -18.312 1 29.92 294 CYS B C 1
ATOM 10849 O O . CYS B 1 294 ? -49.875 -17.422 -17.172 1 29.92 294 CYS B O 1
ATOM 10851 N N . LYS B 1 295 ? -50.094 -17.688 -19.234 1 35.16 295 LYS B N 1
ATOM 10852 C CA . LYS B 1 295 ? -49.688 -19.094 -19.125 1 35.16 295 LYS B CA 1
ATOM 10853 C C . LYS B 1 295 ? -48.281 -19.203 -18.578 1 35.16 295 LYS B C 1
ATOM 10855 O O . LYS B 1 295 ? -47.312 -18.766 -19.203 1 35.16 295 LYS B O 1
ATOM 10860 N N . ARG B 1 296 ? -47.969 -18.688 -17.297 1 42.88 296 ARG B N 1
ATOM 10861 C CA . ARG B 1 296 ? -46.781 -19.234 -16.625 1 42.88 296 ARG B CA 1
ATOM 10862 C C . ARG B 1 296 ? -46.312 -20.516 -17.297 1 42.88 296 ARG B C 1
ATOM 10864 O O . ARG B 1 296 ? -47.125 -21.438 -17.516 1 42.88 296 ARG B O 1
ATOM 10871 N N . ILE B 1 297 ? -45.281 -20.172 -18.219 1 52.03 297 ILE B N 1
ATOM 10872 C CA . ILE B 1 297 ? -44.844 -21.469 -18.719 1 52.03 297 ILE B CA 1
ATOM 10873 C C . ILE B 1 297 ? -44.969 -22.516 -17.609 1 52.03 297 ILE B C 1
ATOM 10875 O O . ILE B 1 297 ? -44.281 -22.422 -16.578 1 52.03 297 ILE B O 1
ATOM 10879 N N . SER B 1 298 ? -46.156 -22.938 -17.484 1 58.78 298 SER B N 1
ATOM 10880 C CA . SER B 1 298 ? -46.406 -23.969 -16.484 1 58.78 298 SER B CA 1
ATOM 10881 C C . SER B 1 298 ? -45.531 -25.203 -16.734 1 58.78 298 SER B C 1
ATOM 10883 O O . SER B 1 298 ? -44.969 -25.359 -17.812 1 58.78 298 SER B O 1
ATOM 10885 N N . LYS B 1 299 ? -45.281 -25.859 -15.719 1 71.25 299 LYS B N 1
ATOM 10886 C CA . LYS B 1 299 ? -44.562 -27.125 -15.852 1 71.25 299 LYS B CA 1
ATOM 10887 C C . LYS B 1 299 ? -45.094 -27.938 -17.031 1 71.25 299 LYS B C 1
ATOM 10889 O O . LYS B 1 299 ? -44.312 -28.562 -17.75 1 71.25 299 LYS B O 1
ATOM 10894 N N . ASN B 1 300 ? -46.375 -27.641 -17.281 1 71.38 300 ASN B N 1
ATOM 10895 C CA . ASN B 1 300 ? -47 -28.438 -18.344 1 71.38 300 ASN B CA 1
ATOM 10896 C C . ASN B 1 300 ? -46.656 -27.891 -19.719 1 71.38 300 ASN B C 1
ATOM 10898 O O . ASN B 1 300 ? -46.5 -28.656 -20.672 1 71.38 300 ASN B O 1
ATOM 10902 N N . ASP B 1 301 ? -46.438 -26.688 -19.734 1 73.88 301 ASP B N 1
ATOM 10903 C CA . ASP B 1 301 ? -46.031 -26.094 -21.016 1 73.88 301 ASP B CA 1
ATOM 10904 C C . ASP B 1 301 ? -44.594 -26.484 -21.359 1 73.88 301 ASP B C 1
ATOM 10906 O O . ASP B 1 301 ? -44.312 -26.734 -22.531 1 73.88 301 ASP B O 1
ATOM 10910 N N . ILE B 1 302 ? -43.844 -26.578 -20.344 1 77.69 302 ILE B N 1
ATOM 10911 C CA . ILE B 1 302 ? -42.469 -26.969 -20.547 1 77.69 302 ILE B CA 1
ATOM 10912 C C . ILE B 1 302 ? -42.406 -28.438 -20.969 1 77.69 302 ILE B C 1
ATOM 10914 O O . ILE B 1 302 ? -41.625 -28.797 -21.859 1 77.69 302 ILE B O 1
ATOM 10918 N N . VAL B 1 303 ? -43.375 -29.109 -20.391 1 78.56 303 VAL B N 1
ATOM 10919 C CA . VAL B 1 303 ? -43.406 -30.531 -20.719 1 78.56 303 VAL B CA 1
ATOM 10920 C C . VAL B 1 303 ? -43.875 -30.703 -22.156 1 78.56 303 VAL B C 1
ATOM 10922 O O . VAL B 1 303 ? -43.312 -31.516 -22.906 1 78.56 303 VAL B O 1
ATOM 10925 N N . GLU B 1 304 ? -44.875 -30 -22.547 1 74.88 304 GLU B N 1
ATOM 10926 C CA . GLU B 1 304 ? -45.375 -30.109 -23.922 1 74.88 304 GLU B CA 1
ATOM 10927 C C . GLU B 1 304 ? -44.312 -29.641 -24.922 1 74.88 304 GLU B C 1
ATOM 10929 O O . GLU B 1 304 ? -44.188 -30.219 -26 1 74.88 304 GLU B O 1
ATOM 10934 N N . PHE B 1 305 ? -43.562 -28.734 -24.516 1 79.69 305 PHE B N 1
ATOM 10935 C CA . PHE B 1 305 ? -42.5 -28.219 -25.375 1 79.69 305 PHE B CA 1
ATOM 10936 C C . PHE B 1 305 ? -41.375 -29.234 -25.5 1 79.69 305 PHE B C 1
ATOM 10938 O O . PHE B 1 305 ? -40.875 -29.469 -26.609 1 79.69 305 PHE B O 1
ATOM 10945 N N . LEU B 1 306 ? -41.125 -29.797 -24.422 1 78.31 306 LEU B N 1
ATOM 10946 C CA . LEU B 1 306 ? -40.031 -30.781 -24.422 1 78.31 306 LEU B CA 1
ATOM 10947 C C . LEU B 1 306 ? -40.438 -32.031 -25.203 1 78.31 306 LEU B C 1
ATOM 10949 O O . LEU B 1 306 ? -39.594 -32.594 -25.922 1 78.31 306 LEU B O 1
ATOM 10953 N N . LYS B 1 307 ? -41.719 -32.312 -25.094 1 75.81 307 LYS B N 1
ATOM 10954 C CA . LYS B 1 307 ? -42.219 -33.406 -25.906 1 75.81 307 LYS B CA 1
ATOM 10955 C C . LYS B 1 307 ? -42.125 -33.094 -27.391 1 75.81 307 LYS B C 1
ATOM 10957 O O . LYS B 1 307 ? -41.812 -33.969 -28.203 1 75.81 307 LYS B O 1
ATOM 10962 N N . GLY B 1 308 ? -42.344 -31.953 -27.656 1 74.88 308 GLY B N 1
ATOM 10963 C CA . GLY B 1 308 ? -42.219 -31.516 -29.031 1 74.88 308 GLY B CA 1
ATOM 10964 C C . GLY B 1 308 ? -40.812 -31.578 -29.578 1 74.88 308 GLY B C 1
ATOM 10965 O O . GLY B 1 308 ? -40.594 -32.031 -30.703 1 74.88 308 GLY B O 1
ATOM 10966 N N . ILE B 1 309 ? -39.875 -31.203 -28.828 1 76.5 309 ILE B N 1
ATOM 10967 C CA . ILE B 1 309 ? -38.469 -31.203 -29.234 1 76.5 309 ILE B CA 1
ATOM 10968 C C . ILE B 1 309 ? -38 -32.656 -29.453 1 76.5 309 ILE B C 1
ATOM 10970 O O . ILE B 1 309 ? -37.281 -32.938 -30.422 1 76.5 309 ILE B O 1
ATOM 10974 N N . ILE B 1 310 ? -38.5 -33.469 -28.547 1 73.81 310 ILE B N 1
ATOM 10975 C CA . ILE B 1 310 ? -38.094 -34.875 -28.641 1 73.81 310 ILE B CA 1
ATOM 10976 C C . ILE B 1 310 ? -38.75 -35.5 -29.859 1 73.81 310 ILE B C 1
ATOM 10978 O O . ILE B 1 310 ? -38.125 -36.281 -30.578 1 73.81 310 ILE B O 1
ATOM 10982 N N . SER B 1 311 ? -39.938 -35.156 -30.047 1 72.94 311 SER B N 1
ATOM 10983 C CA . SER B 1 311 ? -40.656 -35.656 -31.219 1 72.94 311 SER B CA 1
ATOM 10984 C C . SER B 1 311 ? -40 -35.188 -32.5 1 72.94 311 SER B C 1
ATOM 10986 O O . SER B 1 311 ? -39.875 -35.969 -33.469 1 72.94 311 SER B O 1
ATOM 10988 N N . GLU B 1 312 ? -39.531 -34.062 -32.5 1 72.06 312 GLU B N 1
ATOM 10989 C CA . GLU B 1 312 ? -38.875 -33.5 -33.688 1 72.06 312 GLU B CA 1
ATOM 10990 C C . GLU B 1 312 ? -37.531 -34.156 -33.938 1 72.06 312 GLU B C 1
ATOM 10992 O O . GLU B 1 312 ? -37.188 -34.406 -35.094 1 72.06 312 GLU B O 1
ATOM 10997 N N . GLN B 1 313 ? -36.875 -34.469 -32.906 1 66.88 313 GLN B N 1
ATOM 10998 C CA . GLN B 1 313 ? -35.5 -34.969 -33.062 1 66.88 313 GLN B CA 1
ATOM 10999 C C . GLN B 1 313 ? -35.5 -36.5 -33.219 1 66.88 313 GLN B C 1
ATOM 11001 O O . GLN B 1 313 ? -34.625 -37.031 -33.906 1 66.88 313 GLN B O 1
ATOM 11006 N N . THR B 1 314 ? -36.375 -37.188 -32.594 1 65.75 314 THR B N 1
ATOM 11007 C CA . THR B 1 314 ? -36.406 -38.625 -32.625 1 65.75 314 THR B CA 1
ATOM 11008 C C . THR B 1 314 ? -37.438 -39.125 -33.625 1 65.75 314 THR B C 1
ATOM 11010 O O . THR B 1 314 ? -37.375 -40.281 -34.094 1 65.75 314 THR B O 1
ATOM 11013 N N . GLY B 1 315 ? -38.344 -38.312 -34.188 1 61.41 315 GLY B N 1
ATOM 11014 C CA . GLY B 1 315 ? -39.406 -38.719 -35.094 1 61.41 315 GLY B CA 1
ATOM 11015 C C . GLY B 1 315 ? -40.5 -39.469 -34.375 1 61.41 315 GLY B C 1
ATOM 11016 O O . GLY B 1 315 ? -41.438 -39.969 -35.031 1 61.41 315 GLY B O 1
ATOM 11017 N N . VAL B 1 316 ? -40.531 -39.688 -33.125 1 67.06 316 VAL B N 1
ATOM 11018 C CA . VAL B 1 316 ? -41.562 -40.375 -32.375 1 67.06 316 VAL B CA 1
ATOM 11019 C C . VAL B 1 316 ? -42.75 -39.438 -32.188 1 67.06 316 VAL B C 1
ATOM 11021 O O . VAL B 1 316 ? -42.594 -38.219 -32 1 67.06 316 VAL B O 1
ATOM 11024 N N . ALA B 1 317 ? -43.938 -39.969 -32.438 1 64.81 317 ALA B N 1
ATOM 11025 C CA . ALA B 1 317 ? -45.156 -39.188 -32.312 1 64.81 317 ALA B CA 1
ATOM 11026 C C . ALA B 1 317 ? -45.344 -38.594 -30.922 1 64.81 317 ALA B C 1
ATOM 11028 O O . ALA B 1 317 ? -45.031 -39.25 -29.922 1 64.81 317 ALA B O 1
ATOM 11029 N N . ILE B 1 318 ? -45.688 -37.281 -30.656 1 67.69 318 ILE B N 1
ATOM 11030 C CA . ILE B 1 318 ? -45.781 -36.5 -29.438 1 67.69 318 ILE B CA 1
ATOM 11031 C C . ILE B 1 318 ? -46.594 -37.25 -28.391 1 67.69 318 ILE B C 1
ATOM 11033 O O . ILE B 1 318 ? -46.281 -37.188 -27.203 1 67.69 318 ILE B O 1
ATOM 11037 N N . ASN B 1 319 ? -47.531 -37.969 -28.875 1 62.59 319 ASN B N 1
ATOM 11038 C CA . ASN B 1 319 ? -48.438 -38.625 -27.938 1 62.59 319 ASN B CA 1
ATOM 11039 C C . ASN B 1 319 ? -47.812 -39.906 -27.359 1 62.59 319 ASN B C 1
ATOM 11041 O O . ASN B 1 319 ? -48.312 -40.438 -26.391 1 62.59 319 ASN B O 1
ATOM 11045 N N . SER B 1 320 ? -46.781 -40.406 -27.938 1 63.66 320 SER B N 1
ATOM 11046 C CA . SER B 1 320 ? -46.094 -41.594 -27.453 1 63.66 320 SER B CA 1
ATOM 11047 C C . SER B 1 320 ? -44.906 -41.281 -26.562 1 63.66 320 SER B C 1
ATOM 11049 O O . SER B 1 320 ? -44.219 -42.156 -26.078 1 63.66 320 SER B O 1
ATOM 11051 N N . ILE B 1 321 ? -44.688 -40.094 -26.391 1 67.5 321 ILE B N 1
ATOM 11052 C CA . ILE B 1 321 ? -43.531 -39.719 -25.562 1 67.5 321 ILE B CA 1
ATOM 11053 C C . ILE B 1 321 ? -43.969 -39.625 -24.094 1 67.5 321 ILE B C 1
ATOM 11055 O O . ILE B 1 321 ? -44.906 -38.906 -23.75 1 67.5 321 ILE B O 1
ATOM 11059 N N . SER B 1 322 ? -43.469 -40.562 -23.359 1 64.56 322 SER B N 1
ATOM 11060 C CA . SER B 1 322 ? -43.781 -40.625 -21.938 1 64.56 322 SER B CA 1
ATOM 11061 C C . SER B 1 322 ? -43.031 -39.531 -21.172 1 64.56 322 SER B C 1
ATOM 11063 O O . SER B 1 322 ? -41.844 -39.281 -21.406 1 64.56 322 SER B O 1
ATOM 11065 N N . VAL B 1 323 ? -43.688 -38.719 -20.422 1 66.88 323 VAL B N 1
ATOM 11066 C CA . VAL B 1 323 ? -43.188 -37.625 -19.641 1 66.88 323 VAL B CA 1
ATOM 11067 C C . VAL B 1 323 ? -42.219 -38.125 -18.562 1 66.88 323 VAL B C 1
ATOM 11069 O O . VAL B 1 323 ? -41.344 -37.406 -18.094 1 66.88 323 VAL B O 1
ATOM 11072 N N . THR B 1 324 ? -42.344 -39.281 -18.172 1 58.31 324 THR B N 1
ATOM 11073 C CA . THR B 1 324 ? -41.531 -39.844 -17.109 1 58.31 324 THR B CA 1
ATOM 11074 C C . THR B 1 324 ? -40.469 -40.781 -17.672 1 58.31 324 THR B C 1
ATOM 11076 O O . THR B 1 324 ? -39.656 -41.344 -16.922 1 58.31 324 THR B O 1
ATOM 11079 N N . GLY B 1 325 ? -40.438 -40.938 -18.953 1 57 325 GLY B N 1
ATOM 11080 C CA . GLY B 1 325 ? -39.469 -41.844 -19.531 1 57 325 GLY B CA 1
ATOM 11081 C C . GLY B 1 325 ? -38.062 -41.25 -19.641 1 57 325 GLY B C 1
ATOM 11082 O O . GLY B 1 325 ? -37.906 -40.031 -19.594 1 57 325 GLY B O 1
ATOM 11083 N N . ASN B 1 326 ? -37.094 -42.094 -19.594 1 55.69 326 ASN B N 1
ATOM 11084 C CA . ASN B 1 326 ? -35.688 -41.688 -19.672 1 55.69 326 ASN B CA 1
ATOM 11085 C C . ASN B 1 326 ? -35.375 -41.031 -21.016 1 55.69 326 ASN B C 1
ATOM 11087 O O . ASN B 1 326 ? -35.688 -41.562 -22.078 1 55.69 326 ASN B O 1
ATOM 11091 N N . LEU B 1 327 ? -34.969 -39.812 -21.141 1 59.97 327 LEU B N 1
ATOM 11092 C CA . LEU B 1 327 ? -34.656 -39.031 -22.328 1 59.97 327 LEU B CA 1
ATOM 11093 C C . LEU B 1 327 ? -33.625 -39.75 -23.203 1 59.97 327 LEU B C 1
ATOM 11095 O O . LEU B 1 327 ? -33.656 -39.594 -24.438 1 59.97 327 LEU B O 1
ATOM 11099 N N . THR B 1 328 ? -32.812 -40.5 -22.594 1 55.44 328 THR B N 1
ATOM 11100 C CA . THR B 1 328 ? -31.797 -41.219 -23.344 1 55.44 328 THR B CA 1
ATOM 11101 C C . THR B 1 328 ? -32.406 -42.344 -24.203 1 55.44 328 THR B C 1
ATOM 11103 O O . THR B 1 328 ? -31.812 -42.781 -25.172 1 55.44 328 THR B O 1
ATOM 11106 N N . SER B 1 329 ? -33.562 -42.781 -23.859 1 55.84 329 SER B N 1
ATOM 11107 C CA . SER B 1 329 ? -34.188 -43.844 -24.625 1 55.84 329 SER B CA 1
ATOM 11108 C C . SER B 1 329 ? -34.688 -43.375 -25.984 1 55.84 329 SER B C 1
ATOM 11110 O O . SER B 1 329 ? -34.906 -44.156 -26.891 1 55.84 329 SER B O 1
ATOM 11112 N N . TYR B 1 330 ? -34.781 -42.125 -26.078 1 57.47 330 TYR B N 1
ATOM 11113 C CA . TYR B 1 330 ? -35.281 -41.625 -27.359 1 57.47 330 TYR B CA 1
ATOM 11114 C C . TYR B 1 330 ? -34.125 -41.344 -28.328 1 57.47 330 TYR B C 1
ATOM 11116 O O . TYR B 1 330 ? -34.344 -40.906 -29.453 1 57.47 330 TYR B O 1
ATOM 11124 N N . GLY B 1 331 ? -32.844 -41.906 -28.078 1 51.75 331 GLY B N 1
ATOM 11125 C CA . GLY B 1 331 ? -31.703 -41.844 -28.969 1 51.75 331 GLY B CA 1
ATOM 11126 C C . GLY B 1 331 ? -31.234 -40.438 -29.266 1 51.75 331 GLY B C 1
ATOM 11127 O O . GLY B 1 331 ? -30.734 -40.156 -30.375 1 51.75 331 GLY B O 1
ATOM 11128 N N . ILE B 1 332 ? -31.484 -39.562 -28.516 1 55.03 332 ILE B N 1
ATOM 11129 C CA . ILE B 1 332 ? -31 -38.188 -28.797 1 55.03 332 ILE B CA 1
ATOM 11130 C C . ILE B 1 332 ? -29.5 -38.125 -28.516 1 55.03 332 ILE B C 1
ATOM 11132 O O . ILE B 1 332 ? -29.047 -38.469 -27.422 1 55.03 332 ILE B O 1
ATOM 11136 N N . ASP B 1 333 ? -28.719 -38.031 -29.594 1 52.31 333 ASP B N 1
ATOM 11137 C CA . ASP B 1 333 ? -27.266 -37.938 -29.469 1 52.31 333 ASP B CA 1
ATOM 11138 C C . ASP B 1 333 ? -26.844 -36.625 -28.812 1 52.31 333 ASP B C 1
ATOM 11140 O O . ASP B 1 333 ? -27.688 -35.781 -28.531 1 52.31 333 ASP B O 1
ATOM 11144 N N . SER B 1 334 ? -25.578 -36.594 -28.359 1 57.66 334 SER B N 1
ATOM 11145 C CA . SER B 1 334 ? -25 -35.438 -27.656 1 57.66 334 SER B CA 1
ATOM 11146 C C . SER B 1 334 ? -25.266 -34.156 -28.406 1 57.66 334 SER B C 1
ATOM 11148 O O . SER B 1 334 ? -25.5 -33.125 -27.781 1 57.66 334 SER B O 1
ATOM 11150 N N . ILE B 1 335 ? -25.297 -34.219 -29.656 1 56.31 335 ILE B N 1
ATOM 11151 C CA . ILE B 1 335 ? -25.547 -33.031 -30.453 1 56.31 335 ILE B CA 1
ATOM 11152 C C . ILE B 1 335 ? -27.031 -32.656 -30.375 1 56.31 335 ILE B C 1
ATOM 11154 O O . ILE B 1 335 ? -27.391 -31.469 -30.344 1 56.31 335 ILE B O 1
ATOM 11158 N N . GLY B 1 336 ? -27.766 -33.719 -30.312 1 59.12 336 GLY B N 1
ATOM 11159 C CA . GLY B 1 336 ? -29.203 -33.5 -30.188 1 59.12 336 GLY B CA 1
ATOM 11160 C C . GLY B 1 336 ? -29.594 -32.781 -28.906 1 59.12 336 GLY B C 1
ATOM 11161 O O . GLY B 1 336 ? -30.469 -31.922 -28.906 1 59.12 336 GLY B O 1
ATOM 11162 N N . VAL B 1 337 ? -28.828 -33.156 -27.906 1 64.81 337 VAL B N 1
ATOM 11163 C CA . VAL B 1 337 ? -29.109 -32.531 -26.609 1 64.81 337 VAL B CA 1
ATOM 11164 C C . VAL B 1 337 ? -28.781 -31.047 -26.672 1 64.81 337 VAL B C 1
ATOM 11166 O O . VAL B 1 337 ? -29.547 -30.219 -26.156 1 64.81 337 VAL B O 1
ATOM 11169 N N . VAL B 1 338 ? -27.719 -30.766 -27.25 1 63.72 338 VAL B N 1
ATOM 11170 C CA . VAL B 1 338 ? -27.312 -29.359 -27.344 1 63.72 338 VAL B CA 1
ATOM 11171 C C . VAL B 1 338 ? -28.344 -28.578 -28.141 1 63.72 338 VAL B C 1
ATOM 11173 O O . VAL B 1 338 ? -28.703 -27.453 -27.766 1 63.72 338 VAL B O 1
ATOM 11176 N N . LYS B 1 339 ? -28.812 -29.203 -29.219 1 64.44 339 LYS B N 1
ATOM 11177 C CA . LYS B 1 339 ? -29.844 -28.531 -30.016 1 64.44 339 LYS B CA 1
ATOM 11178 C C . LYS B 1 339 ? -31.125 -28.359 -29.234 1 64.44 339 LYS B C 1
ATOM 11180 O O . LYS B 1 339 ? -31.781 -27.312 -29.312 1 64.44 339 LYS B O 1
ATOM 11185 N N . ALA B 1 340 ? -31.375 -29.375 -28.453 1 68.38 340 ALA B N 1
ATOM 11186 C CA . ALA B 1 340 ? -32.562 -29.312 -27.641 1 68.38 340 ALA B CA 1
ATOM 11187 C C . ALA B 1 340 ? -32.469 -28.25 -26.547 1 68.38 340 ALA B C 1
ATOM 11189 O O . ALA B 1 340 ? -33.406 -27.547 -26.25 1 68.38 340 ALA B O 1
ATOM 11190 N N . THR B 1 341 ? -31.312 -28.172 -26.078 1 72 341 THR B N 1
ATOM 11191 C CA . THR B 1 341 ? -31.047 -27.188 -25.031 1 72 341 THR B CA 1
ATOM 11192 C C . THR B 1 341 ? -31.203 -25.781 -25.562 1 72 341 THR B C 1
ATOM 11194 O O . THR B 1 341 ? -31.781 -24.906 -24.891 1 72 341 THR B O 1
ATOM 11197 N N . GLN B 1 342 ? -30.734 -25.656 -26.734 1 67 342 GLN B N 1
ATOM 11198 C CA . GLN B 1 342 ? -30.875 -24.328 -27.328 1 67 342 GLN B CA 1
ATOM 11199 C C . GLN B 1 342 ? -32.344 -23.984 -27.562 1 67 342 GLN B C 1
ATOM 11201 O O . GLN B 1 342 ? -32.75 -22.844 -27.312 1 67 342 GLN B O 1
ATOM 11206 N N . LYS B 1 343 ? -33 -24.922 -28.031 1 71.69 343 LYS B N 1
ATOM 11207 C CA . LYS B 1 343 ? -34.406 -24.703 -28.281 1 71.69 343 LYS B CA 1
ATOM 11208 C C . LYS B 1 343 ? -35.156 -24.453 -26.969 1 71.69 343 LYS B C 1
ATOM 11210 O O . LYS B 1 343 ? -36.062 -23.609 -26.922 1 71.69 343 LYS B O 1
ATOM 11215 N N . LEU B 1 344 ? -34.625 -25.062 -26.016 1 75.44 344 LEU B N 1
ATOM 11216 C CA . LEU B 1 344 ? -35.25 -24.859 -24.703 1 75.44 344 LEU B CA 1
ATOM 11217 C C . LEU B 1 344 ? -34.875 -23.5 -24.141 1 75.44 344 LEU B C 1
ATOM 11219 O O . LEU B 1 344 ? -35.75 -22.812 -23.562 1 75.44 344 LEU B O 1
ATOM 11223 N N . SER B 1 345 ? -33.688 -23.172 -24.234 1 71.38 345 SER B N 1
ATOM 11224 C CA . SER B 1 345 ? -33.25 -21.859 -23.766 1 71.38 345 SER B CA 1
ATOM 11225 C C . SER B 1 345 ? -34.031 -20.734 -24.469 1 71.38 345 SER B C 1
ATOM 11227 O O . SER B 1 345 ? -34.375 -19.75 -23.828 1 71.38 345 SER B O 1
ATOM 11229 N N . ASP B 1 346 ? -34.25 -20.984 -25.734 1 64.94 346 ASP B N 1
ATOM 11230 C CA . ASP B 1 346 ? -35.031 -20 -26.516 1 64.94 346 ASP B CA 1
ATOM 11231 C C . ASP B 1 346 ? -36.469 -19.938 -26.031 1 64.94 346 ASP B C 1
ATOM 11233 O O . ASP B 1 346 ? -37.062 -18.859 -25.984 1 64.94 346 ASP B O 1
ATOM 11237 N N . PHE B 1 347 ? -36.906 -21.109 -25.656 1 70.56 347 PHE B N 1
ATOM 11238 C CA . PHE B 1 347 ? -38.281 -21.203 -25.188 1 70.56 347 PHE B CA 1
ATOM 11239 C C . PHE B 1 347 ? -38.438 -20.562 -23.812 1 70.56 347 PHE B C 1
ATOM 11241 O O . PHE B 1 347 ? -39.406 -19.844 -23.547 1 70.56 347 PHE B O 1
ATOM 11248 N N . LEU B 1 348 ? -37.375 -20.672 -22.984 1 71.5 348 LEU B N 1
ATOM 11249 C CA . LEU B 1 348 ? -37.438 -20.188 -21.609 1 71.5 348 LEU B CA 1
ATOM 11250 C C . LEU B 1 348 ? -36.938 -18.75 -21.516 1 71.5 348 LEU B C 1
ATOM 11252 O O . LEU B 1 348 ? -37.25 -18.031 -20.562 1 71.5 348 LEU B O 1
ATOM 11256 N N . GLY B 1 349 ? -36.156 -18.266 -22.406 1 59.94 349 GLY B N 1
ATOM 11257 C CA . GLY B 1 349 ? -35.562 -16.938 -22.391 1 59.94 349 GLY B CA 1
ATOM 11258 C C . GLY B 1 349 ? -34.375 -16.844 -21.438 1 59.94 349 GLY B C 1
ATOM 11259 O O . GLY B 1 349 ? -33.938 -15.742 -21.109 1 59.94 349 GLY B O 1
ATOM 11260 N N . THR B 1 350 ? -34.125 -17.906 -20.766 1 62.22 350 THR B N 1
ATOM 11261 C CA . THR B 1 350 ? -32.969 -17.984 -19.859 1 62.22 350 THR B CA 1
ATOM 11262 C C . THR B 1 350 ? -32 -19.094 -20.312 1 62.22 350 THR B C 1
ATOM 11264 O O . THR B 1 350 ? -32.438 -20.141 -20.781 1 62.22 350 THR B O 1
ATOM 11267 N N . PRO B 1 351 ? -30.938 -18.719 -20.297 1 58.88 351 PRO B N 1
ATOM 11268 C CA . PRO B 1 351 ? -29.984 -19.719 -20.781 1 58.88 351 PRO B CA 1
ATOM 11269 C C . PRO B 1 351 ? -29.953 -20.969 -19.891 1 58.88 351 PRO B C 1
ATOM 11271 O O . PRO B 1 351 ? -29.906 -20.859 -18.672 1 58.88 351 PRO B O 1
ATOM 11274 N N . VAL B 1 352 ? -30.219 -22.078 -20.609 1 63.84 352 VAL B N 1
ATOM 11275 C CA . VAL B 1 352 ? -30.125 -23.391 -19.969 1 63.84 352 VAL B CA 1
ATOM 11276 C C . VAL B 1 352 ? -28.812 -24.062 -20.375 1 63.84 352 VAL B C 1
ATOM 11278 O O . VAL B 1 352 ? -28.438 -24.031 -21.547 1 63.84 352 VAL B O 1
ATOM 11281 N N . ALA B 1 353 ? -28.094 -24.484 -19.516 1 61.81 353 ALA B N 1
ATOM 11282 C CA . ALA B 1 353 ? -26.844 -25.172 -19.812 1 61.81 353 ALA B CA 1
ATOM 11283 C C . ALA B 1 353 ? -27.094 -26.578 -20.375 1 61.81 353 ALA B C 1
ATOM 11285 O O . ALA B 1 353 ? -28.016 -27.266 -19.922 1 61.81 353 ALA B O 1
ATOM 11286 N N . ALA B 1 354 ? -26.406 -26.922 -21.469 1 62.31 354 ALA B N 1
ATOM 11287 C CA . ALA B 1 354 ? -26.547 -28.219 -22.109 1 62.31 354 ALA B CA 1
ATOM 11288 C C . ALA B 1 354 ? -26.359 -29.359 -21.109 1 62.31 354 ALA B C 1
ATOM 11290 O O . ALA B 1 354 ? -27.016 -30.406 -21.219 1 62.31 354 ALA B O 1
ATOM 11291 N N . ILE B 1 355 ? -25.578 -29.047 -20.219 1 61.69 355 ILE B N 1
ATOM 11292 C CA . ILE B 1 355 ? -25.281 -30.094 -19.25 1 61.69 355 ILE B CA 1
ATOM 11293 C C . ILE B 1 355 ? -26.531 -30.391 -18.422 1 61.69 355 ILE B C 1
ATOM 11295 O O . ILE B 1 355 ? -26.766 -31.547 -18.047 1 61.69 355 ILE B O 1
ATOM 11299 N N . ASP B 1 356 ? -27.344 -29.453 -18.203 1 63.78 356 ASP B N 1
ATOM 11300 C CA . ASP B 1 356 ? -28.562 -29.641 -17.422 1 63.78 356 ASP B CA 1
ATOM 11301 C C . ASP B 1 356 ? -29.578 -30.484 -18.172 1 63.78 356 ASP B C 1
ATOM 11303 O O . ASP B 1 356 ? -30.297 -31.297 -17.578 1 63.78 356 ASP B O 1
ATOM 11307 N N . VAL B 1 357 ? -29.562 -30.297 -19.422 1 65.75 357 VAL B N 1
ATOM 11308 C CA . VAL B 1 357 ? -30.469 -31.078 -20.266 1 65.75 357 VAL B CA 1
ATOM 11309 C C . VAL B 1 357 ? -29.938 -32.5 -20.391 1 65.75 357 VAL B C 1
ATOM 11311 O O . VAL B 1 357 ? -30.719 -33.469 -20.359 1 65.75 357 VAL B O 1
ATOM 11314 N N . PHE B 1 358 ? -28.641 -32.438 -20.438 1 62.03 358 PHE B N 1
ATOM 11315 C CA . PHE B 1 358 ? -28 -33.75 -20.625 1 62.03 358 PHE B CA 1
ATOM 11316 C C . PHE B 1 358 ? -28.156 -34.594 -19.375 1 62.03 358 PHE B C 1
ATOM 11318 O O . PHE B 1 358 ? -28.266 -35.812 -19.469 1 62.03 358 PHE B O 1
ATOM 11325 N N . THR B 1 359 ? -28.188 -33.938 -18.25 1 59.97 359 THR B N 1
ATOM 11326 C CA . THR B 1 359 ? -28.219 -34.688 -16.984 1 59.97 359 THR B CA 1
ATOM 11327 C C . THR B 1 359 ? -29.656 -34.969 -16.578 1 59.97 359 THR B C 1
ATOM 11329 O O . THR B 1 359 ? -29.906 -35.75 -15.648 1 59.97 359 THR B O 1
ATOM 11332 N N . ALA B 1 360 ? -30.672 -34.375 -17.203 1 59.62 360 ALA B N 1
ATOM 11333 C CA . ALA B 1 360 ? -32.062 -34.625 -16.859 1 59.62 360 ALA B CA 1
ATOM 11334 C C . ALA B 1 360 ? -32.531 -36 -17.312 1 59.62 360 ALA B C 1
ATOM 11336 O O . ALA B 1 360 ? -32.281 -36.406 -18.453 1 59.62 360 ALA B O 1
ATOM 11337 N N . SER B 1 361 ? -32.906 -36.844 -16.359 1 59.78 361 SER B N 1
ATOM 11338 C CA . SER B 1 361 ? -33.312 -38.188 -16.656 1 59.78 361 SER B CA 1
ATOM 11339 C C . SER B 1 361 ? -34.625 -38.25 -17.406 1 59.78 361 SER B C 1
ATOM 11341 O O . SER B 1 361 ? -34.875 -39.125 -18.25 1 59.78 361 SER B O 1
ATOM 11343 N N . CYS B 1 362 ? -35.562 -37.406 -17.062 1 64.38 362 CYS B N 1
ATOM 11344 C CA . CYS B 1 362 ? -36.906 -37.469 -17.672 1 64.38 362 CYS B CA 1
ATOM 11345 C C . CYS B 1 362 ? -37.375 -36.031 -17.984 1 64.38 362 CYS B C 1
ATOM 11347 O O . CYS B 1 362 ? -36.781 -35.062 -17.531 1 64.38 362 CYS B O 1
ATOM 11349 N N . ILE B 1 363 ? -38.312 -35.969 -18.812 1 73.06 363 ILE B N 1
ATOM 11350 C CA . ILE B 1 363 ? -38.906 -34.719 -19.266 1 73.06 363 ILE B CA 1
ATOM 11351 C C . ILE B 1 363 ? -39.469 -33.938 -18.078 1 73.06 363 ILE B C 1
ATOM 11353 O O . ILE B 1 363 ? -39.344 -32.719 -18.016 1 73.06 363 ILE B O 1
ATOM 11357 N N . THR B 1 364 ? -39.812 -34.656 -17.094 1 70.75 364 THR B N 1
ATOM 11358 C CA . THR B 1 364 ? -40.375 -34 -15.938 1 70.75 364 THR B CA 1
ATOM 11359 C C . THR B 1 364 ? -39.312 -33.344 -15.086 1 70.75 364 THR B C 1
ATOM 11361 O O . THR B 1 364 ? -39.5 -32.219 -14.562 1 70.75 364 THR B O 1
ATOM 11364 N N . GLU B 1 365 ? -38.219 -33.969 -15 1 72.38 365 GLU B N 1
ATOM 11365 C CA . GLU B 1 365 ? -37.125 -33.406 -14.242 1 72.38 365 GLU B CA 1
ATOM 11366 C C . GLU B 1 365 ? -36.562 -32.125 -14.922 1 72.38 365 GLU B C 1
ATOM 11368 O O . GLU B 1 365 ? -36.25 -31.156 -14.25 1 72.38 365 GLU B O 1
ATOM 11373 N N . LEU B 1 366 ? -36.531 -32.281 -16.172 1 74 366 LEU B N 1
ATOM 11374 C CA . LEU B 1 366 ? -36.062 -31.109 -16.922 1 74 366 LEU B CA 1
ATOM 11375 C C . LEU B 1 366 ? -37.062 -29.969 -16.859 1 74 366 LEU B C 1
ATOM 11377 O O . LEU B 1 366 ? -36.688 -28.797 -16.797 1 74 366 LEU B O 1
ATOM 11381 N N . ALA B 1 367 ? -38.312 -30.344 -16.797 1 74.81 367 ALA B N 1
ATOM 11382 C CA . ALA B 1 367 ? -39.344 -29.328 -16.672 1 74.81 367 ALA B CA 1
ATOM 11383 C C . ALA B 1 367 ? -39.312 -28.688 -15.289 1 74.81 367 ALA B C 1
ATOM 11385 O O . ALA B 1 367 ? -39.469 -27.469 -15.156 1 74.81 367 ALA B O 1
ATOM 11386 N N . ASN B 1 368 ? -38.938 -29.453 -14.32 1 72.12 368 ASN B N 1
ATOM 11387 C CA . ASN B 1 368 ? -38.812 -28.922 -12.977 1 72.12 368 ASN B CA 1
ATOM 11388 C C . ASN B 1 368 ? -37.594 -28 -12.852 1 72.12 368 ASN B C 1
ATOM 11390 O O . ASN B 1 368 ? -37.688 -26.938 -12.234 1 72.12 368 ASN B O 1
ATOM 11394 N N . PHE B 1 369 ? -36.562 -28.5 -13.422 1 70.56 369 PHE B N 1
ATOM 11395 C CA . PHE B 1 369 ? -35.375 -27.688 -13.43 1 70.56 369 PHE B CA 1
ATOM 11396 C C . PHE B 1 369 ? -35.594 -26.359 -14.141 1 70.56 369 PHE B C 1
ATOM 11398 O O . PHE B 1 369 ? -35.156 -25.312 -13.656 1 70.56 369 PHE B O 1
ATOM 11405 N N . SER B 1 370 ? -36.25 -26.484 -15.234 1 72.69 370 SER B N 1
ATOM 11406 C CA . SER B 1 370 ? -36.5 -25.281 -16.031 1 72.69 370 SER B CA 1
ATOM 11407 C C . SER B 1 370 ? -37.438 -24.328 -15.305 1 72.69 370 SER B C 1
ATOM 11409 O O . SER B 1 370 ? -37.281 -23.109 -15.391 1 72.69 370 SER B O 1
ATOM 11411 N N . GLU B 1 371 ? -38.219 -24.906 -14.602 1 71.44 371 GLU B N 1
ATOM 11412 C CA . GLU B 1 371 ? -39.125 -24.078 -13.812 1 71.44 371 GLU B CA 1
ATOM 11413 C C . GLU B 1 371 ? -38.375 -23.391 -12.664 1 71.44 371 GLU B C 1
ATOM 11415 O O . GLU B 1 371 ? -38.625 -22.219 -12.375 1 71.44 371 GLU B O 1
ATOM 11420 N N . ASP B 1 372 ? -37.469 -24.109 -12.102 1 66.5 372 ASP B N 1
ATOM 11421 C CA . ASP B 1 372 ? -36.625 -23.562 -11.023 1 66.5 372 ASP B CA 1
ATOM 11422 C C . ASP B 1 372 ? -35.719 -22.453 -11.547 1 66.5 372 ASP B C 1
ATOM 11424 O O . ASP B 1 372 ? -35.5 -21.453 -10.875 1 66.5 372 ASP B O 1
ATOM 11428 N N . LEU B 1 373 ? -35.188 -22.781 -12.664 1 65.5 373 LEU B N 1
ATOM 11429 C CA . LEU B 1 373 ? -34.312 -21.781 -13.305 1 65.5 373 LEU B CA 1
ATOM 11430 C C . LEU B 1 373 ? -35.125 -20.5 -13.609 1 65.5 373 LEU B C 1
ATOM 11432 O O . LEU B 1 373 ? -34.594 -19.406 -13.438 1 65.5 373 LEU B O 1
ATOM 11436 N N . LEU B 1 374 ? -36.312 -20.766 -14.086 1 62.91 374 LEU B N 1
ATOM 11437 C CA . LEU B 1 374 ? -37.188 -19.625 -14.398 1 62.91 374 LEU B CA 1
ATOM 11438 C C . LEU B 1 374 ? -37.562 -18.875 -13.125 1 62.91 374 LEU B C 1
ATOM 11440 O O . LEU B 1 374 ? -37.656 -17.641 -13.125 1 62.91 374 LEU B O 1
ATOM 11444 N N . SER B 1 375 ? -37.656 -19.625 -12.133 1 57.72 375 SER B N 1
ATOM 11445 C CA . SER B 1 375 ? -38 -18.969 -10.883 1 57.72 375 SER B CA 1
ATOM 11446 C C . SER B 1 375 ? -36.812 -18.203 -10.305 1 57.72 375 SER B C 1
ATOM 11448 O O . SER B 1 375 ? -36.969 -17.141 -9.695 1 57.72 375 SER B O 1
ATOM 11450 N N . LYS B 1 376 ? -35.656 -18.828 -10.492 1 50.59 376 LYS B N 1
ATOM 11451 C CA . LYS B 1 376 ? -34.469 -18.172 -9.992 1 50.59 376 LYS B CA 1
ATOM 11452 C C . LYS B 1 376 ? -34.125 -16.922 -10.812 1 50.59 376 LYS B C 1
ATOM 11454 O O . LYS B 1 376 ? -33.594 -15.953 -10.289 1 50.59 376 LYS B O 1
ATOM 11459 N N . THR B 1 377 ? -34.281 -17.172 -12.039 1 43.91 377 THR B N 1
ATOM 11460 C CA . THR B 1 377 ? -34.031 -16.016 -12.906 1 43.91 377 THR B CA 1
ATOM 11461 C C . THR B 1 377 ? -35.094 -14.961 -12.758 1 43.91 377 THR B C 1
ATOM 11463 O O . THR B 1 377 ? -34.969 -13.844 -13.273 1 43.91 377 THR B O 1
ATOM 11466 N N . GLN B 1 378 ? -36.25 -15.359 -12.461 1 36.19 378 GLN B N 1
ATOM 11467 C CA . GLN B 1 378 ? -37.125 -14.258 -12.156 1 36.19 378 GLN B CA 1
ATOM 11468 C C . GLN B 1 378 ? -36.594 -13.391 -11.023 1 36.19 378 GLN B C 1
ATOM 11470 O O . GLN B 1 378 ? -36.156 -13.914 -9.984 1 36.19 378 GLN B O 1
ATOM 11475 N N . PRO B 1 379 ? -36.156 -12.266 -11.328 1 32.34 379 PRO B N 1
ATOM 11476 C CA . PRO B 1 379 ? -35.688 -11.422 -10.227 1 32.34 379 PRO B CA 1
ATOM 11477 C C . PRO B 1 379 ? -36.562 -11.578 -8.969 1 32.34 379 PRO B C 1
ATOM 11479 O O . PRO B 1 379 ? -37.781 -11.398 -9.016 1 32.34 379 PRO B O 1
ATOM 11482 N N . GLN B 1 380 ? -36.531 -12.695 -8.344 1 28.98 380 GLN B N 1
ATOM 11483 C CA . GLN B 1 380 ? -37.188 -12.531 -7.055 1 28.98 380 GLN B CA 1
ATOM 11484 C C . GLN B 1 380 ? -37.125 -11.078 -6.594 1 28.98 380 GLN B C 1
ATOM 11486 O O . GLN B 1 380 ? -36.062 -10.484 -6.52 1 28.98 380 GLN B O 1
ATOM 11491 N N . LEU B 1 381 ? -38.219 -10.383 -6.797 1 27.77 381 LEU B N 1
ATOM 11492 C CA . LEU B 1 381 ? -38.469 -9.156 -6.051 1 27.77 381 LEU B CA 1
ATOM 11493 C C . LEU B 1 381 ? -38.125 -9.32 -4.578 1 27.77 381 LEU B C 1
ATOM 11495 O O . LEU B 1 381 ? -38.938 -9.789 -3.787 1 27.77 381 LEU B O 1
ATOM 11499 N N . SER B 1 382 ? -37.344 -10.367 -4.211 1 28.09 382 SER B N 1
ATOM 11500 C CA . SER B 1 382 ? -36.938 -10.312 -2.809 1 28.09 382 SER B CA 1
ATOM 11501 C C . SER B 1 382 ? -36.875 -8.875 -2.307 1 28.09 382 SER B C 1
ATOM 11503 O O . SER B 1 382 ? -36.438 -7.973 -3.025 1 28.09 382 SER B O 1
ATOM 11505 N N . SER B 1 383 ? -37.75 -8.625 -1.319 1 27.09 383 SER B N 1
ATOM 11506 C CA . SER B 1 383 ? -38.094 -7.414 -0.586 1 27.09 383 SER B CA 1
ATOM 11507 C C . SER B 1 383 ? -36.875 -6.484 -0.465 1 27.09 383 SER B C 1
ATOM 11509 O O . SER B 1 383 ? -35.75 -6.875 -0.778 1 27.09 383 SER B O 1
ATOM 11511 N N . ASN B 1 384 ? -37.062 -5.66 0.626 1 25.27 384 ASN B N 1
ATOM 11512 C CA . ASN B 1 384 ? -36.5 -4.379 1.036 1 25.27 384 ASN B CA 1
ATOM 11513 C C . ASN B 1 384 ? -35 -4.484 1.306 1 25.27 384 ASN B C 1
ATOM 11515 O O . ASN B 1 384 ? -34.594 -4.816 2.42 1 25.27 384 ASN B O 1
ATOM 11519 N N . GLU B 1 385 ? -34.375 -5.363 0.774 1 28.44 385 GLU B N 1
ATOM 11520 C CA . GLU B 1 385 ? -33 -4.992 1.063 1 28.44 385 GLU B CA 1
ATOM 11521 C C . GLU B 1 385 ? -32.812 -3.479 1.027 1 28.44 385 GLU B C 1
ATOM 11523 O O . GLU B 1 385 ? -33.188 -2.828 0.04 1 28.44 385 GLU B O 1
ATOM 11528 N N . SER B 1 386 ? -33.094 -2.971 2.303 1 28.53 386 SER B N 1
ATOM 11529 C CA . SER B 1 386 ? -32.938 -1.531 2.473 1 28.53 386 SER B CA 1
ATOM 11530 C C . SER B 1 386 ? -31.859 -0.986 1.541 1 28.53 386 SER B C 1
ATOM 11532 O O . SER B 1 386 ? -30.719 -1.435 1.58 1 28.53 386 SER B O 1
ATOM 11534 N N . ASN B 1 387 ? -32.281 -0.845 0.413 1 28.97 387 ASN B N 1
ATOM 11535 C CA . ASN B 1 387 ? -31.562 -0.002 -0.543 1 28.97 387 ASN B CA 1
ATOM 11536 C C . ASN B 1 387 ? -30.984 1.244 0.125 1 28.97 387 ASN B C 1
ATOM 11538 O O . ASN B 1 387 ? -31.672 2.266 0.233 1 28.97 387 ASN B O 1
ATOM 11542 N N . VAL B 1 388 ? -30.578 1.095 1.37 1 30.77 388 VAL B N 1
ATOM 11543 C CA . VAL B 1 388 ? -29.812 2.309 1.614 1 30.77 388 VAL B CA 1
ATOM 11544 C C . VAL B 1 388 ? -29.125 2.752 0.324 1 30.77 388 VAL B C 1
ATOM 11546 O O . VAL B 1 388 ? -28.422 1.965 -0.319 1 30.77 388 VAL B O 1
ATOM 11549 N N . PRO B 1 389 ? -29.922 3.566 -0.399 1 28.19 389 PRO B N 1
ATOM 11550 C CA . PRO B 1 389 ? -29.188 4.082 -1.562 1 28.19 389 PRO B CA 1
ATOM 11551 C C . PRO B 1 389 ? -27.688 4.141 -1.341 1 28.19 389 PRO B C 1
ATOM 11553 O O . PRO B 1 389 ? -27.219 4.66 -0.321 1 28.19 389 PRO B O 1
ATOM 11556 N N . GLU B 1 390 ? -27.094 3.055 -1.484 1 32.66 390 GLU B N 1
ATOM 11557 C CA . GLU B 1 390 ? -25.656 3.26 -1.589 1 32.66 390 GLU B CA 1
ATOM 11558 C C . GLU B 1 390 ? -25.328 4.629 -2.186 1 32.66 390 GLU B C 1
ATOM 11560 O O . GLU B 1 390 ? -25.922 5.027 -3.189 1 32.66 390 GLU B O 1
ATOM 11565 N N . ALA B 1 391 ? -25.172 5.598 -1.38 1 35.16 391 ALA B N 1
ATOM 11566 C CA . ALA B 1 391 ? -24.672 6.855 -1.938 1 35.16 391 ALA B CA 1
ATOM 11567 C C . ALA B 1 391 ? -23.938 6.621 -3.258 1 35.16 391 ALA B C 1
ATOM 11569 O O . ALA B 1 391 ? -22.984 5.852 -3.314 1 35.16 391 ALA B O 1
ATOM 11570 N N . ASP B 1 392 ? -24.672 6.453 -4.363 1 34.72 392 ASP B N 1
ATOM 11571 C CA . ASP B 1 392 ? -24.141 6.465 -5.723 1 34.72 392 ASP B CA 1
ATOM 11572 C C . ASP B 1 392 ? -22.906 7.359 -5.828 1 34.72 392 ASP B C 1
ATOM 11574 O O . ASP B 1 392 ? -23.031 8.578 -5.945 1 34.72 392 ASP B O 1
ATOM 11578 N N . ILE B 1 393 ? -22.062 7.203 -5.07 1 39.38 393 ILE B N 1
ATOM 11579 C CA . ILE B 1 393 ? -20.859 7.914 -5.508 1 39.38 393 ILE B CA 1
ATOM 11580 C C . ILE B 1 393 ? -20.609 7.641 -6.988 1 39.38 393 ILE B C 1
ATOM 11582 O O . ILE B 1 393 ? -20.406 6.496 -7.391 1 39.38 393 ILE B O 1
ATOM 11586 N N . ASP B 1 394 ? -21.406 8.195 -7.82 1 36.28 394 ASP B N 1
ATOM 11587 C CA . ASP B 1 394 ? -21.188 8.156 -9.266 1 36.28 394 ASP B CA 1
ATOM 11588 C C . ASP B 1 394 ? -19.719 7.836 -9.586 1 36.28 394 ASP B C 1
ATOM 11590 O O . ASP B 1 394 ? -18.859 8.695 -9.461 1 36.28 394 ASP B O 1
ATOM 11594 N N . CYS B 1 395 ? -19.266 6.738 -9.242 1 36.62 395 CYS B N 1
ATOM 11595 C CA . CYS B 1 395 ? -18.078 6.348 -9.992 1 36.62 395 CYS B CA 1
ATOM 11596 C C . CYS B 1 395 ? -18.266 6.562 -11.484 1 36.62 395 CYS B C 1
ATOM 11598 O O . CYS B 1 395 ? -19.172 5.973 -12.086 1 36.62 395 CYS B O 1
ATOM 11600 N N . THR B 1 396 ? -18.312 7.719 -12 1 36.44 396 THR B N 1
ATOM 11601 C CA . THR B 1 396 ? -18.281 7.91 -13.445 1 36.44 396 THR B CA 1
ATOM 11602 C C . THR B 1 396 ? -17.766 6.66 -14.148 1 36.44 396 THR B C 1
ATOM 11604 O O . THR B 1 396 ? -16.688 6.164 -13.828 1 36.44 396 THR B O 1
ATOM 11607 N N . GLU B 1 397 ? -18.547 5.754 -14.453 1 41.56 397 GLU B N 1
ATOM 11608 C CA . GLU B 1 397 ? -18.266 4.711 -15.43 1 41.56 397 GLU B CA 1
ATOM 11609 C C . GLU B 1 397 ? -17.25 5.191 -16.469 1 41.56 397 GLU B C 1
ATOM 11611 O O . GLU B 1 397 ? -17.5 6.172 -17.172 1 41.56 397 GLU B O 1
ATOM 11616 N N . LEU B 1 398 ? -16.078 5.172 -16.266 1 41.31 398 LEU B N 1
ATOM 11617 C CA . LEU B 1 398 ? -14.945 5.504 -17.125 1 41.31 398 LEU B CA 1
ATOM 11618 C C . LEU B 1 398 ? -15.125 4.906 -18.516 1 41.31 398 LEU B C 1
ATOM 11620 O O . LEU B 1 398 ? -14.664 3.795 -18.781 1 41.31 398 LEU B O 1
ATOM 11624 N N . VAL B 1 399 ? -16.312 4.633 -19.031 1 46 399 VAL B N 1
ATOM 11625 C CA . VAL B 1 399 ? -16.156 4.234 -20.438 1 46 399 VAL B CA 1
ATOM 11626 C C . VAL B 1 399 ? -15.391 5.309 -21.203 1 46 399 VAL B C 1
ATOM 11628 O O . VAL B 1 399 ? -15.945 6.355 -21.531 1 46 399 VAL B O 1
ATOM 11631 N N . VAL B 1 400 ? -14.312 5.723 -20.812 1 49.94 400 VAL B N 1
ATOM 11632 C CA . VAL B 1 400 ? -13.562 6.727 -21.562 1 49.94 400 VAL B CA 1
ATOM 11633 C C . VAL B 1 400 ? -13.062 6.129 -22.875 1 49.94 400 VAL B C 1
ATOM 11635 O O . VAL B 1 400 ? -12.531 5.016 -22.891 1 49.94 400 VAL B O 1
ATOM 11638 N N . GLU B 1 401 ? -13.609 6.355 -23.984 1 61.94 401 GLU B N 1
ATOM 11639 C CA . GLU B 1 401 ? -12.93 6.137 -25.266 1 61.94 401 GLU B CA 1
ATOM 11640 C C . GLU B 1 401 ? -11.43 6.375 -25.141 1 61.94 401 GLU B C 1
ATOM 11642 O O . GLU B 1 401 ? -11 7.457 -24.734 1 61.94 401 GLU B O 1
ATOM 11647 N N . VAL B 1 402 ? -10.742 5.238 -25.094 1 76.75 402 VAL B N 1
ATOM 11648 C CA . VAL B 1 402 ? -9.297 5.336 -24.906 1 76.75 402 VAL B CA 1
ATOM 11649 C C . VAL B 1 402 ? -8.641 5.797 -26.203 1 76.75 402 VAL B C 1
ATOM 11651 O O . VAL B 1 402 ? -8.867 5.207 -27.266 1 76.75 402 VAL B O 1
ATOM 11654 N N . SER B 1 403 ? -8.039 6.895 -26.312 1 82.06 403 SER B N 1
ATOM 11655 C CA . SER B 1 403 ? -7.289 7.422 -27.453 1 82.06 403 SER B CA 1
ATOM 11656 C C . SER B 1 403 ? -6.184 6.469 -27.875 1 82.06 403 SER B C 1
ATOM 11658 O O . SER B 1 403 ? -5.719 5.648 -27.078 1 82.06 403 SER B O 1
ATOM 11660 N N . LYS B 1 404 ? -5.875 6.316 -29.188 1 86.31 404 LYS B N 1
ATOM 11661 C CA . LYS B 1 404 ? -4.82 5.465 -29.734 1 86.31 404 LYS B CA 1
ATOM 11662 C C . LYS B 1 404 ? -3.463 5.816 -29.125 1 86.31 404 LYS B C 1
ATOM 11664 O O . LYS B 1 404 ? -2.629 4.938 -28.906 1 86.31 404 LYS B O 1
ATOM 11669 N N . SER B 1 405 ? -3.318 7.055 -28.844 1 88.69 405 SER B N 1
ATOM 11670 C CA . SER B 1 405 ? -2.061 7.461 -28.219 1 88.69 405 SER B CA 1
ATOM 11671 C C . SER B 1 405 ? -1.925 6.887 -26.812 1 88.69 405 SER B C 1
ATOM 11673 O O . SER B 1 405 ? -0.83 6.504 -26.391 1 88.69 405 SER B O 1
ATOM 11675 N N . ARG B 1 406 ? -3.004 6.77 -26.203 1 89.12 406 ARG B N 1
ATOM 11676 C CA . ARG B 1 406 ? -2.982 6.191 -24.859 1 89.12 406 ARG B CA 1
ATOM 11677 C C . ARG B 1 406 ? -2.711 4.691 -24.922 1 89.12 406 ARG B C 1
ATOM 11679 O O . ARG B 1 406 ? -1.983 4.152 -24.078 1 89.12 406 ARG B O 1
ATOM 11686 N N . GLN B 1 407 ? -3.246 4.125 -25.938 1 89.56 407 GLN B N 1
ATOM 11687 C CA . GLN B 1 407 ? -3.002 2.695 -26.094 1 89.56 407 GLN B CA 1
ATOM 11688 C C . GLN B 1 407 ? -1.524 2.416 -26.359 1 89.56 407 GLN B C 1
ATOM 11690 O O . GLN B 1 407 ? -0.946 1.502 -25.766 1 89.56 407 GLN B O 1
ATOM 11695 N N . TRP B 1 408 ? -0.913 3.227 -27.172 1 91.62 408 TRP B N 1
ATOM 11696 C CA . TRP B 1 408 ? 0.497 3.037 -27.5 1 91.62 408 TRP B CA 1
ATOM 11697 C C . TRP B 1 408 ? 1.379 3.334 -26.297 1 91.62 408 TRP B C 1
ATOM 11699 O O . TRP B 1 408 ? 2.389 2.66 -26.078 1 91.62 408 TRP B O 1
ATOM 11709 N N . SER B 1 409 ? 0.959 4.312 -25.547 1 93.25 409 SER B N 1
ATOM 11710 C CA . SER B 1 409 ? 1.731 4.637 -24.344 1 93.25 409 SER B CA 1
ATOM 11711 C C . SER B 1 409 ? 1.668 3.506 -23.328 1 93.25 409 SER B C 1
ATOM 11713 O O . SER B 1 409 ? 2.664 3.205 -22.656 1 93.25 409 SER B O 1
ATOM 11715 N N . ILE B 1 410 ? 0.544 2.877 -23.219 1 93.31 410 ILE B N 1
ATOM 11716 C CA . ILE B 1 410 ? 0.396 1.798 -22.25 1 93.31 410 ILE B CA 1
ATOM 11717 C C . ILE B 1 410 ? 1.146 0.56 -22.734 1 93.31 410 ILE B C 1
ATOM 11719 O O . ILE B 1 410 ? 1.733 -0.173 -21.938 1 93.31 410 ILE B O 1
ATOM 11723 N N . ARG B 1 411 ? 1.228 0.353 -24.031 1 93.12 411 ARG B N 1
ATOM 11724 C CA . ARG B 1 411 ? 1.989 -0.763 -24.578 1 93.12 411 ARG B CA 1
ATOM 11725 C C . ARG B 1 411 ? 3.482 -0.58 -24.344 1 93.12 411 ARG B C 1
ATOM 11727 O O . ARG B 1 411 ? 4.184 -1.535 -24 1 93.12 411 ARG B O 1
ATOM 11734 N N . LEU B 1 412 ? 3.885 0.634 -24.422 1 94.88 412 LEU B N 1
ATOM 11735 C CA . LEU B 1 412 ? 5.285 0.93 -24.141 1 94.88 412 LEU B CA 1
ATOM 11736 C C . LEU B 1 412 ? 5.586 0.76 -22.656 1 94.88 412 LEU B C 1
ATOM 11738 O O . LEU B 1 412 ? 6.648 0.253 -22.297 1 94.88 412 LEU B O 1
ATOM 11742 N N . LEU B 1 413 ? 4.641 1.163 -21.875 1 95.25 413 LEU B N 1
ATOM 11743 C CA . LEU B 1 413 ? 4.82 1.022 -20.438 1 95.25 413 LEU B CA 1
ATOM 11744 C C . LEU B 1 413 ? 4.855 -0.448 -20.031 1 95.25 413 LEU B C 1
ATOM 11746 O O . LEU B 1 413 ? 5.547 -0.819 -19.094 1 95.25 413 LEU B O 1
ATOM 11750 N N . GLN B 1 414 ? 4.168 -1.281 -20.719 1 95.31 414 GLN B N 1
ATOM 11751 C CA . GLN B 1 414 ? 4.207 -2.715 -20.453 1 95.31 414 GLN B CA 1
ATOM 11752 C C . GLN B 1 414 ? 5.59 -3.293 -20.75 1 95.31 414 GLN B C 1
ATOM 11754 O O . GLN B 1 414 ? 6.051 -4.203 -20.062 1 95.31 414 GLN B O 1
ATOM 11759 N N . PHE B 1 415 ? 6.219 -2.713 -21.719 1 95.06 415 PHE B N 1
ATOM 11760 C CA . PHE B 1 415 ? 7.57 -3.154 -22.047 1 95.06 415 PHE B CA 1
ATOM 11761 C C . PHE B 1 415 ? 8.539 -2.795 -20.938 1 95.06 415 PHE B C 1
ATOM 11763 O O . PHE B 1 415 ? 9.375 -3.613 -20.547 1 95.06 415 PHE B O 1
ATOM 11770 N N . PHE B 1 416 ? 8.414 -1.633 -20.406 1 95 416 PHE B N 1
ATOM 11771 C CA . PHE B 1 416 ? 9.258 -1.232 -19.281 1 95 416 PHE B CA 1
ATOM 11772 C C . PHE B 1 416 ? 8.938 -2.051 -18.047 1 95 416 PHE B C 1
ATOM 11774 O O . PHE B 1 416 ? 9.828 -2.344 -17.234 1 95 416 PHE B O 1
ATOM 11781 N N . ALA B 1 417 ? 7.68 -2.369 -17.922 1 96.81 417 ALA B N 1
ATOM 11782 C CA . ALA B 1 417 ? 7.285 -3.205 -16.797 1 96.81 417 ALA B CA 1
ATOM 11783 C C . ALA B 1 417 ? 7.922 -4.59 -16.891 1 96.81 417 ALA B C 1
ATOM 11785 O O . ALA B 1 417 ? 8.289 -5.18 -15.867 1 96.81 417 ALA B O 1
ATOM 11786 N N . LEU B 1 418 ? 8.047 -5.078 -18.047 1 96.31 418 LEU B N 1
ATOM 11787 C CA . LEU B 1 418 ? 8.688 -6.379 -18.234 1 96.31 418 LEU B CA 1
ATOM 11788 C C . LEU B 1 418 ? 10.156 -6.332 -17.844 1 96.31 418 LEU B C 1
ATOM 11790 O O . LEU B 1 418 ? 10.68 -7.293 -17.281 1 96.31 418 LEU B O 1
ATOM 11794 N N . ILE B 1 419 ? 10.789 -5.215 -18.125 1 95.75 419 ILE B N 1
ATOM 11795 C CA . ILE B 1 419 ? 12.18 -5.031 -17.719 1 95.75 419 ILE B CA 1
ATOM 11796 C C . ILE B 1 419 ? 12.266 -4.996 -16.203 1 95.75 419 ILE B C 1
ATOM 11798 O O . ILE B 1 419 ? 13.148 -5.625 -15.602 1 95.75 419 ILE B O 1
ATOM 11802 N N . TYR B 1 420 ? 11.312 -4.332 -15.578 1 96 420 TYR B N 1
ATOM 11803 C CA . TYR B 1 420 ? 11.297 -4.227 -14.117 1 96 420 TYR B CA 1
ATOM 11804 C C . TYR B 1 420 ? 11.062 -5.59 -13.477 1 96 420 TYR B C 1
ATOM 11806 O O . TYR B 1 420 ? 11.688 -5.926 -12.469 1 96 420 TYR B O 1
ATOM 11814 N N . ILE B 1 421 ? 10.18 -6.395 -14.094 1 96.94 421 ILE B N 1
ATOM 11815 C CA . ILE B 1 421 ? 9.93 -7.742 -13.594 1 96.94 421 ILE B CA 1
ATOM 11816 C C . ILE B 1 421 ? 11.195 -8.578 -13.695 1 96.94 421 ILE B C 1
ATOM 11818 O O . ILE B 1 421 ? 11.562 -9.289 -12.758 1 96.94 421 ILE B O 1
ATOM 11822 N N . SER B 1 422 ? 11.867 -8.43 -14.789 1 96.69 422 SER B N 1
ATOM 11823 C CA . SER B 1 422 ? 13.086 -9.203 -15.008 1 96.69 422 SER B CA 1
ATOM 11824 C C . SER B 1 422 ? 14.18 -8.805 -14.031 1 96.69 422 SER B C 1
ATOM 11826 O O . SER B 1 422 ? 14.961 -9.641 -13.586 1 96.69 422 SER B O 1
ATOM 11828 N N . ILE B 1 423 ? 14.219 -7.574 -13.617 1 95.69 423 ILE B N 1
ATOM 11829 C CA . ILE B 1 423 ? 15.195 -7.117 -12.633 1 95.69 423 ILE B CA 1
ATOM 11830 C C . ILE B 1 423 ? 14.859 -7.711 -11.266 1 95.69 423 ILE B C 1
ATOM 11832 O O . ILE B 1 423 ? 15.742 -8.195 -10.555 1 95.69 423 ILE B O 1
ATOM 11836 N N . MET B 1 424 ? 13.609 -7.754 -10.969 1 95.75 424 MET B N 1
ATOM 11837 C CA . MET B 1 424 ? 13.164 -8.234 -9.664 1 95.75 424 MET B CA 1
ATOM 11838 C C . MET B 1 424 ? 13.438 -9.727 -9.508 1 95.75 424 MET B C 1
ATOM 11840 O O . MET B 1 424 ? 13.719 -10.203 -8.406 1 95.75 424 MET B O 1
ATOM 11844 N N . LEU B 1 425 ? 13.375 -10.422 -10.594 1 96 425 LEU B N 1
ATOM 11845 C CA . LEU B 1 425 ? 13.547 -11.867 -10.508 1 96 425 LEU B CA 1
ATOM 11846 C C . LEU B 1 425 ? 15 -12.258 -10.734 1 96 425 LEU B C 1
ATOM 11848 O O . LEU B 1 425 ? 15.484 -13.227 -10.148 1 96 425 LEU B O 1
ATOM 11852 N N . ALA B 1 426 ? 15.758 -11.523 -11.523 1 96.12 426 ALA B N 1
ATOM 11853 C CA . ALA B 1 426 ? 17.125 -11.867 -11.875 1 96.12 426 ALA B CA 1
ATOM 11854 C C . ALA B 1 426 ? 18.109 -11.422 -10.789 1 96.12 426 ALA B C 1
ATOM 11856 O O . ALA B 1 426 ? 19.109 -12.086 -10.539 1 96.12 426 ALA B O 1
ATOM 11857 N N . SER B 1 427 ? 17.828 -10.359 -10.07 1 95.56 427 SER B N 1
ATOM 11858 C CA . SER B 1 427 ? 18.75 -9.797 -9.086 1 95.56 427 SER B CA 1
ATOM 11859 C C . SER B 1 427 ? 18.953 -10.75 -7.914 1 95.56 427 SER B C 1
ATOM 11861 O O . SER B 1 427 ? 20.094 -10.984 -7.488 1 95.56 427 SER B O 1
ATOM 11863 N N . PRO B 1 428 ? 17.875 -11.336 -7.41 1 96.38 428 PRO B N 1
ATOM 11864 C CA . PRO B 1 428 ? 18.109 -12.273 -6.312 1 96.38 428 PRO B CA 1
ATOM 11865 C C . PRO B 1 428 ? 18.906 -13.508 -6.75 1 96.38 428 PRO B C 1
ATOM 11867 O O . PRO B 1 428 ? 19.672 -14.07 -5.957 1 96.38 428 PRO B O 1
ATOM 11870 N N . ALA B 1 429 ? 18.688 -13.984 -7.938 1 96.56 429 ALA B N 1
ATOM 11871 C CA . ALA B 1 429 ? 19.453 -15.117 -8.445 1 96.56 429 ALA B CA 1
ATOM 11872 C C . ALA B 1 429 ? 20.938 -14.773 -8.547 1 96.56 429 ALA B C 1
ATOM 11874 O O . ALA B 1 429 ? 21.797 -15.562 -8.141 1 96.56 429 ALA B O 1
ATOM 11875 N N . TYR B 1 430 ? 21.266 -13.594 -9.047 1 96.38 430 TYR B N 1
ATOM 11876 C CA . TYR B 1 430 ? 22.641 -13.133 -9.148 1 96.38 430 TYR B CA 1
ATOM 11877 C C . TYR B 1 430 ? 23.281 -13.016 -7.773 1 96.38 430 TYR B C 1
ATOM 11879 O O . TYR B 1 430 ? 24.422 -13.438 -7.574 1 96.38 430 TYR B O 1
ATOM 11887 N N . LEU B 1 431 ? 22.531 -12.484 -6.824 1 95.81 431 LEU B N 1
ATOM 11888 C CA . LEU B 1 431 ? 23.047 -12.305 -5.469 1 95.81 431 LEU B CA 1
ATOM 11889 C C . LEU B 1 431 ? 23.312 -13.656 -4.809 1 95.81 431 LEU B C 1
ATOM 11891 O O . LEU B 1 431 ? 24.297 -13.812 -4.082 1 95.81 431 LEU B O 1
ATOM 11895 N N . SER B 1 432 ? 22.453 -14.625 -5.066 1 96.81 432 SER B N 1
ATOM 11896 C CA . SER B 1 432 ? 22.625 -15.938 -4.453 1 96.81 432 SER B CA 1
ATOM 11897 C C . SER B 1 432 ? 23.797 -16.703 -5.066 1 96.81 432 SER B C 1
ATOM 11899 O O . SER B 1 432 ? 24.516 -17.406 -4.367 1 96.81 432 SER B O 1
ATOM 11901 N N . ILE B 1 433 ? 24.031 -16.562 -6.336 1 96.56 433 ILE B N 1
ATOM 11902 C CA . ILE B 1 433 ? 25.141 -17.234 -7.008 1 96.56 433 ILE B CA 1
ATOM 11903 C C . ILE B 1 433 ? 26.469 -16.594 -6.566 1 96.56 433 ILE B C 1
ATOM 11905 O O . ILE B 1 433 ? 27.438 -17.312 -6.324 1 96.56 433 ILE B O 1
ATOM 11909 N N . THR B 1 434 ? 26.438 -15.273 -6.395 1 95.38 434 THR B N 1
ATOM 11910 C CA . THR B 1 434 ? 27.641 -14.594 -5.922 1 95.38 434 THR B CA 1
ATOM 11911 C C . THR B 1 434 ? 27.938 -14.969 -4.473 1 95.38 434 THR B C 1
ATOM 11913 O O . THR B 1 434 ? 29.109 -15.141 -4.094 1 95.38 434 THR B O 1
ATOM 11916 N N . ALA B 1 435 ? 26.891 -15.109 -3.711 1 96 435 ALA B N 1
ATOM 11917 C CA . ALA B 1 435 ? 27.094 -15.555 -2.334 1 96 435 ALA B CA 1
ATOM 11918 C C . ALA B 1 435 ? 27.641 -16.984 -2.287 1 96 435 ALA B C 1
ATOM 11920 O O . ALA B 1 435 ? 28.453 -17.297 -1.424 1 96 435 ALA B O 1
ATOM 11921 N N . PHE B 1 436 ? 27.219 -17.844 -3.227 1 96.25 436 PHE B N 1
ATOM 11922 C CA . PHE B 1 436 ? 27.703 -19.219 -3.338 1 96.25 436 PHE B CA 1
ATOM 11923 C C . PHE B 1 436 ? 29.188 -19.25 -3.688 1 96.25 436 PHE B C 1
ATOM 11925 O O . PHE B 1 436 ? 29.969 -19.969 -3.061 1 96.25 436 PHE B O 1
ATOM 11932 N N . LEU B 1 437 ? 29.578 -18.422 -4.625 1 94.88 437 LEU B N 1
ATOM 11933 C CA . LEU B 1 437 ? 30.984 -18.391 -5.047 1 94.88 437 LEU B CA 1
ATOM 11934 C C . LEU B 1 437 ? 31.875 -17.844 -3.934 1 94.88 437 LEU B C 1
ATOM 11936 O O . LEU B 1 437 ? 32.969 -18.375 -3.689 1 94.88 437 LEU B O 1
ATOM 11940 N N . ASN B 1 438 ? 31.328 -16.859 -3.193 1 94.06 438 ASN B N 1
ATOM 11941 C CA . ASN B 1 438 ? 32.094 -16.297 -2.082 1 94.06 438 ASN B CA 1
ATOM 11942 C C . ASN B 1 438 ? 32.188 -17.281 -0.916 1 94.06 438 ASN B C 1
ATOM 11944 O O . ASN B 1 438 ? 33.219 -17.359 -0.261 1 94.06 438 ASN B O 1
ATOM 11948 N N . SER B 1 439 ? 31.141 -18.016 -0.745 1 93.5 439 SER B N 1
ATOM 11949 C CA . SER B 1 439 ? 31.156 -19 0.328 1 93.5 439 SER B CA 1
ATOM 11950 C C . SER B 1 439 ? 32.094 -20.156 -0 1 93.5 439 SER B C 1
ATOM 11952 O O . SER B 1 439 ? 32.781 -20.688 0.887 1 93.5 439 SER B O 1
ATOM 11954 N N . ASN B 1 440 ? 32.094 -20.594 -1.247 1 92.19 440 ASN B N 1
ATOM 11955 C CA . ASN B 1 440 ? 33 -21.656 -1.675 1 92.19 440 ASN B CA 1
ATOM 11956 C C . ASN B 1 440 ? 34.469 -21.234 -1.521 1 92.19 440 ASN B C 1
ATOM 11958 O O . ASN B 1 440 ? 35.312 -22.031 -1.117 1 92.19 440 ASN B O 1
ATOM 11962 N N . LEU B 1 441 ? 34.719 -19.922 -1.835 1 89.38 441 LEU B N 1
ATOM 11963 C CA . LEU B 1 441 ? 36.094 -19.406 -1.707 1 89.38 441 LEU B CA 1
ATOM 11964 C C . LEU B 1 441 ? 36.5 -19.328 -0.242 1 89.38 441 LEU B C 1
ATOM 11966 O O . LEU B 1 441 ? 37.625 -19.688 0.099 1 89.38 441 LEU B O 1
ATOM 11970 N N . CYS B 1 442 ? 35.594 -18.938 0.579 1 89.5 442 CYS B N 1
ATOM 11971 C CA . CYS B 1 442 ? 35.875 -18.859 2.004 1 89.5 442 CYS B CA 1
ATOM 11972 C C . CYS B 1 442 ? 36.094 -20.234 2.605 1 89.5 442 CYS B C 1
ATOM 11974 O O . CYS B 1 442 ? 36.969 -20.438 3.434 1 89.5 442 CYS B O 1
ATOM 11976 N N . ALA B 1 443 ? 35.281 -21.188 2.152 1 89.44 443 ALA B N 1
ATOM 11977 C CA . ALA B 1 443 ? 35.406 -22.547 2.672 1 89.44 443 ALA B CA 1
ATOM 11978 C C . ALA B 1 443 ? 36.656 -23.234 2.166 1 89.44 443 ALA B C 1
ATOM 11980 O O . ALA B 1 443 ? 37.281 -24.016 2.885 1 89.44 443 ALA B O 1
ATOM 11981 N N . SER B 1 444 ? 37.094 -22.953 0.934 1 86.81 444 SER B N 1
ATOM 11982 C CA . SER B 1 444 ? 38.281 -23.547 0.363 1 86.81 444 SER B CA 1
ATOM 11983 C C . SER B 1 444 ? 39.531 -23.062 1.092 1 86.81 444 SER B C 1
ATOM 11985 O O . SER B 1 444 ? 40.5 -23.812 1.237 1 86.81 444 SER B O 1
ATOM 11987 N N . LYS B 1 445 ? 39.469 -21.859 1.552 1 85.62 445 LYS B N 1
ATOM 11988 C CA . LYS B 1 445 ? 40.594 -21.312 2.301 1 85.62 445 LYS B CA 1
ATOM 11989 C C . LYS B 1 445 ? 40.75 -22.016 3.65 1 85.62 445 LYS B C 1
ATOM 11991 O O . LYS B 1 445 ? 41.875 -22.203 4.141 1 85.62 445 LYS B O 1
ATOM 11996 N N . SER B 1 446 ? 39.625 -22.422 4.148 1 84.38 446 SER B N 1
ATOM 11997 C CA . SER B 1 446 ? 39.656 -23.062 5.457 1 84.38 446 SER B CA 1
ATOM 11998 C C . SER B 1 446 ? 40.094 -24.516 5.348 1 84.38 446 SER B C 1
ATOM 12000 O O . SER B 1 446 ? 40.656 -25.078 6.297 1 84.38 446 SER B O 1
ATOM 12002 N N . VAL B 1 447 ? 39.719 -25.094 4.18 1 82.06 447 VAL B N 1
ATOM 12003 C CA . VAL B 1 447 ? 40.062 -26.5 4.027 1 82.06 447 VAL B CA 1
ATOM 12004 C C . VAL B 1 447 ? 41.375 -26.656 3.301 1 82.06 447 VAL B C 1
ATOM 12006 O O . VAL B 1 447 ? 41.406 -27.031 2.127 1 82.06 447 VAL B O 1
ATOM 12009 N N . ALA B 1 448 ? 42.375 -25.906 3.459 1 71 448 ALA B N 1
ATOM 12010 C CA . ALA B 1 448 ? 43.688 -25.891 2.857 1 71 448 ALA B CA 1
ATOM 12011 C C . ALA B 1 448 ? 44.344 -27.25 2.938 1 71 448 ALA B C 1
ATOM 12013 O O . ALA B 1 448 ? 44.281 -27.922 3.973 1 71 448 ALA B O 1
ATOM 12014 N N . GLY B 1 449 ? 44.469 -28.188 1.71 1 69.88 449 GLY B N 1
ATOM 12015 C CA . GLY B 1 449 ? 45.281 -29.375 1.549 1 69.88 449 GLY B CA 1
ATOM 12016 C C . GLY B 1 449 ? 44.562 -30.547 0.913 1 69.88 449 GLY B C 1
ATOM 12017 O O . GLY B 1 449 ? 45.188 -31.469 0.39 1 69.88 449 GLY B O 1
ATOM 12018 N N . VAL B 1 450 ? 43.188 -30.562 1.041 1 82.69 450 VAL B N 1
ATOM 12019 C CA . VAL B 1 450 ? 42.531 -31.75 0.498 1 82.69 450 VAL B CA 1
ATOM 12020 C C . VAL B 1 450 ? 41.656 -31.359 -0.686 1 82.69 450 VAL B C 1
ATOM 12022 O O . VAL B 1 450 ? 40.531 -30.906 -0.501 1 82.69 450 VAL B O 1
ATOM 12025 N N . PRO B 1 451 ? 42.062 -31.594 -1.94 1 82.69 451 PRO B N 1
ATOM 12026 C CA . PRO B 1 451 ? 41.344 -31.141 -3.131 1 82.69 451 PRO B CA 1
ATOM 12027 C C . PRO B 1 451 ? 39.938 -31.75 -3.254 1 82.69 451 PRO B C 1
ATOM 12029 O O . PRO B 1 451 ? 39 -31.078 -3.719 1 82.69 451 PRO B O 1
ATOM 12032 N N . TRP B 1 452 ? 39.75 -32.969 -2.676 1 87.06 452 TRP B N 1
ATOM 12033 C CA . TRP B 1 452 ? 38.469 -33.625 -2.869 1 87.06 452 TRP B CA 1
ATOM 12034 C C . TRP B 1 452 ? 37.406 -33 -1.992 1 87.06 452 TRP B C 1
ATOM 12036 O O . TRP B 1 452 ? 36.188 -33.062 -2.307 1 87.06 452 TRP B O 1
ATOM 12046 N N . LEU B 1 453 ? 37.75 -32.281 -1.055 1 89.62 453 LEU B N 1
ATOM 12047 C CA . LEU B 1 453 ? 36.781 -31.656 -0.155 1 89.62 453 LEU B CA 1
ATOM 12048 C C . LEU B 1 453 ? 36.156 -30.422 -0.809 1 89.62 453 LEU B C 1
ATOM 12050 O O . LEU B 1 453 ? 35.031 -30.047 -0.49 1 89.62 453 LEU B O 1
ATOM 12054 N N . ASN B 1 454 ? 36.875 -29.828 -1.758 1 90.19 454 ASN B N 1
ATOM 12055 C CA . ASN B 1 454 ? 36.344 -28.688 -2.469 1 90.19 454 ASN B CA 1
ATOM 12056 C C . ASN B 1 454 ? 35.156 -29.078 -3.346 1 90.19 454 ASN B C 1
ATOM 12058 O O . ASN B 1 454 ? 34.188 -28.328 -3.479 1 90.19 454 ASN B O 1
ATOM 12062 N N . TYR B 1 455 ? 35.25 -30.266 -3.848 1 92.44 455 TYR B N 1
ATOM 12063 C CA . TYR B 1 455 ? 34.156 -30.781 -4.66 1 92.44 455 TYR B CA 1
ATOM 12064 C C . TYR B 1 455 ? 32.938 -31.094 -3.797 1 92.44 455 TYR B C 1
ATOM 12066 O O . TYR B 1 455 ? 31.797 -30.797 -4.176 1 92.44 455 TYR B O 1
ATOM 12074 N N . MET B 1 456 ? 33.188 -31.531 -2.604 1 93.19 456 MET B N 1
ATOM 12075 C CA . MET B 1 456 ? 32.094 -31.875 -1.694 1 93.19 456 MET B CA 1
ATOM 12076 C C . MET B 1 456 ? 31.422 -30.609 -1.177 1 93.19 456 MET B C 1
ATOM 12078 O O . MET B 1 456 ? 30.203 -30.594 -1.005 1 93.19 456 MET B O 1
ATOM 12082 N N . ILE B 1 457 ? 32.219 -29.609 -0.972 1 93 457 ILE B N 1
ATOM 12083 C CA . ILE B 1 457 ? 31.656 -28.359 -0.476 1 93 457 ILE B CA 1
ATOM 12084 C C . ILE B 1 457 ? 30.734 -27.75 -1.529 1 93 457 ILE B C 1
ATOM 12086 O O . ILE B 1 457 ? 29.656 -27.266 -1.207 1 93 457 ILE B O 1
ATOM 12090 N N . SER B 1 458 ? 31.172 -27.812 -2.756 1 94.81 458 SER B N 1
ATOM 12091 C CA . SER B 1 458 ? 30.328 -27.281 -3.828 1 94.81 458 SER B CA 1
ATOM 12092 C C . SER B 1 458 ? 29.016 -28.047 -3.941 1 94.81 458 SER B C 1
ATOM 12094 O O . SER B 1 458 ? 27.969 -27.453 -4.168 1 94.81 458 SER B O 1
ATOM 12096 N N . LEU B 1 459 ? 29.078 -29.297 -3.711 1 95.94 459 LEU B N 1
ATOM 12097 C CA . LEU B 1 459 ? 27.891 -30.141 -3.789 1 95.94 459 LEU B CA 1
ATOM 12098 C C . LEU B 1 459 ? 26.938 -29.844 -2.633 1 95.94 459 LEU B C 1
ATOM 12100 O O . LEU B 1 459 ? 25.719 -29.781 -2.828 1 95.94 459 LEU B O 1
ATOM 12104 N N . ILE B 1 460 ? 27.484 -29.547 -1.479 1 95.38 460 ILE B N 1
ATOM 12105 C CA . ILE B 1 460 ? 26.672 -29.328 -0.28 1 95.38 460 ILE B CA 1
ATOM 12106 C C . ILE B 1 460 ? 26.109 -27.922 -0.282 1 95.38 460 ILE B C 1
ATOM 12108 O O . ILE B 1 460 ? 24.984 -27.703 0.164 1 95.38 460 ILE B O 1
ATOM 12112 N N . PHE B 1 461 ? 26.75 -26.953 -0.863 1 96.56 461 PHE B N 1
ATOM 12113 C CA . PHE B 1 461 ? 26.344 -25.547 -0.786 1 96.56 461 PHE B CA 1
ATOM 12114 C C . PHE B 1 461 ? 25.391 -25.203 -1.916 1 96.56 461 PHE B C 1
ATOM 12116 O O . PHE B 1 461 ? 24.688 -24.188 -1.849 1 96.56 461 PHE B O 1
ATOM 12123 N N . ALA B 1 462 ? 25.344 -26.016 -2.924 1 97.12 462 ALA B N 1
ATOM 12124 C CA . ALA B 1 462 ? 24.5 -25.688 -4.078 1 97.12 462 ALA B CA 1
ATOM 12125 C C . ALA B 1 462 ? 23.031 -25.625 -3.684 1 97.12 462 ALA B C 1
ATOM 12127 O O . ALA B 1 462 ? 22.344 -24.641 -3.977 1 97.12 462 ALA B O 1
ATOM 12128 N N . PRO B 1 463 ? 22.531 -26.625 -2.918 1 96.62 463 PRO B N 1
ATOM 12129 C CA . PRO B 1 463 ? 21.125 -26.531 -2.518 1 96.62 463 PRO B CA 1
ATOM 12130 C C . PRO B 1 463 ? 20.859 -25.391 -1.539 1 96.62 463 PRO B C 1
ATOM 12132 O O . PRO B 1 463 ? 19.75 -24.844 -1.499 1 96.62 463 PRO B O 1
ATOM 12135 N N . LEU B 1 464 ? 21.844 -24.969 -0.764 1 96.56 464 LEU B N 1
ATOM 12136 C CA . LEU B 1 464 ? 21.688 -23.828 0.138 1 96.56 464 LEU B CA 1
ATOM 12137 C C . LEU B 1 464 ? 21.578 -22.531 -0.646 1 96.56 464 LEU B C 1
ATOM 12139 O O . LEU B 1 464 ? 20.859 -21.609 -0.235 1 96.56 464 LEU B O 1
ATOM 12143 N N . ALA B 1 465 ? 22.281 -22.484 -1.728 1 97.31 465 ALA B N 1
ATOM 12144 C CA . ALA B 1 465 ? 22.156 -21.312 -2.6 1 97.31 465 ALA B CA 1
ATOM 12145 C C . ALA B 1 465 ? 20.766 -21.234 -3.199 1 97.31 465 ALA B C 1
ATOM 12147 O O . ALA B 1 465 ? 20.234 -20.141 -3.385 1 97.31 465 ALA B O 1
ATOM 12148 N N . TRP B 1 466 ? 20.25 -22.375 -3.506 1 96.31 466 TRP B N 1
ATOM 12149 C CA . TRP B 1 466 ? 18.891 -22.422 -4.043 1 96.31 466 TRP B CA 1
ATOM 12150 C C . TRP B 1 466 ? 17.875 -21.922 -3.01 1 96.31 466 TRP B C 1
ATOM 12152 O O . TRP B 1 466 ? 16.984 -21.156 -3.334 1 96.31 466 TRP B O 1
ATOM 12162 N N . ILE B 1 467 ? 18.047 -22.297 -1.745 1 96.5 467 ILE B N 1
ATOM 12163 C CA . ILE B 1 467 ? 17.172 -21.859 -0.664 1 96.5 467 ILE B CA 1
ATOM 12164 C C . ILE B 1 467 ? 17.344 -20.359 -0.431 1 96.5 467 ILE B C 1
ATOM 12166 O O . ILE B 1 467 ? 16.359 -19.656 -0.205 1 96.5 467 ILE B O 1
ATOM 12170 N N . HIS B 1 468 ? 18.562 -19.938 -0.496 1 97.06 468 HIS B N 1
ATOM 12171 C CA . HIS B 1 468 ? 18.828 -18.5 -0.377 1 97.06 468 HIS B CA 1
ATOM 12172 C C . HIS B 1 468 ? 18.172 -17.719 -1.508 1 97.06 468 HIS B C 1
ATOM 12174 O O . HIS B 1 468 ? 17.672 -16.609 -1.296 1 97.06 468 HIS B O 1
ATOM 12180 N N . CYS B 1 469 ? 18.188 -18.25 -2.662 1 97.38 469 CYS B N 1
ATOM 12181 C CA . CYS B 1 469 ? 17.547 -17.609 -3.805 1 97.38 469 CYS B CA 1
ATOM 12182 C C . CYS B 1 469 ? 16.047 -17.5 -3.594 1 97.38 469 CYS B C 1
ATOM 12184 O O . CYS B 1 469 ? 15.438 -16.484 -3.92 1 97.38 469 CYS B O 1
ATOM 12186 N N . ILE B 1 470 ? 15.453 -18.531 -3.027 1 97.31 470 ILE B N 1
ATOM 12187 C CA . ILE B 1 470 ? 14.016 -18.531 -2.752 1 97.31 470 ILE B CA 1
ATOM 12188 C C . ILE B 1 470 ? 13.688 -17.438 -1.742 1 97.31 470 ILE B C 1
ATOM 12190 O O . ILE B 1 470 ? 12.781 -16.641 -1.968 1 97.31 470 ILE B O 1
ATOM 12194 N N . ALA B 1 471 ? 14.445 -17.328 -0.719 1 96.69 471 ALA B N 1
ATOM 12195 C CA . ALA B 1 471 ? 14.211 -16.344 0.331 1 96.69 471 ALA B CA 1
ATOM 12196 C C . ALA B 1 471 ? 14.469 -14.922 -0.178 1 96.69 471 ALA B C 1
ATOM 12198 O O . ALA B 1 471 ? 13.68 -14.008 0.078 1 96.69 471 ALA B O 1
ATOM 12199 N N . SER B 1 472 ? 15.555 -14.781 -0.925 1 97.31 472 SER B N 1
ATOM 12200 C CA . SER B 1 472 ? 15.914 -13.461 -1.426 1 97.31 472 SER B CA 1
ATOM 12201 C C . SER B 1 472 ? 14.906 -12.961 -2.455 1 97.31 472 SER B C 1
ATOM 12203 O O . SER B 1 472 ? 14.656 -11.766 -2.551 1 97.31 472 SER B O 1
ATOM 12205 N N . THR B 1 473 ? 14.383 -13.836 -3.256 1 97.75 473 THR B N 1
ATOM 12206 C CA . THR B 1 473 ? 13.375 -13.438 -4.23 1 97.75 473 THR B CA 1
ATOM 12207 C C . THR B 1 473 ? 12.102 -12.961 -3.531 1 97.75 473 THR B C 1
ATOM 12209 O O . THR B 1 473 ? 11.5 -11.961 -3.938 1 97.75 473 THR B O 1
ATOM 12212 N N . CYS B 1 474 ? 11.703 -13.656 -2.51 1 97.31 474 CYS B N 1
ATOM 12213 C CA . CYS B 1 474 ? 10.523 -13.258 -1.753 1 97.31 474 CYS B CA 1
ATOM 12214 C C . CYS B 1 474 ? 10.711 -11.883 -1.127 1 97.31 474 CYS B C 1
ATOM 12216 O O . CYS B 1 474 ? 9.82 -11.039 -1.199 1 97.31 474 CYS B O 1
ATOM 12218 N N . ILE B 1 475 ? 11.906 -11.602 -0.582 1 95.81 475 ILE B N 1
ATOM 12219 C CA . ILE B 1 475 ? 12.211 -10.328 0.049 1 95.81 475 ILE B CA 1
ATOM 12220 C C . ILE B 1 475 ? 12.266 -9.227 -1.01 1 95.81 475 ILE B C 1
ATOM 12222 O O . ILE B 1 475 ? 11.75 -8.125 -0.795 1 95.81 475 ILE B O 1
ATOM 12226 N N . CYS B 1 476 ? 12.797 -9.547 -2.102 1 96.38 476 CYS B N 1
ATOM 12227 C CA . CYS B 1 476 ? 12.906 -8.57 -3.184 1 96.38 476 CYS B CA 1
ATOM 12228 C C . CYS B 1 476 ? 11.531 -8.164 -3.688 1 96.38 476 CYS B C 1
ATOM 12230 O O . CYS B 1 476 ? 11.273 -6.98 -3.92 1 96.38 476 CYS B O 1
ATOM 12232 N N . ILE B 1 477 ? 10.68 -9.133 -3.861 1 96.69 477 ILE B N 1
ATOM 12233 C CA . ILE B 1 477 ? 9.344 -8.828 -4.352 1 96.69 477 ILE B CA 1
ATOM 12234 C C . ILE B 1 477 ? 8.57 -8.047 -3.287 1 96.69 477 ILE B C 1
ATOM 12236 O O . ILE B 1 477 ? 7.785 -7.152 -3.611 1 96.69 477 ILE B O 1
ATOM 12240 N N . SER B 1 478 ? 8.766 -8.367 -2.047 1 93.94 478 SER B N 1
ATOM 12241 C CA . SER B 1 478 ? 8.086 -7.66 -0.969 1 93.94 478 SER B CA 1
ATOM 12242 C C . SER B 1 478 ? 8.531 -6.207 -0.89 1 93.94 478 SER B C 1
ATOM 12244 O O . SER B 1 478 ? 7.707 -5.301 -0.751 1 93.94 478 SER B O 1
ATOM 12246 N N . LEU B 1 479 ? 9.844 -5.891 -1.093 1 89.31 479 LEU B N 1
ATOM 12247 C CA . LEU B 1 479 ? 10.398 -4.551 -0.92 1 89.31 479 LEU B CA 1
ATOM 12248 C C . LEU B 1 479 ? 10.203 -3.715 -2.18 1 89.31 479 LEU B C 1
ATOM 12250 O O . LEU B 1 479 ? 9.805 -2.551 -2.102 1 89.31 479 LEU B O 1
ATOM 12254 N N . PHE B 1 480 ? 10.398 -4.379 -3.344 1 91.5 480 PHE B N 1
ATOM 12255 C CA . PHE B 1 480 ? 10.414 -3.58 -4.562 1 91.5 480 PHE B CA 1
ATOM 12256 C C . PHE B 1 480 ? 9.164 -3.85 -5.398 1 91.5 480 PHE B C 1
ATOM 12258 O O . PHE B 1 480 ? 8.891 -3.141 -6.367 1 91.5 480 PHE B O 1
ATOM 12265 N N . GLY B 1 481 ? 8.445 -4.883 -5.074 1 93.19 481 GLY B N 1
ATOM 12266 C CA . GLY B 1 481 ? 7.207 -5.176 -5.785 1 93.19 481 GLY B CA 1
ATOM 12267 C C . GLY B 1 481 ? 5.969 -4.695 -5.055 1 93.19 481 GLY B C 1
ATOM 12268 O O . GLY B 1 481 ? 5.398 -3.66 -5.41 1 93.19 481 GLY B O 1
ATOM 12269 N N . SER B 1 482 ? 5.66 -5.293 -3.949 1 89.69 482 SER B N 1
ATOM 12270 C CA . SER B 1 482 ? 4.445 -4.988 -3.203 1 89.69 482 SER B CA 1
ATOM 12271 C C . SER B 1 482 ? 4.469 -3.564 -2.662 1 89.69 482 SER B C 1
ATOM 12273 O O . SER B 1 482 ? 3.438 -2.889 -2.631 1 89.69 482 SER B O 1
ATOM 12275 N N . SER B 1 483 ? 5.598 -3.006 -2.314 1 86.12 483 SER B N 1
ATOM 12276 C CA . SER B 1 483 ? 5.688 -1.684 -1.703 1 86.12 483 SER B CA 1
ATOM 12277 C C . SER B 1 483 ? 5.664 -0.584 -2.76 1 86.12 483 SER B C 1
ATOM 12279 O O . SER B 1 483 ? 5.016 0.446 -2.58 1 86.12 483 SER B O 1
ATOM 12281 N N . LEU B 1 484 ? 6.289 -0.819 -3.908 1 85.94 484 LEU B N 1
ATOM 12282 C CA . LEU B 1 484 ? 6.402 0.246 -4.898 1 85.94 484 LEU B CA 1
ATOM 12283 C C . LEU B 1 484 ? 5.289 0.148 -5.934 1 85.94 484 LEU B C 1
ATOM 12285 O O . LEU B 1 484 ? 4.832 1.166 -6.461 1 85.94 484 LEU B O 1
ATOM 12289 N N . LEU B 1 485 ? 4.891 -1.118 -6.23 1 89.19 485 LEU B N 1
ATOM 12290 C CA . LEU B 1 485 ? 3.891 -1.304 -7.277 1 89.19 485 LEU B CA 1
ATOM 12291 C C . LEU B 1 485 ? 2.502 -1.498 -6.676 1 89.19 485 LEU B C 1
ATOM 12293 O O . LEU B 1 485 ? 1.499 -1.445 -7.391 1 89.19 485 LEU B O 1
ATOM 12297 N N . GLY B 1 486 ? 2.432 -1.684 -5.418 1 86.62 486 GLY B N 1
ATOM 12298 C CA . GLY B 1 486 ? 1.148 -1.938 -4.785 1 86.62 486 GLY B CA 1
ATOM 12299 C C . GLY B 1 486 ? 0.167 -0.792 -4.941 1 86.62 486 GLY B C 1
ATOM 12300 O O . GLY B 1 486 ? 0.559 0.376 -4.902 1 86.62 486 GLY B O 1
ATOM 12301 N N . LEU B 1 487 ? -1.13 -1.155 -5.195 1 86.81 487 LEU B N 1
ATOM 12302 C CA . LEU B 1 487 ? -2.193 -0.168 -5.355 1 86.81 487 LEU B CA 1
ATOM 12303 C C . LEU B 1 487 ? -2.928 0.056 -4.039 1 86.81 487 LEU B C 1
ATOM 12305 O O . LEU B 1 487 ? -2.758 -0.713 -3.09 1 86.81 487 LEU B O 1
ATOM 12309 N N . ASN B 1 488 ? -3.51 1.263 -3.918 1 84.94 488 ASN B N 1
ATOM 12310 C CA . ASN B 1 488 ? -4.434 1.504 -2.814 1 84.94 488 ASN B CA 1
ATOM 12311 C C . ASN B 1 488 ? -5.777 0.817 -3.045 1 84.94 488 ASN B C 1
ATOM 12313 O O . ASN B 1 488 ? -6.676 1.393 -3.66 1 84.94 488 ASN B O 1
ATOM 12317 N N . TYR B 1 489 ? -5.875 -0.365 -2.533 1 85.56 489 TYR B N 1
ATOM 12318 C CA . TYR B 1 489 ? -7.016 -1.229 -2.812 1 85.56 489 TYR B CA 1
ATOM 12319 C C . TYR B 1 489 ? -8.281 -0.698 -2.145 1 85.56 489 TYR B C 1
ATOM 12321 O O . TYR B 1 489 ? -9.391 -1.086 -2.508 1 85.56 489 TYR B O 1
ATOM 12329 N N . GLU B 1 490 ? -8.156 0.177 -1.215 1 82.12 490 GLU B N 1
ATOM 12330 C CA . GLU B 1 490 ? -9.312 0.696 -0.496 1 82.12 490 GLU B CA 1
ATOM 12331 C C . GLU B 1 490 ? -10.086 1.704 -1.345 1 82.12 490 GLU B C 1
ATOM 12333 O O . GLU B 1 490 ? -11.312 1.731 -1.319 1 82.12 490 GLU B O 1
ATOM 12338 N N . LEU B 1 491 ? -9.391 2.504 -2.055 1 81.62 491 LEU B N 1
ATOM 12339 C CA . LEU B 1 491 ? -10.039 3.584 -2.793 1 81.62 491 LEU B CA 1
ATOM 12340 C C . LEU B 1 491 ? -10.281 3.18 -4.242 1 81.62 491 LEU B C 1
ATOM 12342 O O . LEU B 1 491 ? -11.148 3.75 -4.91 1 81.62 491 LEU B O 1
ATOM 12346 N N . THR B 1 492 ? -9.492 2.166 -4.75 1 79.88 492 THR B N 1
ATOM 12347 C CA . THR B 1 492 ? -9.602 1.774 -6.152 1 79.88 492 THR B CA 1
ATOM 12348 C C . THR B 1 492 ? -10.016 0.311 -6.273 1 79.88 492 THR B C 1
ATOM 12350 O O . THR B 1 492 ? -9.219 -0.589 -5.988 1 79.88 492 THR B O 1
ATOM 12353 N N . SER B 1 493 ? -11.25 0.046 -6.676 1 81.81 493 SER B N 1
ATOM 12354 C CA . SER B 1 493 ? -11.695 -1.334 -6.852 1 81.81 493 SER B CA 1
ATOM 12355 C C . SER B 1 493 ? -11.844 -1.686 -8.328 1 81.81 493 SER B C 1
ATOM 12357 O O . SER B 1 493 ? -11.773 -2.859 -8.703 1 81.81 493 SER B O 1
ATOM 12359 N N . GLU B 1 494 ? -12.016 -0.714 -9.227 1 90.12 494 GLU B N 1
ATOM 12360 C CA . GLU B 1 494 ? -12.148 -0.932 -10.664 1 90.12 494 GLU B CA 1
ATOM 12361 C C . GLU B 1 494 ? -11.141 -0.084 -11.445 1 90.12 494 GLU B C 1
ATOM 12363 O O . GLU B 1 494 ? -11.062 1.129 -11.242 1 90.12 494 GLU B O 1
ATOM 12368 N N . ILE B 1 495 ? -10.414 -0.766 -12.266 1 91.75 495 ILE B N 1
ATOM 12369 C CA . ILE B 1 495 ? -9.344 -0.113 -13.016 1 91.75 495 ILE B CA 1
ATOM 12370 C C . ILE B 1 495 ? -9.453 -0.48 -14.5 1 91.75 495 ILE B C 1
ATOM 12372 O O . ILE B 1 495 ? -9.695 -1.64 -14.836 1 91.75 495 ILE B O 1
ATOM 12376 N N . SER B 1 496 ? -9.273 0.428 -15.328 1 91 496 SER B N 1
ATOM 12377 C CA . SER B 1 496 ? -9.25 0.158 -16.766 1 91 496 SER B CA 1
ATOM 12378 C C . SER B 1 496 ? -7.945 -0.515 -17.172 1 91 496 SER B C 1
ATOM 12380 O O . SER B 1 496 ? -6.895 -0.268 -16.578 1 91 496 SER B O 1
ATOM 12382 N N . ILE B 1 497 ? -7.953 -1.331 -18.203 1 92.81 497 ILE B N 1
ATOM 12383 C CA . ILE B 1 497 ? -6.773 -2.051 -18.672 1 92.81 497 ILE B CA 1
ATOM 12384 C C . ILE B 1 497 ? -5.809 -1.077 -19.359 1 92.81 497 ILE B C 1
ATOM 12386 O O . ILE B 1 497 ? -4.637 -1.399 -19.562 1 92.81 497 ILE B O 1
ATOM 12390 N N . TYR B 1 498 ? -6.266 0.107 -19.75 1 92.25 498 TYR B N 1
ATOM 12391 C CA . TYR B 1 498 ? -5.41 1.113 -20.375 1 92.25 498 TYR B CA 1
ATOM 12392 C C . TYR B 1 498 ? -5.07 2.221 -19.375 1 92.25 498 TYR B C 1
ATOM 12394 O O . TYR B 1 498 ? -5.191 3.406 -19.703 1 92.25 498 TYR B O 1
ATOM 12402 N N . SER B 1 499 ? -4.75 1.818 -18.203 1 91.12 499 SER B N 1
ATOM 12403 C CA . SER B 1 499 ? -4.316 2.738 -17.156 1 91.12 499 SER B CA 1
ATOM 12404 C C . SER B 1 499 ? -2.943 2.354 -16.609 1 91.12 499 SER B C 1
ATOM 12406 O O . SER B 1 499 ? -2.49 1.223 -16.797 1 91.12 499 SER B O 1
ATOM 12408 N N . VAL B 1 500 ? -2.26 3.297 -16.062 1 92.44 500 VAL B N 1
ATOM 12409 C CA . VAL B 1 500 ? -0.955 3.051 -15.453 1 92.44 500 VAL B CA 1
ATOM 12410 C C 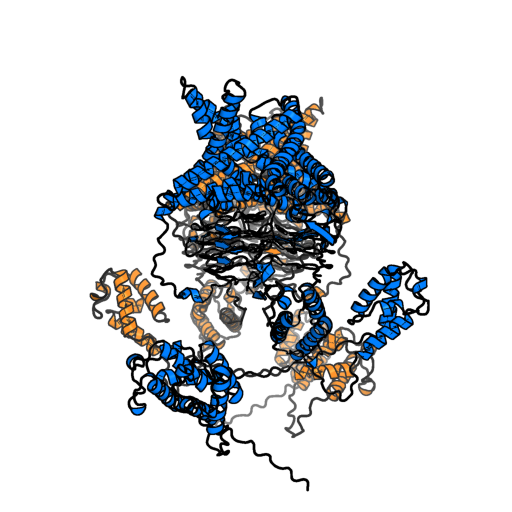. VAL B 1 500 ? -1.109 2.121 -14.25 1 92.44 500 VAL B C 1
ATOM 12412 O O . VAL B 1 500 ? -0.237 1.291 -13.984 1 92.44 500 VAL B O 1
ATOM 12415 N N . ASP B 1 501 ? -2.25 2.229 -13.57 1 91.5 501 ASP B N 1
ATOM 12416 C CA . ASP B 1 501 ? -2.508 1.361 -12.422 1 91.5 501 ASP B CA 1
ATOM 12417 C C . ASP B 1 501 ? -2.629 -0.098 -12.859 1 91.5 501 ASP B C 1
ATOM 12419 O O . ASP B 1 501 ? -2.223 -1.004 -12.125 1 91.5 501 ASP B O 1
ATOM 12423 N N . PHE B 1 502 ? -3.16 -0.323 -14.016 1 95.44 502 PHE B N 1
ATOM 12424 C CA . PHE B 1 502 ? -3.244 -1.685 -14.531 1 95.44 502 PHE B CA 1
ATOM 12425 C C . PHE B 1 502 ? -1.853 -2.262 -14.766 1 95.44 502 PHE B C 1
ATOM 12427 O O . PHE B 1 502 ? -1.586 -3.414 -14.414 1 95.44 502 PHE B O 1
ATOM 12434 N N . VAL B 1 503 ? -0.986 -1.468 -15.398 1 96.81 503 VAL B N 1
ATOM 12435 C CA . VAL B 1 503 ? 0.359 -1.94 -15.711 1 96.81 503 VAL B CA 1
ATOM 12436 C C . VAL B 1 503 ? 1.111 -2.254 -14.422 1 96.81 503 VAL B C 1
ATOM 12438 O O . VAL B 1 503 ? 1.832 -3.252 -14.344 1 96.81 503 VAL B O 1
ATOM 12441 N N . LYS B 1 504 ? 0.945 -1.412 -13.391 1 95 504 LYS B N 1
ATOM 12442 C CA . LYS B 1 504 ? 1.582 -1.67 -12.102 1 95 504 LYS B CA 1
ATOM 12443 C C . LYS B 1 504 ? 1.077 -2.973 -11.492 1 95 504 LYS B C 1
ATOM 12445 O O . LYS B 1 504 ? 1.87 -3.797 -11.031 1 95 504 LYS B O 1
ATOM 12450 N N . TRP B 1 505 ? -0.223 -3.131 -11.477 1 95.44 505 TRP B N 1
ATOM 12451 C CA . TRP B 1 505 ? -0.812 -4.359 -10.953 1 95.44 505 TRP B CA 1
ATOM 12452 C C . TRP B 1 505 ? -0.312 -5.574 -11.727 1 95.44 505 TRP B C 1
ATOM 12454 O O . TRP B 1 505 ? 0.066 -6.586 -11.125 1 95.44 505 TRP B O 1
ATOM 12464 N N . TRP B 1 506 ? -0.386 -5.465 -13.047 1 97.12 506 TRP B N 1
ATOM 12465 C CA . TRP B 1 506 ? 0.023 -6.562 -13.922 1 97.12 506 TRP B CA 1
ATOM 12466 C C . TRP B 1 506 ? 1.464 -6.977 -13.633 1 97.12 506 TRP B C 1
ATOM 12468 O O . TRP B 1 506 ? 1.771 -8.172 -13.555 1 97.12 506 TRP B O 1
ATOM 12478 N N . ALA B 1 507 ? 2.336 -6.027 -13.477 1 97.56 507 ALA B N 1
ATOM 12479 C CA . ALA B 1 507 ? 3.74 -6.32 -13.195 1 97.56 507 ALA B CA 1
ATOM 12480 C C . ALA B 1 507 ? 3.893 -7.043 -11.859 1 97.56 507 ALA B C 1
ATOM 12482 O O . ALA B 1 507 ? 4.648 -8.008 -11.75 1 97.56 507 ALA B O 1
ATOM 12483 N N . LEU B 1 508 ? 3.189 -6.566 -10.82 1 96.69 508 LEU B N 1
ATOM 12484 C CA . LEU B 1 508 ? 3.254 -7.199 -9.508 1 96.69 508 LEU B CA 1
ATOM 12485 C C . LEU B 1 508 ? 2.648 -8.602 -9.547 1 96.69 508 LEU B C 1
ATOM 12487 O O . LEU B 1 508 ? 3.221 -9.547 -9 1 96.69 508 LEU B O 1
ATOM 12491 N N . TYR B 1 509 ? 1.523 -8.719 -10.211 1 97 509 TYR B N 1
ATOM 12492 C CA . TYR B 1 509 ? 0.808 -9.977 -10.344 1 97 509 TYR B CA 1
ATOM 12493 C C . TYR B 1 509 ? 1.674 -11.031 -11.031 1 97 509 TYR B C 1
ATOM 12495 O O . TYR B 1 509 ? 1.818 -12.148 -10.539 1 97 509 TYR B O 1
ATOM 12503 N N . LYS B 1 510 ? 2.277 -10.641 -12.07 1 97.38 510 LYS B N 1
ATOM 12504 C CA . LYS B 1 510 ? 3.062 -11.609 -12.836 1 97.38 510 LYS B CA 1
ATOM 12505 C C . LYS B 1 510 ? 4.355 -11.961 -12.109 1 97.38 510 LYS B C 1
ATOM 12507 O O . LYS B 1 510 ? 4.816 -13.102 -12.18 1 97.38 510 LYS B O 1
ATOM 12512 N N . SER B 1 511 ? 4.98 -11.039 -11.477 1 97.06 511 SER B N 1
ATOM 12513 C CA . SER B 1 511 ? 6.168 -11.359 -10.688 1 97.06 511 SER B CA 1
ATOM 12514 C C . SER B 1 511 ? 5.84 -12.359 -9.586 1 97.06 511 SER B C 1
ATOM 12516 O O . SER B 1 511 ? 6.605 -13.305 -9.352 1 97.06 511 SER B O 1
ATOM 12518 N N . GLN B 1 512 ? 4.695 -12.188 -8.977 1 97.25 512 GLN B N 1
ATOM 12519 C CA . GLN B 1 512 ? 4.289 -13.086 -7.895 1 97.25 512 GLN B CA 1
ATOM 12520 C C . GLN B 1 512 ? 3.881 -14.445 -8.445 1 97.25 512 GLN B C 1
ATOM 12522 O O . GLN B 1 512 ? 4.207 -15.484 -7.855 1 97.25 512 GLN B O 1
ATOM 12527 N N . GLU B 1 513 ? 3.188 -14.391 -9.531 1 96.56 513 GLU B N 1
ATOM 12528 C CA . GLU B 1 513 ? 2.725 -15.641 -10.133 1 96.56 513 GLU B CA 1
ATOM 12529 C C . GLU B 1 513 ? 3.898 -16.5 -10.594 1 96.56 513 GLU B C 1
ATOM 12531 O O . GLU B 1 513 ? 3.969 -17.688 -10.266 1 96.56 513 GLU B O 1
ATOM 12536 N N . ILE B 1 514 ? 4.844 -15.906 -11.273 1 96.56 514 ILE B N 1
ATOM 12537 C CA . ILE B 1 514 ? 5.965 -16.656 -11.828 1 96.56 514 ILE B CA 1
ATOM 12538 C C . ILE B 1 514 ? 6.875 -17.141 -10.703 1 96.56 514 ILE B C 1
ATOM 12540 O O . ILE B 1 514 ? 7.332 -18.281 -10.719 1 96.56 514 ILE B O 1
ATOM 12544 N N . SER B 1 515 ? 7.145 -16.297 -9.773 1 96.81 515 SER B N 1
ATOM 12545 C CA . SER B 1 515 ? 7.992 -16.703 -8.664 1 96.81 515 SER B CA 1
ATOM 12546 C C . SER B 1 515 ? 7.344 -17.828 -7.859 1 96.81 515 SER B C 1
ATOM 12548 O O . SER B 1 515 ? 8.031 -18.734 -7.383 1 96.81 515 SER B O 1
ATOM 12550 N N . SER B 1 516 ? 6.02 -17.812 -7.73 1 96.38 516 SER B N 1
ATOM 12551 C CA . SER B 1 516 ? 5.332 -18.875 -6.992 1 96.38 516 SER B CA 1
ATOM 12552 C C . SER B 1 516 ? 5.328 -20.172 -7.777 1 96.38 516 SER B C 1
ATOM 12554 O O . SER B 1 516 ? 5.508 -21.25 -7.203 1 96.38 516 SER B O 1
ATOM 12556 N N . LYS B 1 517 ? 5.18 -20.047 -9.016 1 94.5 517 LYS B N 1
ATOM 12557 C CA . LYS B 1 517 ? 5.113 -21.234 -9.867 1 94.5 517 LYS B CA 1
ATOM 12558 C C . LYS B 1 517 ? 6.465 -21.938 -9.93 1 94.5 517 LYS B C 1
ATOM 12560 O O . LYS B 1 517 ? 6.527 -23.172 -10.008 1 94.5 517 LYS B O 1
ATOM 12565 N N . VAL B 1 518 ? 7.527 -21.203 -9.836 1 94.75 518 VAL B N 1
ATOM 12566 C CA . VAL B 1 518 ? 8.844 -21.797 -10.055 1 94.75 518 VAL B CA 1
ATOM 12567 C C . VAL B 1 518 ? 9.523 -22.047 -8.711 1 94.75 518 VAL B C 1
ATOM 12569 O O . VAL B 1 518 ? 10.195 -23.062 -8.531 1 94.75 518 VAL B O 1
ATOM 12572 N N . LEU B 1 519 ? 9.344 -21.156 -7.758 1 96.25 519 LEU B N 1
ATOM 12573 C CA . LEU B 1 519 ? 10.094 -21.25 -6.516 1 96.25 519 LEU B CA 1
ATOM 12574 C C . LEU B 1 519 ? 9.211 -21.734 -5.371 1 96.25 519 LEU B C 1
ATOM 12576 O O . LEU B 1 519 ? 9.516 -22.734 -4.727 1 96.25 519 LEU B O 1
ATOM 12580 N N . ALA B 1 520 ? 8.039 -21.172 -5.199 1 95.94 520 ALA B N 1
ATOM 12581 C CA . ALA B 1 520 ? 7.203 -21.469 -4.039 1 95.94 520 ALA B CA 1
ATOM 12582 C C . ALA B 1 520 ? 6.609 -22.875 -4.133 1 95.94 520 ALA B C 1
ATOM 12584 O O . ALA B 1 520 ? 6.156 -23.422 -3.133 1 95.94 520 ALA B O 1
ATOM 12585 N N . VAL B 1 521 ? 6.57 -23.359 -5.305 1 93.69 521 VAL B N 1
ATOM 12586 C CA . VAL B 1 521 ? 5.984 -24.688 -5.5 1 93.69 521 VAL B CA 1
ATOM 12587 C C . VAL B 1 521 ? 6.738 -25.719 -4.66 1 93.69 521 VAL B C 1
ATOM 12589 O O . VAL B 1 521 ? 6.156 -26.719 -4.219 1 93.69 521 VAL B O 1
ATOM 12592 N N . HIS B 1 522 ? 7.996 -25.469 -4.324 1 92.69 522 HIS B N 1
ATOM 12593 C CA . HIS B 1 522 ? 8.812 -26.406 -3.555 1 92.69 522 HIS B CA 1
ATOM 12594 C C . HIS B 1 522 ? 8.562 -26.25 -2.059 1 92.69 522 HIS B C 1
ATOM 12596 O O . HIS B 1 522 ? 9.07 -27.031 -1.257 1 92.69 522 HIS B O 1
ATOM 12602 N N . LEU B 1 523 ? 7.781 -25.281 -1.726 1 94.5 523 LEU B N 1
ATOM 12603 C CA . LEU B 1 523 ? 7.477 -25.031 -0.322 1 94.5 523 LEU B CA 1
ATOM 12604 C C . LEU B 1 523 ? 6.082 -25.547 0.027 1 94.5 523 LEU B C 1
ATOM 12606 O O . LEU B 1 523 ? 5.625 -25.391 1.162 1 94.5 523 LEU B O 1
ATOM 12610 N N . ARG B 1 524 ? 5.441 -26.172 -0.849 1 93.31 524 ARG B N 1
ATOM 12611 C CA . ARG B 1 524 ? 4.07 -26.625 -0.639 1 93.31 524 ARG B CA 1
ATOM 12612 C C . ARG B 1 524 ? 3.984 -27.562 0.562 1 93.31 524 ARG B C 1
ATOM 12614 O O . ARG B 1 524 ? 4.84 -28.438 0.742 1 93.31 524 ARG B O 1
ATOM 12621 N N . GLY B 1 525 ? 3 -27.328 1.4 1 89.19 525 GLY B N 1
ATOM 12622 C CA . GLY B 1 525 ? 2.744 -28.188 2.545 1 89.19 525 GLY B CA 1
ATOM 12623 C C . GLY B 1 525 ? 3.615 -27.859 3.744 1 89.19 525 GLY B C 1
ATOM 12624 O O . GLY B 1 525 ? 3.49 -28.484 4.797 1 89.19 525 GLY B O 1
ATOM 12625 N N . THR B 1 526 ? 4.504 -26.875 3.592 1 91.5 526 THR B N 1
ATOM 12626 C CA . THR B 1 526 ? 5.398 -26.5 4.688 1 91.5 526 THR B CA 1
ATOM 12627 C C . THR B 1 526 ? 4.973 -25.172 5.309 1 91.5 526 THR B C 1
ATOM 12629 O O . THR B 1 526 ? 4.086 -24.5 4.785 1 91.5 526 THR B O 1
ATOM 12632 N N . VAL B 1 527 ? 5.629 -24.906 6.43 1 91.69 527 VAL B N 1
ATOM 12633 C CA . VAL B 1 527 ? 5.355 -23.656 7.137 1 91.69 527 VAL B CA 1
ATOM 12634 C C . VAL B 1 527 ? 5.938 -22.484 6.355 1 91.69 527 VAL B C 1
ATOM 12636 O O . VAL B 1 527 ? 5.453 -21.359 6.461 1 91.69 527 VAL B O 1
ATOM 12639 N N . PHE B 1 528 ? 6.91 -22.734 5.465 1 94.5 528 PHE B N 1
ATOM 12640 C CA . PHE B 1 528 ? 7.598 -21.672 4.754 1 94.5 528 PHE B CA 1
ATOM 12641 C C . PHE B 1 528 ? 6.715 -21.094 3.656 1 94.5 528 PHE B C 1
ATOM 12643 O O . PHE B 1 528 ? 6.906 -19.953 3.236 1 94.5 528 PHE B O 1
ATOM 12650 N N . LEU B 1 529 ? 5.746 -21.922 3.191 1 95.81 529 LEU B N 1
ATOM 12651 C CA . LEU B 1 529 ? 4.824 -21.359 2.207 1 95.81 529 LEU B CA 1
ATOM 12652 C C . LEU B 1 529 ? 3.91 -20.328 2.846 1 95.81 529 LEU B C 1
ATOM 12654 O O . LEU B 1 529 ? 3.535 -19.344 2.203 1 95.81 529 LEU B O 1
ATOM 12658 N N . LYS B 1 530 ? 3.539 -20.578 4.062 1 94.5 530 LYS B N 1
ATOM 12659 C CA . LYS B 1 530 ? 2.775 -19.578 4.805 1 94.5 530 LYS B CA 1
ATOM 12660 C C . LYS B 1 530 ? 3.539 -18.266 4.906 1 94.5 530 LYS B C 1
ATOM 12662 O O . LYS B 1 530 ? 2.992 -17.203 4.625 1 94.5 530 LYS B O 1
ATOM 12667 N N . TYR B 1 531 ? 4.844 -18.375 5.254 1 94.44 531 TYR B N 1
ATOM 12668 C CA . TYR B 1 531 ? 5.668 -17.172 5.375 1 94.44 531 TYR B CA 1
ATOM 12669 C C . TYR B 1 531 ? 5.848 -16.5 4.023 1 94.44 531 TYR B C 1
ATOM 12671 O O . TYR B 1 531 ? 5.938 -15.266 3.943 1 94.44 531 TYR B O 1
ATOM 12679 N N . TRP B 1 532 ? 5.879 -17.312 2.977 1 96.88 532 TRP B N 1
ATOM 12680 C CA . TRP B 1 532 ? 6 -16.766 1.625 1 96.88 532 TRP B CA 1
ATOM 12681 C C . TRP B 1 532 ? 4.852 -15.828 1.308 1 96.88 532 TRP B C 1
ATOM 12683 O O . TRP B 1 532 ? 5.074 -14.688 0.886 1 96.88 532 TRP B O 1
ATOM 12693 N N . PHE B 1 533 ? 3.664 -16.219 1.591 1 97 533 PHE B N 1
ATOM 12694 C CA . PHE B 1 533 ? 2.506 -15.398 1.232 1 97 533 PHE B CA 1
ATOM 12695 C C . PHE B 1 533 ? 2.291 -14.289 2.248 1 97 533 PHE B C 1
ATOM 12697 O O . PHE B 1 533 ? 1.784 -13.219 1.905 1 97 533 PHE B O 1
ATOM 12704 N N . GLU B 1 534 ? 2.723 -14.5 3.479 1 94.38 534 GLU B N 1
ATOM 12705 C CA . GLU B 1 534 ? 2.668 -13.422 4.465 1 94.38 534 GLU B CA 1
ATOM 12706 C C . GLU B 1 534 ? 3.588 -12.273 4.078 1 94.38 534 GLU B C 1
ATOM 12708 O O . GLU B 1 534 ? 3.229 -11.102 4.234 1 94.38 534 GLU B O 1
ATOM 12713 N N . MET B 1 535 ? 4.734 -12.664 3.623 1 93.75 535 MET B N 1
ATOM 12714 C CA . MET B 1 535 ? 5.688 -11.641 3.199 1 93.75 535 MET B CA 1
ATOM 12715 C C . MET B 1 535 ? 5.176 -10.891 1.973 1 93.75 535 MET B C 1
ATOM 12717 O O . MET B 1 535 ? 5.488 -9.719 1.781 1 93.75 535 MET B O 1
ATOM 12721 N N . LEU B 1 536 ? 4.379 -11.586 1.19 1 95.06 536 LEU B N 1
ATOM 12722 C CA . LEU B 1 536 ? 3.85 -10.945 -0.008 1 95.06 536 LEU B CA 1
ATOM 12723 C C . LEU B 1 536 ? 2.625 -10.094 0.325 1 95.06 536 LEU B C 1
ATOM 12725 O O . LEU B 1 536 ? 2.059 -9.445 -0.553 1 95.06 536 LEU B O 1
ATOM 12729 N N . GLY B 1 537 ? 2.145 -10.133 1.574 1 90.25 537 GLY B N 1
ATOM 12730 C CA . GLY B 1 537 ? 1.117 -9.188 1.994 1 90.25 537 GLY B CA 1
ATOM 12731 C C . GLY B 1 537 ? -0.144 -9.867 2.496 1 90.25 537 GLY B C 1
ATOM 12732 O O . GLY B 1 537 ? -1.082 -9.203 2.934 1 90.25 537 GLY B O 1
ATOM 12733 N N . ALA B 1 538 ? -0.236 -11.148 2.445 1 94 538 ALA B N 1
ATOM 12734 C CA . ALA B 1 538 ? -1.428 -11.852 2.916 1 94 538 ALA B CA 1
ATOM 12735 C C . ALA B 1 538 ? -1.489 -11.867 4.441 1 94 538 ALA B C 1
ATOM 12737 O O . ALA B 1 538 ? -0.455 -11.805 5.109 1 94 538 ALA B O 1
ATOM 12738 N N . LYS B 1 539 ? -2.666 -11.812 4.949 1 92.69 539 LYS B N 1
ATOM 12739 C CA . LYS B 1 539 ? -2.875 -11.984 6.383 1 92.69 539 LYS B CA 1
ATOM 12740 C C . LYS B 1 539 ? -3.262 -13.43 6.711 1 92.69 539 LYS B C 1
ATOM 12742 O O . LYS B 1 539 ? -4.387 -13.852 6.441 1 92.69 539 LYS B O 1
ATOM 12747 N N . ILE B 1 540 ? -2.316 -14.148 7.309 1 94.38 540 ILE B N 1
ATOM 12748 C CA . ILE B 1 540 ? -2.521 -15.578 7.543 1 94.38 540 ILE B CA 1
ATOM 12749 C C . ILE B 1 540 ? -2.383 -15.875 9.031 1 94.38 540 ILE B C 1
ATOM 12751 O O . ILE B 1 540 ? -1.464 -15.383 9.688 1 94.38 540 ILE B O 1
ATOM 12755 N N . GLY B 1 541 ? -3.252 -16.719 9.484 1 88.88 541 GLY B N 1
ATOM 12756 C CA . GLY B 1 541 ? -3.211 -17.141 10.875 1 88.88 541 GLY B CA 1
ATOM 12757 C C . GLY B 1 541 ? -1.998 -17.984 11.203 1 88.88 541 GLY B C 1
ATOM 12758 O O . GLY B 1 541 ? -1.208 -18.328 10.32 1 88.88 541 GLY B O 1
ATOM 12759 N N . SER B 1 542 ? -1.769 -18.359 12.398 1 85.06 542 SER B N 1
ATOM 12760 C CA . SER B 1 542 ? -0.562 -19.031 12.883 1 85.06 542 SER B CA 1
ATOM 12761 C C . SER B 1 542 ? -0.567 -20.516 12.516 1 85.06 542 SER B C 1
ATOM 12763 O O . SER B 1 542 ? 0.472 -21.078 12.156 1 85.06 542 SER B O 1
ATOM 12765 N N . SER B 1 543 ? -1.733 -21.125 12.562 1 87.62 543 SER B N 1
ATOM 12766 C CA . SER B 1 543 ? -1.787 -22.562 12.289 1 87.62 543 SER B CA 1
ATOM 12767 C C . SER B 1 543 ? -2.562 -22.844 11.008 1 87.62 543 SER B C 1
ATOM 12769 O O . SER B 1 543 ? -3.631 -23.453 11.047 1 87.62 543 SER B O 1
ATOM 12771 N N . VAL B 1 544 ? -2.076 -22.406 9.945 1 92.69 544 VAL B N 1
ATOM 12772 C CA . VAL B 1 544 ? -2.711 -22.625 8.656 1 92.69 544 VAL B CA 1
ATOM 12773 C C . VAL B 1 544 ? -1.834 -23.531 7.793 1 92.69 544 VAL B C 1
ATOM 12775 O O . VAL B 1 544 ? -0.605 -23.438 7.836 1 92.69 544 VAL B O 1
ATOM 12778 N N . LEU B 1 545 ? -2.463 -24.469 7.121 1 93.25 545 LEU B N 1
ATOM 12779 C CA . LEU B 1 545 ? -1.764 -25.312 6.16 1 93.25 545 LEU B CA 1
ATOM 12780 C C . LEU B 1 545 ? -2.146 -24.938 4.73 1 93.25 545 LEU B C 1
ATOM 12782 O O . LEU B 1 545 ? -3.322 -25 4.363 1 93.25 545 LEU B O 1
ATOM 12786 N N . ILE B 1 546 ? -1.182 -24.562 3.973 1 95.56 546 ILE B N 1
ATOM 12787 C CA . ILE B 1 546 ? -1.411 -24.172 2.584 1 95.56 546 ILE B CA 1
ATOM 12788 C C . ILE B 1 546 ? -0.661 -25.141 1.658 1 95.56 546 ILE B C 1
ATOM 12790 O O . ILE B 1 546 ? 0.561 -25.266 1.757 1 95.56 546 ILE B O 1
ATOM 12794 N N . ASP B 1 547 ? -1.365 -25.734 0.718 1 95.25 547 ASP B N 1
ATOM 12795 C CA . ASP B 1 547 ? -0.748 -26.656 -0.23 1 95.25 547 ASP B CA 1
ATOM 12796 C C . ASP B 1 547 ? -0.981 -26.203 -1.669 1 95.25 547 ASP B C 1
ATOM 12798 O O . ASP B 1 547 ? -1.221 -27.016 -2.555 1 95.25 547 ASP B O 1
ATOM 12802 N N . THR B 1 548 ? -1.109 -24.922 -1.925 1 95.81 548 THR B N 1
ATOM 12803 C CA . THR B 1 548 ? -1.27 -24.391 -3.275 1 95.81 548 THR B CA 1
ATOM 12804 C C . THR B 1 548 ? -0.44 -23.125 -3.461 1 95.81 548 THR B C 1
ATOM 12806 O O . THR B 1 548 ? -0.102 -22.453 -2.486 1 95.81 548 THR B O 1
ATOM 12809 N N . VAL B 1 549 ? -0.049 -22.875 -4.629 1 96.38 549 VAL B N 1
ATOM 12810 C CA . VAL B 1 549 ? 0.711 -21.672 -4.926 1 96.38 549 VAL B CA 1
ATOM 12811 C C . VAL B 1 549 ? -0.135 -20.719 -5.777 1 96.38 549 VAL B C 1
ATOM 12813 O O . VAL B 1 549 ? 0.306 -19.625 -6.117 1 96.38 549 VAL B O 1
ATOM 12816 N N . ASP B 1 550 ? -1.367 -21.172 -6.055 1 96.44 550 ASP B N 1
ATOM 12817 C CA . ASP B 1 550 ? -2.211 -20.359 -6.941 1 96.44 550 ASP B CA 1
ATOM 12818 C C . ASP B 1 550 ? -3.047 -19.359 -6.145 1 96.44 550 ASP B C 1
ATOM 12820 O O . ASP B 1 550 ? -4.277 -19.406 -6.188 1 96.44 550 ASP B O 1
ATOM 12824 N N . ILE B 1 551 ? -2.404 -18.562 -5.426 1 96.5 551 ILE B N 1
ATOM 12825 C CA . ILE B 1 551 ? -3.023 -17.422 -4.75 1 96.5 551 ILE B CA 1
ATOM 12826 C C . ILE B 1 551 ? -2.627 -16.125 -5.449 1 96.5 551 ILE B C 1
ATOM 12828 O O . ILE B 1 551 ? -1.465 -15.719 -5.398 1 96.5 551 ILE B O 1
ATOM 12832 N N . THR B 1 552 ? -3.656 -15.625 -6.074 1 94.94 552 THR B N 1
ATOM 12833 C CA . THR B 1 552 ? -3.379 -14.391 -6.801 1 94.94 552 THR B CA 1
ATOM 12834 C C . THR B 1 552 ? -3.59 -13.172 -5.902 1 94.94 552 THR B C 1
ATOM 12836 O O . THR B 1 552 ? -4.434 -13.195 -5.004 1 94.94 552 THR B O 1
ATOM 12839 N N . ASP B 1 553 ? -2.91 -12.18 -5.984 1 94.81 553 ASP B N 1
ATOM 12840 C CA . ASP B 1 553 ? -3.016 -10.93 -5.234 1 94.81 553 ASP B CA 1
ATOM 12841 C C . ASP B 1 553 ? -3.043 -11.195 -3.73 1 94.81 553 ASP B C 1
ATOM 12843 O O . ASP B 1 553 ? -4.031 -10.898 -3.061 1 94.81 553 ASP B O 1
ATOM 12847 N N . PRO B 1 554 ? -1.963 -11.688 -3.182 1 95.88 554 PRO B N 1
ATOM 12848 C CA . PRO B 1 554 ? -1.929 -12.055 -1.764 1 95.88 554 PRO B CA 1
ATOM 12849 C C . PRO B 1 554 ? -2.301 -10.891 -0.843 1 95.88 554 PRO B C 1
ATOM 12851 O O . PRO B 1 554 ? -2.812 -11.117 0.258 1 95.88 554 PRO B O 1
ATOM 12854 N N . ALA B 1 555 ? -2.131 -9.672 -1.188 1 93.56 555 ALA B N 1
ATOM 12855 C CA . ALA B 1 555 ? -2.439 -8.508 -0.363 1 93.56 555 ALA B CA 1
ATOM 12856 C C . ALA B 1 555 ? -3.939 -8.414 -0.093 1 93.56 555 ALA B C 1
ATOM 12858 O O . ALA B 1 555 ? -4.367 -7.695 0.814 1 93.56 555 ALA B O 1
ATOM 12859 N N . LEU B 1 556 ? -4.773 -9.062 -0.819 1 95.06 556 LEU B N 1
ATOM 12860 C CA . LEU B 1 556 ? -6.223 -8.984 -0.689 1 95.06 556 LEU B CA 1
ATOM 12861 C C . LEU B 1 556 ? -6.785 -10.273 -0.084 1 95.06 556 LEU B C 1
ATOM 12863 O O . LEU B 1 556 ? -8 -10.461 -0.048 1 95.06 556 LEU B O 1
ATOM 12867 N N . VAL B 1 557 ? -5.93 -11.148 0.428 1 95.88 557 VAL B N 1
ATOM 12868 C CA . VAL B 1 557 ? -6.391 -12.438 0.932 1 95.88 557 VAL B CA 1
ATOM 12869 C C . VAL B 1 557 ? -6.133 -12.531 2.434 1 95.88 557 VAL B C 1
ATOM 12871 O O . VAL B 1 557 ? -5.035 -12.227 2.902 1 95.88 557 VAL B O 1
ATOM 12874 N N . SER B 1 558 ? -7.156 -12.875 3.176 1 94.25 558 SER B N 1
ATOM 12875 C CA . SER B 1 558 ? -7.055 -13.148 4.605 1 94.25 558 SER B CA 1
ATOM 12876 C C . SER B 1 558 ? -7.496 -14.57 4.934 1 94.25 558 SER B C 1
ATOM 12878 O O . SER B 1 558 ? -8.578 -15 4.523 1 94.25 558 SER B O 1
ATOM 12880 N N . ILE B 1 559 ? -6.625 -15.297 5.605 1 95.12 559 ILE B N 1
ATOM 12881 C CA . ILE B 1 559 ? -6.906 -16.672 5.988 1 95.12 559 ILE B CA 1
ATOM 12882 C C . ILE B 1 559 ? -6.879 -16.812 7.508 1 95.12 559 ILE B C 1
ATOM 12884 O O . ILE B 1 559 ? -5.891 -16.453 8.148 1 95.12 559 ILE B O 1
ATOM 12888 N N . GLY B 1 560 ? -7.906 -17.391 8.039 1 91.19 560 GLY B N 1
ATOM 12889 C CA . GLY B 1 560 ? -8.016 -17.531 9.477 1 91.19 560 GLY B CA 1
ATOM 12890 C C . GLY B 1 560 ? -7.195 -18.672 10.031 1 91.19 560 GLY B C 1
ATOM 12891 O O . GLY B 1 560 ? -6.652 -19.484 9.273 1 91.19 560 GLY B O 1
ATOM 12892 N N . ASP B 1 561 ? -7.172 -18.797 11.305 1 90.31 561 ASP B N 1
ATOM 12893 C CA . ASP B 1 561 ? -6.355 -19.781 12 1 90.31 561 ASP B CA 1
ATOM 12894 C C . ASP B 1 561 ? -6.906 -21.203 11.789 1 90.31 561 ASP B C 1
ATOM 12896 O O . ASP B 1 561 ? -8.125 -21.391 11.766 1 90.31 561 ASP B O 1
ATOM 12900 N N . GLU B 1 562 ? -6.09 -22.172 11.594 1 89.62 562 GLU B N 1
ATOM 12901 C CA . GLU B 1 562 ? -6.383 -23.594 11.469 1 89.62 562 GLU B CA 1
ATOM 12902 C C . GLU B 1 562 ? -7.137 -23.891 10.172 1 89.62 562 GLU B C 1
ATOM 12904 O O . GLU B 1 562 ? -7.895 -24.859 10.102 1 89.62 562 GLU B O 1
ATOM 12909 N N . ALA B 1 563 ? -7.07 -23.047 9.273 1 92.88 563 ALA B N 1
ATOM 12910 C CA . ALA B 1 563 ? -7.633 -23.312 7.953 1 92.88 563 ALA B CA 1
ATOM 12911 C C . ALA B 1 563 ? -6.703 -24.219 7.137 1 92.88 563 ALA B C 1
ATOM 12913 O O . ALA B 1 563 ? -5.484 -24.188 7.324 1 92.88 563 ALA B O 1
ATOM 12914 N N . VAL B 1 564 ? -7.344 -25.031 6.312 1 94.81 564 VAL B N 1
ATOM 12915 C CA . VAL B 1 564 ? -6.566 -25.922 5.457 1 94.81 564 VAL B CA 1
ATOM 12916 C C . VAL B 1 564 ? -6.934 -25.688 3.994 1 94.81 564 VAL B C 1
ATOM 12918 O O . VAL B 1 564 ? -8.102 -25.781 3.615 1 94.81 564 VAL B O 1
ATOM 12921 N N . ILE B 1 565 ? -6.027 -25.359 3.201 1 96.25 565 ILE B N 1
ATOM 12922 C CA . ILE B 1 565 ? -6.195 -25.172 1.764 1 96.25 565 ILE B CA 1
ATOM 12923 C C . ILE B 1 565 ? -5.512 -26.328 1.017 1 96.25 565 ILE B C 1
ATOM 12925 O O . ILE B 1 565 ? -4.281 -26.422 1.024 1 96.25 565 ILE B O 1
ATOM 12929 N N . ALA B 1 566 ? -6.211 -27.047 0.32 1 95.69 566 ALA B N 1
ATOM 12930 C CA . ALA B 1 566 ? -5.707 -28.266 -0.306 1 95.69 566 ALA B CA 1
ATOM 12931 C C . ALA B 1 566 ? -4.977 -27.953 -1.607 1 95.69 566 ALA B C 1
ATOM 12933 O O . ALA B 1 566 ? -4.848 -26.797 -1.991 1 95.69 566 ALA B O 1
ATOM 12934 N N . GLU B 1 567 ? -4.586 -28.984 -2.279 1 94.44 567 GLU B N 1
ATOM 12935 C CA . GLU B 1 567 ? -3.768 -28.875 -3.482 1 94.44 567 GLU B CA 1
ATOM 12936 C C . GLU B 1 567 ? -4.582 -28.328 -4.652 1 94.44 567 GLU B C 1
ATOM 12938 O O . GLU B 1 567 ? -5.73 -28.719 -4.855 1 94.44 567 GLU B O 1
ATOM 12943 N N . GLY B 1 568 ? -4.012 -27.391 -5.328 1 94.81 568 GLY B N 1
ATOM 12944 C CA . GLY B 1 568 ? -4.559 -26.938 -6.602 1 94.81 568 GLY B CA 1
ATOM 12945 C C . GLY B 1 568 ? -5.672 -25.922 -6.445 1 94.81 568 GLY B C 1
ATOM 12946 O O . GLY B 1 568 ? -6.258 -25.484 -7.438 1 94.81 568 GLY B O 1
ATOM 12947 N N . VAL B 1 569 ? -5.965 -25.516 -5.219 1 96 569 VAL B N 1
ATOM 12948 C CA . VAL B 1 569 ? -7 -24.516 -5.008 1 96 569 VAL B CA 1
ATOM 12949 C C . VAL B 1 569 ? -6.57 -23.188 -5.629 1 96 569 VAL B C 1
ATOM 12951 O O . VAL B 1 569 ? -5.406 -22.797 -5.52 1 96 569 VAL B O 1
ATOM 12954 N N . LEU B 1 570 ? -7.48 -22.594 -6.371 1 96.81 570 LEU B N 1
ATOM 12955 C CA . LEU B 1 570 ? -7.219 -21.281 -6.953 1 96.81 570 LEU B CA 1
ATOM 12956 C C . LEU B 1 570 ? -7.953 -20.188 -6.176 1 96.81 570 LEU B C 1
ATOM 12958 O O . LEU B 1 570 ? -9.18 -20.188 -6.109 1 96.81 570 LEU B O 1
ATOM 12962 N N . VAL B 1 571 ? -7.16 -19.375 -5.469 1 96.62 571 VAL B N 1
ATOM 12963 C CA . VAL B 1 571 ? -7.707 -18.203 -4.801 1 96.62 571 VAL B CA 1
ATOM 12964 C C . VAL B 1 571 ? -7.434 -16.953 -5.637 1 96.62 571 VAL B C 1
ATOM 12966 O O . VAL B 1 571 ? -6.309 -16.438 -5.652 1 96.62 571 VAL B O 1
ATOM 12969 N N . GLN B 1 572 ? -8.445 -16.469 -6.316 1 96.38 572 GLN B N 1
ATOM 12970 C CA . GLN B 1 572 ? -8.266 -15.359 -7.254 1 96.38 572 GLN B CA 1
ATOM 12971 C C . GLN B 1 572 ? -9.078 -14.141 -6.828 1 96.38 572 GLN B C 1
ATOM 12973 O O . GLN B 1 572 ? -10.312 -14.172 -6.844 1 96.38 572 GLN B O 1
ATOM 12978 N N . SER B 1 573 ? -8.328 -13.055 -6.535 1 95.38 573 SER B N 1
ATOM 12979 C CA . SER B 1 573 ? -9 -11.867 -6.027 1 95.38 573 SER B CA 1
ATOM 12980 C C . SER B 1 573 ? -9.234 -10.844 -7.141 1 95.38 573 SER B C 1
ATOM 12982 O O . SER B 1 573 ? -9.602 -9.703 -6.871 1 95.38 573 SER B O 1
ATOM 12984 N N . HIS B 1 574 ? -8.953 -11.18 -8.375 1 95.06 574 HIS B N 1
ATOM 12985 C CA . HIS B 1 574 ? -9.148 -10.242 -9.477 1 95.06 574 HIS B CA 1
ATOM 12986 C C . HIS B 1 574 ? -9.93 -10.883 -10.617 1 95.06 574 HIS B C 1
ATOM 12988 O O . HIS B 1 574 ? -10.031 -12.109 -10.695 1 95.06 574 HIS B O 1
ATOM 12994 N N . GLU B 1 575 ? -10.492 -10.102 -11.406 1 94.38 575 GLU B N 1
ATOM 12995 C CA . GLU B 1 575 ? -11.203 -10.492 -12.617 1 94.38 575 GLU B CA 1
ATOM 12996 C C . GLU B 1 575 ? -11.172 -9.383 -13.664 1 94.38 575 GLU B C 1
ATOM 12998 O O . GLU B 1 575 ? -11.297 -8.203 -13.328 1 94.38 575 GLU B O 1
ATOM 13003 N N . VAL B 1 576 ? -10.844 -9.711 -14.844 1 95 576 VAL B N 1
ATOM 13004 C CA . VAL B 1 576 ? -10.844 -8.742 -15.938 1 95 576 VAL B CA 1
ATOM 13005 C C . VAL B 1 576 ? -12.016 -9.023 -16.875 1 95 576 VAL B C 1
ATOM 13007 O O . VAL B 1 576 ? -12.047 -10.062 -17.547 1 95 576 VAL B O 1
ATOM 13010 N N . LYS B 1 577 ? -12.93 -8.242 -16.891 1 91 577 LYS B N 1
ATOM 13011 C CA . LYS B 1 577 ? -14.117 -8.359 -17.75 1 91 577 LYS B CA 1
ATOM 13012 C C . LYS B 1 577 ? -14.406 -7.055 -18.469 1 91 577 LYS B C 1
ATOM 13014 O O . LYS B 1 577 ? -14.352 -5.977 -17.875 1 91 577 LYS B O 1
ATOM 13019 N N . ASN B 1 578 ? -14.625 -7.066 -19.766 1 87.38 578 ASN B N 1
ATOM 13020 C CA . ASN B 1 578 ? -14.984 -5.91 -20.578 1 87.38 578 ASN B CA 1
ATOM 13021 C C . ASN B 1 578 ? -13.938 -4.805 -20.469 1 87.38 578 ASN B C 1
ATOM 13023 O O . ASN B 1 578 ? -14.273 -3.631 -20.312 1 87.38 578 ASN B O 1
ATOM 13027 N N . GLY B 1 579 ? -12.719 -5.246 -20.344 1 87.81 579 GLY B N 1
ATOM 13028 C CA . GLY B 1 579 ? -11.641 -4.273 -20.297 1 87.81 579 GLY B CA 1
ATOM 13029 C C . GLY B 1 579 ? -11.484 -3.619 -18.938 1 87.81 579 GLY B C 1
ATOM 13030 O O . GLY B 1 579 ? -10.773 -2.619 -18.812 1 87.81 579 GLY B O 1
ATOM 13031 N N . ILE B 1 580 ? -12.148 -4.074 -17.922 1 92.31 580 ILE B N 1
ATOM 13032 C CA . ILE B 1 580 ? -12.078 -3.516 -16.578 1 92.31 580 ILE B CA 1
ATOM 13033 C C . ILE B 1 580 ? -11.562 -4.574 -15.609 1 92.31 580 ILE B C 1
ATOM 13035 O O . ILE B 1 580 ? -12.07 -5.695 -15.57 1 92.31 580 ILE B O 1
ATOM 13039 N N . LEU B 1 581 ? -10.516 -4.211 -14.875 1 94.81 581 LEU B N 1
ATOM 13040 C CA . LEU B 1 581 ? -9.984 -5.055 -13.812 1 94.81 581 LEU B CA 1
ATOM 13041 C C . LEU B 1 581 ? -10.719 -4.793 -12.5 1 94.81 581 LEU B C 1
ATOM 13043 O O . LEU B 1 581 ? -10.766 -3.656 -12.023 1 94.81 581 LEU B O 1
ATOM 13047 N N . SER B 1 582 ? -11.328 -5.746 -11.984 1 93.94 582 SER B N 1
ATOM 13048 C CA . SER B 1 582 ? -12.023 -5.641 -10.703 1 93.94 582 SER B CA 1
ATOM 13049 C C . SER B 1 582 ? -11.281 -6.406 -9.609 1 93.94 582 SER B C 1
ATOM 13051 O O . SER B 1 582 ? -10.906 -7.566 -9.805 1 93.94 582 SER B O 1
ATOM 13053 N N . LEU B 1 583 ? -11 -5.738 -8.531 1 94.25 583 LEU B N 1
ATOM 13054 C CA . LEU B 1 583 ? -10.297 -6.324 -7.391 1 94.25 583 LEU B CA 1
ATOM 13055 C C . LEU B 1 583 ? -11.172 -6.281 -6.137 1 94.25 583 LEU B C 1
ATOM 13057 O O . LEU B 1 583 ? -11.727 -5.238 -5.797 1 94.25 583 LEU B O 1
ATOM 13061 N N . ARG B 1 584 ? -11.367 -7.363 -5.461 1 92.31 584 ARG B N 1
ATOM 13062 C CA . ARG B 1 584 ? -12.094 -7.465 -4.199 1 92.31 584 ARG B CA 1
ATOM 13063 C C . ARG B 1 584 ? -11.414 -8.438 -3.246 1 92.31 584 ARG B C 1
ATOM 13065 O O . ARG B 1 584 ? -10.867 -9.453 -3.674 1 92.31 584 ARG B O 1
ATOM 13072 N N . PRO B 1 585 ? -11.422 -8.148 -1.995 1 92.38 585 PRO B N 1
ATOM 13073 C CA . PRO B 1 585 ? -10.734 -9.016 -1.038 1 92.38 585 PRO B CA 1
ATOM 13074 C C . PRO B 1 585 ? -11.477 -10.336 -0.797 1 92.38 585 PRO B C 1
ATOM 13076 O O . PRO B 1 585 ? -12.695 -10.406 -0.985 1 92.38 585 PRO B O 1
ATOM 13079 N N . ILE B 1 586 ? -10.703 -11.359 -0.472 1 94.5 586 ILE B N 1
ATOM 13080 C CA . ILE B 1 586 ? -11.219 -12.68 -0.125 1 94.5 586 ILE B CA 1
ATOM 13081 C C . ILE B 1 586 ? -10.93 -12.969 1.346 1 94.5 586 ILE B C 1
ATOM 13083 O O . ILE B 1 586 ? -9.82 -12.742 1.826 1 94.5 586 ILE B O 1
ATOM 13087 N N . ARG B 1 587 ? -11.898 -13.445 2.082 1 92.62 587 ARG B N 1
ATOM 13088 C CA . ARG B 1 587 ? -11.742 -13.789 3.492 1 92.62 587 ARG B CA 1
ATOM 13089 C C . ARG B 1 587 ? -12.117 -15.242 3.742 1 92.62 587 ARG B C 1
ATOM 13091 O O . ARG B 1 587 ? -13.258 -15.648 3.5 1 92.62 587 ARG B O 1
ATOM 13098 N N . ILE B 1 588 ? -11.164 -15.977 4.188 1 93.5 588 ILE B N 1
ATOM 13099 C CA . ILE B 1 588 ? -11.375 -17.375 4.566 1 93.5 588 ILE B CA 1
ATOM 13100 C C . ILE B 1 588 ? -11.391 -17.5 6.09 1 93.5 588 ILE B C 1
ATOM 13102 O O . ILE B 1 588 ? -10.414 -17.141 6.758 1 93.5 588 ILE B O 1
ATOM 13106 N N . GLY B 1 589 ? -12.383 -18.047 6.605 1 88.94 589 GLY B N 1
ATOM 13107 C CA . GLY B 1 589 ? -12.602 -18.094 8.047 1 88.94 589 GLY B CA 1
ATOM 13108 C C . GLY B 1 589 ? -11.75 -19.125 8.75 1 88.94 589 GLY B C 1
ATOM 13109 O O . GLY B 1 589 ? -11.039 -19.906 8.109 1 88.94 589 GLY B O 1
ATOM 13110 N N . LYS B 1 590 ? -11.883 -19.156 10.062 1 88.75 590 LYS B N 1
ATOM 13111 C CA . LYS B 1 590 ? -11.125 -20.062 10.922 1 88.75 590 LYS B CA 1
ATOM 13112 C C . LYS B 1 590 ? -11.609 -21.5 10.773 1 88.75 590 LYS B C 1
ATOM 13114 O O . LYS B 1 590 ? -12.805 -21.734 10.594 1 88.75 590 LYS B O 1
ATOM 13119 N N . CYS B 1 591 ? -10.734 -22.453 10.773 1 87.31 591 CYS B N 1
ATOM 13120 C CA . CYS B 1 591 ? -10.992 -23.891 10.758 1 87.31 591 CYS B CA 1
ATOM 13121 C C . CYS B 1 591 ? -11.742 -24.281 9.492 1 87.31 591 CYS B C 1
ATOM 13123 O O . CYS B 1 591 ? -12.57 -25.188 9.523 1 87.31 591 CYS B O 1
ATOM 13125 N N . SER B 1 592 ? -11.57 -23.562 8.477 1 90.12 592 SER B N 1
ATOM 13126 C CA . SER B 1 592 ? -12.188 -23.906 7.203 1 90.12 592 SER B CA 1
ATOM 13127 C C . SER B 1 592 ? -11.289 -24.828 6.379 1 90.12 592 SER B C 1
ATOM 13129 O O . SER B 1 592 ? -10.086 -24.922 6.629 1 90.12 592 SER B O 1
ATOM 13131 N N . SER B 1 593 ? -11.984 -25.562 5.535 1 92.56 593 SER B N 1
ATOM 13132 C CA . SER B 1 593 ? -11.258 -26.469 4.641 1 92.56 593 SER B CA 1
ATOM 13133 C C . SER B 1 593 ? -11.727 -26.312 3.197 1 92.56 593 SER B C 1
ATOM 13135 O O . SER B 1 593 ? -12.922 -26.406 2.91 1 92.56 593 SER B O 1
ATOM 13137 N N . ILE B 1 594 ? -10.836 -26.078 2.35 1 95.12 594 ILE B N 1
ATOM 13138 C CA . ILE B 1 594 ? -11.133 -25.953 0.927 1 95.12 594 ILE B CA 1
ATOM 13139 C C . ILE B 1 594 ? -10.578 -27.172 0.181 1 95.12 594 ILE B C 1
ATOM 13141 O O . ILE B 1 594 ? -9.383 -27.453 0.233 1 95.12 594 ILE B O 1
ATOM 13145 N N . GLY B 1 595 ? -11.383 -27.844 -0.562 1 92.38 595 GLY B N 1
ATOM 13146 C CA . GLY B 1 595 ? -11.016 -29.062 -1.253 1 92.38 595 GLY B CA 1
ATOM 13147 C C . GLY B 1 595 ? -10.078 -28.844 -2.422 1 92.38 595 GLY B C 1
ATOM 13148 O O . GLY B 1 595 ? -9.844 -27.688 -2.814 1 92.38 595 GLY B O 1
ATOM 13149 N N . PRO B 1 596 ? -9.594 -29.906 -2.961 1 94.75 596 PRO B N 1
ATOM 13150 C CA . PRO B 1 596 ? -8.617 -29.797 -4.047 1 94.75 596 PRO B CA 1
ATOM 13151 C C . PRO B 1 596 ? -9.219 -29.219 -5.324 1 94.75 596 PRO B C 1
ATOM 13153 O O . PRO B 1 596 ? -10.359 -29.547 -5.676 1 94.75 596 PRO B O 1
ATOM 13156 N N . TYR B 1 597 ? -8.469 -28.297 -5.938 1 94.81 597 TYR B N 1
ATOM 13157 C CA . TYR B 1 597 ? -8.742 -27.688 -7.238 1 94.81 597 TYR B CA 1
ATOM 13158 C C . TYR B 1 597 ? -10.07 -26.953 -7.23 1 94.81 597 TYR B C 1
ATOM 13160 O O . TYR B 1 597 ? -10.727 -26.828 -8.266 1 94.81 597 TYR B O 1
ATOM 13168 N N . ALA B 1 598 ? -10.484 -26.531 -6.055 1 93.31 598 ALA B N 1
ATOM 13169 C CA . ALA B 1 598 ? -11.602 -25.594 -5.945 1 93.31 598 ALA B CA 1
ATOM 13170 C C . ALA B 1 598 ? -11.18 -24.188 -6.355 1 93.31 598 ALA B C 1
ATOM 13172 O O . ALA B 1 598 ? -9.984 -23.875 -6.43 1 93.31 598 ALA B O 1
ATOM 13173 N N . VAL B 1 599 ? -12.195 -23.375 -6.734 1 94.25 599 VAL B N 1
ATOM 13174 C CA . VAL B 1 599 ? -11.906 -22.016 -7.145 1 94.25 599 VAL B CA 1
ATOM 13175 C C . VAL B 1 599 ? -12.656 -21.031 -6.242 1 94.25 599 VAL B C 1
ATOM 13177 O O . VAL B 1 599 ? -13.875 -21.125 -6.082 1 94.25 599 VAL B O 1
ATOM 13180 N N . VAL B 1 600 ? -11.891 -20.203 -5.555 1 94.38 600 VAL B N 1
ATOM 13181 C CA . VAL B 1 600 ? -12.461 -19.125 -4.75 1 94.38 600 VAL B CA 1
ATOM 13182 C C . VAL B 1 600 ? -12.297 -17.797 -5.477 1 94.38 600 VAL B C 1
ATOM 13184 O O . VAL B 1 600 ? -11.172 -17.328 -5.691 1 94.38 600 VAL B O 1
ATOM 13187 N N . GLN B 1 601 ? -13.312 -17.156 -5.805 1 94.25 601 GLN B N 1
ATOM 13188 C CA . GLN B 1 601 ? -13.273 -15.953 -6.637 1 94.25 601 GLN B CA 1
ATOM 13189 C C . GLN B 1 601 ? -13.328 -14.688 -5.785 1 94.25 601 GLN B C 1
ATOM 13191 O O . GLN B 1 601 ? -13.516 -14.758 -4.566 1 94.25 601 GLN B O 1
ATOM 13196 N N . LYS B 1 602 ? -13.18 -13.578 -6.496 1 92.5 602 LYS B N 1
ATOM 13197 C CA . LYS B 1 602 ? -13.078 -12.273 -5.848 1 92.5 602 LYS B CA 1
ATOM 13198 C C . LYS B 1 602 ? -14.336 -11.961 -5.039 1 92.5 602 LYS B C 1
ATOM 13200 O O . LYS B 1 602 ? -15.445 -12.273 -5.465 1 92.5 602 LYS B O 1
ATOM 13205 N N . GLY B 1 603 ? -14.148 -11.406 -3.863 1 89.75 603 GLY B N 1
ATOM 13206 C CA . GLY B 1 603 ? -15.25 -10.938 -3.035 1 89.75 603 GLY B CA 1
ATOM 13207 C C . GLY B 1 603 ? -15.898 -12.039 -2.227 1 89.75 603 GLY B C 1
ATOM 13208 O O . GLY B 1 603 ? -16.906 -11.812 -1.561 1 89.75 603 GLY B O 1
ATOM 13209 N N . SER B 1 604 ? -15.312 -13.188 -2.207 1 90.69 604 SER B N 1
ATOM 13210 C CA . SER B 1 604 ? -15.898 -14.32 -1.495 1 90.69 604 SER B CA 1
ATOM 13211 C C . SER B 1 604 ? -15.539 -14.289 -0.013 1 90.69 604 SER B C 1
ATOM 13213 O O . SER B 1 604 ? -14.453 -13.836 0.358 1 90.69 604 SER B O 1
ATOM 13215 N N . VAL B 1 605 ? -16.516 -14.672 0.835 1 89.62 605 VAL B N 1
ATOM 13216 C CA . VAL B 1 605 ? -16.312 -14.812 2.273 1 89.62 605 VAL B CA 1
ATOM 13217 C C . VAL B 1 605 ? -16.688 -16.219 2.717 1 89.62 605 VAL B C 1
ATOM 13219 O O . VAL B 1 605 ? -17.844 -16.625 2.619 1 89.62 605 VAL B O 1
ATOM 13222 N N . ILE B 1 606 ? -15.719 -16.969 3.023 1 91.19 606 ILE B N 1
ATOM 13223 C CA . ILE B 1 606 ? -15.938 -18.312 3.539 1 91.19 606 ILE B CA 1
ATOM 13224 C C . ILE B 1 606 ? -16.031 -18.281 5.062 1 91.19 606 ILE B C 1
ATOM 13226 O O . ILE B 1 606 ? -15.086 -17.875 5.742 1 91.19 606 ILE B O 1
ATOM 13230 N N . GLY B 1 607 ? -17.078 -18.703 5.574 1 85.06 607 GLY B N 1
ATOM 13231 C CA . GLY B 1 607 ? -17.344 -18.625 7.004 1 85.06 607 GLY B CA 1
ATOM 13232 C C . GLY B 1 607 ? -16.5 -19.562 7.828 1 85.06 607 GLY B C 1
ATOM 13233 O O . GLY B 1 607 ? -15.719 -20.359 7.277 1 85.06 607 GLY B O 1
ATOM 13234 N N . GLU B 1 608 ? -16.656 -19.547 9.109 1 85.75 608 GLU B N 1
ATOM 13235 C CA . GLU B 1 608 ? -15.898 -20.375 10.047 1 85.75 608 GLU B CA 1
ATOM 13236 C C . GLU B 1 608 ? -16.312 -21.844 9.945 1 85.75 608 GLU B C 1
ATOM 13238 O O . GLU B 1 608 ? -17.5 -22.141 9.812 1 85.75 608 GLU B O 1
ATOM 13243 N N . SER B 1 609 ? -15.383 -22.703 9.875 1 82.88 609 SER B N 1
ATOM 13244 C CA . SER B 1 609 ? -15.555 -24.156 9.859 1 82.88 609 SER B CA 1
ATOM 13245 C C . SER B 1 609 ? -16.328 -24.609 8.633 1 82.88 609 SER B C 1
ATOM 13247 O O . SER B 1 609 ? -17.031 -25.609 8.68 1 82.88 609 SER B O 1
ATOM 13249 N N . ALA B 1 610 ? -16.281 -23.75 7.582 1 86.38 610 ALA B N 1
ATOM 13250 C CA . ALA B 1 610 ? -16.938 -24.125 6.328 1 86.38 610 ALA B CA 1
ATOM 13251 C C . ALA B 1 610 ? -16.062 -25.062 5.508 1 86.38 610 ALA B C 1
ATOM 13253 O O . ALA B 1 610 ? -14.828 -25.031 5.625 1 86.38 610 ALA B O 1
ATOM 13254 N N . GLU B 1 611 ? -16.734 -25.953 4.785 1 88.44 611 GLU B N 1
ATOM 13255 C CA . GLU B 1 611 ? -16.016 -26.875 3.91 1 88.44 611 GLU B CA 1
ATOM 13256 C C . GLU B 1 611 ? -16.453 -26.703 2.455 1 88.44 611 GLU B C 1
ATOM 13258 O O . GLU B 1 611 ? -17.641 -26.75 2.146 1 88.44 611 GLU B O 1
ATOM 13263 N N . VAL B 1 612 ? -15.516 -26.406 1.671 1 90.56 612 VAL B N 1
ATOM 13264 C CA . VAL B 1 612 ? -15.742 -26.344 0.23 1 90.56 612 VAL B CA 1
ATOM 13265 C C . VAL B 1 612 ? -15.266 -27.641 -0.419 1 90.56 612 VAL B C 1
ATOM 13267 O O . VAL B 1 612 ? -14.109 -28.031 -0.26 1 90.56 612 VAL B O 1
ATOM 13270 N N . GLN B 1 613 ? -16.047 -28.281 -1.149 1 88.06 613 GLN B N 1
ATOM 13271 C CA . GLN B 1 613 ? -15.727 -29.562 -1.764 1 88.06 613 GLN B CA 1
ATOM 13272 C C . GLN B 1 613 ? -14.789 -29.375 -2.953 1 88.06 613 GLN B C 1
ATOM 13274 O O . GLN B 1 613 ? -14.578 -28.266 -3.42 1 88.06 613 GLN B O 1
ATOM 13279 N N . ALA B 1 614 ? -14.32 -30.5 -3.41 1 91.12 614 ALA B N 1
ATOM 13280 C CA . ALA B 1 614 ? -13.375 -30.5 -4.523 1 91.12 614 ALA B CA 1
ATOM 13281 C C . ALA B 1 614 ? -14.055 -30.078 -5.82 1 91.12 614 ALA B C 1
ATOM 13283 O O . ALA B 1 614 ? -15.203 -30.438 -6.07 1 91.12 614 ALA B O 1
ATOM 13284 N N . LEU B 1 615 ? -13.344 -29.312 -6.605 1 90.75 615 LEU B N 1
ATOM 13285 C CA . LEU B 1 615 ? -13.773 -28.875 -7.93 1 90.75 615 LEU B CA 1
ATOM 13286 C C . LEU B 1 615 ? -15.047 -28.047 -7.848 1 90.75 615 LEU B C 1
ATOM 13288 O O . LEU B 1 615 ? -15.906 -28.125 -8.727 1 90.75 615 LEU B O 1
ATOM 13292 N N . GLN B 1 616 ? -15.203 -27.344 -6.77 1 86.69 616 GLN B N 1
ATOM 13293 C CA . GLN B 1 616 ? -16.344 -26.453 -6.621 1 86.69 616 GLN B CA 1
ATOM 13294 C C . GLN B 1 616 ? -15.914 -24.984 -6.668 1 86.69 616 GLN B C 1
ATOM 13296 O O . GLN B 1 616 ? -14.75 -24.672 -6.395 1 86.69 616 GLN B O 1
ATOM 13301 N N . LYS B 1 617 ? -16.828 -24.156 -7.102 1 87.69 617 LYS B N 1
ATOM 13302 C CA . LYS B 1 617 ? -16.531 -22.734 -7.188 1 87.69 617 LYS B CA 1
ATOM 13303 C C . LYS B 1 617 ? -17.328 -21.938 -6.152 1 87.69 617 LYS B C 1
ATOM 13305 O O . LYS B 1 617 ? -18.484 -22.266 -5.871 1 87.69 617 LYS B O 1
ATOM 13310 N N . VAL B 1 618 ? -16.609 -21.031 -5.508 1 85.81 618 VAL B N 1
ATOM 13311 C CA . VAL B 1 618 ? -17.266 -20.062 -4.637 1 85.81 618 VAL B CA 1
ATOM 13312 C C . VAL B 1 618 ? -17.266 -18.688 -5.293 1 85.81 618 VAL B C 1
ATOM 13314 O O . VAL B 1 618 ? -16.203 -18.109 -5.527 1 85.81 618 VAL B O 1
ATOM 13317 N N . GLY B 1 619 ? -18.391 -18.234 -5.664 1 80.81 619 GLY B N 1
ATOM 13318 C CA . GLY B 1 619 ? -18.5 -16.969 -6.391 1 80.81 619 GLY B CA 1
ATOM 13319 C C . GLY B 1 619 ? -18.422 -15.758 -5.492 1 80.81 619 GLY B C 1
ATOM 13320 O O . GLY B 1 619 ? -18.5 -15.875 -4.266 1 80.81 619 GLY B O 1
ATOM 13321 N N . GLY B 1 620 ? -18.234 -14.617 -6.137 1 72.88 620 GLY B N 1
ATOM 13322 C CA . GLY B 1 620 ? -18.172 -13.328 -5.457 1 72.88 620 GLY B CA 1
ATOM 13323 C C . GLY B 1 620 ? -19.438 -12.977 -4.711 1 72.88 620 GLY B C 1
ATOM 13324 O O . GLY B 1 620 ? -20.547 -13.148 -5.234 1 72.88 620 GLY B O 1
ATOM 13325 N N . GLY B 1 621 ? -19.297 -12.57 -3.512 1 66.12 621 GLY B N 1
ATOM 13326 C CA . GLY B 1 621 ? -20.453 -12.156 -2.734 1 66.12 621 GLY B CA 1
ATOM 13327 C C . GLY B 1 621 ? -21.141 -13.305 -2.014 1 66.12 621 GLY B C 1
ATOM 13328 O O . GLY B 1 621 ? -22.031 -13.086 -1.2 1 66.12 621 GLY B O 1
ATOM 13329 N N . GLU B 1 622 ? -20.641 -14.594 -2.398 1 67.69 622 GLU B N 1
ATOM 13330 C CA . GLU B 1 622 ? -21.25 -15.773 -1.781 1 67.69 622 GLU B CA 1
ATOM 13331 C C . GLU B 1 622 ? -20.641 -16.047 -0.408 1 67.69 622 GLU B C 1
ATOM 13333 O O . GLU B 1 622 ? -19.438 -15.828 -0.194 1 67.69 622 GLU B O 1
ATOM 13338 N N . HIS B 1 623 ? -21.484 -16.25 0.567 1 68.5 623 HIS B N 1
ATOM 13339 C CA . HIS B 1 623 ? -21.047 -16.641 1.908 1 68.5 623 HIS B CA 1
ATOM 13340 C C . HIS B 1 623 ? -21.281 -18.125 2.16 1 68.5 623 HIS B C 1
ATOM 13342 O O . HIS B 1 623 ? -22.422 -18.609 2.021 1 68.5 623 HIS B O 1
ATOM 13348 N N . VAL B 1 624 ? -20.219 -18.812 2.096 1 68.19 624 VAL B N 1
ATOM 13349 C CA . VAL B 1 624 ? -20.328 -20.219 2.428 1 68.19 624 VAL B CA 1
ATOM 13350 C C . VAL B 1 624 ? -20.406 -20.391 3.943 1 68.19 624 VAL B C 1
ATOM 13352 O O . VAL B 1 624 ? -19.484 -20 4.664 1 68.19 624 VAL B O 1
ATOM 13355 N N . LEU B 1 625 ? -21.578 -20.703 4.473 1 60 625 LEU B N 1
ATOM 13356 C CA . LEU B 1 625 ? -21.797 -20.812 5.91 1 60 625 LEU B CA 1
ATOM 13357 C C . LEU B 1 625 ? -21.531 -22.25 6.383 1 60 625 LEU B C 1
ATOM 13359 O O . LEU B 1 625 ? -21.484 -23.172 5.57 1 60 625 LEU B O 1
ATOM 13363 N N . LYS B 1 626 ? -21.078 -22.422 7.664 1 58.03 626 LYS B N 1
ATOM 13364 C CA . LYS B 1 626 ? -20.844 -23.688 8.344 1 58.03 626 LYS B CA 1
ATOM 13365 C C . LYS B 1 626 ? -21.906 -24.719 7.977 1 58.03 626 LYS B C 1
ATOM 13367 O O . LYS B 1 626 ? -23.109 -24.406 7.977 1 58.03 626 LYS B O 1
ATOM 13372 N N . PRO B 1 627 ? -21.5 -25.797 7.289 1 46.66 627 PRO B N 1
ATOM 13373 C CA . PRO B 1 627 ? -22.562 -26.797 7.191 1 46.66 627 PRO B CA 1
ATOM 13374 C C . PRO B 1 627 ? -23.141 -27.188 8.555 1 46.66 627 PRO B C 1
ATOM 13376 O O . PRO B 1 627 ? -22.422 -27.172 9.555 1 46.66 627 PRO B O 1
ATOM 13379 N N . ASN B 1 628 ? -24.422 -27.078 8.82 1 37.78 628 ASN B N 1
ATOM 13380 C CA . ASN B 1 628 ? -25.109 -27.438 10.055 1 37.78 628 ASN B CA 1
ATOM 13381 C C . ASN B 1 628 ? -24.594 -28.75 10.625 1 37.78 628 ASN B C 1
ATOM 13383 O O . ASN B 1 628 ? -24.812 -29.047 11.805 1 37.78 628 ASN B O 1
ATOM 13387 N N . LYS B 1 629 ? -24.219 -29.875 9.836 1 38.09 629 LYS B N 1
ATOM 13388 C CA . LYS B 1 629 ? -24.062 -31.234 10.367 1 38.09 629 LYS B CA 1
ATOM 13389 C C . LYS B 1 629 ? -22.766 -31.359 11.164 1 38.09 629 LYS B C 1
ATOM 13391 O O . LYS B 1 629 ? -22.484 -32.406 11.742 1 38.09 629 LYS B O 1
ATOM 13396 N N . LEU B 1 630 ? -21.812 -30.547 11.117 1 38.59 630 LEU B N 1
ATOM 13397 C CA . LEU B 1 630 ? -20.609 -30.922 11.844 1 38.59 630 LEU B CA 1
ATOM 13398 C C . LEU B 1 630 ? -20.766 -30.641 13.336 1 38.59 630 LEU B C 1
ATOM 13400 O O . LEU B 1 630 ? -19.781 -30.719 14.086 1 38.59 630 LEU B O 1
ATOM 13404 N N . ASN B 1 631 ? -21.875 -30.375 13.828 1 34.34 631 ASN B N 1
ATOM 13405 C CA . ASN B 1 631 ? -21.953 -30.25 15.281 1 34.34 631 ASN B CA 1
ATOM 13406 C C . ASN B 1 631 ? -21.5 -31.531 15.977 1 34.34 631 ASN B C 1
ATOM 13408 O O . ASN B 1 631 ? -21.422 -31.578 17.203 1 34.34 631 ASN B O 1
ATOM 13412 N N . ASN B 1 632 ? -21.812 -32.781 15.508 1 32.5 632 ASN B N 1
ATOM 13413 C CA . ASN B 1 632 ? -21.609 -33.938 16.359 1 32.5 632 ASN B CA 1
ATOM 13414 C C . ASN B 1 632 ? -20.125 -34.281 16.484 1 32.5 632 ASN B C 1
ATOM 13416 O O . ASN B 1 632 ? -19.766 -35.438 16.797 1 32.5 632 ASN B O 1
ATOM 13420 N N . ILE B 1 633 ? -19.281 -33.75 15.828 1 31.28 633 ILE B N 1
ATOM 13421 C CA . ILE B 1 633 ? -17.953 -34.25 16.203 1 31.28 633 ILE B CA 1
ATOM 13422 C C . ILE B 1 633 ? -17.656 -33.844 17.641 1 31.28 633 ILE B C 1
ATOM 13424 O O . ILE B 1 633 ? -17.875 -32.688 18.031 1 31.28 633 ILE B O 1
ATOM 13428 N N . ASP B 1 634 ? -17.625 -34.875 18.562 1 30.02 634 ASP B N 1
ATOM 13429 C CA . ASP B 1 634 ? -17.234 -34.875 19.969 1 30.02 634 ASP B CA 1
ATOM 13430 C C . ASP B 1 634 ? -16.172 -33.812 20.234 1 30.02 634 ASP B C 1
ATOM 13432 O O . ASP B 1 634 ? -15.133 -33.781 19.562 1 30.02 634 ASP B O 1
ATOM 13436 N N . LYS B 1 635 ? -16.547 -32.812 20.75 1 39.44 635 LYS B N 1
ATOM 13437 C CA . LYS B 1 635 ? -15.742 -31.766 21.359 1 39.44 635 LYS B CA 1
ATOM 13438 C C . LYS B 1 635 ? -14.461 -32.312 21.969 1 39.44 635 LYS B C 1
ATOM 13440 O O . LYS B 1 635 ? -13.664 -31.578 22.531 1 39.44 635 LYS B O 1
ATOM 13445 N N . ASN B 1 636 ? -14.523 -33.656 22.469 1 30.12 636 ASN B N 1
ATOM 13446 C CA . ASN B 1 636 ? -13.445 -34.188 23.281 1 30.12 636 ASN B CA 1
ATOM 13447 C C . ASN B 1 636 ? -12.172 -34.406 22.453 1 30.12 636 ASN B C 1
ATOM 13449 O O . ASN B 1 636 ? -11.18 -34.938 22.953 1 30.12 636 ASN B O 1
ATOM 13453 N N . LYS B 1 637 ? -12.297 -34.875 21.219 1 32.59 637 LYS B N 1
ATOM 13454 C CA . LYS B 1 637 ? -10.945 -35.156 20.75 1 32.59 637 LYS B CA 1
ATOM 13455 C C . LYS B 1 637 ? -10.102 -33.906 20.688 1 32.59 637 LYS B C 1
ATOM 13457 O O . LYS B 1 637 ? -10.445 -32.938 19.984 1 32.59 637 LYS B O 1
ATOM 13462 N N . ASP B 1 638 ? -9.414 -33.656 21.781 1 30.97 638 ASP B N 1
ATOM 13463 C CA . ASP B 1 638 ? -8.25 -32.812 21.969 1 30.97 638 ASP B CA 1
ATOM 13464 C C . ASP B 1 638 ? -7.5 -32.594 20.656 1 30.97 638 ASP B C 1
ATOM 13466 O O . ASP B 1 638 ? -7.027 -33.562 20.047 1 30.97 638 ASP B O 1
ATOM 13470 N N . LEU B 1 639 ? -7.965 -31.812 19.859 1 33.38 639 LEU B N 1
ATOM 13471 C CA . LEU B 1 639 ? -7.098 -31.438 18.75 1 33.38 639 LEU B CA 1
ATOM 13472 C C . LEU B 1 639 ? -5.637 -31.438 19.172 1 33.38 639 LEU B C 1
ATOM 13474 O O . LEU B 1 639 ? -5.277 -30.812 20.172 1 33.38 639 LEU B O 1
ATOM 13478 N N . PRO B 1 640 ? -4.887 -32.594 19.062 1 32.88 640 PRO B N 1
ATOM 13479 C CA . PRO B 1 640 ? -3.502 -32.469 19.516 1 32.88 640 PRO B CA 1
ATOM 13480 C C . PRO B 1 640 ? -2.928 -31.062 19.328 1 32.88 640 PRO B C 1
ATOM 13482 O O . PRO B 1 640 ? -3.086 -30.469 18.266 1 32.88 640 PRO B O 1
ATOM 13485 N N . VAL B 1 641 ? -2.922 -30.312 20.375 1 34.62 641 VAL B N 1
ATOM 13486 C CA . VAL B 1 641 ? -2.242 -29.031 20.5 1 34.62 641 VAL B CA 1
ATOM 13487 C C . VAL B 1 641 ? -0.936 -29.047 19.703 1 34.62 641 VAL B C 1
ATOM 13489 O O . VAL B 1 641 ? -0.014 -29.797 20.047 1 34.62 641 VAL B O 1
ATOM 13492 N N . ILE B 1 642 ? -0.939 -28.891 18.484 1 37.22 642 ILE B N 1
ATOM 13493 C CA . ILE B 1 642 ? 0.093 -28.688 17.469 1 37.22 642 ILE B CA 1
ATOM 13494 C C . ILE B 1 642 ? 1.134 -27.703 17.984 1 37.22 642 ILE B C 1
ATOM 13496 O O . ILE B 1 642 ? 2.037 -27.297 17.25 1 37.22 642 ILE B O 1
ATOM 13500 N N . SER B 1 643 ? 1.119 -27.266 19.25 1 39.56 643 SER B N 1
ATOM 13501 C CA . SER B 1 643 ? 1.986 -26.156 19.609 1 39.56 643 SER B CA 1
ATOM 13502 C C . SER B 1 643 ? 3.451 -26.578 19.625 1 39.56 643 SER B C 1
ATOM 13504 O O . SER B 1 643 ? 4.324 -25.828 19.203 1 39.56 643 SER B O 1
ATOM 13506 N N . SER B 1 644 ? 3.826 -27.562 20.641 1 43.22 644 SER B N 1
ATOM 13507 C CA . SER B 1 644 ? 5.23 -27.875 20.891 1 43.22 644 SER B CA 1
ATOM 13508 C C . SER B 1 644 ? 5.93 -28.344 19.625 1 43.22 644 SER B C 1
ATOM 13510 O O . SER B 1 644 ? 7.156 -28.281 19.516 1 43.22 644 SER B O 1
ATOM 13512 N N . LYS B 1 645 ? 5.18 -28.969 18.688 1 48.88 645 LYS B N 1
ATOM 13513 C CA . LYS B 1 645 ? 5.535 -29.734 17.5 1 48.88 645 LYS B CA 1
ATOM 13514 C C . LYS B 1 645 ? 5.887 -28.828 16.328 1 48.88 645 LYS B C 1
ATOM 13516 O O . LYS B 1 645 ? 6.512 -29.266 15.367 1 48.88 645 LYS B O 1
ATOM 13521 N N . THR B 1 646 ? 5.645 -27.578 16.578 1 59.75 646 THR B N 1
ATOM 13522 C CA . THR B 1 646 ? 5.789 -26.641 15.477 1 59.75 646 THR B CA 1
ATOM 13523 C C . THR B 1 646 ? 7.262 -26.391 15.164 1 59.75 646 THR B C 1
ATOM 13525 O O . THR B 1 646 ? 7.645 -26.297 13.992 1 59.75 646 THR B O 1
ATOM 13528 N N . GLN B 1 647 ? 8.109 -26.359 16.281 1 58.91 647 GLN B N 1
ATOM 13529 C CA . GLN B 1 647 ? 9.5 -26.062 15.984 1 58.91 647 GLN B CA 1
ATOM 13530 C C . GLN B 1 647 ? 10.195 -27.234 15.305 1 58.91 647 GLN B C 1
ATOM 13532 O O . GLN B 1 647 ? 10.977 -27.047 14.375 1 58.91 647 GLN B O 1
ATOM 13537 N N . HIS B 1 648 ? 9.852 -28.469 15.68 1 61.19 648 HIS B N 1
ATOM 13538 C CA . HIS B 1 648 ? 10.492 -29.625 15.07 1 61.19 648 HIS B CA 1
ATOM 13539 C C . HIS B 1 648 ? 10.016 -29.812 13.633 1 61.19 648 HIS B C 1
ATOM 13541 O O . HIS B 1 648 ? 10.789 -30.234 12.766 1 61.19 648 HIS B O 1
ATOM 13547 N N . ASP B 1 649 ? 8.852 -29.312 13.508 1 79.56 649 ASP B N 1
ATOM 13548 C CA . ASP B 1 649 ? 8.328 -29.453 12.156 1 79.56 649 ASP B CA 1
ATOM 13549 C C . ASP B 1 649 ? 9 -28.484 11.195 1 79.56 649 ASP B C 1
ATOM 13551 O O . ASP B 1 649 ? 9.258 -28.812 10.039 1 79.56 649 ASP B O 1
ATOM 13555 N N . THR B 1 650 ? 9.5 -27.406 11.711 1 86.31 650 THR B N 1
ATOM 13556 C CA . THR B 1 650 ? 10.133 -26.422 10.844 1 86.31 650 THR B CA 1
ATOM 13557 C C . THR B 1 650 ? 11.508 -26.906 10.391 1 86.31 650 THR B C 1
ATOM 13559 O O . THR B 1 650 ? 11.875 -26.719 9.227 1 86.31 650 THR B O 1
ATOM 13562 N N . ILE B 1 651 ? 12.227 -27.594 11.242 1 88 651 ILE B N 1
ATOM 13563 C CA . ILE B 1 651 ? 13.562 -28.062 10.898 1 88 651 ILE B CA 1
ATOM 13564 C C . ILE B 1 651 ? 13.461 -29.234 9.914 1 88 651 ILE B C 1
ATOM 13566 O O . ILE B 1 651 ? 14.25 -29.312 8.961 1 88 651 ILE B O 1
ATOM 13570 N N . TYR B 1 652 ? 12.5 -30.016 10.133 1 87.94 652 TYR B N 1
ATOM 13571 C CA . TYR B 1 652 ? 12.312 -31.141 9.227 1 87.94 652 TYR B CA 1
ATOM 13572 C C . TYR B 1 652 ? 11.922 -30.656 7.832 1 87.94 652 TYR B C 1
ATOM 13574 O O . TYR B 1 652 ? 12.367 -31.203 6.828 1 87.94 652 TYR B O 1
ATOM 13582 N N . HIS B 1 653 ? 11.109 -29.672 7.805 1 90.44 653 HIS B N 1
ATOM 13583 C CA . HIS B 1 653 ? 10.734 -29.109 6.512 1 90.44 653 HIS B CA 1
ATOM 13584 C C . HIS B 1 653 ? 11.945 -28.484 5.816 1 90.44 653 HIS B C 1
ATOM 13586 O O . HIS B 1 653 ? 12.109 -28.641 4.605 1 90.44 653 HIS B O 1
ATOM 13592 N N . PHE B 1 654 ? 12.773 -27.844 6.586 1 93.31 654 PHE B N 1
ATOM 13593 C CA . PHE B 1 654 ? 13.969 -27.219 6.016 1 93.31 654 PHE B CA 1
ATOM 13594 C C . PHE B 1 654 ? 14.906 -28.281 5.457 1 93.31 654 PHE B C 1
ATOM 13596 O O . PHE B 1 654 ? 15.422 -28.141 4.348 1 93.31 654 PHE B O 1
ATOM 13603 N N . ILE B 1 655 ? 15.07 -29.375 6.176 1 92.69 655 ILE B N 1
ATOM 13604 C CA . ILE B 1 655 ? 15.945 -30.469 5.742 1 92.69 655 ILE B CA 1
ATOM 13605 C C . ILE B 1 655 ? 15.352 -31.141 4.508 1 92.69 655 ILE B C 1
ATOM 13607 O O . ILE B 1 655 ? 16.078 -31.547 3.605 1 92.69 655 ILE B O 1
ATOM 13611 N N . GLY B 1 656 ? 14.062 -31.203 4.48 1 92.31 656 GLY B N 1
ATOM 13612 C CA . GLY B 1 656 ? 13.414 -31.797 3.322 1 92.31 656 GLY B CA 1
ATOM 13613 C C . GLY B 1 656 ? 13.609 -30.984 2.053 1 92.31 656 GLY B C 1
ATOM 13614 O O . GLY B 1 656 ? 13.898 -31.547 0.994 1 92.31 656 GLY B O 1
ATOM 13615 N N . ILE B 1 657 ? 13.469 -29.734 2.205 1 94.31 657 ILE B N 1
ATOM 13616 C CA . ILE B 1 657 ? 13.664 -28.859 1.048 1 94.31 657 ILE B CA 1
ATOM 13617 C C . ILE B 1 657 ? 15.109 -28.938 0.579 1 94.31 657 ILE B C 1
ATOM 13619 O O . ILE B 1 657 ? 15.383 -29 -0.623 1 94.31 657 ILE B O 1
ATOM 13623 N N . TYR B 1 658 ? 16 -28.984 1.521 1 96.12 658 TYR B N 1
ATOM 13624 C CA . TYR B 1 658 ? 17.422 -29.109 1.207 1 96.12 658 TYR B CA 1
ATOM 13625 C C . TYR B 1 658 ? 17.703 -30.422 0.499 1 96.12 658 TYR B C 1
ATOM 13627 O O . TYR B 1 658 ? 18.453 -30.469 -0.49 1 96.12 658 TYR B O 1
ATOM 13635 N N . LEU B 1 659 ? 17.141 -31.516 0.939 1 94.94 659 LEU B N 1
ATOM 13636 C CA . LEU B 1 659 ? 17.422 -32.844 0.392 1 94.94 659 LEU B CA 1
ATOM 13637 C C . LEU B 1 659 ? 16.891 -32.969 -1.032 1 94.94 659 LEU B C 1
ATOM 13639 O O . LEU B 1 659 ? 17.484 -33.656 -1.866 1 94.94 659 LEU B O 1
ATOM 13643 N N . VAL B 1 660 ? 15.781 -32.344 -1.291 1 94.44 660 VAL B N 1
ATOM 13644 C CA . VAL B 1 660 ? 15.25 -32.375 -2.65 1 94.44 660 VAL B CA 1
ATOM 13645 C C . VAL B 1 660 ? 16.203 -31.672 -3.596 1 94.44 660 VAL B C 1
ATOM 13647 O O . VAL B 1 660 ? 16.484 -32.156 -4.691 1 94.44 660 VAL B O 1
ATOM 13650 N N . GLY B 1 661 ? 16.703 -30.5 -3.145 1 95 661 GLY B N 1
ATOM 13651 C CA . GLY B 1 661 ? 17.703 -29.797 -3.939 1 95 661 GLY B CA 1
ATOM 13652 C C . GLY B 1 661 ? 19.016 -30.547 -4.047 1 95 661 GLY B C 1
ATOM 13653 O O . GLY B 1 661 ? 19.656 -30.516 -5.094 1 95 661 GLY B O 1
ATOM 13654 N N . PHE B 1 662 ? 19.375 -31.234 -3.031 1 96.31 662 PHE B N 1
ATOM 13655 C CA . PHE B 1 662 ? 20.609 -31.984 -3.008 1 96.31 662 PHE B CA 1
ATOM 13656 C C . PHE B 1 662 ? 20.547 -33.156 -3.99 1 96.31 662 PHE B C 1
ATOM 13658 O O . PHE B 1 662 ? 21.547 -33.469 -4.66 1 96.31 662 PHE B O 1
ATOM 13665 N N . LEU B 1 663 ? 19.422 -33.812 -4.023 1 95.56 663 LEU B N 1
ATOM 13666 C CA . LEU B 1 663 ? 19.266 -34.906 -4.945 1 95.56 663 LEU B CA 1
ATOM 13667 C C . LEU B 1 663 ? 19.469 -34.469 -6.387 1 95.56 663 LEU B C 1
ATOM 13669 O O . LEU B 1 663 ? 20.109 -35.156 -7.176 1 95.56 663 LEU B O 1
ATOM 13673 N N . SER B 1 664 ? 18.906 -33.375 -6.715 1 96.19 664 SER B N 1
ATOM 13674 C CA . SER B 1 664 ? 19.062 -32.875 -8.07 1 96.19 664 SER B CA 1
ATOM 13675 C C . SER B 1 664 ? 20.5 -32.469 -8.344 1 96.19 664 SER B C 1
ATOM 13677 O O . SER B 1 664 ? 21.016 -32.656 -9.445 1 96.19 664 SER B O 1
ATOM 13679 N N . SER B 1 665 ? 21.188 -31.891 -7.34 1 97.44 665 SER B N 1
ATOM 13680 C CA . SER B 1 665 ? 22.594 -31.547 -7.492 1 97.44 665 SER B CA 1
ATOM 13681 C C . SER B 1 665 ? 23.469 -32.812 -7.586 1 97.44 665 SER B C 1
ATOM 13683 O O . SER B 1 665 ? 24.469 -32.812 -8.305 1 97.44 665 SER B O 1
ATOM 13685 N N . LEU B 1 666 ? 23.109 -33.75 -6.82 1 96.81 666 LEU B N 1
ATOM 13686 C CA . LEU B 1 666 ? 23.828 -35.031 -6.883 1 96.81 666 LEU B CA 1
ATOM 13687 C C . LEU B 1 666 ? 23.703 -35.656 -8.266 1 96.81 666 LEU B C 1
ATOM 13689 O O . LEU B 1 666 ? 24.672 -36.219 -8.789 1 96.81 666 LEU B O 1
ATOM 13693 N N . ALA B 1 667 ? 22.547 -35.594 -8.812 1 97.19 667 ALA B N 1
ATOM 13694 C CA . ALA B 1 667 ? 22.344 -36.125 -10.164 1 97.19 667 ALA B CA 1
ATOM 13695 C C . ALA B 1 667 ? 23.234 -35.375 -11.156 1 97.19 667 ALA B C 1
ATOM 13697 O O . ALA B 1 667 ? 23.797 -35.969 -12.07 1 97.19 667 ALA B O 1
ATOM 13698 N N . ALA B 1 668 ? 23.312 -34.094 -10.992 1 96.94 668 ALA B N 1
ATOM 13699 C CA . ALA B 1 668 ? 24.156 -33.312 -11.867 1 96.94 668 ALA B CA 1
ATOM 13700 C C . ALA B 1 668 ? 25.625 -33.656 -11.672 1 96.94 668 ALA B C 1
ATOM 13702 O O . ALA B 1 668 ? 26.391 -33.688 -12.641 1 96.94 668 ALA B O 1
ATOM 13703 N N . ALA B 1 669 ? 26.047 -33.906 -10.461 1 96.75 669 ALA B N 1
ATOM 13704 C CA . ALA B 1 669 ? 27.422 -34.281 -10.172 1 96.75 669 ALA B CA 1
ATOM 13705 C C . ALA B 1 669 ? 27.766 -35.625 -10.828 1 96.75 669 ALA B C 1
ATOM 13707 O O . ALA B 1 669 ? 28.859 -35.781 -11.391 1 96.75 669 ALA B O 1
ATOM 13708 N N . ILE B 1 670 ? 26.859 -36.562 -10.758 1 96.5 670 ILE B N 1
ATOM 13709 C CA . ILE B 1 670 ? 27.062 -37.844 -11.375 1 96.5 670 ILE B CA 1
ATOM 13710 C C . ILE B 1 670 ? 27.188 -37.688 -12.891 1 96.5 670 ILE B C 1
ATOM 13712 O O . ILE B 1 670 ? 28.047 -38.312 -13.523 1 96.5 670 ILE B O 1
ATOM 13716 N N . ALA B 1 671 ? 26.328 -36.875 -13.422 1 96.12 671 ALA B N 1
ATOM 13717 C CA . ALA B 1 671 ? 26.391 -36.594 -14.859 1 96.12 671 ALA B CA 1
ATOM 13718 C C . ALA B 1 671 ? 27.75 -36 -15.25 1 96.12 671 ALA B C 1
ATOM 13720 O O . ALA B 1 671 ? 28.297 -36.344 -16.297 1 96.12 671 ALA B O 1
ATOM 13721 N N . TYR B 1 672 ? 28.25 -35.156 -14.43 1 95.81 672 TYR B N 1
ATOM 13722 C CA . TYR B 1 672 ? 29.531 -34.531 -14.688 1 95.81 672 TYR B CA 1
ATOM 13723 C C . TYR B 1 672 ? 30.656 -35.562 -14.68 1 95.81 672 TYR B C 1
ATOM 13725 O O . TYR B 1 672 ? 31.5 -35.562 -15.578 1 95.81 672 TYR B O 1
ATOM 13733 N N . PHE B 1 673 ? 30.672 -36.438 -13.75 1 94.94 673 PHE B N 1
ATOM 13734 C CA . PHE B 1 673 ? 31.719 -37.438 -13.648 1 94.94 673 PHE B CA 1
ATOM 13735 C C . PHE B 1 673 ? 31.625 -38.438 -14.773 1 94.94 673 PHE B C 1
ATOM 13737 O O . PHE B 1 673 ? 32.656 -38.969 -15.25 1 94.94 673 PHE B O 1
ATOM 13744 N N . LEU B 1 674 ? 30.406 -38.75 -15.195 1 94.75 674 LEU B N 1
ATOM 13745 C CA . LEU B 1 674 ? 30.25 -39.625 -16.359 1 94.75 674 LEU B CA 1
ATOM 13746 C C . LEU B 1 674 ? 30.781 -38.938 -17.625 1 94.75 674 LEU B C 1
ATOM 13748 O O . LEU B 1 674 ? 31.422 -39.594 -18.453 1 94.75 674 LEU B O 1
ATOM 13752 N N . TYR B 1 675 ? 30.484 -37.688 -17.703 1 93 675 TYR B N 1
ATOM 13753 C CA . TYR B 1 675 ? 30.969 -36.938 -18.844 1 93 675 TYR B CA 1
ATOM 13754 C C . TYR B 1 675 ? 32.5 -36.906 -18.875 1 93 675 TYR B C 1
ATOM 13756 O O . TYR B 1 675 ? 33.094 -37.094 -19.922 1 93 675 TYR B O 1
ATOM 13764 N N . ILE B 1 676 ? 33.125 -36.688 -17.734 1 94.5 676 ILE B N 1
ATOM 13765 C CA . ILE B 1 676 ? 34.594 -36.625 -17.656 1 94.5 676 ILE B CA 1
ATOM 13766 C C . ILE B 1 676 ? 35.188 -37.969 -17.984 1 94.5 676 ILE B C 1
ATOM 13768 O O . ILE B 1 676 ? 36.219 -38.062 -18.625 1 94.5 676 ILE B O 1
ATOM 13772 N N . LYS B 1 677 ? 34.531 -38.969 -17.547 1 94.19 677 LYS B N 1
ATOM 13773 C CA . LYS B 1 677 ? 35.031 -40.312 -17.812 1 94.19 677 LYS B CA 1
ATOM 13774 C C . LYS B 1 677 ? 34.969 -40.656 -19.297 1 94.19 677 LYS B C 1
ATOM 13776 O O . LYS B 1 677 ? 35.875 -41.25 -19.828 1 94.19 677 LYS B O 1
ATOM 13781 N N . ILE B 1 678 ? 33.969 -40.188 -19.953 1 93.25 678 ILE B N 1
ATOM 13782 C CA . ILE B 1 678 ? 33.781 -40.5 -21.359 1 93.25 678 ILE B CA 1
ATOM 13783 C C . ILE B 1 678 ? 34.656 -39.594 -22.219 1 93.25 678 ILE B C 1
ATOM 13785 O O . ILE B 1 678 ? 35.281 -40.031 -23.188 1 93.25 678 ILE B O 1
ATOM 13789 N N . SER B 1 679 ? 34.719 -38.312 -21.922 1 91.44 679 SER B N 1
ATOM 13790 C CA . SER B 1 679 ? 35.469 -37.375 -22.734 1 91.44 679 SER B CA 1
ATOM 13791 C C . SER B 1 679 ? 36.938 -37.375 -22.391 1 91.44 679 SER B C 1
ATOM 13793 O O . SER B 1 679 ? 37.75 -36.844 -23.125 1 91.44 679 SER B O 1
ATOM 13795 N N . LYS B 1 680 ? 37.5 -37.844 -21.297 1 91.62 680 LYS B N 1
ATOM 13796 C CA . LYS B 1 680 ? 38.875 -37.938 -20.844 1 91.62 680 LYS B CA 1
ATOM 13797 C C . LYS B 1 680 ? 39.469 -36.562 -20.594 1 91.62 680 LYS B C 1
ATOM 13799 O O . LYS B 1 680 ? 40.656 -36.344 -20.828 1 91.62 680 LYS B O 1
ATOM 13804 N N . GLN B 1 681 ? 38.594 -35.625 -20.266 1 91.62 681 GLN B N 1
ATOM 13805 C CA . GLN B 1 681 ? 39.062 -34.312 -19.859 1 91.62 681 GLN B CA 1
ATOM 13806 C C . GLN B 1 681 ? 39.375 -34.25 -18.359 1 91.62 681 GLN B C 1
ATOM 13808 O O . GLN B 1 681 ? 38.781 -35 -17.578 1 91.62 681 GLN B O 1
ATOM 13813 N N . PRO B 1 682 ? 40.25 -33.406 -17.922 1 91.94 682 PRO B N 1
ATOM 13814 C CA . PRO B 1 682 ? 40.5 -33.281 -16.484 1 91.94 682 PRO B CA 1
ATOM 13815 C C . PRO B 1 682 ? 39.375 -32.562 -15.734 1 91.94 682 PRO B C 1
ATOM 13817 O O . PRO B 1 682 ? 38.719 -31.703 -16.297 1 91.94 682 PRO B O 1
ATOM 13820 N N . PRO B 1 683 ? 39.219 -33 -14.539 1 91.25 683 PRO B N 1
ATOM 13821 C CA . PRO B 1 683 ? 38.156 -32.375 -13.734 1 91.25 683 PRO B CA 1
ATOM 13822 C C . PRO B 1 683 ? 38.5 -30.938 -13.359 1 91.25 683 PRO B C 1
ATOM 13824 O O . PRO B 1 683 ? 39.656 -30.625 -13.109 1 91.25 683 PRO B O 1
ATOM 13827 N N . SER B 1 684 ? 37.594 -30.062 -13.492 1 92.38 684 SER B N 1
ATOM 13828 C CA . SER B 1 684 ? 37.688 -28.656 -13.109 1 92.38 684 SER B CA 1
ATOM 13829 C C . SER B 1 684 ? 36.688 -28.297 -12.016 1 92.38 684 SER B C 1
ATOM 13831 O O . SER B 1 684 ? 35.5 -28.609 -12.125 1 92.38 684 SER B O 1
ATOM 13833 N N . LEU B 1 685 ? 37.219 -27.625 -10.992 1 91.25 685 LEU B N 1
ATOM 13834 C CA . LEU B 1 685 ? 36.344 -27.25 -9.867 1 91.25 685 LEU B CA 1
ATOM 13835 C C . LEU B 1 685 ? 35.312 -26.219 -10.305 1 91.25 685 LEU B C 1
ATOM 13837 O O . LEU B 1 685 ? 34.188 -26.234 -9.805 1 91.25 685 LEU B O 1
ATOM 13841 N N . GLN B 1 686 ? 35.656 -25.312 -11.156 1 92.38 686 GLN B N 1
ATOM 13842 C CA . GLN B 1 686 ? 34.719 -24.281 -11.641 1 92.38 686 GLN B CA 1
ATOM 13843 C C . GLN B 1 686 ? 33.562 -24.922 -12.422 1 92.38 686 GLN B C 1
ATOM 13845 O O . GLN B 1 686 ? 32.406 -24.547 -12.219 1 92.38 686 GLN B O 1
ATOM 13850 N N . HIS B 1 687 ? 33.938 -25.875 -13.25 1 94.31 687 HIS B N 1
ATOM 13851 C CA . HIS B 1 687 ? 32.906 -26.562 -14.031 1 94.31 687 HIS B CA 1
ATOM 13852 C C . HIS B 1 687 ? 32 -27.422 -13.133 1 94.31 687 HIS B C 1
ATOM 13854 O O . HIS B 1 687 ? 30.797 -27.5 -13.352 1 94.31 687 HIS B O 1
ATOM 13860 N N . PHE B 1 688 ? 32.688 -27.984 -12.188 1 95 688 PHE B N 1
ATOM 13861 C CA . PHE B 1 688 ? 31.922 -28.828 -11.258 1 95 688 PHE B CA 1
ATOM 13862 C C . PHE B 1 688 ? 30.938 -27.984 -10.438 1 95 688 PHE B C 1
ATOM 13864 O O . PHE B 1 688 ? 29.781 -28.375 -10.266 1 95 688 PHE B O 1
ATOM 13871 N N . SER B 1 689 ? 31.453 -26.859 -9.938 1 95.44 689 SER B N 1
ATOM 13872 C CA . SER B 1 689 ? 30.594 -25.969 -9.164 1 95.44 689 SER B CA 1
ATOM 13873 C C . SER B 1 689 ? 29.422 -25.469 -10.008 1 95.44 689 SER B C 1
ATOM 13875 O O . SER B 1 689 ? 28.297 -25.312 -9.508 1 95.44 689 SER B O 1
ATOM 13877 N N . PHE B 1 690 ? 29.656 -25.219 -11.219 1 95.88 690 PHE B N 1
ATOM 13878 C CA . PHE B 1 690 ? 28.609 -24.766 -12.133 1 95.88 690 PHE B CA 1
ATOM 13879 C C . PHE B 1 690 ? 27.547 -25.844 -12.32 1 95.88 690 PHE B C 1
ATOM 13881 O O . PHE B 1 690 ? 26.344 -25.547 -12.266 1 95.88 690 PHE B O 1
ATOM 13888 N N . VAL B 1 691 ? 27.969 -27.047 -12.531 1 95.56 691 VAL B N 1
ATOM 13889 C CA . VAL B 1 691 ? 27.047 -28.141 -12.781 1 95.56 691 VAL B CA 1
ATOM 13890 C C . VAL B 1 691 ? 26.203 -28.406 -11.531 1 95.56 691 VAL B C 1
ATOM 13892 O O . VAL B 1 691 ? 25.016 -28.719 -11.625 1 95.56 691 VAL B O 1
ATOM 13895 N N . CYS B 1 692 ? 26.766 -28.25 -10.391 1 96 692 CYS B N 1
ATOM 13896 C CA . CYS B 1 692 ? 26.031 -28.438 -9.148 1 96 692 CYS B CA 1
ATOM 13897 C C . CYS B 1 692 ? 24.953 -27.375 -8.984 1 96 692 CYS B C 1
ATOM 13899 O O . CYS B 1 692 ? 23.828 -27.688 -8.57 1 96 692 CYS B O 1
ATOM 13901 N N . ILE B 1 693 ? 25.266 -26.203 -9.336 1 95.94 693 ILE B N 1
ATOM 13902 C CA . ILE B 1 693 ? 24.297 -25.125 -9.242 1 95.94 693 ILE B CA 1
ATOM 13903 C C . ILE B 1 693 ? 23.172 -25.359 -10.266 1 95.94 693 ILE B C 1
ATOM 13905 O O . ILE B 1 693 ? 22.016 -25.047 -10.008 1 95.94 693 ILE B O 1
ATOM 13909 N N . CYS B 1 694 ? 23.547 -25.875 -11.383 1 95.06 694 CYS B N 1
ATOM 13910 C CA . CYS B 1 694 ? 22.547 -26.156 -12.398 1 95.06 694 CYS B CA 1
ATOM 13911 C C . CYS B 1 694 ? 21.578 -27.219 -11.922 1 95.06 694 CYS B C 1
ATOM 13913 O O . CYS B 1 694 ? 20.391 -27.172 -12.242 1 95.06 694 CYS B O 1
ATOM 13915 N N . GLY B 1 695 ? 22.062 -28.094 -11.203 1 93.88 695 GLY B N 1
ATOM 13916 C CA . GLY B 1 695 ? 21.203 -29.125 -10.648 1 93.88 695 GLY B CA 1
ATOM 13917 C C . GLY B 1 695 ? 20.219 -28.578 -9.625 1 93.88 695 GLY B C 1
ATOM 13918 O O . GLY B 1 695 ? 19.062 -28.984 -9.609 1 93.88 695 GLY B O 1
ATOM 13919 N N . ALA B 1 696 ? 20.719 -27.656 -8.891 1 93.81 696 ALA B N 1
ATOM 13920 C CA . ALA B 1 696 ? 19.859 -27.094 -7.852 1 93.81 696 ALA B CA 1
ATOM 13921 C C . ALA B 1 696 ? 18.891 -26.078 -8.438 1 93.81 696 ALA B C 1
ATOM 13923 O O . ALA B 1 696 ? 17.703 -26.078 -8.109 1 93.81 696 ALA B O 1
ATOM 13924 N N . PHE B 1 697 ? 19.469 -25.234 -9.359 1 90.31 697 PHE B N 1
ATOM 13925 C CA . PHE B 1 697 ? 18.656 -24.219 -10.016 1 90.31 697 PHE B CA 1
ATOM 13926 C C . PHE B 1 697 ? 17.938 -24.797 -11.227 1 90.31 697 PHE B C 1
ATOM 13928 O O . PHE B 1 697 ? 18.578 -25.156 -12.219 1 90.31 697 PHE B O 1
ATOM 13935 N N . HIS B 1 698 ? 16.812 -25.281 -11.219 1 84.44 698 HIS B N 1
ATOM 13936 C CA . HIS B 1 698 ? 16.172 -26.031 -12.281 1 84.44 698 HIS B CA 1
ATOM 13937 C C . HIS B 1 698 ? 15.484 -25.109 -13.273 1 84.44 698 HIS B C 1
ATOM 13939 O O . HIS B 1 698 ? 15.055 -25.547 -14.352 1 84.44 698 HIS B O 1
ATOM 13945 N N . TRP B 1 699 ? 15.445 -23.844 -13.031 1 92.81 699 TRP B N 1
ATOM 13946 C CA . TRP B 1 699 ? 14.844 -22.891 -13.953 1 92.81 699 TRP B CA 1
ATOM 13947 C C . TRP B 1 699 ? 15.883 -22.344 -14.938 1 92.81 699 TRP B C 1
ATOM 13949 O O . TRP B 1 699 ? 16.891 -21.766 -14.523 1 92.81 699 TRP B O 1
ATOM 13959 N N . ILE B 1 700 ? 15.703 -22.484 -16.203 1 95.12 700 ILE B N 1
ATOM 13960 C CA . ILE B 1 700 ? 16.703 -22.281 -17.25 1 95.12 700 ILE B CA 1
ATOM 13961 C C . ILE B 1 700 ? 17.203 -20.844 -17.203 1 95.12 700 ILE B C 1
ATOM 13963 O O . ILE B 1 700 ? 18.406 -20.594 -17.344 1 95.12 700 ILE B O 1
ATOM 13967 N N . PRO B 1 701 ? 16.328 -19.812 -17.016 1 95 701 PRO B N 1
ATOM 13968 C CA . PRO B 1 701 ? 16.875 -18.453 -16.922 1 95 701 PRO B CA 1
ATOM 13969 C C . PRO B 1 701 ? 17.906 -18.312 -15.805 1 95 701 PRO B C 1
ATOM 13971 O O . PRO B 1 701 ? 18.906 -17.609 -15.969 1 95 701 PRO B O 1
ATOM 13974 N N . PHE B 1 702 ? 17.703 -19 -14.703 1 96 702 PHE B N 1
ATOM 13975 C CA . PHE B 1 702 ? 18.641 -18.922 -13.594 1 96 702 PHE B CA 1
ATOM 13976 C C . PHE B 1 702 ? 19.938 -19.641 -13.938 1 96 702 PHE B C 1
ATOM 13978 O O . PHE B 1 702 ? 21.016 -19.25 -13.477 1 96 702 PHE B O 1
ATOM 13985 N N . ILE B 1 703 ? 19.875 -20.703 -14.742 1 94.69 703 ILE B N 1
ATOM 13986 C CA . ILE B 1 703 ? 21.062 -21.438 -15.18 1 94.69 703 ILE B CA 1
ATOM 13987 C C . ILE B 1 703 ? 21.922 -20.547 -16.078 1 94.69 703 ILE B C 1
ATOM 13989 O O . ILE B 1 703 ? 23.141 -20.547 -15.961 1 94.69 703 ILE B O 1
ATOM 13993 N N . ILE B 1 704 ? 21.281 -19.859 -16.844 1 92.75 704 ILE B N 1
ATOM 13994 C CA . ILE B 1 704 ? 22.016 -19 -17.75 1 92.75 704 ILE B CA 1
ATOM 13995 C C . ILE B 1 704 ? 22.625 -17.828 -16.969 1 92.75 704 ILE B C 1
ATOM 13997 O O . ILE B 1 704 ? 23.734 -17.391 -17.281 1 92.75 704 ILE B O 1
ATOM 14001 N N . ILE B 1 705 ? 21.938 -17.344 -15.977 1 94.19 705 ILE B N 1
ATOM 14002 C CA . ILE B 1 705 ? 22.484 -16.312 -15.125 1 94.19 705 ILE B CA 1
ATOM 14003 C C . ILE B 1 705 ? 23.719 -16.844 -14.398 1 94.19 705 ILE B C 1
ATOM 14005 O O . ILE B 1 705 ? 24.719 -16.141 -14.25 1 94.19 705 ILE B O 1
ATOM 14009 N N . ALA B 1 706 ? 23.578 -18.047 -13.977 1 95.12 706 ALA B N 1
ATOM 14010 C CA . ALA B 1 706 ? 24.75 -18.672 -13.344 1 95.12 706 ALA B CA 1
ATOM 14011 C C . ALA B 1 706 ? 25.906 -18.781 -14.32 1 95.12 706 ALA B C 1
ATOM 14013 O O . ALA B 1 706 ? 27.062 -18.5 -13.961 1 95.12 706 ALA B O 1
ATOM 14014 N N . TYR B 1 707 ? 25.641 -19.188 -15.531 1 94.38 707 TYR B N 1
ATOM 14015 C CA . TYR B 1 707 ? 26.672 -19.312 -16.562 1 94.38 707 TYR B CA 1
ATOM 14016 C C . TYR B 1 707 ? 27.328 -17.969 -16.828 1 94.38 707 TYR B C 1
ATOM 14018 O O . TYR B 1 707 ? 28.547 -17.859 -16.891 1 94.38 707 TYR B O 1
ATOM 14026 N N . ALA B 1 708 ? 26.516 -16.938 -16.938 1 92.81 708 ALA B N 1
ATOM 14027 C CA . ALA B 1 708 ? 27.016 -15.602 -17.266 1 92.81 708 ALA B CA 1
ATOM 14028 C C . ALA B 1 708 ? 27.828 -15.023 -16.109 1 92.81 708 ALA B C 1
ATOM 14030 O O . ALA B 1 708 ? 28.719 -14.203 -16.328 1 92.81 708 ALA B O 1
ATOM 14031 N N . THR B 1 709 ? 27.516 -15.422 -14.906 1 92.06 709 THR B N 1
ATOM 14032 C CA . THR B 1 709 ? 28.219 -14.914 -13.734 1 92.06 709 THR B CA 1
ATOM 14033 C C . THR B 1 709 ? 29.547 -15.648 -13.547 1 92.06 709 THR B C 1
ATOM 14035 O O . THR B 1 709 ? 30.531 -15.062 -13.086 1 92.06 709 THR B O 1
ATOM 14038 N N . MET B 1 710 ? 29.609 -16.953 -13.938 1 93.62 710 MET B N 1
ATOM 14039 C CA . MET B 1 710 ? 30.766 -17.781 -13.617 1 93.62 710 MET B CA 1
ATOM 14040 C C . MET B 1 710 ? 31.75 -17.828 -14.789 1 93.62 710 MET B C 1
ATOM 14042 O O . MET B 1 710 ? 32.938 -18.078 -14.609 1 93.62 710 MET B O 1
ATOM 14046 N N . PHE B 1 711 ? 31.203 -17.594 -16 1 92.38 711 PHE B N 1
ATOM 14047 C CA . PHE B 1 711 ? 32.062 -17.703 -17.188 1 92.38 711 PHE B CA 1
ATOM 14048 C C . PHE B 1 711 ? 32.062 -16.406 -17.984 1 92.38 711 PHE B C 1
ATOM 14050 O O . PHE B 1 711 ? 31.156 -15.578 -17.828 1 92.38 711 PHE B O 1
ATOM 14057 N N . SER B 1 712 ? 33.031 -16.219 -18.875 1 88.75 712 SER B N 1
ATOM 14058 C CA . SER B 1 712 ? 33.156 -14.969 -19.609 1 88.75 712 SER B CA 1
ATOM 14059 C C . SER B 1 712 ? 33.094 -15.211 -21.109 1 88.75 712 SER B C 1
ATOM 14061 O O . SER B 1 712 ? 33.125 -14.258 -21.906 1 88.75 712 SER B O 1
ATOM 14063 N N . ASP B 1 713 ? 32.938 -16.547 -21.516 1 87.06 713 ASP B N 1
ATOM 14064 C CA . ASP B 1 713 ? 32.906 -16.797 -22.938 1 87.06 713 ASP B CA 1
ATOM 14065 C C . ASP B 1 713 ? 31.984 -17.984 -23.25 1 87.06 713 ASP B C 1
ATOM 14067 O O . ASP B 1 713 ? 31.641 -18.766 -22.359 1 87.06 713 ASP B O 1
ATOM 14071 N N . VAL B 1 714 ? 31.531 -17.953 -24.516 1 85.38 714 VAL B N 1
ATOM 14072 C CA . VAL B 1 714 ? 30.688 -19.047 -25 1 85.38 714 VAL B CA 1
ATOM 14073 C C . VAL B 1 714 ? 31.375 -19.766 -26.156 1 85.38 714 VAL B C 1
ATOM 14075 O O . VAL B 1 714 ? 32.281 -19.203 -26.781 1 85.38 714 VAL B O 1
ATOM 14078 N N . SER B 1 715 ? 30.938 -20.953 -26.312 1 81.56 715 SER B N 1
ATOM 14079 C CA . SER B 1 715 ? 31.484 -21.734 -27.406 1 81.56 715 SER B CA 1
ATOM 14080 C C . SER B 1 715 ? 31.328 -21.016 -28.734 1 81.56 715 SER B C 1
ATOM 14082 O O . SER B 1 715 ? 30.391 -20.234 -28.906 1 81.56 715 SER B O 1
ATOM 14084 N N . SER B 1 716 ? 32.188 -21.297 -29.672 1 78 716 SER B N 1
ATOM 14085 C CA . SER B 1 716 ? 32.25 -20.578 -30.938 1 78 716 SER B CA 1
ATOM 14086 C C . SER B 1 716 ? 31.141 -21 -31.875 1 78 716 SER B C 1
ATOM 14088 O O . SER B 1 716 ? 30.672 -20.203 -32.688 1 78 716 SER B O 1
ATOM 14090 N N . ASN B 1 717 ? 30.578 -22.203 -31.625 1 92.38 717 ASN B N 1
ATOM 14091 C CA . ASN B 1 717 ? 29.547 -22.672 -32.562 1 92.38 717 ASN B CA 1
ATOM 14092 C C . ASN B 1 717 ? 28.203 -22.812 -31.859 1 92.38 717 ASN B C 1
ATOM 14094 O O . ASN B 1 717 ? 28.094 -23.438 -30.812 1 92.38 717 ASN B O 1
ATOM 14098 N N . PRO B 1 718 ? 27.125 -22.203 -32.531 1 93.81 718 PRO B N 1
ATOM 14099 C CA . PRO B 1 718 ? 25.797 -22.266 -31.922 1 93.81 718 PRO B CA 1
ATOM 14100 C C . PRO B 1 718 ? 25.234 -23.688 -31.906 1 93.81 718 PRO B C 1
ATOM 14102 O O . PRO B 1 718 ? 24.531 -24.062 -30.953 1 93.81 718 PRO B O 1
ATOM 14105 N N . ILE B 1 719 ? 25.547 -24.516 -32.812 1 94.69 719 ILE B N 1
ATOM 14106 C CA . ILE B 1 719 ? 25.016 -25.875 -32.906 1 94.69 719 ILE B CA 1
ATOM 14107 C C . ILE B 1 719 ? 25.625 -26.734 -31.812 1 94.69 719 ILE B C 1
ATOM 14109 O O . ILE B 1 719 ? 24.938 -27.531 -31.172 1 94.69 719 ILE B O 1
ATOM 14113 N N . THR B 1 720 ? 26.922 -26.594 -31.594 1 93.5 720 THR B N 1
ATOM 14114 C CA . THR B 1 720 ? 27.578 -27.359 -30.547 1 93.5 720 THR B CA 1
ATOM 14115 C C . THR B 1 720 ? 27.047 -26.953 -29.172 1 93.5 720 THR B C 1
ATOM 14117 O O . THR B 1 720 ? 26.906 -27.797 -28.281 1 93.5 720 THR B O 1
ATOM 14120 N N . PHE B 1 721 ? 26.781 -25.688 -29.109 1 94.75 721 PHE B N 1
ATOM 14121 C CA . PHE B 1 721 ? 26.234 -25.203 -27.859 1 94.75 721 PHE B CA 1
ATOM 14122 C C . PHE B 1 721 ? 24.859 -25.812 -27.594 1 94.75 721 PHE B C 1
ATOM 14124 O O . PHE B 1 721 ? 24.594 -26.297 -26.5 1 94.75 721 PHE B O 1
ATOM 14131 N N . ALA B 1 722 ? 24 -25.812 -28.609 1 96.06 722 ALA B N 1
ATOM 14132 C CA . ALA B 1 722 ? 22.625 -26.312 -28.469 1 96.06 722 ALA B CA 1
ATOM 14133 C C . ALA B 1 722 ? 22.625 -27.812 -28.188 1 96.06 722 ALA B C 1
ATOM 14135 O O . ALA B 1 722 ? 21.844 -28.297 -27.375 1 96.06 722 ALA B O 1
ATOM 14136 N N . ILE B 1 723 ? 23.547 -28.531 -28.766 1 94.44 723 ILE B N 1
ATOM 14137 C CA . ILE B 1 723 ? 23.594 -29.969 -28.578 1 94.44 723 ILE B CA 1
ATOM 14138 C C . ILE B 1 723 ? 24.141 -30.297 -27.188 1 94.44 723 ILE B C 1
ATOM 14140 O O . ILE B 1 723 ? 23.641 -31.219 -26.531 1 94.44 723 ILE B O 1
ATOM 14144 N N . SER B 1 724 ? 25.141 -29.562 -26.766 1 92.69 724 SER B N 1
ATOM 14145 C CA . SER B 1 724 ? 25.688 -29.797 -25.422 1 92.69 724 SER B CA 1
ATOM 14146 C C . SER B 1 724 ? 24.656 -29.453 -24.344 1 92.69 724 SER B C 1
ATOM 14148 O O . SER B 1 724 ? 24.531 -30.156 -23.344 1 92.69 724 SER B O 1
ATOM 14150 N N . PHE B 1 725 ? 23.984 -28.391 -24.625 1 94.06 725 PHE B N 1
ATOM 14151 C CA . PHE B 1 725 ? 22.922 -27.969 -23.719 1 94.06 725 PHE B CA 1
ATOM 14152 C C . PHE B 1 725 ? 21.844 -29.031 -23.594 1 94.06 725 PHE B C 1
ATOM 14154 O O . PHE B 1 725 ? 21.453 -29.391 -22.484 1 94.06 725 PHE B O 1
ATOM 14161 N N . THR B 1 726 ? 21.406 -29.578 -24.672 1 96.06 726 THR B N 1
ATOM 14162 C CA . THR B 1 726 ? 20.328 -30.578 -24.719 1 96.06 726 THR B CA 1
ATOM 14163 C C . THR B 1 726 ? 20.812 -31.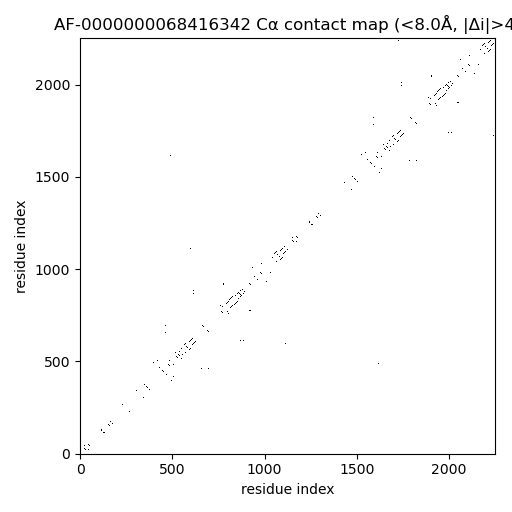906 -24.141 1 96.06 726 THR B C 1
ATOM 14165 O O . THR B 1 726 ? 20.078 -32.562 -23.391 1 96.06 726 THR B O 1
ATOM 14168 N N . SER B 1 727 ? 22.031 -32.281 -24.406 1 94.38 727 SER B N 1
ATOM 14169 C CA . SER B 1 727 ? 22.562 -33.531 -23.906 1 94.38 727 SER B CA 1
ATOM 14170 C C . SER B 1 727 ? 22.719 -33.5 -22.391 1 94.38 727 SER B C 1
ATOM 14172 O O . SER B 1 727 ? 22.484 -34.5 -21.703 1 94.38 727 SER B O 1
ATOM 14174 N N . ALA B 1 728 ? 23.156 -32.344 -21.922 1 94 728 ALA B N 1
ATOM 14175 C CA . ALA B 1 728 ? 23.281 -32.188 -20.484 1 94 728 ALA B CA 1
ATOM 14176 C C . ALA B 1 728 ? 21.922 -32.312 -19.797 1 94 728 ALA B C 1
ATOM 14178 O O . ALA B 1 728 ? 21.812 -32.969 -18.734 1 94 728 ALA B O 1
ATOM 14179 N N . TYR B 1 729 ? 20.906 -31.719 -20.406 1 94.62 729 TYR B N 1
ATOM 14180 C CA . TYR B 1 729 ? 19.562 -31.812 -19.844 1 94.62 729 TYR B CA 1
ATOM 14181 C C . TYR B 1 729 ? 19.062 -33.25 -19.859 1 94.62 729 TYR B C 1
ATOM 14183 O O . TYR B 1 729 ? 18.5 -33.719 -18.859 1 94.62 729 TYR B O 1
ATOM 14191 N N . LEU B 1 730 ? 19.25 -33.906 -20.969 1 95 730 LEU B N 1
ATOM 14192 C CA . LEU B 1 730 ? 18.75 -35.281 -21.125 1 95 730 LEU B CA 1
ATOM 14193 C C . LEU B 1 730 ? 19.438 -36.219 -20.141 1 95 730 LEU B C 1
ATOM 14195 O O . LEU B 1 730 ? 18.797 -37.062 -19.5 1 95 730 LEU B O 1
ATOM 14199 N N . LEU B 1 731 ? 20.75 -36.094 -20 1 95.06 731 LEU B N 1
ATOM 14200 C CA . LEU B 1 731 ? 21.5 -36.938 -19.094 1 95.06 731 LEU B CA 1
ATOM 14201 C C . LEU B 1 731 ? 21.109 -36.688 -17.641 1 95.06 731 LEU B C 1
ATOM 14203 O O . LEU B 1 731 ? 20.922 -37.625 -16.875 1 95.06 731 LEU B O 1
ATOM 14207 N N . HIS B 1 732 ? 21.062 -35.469 -17.328 1 95.44 732 HIS B N 1
ATOM 14208 C CA . HIS B 1 732 ? 20.656 -35.125 -15.984 1 95.44 732 HIS B CA 1
ATOM 14209 C C . HIS B 1 732 ? 19.266 -35.688 -15.672 1 95.44 732 HIS B C 1
ATOM 14211 O O . HIS B 1 732 ? 19.031 -36.188 -14.578 1 95.44 732 HIS B O 1
ATOM 14217 N N . SER B 1 733 ? 18.312 -35.562 -16.625 1 94.94 733 SER B N 1
ATOM 14218 C CA . SER B 1 733 ? 16.938 -36.031 -16.438 1 94.94 733 SER B CA 1
ATOM 14219 C C . SER B 1 733 ? 16.875 -37.531 -16.219 1 94.94 733 SER B C 1
ATOM 14221 O O . SER B 1 733 ? 16.172 -38 -15.336 1 94.94 733 SER B O 1
ATOM 14223 N N . LEU B 1 734 ? 17.625 -38.219 -16.969 1 94.62 734 LEU B N 1
ATOM 14224 C CA . LEU B 1 734 ? 17.625 -39.656 -16.859 1 94.62 734 LEU B CA 1
ATOM 14225 C C . LEU B 1 734 ? 18.188 -40.094 -15.508 1 94.62 734 LEU B C 1
ATOM 14227 O O . LEU B 1 734 ? 17.625 -41 -14.859 1 94.62 734 LEU B O 1
ATOM 14231 N N . ILE B 1 735 ? 19.25 -39.469 -15.062 1 96.38 735 ILE B N 1
ATOM 14232 C CA . ILE B 1 735 ? 19.875 -39.844 -13.789 1 96.38 735 ILE B CA 1
ATOM 14233 C C . ILE B 1 735 ? 18.938 -39.438 -12.641 1 96.38 735 ILE B C 1
ATOM 14235 O O . ILE B 1 735 ? 18.797 -40.188 -11.664 1 96.38 735 ILE B O 1
ATOM 14239 N N . LEU B 1 736 ? 18.344 -38.312 -12.766 1 96.38 736 LEU B N 1
ATOM 14240 C CA . LEU B 1 736 ? 17.438 -37.844 -11.711 1 96.38 736 LEU B CA 1
ATOM 14241 C C . LEU B 1 736 ? 16.25 -38.781 -11.57 1 96.38 736 LEU B C 1
ATOM 14243 O O . LEU B 1 736 ? 15.805 -39.062 -10.453 1 96.38 736 LEU B O 1
ATOM 14247 N N . ILE B 1 737 ? 15.664 -39.25 -12.672 1 95.62 737 ILE B N 1
ATOM 14248 C CA . ILE B 1 737 ? 14.531 -40.156 -12.648 1 95.62 737 ILE B CA 1
ATOM 14249 C C . ILE B 1 737 ? 14.938 -41.469 -11.961 1 95.62 737 ILE B C 1
ATOM 14251 O O . ILE B 1 737 ? 14.211 -41.969 -11.102 1 95.62 737 ILE B O 1
ATOM 14255 N N . THR B 1 738 ? 16.125 -41.938 -12.25 1 95.75 738 THR B N 1
ATOM 14256 C CA . THR B 1 738 ? 16.609 -43.188 -11.656 1 95.75 738 THR B CA 1
ATOM 14257 C C . THR B 1 738 ? 16.859 -43.031 -10.164 1 95.75 738 THR B C 1
ATOM 14259 O O . THR B 1 738 ? 16.469 -43.875 -9.367 1 95.75 738 THR B O 1
ATOM 14262 N N . LEU B 1 739 ? 17.484 -41.938 -9.836 1 95.88 739 LEU B N 1
ATOM 14263 C CA . LEU B 1 739 ? 17.75 -41.688 -8.422 1 95.88 739 LEU B CA 1
ATOM 14264 C C . LEU B 1 739 ? 16.453 -41.531 -7.637 1 95.88 739 LEU B C 1
ATOM 14266 O O . LEU B 1 739 ? 16.359 -42 -6.5 1 95.88 739 LEU B O 1
ATOM 14270 N N . THR B 1 740 ? 15.492 -40.812 -8.227 1 95.56 740 THR B N 1
ATOM 14271 C CA . THR B 1 740 ? 14.211 -40.625 -7.551 1 95.56 740 THR B CA 1
ATOM 14272 C C . THR B 1 740 ? 13.5 -41.969 -7.344 1 95.56 740 THR B C 1
ATOM 14274 O O . THR B 1 740 ? 12.922 -42.219 -6.285 1 95.56 740 THR B O 1
ATOM 14277 N N . ALA B 1 741 ? 13.539 -42.812 -8.312 1 94.5 741 ALA B N 1
ATOM 14278 C CA . ALA B 1 741 ? 12.914 -44.125 -8.203 1 94.5 741 ALA B CA 1
ATOM 14279 C C . ALA B 1 741 ? 13.57 -44.969 -7.102 1 94.5 741 ALA B C 1
ATOM 14281 O O . ALA B 1 741 ? 12.875 -45.625 -6.309 1 94.5 741 ALA B O 1
ATOM 14282 N N . VAL B 1 742 ? 14.859 -44.906 -6.977 1 94.31 742 VAL B N 1
ATOM 14283 C CA . VAL B 1 742 ? 15.602 -45.688 -5.984 1 94.31 742 VAL B CA 1
ATOM 14284 C C . VAL B 1 742 ? 15.312 -45.125 -4.586 1 94.31 742 VAL B C 1
ATOM 14286 O O . VAL B 1 742 ? 15.016 -45.906 -3.664 1 94.31 742 VAL B O 1
ATOM 14289 N N . PHE B 1 743 ? 15.391 -43.875 -4.461 1 92.62 743 PHE B N 1
ATOM 14290 C CA . PHE B 1 743 ? 15.195 -43.281 -3.145 1 92.62 743 PHE B CA 1
ATOM 14291 C C . PHE B 1 743 ? 13.758 -43.438 -2.682 1 92.62 743 PHE B C 1
ATOM 14293 O O . PHE B 1 743 ? 13.492 -43.562 -1.483 1 92.62 743 PHE B O 1
ATOM 14300 N N . THR B 1 744 ? 12.797 -43.344 -3.68 1 90.69 744 THR B N 1
ATOM 14301 C CA . THR B 1 744 ? 11.406 -43.562 -3.316 1 90.69 744 THR B CA 1
ATOM 14302 C C . THR B 1 744 ? 11.195 -44.969 -2.766 1 90.69 744 THR B C 1
ATOM 14304 O O . THR B 1 744 ? 10.438 -45.156 -1.816 1 90.69 744 THR B O 1
ATOM 14307 N N . ARG B 1 745 ? 11.867 -45.969 -3.217 1 88.56 745 ARG B N 1
ATOM 14308 C CA . ARG B 1 745 ? 11.766 -47.344 -2.746 1 88.56 745 ARG B CA 1
ATOM 14309 C C . ARG B 1 745 ? 12.445 -47.531 -1.393 1 88.56 745 ARG B C 1
ATOM 14311 O O . ARG B 1 745 ? 11.953 -48.25 -0.528 1 88.56 745 ARG B O 1
ATOM 14318 N N . LEU B 1 746 ? 13.516 -46.812 -1.21 1 87.75 746 LEU B N 1
ATOM 14319 C CA . LEU B 1 746 ? 14.258 -46.906 0.042 1 87.75 746 LEU B CA 1
ATOM 14320 C C . LEU B 1 746 ? 13.484 -46.25 1.182 1 87.75 746 LEU B C 1
ATOM 14322 O O . LEU B 1 746 ? 13.516 -46.719 2.316 1 87.75 746 LEU B O 1
ATOM 14326 N N . LEU B 1 747 ? 12.844 -45.188 0.897 1 87.38 747 LEU B N 1
ATOM 14327 C CA . LEU B 1 747 ? 12.133 -44.438 1.926 1 87.38 747 LEU B CA 1
ATOM 14328 C C . LEU B 1 747 ? 10.797 -45.094 2.248 1 87.38 747 LEU B C 1
ATOM 14330 O O . LEU B 1 747 ? 10.172 -44.781 3.266 1 87.38 747 LEU B O 1
ATOM 14334 N N . ASN B 1 748 ? 10.266 -45.906 1.443 1 81.62 748 ASN B N 1
ATOM 14335 C CA . ASN B 1 748 ? 8.992 -46.562 1.669 1 81.62 748 ASN B CA 1
ATOM 14336 C C . ASN B 1 748 ? 9.07 -47.562 2.82 1 81.62 748 ASN B C 1
ATOM 14338 O O . ASN B 1 748 ? 8.047 -47.938 3.4 1 81.62 748 ASN B O 1
ATOM 14342 N N . GLN B 1 749 ? 10.227 -47.75 3.35 1 75.5 749 GLN B N 1
ATOM 14343 C CA . GLN B 1 749 ? 10.391 -48.656 4.484 1 75.5 749 GLN B CA 1
ATOM 14344 C C . GLN B 1 749 ? 10.164 -47.938 5.805 1 75.5 749 GLN B C 1
ATOM 14346 O O . GLN B 1 749 ? 10.688 -46.844 6.012 1 75.5 749 GLN B O 1
ATOM 14351 N N . ASN B 1 750 ? 9.266 -48.25 6.785 1 68.81 750 ASN B N 1
ATOM 14352 C CA . ASN B 1 750 ? 8.938 -47.656 8.078 1 68.81 750 ASN B CA 1
ATOM 14353 C C . ASN B 1 750 ? 8.383 -46.25 7.922 1 68.81 750 ASN B C 1
ATOM 14355 O O . ASN B 1 750 ? 9.125 -45.281 8.055 1 68.81 750 ASN B O 1
ATOM 14359 N N . GLN B 1 751 ? 7.172 -46.156 7.641 1 73 751 GLN B N 1
ATOM 14360 C CA . GLN B 1 751 ? 6.551 -44.938 7.168 1 73 751 GLN B CA 1
ATOM 14361 C C . GLN B 1 751 ? 6.32 -43.938 8.32 1 73 751 GLN B C 1
ATOM 14363 O O . GLN B 1 751 ? 5.672 -44.281 9.305 1 73 751 GLN B O 1
ATOM 14368 N N . THR B 1 752 ? 7.293 -42.906 8.344 1 80.5 752 THR B N 1
ATOM 14369 C CA . THR B 1 752 ? 7.02 -41.75 9.203 1 80.5 752 THR B CA 1
ATOM 14370 C C . THR B 1 752 ? 6.398 -40.625 8.398 1 80.5 752 THR B C 1
ATOM 14372 O O . THR B 1 752 ? 6.406 -40.656 7.164 1 80.5 752 THR B O 1
ATOM 14375 N N . LYS B 1 753 ? 5.844 -39.75 9.133 1 80.38 753 LYS B N 1
ATOM 14376 C CA . LYS B 1 753 ? 5.191 -38.594 8.492 1 80.38 753 LYS B CA 1
ATOM 14377 C C . LYS B 1 753 ? 6.188 -37.781 7.66 1 80.38 753 LYS B C 1
ATOM 14379 O O . LYS B 1 753 ? 5.867 -37.344 6.555 1 80.38 753 LYS B O 1
ATOM 14384 N N . PHE B 1 754 ? 7.426 -37.625 8.141 1 85.19 754 PHE B N 1
ATOM 14385 C CA . PHE B 1 754 ? 8.438 -36.875 7.434 1 85.19 754 PHE B CA 1
ATOM 14386 C C . PHE B 1 754 ? 8.914 -37.594 6.188 1 85.19 754 PHE B C 1
ATOM 14388 O O . PHE B 1 754 ? 9.078 -37 5.129 1 85.19 754 PHE B O 1
ATOM 14395 N N . LYS B 1 755 ? 9.094 -38.844 6.309 1 88.12 755 LYS B N 1
ATOM 14396 C CA . LYS B 1 755 ? 9.555 -39.656 5.168 1 88.12 755 LYS B CA 1
ATOM 14397 C C . LYS B 1 755 ? 8.516 -39.656 4.051 1 88.12 755 LYS B C 1
ATOM 14399 O O . LYS B 1 755 ? 8.859 -39.594 2.871 1 88.12 755 LYS B O 1
ATOM 14404 N N . THR B 1 756 ? 7.328 -39.688 4.457 1 87.44 756 THR B N 1
ATOM 14405 C CA . THR B 1 756 ? 6.262 -39.688 3.461 1 87.44 756 THR B CA 1
ATOM 14406 C C . THR B 1 756 ? 6.191 -38.344 2.756 1 87.44 756 THR B C 1
ATOM 14408 O O . THR B 1 756 ? 6.047 -38.281 1.533 1 87.44 756 THR B O 1
ATOM 14411 N N . TRP B 1 757 ? 6.289 -37.344 3.52 1 87.19 757 TRP B N 1
ATOM 14412 C CA . TRP B 1 757 ? 6.266 -36 2.924 1 87.19 757 TRP B CA 1
ATOM 14413 C C . TRP B 1 757 ? 7.449 -35.812 1.982 1 87.19 757 TRP B C 1
ATOM 14415 O O . TRP B 1 757 ? 7.301 -35.25 0.896 1 87.19 757 TRP B O 1
ATOM 14425 N N . LEU B 1 758 ? 8.617 -36.25 2.373 1 90.62 758 LEU B N 1
ATOM 14426 C CA . LEU B 1 758 ? 9.82 -36.125 1.55 1 90.62 758 LEU B CA 1
ATOM 14427 C C . LEU B 1 758 ? 9.672 -36.906 0.25 1 90.62 758 LEU B C 1
ATOM 14429 O O . LEU B 1 758 ? 10.055 -36.406 -0.817 1 90.62 758 LEU B O 1
ATOM 14433 N N . ARG B 1 759 ? 9.148 -38.094 0.383 1 91.69 759 ARG B N 1
ATOM 14434 C CA . ARG B 1 759 ? 8.906 -38.906 -0.804 1 91.69 759 ARG B CA 1
ATOM 14435 C C . ARG B 1 759 ? 7.973 -38.188 -1.776 1 91.69 759 ARG B C 1
ATOM 14437 O O . ARG B 1 759 ? 8.219 -38.156 -2.982 1 91.69 759 ARG B O 1
ATOM 14444 N N . TYR B 1 760 ? 6.953 -37.594 -1.284 1 91.19 760 TYR B N 1
ATOM 14445 C CA . TYR B 1 760 ? 5.992 -36.875 -2.113 1 91.19 760 TYR B CA 1
ATOM 14446 C C . TYR B 1 760 ? 6.656 -35.719 -2.822 1 91.19 760 TYR B C 1
ATOM 14448 O O . TYR B 1 760 ? 6.457 -35.5 -4.023 1 91.19 760 TYR B O 1
ATOM 14456 N N . GLN B 1 761 ? 7.496 -35.031 -2.086 1 92.12 761 GLN B N 1
ATOM 14457 C CA . GLN B 1 761 ? 8.133 -33.844 -2.66 1 92.12 761 GLN B CA 1
ATOM 14458 C C . GLN B 1 761 ? 9.156 -34.219 -3.727 1 92.12 761 GLN B C 1
ATOM 14460 O O . GLN B 1 761 ? 9.32 -33.531 -4.723 1 92.12 761 GLN B O 1
ATOM 14465 N N . MET B 1 762 ? 9.82 -35.281 -3.527 1 94.06 762 MET B N 1
ATOM 14466 C CA . MET B 1 762 ? 10.781 -35.75 -4.52 1 94.06 762 MET B CA 1
ATOM 14467 C C . MET B 1 762 ? 10.07 -36.156 -5.816 1 94.06 762 MET B C 1
ATOM 14469 O O . MET B 1 762 ? 10.531 -35.781 -6.906 1 94.06 762 MET B O 1
ATOM 14473 N N . ASN B 1 763 ? 8.969 -36.812 -5.684 1 93.62 763 ASN B N 1
ATOM 14474 C CA . ASN B 1 763 ? 8.203 -37.219 -6.859 1 93.62 763 ASN B CA 1
ATOM 14475 C C . ASN B 1 763 ? 7.652 -36 -7.613 1 93.62 763 ASN B C 1
ATOM 14477 O O . ASN B 1 763 ? 7.688 -35.969 -8.844 1 93.62 763 ASN B O 1
ATOM 14481 N N . ILE B 1 764 ? 7.152 -35.094 -6.863 1 93.06 764 ILE B N 1
ATOM 14482 C CA . ILE B 1 764 ? 6.582 -33.906 -7.473 1 93.06 764 ILE B CA 1
ATOM 14483 C C . ILE B 1 764 ? 7.676 -33.125 -8.188 1 93.06 764 ILE B C 1
ATOM 14485 O O . ILE B 1 764 ? 7.488 -32.688 -9.328 1 93.06 764 ILE B O 1
ATOM 14489 N N . SER B 1 765 ? 8.805 -32.938 -7.543 1 93.44 765 SER B N 1
ATOM 14490 C CA . SER B 1 765 ? 9.906 -32.188 -8.148 1 93.44 765 SER B CA 1
ATOM 14491 C C . SER B 1 765 ? 10.414 -32.875 -9.414 1 93.44 765 SER B C 1
ATOM 14493 O O . SER B 1 765 ?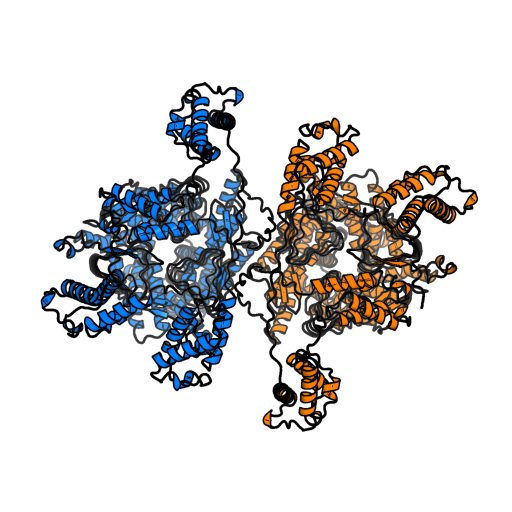 10.719 -32.219 -10.406 1 93.44 765 SER B O 1
ATOM 14495 N N . CYS B 1 766 ? 10.5 -34.156 -9.398 1 94.44 766 CYS B N 1
ATOM 14496 C CA . CYS B 1 766 ? 10.961 -34.938 -10.562 1 94.44 766 CYS B CA 1
ATOM 14497 C C . CYS B 1 766 ? 9.984 -34.75 -11.727 1 94.44 766 CYS B C 1
ATOM 14499 O O . CYS B 1 766 ? 10.414 -34.594 -12.875 1 94.44 766 CYS B O 1
ATOM 14501 N N . HIS B 1 767 ? 8.719 -34.812 -11.422 1 94 767 HIS B N 1
ATOM 14502 C CA . HIS B 1 767 ? 7.699 -34.656 -12.453 1 94 767 HIS B CA 1
ATOM 14503 C C . HIS B 1 767 ? 7.781 -33.25 -13.078 1 94 767 HIS B C 1
ATOM 14505 O O . HIS B 1 767 ? 7.738 -33.125 -14.305 1 94 767 HIS B O 1
ATOM 14511 N N . LEU B 1 768 ? 7.953 -32.281 -12.281 1 91.5 768 LEU B N 1
ATOM 14512 C CA . LEU B 1 768 ? 7.957 -30.891 -12.75 1 91.5 768 LEU B CA 1
ATOM 14513 C C . LEU B 1 768 ? 9.211 -30.594 -13.57 1 91.5 768 LEU B C 1
ATOM 14515 O O . LEU B 1 768 ? 9.18 -29.812 -14.508 1 91.5 768 LEU B O 1
ATOM 14519 N N . ARG B 1 769 ? 10.266 -31.219 -13.305 1 90.69 769 ARG B N 1
ATOM 14520 C CA . ARG B 1 769 ? 11.539 -30.922 -13.945 1 90.69 769 ARG B CA 1
ATOM 14521 C C . ARG B 1 769 ? 11.703 -31.719 -15.242 1 90.69 769 ARG B C 1
ATOM 14523 O O . ARG B 1 769 ? 12.242 -31.219 -16.219 1 90.69 769 ARG B O 1
ATOM 14530 N N . CYS B 1 770 ? 11.188 -33 -15.242 1 89.56 770 CYS B N 1
ATOM 14531 C CA . CYS B 1 770 ? 11.578 -33.875 -16.359 1 89.56 770 CYS B CA 1
ATOM 14532 C C . CYS B 1 770 ? 10.352 -34.5 -17 1 89.56 770 CYS B C 1
ATOM 14534 O O . CYS B 1 770 ? 10.203 -34.469 -18.234 1 89.56 770 CYS B O 1
ATOM 14536 N N . ALA B 1 771 ? 9.453 -35 -16.281 1 90.62 771 ALA B N 1
ATOM 14537 C CA . ALA B 1 771 ? 8.422 -35.875 -16.797 1 90.62 771 ALA B CA 1
ATOM 14538 C C . ALA B 1 771 ? 7.324 -35.094 -17.516 1 90.62 771 ALA B C 1
ATOM 14540 O O . ALA B 1 771 ? 6.539 -35.688 -18.281 1 90.62 771 ALA B O 1
ATOM 14541 N N . LYS B 1 772 ? 7.242 -33.875 -17.312 1 88.69 772 LYS B N 1
ATOM 14542 C CA . LYS B 1 772 ? 6.176 -33.094 -17.938 1 88.69 772 LYS B CA 1
ATOM 14543 C C . LYS B 1 772 ? 6.289 -33.125 -19.453 1 88.69 772 LYS B C 1
ATOM 14545 O O . LYS B 1 772 ? 5.285 -32.969 -20.156 1 88.69 772 LYS B O 1
ATOM 14550 N N . PHE B 1 773 ? 7.453 -33.375 -20.031 1 93.19 773 PHE B N 1
ATOM 14551 C CA . PHE B 1 773 ? 7.664 -33.375 -21.469 1 93.19 773 PHE B CA 1
ATOM 14552 C C . PHE B 1 773 ? 7.438 -34.75 -22.062 1 93.19 773 PHE B C 1
ATOM 14554 O O . PHE B 1 773 ? 7.441 -34.906 -23.297 1 93.19 773 PHE B O 1
ATOM 14561 N N . LEU B 1 774 ? 7.168 -35.719 -21.219 1 94.12 774 LEU B N 1
ATOM 14562 C CA . LEU B 1 774 ? 6.938 -37.094 -21.688 1 94.12 774 LEU B CA 1
ATOM 14563 C C . LEU B 1 774 ? 5.445 -37.375 -21.797 1 94.12 774 LEU B C 1
ATOM 14565 O O . LEU B 1 774 ? 5.051 -38.5 -22.141 1 94.12 774 LEU B O 1
ATOM 14569 N N . SER B 1 775 ? 4.668 -36.438 -21.672 1 92.44 775 SER B N 1
ATOM 14570 C CA . SER B 1 775 ? 3.223 -36.625 -21.672 1 92.44 775 SER B CA 1
ATOM 14571 C C . SER B 1 775 ? 2.738 -37.188 -23 1 92.44 775 SER B C 1
ATOM 14573 O O . SER B 1 775 ? 3.207 -36.781 -24.062 1 92.44 775 SER B O 1
ATOM 14575 N N . GLY B 1 776 ? 1.855 -38.156 -23.016 1 90.88 776 GLY B N 1
ATOM 14576 C CA . GLY B 1 776 ? 1.232 -38.719 -24.203 1 90.88 776 GLY B CA 1
ATOM 14577 C C . GLY B 1 776 ? 2.047 -39.844 -24.828 1 90.88 776 GLY B C 1
ATOM 14578 O O . GLY B 1 776 ? 1.692 -40.344 -25.891 1 90.88 776 GLY B O 1
ATOM 14579 N N . THR B 1 777 ? 3.193 -40.25 -24.188 1 93.75 777 THR B N 1
ATOM 14580 C CA . THR B 1 777 ? 4.051 -41.281 -24.734 1 93.75 777 THR B CA 1
ATOM 14581 C C . THR B 1 777 ? 4.059 -42.531 -23.828 1 93.75 777 THR B C 1
ATOM 14583 O O . THR B 1 777 ? 3.527 -42.469 -22.719 1 93.75 777 THR B O 1
ATOM 14586 N N . GLU B 1 778 ? 4.594 -43.562 -24.391 1 93.5 778 GLU B N 1
ATOM 14587 C CA . GLU B 1 778 ? 4.766 -44.781 -23.594 1 93.5 778 GLU B CA 1
ATOM 14588 C C . GLU B 1 778 ? 5.887 -44.594 -22.562 1 93.5 778 GLU B C 1
ATOM 14590 O O . GLU B 1 778 ? 5.898 -45.281 -21.531 1 93.5 778 GLU B O 1
ATOM 14595 N N . ALA B 1 779 ? 6.801 -43.719 -22.891 1 94.69 779 ALA B N 1
ATOM 14596 C CA . ALA B 1 779 ? 7.875 -43.469 -21.938 1 94.69 779 ALA B CA 1
ATOM 14597 C C . ALA B 1 779 ? 7.324 -42.906 -20.625 1 94.69 779 ALA B C 1
ATOM 14599 O O . ALA B 1 779 ? 7.863 -43.156 -19.547 1 94.69 779 ALA B O 1
ATOM 14600 N N . PHE B 1 780 ? 6.281 -42.094 -20.75 1 95.75 780 PHE B N 1
ATOM 14601 C CA . PHE B 1 780 ? 5.645 -41.562 -19.547 1 95.75 780 PHE B CA 1
ATOM 14602 C C . PHE B 1 780 ? 5.059 -42.688 -18.703 1 95.75 780 PHE B C 1
ATOM 14604 O O . PHE B 1 780 ? 5.117 -42.656 -17.469 1 95.75 780 PHE B O 1
ATOM 14611 N N . CYS B 1 781 ? 4.48 -43.719 -19.344 1 95.38 781 CYS B N 1
ATOM 14612 C CA . CYS B 1 781 ? 3.955 -44.875 -18.656 1 95.38 781 CYS B CA 1
ATOM 14613 C C . CYS B 1 781 ? 5.07 -45.656 -17.953 1 95.38 781 CYS B C 1
ATOM 14615 O O . CYS B 1 781 ? 4.898 -46.125 -16.828 1 95.38 781 CYS B O 1
ATOM 14617 N N . VAL B 1 782 ? 6.199 -45.75 -18.641 1 95 782 VAL B N 1
ATOM 14618 C CA . VAL B 1 782 ? 7.352 -46.438 -18.047 1 95 782 VAL B CA 1
ATOM 14619 C C . VAL B 1 782 ? 7.836 -45.656 -16.828 1 95 782 VAL B C 1
ATOM 14621 O O . VAL B 1 782 ? 8.195 -46.25 -15.805 1 95 782 VAL B O 1
ATOM 14624 N N . TYR B 1 783 ? 7.895 -44.344 -16.969 1 95.62 783 TYR B N 1
ATOM 14625 C CA . TYR B 1 783 ? 8.273 -43.469 -15.852 1 95.62 783 TYR B CA 1
ATOM 14626 C C . TYR B 1 783 ? 7.387 -43.719 -14.633 1 95.62 783 TYR B C 1
ATOM 14628 O O . TYR B 1 783 ? 7.883 -43.906 -13.523 1 95.62 783 TYR B O 1
ATOM 14636 N N . LEU B 1 784 ? 6.031 -43.781 -14.828 1 95.44 784 LEU B N 1
ATOM 14637 C CA . LEU B 1 784 ? 5.094 -44 -13.734 1 95.44 784 LEU B CA 1
ATOM 14638 C C . LEU B 1 784 ? 5.262 -45.406 -13.164 1 95.44 784 LEU B C 1
ATOM 14640 O O . LEU B 1 784 ? 5.164 -45.594 -11.945 1 95.44 784 LEU B O 1
ATOM 14644 N N . ARG B 1 785 ? 5.57 -46.406 -14.062 1 95.62 785 ARG B N 1
ATOM 14645 C CA . ARG B 1 785 ? 5.82 -47.781 -13.602 1 95.62 785 ARG B CA 1
ATOM 14646 C C . ARG B 1 785 ? 7.062 -47.844 -12.719 1 95.62 785 ARG B C 1
ATOM 14648 O O . ARG B 1 785 ? 7.09 -48.562 -11.719 1 95.62 785 ARG B O 1
ATOM 14655 N N . LEU B 1 786 ? 8.062 -47.094 -13.125 1 94.31 786 LEU B N 1
ATOM 14656 C CA . LEU B 1 786 ? 9.312 -47.062 -12.375 1 94.31 786 LEU B CA 1
ATOM 14657 C C . LEU B 1 786 ? 9.086 -46.5 -10.977 1 94.31 786 LEU B C 1
ATOM 14659 O O . LEU B 1 786 ? 9.789 -46.875 -10.031 1 94.31 786 LEU B O 1
ATOM 14663 N N . LEU B 1 787 ? 8.109 -45.625 -10.828 1 94.12 787 LEU B N 1
ATOM 14664 C CA . LEU B 1 787 ? 7.844 -45 -9.531 1 94.12 787 LEU B CA 1
ATOM 14665 C C . LEU B 1 787 ? 6.883 -45.875 -8.711 1 94.12 787 LEU B C 1
ATOM 14667 O O . LEU B 1 787 ? 6.539 -45.5 -7.582 1 94.12 787 LEU B O 1
ATOM 14671 N N . GLY B 1 788 ? 6.363 -46.938 -9.281 1 92.25 788 GLY B N 1
ATOM 14672 C CA . GLY B 1 788 ? 5.59 -47.906 -8.5 1 92.25 788 GLY B CA 1
ATOM 14673 C C . GLY B 1 788 ? 4.156 -48.031 -8.977 1 92.25 788 GLY B C 1
ATOM 14674 O O . GLY B 1 788 ? 3.393 -48.844 -8.445 1 92.25 788 GLY B O 1
ATOM 14675 N N . ALA B 1 789 ? 3.715 -47.281 -9.922 1 95.81 789 ALA B N 1
ATOM 14676 C CA . ALA B 1 789 ? 2.348 -47.375 -10.43 1 95.81 789 ALA B CA 1
ATOM 14677 C C . ALA B 1 789 ? 2.164 -48.656 -11.266 1 95.81 789 ALA B C 1
ATOM 14679 O O . ALA B 1 789 ? 3.131 -49.188 -11.812 1 95.81 789 ALA B O 1
ATOM 14680 N N . LYS B 1 790 ? 0.997 -49.125 -11.273 1 96.44 790 LYS B N 1
ATOM 14681 C CA . LYS B 1 790 ? 0.644 -50.25 -12.148 1 96.44 790 LYS B CA 1
ATOM 14682 C C . LYS B 1 790 ? -0.118 -49.75 -13.383 1 96.44 790 LYS B C 1
ATOM 14684 O O . LYS B 1 790 ? -1.298 -49.406 -13.289 1 96.44 790 LYS B O 1
ATOM 14689 N N . ILE B 1 791 ? 0.57 -49.75 -14.469 1 96.25 791 ILE B N 1
ATOM 14690 C CA . ILE B 1 791 ? -0.023 -49.25 -15.703 1 96.25 791 ILE B CA 1
ATOM 14691 C C . ILE B 1 791 ? -0.059 -50.375 -16.75 1 96.25 791 ILE B C 1
ATOM 14693 O O . ILE B 1 791 ? 0.961 -51 -17.031 1 96.25 791 ILE B O 1
ATOM 14697 N N . GLY B 1 792 ? -1.144 -50.531 -17.391 1 92.88 792 GLY B N 1
ATOM 14698 C CA . GLY B 1 792 ? -1.329 -51.531 -18.406 1 92.88 792 GLY B CA 1
ATOM 14699 C C . GLY B 1 792 ? -0.723 -51.156 -19.75 1 92.88 792 GLY B C 1
ATOM 14700 O O . GLY B 1 792 ? -0.018 -50.156 -19.844 1 92.88 792 GLY B O 1
ATOM 14701 N N . LYS B 1 793 ? -1.049 -52.031 -20.734 1 89.31 793 LYS B N 1
ATOM 14702 C CA . LYS B 1 793 ? -0.479 -51.812 -22.062 1 89.31 793 LYS B CA 1
ATOM 14703 C C . LYS B 1 793 ? -1.349 -50.875 -22.891 1 89.31 793 LYS B C 1
ATOM 14705 O O . LYS B 1 793 ? -2.559 -50.781 -22.672 1 89.31 793 LYS B O 1
ATOM 14710 N N . HIS B 1 794 ? -0.743 -50.125 -23.766 1 89.69 794 HIS B N 1
ATOM 14711 C CA . HIS B 1 794 ? -1.403 -49.281 -24.781 1 89.69 794 HIS B CA 1
ATOM 14712 C C . HIS B 1 794 ? -2.209 -48.188 -24.125 1 89.69 794 HIS B C 1
ATOM 14714 O O . HIS B 1 794 ? -3.363 -47.938 -24.5 1 89.69 794 HIS B O 1
ATOM 14720 N N . CYS B 1 795 ? -1.697 -47.656 -23.109 1 90.62 795 CYS B N 1
ATOM 14721 C CA . CYS B 1 795 ? -2.34 -46.531 -22.469 1 90.62 795 CYS B CA 1
ATOM 14722 C C . CYS B 1 795 ? -1.841 -45.219 -23.062 1 90.62 795 CYS B C 1
ATOM 14724 O O . CYS B 1 795 ? -0.728 -45.156 -23.594 1 90.62 795 CYS B O 1
ATOM 14726 N N . SER B 1 796 ? -2.707 -44.25 -23.141 1 91.69 796 SER B N 1
ATOM 14727 C CA . SER B 1 796 ? -2.357 -42.875 -23.5 1 91.69 796 SER B CA 1
ATOM 14728 C C . SER B 1 796 ? -2.625 -41.906 -22.359 1 91.69 796 SER B C 1
ATOM 14730 O O . SER B 1 796 ? -3.756 -41.438 -22.172 1 91.69 796 SER B O 1
ATOM 14732 N N . ILE B 1 797 ? -1.616 -41.562 -21.688 1 93.5 797 ILE B N 1
ATOM 14733 C CA . ILE B 1 797 ? -1.729 -40.625 -20.562 1 93.5 797 ILE B CA 1
ATOM 14734 C C . ILE B 1 797 ? -1.152 -39.25 -20.969 1 93.5 797 ILE B C 1
ATOM 14736 O O . ILE B 1 797 ? 0.064 -39.125 -21.109 1 93.5 797 ILE B O 1
ATOM 14740 N N . ARG B 1 798 ? -1.979 -38.344 -21.062 1 93.06 798 ARG B N 1
ATOM 14741 C CA . ARG B 1 798 ? -1.548 -37 -21.484 1 93.06 798 ARG B CA 1
ATOM 14742 C C . ARG B 1 798 ? -1.051 -36.188 -20.281 1 93.06 798 ARG B C 1
ATOM 14744 O O . ARG B 1 798 ? -0.507 -36.75 -19.328 1 93.06 798 ARG B O 1
ATOM 14751 N N . ALA B 1 799 ? -1.099 -34.906 -20.391 1 92.38 799 ALA B N 1
ATOM 14752 C CA . ALA B 1 799 ? -0.528 -34.062 -19.344 1 92.38 799 ALA B CA 1
ATOM 14753 C C . ALA B 1 799 ? -1.379 -34.094 -18.078 1 92.38 799 ALA B C 1
ATOM 14755 O O . ALA B 1 799 ? -2.49 -33.562 -18.047 1 92.38 799 ALA B O 1
ATOM 14756 N N . ILE B 1 800 ? -0.878 -34.75 -17.062 1 93.56 800 ILE B N 1
ATOM 14757 C CA . ILE B 1 800 ? -1.575 -34.844 -15.781 1 93.56 800 ILE B CA 1
ATOM 14758 C C . ILE B 1 800 ? -0.78 -34.125 -14.703 1 93.56 800 ILE B C 1
ATOM 14760 O O . ILE B 1 800 ? 0.337 -33.656 -14.953 1 93.56 800 ILE B O 1
ATOM 14764 N N . ASN B 1 801 ? -1.368 -33.938 -13.547 1 93.12 801 ASN B N 1
ATOM 14765 C CA . ASN B 1 801 ? -0.689 -33.344 -12.398 1 93.12 801 ASN B CA 1
ATOM 14766 C C . ASN B 1 801 ? 0.387 -34.25 -11.844 1 93.12 801 ASN B C 1
ATOM 14768 O O . ASN B 1 801 ? 0.371 -35.469 -12.094 1 93.12 801 ASN B O 1
ATOM 14772 N N . PRO B 1 802 ? 1.388 -33.719 -11.195 1 93.88 802 PRO B N 1
ATOM 14773 C CA . PRO B 1 802 ? 2.35 -34.562 -10.508 1 93.88 802 PRO B CA 1
ATOM 14774 C C . PRO B 1 802 ? 1.707 -35.406 -9.406 1 93.88 802 PRO B C 1
ATOM 14776 O O . PRO B 1 802 ? 1.195 -34.875 -8.43 1 93.88 802 PRO B O 1
ATOM 14779 N N . VAL B 1 803 ? 1.743 -36.625 -9.578 1 93.81 803 VAL B N 1
ATOM 14780 C CA . VAL B 1 803 ? 1.129 -37.531 -8.617 1 93.81 803 VAL B CA 1
ATOM 14781 C C . VAL B 1 803 ? 2.057 -37.719 -7.422 1 93.81 803 VAL B C 1
ATOM 14783 O O . VAL B 1 803 ? 3.219 -38.125 -7.586 1 93.81 803 VAL B O 1
ATOM 14786 N N . SER B 1 804 ? 1.601 -37.469 -6.242 1 91.38 804 SER B N 1
ATOM 14787 C CA . SER B 1 804 ? 2.402 -37.531 -5.027 1 91.38 804 SER B CA 1
ATOM 14788 C C . SER B 1 804 ? 2.812 -38.969 -4.695 1 91.38 804 SER B C 1
ATOM 14790 O O . SER B 1 804 ? 3.965 -39.219 -4.34 1 91.38 804 SER B O 1
ATOM 14792 N N . ASN B 1 805 ? 1.875 -39.938 -4.824 1 92.81 805 ASN B N 1
ATOM 14793 C CA . ASN B 1 805 ? 2.139 -41.312 -4.531 1 92.81 805 ASN B CA 1
ATOM 14794 C C . ASN B 1 805 ? 1.667 -42.25 -5.664 1 92.81 805 ASN B C 1
ATOM 14796 O O . ASN B 1 805 ? 0.604 -42.844 -5.57 1 92.81 805 ASN B O 1
ATOM 14800 N N . PRO B 1 806 ? 2.521 -42.469 -6.613 1 94.44 806 PRO B N 1
ATOM 14801 C CA . PRO B 1 806 ? 2.137 -43.281 -7.762 1 94.44 806 PRO B CA 1
ATOM 14802 C C . PRO B 1 806 ? 1.89 -44.75 -7.383 1 94.44 806 PRO B C 1
ATOM 14804 O O . PRO B 1 806 ? 1.235 -45.5 -8.133 1 94.44 806 PRO B O 1
ATOM 14807 N N . GLU B 1 807 ? 2.336 -45.25 -6.25 1 92.19 807 GLU B N 1
ATOM 14808 C CA . GLU B 1 807 ? 2.137 -46.625 -5.82 1 92.19 807 GLU B CA 1
ATOM 14809 C C . GLU B 1 807 ? 0.655 -46.938 -5.609 1 92.19 807 GLU B C 1
ATOM 14811 O O . GLU B 1 807 ? 0.234 -48.094 -5.703 1 92.19 807 GLU B O 1
ATOM 14816 N N . LEU B 1 808 ? -0.061 -45.906 -5.332 1 94.12 808 LEU B N 1
ATOM 14817 C CA . LEU B 1 808 ? -1.482 -46.094 -5.051 1 94.12 808 LEU B CA 1
ATOM 14818 C C . LEU B 1 808 ? -2.305 -46 -6.332 1 94.12 808 LEU B C 1
ATOM 14820 O O . LEU B 1 808 ? -3.535 -46.094 -6.293 1 94.12 808 LEU B O 1
ATOM 14824 N N . MET B 1 809 ? -1.721 -45.844 -7.438 1 95.31 809 MET B N 1
ATOM 14825 C CA . MET B 1 809 ? -2.404 -45.688 -8.719 1 95.31 809 MET B CA 1
ATOM 14826 C C . MET B 1 809 ? -2.309 -46.938 -9.562 1 95.31 809 MET B C 1
ATOM 14828 O O . MET B 1 809 ? -1.217 -47.469 -9.781 1 95.31 809 MET B O 1
ATOM 14832 N N . SER B 1 810 ? -3.393 -47.438 -10.016 1 96.62 810 SER B N 1
ATOM 14833 C CA . SER B 1 810 ? -3.475 -48.594 -10.914 1 96.62 810 SER B CA 1
ATOM 14834 C C . SER B 1 810 ? -4.336 -48.281 -12.133 1 96.62 810 SER B C 1
ATOM 14836 O O . SER B 1 810 ? -5.531 -48 -12 1 96.62 810 SER B O 1
ATOM 14838 N N . ILE B 1 811 ? -3.75 -48.344 -13.289 1 96.5 811 ILE B N 1
ATOM 14839 C CA . ILE B 1 811 ? -4.43 -48.062 -14.555 1 96.5 811 ILE B CA 1
ATOM 14840 C C . ILE B 1 811 ? -4.375 -49.312 -15.445 1 96.5 811 ILE B C 1
ATOM 14842 O O . ILE B 1 811 ? -3.295 -49.844 -15.711 1 96.5 811 ILE B O 1
ATOM 14846 N N . GLY B 1 812 ? -5.449 -49.719 -15.984 1 94.19 812 GLY B N 1
ATOM 14847 C CA . GLY B 1 812 ? -5.531 -50.906 -16.828 1 94.19 812 GLY B CA 1
ATOM 14848 C C . GLY B 1 812 ? -5.047 -50.656 -18.25 1 94.19 812 GLY B C 1
ATOM 14849 O O . GLY B 1 812 ? -4.387 -49.656 -18.516 1 94.19 812 GLY B O 1
ATOM 14850 N N . ALA B 1 813 ? -5.398 -51.625 -19.094 1 92.25 813 ALA B N 1
ATOM 14851 C CA . ALA B 1 813 ? -4.934 -51.562 -20.484 1 92.25 813 ALA B CA 1
ATOM 14852 C C . ALA B 1 813 ? -5.898 -50.719 -21.328 1 92.25 813 ALA B C 1
ATOM 14854 O O . ALA B 1 813 ? -7.113 -50.781 -21.125 1 92.25 813 ALA B O 1
ATOM 14855 N N . GLY B 1 814 ? -5.32 -50 -22.266 1 89.44 814 GLY B N 1
ATOM 14856 C CA . GLY B 1 814 ? -6.117 -49.25 -23.234 1 89.44 814 GLY B CA 1
ATOM 14857 C C . GLY B 1 814 ? -6.809 -48.031 -22.641 1 89.44 814 GLY B C 1
ATOM 14858 O O . GLY B 1 814 ? -7.867 -47.625 -23.109 1 89.44 814 GLY B O 1
ATOM 14859 N N . VAL B 1 815 ? -6.371 -47.531 -21.562 1 92 815 VAL B N 1
ATOM 14860 C CA . VAL B 1 815 ? -6.984 -46.406 -20.891 1 92 815 VAL B CA 1
ATOM 14861 C C . VAL B 1 815 ? -6.445 -45.094 -21.469 1 92 815 VAL B C 1
ATOM 14863 O O . VAL B 1 815 ? -5.258 -45 -21.797 1 92 815 VAL B O 1
ATOM 14866 N N . HIS B 1 816 ? -7.34 -44.125 -21.703 1 92.44 816 HIS B N 1
ATOM 14867 C CA . HIS B 1 816 ? -6.973 -42.781 -22.141 1 92.44 816 HIS B CA 1
ATOM 14868 C C . HIS B 1 816 ? -7.27 -41.75 -21.062 1 92.44 816 HIS B C 1
ATOM 14870 O O . HIS B 1 816 ? -8.414 -41.625 -20.609 1 92.44 816 HIS B O 1
ATOM 14876 N N . ILE B 1 817 ? -6.32 -41.062 -20.672 1 93.81 817 ILE B N 1
ATOM 14877 C CA . ILE B 1 817 ? -6.473 -39.969 -19.734 1 93.81 817 ILE B CA 1
ATOM 14878 C C . ILE B 1 817 ? -6.203 -38.625 -20.438 1 93.81 817 ILE B C 1
ATOM 14880 O O . ILE B 1 817 ? -5.074 -38.375 -20.859 1 93.81 817 ILE B O 1
ATOM 14884 N N . GLY B 1 818 ? -7.207 -37.844 -20.531 1 91.12 818 GLY B N 1
ATOM 14885 C CA . GLY B 1 818 ? -7.141 -36.625 -21.281 1 91.12 818 GLY B CA 1
ATOM 14886 C C . GLY B 1 818 ? -6.223 -35.594 -20.656 1 91.12 818 GLY B C 1
ATOM 14887 O O . GLY B 1 818 ? -5.742 -35.781 -19.531 1 91.12 818 GLY B O 1
ATOM 14888 N N . ASP B 1 819 ? -6.035 -34.469 -21.359 1 91.81 819 ASP B N 1
ATOM 14889 C CA . ASP B 1 819 ? -5.125 -33.406 -20.953 1 91.81 819 ASP B CA 1
ATOM 14890 C C . ASP B 1 819 ? -5.633 -32.719 -19.703 1 91.81 819 ASP B C 1
ATOM 14892 O O . ASP B 1 819 ? -6.828 -32.438 -19.594 1 91.81 819 ASP B O 1
ATOM 14896 N N . PHE B 1 820 ? -4.742 -32.438 -18.781 1 93.06 820 PHE B N 1
ATOM 14897 C CA . PHE B 1 820 ? -4.941 -31.625 -17.594 1 93.06 820 PHE B CA 1
ATOM 14898 C C . PHE B 1 820 ? -5.879 -32.312 -16.609 1 93.06 820 PHE B C 1
ATOM 14900 O O . PHE B 1 820 ? -6.52 -31.672 -15.789 1 93.06 820 PHE B O 1
ATOM 14907 N N . SER B 1 821 ? -6.059 -33.594 -16.828 1 93.75 821 SER B N 1
ATOM 14908 C CA . SER B 1 821 ? -6.73 -34.375 -15.789 1 93.75 821 SER B CA 1
ATOM 14909 C C . SER B 1 821 ? -5.895 -34.438 -14.523 1 93.75 821 SER B C 1
ATOM 14911 O O . SER B 1 821 ? -4.672 -34.312 -14.57 1 93.75 821 SER B O 1
ATOM 14913 N N . LYS B 1 822 ? -6.578 -34.562 -13.438 1 95.38 822 LYS B N 1
ATOM 14914 C CA . LYS B 1 822 ? -5.898 -34.594 -12.141 1 95.38 822 LYS B CA 1
ATOM 14915 C C . LYS B 1 822 ? -6.18 -35.875 -11.383 1 95.38 822 LYS B C 1
ATOM 14917 O O . LYS B 1 822 ? -7.336 -36.281 -11.234 1 95.38 822 LYS B O 1
ATOM 14922 N N . ILE B 1 823 ? -5.137 -36.469 -11.016 1 95.75 823 ILE B N 1
ATOM 14923 C CA . ILE B 1 823 ? -5.223 -37.656 -10.203 1 95.75 823 ILE B CA 1
ATOM 14924 C C . ILE B 1 823 ? -4.637 -37.406 -8.82 1 95.75 823 ILE B C 1
ATOM 14926 O O . ILE B 1 823 ? -3.428 -37.219 -8.68 1 95.75 823 ILE B O 1
ATOM 14930 N N . ILE B 1 824 ? -5.496 -37.469 -7.816 1 95.81 824 ILE B N 1
ATOM 14931 C CA . ILE B 1 824 ? -5.066 -37.125 -6.461 1 95.81 824 ILE B CA 1
ATOM 14932 C C . ILE B 1 824 ? -5.156 -38.375 -5.586 1 95.81 824 ILE B C 1
ATOM 14934 O O . ILE B 1 824 ? -6.254 -38.844 -5.246 1 95.81 824 ILE B O 1
ATOM 14938 N N . THR B 1 825 ? -4.039 -38.844 -5.137 1 94.62 825 THR B N 1
ATOM 14939 C CA . THR B 1 825 ? -4.008 -40.031 -4.301 1 94.62 825 THR B CA 1
ATOM 14940 C C . THR B 1 825 ? -4.137 -39.656 -2.826 1 94.62 825 THR B C 1
ATOM 14942 O O . THR B 1 825 ? -4.422 -40.531 -1.991 1 94.62 825 THR B O 1
ATOM 14945 N N . GLY B 1 826 ? -3.93 -38.438 -2.523 1 91.94 826 GLY B N 1
ATOM 14946 C CA . GLY B 1 826 ? -4.074 -37.938 -1.161 1 91.94 826 GLY B CA 1
ATOM 14947 C C . GLY B 1 826 ? -4.043 -36.438 -1.061 1 91.94 826 GLY B C 1
ATOM 14948 O O . GLY B 1 826 ? -3.402 -35.75 -1.875 1 91.94 826 GLY B O 1
ATOM 14949 N N . PHE B 1 827 ? -4.762 -35.906 -0.09 1 91.25 827 PHE B N 1
ATOM 14950 C CA . PHE B 1 827 ? -4.758 -34.469 0.12 1 91.25 827 PHE B CA 1
ATOM 14951 C C . PHE B 1 827 ? -5.066 -34.125 1.574 1 91.25 827 PHE B C 1
ATOM 14953 O O . PHE B 1 827 ? -5.516 -34.969 2.334 1 91.25 827 PHE B O 1
ATOM 14960 N N . HIS B 1 828 ? -4.75 -32.938 1.979 1 89.56 828 HIS B N 1
ATOM 14961 C CA . HIS B 1 828 ? -4.969 -32.438 3.336 1 89.56 828 HIS B CA 1
ATOM 14962 C C . HIS B 1 828 ? -6.383 -31.906 3.51 1 89.56 828 HIS B C 1
ATOM 14964 O O . HIS B 1 828 ? -6.898 -31.203 2.637 1 89.56 828 HIS B O 1
ATOM 14970 N N . SER B 1 829 ? -7 -32.344 4.523 1 86.38 829 SER B N 1
ATOM 14971 C CA . SER B 1 829 ? -8.312 -31.828 4.914 1 86.38 829 SER B CA 1
ATOM 14972 C C . SER B 1 829 ? -8.336 -31.422 6.387 1 86.38 829 SER B C 1
ATOM 14974 O O . SER B 1 829 ? -7.328 -31.547 7.086 1 86.38 829 SER B O 1
ATOM 14976 N N . SER B 1 830 ? -9.383 -30.797 6.863 1 80.88 830 SER B N 1
ATOM 14977 C CA . SER B 1 830 ? -9.516 -30.359 8.25 1 80.88 830 SER B CA 1
ATOM 14978 C C . SER B 1 830 ? -9.375 -31.547 9.211 1 80.88 830 SER B C 1
ATOM 14980 O O . SER B 1 830 ? -8.945 -31.375 10.352 1 80.88 830 SER B O 1
ATOM 14982 N N . ASN B 1 831 ? -9.695 -32.688 8.68 1 77.12 831 ASN B N 1
ATOM 14983 C CA . ASN B 1 831 ? -9.609 -33.875 9.516 1 77.12 831 ASN B CA 1
ATOM 14984 C C . ASN B 1 831 ? -8.266 -34.594 9.367 1 77.12 831 ASN B C 1
ATOM 14986 O O . ASN B 1 831 ? -8.086 -35.719 9.828 1 77.12 831 ASN B O 1
ATOM 14990 N N . GLY B 1 832 ? -7.395 -33.875 8.719 1 81 832 GLY B N 1
ATOM 14991 C CA . GLY B 1 832 ? -6.082 -34.469 8.531 1 81 832 GLY B CA 1
ATOM 14992 C C . GLY B 1 832 ? -5.801 -34.844 7.086 1 81 832 GLY B C 1
ATOM 14993 O O . GLY B 1 832 ? -6.434 -34.312 6.168 1 81 832 GLY B O 1
ATOM 14994 N N . TYR B 1 833 ? -4.793 -35.781 6.895 1 87.12 833 TYR B N 1
ATOM 14995 C CA . TYR B 1 833 ? -4.402 -36.219 5.559 1 87.12 833 TYR B CA 1
ATOM 14996 C C . TYR B 1 833 ? -5.215 -37.438 5.109 1 87.12 833 TYR B C 1
ATOM 14998 O O . TYR B 1 833 ? -5.195 -38.469 5.766 1 87.12 833 TYR B O 1
ATOM 15006 N N . VAL B 1 834 ? -5.961 -37.312 4.043 1 88 834 VAL B N 1
ATOM 15007 C CA . VAL B 1 834 ? -6.781 -38.375 3.473 1 88 834 VAL B CA 1
ATOM 15008 C C . VAL B 1 834 ? -6.062 -39 2.279 1 88 834 VAL B C 1
ATOM 15010 O O . VAL B 1 834 ? -5.5 -38.281 1.443 1 88 834 VAL B O 1
ATOM 15013 N N . TRP B 1 835 ? -5.949 -40.312 2.236 1 90.75 835 TRP B N 1
ATOM 15014 C CA . TRP B 1 835 ? -5.316 -41 1.118 1 90.75 835 TRP B CA 1
ATOM 15015 C C . TRP B 1 835 ? -6.078 -42.281 0.772 1 90.75 835 TRP B C 1
ATOM 15017 O O . TRP B 1 835 ? -6.887 -42.75 1.565 1 90.75 835 TRP B O 1
ATOM 15027 N N . GLY B 1 836 ? -5.938 -42.719 -0.477 1 92.81 836 GLY B N 1
ATOM 15028 C CA . GLY B 1 836 ? -6.594 -43.938 -0.936 1 92.81 836 GLY B CA 1
ATOM 15029 C C . GLY B 1 836 ? -6.113 -44.406 -2.299 1 92.81 836 GLY B C 1
ATOM 15030 O O . GLY B 1 836 ? -5.438 -43.656 -3.008 1 92.81 836 GLY B O 1
ATOM 15031 N N . LYS B 1 837 ? -6.492 -45.656 -2.553 1 95 837 LYS B N 1
ATOM 15032 C CA . LYS B 1 837 ? -6.109 -46.25 -3.83 1 95 837 LYS B CA 1
ATOM 15033 C C . LYS B 1 837 ? -7.062 -45.812 -4.941 1 95 837 LYS B C 1
ATOM 15035 O O . LYS B 1 837 ? -8.273 -45.688 -4.727 1 95 837 LYS B O 1
ATOM 15040 N N . ILE B 1 838 ? -6.457 -45.5 -6.082 1 96.5 838 ILE B N 1
ATOM 15041 C CA . ILE B 1 838 ? -7.227 -45.188 -7.273 1 96.5 838 ILE B CA 1
ATOM 15042 C C . ILE B 1 838 ? -7.055 -46.281 -8.32 1 96.5 838 ILE B C 1
ATOM 15044 O O . ILE B 1 838 ? -5.934 -46.625 -8.68 1 96.5 838 ILE B O 1
ATOM 15048 N N . GLU B 1 839 ? -8.102 -46.812 -8.805 1 96.31 839 GLU B N 1
ATOM 15049 C CA . GLU B 1 839 ? -8.062 -47.906 -9.805 1 96.31 839 GLU B CA 1
ATOM 15050 C C . GLU B 1 839 ? -8.914 -47.531 -11.023 1 96.31 839 GLU B C 1
ATOM 15052 O O . GLU B 1 839 ? -10.094 -47.219 -10.883 1 96.31 839 GLU B O 1
ATOM 15057 N N . VAL B 1 840 ? -8.328 -47.594 -12.148 1 95.81 840 VAL B N 1
ATOM 15058 C CA . VAL B 1 840 ? -9.016 -47.406 -13.43 1 95.81 840 VAL B CA 1
ATOM 15059 C C . VAL B 1 840 ? -8.883 -48.656 -14.266 1 95.81 840 VAL B C 1
ATOM 15061 O O . VAL B 1 840 ? -7.77 -49.094 -14.594 1 95.81 840 VAL B O 1
ATOM 15064 N N . HIS B 1 841 ? -9.914 -49.281 -14.719 1 94 841 HIS B N 1
ATOM 15065 C CA . HIS B 1 841 ? -9.891 -50.562 -15.43 1 94 841 HIS B CA 1
ATOM 15066 C C . HIS B 1 841 ? -9.828 -50.344 -16.938 1 94 841 HIS B C 1
ATOM 15068 O O . HIS B 1 841 ? -9.828 -49.188 -17.406 1 94 841 HIS B O 1
ATOM 15074 N N . ASP B 1 842 ? -9.883 -51.406 -17.672 1 91.56 842 ASP B N 1
ATOM 15075 C CA . ASP B 1 842 ? -9.523 -51.438 -19.078 1 91.56 842 ASP B CA 1
ATOM 15076 C C . ASP B 1 842 ? -10.5 -50.594 -19.922 1 91.56 842 ASP B C 1
ATOM 15078 O O . ASP B 1 842 ? -11.695 -50.562 -19.625 1 91.56 842 ASP B O 1
ATOM 15082 N N . ASN B 1 843 ? -9.961 -49.906 -20.875 1 89.38 843 ASN B N 1
ATOM 15083 C CA . ASN B 1 843 ? -10.672 -49.219 -21.938 1 89.38 843 ASN B CA 1
ATOM 15084 C C . ASN B 1 843 ? -11.477 -48.031 -21.422 1 89.38 843 ASN B C 1
ATOM 15086 O O . ASN B 1 843 ? -12.453 -47.625 -22.047 1 89.38 843 ASN B O 1
ATOM 15090 N N . SER B 1 844 ? -11.195 -47.531 -20.312 1 90.06 844 SER B N 1
ATOM 15091 C CA . SER B 1 844 ? -11.883 -46.344 -19.781 1 90.06 844 SER B CA 1
ATOM 15092 C C . SER B 1 844 ? -11.234 -45.062 -20.266 1 90.06 844 SER B C 1
ATOM 15094 O O . SER B 1 844 ? -10.055 -45.062 -20.609 1 90.06 844 SER B O 1
ATOM 15096 N N . VAL B 1 845 ? -12.07 -44 -20.375 1 90.75 845 VAL B N 1
ATOM 15097 C CA . VAL B 1 845 ? -11.617 -42.719 -20.844 1 90.75 845 VAL B CA 1
ATOM 15098 C C . VAL B 1 845 ? -11.914 -41.656 -19.781 1 90.75 845 VAL B C 1
ATOM 15100 O O . VAL B 1 845 ? -13.047 -41.531 -19.312 1 90.75 845 VAL B O 1
ATOM 15103 N N . ILE B 1 846 ? -10.93 -40.969 -19.391 1 92.38 846 ILE B N 1
ATOM 15104 C CA . ILE B 1 846 ? -11.07 -39.844 -18.484 1 92.38 846 ILE B CA 1
ATOM 15105 C C . ILE B 1 846 ? -10.945 -38.531 -19.266 1 92.38 846 ILE B C 1
ATOM 15107 O O . ILE B 1 846 ? -9.906 -38.281 -19.859 1 92.38 846 ILE B O 1
ATOM 15111 N N . GLY B 1 847 ? -11.938 -37.719 -19.203 1 89.12 847 GLY B N 1
ATOM 15112 C CA . GLY B 1 847 ? -11.969 -36.469 -19.953 1 89.12 847 GLY B CA 1
ATOM 15113 C C . GLY B 1 847 ? -11.016 -35.438 -19.406 1 89.12 847 GLY B C 1
ATOM 15114 O O . GLY B 1 847 ? -10.547 -35.562 -18.266 1 89.12 847 GLY B O 1
ATOM 15115 N N . SER B 1 848 ? -10.797 -34.438 -20.219 1 90.75 848 SER B N 1
ATOM 15116 C CA . SER B 1 848 ? -9.867 -33.375 -19.859 1 90.75 848 SER B CA 1
ATOM 15117 C C . SER B 1 848 ? -10.352 -32.594 -18.641 1 90.75 848 SER B C 1
ATOM 15119 O O . SER B 1 848 ? -11.555 -32.375 -18.469 1 90.75 848 SER B O 1
ATOM 15121 N N . GLN B 1 849 ? -9.43 -32.219 -17.75 1 91.62 849 GLN B N 1
ATOM 15122 C CA . GLN B 1 849 ? -9.633 -31.391 -16.562 1 91.62 849 GLN B CA 1
ATOM 15123 C C . GLN B 1 849 ? -10.539 -32.094 -15.555 1 91.62 849 GLN B C 1
ATOM 15125 O O . GLN B 1 849 ? -11.125 -31.469 -14.688 1 91.62 849 GLN B O 1
ATOM 15130 N N . SER B 1 850 ? -10.672 -33.344 -15.648 1 92.06 850 SER B N 1
ATOM 15131 C CA . SER B 1 850 ? -11.422 -34.094 -14.664 1 92.06 850 SER B CA 1
ATOM 15132 C C . SER B 1 850 ? -10.562 -34.438 -13.453 1 92.06 850 SER B C 1
ATOM 15134 O O . SER B 1 850 ? -9.336 -34.312 -13.5 1 92.06 850 SER B O 1
ATOM 15136 N N . LEU B 1 851 ? -11.195 -34.719 -12.359 1 94.75 851 LEU B N 1
ATOM 15137 C CA . LEU B 1 851 ? -10.5 -34.969 -11.102 1 94.75 851 LEU B CA 1
ATOM 15138 C C . LEU B 1 851 ? -10.914 -36.312 -10.516 1 94.75 851 LEU B C 1
ATOM 15140 O O . LEU B 1 851 ? -12.102 -36.625 -10.453 1 94.75 851 LEU B O 1
ATOM 15144 N N . ILE B 1 852 ? -9.953 -37.125 -10.211 1 95 852 ILE B N 1
ATOM 15145 C CA . ILE B 1 852 ? -10.188 -38.375 -9.539 1 95 852 ILE B CA 1
ATOM 15146 C C . ILE B 1 852 ? -9.695 -38.312 -8.102 1 95 852 ILE B C 1
ATOM 15148 O O . ILE B 1 852 ? -8.531 -38 -7.852 1 95 852 ILE B O 1
ATOM 15152 N N . LEU B 1 853 ? -10.531 -38.625 -7.16 1 94.81 853 LEU B N 1
ATOM 15153 C CA . LEU B 1 853 ? -10.195 -38.5 -5.746 1 94.81 853 LEU B CA 1
ATOM 15154 C C . LEU B 1 853 ? -9.867 -39.875 -5.156 1 94.81 853 LEU B C 1
ATOM 15156 O O . LEU B 1 853 ? -10 -40.906 -5.832 1 94.81 853 LEU B O 1
ATOM 15160 N N . PRO B 1 854 ? -9.367 -39.906 -3.953 1 94.69 854 PRO B N 1
ATOM 15161 C CA . PRO B 1 854 ? -8.891 -41.156 -3.361 1 94.69 854 PRO B CA 1
ATOM 15162 C C . PRO B 1 854 ? -10.008 -42.188 -3.174 1 94.69 854 PRO B C 1
ATOM 15164 O O . PRO B 1 854 ? -11.141 -41.812 -2.861 1 94.69 854 PRO B O 1
ATOM 15167 N N . ASN B 1 855 ? -9.68 -43.469 -3.328 1 94.31 855 ASN B N 1
ATOM 15168 C CA . ASN B 1 855 ? -10.547 -44.625 -3.115 1 94.31 855 ASN B CA 1
ATOM 15169 C C . ASN B 1 855 ? -11.656 -44.688 -4.16 1 94.31 855 ASN B C 1
ATOM 15171 O O . ASN B 1 855 ? -12.797 -45.031 -3.844 1 94.31 855 ASN B O 1
ATOM 15175 N N . SER B 1 856 ? -11.312 -44.219 -5.309 1 93.06 856 SER B N 1
ATOM 15176 C CA . SER B 1 856 ? -12.258 -44.281 -6.422 1 93.06 856 SER B CA 1
ATOM 15177 C C . SER B 1 856 ? -11.93 -45.469 -7.34 1 93.06 856 SER B C 1
ATOM 15179 O O . SER B 1 856 ? -10.758 -45.781 -7.562 1 93.06 856 SER B O 1
ATOM 15181 N N . LEU B 1 857 ? -12.984 -46.125 -7.754 1 94.25 857 LEU B N 1
ATOM 15182 C CA . LEU B 1 857 ? -12.844 -47.25 -8.688 1 94.25 857 LEU B CA 1
ATOM 15183 C C . LEU B 1 857 ? -13.633 -46.969 -9.969 1 94.25 857 LEU B C 1
ATOM 15185 O O . LEU B 1 857 ? -14.852 -46.812 -9.93 1 94.25 857 LEU B O 1
ATOM 15189 N N . ILE B 1 858 ? -12.891 -46.844 -11.055 1 94.38 858 ILE B N 1
ATOM 15190 C CA . ILE B 1 858 ? -13.516 -46.719 -12.367 1 94.38 858 ILE B CA 1
ATOM 15191 C C . ILE B 1 858 ? -13.492 -48.062 -13.094 1 94.38 858 ILE B C 1
ATOM 15193 O O . ILE B 1 858 ? -12.422 -48.531 -13.492 1 94.38 858 ILE B O 1
ATOM 15197 N N . GLN B 1 859 ? -14.539 -48.656 -13.352 1 91.75 859 GLN B N 1
ATOM 15198 C CA . GLN B 1 859 ? -14.633 -49.969 -13.953 1 91.75 859 GLN B CA 1
ATOM 15199 C C . GLN B 1 859 ? -14.391 -49.906 -15.453 1 91.75 859 GLN B C 1
ATOM 15201 O O . GLN B 1 859 ? -14.008 -48.875 -15.992 1 91.75 859 GLN B O 1
ATOM 15206 N N . LYS B 1 860 ? -14.562 -51.031 -16.094 1 89.75 860 LYS B N 1
ATOM 15207 C CA . LYS B 1 860 ? -14.211 -51.156 -17.5 1 89.75 860 LYS B CA 1
ATOM 15208 C C . LYS B 1 860 ? -15.18 -50.375 -18.391 1 89.75 860 LYS B C 1
ATOM 15210 O O . LYS B 1 860 ? -16.375 -50.312 -18.109 1 89.75 860 LYS B O 1
ATOM 15215 N N . ASN B 1 861 ? -14.664 -49.781 -19.391 1 88.12 861 ASN B N 1
ATOM 15216 C CA . ASN B 1 861 ? -15.43 -49.125 -20.438 1 88.12 861 ASN B CA 1
ATOM 15217 C C . ASN B 1 861 ? -16.234 -47.969 -19.875 1 88.12 861 ASN B C 1
ATOM 15219 O O . ASN B 1 861 ? -17.422 -47.781 -20.203 1 88.12 861 ASN B O 1
ATOM 15223 N N . VAL B 1 862 ? -15.695 -47.25 -18.984 1 88.56 862 VAL B N 1
ATOM 15224 C CA . VAL B 1 862 ? -16.344 -46.062 -18.391 1 88.56 862 VAL B CA 1
ATOM 15225 C C . VAL B 1 862 ? -15.773 -44.812 -19.031 1 88.56 862 VAL B C 1
ATOM 15227 O O . VAL B 1 862 ? -14.586 -44.75 -19.359 1 88.56 862 VAL B O 1
ATOM 15230 N N . ILE B 1 863 ? -16.641 -43.812 -19.344 1 87.12 863 ILE B N 1
ATOM 15231 C CA . ILE B 1 863 ? -16.219 -42.5 -19.812 1 87.12 863 ILE B CA 1
ATOM 15232 C C . ILE B 1 863 ? -16.562 -41.438 -18.766 1 87.12 863 ILE B C 1
ATOM 15234 O O . ILE B 1 863 ? -17.719 -41.25 -18.438 1 87.12 863 ILE B O 1
ATOM 15238 N N . LEU B 1 864 ? -15.578 -40.938 -18.219 1 89.94 864 LEU B N 1
ATOM 15239 C CA . LEU B 1 864 ? -15.727 -39.75 -17.375 1 89.94 864 LEU B CA 1
ATOM 15240 C C . LEU B 1 864 ? -15.57 -38.469 -18.203 1 89.94 864 LEU B C 1
ATOM 15242 O O . LEU B 1 864 ? -14.484 -38.188 -18.719 1 89.94 864 LEU B O 1
ATOM 15246 N N . GLY B 1 865 ? -16.547 -37.688 -18.359 1 84.06 865 GLY B N 1
ATOM 15247 C CA . GLY B 1 865 ? -16.531 -36.5 -19.203 1 84.06 865 GLY B CA 1
ATOM 15248 C C . GLY B 1 865 ? -15.539 -35.469 -18.75 1 84.06 865 GLY B C 1
ATOM 15249 O O . GLY B 1 865 ? -14.828 -35.656 -17.766 1 84.06 865 GLY B O 1
ATOM 15250 N N . ALA B 1 866 ? -15.484 -34.406 -19.531 1 87.94 866 ALA B N 1
ATOM 15251 C CA . ALA B 1 866 ? -14.594 -33.281 -19.219 1 87.94 866 ALA B CA 1
ATOM 15252 C C . ALA B 1 866 ? -15.094 -32.531 -17.984 1 87.94 866 ALA B C 1
ATOM 15254 O O . ALA B 1 866 ? -16.297 -32.406 -17.766 1 87.94 866 ALA B O 1
ATOM 15255 N N . LEU B 1 867 ? -14.141 -31.984 -17.25 1 89.31 867 LEU B N 1
ATOM 15256 C CA . LEU B 1 867 ? -14.445 -31.203 -16.062 1 89.31 867 LEU B CA 1
ATOM 15257 C C . LEU B 1 867 ? -15.422 -31.938 -15.164 1 89.31 867 LEU B C 1
ATOM 15259 O O . LEU B 1 867 ? -16.438 -31.375 -14.75 1 89.31 867 LEU B O 1
ATOM 15263 N N . SER B 1 868 ? -15.164 -33.188 -14.93 1 89.94 868 SER B N 1
ATOM 15264 C CA . SER B 1 868 ? -16.016 -34.031 -14.094 1 89.94 868 SER B CA 1
ATOM 15265 C C . SER B 1 868 ? -15.25 -34.594 -12.906 1 89.94 868 SER B C 1
ATOM 15267 O O . SER B 1 868 ? -14.016 -34.562 -12.883 1 89.94 868 SER B O 1
ATOM 15269 N N . LEU B 1 869 ? -16.016 -35 -11.906 1 91.19 869 LEU B N 1
ATOM 15270 C CA . LEU B 1 869 ? -15.406 -35.438 -10.656 1 91.19 869 LEU B CA 1
ATOM 15271 C C . LEU B 1 869 ? -15.781 -36.875 -10.359 1 91.19 869 LEU B C 1
ATOM 15273 O O . LEU B 1 869 ? -16.938 -37.281 -10.531 1 91.19 869 LEU B O 1
ATOM 15277 N N . ALA B 1 870 ? -14.75 -37.625 -10.086 1 92.25 870 ALA B N 1
ATOM 15278 C CA . ALA B 1 870 ? -14.977 -38.906 -9.406 1 92.25 870 ALA B CA 1
ATOM 15279 C C . ALA B 1 870 ? -14.828 -38.75 -7.895 1 92.25 870 ALA B C 1
ATOM 15281 O O . ALA B 1 870 ? -13.703 -38.719 -7.375 1 92.25 870 ALA B O 1
ATOM 15282 N N . PRO B 1 871 ? -15.898 -38.688 -7.184 1 89 871 PRO B N 1
ATOM 15283 C CA . PRO B 1 871 ? -15.836 -38.406 -5.75 1 89 871 PRO B CA 1
ATOM 15284 C C . PRO B 1 871 ? -15.109 -39.469 -4.953 1 89 871 PRO B C 1
ATOM 15286 O O . PRO B 1 871 ? -14.891 -40.562 -5.453 1 89 871 PRO B O 1
ATOM 15289 N N . MET B 1 872 ? -14.836 -39.125 -3.791 1 89.62 872 MET B N 1
ATOM 15290 C CA . MET B 1 872 ? -14.133 -40.031 -2.895 1 89.62 872 MET B CA 1
ATOM 15291 C C . MET B 1 872 ? -14.977 -41.281 -2.609 1 89.62 872 MET B C 1
ATOM 15293 O O . MET B 1 872 ? -16.188 -41.188 -2.406 1 89.62 872 MET B O 1
ATOM 15297 N N . ASN B 1 873 ? -14.344 -42.406 -2.564 1 88.75 873 ASN B N 1
ATOM 15298 C CA . ASN B 1 873 ? -14.969 -43.688 -2.217 1 88.75 873 ASN B CA 1
ATOM 15299 C C . ASN B 1 873 ? -16.141 -44 -3.135 1 88.75 873 ASN B C 1
ATOM 15301 O O . ASN B 1 873 ? -17.203 -44.438 -2.672 1 88.75 873 ASN B O 1
ATOM 15305 N N . SER B 1 874 ? -15.953 -43.656 -4.422 1 87.5 874 SER B N 1
ATOM 15306 C CA . SER B 1 874 ? -17.031 -43.906 -5.367 1 87.5 874 SER B CA 1
ATOM 15307 C C . SER B 1 874 ? -16.641 -45 -6.375 1 87.5 874 SER B C 1
ATOM 15309 O O . SER B 1 874 ? -15.461 -45.25 -6.602 1 87.5 874 SER B O 1
ATOM 15311 N N . ILE B 1 875 ? -17.703 -45.688 -6.863 1 89.62 875 ILE B N 1
ATOM 15312 C CA . ILE B 1 875 ? -17.516 -46.688 -7.91 1 89.62 875 ILE B CA 1
ATOM 15313 C C . ILE B 1 875 ? -18.312 -46.281 -9.148 1 89.62 875 ILE B C 1
ATOM 15315 O O . ILE B 1 875 ? -19.531 -46.125 -9.094 1 89.62 875 ILE B O 1
ATOM 15319 N N . LEU B 1 876 ? -17.547 -45.969 -10.188 1 90.12 876 LEU B N 1
ATOM 15320 C CA . LEU B 1 876 ? -18.203 -45.719 -11.469 1 90.12 876 LEU B CA 1
ATOM 15321 C C . LEU B 1 876 ? -18.453 -47.031 -12.219 1 90.12 876 LEU B C 1
ATOM 15323 O O . LEU B 1 876 ? -17.5 -47.719 -12.586 1 90.12 876 LEU B O 1
ATOM 15327 N N . GLN B 1 877 ? -19.609 -47.344 -12.508 1 85.94 877 GLN B N 1
ATOM 15328 C CA . GLN B 1 877 ? -20.031 -48.625 -13.008 1 85.94 877 GLN B CA 1
ATOM 15329 C C . GLN B 1 877 ? -19.656 -48.812 -14.469 1 85.94 877 GLN B C 1
ATOM 15331 O O . GLN B 1 877 ? -19.562 -47.844 -15.219 1 85.94 877 GLN B O 1
ATOM 15336 N N . GLU B 1 878 ? -19.531 -50.062 -14.812 1 87.06 878 GLU B N 1
ATOM 15337 C CA . GLU B 1 878 ? -19.078 -50.469 -16.141 1 87.06 878 GLU B CA 1
ATOM 15338 C C . GLU B 1 878 ? -20.031 -49.938 -17.219 1 87.06 878 GLU B C 1
ATOM 15340 O O . GLU B 1 878 ? -21.25 -50.062 -17.094 1 87.06 878 GLU B O 1
ATOM 15345 N N . GLY B 1 879 ? -19.375 -49.375 -18.234 1 79.5 879 GLY B N 1
ATOM 15346 C CA . GLY B 1 879 ? -20.125 -48.906 -19.391 1 79.5 879 GLY B CA 1
ATOM 15347 C C . GLY B 1 879 ? -20.828 -47.594 -19.141 1 79.5 879 GLY B C 1
ATOM 15348 O O . GLY B 1 879 ? -21.625 -47.125 -19.969 1 79.5 879 GLY B O 1
ATOM 15349 N N . GLY B 1 880 ? -20.531 -46.969 -18.109 1 79.88 880 GLY B N 1
ATOM 15350 C CA . GLY B 1 880 ? -21.219 -45.719 -17.75 1 79.88 880 GLY B CA 1
ATOM 15351 C C . GLY B 1 880 ? -20.562 -44.469 -18.281 1 79.88 880 GLY B C 1
ATOM 15352 O O . GLY B 1 880 ? -19.359 -44.5 -18.562 1 79.88 880 GLY B O 1
ATOM 15353 N N . LEU B 1 881 ? -21.391 -43.531 -18.625 1 81.44 881 LEU B N 1
ATOM 15354 C CA . LEU B 1 881 ? -20.953 -42.188 -18.953 1 81.44 881 LEU B CA 1
ATOM 15355 C C . LEU B 1 881 ? -21.281 -41.219 -17.812 1 81.44 881 LEU B C 1
ATOM 15357 O O . LEU B 1 881 ? -22.453 -41.062 -17.453 1 81.44 881 LEU B O 1
ATOM 15361 N N . TYR B 1 882 ? -20.266 -40.688 -17.188 1 82.94 882 TYR B N 1
ATOM 15362 C CA . TYR B 1 882 ? -20.422 -39.812 -16.031 1 82.94 882 TYR B CA 1
ATOM 15363 C C . TYR B 1 882 ? -19.969 -38.375 -16.359 1 82.94 882 TYR B C 1
ATOM 15365 O O . TYR B 1 882 ? -18.906 -38.188 -16.969 1 82.94 882 TYR B O 1
ATOM 15373 N N . ILE B 1 883 ? -20.812 -37.438 -16.047 1 79.69 883 ILE B N 1
ATOM 15374 C CA . ILE B 1 883 ? -20.469 -36.031 -16.281 1 79.69 883 ILE B CA 1
ATOM 15375 C C . ILE B 1 883 ? -20.906 -35.188 -15.07 1 79.69 883 ILE B C 1
ATOM 15377 O O . ILE B 1 883 ? -21.922 -35.469 -14.445 1 79.69 883 ILE B O 1
ATOM 15381 N N . GLY B 1 884 ? -20.016 -34.188 -14.594 1 78 884 GLY B N 1
ATOM 15382 C CA . GLY B 1 884 ? -20.438 -33.25 -13.586 1 78 884 GLY B CA 1
ATOM 15383 C C . GLY B 1 884 ? -19.453 -33.125 -12.422 1 78 884 GLY B C 1
ATOM 15384 O O . GLY B 1 884 ? -18.828 -34.125 -12.055 1 78 884 GLY B O 1
ATOM 15385 N N . SER B 1 885 ? -19.312 -31.938 -11.914 1 67.62 885 SER B N 1
ATOM 15386 C CA . SER B 1 885 ? -18.453 -31.672 -10.758 1 67.62 885 SER B CA 1
ATOM 15387 C C . SER B 1 885 ? -19.266 -31.641 -9.469 1 67.62 885 SER B C 1
ATOM 15389 O O . SER B 1 885 ? -18.812 -32.125 -8.43 1 67.62 885 SER B O 1
ATOM 15391 N N . GLN B 1 886 ? -20.422 -31.047 -9.422 1 59.62 886 GLN B N 1
ATOM 15392 C CA . GLN B 1 886 ? -21.203 -30.922 -8.195 1 59.62 886 GLN B CA 1
ATOM 15393 C C . GLN B 1 886 ? -22.047 -32.188 -7.961 1 59.62 886 GLN B C 1
ATOM 15395 O O . GLN B 1 886 ? -22.047 -32.719 -6.855 1 59.62 886 GLN B O 1
ATOM 15400 N N . THR B 1 887 ? -22.844 -32.562 -8.992 1 53.16 887 THR B N 1
ATOM 15401 C CA . THR B 1 887 ? -23.656 -33.75 -8.914 1 53.16 887 THR B CA 1
ATOM 15402 C C . THR B 1 887 ? -23.297 -34.719 -10.055 1 53.16 887 THR B C 1
ATOM 15404 O O . THR B 1 887 ? -23.469 -34.375 -11.227 1 53.16 887 THR B O 1
ATOM 15407 N N . GLN B 1 888 ? -22.453 -35.656 -9.672 1 60.69 888 GLN B N 1
ATOM 15408 C CA . GLN B 1 888 ? -22.109 -36.656 -10.68 1 60.69 888 GLN B CA 1
ATOM 15409 C C . GLN B 1 888 ? -23.359 -37.312 -11.242 1 60.69 888 GLN B C 1
ATOM 15411 O O . GLN B 1 888 ? -24.172 -37.844 -10.5 1 60.69 888 GLN B O 1
ATOM 15416 N N . SER B 1 889 ? -23.672 -36.906 -12.438 1 57.34 889 SER B N 1
ATOM 15417 C CA . SER B 1 889 ? -24.859 -37.5 -13.031 1 57.34 889 SER B CA 1
ATOM 15418 C C . SER B 1 889 ? -24.484 -38.594 -14.031 1 57.34 889 SER B C 1
ATOM 15420 O O . SER B 1 889 ? -23.578 -38.406 -14.844 1 57.34 889 SER B O 1
ATOM 15422 N N . HIS B 1 890 ? -24.844 -39.812 -13.695 1 52.03 890 HIS B N 1
ATOM 15423 C CA . HIS B 1 890 ? -24.75 -40.906 -14.656 1 52.03 890 HIS B CA 1
ATOM 15424 C C . HIS B 1 890 ? -25.641 -40.656 -15.859 1 52.03 890 HIS B C 1
ATOM 15426 O O . HIS B 1 890 ? -26.875 -40.625 -15.734 1 52.03 890 HIS B O 1
ATOM 15432 N N . VAL B 1 891 ? -25.125 -40.125 -16.984 1 56.19 891 VAL B N 1
ATOM 15433 C CA . VAL B 1 891 ? -25.922 -39.688 -18.125 1 56.19 891 VAL B CA 1
ATOM 15434 C C . VAL B 1 891 ? -26.328 -40.906 -18.953 1 56.19 891 VAL B C 1
ATOM 15436 O O . VAL B 1 891 ? -27.391 -40.906 -19.609 1 56.19 891 VAL B O 1
ATOM 15439 N N . GLY B 1 892 ? -25.594 -42 -19.188 1 54.59 892 GLY B N 1
ATOM 15440 C CA . GLY B 1 892 ? -26.047 -43.094 -20.031 1 54.59 892 GLY B CA 1
ATOM 15441 C C . GLY B 1 892 ? -25.078 -44.281 -20.047 1 54.59 892 GLY B C 1
ATOM 15442 O O . GLY B 1 892 ? -24.031 -44.219 -19.391 1 54.59 892 GLY B O 1
ATOM 15443 N N . ASN B 1 893 ? -25.625 -45.531 -20.234 1 47.84 893 ASN B N 1
ATOM 15444 C CA . ASN B 1 893 ? -24.828 -46.719 -20.422 1 47.84 893 ASN B CA 1
ATOM 15445 C C . ASN B 1 893 ? -24.344 -46.875 -21.859 1 47.84 893 ASN B C 1
ATOM 15447 O O . ASN B 1 893 ? -25.141 -46.75 -22.797 1 47.84 893 ASN B O 1
ATOM 15451 N N . LEU B 1 894 ? -23.188 -46.594 -22.203 1 47.19 894 LEU B N 1
ATOM 15452 C CA . LEU B 1 894 ? -22.609 -46.812 -23.531 1 47.19 894 LEU B CA 1
ATOM 15453 C C . LEU B 1 894 ? -22.844 -48.25 -24 1 47.19 894 LEU B C 1
ATOM 15455 O O . LEU B 1 894 ? -22.594 -48.594 -25.156 1 47.19 894 LEU B O 1
ATOM 15459 N N . SER B 1 895 ? -23.203 -49.25 -23.203 1 42.97 895 SER B N 1
ATOM 15460 C CA . SER B 1 895 ? -23.281 -50.656 -23.578 1 42.97 895 SER B CA 1
ATOM 15461 C C . SER B 1 895 ? -24.281 -50.875 -24.719 1 42.97 895 SER B C 1
ATOM 15463 O O . SER B 1 895 ? -24.266 -51.938 -25.375 1 42.97 895 SER B O 1
ATOM 15465 N N . ALA B 1 896 ? -25.359 -50.281 -24.781 1 39.47 896 ALA B N 1
ATOM 15466 C CA . ALA B 1 896 ? -26.344 -50.688 -25.781 1 39.47 896 ALA B CA 1
ATOM 15467 C C . ALA B 1 896 ? -25.734 -50.656 -27.188 1 39.47 896 ALA B C 1
ATOM 15469 O O . ALA B 1 896 ? -26.141 -51.438 -28.062 1 39.47 896 ALA B O 1
ATOM 15470 N N . THR B 1 897 ? -24.969 -49.719 -27.469 1 36.97 897 THR B N 1
ATOM 15471 C CA . THR B 1 897 ? -24.469 -49.688 -28.844 1 36.97 897 THR B CA 1
ATOM 15472 C C . THR B 1 897 ? -23.234 -50.594 -28.984 1 36.97 897 THR B C 1
ATOM 15474 O O . THR B 1 897 ? -22.719 -50.75 -30.094 1 36.97 897 THR B O 1
ATOM 15477 N N . LEU B 1 898 ? -22.531 -50.875 -27.938 1 38.41 898 LEU B N 1
ATOM 15478 C CA . LEU B 1 898 ? -21.359 -51.688 -28.156 1 38.41 898 LEU B CA 1
ATOM 15479 C C . LEU B 1 898 ? -21.766 -53.156 -28.297 1 38.41 898 LEU B C 1
ATOM 15481 O O . LEU B 1 898 ? -22.453 -53.719 -27.438 1 38.41 898 LEU B O 1
ATOM 15485 N N . ASN B 1 899 ? -21.953 -53.719 -29.469 1 38.47 899 ASN B N 1
ATOM 15486 C CA . ASN B 1 899 ? -22.109 -55.156 -29.703 1 38.47 899 ASN B CA 1
ATOM 15487 C C . ASN B 1 899 ? -21.188 -55.969 -28.812 1 38.47 899 ASN B C 1
ATOM 15489 O O . ASN B 1 899 ? -20.062 -55.562 -28.531 1 38.47 899 ASN B O 1
ATOM 15493 N N . LYS B 1 900 ? -21.594 -57 -28.047 1 46.19 900 LYS B N 1
ATOM 15494 C CA . LYS B 1 900 ? -20.969 -57.938 -27.125 1 46.19 900 LYS B CA 1
ATOM 15495 C C . LYS B 1 900 ? -19.547 -58.281 -27.578 1 46.19 900 LYS B C 1
ATOM 15497 O O . LYS B 1 900 ? -18.641 -58.438 -26.766 1 46.19 900 LYS B O 1
ATOM 15502 N N . GLU B 1 901 ? -19.391 -58.719 -28.812 1 43.97 901 GLU B N 1
ATOM 15503 C CA . GLU B 1 901 ? -18.125 -59.25 -29.328 1 43.97 901 GLU B CA 1
ATOM 15504 C C . GLU B 1 901 ? -17.047 -58.156 -29.312 1 43.97 901 GLU B C 1
ATOM 15506 O O . GLU B 1 901 ? -15.867 -58.469 -29.141 1 43.97 901 GLU B O 1
ATOM 15511 N N . ASP B 1 902 ? -17.344 -56.906 -29.516 1 46.78 902 ASP B N 1
ATOM 15512 C CA . ASP B 1 902 ? -16.406 -55.812 -29.672 1 46.78 902 ASP B CA 1
ATOM 15513 C C . ASP B 1 902 ? -15.961 -55.25 -28.328 1 46.78 902 ASP B C 1
ATOM 15515 O O . ASP B 1 902 ? -15.078 -54.406 -28.25 1 46.78 902 ASP B O 1
ATOM 15519 N N . SER B 1 903 ? -16.641 -55.562 -27.266 1 50.78 903 SER B N 1
ATOM 15520 C CA . SER B 1 903 ? -16.297 -55.156 -25.922 1 50.78 903 SER B CA 1
ATOM 15521 C C . SER B 1 903 ? -14.953 -55.719 -25.484 1 50.78 903 SER B C 1
ATOM 15523 O O . SER B 1 903 ? -14.383 -55.281 -24.484 1 50.78 903 SER B O 1
ATOM 15525 N N . GLN B 1 904 ? -14.383 -56.812 -26.047 1 55.19 904 GLN B N 1
ATOM 15526 C CA . GLN B 1 904 ? -13.141 -57.438 -25.578 1 55.19 904 GLN B CA 1
ATOM 15527 C C . GLN B 1 904 ? -11.93 -56.844 -26.297 1 55.19 904 GLN B C 1
ATOM 15529 O O . GLN B 1 904 ? -10.789 -57.062 -25.875 1 55.19 904 GLN B O 1
ATOM 15534 N N . LYS B 1 905 ? -12.133 -56 -27.312 1 68.06 905 LYS B N 1
ATOM 15535 C CA . LYS B 1 905 ? -10.977 -55.5 -28.047 1 68.06 905 LYS B CA 1
ATOM 15536 C C . LYS B 1 905 ? -10.477 -54.188 -27.438 1 68.06 905 LYS B C 1
ATOM 15538 O O . LYS B 1 905 ? -11.273 -53.312 -27.047 1 68.06 905 LYS B O 1
ATOM 15543 N N . LEU B 1 906 ? -9.219 -54.094 -27.234 1 76 906 LEU B N 1
ATOM 15544 C CA . LEU B 1 906 ? -8.57 -52.906 -26.719 1 76 906 LEU B CA 1
ATOM 15545 C C . LEU B 1 906 ? -8.672 -51.75 -27.703 1 76 906 LEU B C 1
ATOM 15547 O O . LEU B 1 906 ? -8.367 -51.906 -28.891 1 76 906 LEU B O 1
ATOM 15551 N N . THR B 1 907 ? -9.273 -50.594 -27.391 1 72.19 907 THR B N 1
ATOM 15552 C CA . THR B 1 907 ? -9.531 -49.438 -28.219 1 72.19 907 THR B CA 1
ATOM 15553 C C . THR B 1 907 ? -8.227 -48.781 -28.672 1 72.19 907 THR B C 1
ATOM 15555 O O . THR B 1 907 ? -8.141 -48.219 -29.766 1 72.19 907 THR B O 1
ATOM 15558 N N . LEU B 1 908 ? -7.16 -48.719 -27.875 1 81.81 908 LEU B N 1
ATOM 15559 C CA . LEU B 1 908 ? -5.926 -48 -28.203 1 81.81 908 LEU B CA 1
ATOM 15560 C C . LEU B 1 908 ? -4.816 -49 -28.562 1 81.81 908 LEU B C 1
ATOM 15562 O O . LEU B 1 908 ? -3.678 -48.844 -28.125 1 81.81 908 LEU B O 1
ATOM 15566 N N . THR B 1 909 ? -5.113 -49.938 -29.344 1 83.81 909 THR B N 1
ATOM 15567 C CA . THR B 1 909 ? -4.109 -50.906 -29.75 1 83.81 909 THR B CA 1
ATOM 15568 C C . THR B 1 909 ? -3.127 -50.281 -30.75 1 83.81 909 THR B C 1
ATOM 15570 O O . THR B 1 909 ? -3.52 -49.5 -31.609 1 83.81 909 THR B O 1
ATOM 15573 N N . ARG B 1 910 ? -1.869 -50.625 -30.547 1 86.19 910 ARG B N 1
ATOM 15574 C CA . ARG B 1 910 ? -0.786 -50.094 -31.391 1 86.19 910 ARG B CA 1
ATOM 15575 C C . ARG B 1 910 ? -0.019 -51.25 -32.062 1 86.19 910 ARG B C 1
ATOM 15577 O O . ARG B 1 910 ? 0.097 -52.344 -31.484 1 86.19 910 ARG B O 1
ATOM 15584 N N . THR B 1 911 ? 0.466 -50.938 -33.188 1 87.56 911 THR B N 1
ATOM 15585 C CA . THR B 1 911 ? 1.39 -51.844 -33.844 1 87.56 911 THR B CA 1
ATOM 15586 C C . THR B 1 911 ? 2.777 -51.781 -33.219 1 87.56 911 THR B C 1
ATOM 15588 O O . THR B 1 911 ? 3.033 -50.906 -32.406 1 87.56 911 THR B O 1
ATOM 15591 N N . TRP B 1 912 ? 3.613 -52.656 -33.594 1 87.88 912 TRP B N 1
ATOM 15592 C CA . TRP B 1 912 ? 4.949 -52.688 -33.031 1 87.88 912 TRP B CA 1
ATOM 15593 C C . TRP B 1 912 ? 5.734 -51.438 -33.344 1 87.88 912 TRP B C 1
ATOM 15595 O O . TRP B 1 912 ? 6.512 -50.938 -32.531 1 87.88 912 TRP B O 1
ATOM 15605 N N . TYR B 1 913 ? 5.539 -50.906 -34.562 1 90 913 TYR B N 1
ATOM 15606 C CA . TYR B 1 913 ? 6.277 -49.719 -34.969 1 90 913 TYR B CA 1
ATOM 15607 C C . TYR B 1 913 ? 5.75 -48.5 -34.219 1 90 913 TYR B C 1
ATOM 15609 O O . TYR B 1 913 ? 6.52 -47.594 -33.875 1 90 913 TYR B O 1
ATOM 15617 N N . GLN B 1 914 ? 4.461 -48.5 -34.031 1 89.5 914 GLN B N 1
ATOM 15618 C CA . GLN B 1 914 ? 3.885 -47.406 -33.281 1 89.5 914 GLN B CA 1
ATOM 15619 C C . GLN B 1 914 ? 4.324 -47.438 -31.812 1 89.5 914 GLN B C 1
ATOM 15621 O O . GLN B 1 914 ? 4.547 -46.406 -31.188 1 89.5 914 GLN B O 1
ATOM 15626 N N . THR B 1 915 ? 4.477 -48.562 -31.266 1 90.5 915 THR B N 1
ATOM 15627 C CA . THR B 1 915 ? 4.953 -48.719 -29.891 1 90.5 915 THR B CA 1
ATOM 15628 C C . THR B 1 915 ? 6.41 -48.281 -29.781 1 90.5 915 THR B C 1
ATOM 15630 O O . THR B 1 915 ? 6.801 -47.625 -28.797 1 90.5 915 THR B O 1
ATOM 15633 N N . PHE B 1 916 ? 7.121 -48.625 -30.812 1 92.69 916 PHE B N 1
ATOM 15634 C CA . PHE B 1 916 ? 8.523 -48.219 -30.844 1 92.69 916 PHE B CA 1
ATOM 15635 C C . PHE B 1 916 ? 8.633 -46.688 -30.938 1 92.69 916 PHE B C 1
ATOM 15637 O O . PHE B 1 916 ? 9.445 -46.094 -30.25 1 92.69 916 PHE B O 1
ATOM 15644 N N . THR B 1 917 ? 7.871 -46.188 -31.719 1 92.81 917 THR B N 1
ATOM 15645 C CA . THR B 1 917 ? 7.891 -44.719 -31.875 1 92.81 917 THR B CA 1
ATOM 15646 C C . THR B 1 917 ? 7.453 -44.031 -30.594 1 92.81 917 THR B C 1
ATOM 15648 O O . THR B 1 917 ? 8.023 -43 -30.203 1 92.81 917 THR B O 1
ATOM 15651 N N . SER B 1 918 ? 6.473 -44.531 -29.906 1 92.31 918 SER B N 1
ATOM 15652 C CA . SER B 1 918 ? 5.953 -43.938 -28.688 1 92.31 918 SER B CA 1
ATOM 15653 C C . SER B 1 918 ? 6.906 -44.125 -27.516 1 92.31 918 SER B C 1
ATOM 15655 O O . SER B 1 918 ? 6.855 -43.406 -26.531 1 92.31 918 SER B O 1
ATOM 15657 N N . LEU B 1 919 ? 7.809 -45.031 -27.594 1 93.5 919 LEU B N 1
ATOM 15658 C CA . LEU B 1 919 ? 8.727 -45.344 -26.5 1 93.5 919 LEU B CA 1
ATOM 15659 C C . LEU B 1 919 ? 10.039 -44.562 -26.672 1 93.5 919 LEU B C 1
ATOM 15661 O O . LEU B 1 919 ? 10.633 -44.125 -25.688 1 93.5 919 LEU B O 1
ATOM 15665 N N . PHE B 1 920 ? 10.461 -44.375 -27.969 1 94.06 920 PHE B N 1
ATOM 15666 C CA . PHE B 1 920 ? 11.805 -43.812 -28.156 1 94.06 920 PHE B CA 1
ATOM 15667 C C . PHE B 1 920 ? 11.758 -42.531 -28.969 1 94.06 920 PHE B C 1
ATOM 15669 O O . PHE B 1 920 ? 12.164 -41.469 -28.5 1 94.06 920 PHE B O 1
ATOM 15676 N N . THR B 1 921 ? 11.203 -42.594 -30.156 1 94.31 921 THR B N 1
ATOM 15677 C CA . THR B 1 921 ? 11.305 -41.469 -31.094 1 94.31 921 THR B CA 1
ATOM 15678 C C . THR B 1 921 ? 10.508 -40.281 -30.594 1 94.31 921 THR B C 1
ATOM 15680 O O . THR B 1 921 ? 11.031 -39.156 -30.547 1 94.31 921 THR B O 1
ATOM 15683 N N . GLN B 1 922 ? 9.258 -40.5 -30.25 1 94.69 922 GLN B N 1
ATOM 15684 C CA . GLN B 1 922 ? 8.406 -39.406 -29.844 1 94.69 922 GLN B CA 1
ATOM 15685 C C . GLN B 1 922 ? 8.93 -38.75 -28.562 1 94.69 922 GLN B C 1
ATOM 15687 O O . GLN B 1 922 ? 9.062 -37.531 -28.484 1 94.69 922 GLN B O 1
ATOM 15692 N N . PRO B 1 923 ? 9.273 -39.469 -27.5 1 95.06 923 PRO B N 1
ATOM 15693 C CA . PRO B 1 923 ? 9.812 -38.812 -26.312 1 95.06 923 PRO B CA 1
ATOM 15694 C C . PRO B 1 923 ? 11.117 -38.062 -26.594 1 95.06 923 PRO B C 1
ATOM 15696 O O . PRO B 1 923 ? 11.367 -37.031 -25.984 1 95.06 923 PRO B O 1
ATOM 15699 N N . PHE B 1 924 ? 11.906 -38.562 -27.422 1 95.38 924 PHE B N 1
ATOM 15700 C CA . PHE B 1 924 ? 13.148 -37.906 -27.781 1 95.38 924 PHE B CA 1
ATOM 15701 C C . PHE B 1 924 ? 12.859 -36.562 -28.484 1 95.38 924 PHE B C 1
ATOM 15703 O O . PHE B 1 924 ? 13.477 -35.562 -28.172 1 95.38 924 PHE B O 1
ATOM 15710 N N . LEU B 1 925 ? 11.945 -36.594 -29.406 1 95.19 925 LEU B N 1
ATOM 15711 C CA . LEU B 1 925 ? 11.586 -35.375 -30.109 1 95.19 925 LEU B CA 1
ATOM 15712 C C . LEU B 1 925 ? 10.953 -34.375 -29.156 1 95.19 925 LEU B C 1
ATOM 15714 O O . LEU B 1 925 ? 11.227 -33.188 -29.266 1 95.19 925 LEU B O 1
ATOM 15718 N N . GLN B 1 926 ? 10.172 -34.812 -28.25 1 95.69 926 GLN B N 1
ATOM 15719 C CA . GLN B 1 926 ? 9.43 -33.938 -27.344 1 95.69 926 GLN B CA 1
ATOM 15720 C C . GLN B 1 926 ? 10.352 -33.375 -26.266 1 95.69 926 GLN B C 1
ATOM 15722 O O . GLN B 1 926 ? 10.023 -32.344 -25.641 1 95.69 926 GLN B O 1
ATOM 15727 N N . THR B 1 927 ? 11.492 -33.938 -26.031 1 95.69 927 THR B N 1
ATOM 15728 C CA . THR B 1 927 ? 12.406 -33.406 -25.016 1 95.69 927 THR B CA 1
ATOM 15729 C C . THR B 1 927 ? 13.594 -32.719 -25.672 1 95.69 927 THR B C 1
ATOM 15731 O O . THR B 1 927 ? 14 -31.641 -25.234 1 95.69 927 THR B O 1
ATOM 15734 N N . ALA B 1 928 ? 14.094 -33.188 -26.75 1 96.25 928 ALA B N 1
ATOM 15735 C CA . ALA B 1 928 ? 15.312 -32.688 -27.375 1 96.25 928 ALA B CA 1
ATOM 15736 C C . ALA B 1 928 ? 15 -31.453 -28.234 1 96.25 928 ALA B C 1
ATOM 15738 O O . ALA B 1 928 ? 15.727 -30.469 -28.203 1 96.25 928 ALA B O 1
ATOM 15739 N N . SER B 1 929 ? 13.945 -31.5 -29.047 1 95.94 929 SER B N 1
ATOM 15740 C CA . SER B 1 929 ? 13.641 -30.438 -29.984 1 95.94 929 SER B CA 1
ATOM 15741 C C . SER B 1 929 ? 13.43 -29.109 -29.25 1 95.94 929 SER B C 1
ATOM 15743 O O . SER B 1 929 ? 13.984 -28.078 -29.656 1 95.94 929 SER B O 1
ATOM 15745 N N . PRO B 1 930 ? 12.609 -29.094 -28.203 1 96.81 930 PRO B N 1
ATOM 15746 C CA . PRO B 1 930 ? 12.43 -27.812 -27.5 1 96.81 930 PRO B CA 1
ATOM 15747 C C . PRO B 1 930 ? 13.742 -27.266 -26.938 1 96.81 930 PRO B C 1
ATOM 15749 O O . PRO B 1 930 ? 14 -26.062 -27.016 1 96.81 930 PRO B O 1
ATOM 15752 N N . HIS B 1 931 ? 14.609 -28.062 -26.391 1 97.19 931 HIS B N 1
ATOM 15753 C CA . HIS B 1 931 ? 15.852 -27.625 -25.766 1 97.19 931 HIS B CA 1
ATOM 15754 C C . HIS B 1 9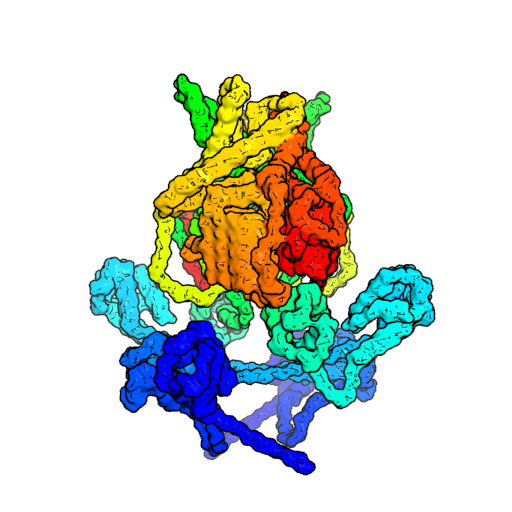31 ? 16.875 -27.219 -26.812 1 97.19 931 HIS B C 1
ATOM 15756 O O . HIS B 1 931 ? 17.688 -26.328 -26.594 1 97.19 931 HIS B O 1
ATOM 15762 N N . ILE B 1 932 ? 16.875 -27.859 -27.984 1 97.12 932 ILE B N 1
ATOM 15763 C CA . ILE B 1 932 ? 17.766 -27.453 -29.062 1 97.12 932 ILE B CA 1
ATOM 15764 C C . ILE B 1 932 ? 17.375 -26.078 -29.578 1 97.12 932 ILE B C 1
ATOM 15766 O O . ILE B 1 932 ? 18.234 -25.219 -29.766 1 97.12 932 ILE B O 1
ATOM 15770 N N . LEU B 1 933 ? 16.109 -25.906 -29.766 1 96.88 933 LEU B N 1
ATOM 15771 C CA . LEU B 1 933 ? 15.641 -24.625 -30.266 1 96.88 933 LEU B CA 1
ATOM 15772 C C . LEU B 1 933 ? 15.906 -23.516 -29.25 1 96.88 933 LEU B C 1
ATOM 15774 O O . LEU B 1 933 ? 16.25 -22.391 -29.609 1 96.88 933 LEU B O 1
ATOM 15778 N N . LEU B 1 934 ? 15.688 -23.812 -27.984 1 97.19 934 LEU B N 1
ATOM 15779 C CA . LEU B 1 934 ? 15.969 -22.812 -26.953 1 97.19 934 LEU B CA 1
ATOM 15780 C C . LEU B 1 934 ? 17.453 -22.516 -26.875 1 97.19 934 LEU B C 1
ATOM 15782 O O . LEU B 1 934 ? 17.859 -21.375 -26.703 1 97.19 934 LEU B O 1
ATOM 15786 N N . GLY B 1 935 ? 18.297 -23.578 -26.984 1 96.12 935 GLY B N 1
ATOM 15787 C CA . GLY B 1 935 ? 19.734 -23.375 -27 1 96.12 935 GLY B CA 1
ATOM 15788 C C . GLY B 1 935 ? 20.188 -22.484 -28.125 1 96.12 935 GLY B C 1
ATOM 15789 O O . GLY B 1 935 ? 21.062 -21.625 -27.938 1 96.12 935 GLY B O 1
ATOM 15790 N N . LEU B 1 936 ? 19.594 -22.641 -29.266 1 95.81 936 LEU B N 1
ATOM 15791 C CA . LEU B 1 936 ? 19.922 -21.812 -30.422 1 95.81 936 LEU B CA 1
ATOM 15792 C C . LEU B 1 936 ? 19.5 -20.375 -30.188 1 95.81 936 LEU B C 1
ATOM 15794 O O . LEU B 1 936 ? 20.172 -19.438 -30.625 1 95.81 936 LEU B O 1
ATOM 15798 N N . SER B 1 937 ? 18.375 -20.172 -29.531 1 96.25 937 SER B N 1
ATOM 15799 C CA . SER B 1 937 ? 17.844 -18.844 -29.297 1 96.25 937 SER B CA 1
ATOM 15800 C C . SER B 1 937 ? 18.656 -18.109 -28.234 1 96.25 937 SER B C 1
ATOM 15802 O O . SER B 1 937 ? 18.719 -16.875 -28.25 1 96.25 937 SER B O 1
ATOM 15804 N N . ILE B 1 938 ? 19.281 -18.797 -27.297 1 96.12 938 ILE B N 1
ATOM 15805 C CA . ILE B 1 938 ? 20.016 -18.203 -26.188 1 96.12 938 ILE B CA 1
ATOM 15806 C C . ILE B 1 938 ? 21.406 -17.812 -26.641 1 96.12 938 ILE B C 1
ATOM 15808 O O . ILE B 1 938 ? 22 -16.875 -26.125 1 96.12 938 ILE B O 1
ATOM 15812 N N . TYR B 1 939 ? 21.984 -18.438 -27.672 1 95.19 939 TYR B N 1
ATOM 15813 C CA . TYR B 1 939 ? 23.391 -18.312 -28.047 1 95.19 939 TYR B CA 1
ATOM 15814 C C . TYR B 1 939 ? 23.719 -16.875 -28.469 1 95.19 939 TYR B C 1
ATOM 15816 O O . TYR B 1 939 ? 24.656 -16.281 -27.938 1 95.19 939 TYR B O 1
ATOM 15824 N N . ALA B 1 940 ? 22.938 -16.266 -29.344 1 93.62 940 ALA B N 1
ATOM 15825 C CA . ALA B 1 940 ? 23.25 -14.938 -29.875 1 93.62 940 ALA B CA 1
ATOM 15826 C C . ALA B 1 940 ? 23.172 -13.875 -28.781 1 93.62 940 ALA B C 1
ATOM 15828 O O . ALA B 1 940 ? 24.094 -13.062 -28.609 1 93.62 940 ALA B O 1
ATOM 15829 N N . PRO B 1 941 ? 22.141 -13.828 -28.016 1 94.31 941 PRO B N 1
ATOM 15830 C CA . PRO B 1 941 ? 22.078 -12.844 -26.938 1 94.31 941 PRO B CA 1
ATOM 15831 C C . PRO B 1 941 ? 23.188 -13.039 -25.906 1 94.31 941 PRO B C 1
ATOM 15833 O O . PRO B 1 941 ? 23.688 -12.062 -25.344 1 94.31 941 PRO B O 1
ATOM 15836 N N . LEU B 1 942 ? 23.5 -14.289 -25.578 1 93.81 942 LEU B N 1
ATOM 15837 C CA . LEU B 1 942 ? 24.547 -14.562 -24.609 1 93.81 942 LEU B CA 1
ATOM 15838 C C . LEU B 1 942 ? 25.891 -14.047 -25.125 1 93.81 942 LEU B C 1
ATOM 15840 O O . LEU B 1 942 ? 26.688 -13.492 -24.359 1 93.81 942 LEU B O 1
ATOM 15844 N N . ASN B 1 943 ? 26.172 -14.234 -26.406 1 92.56 943 ASN B N 1
ATOM 15845 C CA . ASN B 1 943 ? 27.391 -13.703 -27.016 1 92.56 943 ASN B CA 1
ATOM 15846 C C . ASN B 1 943 ? 27.422 -12.18 -26.984 1 92.56 943 ASN B C 1
ATOM 15848 O O . ASN B 1 943 ? 28.469 -11.57 -26.781 1 92.56 943 ASN B O 1
ATOM 15852 N N . LEU B 1 944 ? 26.328 -11.586 -27.156 1 91.81 944 LEU B N 1
ATOM 15853 C CA . LEU B 1 944 ? 26.219 -10.133 -27.125 1 91.81 944 LEU B CA 1
ATOM 15854 C C . LEU B 1 944 ? 26.5 -9.602 -25.719 1 91.81 944 LEU B C 1
ATOM 15856 O O . LEU B 1 944 ? 27.172 -8.586 -25.562 1 91.81 944 LEU B O 1
ATOM 15860 N N . ILE B 1 945 ? 25.984 -10.219 -24.719 1 90.81 945 ILE B N 1
ATOM 15861 C CA . ILE B 1 945 ? 26.172 -9.758 -23.344 1 90.81 945 ILE B CA 1
ATOM 15862 C C . ILE B 1 945 ? 27.641 -9.844 -22.953 1 90.81 945 ILE B C 1
ATOM 15864 O O . ILE B 1 945 ? 28.141 -8.984 -22.219 1 90.81 945 ILE B O 1
ATOM 15868 N N . PHE B 1 946 ? 28.297 -10.922 -23.391 1 92.44 946 PHE B N 1
ATOM 15869 C CA . PHE B 1 946 ? 29.703 -11.07 -23.047 1 92.44 946 PHE B CA 1
ATOM 15870 C C . PHE B 1 946 ? 30.547 -9.992 -23.734 1 92.44 946 PHE B C 1
ATOM 15872 O O . PHE B 1 946 ? 31.547 -9.531 -23.172 1 92.44 946 PHE B O 1
ATOM 15879 N N . HIS B 1 947 ? 30.125 -9.531 -24.828 1 91.12 947 HIS B N 1
ATOM 15880 C CA . HIS B 1 947 ? 30.812 -8.43 -25.5 1 91.12 947 HIS B CA 1
ATOM 15881 C C . HIS B 1 947 ? 30.547 -7.109 -24.781 1 91.12 947 HIS B C 1
ATOM 15883 O O . HIS B 1 947 ? 31.453 -6.289 -24.641 1 91.12 947 HIS B O 1
ATOM 15889 N N . LEU B 1 948 ? 29.406 -6.926 -24.297 1 91.81 948 LEU B N 1
ATOM 15890 C CA . LEU B 1 948 ? 29.016 -5.68 -23.641 1 91.81 948 LEU B CA 1
ATOM 15891 C C . LEU B 1 948 ? 29.547 -5.637 -22.219 1 91.81 948 LEU B C 1
ATOM 15893 O O . LEU B 1 948 ? 29.75 -4.555 -21.656 1 91.81 948 LEU B O 1
ATOM 15897 N N . SER B 1 949 ? 29.703 -6.75 -21.609 1 89.5 949 SER B N 1
ATOM 15898 C CA . SER B 1 949 ? 30.125 -6.844 -20.219 1 89.5 949 SER B CA 1
ATOM 15899 C C . SER B 1 949 ? 31.547 -6.309 -20.047 1 89.5 949 SER B C 1
ATOM 15901 O O . SER B 1 949 ? 31.984 -6.074 -18.922 1 89.5 949 SER B O 1
ATOM 15903 N N . LYS B 1 950 ? 32.25 -6.035 -21.062 1 88.88 950 LYS B N 1
ATOM 15904 C CA . LYS B 1 950 ? 33.562 -5.434 -20.984 1 88.88 950 LYS B CA 1
ATOM 15905 C C . LYS B 1 950 ? 33.5 -3.961 -20.578 1 88.88 950 LYS B C 1
ATOM 15907 O O . LYS B 1 950 ? 34.406 -3.428 -19.953 1 88.88 950 LYS B O 1
ATOM 15912 N N . LYS B 1 951 ? 32.281 -3.328 -20.672 1 89.06 951 LYS B N 1
ATOM 15913 C CA . LYS B 1 951 ? 32.094 -1.907 -20.391 1 89.06 951 LYS B CA 1
ATOM 15914 C C . LYS B 1 951 ? 31.125 -1.693 -19.234 1 89.06 951 LYS B C 1
ATOM 15916 O O . LYS B 1 951 ? 31.219 -0.69 -18.516 1 89.06 951 LYS B O 1
ATOM 15921 N N . VAL B 1 952 ? 30.203 -2.6 -19.172 1 92 952 VAL B N 1
ATOM 15922 C CA . VAL B 1 952 ? 29.156 -2.449 -18.172 1 92 952 VAL B CA 1
ATOM 15923 C C . VAL B 1 952 ? 29.109 -3.686 -17.281 1 92 952 VAL B C 1
ATOM 15925 O O . VAL B 1 952 ? 29.297 -4.809 -17.75 1 92 952 VAL B O 1
ATOM 15928 N N . PRO B 1 953 ? 28.984 -3.428 -15.992 1 90.62 953 PRO B N 1
ATOM 15929 C CA . PRO B 1 953 ? 28.859 -4.605 -15.125 1 90.62 953 PRO B CA 1
ATOM 15930 C C . PRO B 1 953 ? 27.703 -5.523 -15.555 1 90.62 953 PRO B C 1
ATOM 15932 O O . PRO B 1 953 ? 26.641 -5.047 -15.961 1 90.62 953 PRO B O 1
ATOM 15935 N N . ILE B 1 954 ? 27.938 -6.773 -15.469 1 90.81 954 ILE B N 1
ATOM 15936 C CA . ILE B 1 954 ? 27.062 -7.809 -16.016 1 90.81 954 ILE B CA 1
ATOM 15937 C C . ILE B 1 954 ? 25.719 -7.766 -15.305 1 90.81 954 ILE B C 1
ATOM 15939 O O . ILE B 1 954 ? 24.688 -8.086 -15.906 1 90.81 954 ILE B O 1
ATOM 15943 N N . PHE B 1 955 ? 25.688 -7.27 -14.102 1 88.81 955 PHE B N 1
ATOM 15944 C CA . PHE B 1 955 ? 24.469 -7.242 -13.305 1 88.81 955 PHE B CA 1
ATOM 15945 C C . PHE B 1 955 ? 23.391 -6.414 -14 1 88.81 955 PHE B C 1
ATOM 15947 O O . PHE B 1 955 ? 22.203 -6.758 -13.945 1 88.81 955 PHE B O 1
ATOM 15954 N N . TRP B 1 956 ? 23.688 -5.438 -14.758 1 89.06 956 TRP B N 1
ATOM 15955 C CA . TRP B 1 956 ? 22.734 -4.539 -15.391 1 89.06 956 TRP B CA 1
ATOM 15956 C C . TRP B 1 956 ? 22.266 -5.094 -16.734 1 89.06 956 TRP B C 1
ATOM 15958 O O . TRP B 1 956 ? 21.25 -4.652 -17.281 1 89.06 956 TRP B O 1
ATOM 15968 N N . LEU B 1 957 ? 22.953 -6.094 -17.172 1 92.81 957 LEU B N 1
ATOM 15969 C CA . LEU B 1 957 ? 22.672 -6.582 -18.531 1 92.81 957 LEU B CA 1
ATOM 15970 C C . LEU B 1 957 ? 21.828 -7.852 -18.469 1 92.81 957 LEU B C 1
ATOM 15972 O O . LEU B 1 957 ? 21.234 -8.242 -19.484 1 92.81 957 LEU B O 1
ATOM 15976 N N . LEU B 1 958 ? 21.719 -8.43 -17.344 1 93.38 958 LEU B N 1
ATOM 15977 C CA . LEU B 1 958 ? 21.078 -9.734 -17.219 1 93.38 958 LEU B CA 1
ATOM 15978 C C . LEU B 1 958 ? 19.594 -9.641 -17.547 1 93.38 958 LEU B C 1
ATOM 15980 O O . LEU B 1 958 ? 19.062 -10.477 -18.281 1 93.38 958 LEU B O 1
ATOM 15984 N N . PRO B 1 959 ? 18.875 -8.578 -17.031 1 92.88 959 PRO B N 1
ATOM 15985 C CA . PRO B 1 959 ? 17.469 -8.484 -17.375 1 92.88 959 PRO B CA 1
ATOM 15986 C C . PRO B 1 959 ? 17.234 -8.266 -18.875 1 92.88 959 PRO B C 1
ATOM 15988 O O . PRO B 1 959 ? 16.312 -8.836 -19.453 1 92.88 959 PRO B O 1
ATOM 15991 N N . LEU B 1 960 ? 18.078 -7.543 -19.5 1 91.12 960 LEU B N 1
ATOM 15992 C CA . LEU B 1 960 ? 17.953 -7.293 -20.938 1 91.12 960 LEU B CA 1
ATOM 15993 C C . LEU B 1 960 ? 18.25 -8.562 -21.734 1 91.12 960 LEU B C 1
ATOM 15995 O O . LEU B 1 960 ? 17.594 -8.82 -22.75 1 91.12 960 LEU B O 1
ATOM 15999 N N . PHE B 1 961 ? 19.219 -9.352 -21.219 1 92.88 961 PHE B N 1
ATOM 16000 C CA . PHE B 1 961 ? 19.516 -10.633 -21.844 1 92.88 961 PHE B CA 1
ATOM 16001 C C . PHE B 1 961 ? 18.297 -11.555 -21.797 1 92.88 961 PHE B C 1
ATOM 16003 O O . PHE B 1 961 ? 17.984 -12.227 -22.781 1 92.88 961 PHE B O 1
ATOM 16010 N N . TRP B 1 962 ? 17.625 -11.578 -20.719 1 95.81 962 TRP B N 1
ATOM 16011 C CA . TRP B 1 962 ? 16.484 -12.469 -20.547 1 95.81 962 TRP B CA 1
ATOM 16012 C C . TRP B 1 962 ? 15.336 -12.078 -21.469 1 95.81 962 TRP B C 1
ATOM 16014 O O . TRP B 1 962 ? 14.734 -12.945 -22.109 1 95.81 962 TRP B O 1
ATOM 16024 N N . ILE B 1 963 ? 15.062 -10.797 -21.656 1 95.62 963 ILE B N 1
ATOM 16025 C CA . ILE B 1 963 ? 13.984 -10.328 -22.516 1 95.62 963 ILE B CA 1
ATOM 16026 C C . ILE B 1 963 ? 14.336 -10.586 -23.969 1 95.62 963 ILE B C 1
ATOM 16028 O O . ILE B 1 963 ? 13.5 -11.055 -24.75 1 95.62 963 ILE B O 1
ATOM 16032 N N . LEU B 1 964 ? 15.609 -10.414 -24.297 1 95.69 964 LEU B N 1
ATOM 16033 C CA . LEU B 1 964 ? 16.031 -10.617 -25.688 1 95.69 964 LEU B CA 1
ATOM 16034 C C . LEU B 1 964 ? 16 -12.094 -26.047 1 95.69 964 LEU B C 1
ATOM 16036 O O . LEU B 1 964 ? 15.492 -12.469 -27.109 1 95.69 964 LEU B O 1
ATOM 16040 N N . SER B 1 965 ? 16.594 -12.891 -25.234 1 96.75 965 SER B N 1
ATOM 16041 C CA . SER B 1 965 ? 16.562 -14.328 -25.5 1 96.75 965 SER B CA 1
ATOM 16042 C C . SER B 1 965 ? 15.141 -14.875 -25.469 1 96.75 965 SER B C 1
ATOM 16044 O O . SER B 1 965 ? 14.805 -15.773 -26.25 1 96.75 965 SER B O 1
ATOM 16046 N N . GLY B 1 966 ? 14.266 -14.32 -24.562 1 97.19 966 GLY B N 1
ATOM 16047 C CA . GLY B 1 966 ? 12.875 -14.734 -24.5 1 97.19 966 GLY B CA 1
ATOM 16048 C C . GLY B 1 966 ? 12.102 -14.375 -25.766 1 97.19 966 GLY B C 1
ATOM 16049 O O . GLY B 1 966 ? 11.305 -15.18 -26.25 1 97.19 966 GLY B O 1
ATOM 16050 N N . THR B 1 967 ? 12.352 -13.203 -26.281 1 96.69 967 THR B N 1
ATOM 16051 C CA . THR B 1 967 ? 11.672 -12.781 -27.5 1 96.69 967 THR B CA 1
ATOM 16052 C C . THR B 1 967 ? 12.133 -13.617 -28.688 1 96.69 967 THR B C 1
ATOM 16054 O O . THR B 1 967 ? 11.328 -13.984 -29.547 1 96.69 967 THR B O 1
ATOM 16057 N N . MET B 1 968 ? 13.414 -13.984 -28.703 1 97.56 968 MET B N 1
ATOM 16058 C CA . MET B 1 968 ? 13.922 -14.836 -29.766 1 97.56 968 MET B CA 1
ATOM 16059 C C . MET B 1 968 ? 13.344 -16.25 -29.672 1 97.56 968 MET B C 1
ATOM 16061 O O . MET B 1 968 ? 13.023 -16.859 -30.688 1 97.56 968 MET B O 1
ATOM 16065 N N . ALA B 1 969 ? 13.297 -16.703 -28.469 1 98.06 969 ALA B N 1
ATOM 16066 C CA . ALA B 1 969 ? 12.703 -18.016 -28.281 1 98.06 969 ALA B CA 1
ATOM 16067 C C . ALA B 1 969 ? 11.242 -18.031 -28.703 1 98.06 969 ALA B C 1
ATOM 16069 O O . ALA B 1 969 ? 10.758 -19.016 -29.266 1 98.06 969 ALA B O 1
ATOM 16070 N N . ALA B 1 970 ? 10.492 -16.953 -28.422 1 98 970 ALA B N 1
ATOM 16071 C CA . ALA B 1 970 ? 9.094 -16.844 -28.844 1 98 970 ALA B CA 1
ATOM 16072 C C . ALA B 1 970 ? 8.969 -16.875 -30.359 1 98 970 ALA B C 1
ATOM 16074 O O . ALA B 1 970 ? 8.07 -17.531 -30.891 1 98 970 ALA B O 1
ATOM 16075 N N . LEU B 1 971 ? 9.867 -16.266 -31.047 1 97.44 971 LEU B N 1
ATOM 16076 C CA . LEU B 1 971 ? 9.844 -16.25 -32.5 1 97.44 971 LEU B CA 1
ATOM 16077 C C . LEU B 1 971 ? 10.172 -17.625 -33.062 1 97.44 971 LEU B C 1
ATOM 16079 O O . LEU B 1 971 ? 9.594 -18.047 -34.062 1 97.44 971 LEU B O 1
ATOM 16083 N N . THR B 1 972 ? 11.141 -18.328 -32.406 1 97.19 972 THR B N 1
ATOM 16084 C CA . THR B 1 972 ? 11.461 -19.672 -32.844 1 97.19 972 THR B CA 1
ATOM 16085 C C . THR B 1 972 ? 10.273 -20.609 -32.656 1 97.19 972 THR B C 1
ATOM 16087 O O . THR B 1 972 ? 10.07 -21.547 -33.438 1 97.19 972 THR B O 1
ATOM 16090 N N . CYS B 1 973 ? 9.547 -20.359 -31.609 1 97.62 973 CYS B N 1
ATOM 16091 C CA . CYS B 1 973 ? 8.344 -21.156 -31.391 1 97.62 973 CYS B CA 1
ATOM 16092 C C . CYS B 1 973 ? 7.332 -20.938 -32.5 1 97.62 973 CYS B C 1
ATOM 16094 O O . CYS B 1 973 ? 6.676 -21.875 -32.938 1 97.62 973 CYS B O 1
ATOM 16096 N N . VAL B 1 974 ? 7.23 -19.688 -33.031 1 97.56 974 VAL B N 1
ATOM 16097 C CA . VAL B 1 974 ? 6.316 -19.359 -34.125 1 97.56 974 VAL B CA 1
ATOM 16098 C C . VAL B 1 974 ? 6.758 -20.078 -35.375 1 97.56 974 VAL B C 1
ATOM 16100 O O . VAL B 1 974 ? 5.934 -20.672 -36.094 1 97.56 974 VAL B O 1
ATOM 16103 N N . ILE B 1 975 ? 8.047 -20.125 -35.625 1 97.31 975 ILE B N 1
ATOM 16104 C CA . ILE B 1 975 ? 8.57 -20.781 -36.812 1 97.31 975 ILE B CA 1
ATOM 16105 C C . ILE B 1 975 ? 8.336 -22.297 -36.719 1 97.31 975 ILE B C 1
ATOM 16107 O O . ILE B 1 975 ? 7.926 -22.938 -37.688 1 97.31 975 ILE B O 1
ATOM 16111 N N . ALA B 1 976 ? 8.578 -22.797 -35.562 1 97.62 976 ALA B N 1
ATOM 16112 C CA . ALA B 1 976 ? 8.375 -24.234 -35.344 1 97.62 976 ALA B CA 1
ATOM 16113 C C . ALA B 1 976 ? 6.91 -24.609 -35.562 1 97.62 976 ALA B C 1
ATOM 16115 O O . ALA B 1 976 ? 6.609 -25.703 -36.062 1 97.62 976 ALA B O 1
ATOM 16116 N N . LYS B 1 977 ? 5.988 -23.75 -35.125 1 96.62 977 LYS B N 1
ATOM 16117 C CA . LYS B 1 977 ? 4.562 -24.016 -35.312 1 96.62 977 LYS B CA 1
ATOM 16118 C C . LYS B 1 977 ? 4.219 -24.141 -36.812 1 96.62 977 LYS B C 1
ATOM 16120 O O . LYS B 1 977 ? 3.52 -25.078 -37.219 1 96.62 977 LYS B O 1
ATOM 16125 N N . TRP B 1 978 ? 4.695 -23.312 -37.625 1 96.06 978 TRP B N 1
ATOM 16126 C CA . TRP B 1 978 ? 4.344 -23.297 -39.031 1 96.06 978 TRP B CA 1
ATOM 16127 C C . TRP B 1 978 ? 5.062 -24.406 -39.781 1 96.06 978 TRP B C 1
ATOM 16129 O O . TRP B 1 978 ? 4.539 -24.953 -40.781 1 96.06 978 TRP B O 1
ATOM 16139 N N . VAL B 1 979 ? 6.219 -24.953 -39.281 1 95.56 979 VAL B N 1
ATOM 16140 C CA . VAL B 1 979 ? 6.973 -26.016 -39.938 1 95.56 979 VAL B CA 1
ATOM 16141 C C . VAL B 1 979 ? 6.414 -27.375 -39.5 1 95.56 979 VAL B C 1
ATOM 16143 O O . VAL B 1 979 ? 6.223 -28.25 -40.344 1 95.56 979 VAL B O 1
ATOM 16146 N N . LEU B 1 980 ? 6.113 -27.531 -38.281 1 95.56 980 LEU B N 1
ATOM 16147 C CA . LEU B 1 980 ? 5.734 -28.844 -37.781 1 95.56 980 LEU B CA 1
ATOM 16148 C C . LEU B 1 980 ? 4.23 -29.062 -37.906 1 95.56 980 LEU B C 1
ATOM 16150 O O . LEU B 1 980 ? 3.785 -30.156 -38.25 1 95.56 980 LEU B O 1
ATOM 16154 N N . VAL B 1 981 ? 3.377 -28.094 -37.531 1 94 981 VAL B N 1
ATOM 16155 C CA . VAL B 1 981 ? 1.933 -28.297 -37.438 1 94 981 VAL B CA 1
ATOM 16156 C C . VAL B 1 981 ? 1.249 -27.688 -38.656 1 94 981 VAL B C 1
ATOM 16158 O O . VAL B 1 981 ? 0.336 -28.281 -39.219 1 94 981 VAL B O 1
ATOM 16161 N N . GLY B 1 982 ? 1.639 -26.516 -39.062 1 91.19 982 GLY B N 1
ATOM 16162 C CA . GLY B 1 982 ? 0.968 -25.828 -40.156 1 91.19 982 GLY B CA 1
ATOM 16163 C C . GLY B 1 982 ? -0.422 -25.344 -39.812 1 91.19 982 GLY B C 1
ATOM 16164 O O . GLY B 1 982 ? -0.637 -24.828 -38.719 1 91.19 982 GLY B O 1
ATOM 16165 N N . LYS B 1 983 ? -1.419 -25.391 -40.781 1 88.31 983 LYS B N 1
ATOM 16166 C CA . LYS B 1 983 ? -2.797 -24.953 -40.562 1 88.31 983 LYS B CA 1
ATOM 16167 C C . LYS B 1 983 ? -3.768 -26.125 -40.688 1 88.31 983 LYS B C 1
ATOM 16169 O O . LYS B 1 983 ? -3.809 -26.797 -41.719 1 88.31 983 LYS B O 1
ATOM 16174 N N . LYS B 1 984 ? -4.457 -26.375 -39.594 1 89.38 984 LYS B N 1
ATOM 16175 C CA . LYS B 1 984 ? -5.477 -27.422 -39.594 1 89.38 984 LYS B CA 1
ATOM 16176 C C . LYS B 1 984 ? -6.828 -26.875 -40.062 1 89.38 984 LYS B C 1
ATOM 16178 O O . LYS B 1 984 ? -7.098 -25.688 -39.906 1 89.38 984 LYS B O 1
ATOM 16183 N N . LYS B 1 985 ? -7.645 -27.703 -40.594 1 87.75 985 LYS B N 1
ATOM 16184 C CA . LYS B 1 985 ? -8.984 -27.312 -41.031 1 87.75 985 LYS B CA 1
ATOM 16185 C C . LYS B 1 985 ? -10.039 -27.766 -40.031 1 87.75 985 LYS B C 1
ATOM 16187 O O . LYS B 1 985 ? -9.906 -28.828 -39.406 1 87.75 985 LYS B O 1
ATOM 16192 N N . PRO B 1 986 ? -11.031 -26.891 -39.938 1 89.5 986 PRO B N 1
ATOM 16193 C CA . PRO B 1 986 ? -12.133 -27.312 -39.062 1 89.5 986 PRO B CA 1
ATOM 16194 C C . PRO B 1 986 ? -12.82 -28.578 -39.562 1 89.5 986 PRO B C 1
ATOM 16196 O O . PRO B 1 986 ? -13.117 -28.719 -40.75 1 89.5 986 PRO B O 1
ATOM 16199 N N . GLY B 1 987 ? -12.938 -29.609 -38.688 1 85.06 987 GLY B N 1
ATOM 16200 C CA . GLY B 1 987 ? -13.609 -30.859 -39 1 85.06 987 GLY B CA 1
ATOM 16201 C C . GLY B 1 987 ? -12.648 -31.969 -39.406 1 85.06 987 GLY B C 1
ATOM 16202 O O . GLY B 1 987 ? -13.062 -33.094 -39.594 1 85.06 987 GLY B O 1
ATOM 16203 N N . GLU B 1 988 ? -11.461 -31.641 -39.438 1 88.56 988 GLU B N 1
ATOM 16204 C CA . GLU B 1 988 ? -10.453 -32.625 -39.812 1 88.56 988 GLU B CA 1
ATOM 16205 C C . GLU B 1 988 ? -10.305 -33.688 -38.719 1 88.56 988 GLU B C 1
ATOM 16207 O O . GLU B 1 988 ? -10.352 -33.375 -37.531 1 88.56 988 GLU B O 1
ATOM 16212 N N . LYS B 1 989 ? -10.164 -35 -39.031 1 88.81 989 LYS B N 1
ATOM 16213 C CA . LYS B 1 989 ? -9.977 -36.125 -38.125 1 88.81 989 LYS B CA 1
ATOM 16214 C C . LYS B 1 989 ? -8.641 -36.812 -38.375 1 88.81 989 LYS B C 1
ATOM 16216 O O . LYS B 1 989 ? -8.273 -37.062 -39.5 1 88.81 989 LYS B O 1
ATOM 16221 N N . LEU B 1 990 ? -7.922 -37.031 -37.375 1 89.25 990 LEU B N 1
ATOM 16222 C CA . LEU B 1 990 ? -6.633 -37.688 -37.438 1 89.25 990 LEU B CA 1
ATOM 16223 C C . LEU B 1 990 ? -6.551 -38.781 -36.375 1 89.25 990 LEU B C 1
ATOM 16225 O O . LEU B 1 990 ? -7.047 -38.625 -35.281 1 89.25 990 LEU B O 1
ATOM 16229 N N . PRO B 1 991 ? -5.945 -39.844 -36.688 1 87.19 991 PRO B N 1
ATOM 16230 C CA . PRO B 1 991 ? -5.738 -40.875 -35.656 1 87.19 991 PRO B CA 1
ATOM 16231 C C . PRO B 1 991 ? -4.754 -40.438 -34.594 1 87.19 991 PRO B C 1
ATOM 16233 O O . PRO B 1 991 ? -3.793 -39.719 -34.875 1 87.19 991 PRO B O 1
ATOM 16236 N N . ILE B 1 992 ? -4.82 -40.906 -33.438 1 87.38 992 ILE B N 1
ATOM 16237 C CA . ILE B 1 992 ? -4.07 -40.438 -32.25 1 87.38 992 ILE B CA 1
ATOM 16238 C C . ILE B 1 992 ? -2.596 -40.812 -32.438 1 87.38 992 ILE B C 1
ATOM 16240 O O . ILE B 1 992 ? -1.718 -40.094 -31.922 1 87.38 992 ILE B O 1
ATOM 16244 N N . TRP B 1 993 ? -2.246 -41.938 -33.125 1 88.19 993 TRP B N 1
ATOM 16245 C CA . TRP B 1 993 ? -0.86 -42.375 -33.25 1 88.19 993 TRP B CA 1
ATOM 16246 C C . TRP B 1 993 ? -0.288 -42 -34.625 1 88.19 993 TRP B C 1
ATOM 16248 O O . TRP B 1 993 ? 0.71 -42.562 -35.062 1 88.19 993 TRP B O 1
ATOM 16258 N N . SER B 1 994 ? -0.889 -41 -35.312 1 88.56 994 SER B N 1
ATOM 16259 C CA . SER B 1 994 ? -0.416 -40.531 -36.625 1 88.56 994 SER B CA 1
ATOM 16260 C C . SER B 1 994 ? 0.794 -39.625 -36.469 1 88.56 994 SER B C 1
ATOM 16262 O O . SER B 1 994 ? 1.048 -39.094 -35.406 1 88.56 994 SER B O 1
ATOM 16264 N N . LYS B 1 995 ? 1.546 -39.531 -37.531 1 90.94 995 LYS B N 1
ATOM 16265 C CA . LYS B 1 995 ? 2.719 -38.656 -37.562 1 90.94 995 LYS B CA 1
ATOM 16266 C C . LYS B 1 995 ? 2.33 -37.219 -37.344 1 90.94 995 LYS B C 1
ATOM 16268 O O . LYS B 1 995 ? 3.072 -36.438 -36.719 1 90.94 995 LYS B O 1
ATOM 16273 N N . ARG B 1 996 ? 1.2 -36.844 -37.781 1 91.38 996 ARG B N 1
ATOM 16274 C CA . ARG B 1 996 ? 0.76 -35.438 -37.656 1 91.38 996 ARG B CA 1
ATOM 16275 C C . ARG B 1 996 ? 0.462 -35.094 -36.219 1 91.38 996 ARG B C 1
ATOM 16277 O O . ARG B 1 996 ? 0.724 -33.969 -35.75 1 91.38 996 ARG B O 1
ATOM 16284 N N . ILE B 1 997 ? -0.05 -36 -35.469 1 90.88 997 ILE B N 1
ATOM 16285 C CA . ILE B 1 997 ? -0.338 -35.781 -34.062 1 90.88 997 ILE B CA 1
ATOM 16286 C C . ILE B 1 997 ? 0.965 -35.75 -33.281 1 90.88 997 ILE B C 1
ATOM 16288 O O . ILE B 1 997 ? 1.102 -34.969 -32.312 1 90.88 997 ILE B O 1
ATOM 16292 N N . ILE B 1 998 ? 1.935 -36.531 -33.688 1 93.56 998 ILE B N 1
ATOM 16293 C CA . ILE B 1 998 ? 3.238 -36.562 -33.031 1 93.56 998 ILE B CA 1
ATOM 16294 C C . ILE B 1 998 ? 3.916 -35.188 -33.219 1 93.56 998 ILE B C 1
ATOM 16296 O O . ILE B 1 998 ? 4.527 -34.656 -32.281 1 93.56 998 ILE B O 1
ATOM 16300 N N . MET B 1 999 ? 3.811 -34.688 -34.406 1 95 999 MET B N 1
ATOM 16301 C CA . MET B 1 999 ? 4.391 -33.375 -34.656 1 95 999 MET B CA 1
ATOM 16302 C C . MET B 1 999 ? 3.672 -32.281 -33.875 1 95 999 MET B C 1
ATOM 16304 O O . MET B 1 999 ? 4.301 -31.328 -33.406 1 95 999 MET B O 1
ATOM 16308 N N . ASP B 1 1000 ? 2.412 -32.406 -33.719 1 93.31 1000 ASP B N 1
ATOM 16309 C CA . ASP B 1 1000 ? 1.644 -31.469 -32.906 1 93.31 1000 ASP B CA 1
ATOM 16310 C C . ASP B 1 1000 ? 2.068 -31.531 -31.438 1 93.31 1000 ASP B C 1
ATOM 16312 O O . ASP B 1 1000 ? 2.221 -30.5 -30.781 1 93.31 1000 ASP B O 1
ATOM 16316 N N . SER B 1 1001 ? 2.188 -32.719 -30.953 1 93.44 1001 SER B N 1
ATOM 16317 C CA . SER B 1 1001 ? 2.615 -32.875 -29.562 1 93.44 1001 SER B CA 1
ATOM 16318 C C . SER B 1 1001 ? 4.027 -32.344 -29.344 1 93.44 1001 SER B C 1
ATOM 16320 O O . SER B 1 1001 ? 4.344 -31.828 -28.266 1 93.44 1001 SER B O 1
ATOM 16322 N N . THR B 1 1002 ? 4.895 -32.531 -30.297 1 95.75 1002 THR B N 1
ATOM 16323 C CA . THR B 1 1002 ? 6.246 -31.969 -30.219 1 95.75 1002 THR B CA 1
ATOM 16324 C C . THR B 1 1002 ? 6.207 -30.453 -30.156 1 95.75 1002 THR B C 1
ATOM 16326 O O . THR B 1 1002 ? 6.941 -29.828 -29.375 1 95.75 1002 THR B O 1
ATOM 16329 N N . TRP B 1 1003 ? 5.383 -29.859 -30.969 1 96.38 1003 TRP B N 1
ATOM 16330 C CA . TRP B 1 1003 ? 5.262 -28.406 -30.922 1 96.38 1003 TRP B CA 1
ATOM 16331 C C . TRP B 1 1003 ? 4.699 -27.953 -29.578 1 96.38 1003 TRP B C 1
ATOM 16333 O O . TRP B 1 1003 ? 5.105 -26.906 -29.062 1 96.38 1003 TRP B O 1
ATOM 16343 N N . GLN B 1 1004 ? 3.727 -28.625 -29.062 1 95.12 1004 GLN B N 1
ATOM 16344 C CA . GLN B 1 1004 ? 3.189 -28.281 -27.75 1 95.12 1004 GLN B CA 1
ATOM 16345 C C . GLN B 1 1004 ? 4.277 -28.328 -26.688 1 95.12 1004 GLN B C 1
ATOM 16347 O O . GLN B 1 1004 ? 4.266 -27.531 -25.75 1 95.12 1004 GLN B O 1
ATOM 16352 N N . ALA B 1 1005 ? 5.156 -29.234 -26.812 1 96.31 1005 ALA B N 1
ATOM 16353 C CA . ALA B 1 1005 ? 6.281 -29.297 -25.875 1 96.31 1005 ALA B CA 1
ATOM 16354 C C . ALA B 1 1005 ? 7.184 -28.078 -26.016 1 96.31 1005 ALA B C 1
ATOM 16356 O O . ALA B 1 1005 ? 7.684 -27.547 -25.031 1 96.31 1005 ALA B O 1
ATOM 16357 N N . ILE B 1 1006 ? 7.438 -27.641 -27.266 1 97.31 1006 ILE B N 1
ATOM 16358 C CA . ILE B 1 1006 ? 8.227 -26.438 -27.516 1 97.31 1006 ILE B CA 1
ATOM 16359 C C . ILE B 1 1006 ? 7.531 -25.234 -26.891 1 97.31 1006 ILE B C 1
ATOM 16361 O O . ILE B 1 1006 ? 8.164 -24.422 -26.203 1 97.31 1006 ILE B O 1
ATOM 16365 N N . ARG B 1 1007 ? 6.254 -25.141 -27.109 1 96.62 1007 ARG B N 1
ATOM 16366 C CA . ARG B 1 1007 ? 5.469 -24.062 -26.547 1 96.62 1007 ARG B CA 1
ATOM 16367 C C . ARG B 1 1007 ? 5.539 -24.062 -25.016 1 96.62 1007 ARG B C 1
ATOM 16369 O O . ARG B 1 1007 ? 5.656 -23 -24.391 1 96.62 1007 ARG B O 1
ATOM 16376 N N . THR B 1 1008 ? 5.453 -25.188 -24.422 1 95.31 1008 THR B N 1
ATOM 16377 C CA . THR B 1 1008 ? 5.488 -25.297 -22.969 1 95.31 1008 THR B CA 1
ATOM 16378 C C . THR B 1 1008 ? 6.832 -24.844 -22.422 1 95.31 1008 THR B C 1
ATOM 16380 O O . THR B 1 1008 ? 6.887 -24.109 -21.438 1 95.31 1008 THR B O 1
ATOM 16383 N N . LEU B 1 1009 ? 7.875 -25.219 -23.016 1 96.56 1009 LEU B N 1
ATOM 16384 C CA . LEU B 1 1009 ? 9.195 -24.844 -22.547 1 96.56 1009 LEU B CA 1
ATOM 16385 C C . LEU B 1 1009 ? 9.414 -23.344 -22.703 1 96.56 1009 LEU B C 1
ATOM 16387 O O . LEU B 1 1009 ? 9.938 -22.688 -21.797 1 96.56 1009 LEU B O 1
ATOM 16391 N N . ILE B 1 1010 ? 9.031 -22.812 -23.844 1 97.06 1010 ILE B N 1
ATOM 16392 C CA . ILE B 1 1010 ? 9.203 -21.391 -24.094 1 97.06 1010 ILE B CA 1
ATOM 16393 C C . ILE B 1 1010 ? 8.289 -20.594 -23.156 1 97.06 1010 ILE B C 1
ATOM 16395 O O . ILE B 1 1010 ? 8.656 -19.516 -22.688 1 97.06 1010 ILE B O 1
ATOM 16399 N N . GLY B 1 1011 ? 7.098 -21.188 -22.875 1 95.88 1011 GLY B N 1
ATOM 16400 C CA . GLY B 1 1011 ? 6.234 -20.578 -21.891 1 95.88 1011 GLY B CA 1
ATOM 16401 C C . GLY B 1 1011 ? 6.871 -20.5 -20.516 1 95.88 1011 GLY B C 1
ATOM 16402 O O . GLY B 1 1011 ? 6.848 -19.438 -19.875 1 95.88 1011 GLY B O 1
ATOM 16403 N N . ASP B 1 1012 ? 7.527 -21.5 -20.141 1 95.06 1012 ASP B N 1
ATOM 16404 C CA . ASP B 1 1012 ? 8.203 -21.547 -18.844 1 95.06 1012 ASP B CA 1
ATOM 16405 C C . ASP B 1 1012 ? 9.422 -20.625 -18.828 1 95.06 1012 ASP B C 1
ATOM 16407 O O . ASP B 1 1012 ? 9.773 -20.062 -17.797 1 95.06 1012 ASP B O 1
ATOM 16411 N N . TYR B 1 1013 ? 10.039 -20.5 -19.953 1 96.94 1013 TYR B N 1
ATOM 16412 C CA . TYR B 1 1013 ? 11.258 -19.703 -20.062 1 96.94 1013 TYR B CA 1
ATOM 16413 C C . TYR B 1 1013 ? 10.945 -18.219 -19.984 1 96.94 1013 TYR B C 1
ATOM 16415 O O . TYR B 1 1013 ? 11.641 -17.453 -19.312 1 96.94 1013 TYR B O 1
ATOM 16423 N N . PHE B 1 1014 ? 9.852 -17.797 -20.688 1 96.56 1014 PHE B N 1
ATOM 16424 C CA . PHE B 1 1014 ? 9.68 -16.359 -20.75 1 96.56 1014 PHE B CA 1
ATOM 16425 C C . PHE B 1 1014 ? 8.219 -16 -21 1 96.56 1014 PHE B C 1
ATOM 16427 O O . PHE B 1 1014 ? 7.668 -15.125 -20.328 1 96.56 1014 PHE B O 1
ATOM 16434 N N . MET B 1 1015 ? 7.473 -16.625 -21.828 1 96.38 1015 MET B N 1
ATOM 16435 C CA . MET B 1 1015 ? 6.219 -16.125 -22.391 1 96.38 1015 MET B CA 1
ATOM 16436 C C . MET B 1 1015 ? 5.094 -16.219 -21.359 1 96.38 1015 MET B C 1
ATOM 16438 O O . MET B 1 1015 ? 4.086 -15.523 -21.469 1 96.38 1015 MET B O 1
ATOM 16442 N N . GLU B 1 1016 ? 5.16 -17.078 -20.438 1 95.81 1016 GLU B N 1
ATOM 16443 C CA . GLU B 1 1016 ? 4.148 -17.078 -19.375 1 95.81 1016 GLU B CA 1
ATOM 16444 C C . GLU B 1 1016 ? 4.129 -15.766 -18.609 1 95.81 1016 GLU B C 1
ATOM 16446 O O . GLU B 1 1016 ? 3.086 -15.352 -18.109 1 95.81 1016 GLU B O 1
ATOM 16451 N N . MET B 1 1017 ? 5.234 -15.102 -18.562 1 95.62 1017 MET B N 1
ATOM 16452 C CA . MET B 1 1017 ? 5.352 -13.812 -17.891 1 95.62 1017 MET B CA 1
ATOM 16453 C C . MET B 1 1017 ? 4.621 -12.719 -18.672 1 95.62 1017 MET B C 1
ATOM 16455 O O . MET B 1 1017 ? 4.25 -11.695 -18.109 1 95.62 1017 MET B O 1
ATOM 16459 N N . THR B 1 1018 ? 4.367 -12.922 -19.922 1 96.94 1018 THR B N 1
ATOM 16460 C CA . THR B 1 1018 ? 3.771 -11.891 -20.766 1 96.94 1018 THR B CA 1
ATOM 16461 C C . THR B 1 1018 ? 2.266 -12.109 -20.906 1 96.94 1018 THR B C 1
ATOM 16463 O O . THR B 1 1018 ? 1.576 -11.328 -21.562 1 96.94 1018 THR B O 1
ATOM 16466 N N . SER B 1 1019 ? 1.748 -13.109 -20.25 1 96.75 1019 SER B N 1
ATOM 16467 C CA . SER B 1 1019 ? 0.306 -13.32 -20.328 1 96.75 1019 SER B CA 1
ATOM 16468 C C . SER B 1 1019 ? -0.461 -12.117 -19.797 1 96.75 1019 SER B C 1
ATOM 16470 O O . SER B 1 1019 ? -0.042 -11.484 -18.828 1 96.75 1019 SER B O 1
ATOM 16472 N N . GLY B 1 1020 ? -1.488 -11.711 -20.484 1 94.94 1020 GLY B N 1
ATOM 16473 C CA . GLY B 1 1020 ? -2.285 -10.547 -20.109 1 94.94 1020 GLY B CA 1
ATOM 16474 C C . GLY B 1 1020 ? -1.794 -9.258 -20.734 1 94.94 1020 GLY B C 1
ATOM 16475 O O . GLY B 1 1020 ? -2.387 -8.203 -20.531 1 94.94 1020 GLY B O 1
ATOM 16476 N N . SER B 1 1021 ? -0.699 -9.312 -21.484 1 95.31 1021 SER B N 1
ATOM 16477 C CA . SER B 1 1021 ? -0.14 -8.133 -22.125 1 95.31 1021 SER B CA 1
ATOM 16478 C C . SER B 1 1021 ? -0.363 -8.172 -23.641 1 95.31 1021 SER B C 1
ATOM 16480 O O . SER B 1 1021 ? -0.878 -9.156 -24.172 1 95.31 1021 SER B O 1
ATOM 16482 N N . PHE B 1 1022 ? 0.03 -7.051 -24.234 1 94.5 1022 PHE B N 1
ATOM 16483 C CA . PHE B 1 1022 ? -0.078 -6.914 -25.672 1 94.5 1022 PHE B CA 1
ATOM 16484 C C . PHE B 1 1022 ? 0.874 -7.875 -26.391 1 94.5 1022 PHE B C 1
ATOM 16486 O O . PHE B 1 1022 ? 0.541 -8.422 -27.438 1 94.5 1022 PHE B O 1
ATOM 16493 N N . MET B 1 1023 ? 2.041 -8.141 -25.828 1 95.31 1023 MET B N 1
ATOM 16494 C CA . MET B 1 1023 ? 3.035 -9.031 -26.422 1 95.31 1023 MET B CA 1
ATOM 16495 C C . MET B 1 1023 ? 2.49 -10.445 -26.547 1 95.31 1023 MET B C 1
ATOM 16497 O O . MET B 1 1023 ? 2.744 -11.133 -27.531 1 95.31 1023 MET B O 1
ATOM 16501 N N . PHE B 1 1024 ? 1.759 -10.891 -25.547 1 96.94 1024 PHE B N 1
ATOM 16502 C CA . PHE B 1 1024 ? 1.19 -12.234 -25.578 1 96.94 1024 PHE B CA 1
ATOM 16503 C C . PHE B 1 1024 ? 0.16 -12.367 -26.688 1 96.94 1024 PHE B C 1
ATOM 16505 O O . PHE B 1 1024 ? 0.107 -13.391 -27.375 1 96.94 1024 PHE B O 1
ATOM 16512 N N . VAL B 1 1025 ? -0.637 -11.352 -26.891 1 95.94 1025 VAL B N 1
ATOM 16513 C CA . VAL B 1 1025 ? -1.657 -11.352 -27.938 1 95.94 1025 VAL B CA 1
ATOM 16514 C C . VAL B 1 1025 ? -0.991 -11.352 -29.312 1 95.94 1025 VAL B C 1
ATOM 16516 O O . VAL B 1 1025 ? -1.452 -12.031 -30.234 1 95.94 1025 VAL B O 1
ATOM 16519 N N . MET B 1 1026 ? 0.071 -10.617 -29.422 1 95.69 1026 MET B N 1
ATOM 16520 C CA . MET B 1 1026 ? 0.816 -10.609 -30.672 1 95.69 1026 MET B CA 1
ATOM 16521 C C . MET B 1 1026 ? 1.414 -11.977 -30.969 1 95.69 1026 MET B C 1
ATOM 16523 O O . MET B 1 1026 ? 1.444 -12.414 -32.125 1 95.69 1026 MET B O 1
ATOM 16527 N N . TRP B 1 1027 ? 1.938 -12.633 -29.922 1 97 1027 TRP B N 1
ATOM 16528 C CA . TRP B 1 1027 ? 2.467 -13.984 -30.062 1 97 1027 TRP B CA 1
ATOM 16529 C C . TRP B 1 1027 ? 1.382 -14.953 -30.531 1 97 1027 TRP B C 1
ATOM 16531 O O . TRP B 1 1027 ? 1.624 -15.797 -31.406 1 97 1027 TRP B O 1
ATOM 16541 N N . MET B 1 1028 ? 0.197 -14.797 -30.016 1 96.38 1028 MET B N 1
ATOM 16542 C CA . MET B 1 1028 ? -0.946 -15.617 -30.406 1 96.38 1028 MET B CA 1
ATOM 16543 C C . MET B 1 1028 ? -1.324 -15.367 -31.859 1 96.38 1028 MET B C 1
ATOM 16545 O O . MET B 1 1028 ? -1.598 -16.312 -32.594 1 96.38 1028 MET B O 1
ATOM 16549 N N . LYS B 1 1029 ? -1.244 -14.117 -32.312 1 96.12 1029 LYS B N 1
ATOM 16550 C CA . LYS B 1 1029 ? -1.573 -13.758 -33.688 1 96.12 1029 LYS B CA 1
ATOM 16551 C C . LYS B 1 1029 ? -0.558 -14.344 -34.656 1 96.12 1029 LYS B C 1
ATOM 16553 O O . LYS B 1 1029 ? -0.928 -14.82 -35.75 1 96.12 1029 LYS B O 1
ATOM 16558 N N . MET B 1 1030 ? 0.664 -14.336 -34.281 1 96.62 1030 MET B N 1
ATOM 16559 C CA . MET B 1 1030 ? 1.725 -14.836 -35.156 1 96.62 1030 MET B CA 1
ATOM 16560 C C . MET B 1 1030 ? 1.627 -16.344 -35.312 1 96.62 1030 MET B C 1
ATOM 16562 O O . MET B 1 1030 ? 2.086 -16.891 -36.312 1 96.62 1030 MET B O 1
ATOM 16566 N N . MET B 1 1031 ? 1.043 -17.016 -34.406 1 96.56 1031 MET B N 1
ATOM 16567 C CA . MET B 1 1031 ? 0.93 -18.469 -34.5 1 96.56 1031 MET B CA 1
ATOM 16568 C C . MET B 1 1031 ? -0.354 -18.875 -35.188 1 96.56 1031 MET B C 1
ATOM 16570 O O . MET B 1 1031 ? -0.677 -20.062 -35.281 1 96.56 1031 MET B O 1
ATOM 16574 N N . GLY B 1 1032 ? -1.148 -17.906 -35.594 1 93.5 1032 GLY B N 1
ATOM 16575 C CA . GLY B 1 1032 ? -2.299 -18.219 -36.438 1 93.5 1032 GLY B CA 1
ATOM 16576 C C . GLY B 1 1032 ? -3.621 -17.859 -35.781 1 93.5 1032 GLY B C 1
ATOM 16577 O O . GLY B 1 1032 ? -4.688 -18.125 -36.344 1 93.5 1032 GLY B O 1
ATOM 16578 N N . GLY B 1 1033 ? -3.615 -17.328 -34.656 1 93.69 1033 GLY B N 1
ATOM 16579 C CA . GLY B 1 1033 ? -4.852 -16.891 -34.031 1 93.69 1033 GLY B CA 1
ATOM 16580 C C . GLY B 1 1033 ? -5.434 -15.648 -34.656 1 93.69 1033 GLY B C 1
ATOM 16581 O O . GLY B 1 1033 ? -4.695 -14.742 -35.062 1 93.69 1033 GLY B O 1
ATOM 16582 N N . ASP B 1 1034 ? -6.719 -15.656 -34.781 1 94.44 1034 ASP B N 1
ATOM 16583 C CA . ASP B 1 1034 ? -7.422 -14.477 -35.281 1 94.44 1034 ASP B CA 1
ATOM 16584 C C . ASP B 1 1034 ? -7.949 -13.633 -34.125 1 94.44 1034 ASP B C 1
ATOM 16586 O O . ASP B 1 1034 ? -9.086 -13.828 -33.656 1 94.44 1034 ASP B O 1
ATOM 16590 N N . VAL B 1 1035 ? -7.156 -12.773 -33.688 1 94.62 1035 VAL B N 1
ATOM 16591 C CA . VAL B 1 1035 ? -7.477 -11.961 -32.531 1 94.62 1035 VAL B CA 1
ATOM 16592 C C . VAL B 1 1035 ? -7.547 -10.484 -32.906 1 94.62 1035 VAL B C 1
ATOM 16594 O O . VAL B 1 1035 ? -6.645 -9.969 -33.594 1 94.62 1035 VAL B O 1
ATOM 16597 N N . ASP B 1 1036 ? -8.586 -9.852 -32.531 1 90.38 1036 ASP B N 1
ATOM 16598 C CA . ASP B 1 1036 ? -8.781 -8.438 -32.812 1 90.38 1036 ASP B CA 1
ATOM 16599 C C . ASP B 1 1036 ? -8.109 -7.551 -31.781 1 90.38 1036 ASP B C 1
ATOM 16601 O O . ASP B 1 1036 ? -7.293 -8.031 -31 1 90.38 1036 ASP B O 1
ATOM 16605 N N . GLU B 1 1037 ? -8.484 -6.27 -31.859 1 83.25 1037 GLU B N 1
ATOM 16606 C CA . GLU B 1 1037 ? -7.852 -5.297 -30.984 1 83.25 1037 GLU B CA 1
ATOM 16607 C C . GLU B 1 1037 ? -8.508 -5.289 -29.594 1 83.25 1037 GLU B C 1
ATOM 16609 O O . GLU B 1 1037 ? -9.664 -5.688 -29.453 1 83.25 1037 GLU B O 1
ATOM 16614 N N . ASP B 1 1038 ? -7.844 -4.914 -28.516 1 87.38 1038 ASP B N 1
ATOM 16615 C CA . ASP B 1 1038 ? -8.305 -4.691 -27.156 1 87.38 1038 ASP B CA 1
ATOM 16616 C C . ASP B 1 1038 ? -8.727 -6.004 -26.5 1 87.38 1038 ASP B C 1
ATOM 16618 O O . ASP B 1 1038 ? -9.758 -6.066 -25.828 1 87.38 1038 ASP B O 1
ATOM 16622 N N . VAL B 1 1039 ? -8.039 -7.02 -26.797 1 93.44 1039 VAL B N 1
ATOM 16623 C CA . VAL B 1 1039 ? -8.305 -8.336 -26.234 1 93.44 1039 VAL B CA 1
ATOM 16624 C C . VAL B 1 1039 ? -7.371 -8.602 -25.062 1 93.44 1039 VAL B C 1
ATOM 16626 O O . VAL B 1 1039 ? -6.234 -8.125 -25.047 1 93.44 1039 VAL B O 1
ATOM 16629 N N . TYR B 1 1040 ? -7.926 -9.211 -23.969 1 95.81 1040 TYR B N 1
ATOM 16630 C CA . TYR B 1 1040 ? -7.148 -9.609 -22.797 1 95.81 1040 TYR B CA 1
ATOM 16631 C C . TYR B 1 1040 ? -7.082 -11.125 -22.688 1 95.81 1040 TYR B C 1
ATOM 16633 O O . TYR B 1 1040 ? -8.117 -11.789 -22.562 1 95.81 1040 TYR B O 1
ATOM 16641 N N . VAL B 1 1041 ? -5.914 -11.719 -22.797 1 96.94 1041 VAL B N 1
ATOM 16642 C CA . VAL B 1 1041 ? -5.742 -13.156 -22.672 1 96.94 1041 VAL B CA 1
ATOM 16643 C C . VAL B 1 1041 ? -4.68 -13.469 -21.609 1 96.94 1041 VAL B C 1
ATOM 16645 O O . VAL B 1 1041 ? -3.51 -13.117 -21.781 1 96.94 1041 VAL B O 1
ATOM 16648 N N . ASP B 1 1042 ? -5.105 -14.094 -20.547 1 96.38 1042 ASP B N 1
ATOM 16649 C CA . ASP B 1 1042 ? -4.188 -14.406 -19.453 1 96.38 1042 ASP B CA 1
ATOM 16650 C C . ASP B 1 1042 ? -4.07 -15.914 -19.25 1 96.38 1042 ASP B C 1
ATOM 16652 O O . ASP B 1 1042 ? -4.09 -16.406 -18.109 1 96.38 1042 ASP B O 1
ATOM 16656 N N . SER B 1 1043 ? -4.031 -16.734 -20.25 1 95.81 1043 SER B N 1
ATOM 16657 C CA . SER B 1 1043 ? -3.918 -18.188 -20.125 1 95.81 1043 SER B CA 1
ATOM 16658 C C . SER B 1 1043 ? -3.086 -18.781 -21.25 1 95.81 1043 SER B C 1
ATOM 16660 O O . SER B 1 1043 ? -3.316 -18.469 -22.422 1 95.81 1043 SER B O 1
ATOM 16662 N N . MET B 1 1044 ? -2.209 -19.641 -20.922 1 95.31 1044 MET B N 1
ATOM 16663 C CA . MET B 1 1044 ? -1.456 -20.391 -21.922 1 95.31 1044 MET B CA 1
ATOM 16664 C C . MET B 1 1044 ? -2.342 -21.438 -22.594 1 95.31 1044 MET B C 1
ATOM 16666 O O . MET B 1 1044 ? -2.029 -21.906 -23.688 1 95.31 1044 MET B O 1
ATOM 16670 N N . GLY B 1 1045 ? -3.471 -21.766 -21.891 1 93.69 1045 GLY B N 1
ATOM 16671 C CA . GLY B 1 1045 ? -4.398 -22.75 -22.438 1 93.69 1045 GLY B CA 1
ATOM 16672 C C . GLY B 1 1045 ? -5.141 -22.266 -23.656 1 93.69 1045 GLY B C 1
ATOM 16673 O O . GLY B 1 1045 ? -5.711 -23.062 -24.406 1 93.69 1045 GLY B O 1
ATOM 16674 N N . ALA B 1 1046 ? -5.039 -21 -23.906 1 94.06 1046 ALA B N 1
ATOM 16675 C CA . ALA B 1 1046 ? -5.66 -20.438 -25.094 1 94.06 1046 ALA B CA 1
ATOM 16676 C C . ALA B 1 1046 ? -4.82 -20.719 -26.344 1 94.06 1046 ALA B C 1
ATOM 16678 O O . ALA B 1 1046 ? -5.293 -20.578 -27.469 1 94.06 1046 ALA B O 1
ATOM 16679 N N . LEU B 1 1047 ? -3.582 -21.25 -26.125 1 95.19 1047 LEU B N 1
ATOM 16680 C CA . LEU B 1 1047 ? -2.66 -21.469 -27.234 1 95.19 1047 LEU B CA 1
ATOM 16681 C C . LEU B 1 1047 ? -2.482 -22.953 -27.516 1 95.19 1047 LEU B C 1
ATOM 16683 O O . LEU B 1 1047 ? -1.445 -23.375 -28.031 1 95.19 1047 LEU B O 1
ATOM 16687 N N . LEU B 1 1048 ? -3.395 -23.781 -27.125 1 93.5 1048 LEU B N 1
ATOM 16688 C CA . LEU B 1 1048 ? -3.297 -25.203 -27.438 1 93.5 1048 LEU B CA 1
ATOM 16689 C C . LEU B 1 1048 ? -3.4 -25.438 -28.938 1 93.5 1048 LEU B C 1
ATOM 16691 O O . LEU B 1 1048 ? -2.623 -26.219 -29.5 1 93.5 1048 LEU B O 1
ATOM 16695 N N . ASN B 1 1049 ? -4.332 -24.812 -29.609 1 94.5 1049 ASN B N 1
ATOM 16696 C CA . ASN B 1 1049 ? -4.52 -24.75 -31.047 1 94.5 1049 ASN B CA 1
ATOM 16697 C C . ASN B 1 1049 ? -4.859 -23.344 -31.516 1 94.5 1049 ASN B C 1
ATOM 16699 O O . ASN B 1 1049 ? -6.004 -23.062 -31.859 1 94.5 1049 ASN B O 1
ATOM 16703 N N . PRO B 1 1050 ? -3.789 -22.531 -31.625 1 94.44 1050 PRO B N 1
ATOM 16704 C CA . PRO B 1 1050 ? -4.051 -21.125 -31.891 1 94.44 1050 PRO B CA 1
ATOM 16705 C C . PRO B 1 1050 ? -4.73 -20.891 -33.25 1 94.44 1050 PRO B C 1
ATOM 16707 O O . PRO B 1 1050 ? -5.512 -19.953 -33.406 1 94.44 1050 PRO B O 1
ATOM 16710 N N . GLU B 1 1051 ? -4.508 -21.688 -34.188 1 92.5 1051 GLU B N 1
ATOM 16711 C CA . GLU B 1 1051 ? -5.09 -21.516 -35.531 1 92.5 1051 GLU B CA 1
ATOM 16712 C C . GLU B 1 1051 ? -6.598 -21.766 -35.5 1 92.5 1051 GLU B C 1
ATOM 16714 O O . GLU B 1 1051 ? -7.309 -21.375 -36.438 1 92.5 1051 GLU B O 1
ATOM 16719 N N . MET B 1 1052 ? -7.047 -22.359 -34.469 1 94.5 1052 MET B N 1
ATOM 16720 C CA . MET B 1 1052 ? -8.469 -22.688 -34.375 1 94.5 1052 MET B CA 1
ATOM 16721 C C . MET B 1 1052 ? -9.188 -21.688 -33.469 1 94.5 1052 MET B C 1
ATOM 16723 O O . MET B 1 1052 ? -10.375 -21.859 -33.188 1 94.5 1052 MET B O 1
ATOM 16727 N N . VAL B 1 1053 ? -8.602 -20.656 -33 1 95.44 1053 VAL B N 1
ATOM 16728 C CA . VAL B 1 1053 ? -9.195 -19.75 -32.031 1 95.44 1053 VAL B CA 1
ATOM 16729 C C . VAL B 1 1053 ? -9.414 -18.375 -32.656 1 95.44 1053 VAL B C 1
ATOM 16731 O O . VAL B 1 1053 ? -8.484 -17.797 -33.219 1 95.44 1053 VAL B O 1
ATOM 16734 N N . LYS B 1 1054 ? -10.609 -17.891 -32.594 1 95.62 1054 LYS B N 1
ATOM 16735 C CA . LYS B 1 1054 ? -10.984 -16.547 -33.031 1 95.62 1054 LYS B CA 1
ATOM 16736 C C . LYS B 1 1054 ? -11.555 -15.742 -31.859 1 95.62 1054 LYS B C 1
ATOM 16738 O O . LYS B 1 1054 ? -12.531 -16.156 -31.234 1 95.62 1054 LYS B O 1
ATOM 16743 N N . ILE B 1 1055 ? -10.922 -14.625 -31.562 1 96.25 1055 ILE B N 1
ATOM 16744 C CA . ILE B 1 1055 ? -11.398 -13.742 -30.5 1 96.25 1055 ILE B CA 1
ATOM 16745 C C . ILE B 1 1055 ? -11.672 -12.352 -31.062 1 96.25 1055 ILE B C 1
ATOM 16747 O O . ILE B 1 1055 ? -10.773 -11.711 -31.625 1 96.25 1055 ILE B O 1
ATOM 16751 N N . GLU B 1 1056 ? -12.773 -11.867 -30.859 1 94.75 1056 GLU B N 1
ATOM 16752 C CA . GLU B 1 1056 ? -13.156 -10.562 -31.375 1 94.75 1056 GLU B CA 1
ATOM 16753 C C . GLU B 1 1056 ? -12.867 -9.461 -30.359 1 94.75 1056 GLU B C 1
ATOM 16755 O O . GLU B 1 1056 ? -12.25 -9.711 -29.328 1 94.75 1056 GLU B O 1
ATOM 16760 N N . ARG B 1 1057 ? -13.305 -8.32 -30.688 1 91.94 1057 ARG B N 1
ATOM 16761 C CA . ARG B 1 1057 ? -12.938 -7.137 -29.922 1 91.94 1057 ARG B CA 1
ATOM 16762 C C . ARG B 1 1057 ? -13.492 -7.215 -28.5 1 91.94 1057 ARG B C 1
ATOM 16764 O O . ARG B 1 1057 ? -14.648 -7.57 -28.297 1 91.94 1057 ARG B O 1
ATOM 16771 N N . GLY B 1 1058 ? -12.617 -6.895 -27.531 1 90.56 1058 GLY B N 1
ATOM 16772 C CA . GLY B 1 1058 ? -13.047 -6.824 -26.141 1 90.56 1058 GLY B CA 1
ATOM 16773 C C . GLY B 1 1058 ? -13.125 -8.188 -25.469 1 90.56 1058 GLY B C 1
ATOM 16774 O O . GLY B 1 1058 ? -13.539 -8.289 -24.312 1 90.56 1058 GLY B O 1
ATOM 16775 N N . GLY B 1 1059 ? -12.797 -9.234 -26.172 1 93.75 1059 GLY B N 1
ATOM 16776 C CA . GLY B 1 1059 ? -12.812 -10.562 -25.578 1 93.75 1059 GLY B CA 1
ATOM 16777 C C . GLY B 1 1059 ? -11.789 -10.742 -24.469 1 93.75 1059 GLY B C 1
ATOM 16778 O O . GLY B 1 1059 ? -10.68 -10.203 -24.562 1 93.75 1059 GLY B O 1
ATOM 16779 N N . CYS B 1 1060 ? -12.258 -11.422 -23.391 1 95.5 1060 CYS B N 1
ATOM 16780 C CA . CYS B 1 1060 ? -11.375 -11.648 -22.25 1 95.5 1060 CYS B CA 1
ATOM 16781 C C . CYS B 1 1060 ? -11.312 -13.125 -21.891 1 95.5 1060 CYS B C 1
ATOM 16783 O O . CYS B 1 1060 ? -12.344 -13.797 -21.812 1 95.5 1060 CYS B O 1
ATOM 16785 N N . VAL B 1 1061 ? -10.172 -13.609 -21.766 1 96.5 1061 VAL B N 1
ATOM 16786 C CA . VAL B 1 1061 ? -9.906 -14.977 -21.328 1 96.5 1061 VAL B CA 1
ATOM 16787 C C . VAL B 1 1061 ? -9.086 -14.961 -20.031 1 96.5 1061 VAL B C 1
ATOM 16789 O O . VAL B 1 1061 ? -7.961 -14.453 -20.016 1 96.5 1061 VAL B O 1
ATOM 16792 N N . GLU B 1 1062 ? -9.594 -15.562 -19.047 1 96 1062 GLU B N 1
ATOM 16793 C CA . GLU B 1 1062 ? -8.984 -15.461 -17.719 1 96 1062 GLU B CA 1
ATOM 16794 C C . GLU B 1 1062 ? -7.977 -16.578 -17.484 1 96 1062 GLU B C 1
ATOM 16796 O O . GLU B 1 1062 ? -7.723 -17.391 -18.391 1 96 1062 GLU B O 1
ATOM 16801 N N . LYS B 1 1063 ? -7.492 -16.656 -16.25 1 95.44 1063 LYS B N 1
ATOM 16802 C CA . LYS B 1 1063 ? -6.383 -17.531 -15.875 1 95.44 1063 LYS B CA 1
ATOM 16803 C C . LYS B 1 1063 ? -6.785 -19 -15.961 1 95.44 1063 LYS B C 1
ATOM 16805 O O . LYS B 1 1063 ? -7.867 -19.375 -15.516 1 95.44 1063 LYS B O 1
ATOM 16810 N N . ASP B 1 1064 ? -5.98 -19.797 -16.609 1 93.94 1064 ASP B N 1
ATOM 16811 C CA . ASP B 1 1064 ? -6.078 -21.25 -16.688 1 93.94 1064 ASP B CA 1
ATOM 16812 C C . ASP B 1 1064 ? -7.336 -21.672 -17.438 1 93.94 1064 ASP B C 1
ATOM 16814 O O . ASP B 1 1064 ? -7.848 -22.781 -17.219 1 93.94 1064 ASP B O 1
ATOM 16818 N N . ALA B 1 1065 ? -7.91 -20.75 -18.203 1 95.44 1065 ALA B N 1
ATOM 16819 C CA . ALA B 1 1065 ? -8.961 -21.172 -19.125 1 95.44 1065 ALA B CA 1
ATOM 16820 C C . ALA B 1 1065 ? -8.383 -22.016 -20.266 1 95.44 1065 ALA B C 1
ATOM 16822 O O . ALA B 1 1065 ? -7.266 -21.75 -20.734 1 95.44 1065 ALA B O 1
ATOM 16823 N N . LEU B 1 1066 ? -9.148 -23.031 -20.672 1 95.19 1066 LEU B N 1
ATOM 16824 C CA . LEU B 1 1066 ? -8.664 -23.938 -21.703 1 95.19 1066 LEU B CA 1
ATOM 16825 C C . LEU B 1 1066 ? -9.531 -23.844 -22.953 1 95.19 1066 LEU B C 1
ATOM 16827 O O . LEU B 1 1066 ? -10.727 -24.109 -22.906 1 95.19 1066 LEU B O 1
ATOM 16831 N N . LEU B 1 1067 ? -8.914 -23.406 -24.016 1 95 1067 LEU B N 1
ATOM 16832 C CA . LEU B 1 1067 ? -9.57 -23.406 -25.312 1 95 1067 LEU B CA 1
ATOM 16833 C C . LEU B 1 1067 ? -9.078 -24.562 -26.172 1 95 1067 LEU B C 1
ATOM 16835 O O . LEU B 1 1067 ? -8.07 -24.438 -26.875 1 95 1067 LEU B O 1
ATOM 16839 N N . PHE B 1 1068 ? -9.82 -25.641 -26.125 1 92.06 1068 PHE B N 1
ATOM 16840 C CA . PHE B 1 1068 ? -9.445 -26.859 -26.844 1 92.06 1068 PHE B CA 1
ATOM 16841 C C . PHE B 1 1068 ? -9.898 -26.797 -28.297 1 92.06 1068 PHE B C 1
ATOM 16843 O O . PHE B 1 1068 ? -11.094 -26.812 -28.578 1 92.06 1068 PHE B O 1
ATOM 16850 N N . GLY B 1 1069 ? -8.953 -26.734 -29.172 1 90.12 1069 GLY B N 1
ATOM 16851 C CA . GLY B 1 1069 ? -9.289 -26.812 -30.578 1 90.12 1069 GLY B CA 1
ATOM 16852 C C . GLY B 1 1069 ? -9.406 -28.234 -31.094 1 90.12 1069 GLY B C 1
ATOM 16853 O O . GLY B 1 1069 ? -9.672 -28.453 -32.281 1 90.12 1069 GLY B O 1
ATOM 16854 N N . HIS B 1 1070 ? -9.219 -29.234 -30.188 1 89.44 1070 HIS B N 1
ATOM 16855 C CA . HIS B 1 1070 ? -9.305 -30.641 -30.562 1 89.44 1070 HIS B CA 1
ATOM 16856 C C . HIS B 1 1070 ? -9.953 -31.469 -29.469 1 89.44 1070 HIS B C 1
ATOM 16858 O O . HIS B 1 1070 ? -9.977 -31.062 -28.312 1 89.44 1070 HIS B O 1
ATOM 16864 N N . ILE B 1 1071 ? -10.562 -32.625 -29.906 1 85.19 1071 ILE B N 1
ATOM 16865 C CA . ILE B 1 1071 ? -11.188 -33.531 -28.953 1 85.19 1071 ILE B CA 1
ATOM 16866 C C . ILE B 1 1071 ? -10.953 -34.969 -29.391 1 85.19 1071 ILE B C 1
ATOM 16868 O O . ILE B 1 1071 ? -10.891 -35.25 -30.578 1 85.19 1071 ILE B O 1
ATOM 16872 N N . TYR B 1 1072 ? -10.766 -35.719 -28.391 1 82.69 1072 TYR B N 1
ATOM 16873 C CA . TYR B 1 1072 ? -10.656 -37.156 -28.609 1 82.69 1072 TYR B CA 1
ATOM 16874 C C . TYR B 1 1072 ? -12.031 -37.812 -28.625 1 82.69 1072 TYR B C 1
ATOM 16876 O O . TYR B 1 1072 ? -12.789 -37.719 -27.672 1 82.69 1072 TYR B O 1
ATOM 16884 N N . GLU B 1 1073 ? -12.562 -38.531 -29.688 1 74.25 1073 GLU B N 1
ATOM 16885 C CA . GLU B 1 1073 ? -13.891 -39.125 -29.812 1 74.25 1073 GLU B CA 1
ATOM 16886 C C . GLU B 1 1073 ? -13.852 -40.625 -29.609 1 74.25 1073 GLU B C 1
ATOM 16888 O O . GLU B 1 1073 ? -14.898 -41.25 -29.453 1 74.25 1073 GLU B O 1
ATOM 16893 N N . GLY B 1 1074 ? -12.758 -41.344 -29.266 1 63.91 1074 GLY B N 1
ATOM 16894 C CA . GLY B 1 1074 ? -12.656 -42.75 -28.906 1 63.91 1074 GLY B CA 1
ATOM 16895 C C . GLY B 1 1074 ? -13.086 -43.688 -30.016 1 63.91 1074 GLY B C 1
ATOM 16896 O O . GLY B 1 1074 ? -12.984 -44.906 -29.875 1 63.91 1074 GLY B O 1
ATOM 16897 N N . ASP B 1 1075 ? -13.789 -43.281 -31.203 1 58.41 1075 ASP B N 1
ATOM 16898 C CA . ASP B 1 1075 ? -14.289 -44.219 -32.219 1 58.41 1075 ASP B CA 1
ATOM 16899 C C . ASP B 1 1075 ? -13.188 -45.188 -32.656 1 58.41 1075 ASP B C 1
ATOM 16901 O O . ASP B 1 1075 ? -12.055 -45.094 -32.188 1 58.41 1075 ASP B O 1
ATOM 16905 N N . GLU B 1 1076 ? -13.594 -46.219 -33.406 1 54.81 1076 GLU B N 1
ATOM 16906 C CA . GLU B 1 1076 ? -12.688 -47.25 -33.906 1 54.81 1076 GLU B CA 1
ATOM 16907 C C . GLU B 1 1076 ? -11.367 -46.656 -34.375 1 54.81 1076 GLU B C 1
ATOM 16909 O O . GLU B 1 1076 ? -11.359 -45.812 -35.281 1 54.81 1076 GLU B O 1
ATOM 16914 N N . GLY B 1 1077 ? -10.172 -46.812 -33.719 1 59.28 1077 GLY B N 1
ATOM 16915 C CA . GLY B 1 1077 ? -8.805 -46.438 -34.031 1 59.28 1077 GLY B CA 1
ATOM 16916 C C . GLY B 1 1077 ? -8.336 -45.188 -33.312 1 59.28 1077 GLY B C 1
ATOM 16917 O O . GLY B 1 1077 ? -7.227 -44.719 -33.562 1 59.28 1077 GLY B O 1
ATOM 16918 N N . GLY B 1 1078 ? -9.188 -44.562 -32.281 1 75.81 1078 GLY B N 1
ATOM 16919 C CA . GLY B 1 1078 ? -8.734 -43.406 -31.516 1 75.81 1078 GLY B CA 1
ATOM 16920 C C . GLY B 1 1078 ? -8.625 -42.156 -32.344 1 75.81 1078 GLY B C 1
ATOM 16921 O O . GLY B 1 1078 ? -7.539 -41.594 -32.5 1 75.81 1078 GLY B O 1
ATOM 16922 N N . MET B 1 1079 ? -9.625 -41.531 -32.875 1 82.44 1079 MET B N 1
ATOM 16923 C CA . MET B 1 1079 ? -9.594 -40.375 -33.75 1 82.44 1079 MET B CA 1
ATOM 16924 C C . MET B 1 1079 ? -9.672 -39.062 -32.938 1 82.44 1079 MET B C 1
ATOM 16926 O O . MET B 1 1079 ? -10.398 -39 -31.953 1 82.44 1079 MET B O 1
ATOM 16930 N N . VAL B 1 1080 ? -8.898 -38.125 -33.406 1 88.19 1080 VAL B N 1
ATOM 16931 C CA . VAL B 1 1080 ? -8.906 -36.75 -32.875 1 88.19 1080 VAL B CA 1
ATOM 16932 C C . VAL B 1 1080 ? -9.555 -35.812 -33.875 1 88.19 1080 VAL B C 1
ATOM 16934 O O . VAL B 1 1080 ? -9.164 -35.75 -35.031 1 88.19 1080 VAL B O 1
ATOM 16937 N N . LYS B 1 1081 ? -10.555 -35.125 -33.438 1 88.44 1081 LYS B N 1
ATOM 16938 C CA . LYS B 1 1081 ? -11.289 -34.188 -34.281 1 88.44 1081 LYS B CA 1
ATOM 16939 C C . LYS B 1 1081 ? -10.969 -32.75 -33.906 1 88.44 1081 LYS B C 1
ATOM 16941 O O . LYS B 1 1081 ? -10.867 -32.406 -32.719 1 88.44 1081 LYS B O 1
ATOM 16946 N N . PHE B 1 1082 ? -10.805 -31.906 -34.938 1 92.38 1082 PHE B N 1
ATOM 16947 C CA . PHE B 1 1082 ? -10.477 -30.5 -34.719 1 92.38 1082 PHE B CA 1
ATOM 16948 C C . PHE B 1 1082 ? -11.688 -29.609 -35.031 1 92.38 1082 PHE B C 1
ATOM 16950 O O . PHE B 1 1082 ? -12.531 -29.969 -35.844 1 92.38 1082 PHE B O 1
ATOM 16957 N N . GLY B 1 1083 ? -11.828 -28.516 -34.281 1 92.31 1083 GLY B N 1
ATOM 16958 C CA . GLY B 1 1083 ? -12.914 -27.562 -34.438 1 92.31 1083 GLY B CA 1
ATOM 16959 C C . GLY B 1 1083 ? -12.523 -26.141 -34.062 1 92.31 1083 GLY B C 1
ATOM 16960 O O . GLY B 1 1083 ? -11.648 -25.938 -33.219 1 92.31 1083 GLY B O 1
ATOM 16961 N N . GLU B 1 1084 ? -13.234 -25.219 -34.719 1 93.5 1084 GLU B N 1
ATOM 16962 C CA . GLU B 1 1084 ? -12.953 -23.812 -34.469 1 93.5 1084 GLU B CA 1
ATOM 16963 C C . GLU B 1 1084 ? -13.758 -23.297 -33.281 1 93.5 1084 GLU B C 1
ATOM 16965 O O . GLU B 1 1084 ? -14.906 -23.688 -33.094 1 93.5 1084 GLU B O 1
ATOM 16970 N N . ILE B 1 1085 ? -13.109 -22.453 -32.5 1 95.06 1085 ILE B N 1
ATOM 16971 C CA . ILE B 1 1085 ? -13.727 -21.781 -31.344 1 95.06 1085 ILE B CA 1
ATOM 16972 C C . ILE B 1 1085 ? -13.844 -20.297 -31.625 1 95.06 1085 ILE B C 1
ATOM 16974 O O . ILE B 1 1085 ? -12.883 -19.656 -32.062 1 95.06 1085 ILE B O 1
ATOM 16978 N N . LYS B 1 1086 ? -14.977 -19.703 -31.359 1 94.75 1086 LYS B N 1
ATOM 16979 C CA . LYS B 1 1086 ? -15.188 -18.281 -31.594 1 94.75 1086 LYS B CA 1
ATOM 16980 C C . LYS B 1 1086 ? -15.695 -17.594 -30.328 1 94.75 1086 LYS B C 1
ATOM 16982 O O . LYS B 1 1086 ? -16.688 -18.031 -29.734 1 94.75 1086 LYS B O 1
ATOM 16987 N N . ILE B 1 1087 ? -14.961 -16.609 -29.906 1 95.25 1087 ILE B N 1
ATOM 16988 C CA . ILE B 1 1087 ? -15.398 -15.734 -28.812 1 95.25 1087 ILE B CA 1
ATOM 16989 C C . ILE B 1 1087 ? -15.852 -14.391 -29.375 1 95.25 1087 ILE B C 1
ATOM 16991 O O . ILE B 1 1087 ? -15.047 -13.641 -29.938 1 95.25 1087 ILE B O 1
ATOM 16995 N N . GLY B 1 1088 ? -16.984 -14.023 -29.188 1 92.31 1088 GLY B N 1
ATOM 16996 C CA . GLY B 1 1088 ? -17.562 -12.82 -29.766 1 92.31 1088 GLY B CA 1
ATOM 16997 C C . GLY B 1 1088 ? -17.109 -11.547 -29.078 1 92.31 1088 GLY B C 1
ATOM 16998 O O . GLY B 1 1088 ? -16.188 -11.57 -28.25 1 92.31 1088 GLY B O 1
ATOM 16999 N N . GLU B 1 1089 ? -17.766 -10.484 -29.5 1 92.06 1089 GLU B N 1
ATOM 17000 C CA . GLU B 1 1089 ? -17.406 -9.188 -28.953 1 92.06 1089 GLU B CA 1
ATOM 17001 C C . GLU B 1 1089 ? -17.766 -9.102 -27.469 1 92.06 1089 GLU B C 1
ATOM 17003 O O . GLU B 1 1089 ? -18.875 -9.438 -27.078 1 92.06 1089 GLU B O 1
ATOM 17008 N N . ASP B 1 1090 ? -16.812 -8.727 -26.688 1 90.75 1090 ASP B N 1
ATOM 17009 C CA . ASP B 1 1090 ? -16.938 -8.57 -25.234 1 90.75 1090 ASP B CA 1
ATOM 17010 C C . ASP B 1 1090 ? -17.344 -9.891 -24.578 1 90.75 1090 ASP B C 1
ATOM 17012 O O . ASP B 1 1090 ? -18.094 -9.906 -23.609 1 90.75 1090 ASP B O 1
ATOM 17016 N N . GLY B 1 1091 ? -16.906 -10.969 -25.234 1 92.5 1091 GLY B N 1
ATOM 17017 C CA . GLY B 1 1091 ? -17.094 -12.281 -24.625 1 92.5 1091 GLY B CA 1
ATOM 17018 C C . GLY B 1 1091 ? -16.141 -12.539 -23.469 1 92.5 1091 GLY B C 1
ATOM 17019 O O . GLY B 1 1091 ? -15 -12.062 -23.484 1 92.5 1091 GLY B O 1
ATOM 17020 N N . PHE B 1 1092 ? -16.672 -13.25 -22.453 1 94.62 1092 PHE B N 1
ATOM 17021 C CA . PHE B 1 1092 ? -15.867 -13.5 -21.266 1 94.62 1092 PHE B CA 1
ATOM 17022 C C . PHE B 1 1092 ? -15.766 -14.992 -20.984 1 94.62 1092 PHE B C 1
ATOM 17024 O O . PHE B 1 1092 ? -16.766 -15.695 -20.969 1 94.62 1092 PHE B O 1
ATOM 17031 N N . VAL B 1 1093 ? -14.555 -15.445 -20.875 1 95.81 1093 VAL B N 1
ATOM 17032 C CA . VAL B 1 1093 ? -14.289 -16.812 -20.453 1 95.81 1093 VAL B CA 1
ATOM 17033 C C . VAL B 1 1093 ? -13.617 -16.812 -19.078 1 95.81 1093 VAL B C 1
ATOM 17035 O O . VAL B 1 1093 ? -12.492 -16.328 -18.938 1 95.81 1093 VAL B O 1
ATOM 17038 N N . GLY B 1 1094 ? -14.242 -17.375 -18.125 1 93.12 1094 GLY B N 1
ATOM 17039 C CA . GLY B 1 1094 ? -13.766 -17.344 -16.75 1 93.12 1094 GLY B CA 1
ATOM 17040 C C . GLY B 1 1094 ? -12.578 -18.25 -16.516 1 93.12 1094 GLY B C 1
ATOM 17041 O O . GLY B 1 1094 ? -12.188 -19.016 -17.406 1 93.12 1094 GLY B O 1
ATOM 17042 N N . SER B 1 1095 ? -12.039 -18.156 -15.312 1 94.94 1095 SER B N 1
ATOM 17043 C CA . SER B 1 1095 ? -10.859 -18.938 -14.945 1 94.94 1095 SER B CA 1
ATOM 17044 C C . SER B 1 1095 ? -11.18 -20.422 -14.859 1 94.94 1095 SER B C 1
ATOM 17046 O O . SER B 1 1095 ? -12.242 -20.797 -14.359 1 94.94 1095 SER B O 1
ATOM 17048 N N . ARG B 1 1096 ? -10.297 -21.266 -15.391 1 94.31 1096 ARG B N 1
ATOM 17049 C CA . ARG B 1 1096 ? -10.383 -22.719 -15.391 1 94.31 1096 ARG B CA 1
ATOM 17050 C C . ARG B 1 1096 ? -11.648 -23.188 -16.094 1 94.31 1096 ARG B C 1
ATOM 17052 O O . ARG B 1 1096 ? -12.141 -24.297 -15.82 1 94.31 1096 ARG B O 1
ATOM 17059 N N . ALA B 1 1097 ? -12.227 -22.328 -16.906 1 93.12 1097 ALA B N 1
ATOM 17060 C CA . ALA B 1 1097 ? -13.312 -22.75 -17.797 1 93.12 1097 ALA B CA 1
ATOM 17061 C C . ALA B 1 1097 ? -12.766 -23.547 -18.984 1 93.12 1097 ALA B C 1
ATOM 17063 O O . ALA B 1 1097 ? -11.586 -23.453 -19.312 1 93.12 1097 ALA B O 1
ATOM 17064 N N . MET B 1 1098 ? -13.609 -24.375 -19.547 1 93.44 1098 MET B N 1
ATOM 17065 C CA . MET B 1 1098 ? -13.211 -25.219 -20.656 1 93.44 1098 MET B CA 1
ATOM 17066 C C . MET B 1 1098 ? -14.133 -25.016 -21.859 1 93.44 1098 MET B C 1
ATOM 17068 O O . MET B 1 1098 ? -15.352 -25.094 -21.719 1 93.44 1098 MET B O 1
ATOM 17072 N N . VAL B 1 1099 ? -13.531 -24.703 -22.953 1 93.12 1099 VAL B N 1
ATOM 17073 C CA . VAL B 1 1099 ? -14.273 -24.516 -24.203 1 93.12 1099 VAL B CA 1
ATOM 17074 C C . VAL B 1 1099 ? -13.898 -25.609 -25.203 1 93.12 1099 VAL B C 1
ATOM 17076 O O . VAL B 1 1099 ? -12.734 -25.719 -25.594 1 93.12 1099 VAL B O 1
ATOM 17079 N N . MET B 1 1100 ? -14.805 -26.406 -25.594 1 91.5 1100 MET B N 1
ATOM 17080 C CA . MET B 1 1100 ? -14.57 -27.516 -26.516 1 91.5 1100 MET B CA 1
ATOM 17081 C C . MET B 1 1100 ? -14.672 -27.047 -27.969 1 91.5 1100 MET B C 1
ATOM 17083 O O . MET B 1 1100 ? -15.117 -25.938 -28.234 1 91.5 1100 MET B O 1
ATOM 17087 N N . PRO B 1 1101 ? -14.266 -27.906 -28.859 1 92.12 1101 PRO B N 1
ATOM 17088 C CA . PRO B 1 1101 ? -14.25 -27.484 -30.266 1 92.12 1101 PRO B CA 1
ATOM 17089 C C . PRO B 1 1101 ? -15.648 -27.203 -30.797 1 92.12 1101 PRO B C 1
ATOM 17091 O O . PRO B 1 1101 ? -16.594 -27.922 -30.484 1 92.12 1101 PRO B O 1
ATOM 17094 N N . GLY B 1 1102 ? -15.711 -26.188 -31.641 1 89.56 1102 GLY B N 1
ATOM 17095 C CA . GLY B 1 1102 ? -16.953 -25.828 -32.312 1 89.56 1102 GLY B CA 1
ATOM 17096 C C . GLY B 1 1102 ? -17.828 -24.891 -31.484 1 89.56 1102 GLY B C 1
ATOM 17097 O O . GLY B 1 1102 ? -18.906 -24.5 -31.922 1 89.56 1102 GLY B O 1
ATOM 17098 N N . VAL B 1 1103 ? -17.359 -24.484 -30.375 1 91.06 1103 VAL B N 1
ATOM 17099 C CA . VAL B 1 1103 ? -18.141 -23.625 -29.484 1 91.06 1103 VAL B CA 1
ATOM 17100 C C . VAL B 1 1103 ? -18.109 -22.188 -30 1 91.06 1103 VAL B C 1
ATOM 17102 O O . VAL B 1 1103 ? -17.078 -21.734 -30.5 1 91.06 1103 VAL B O 1
ATOM 17105 N N . VAL B 1 1104 ? -19.219 -21.5 -29.922 1 91.5 1104 VAL B N 1
ATOM 17106 C CA . VAL B 1 1104 ? -19.328 -20.094 -30.281 1 91.5 1104 VAL B CA 1
ATOM 17107 C C . VAL B 1 1104 ? -19.938 -19.312 -29.125 1 91.5 1104 VAL B C 1
ATOM 17109 O O . VAL B 1 1104 ? -21.062 -19.594 -28.703 1 91.5 1104 VAL B O 1
ATOM 17112 N N . LEU B 1 1105 ? -19.125 -18.484 -28.578 1 93.12 1105 LEU B N 1
ATOM 17113 C CA . LEU B 1 1105 ? -19.641 -17.531 -27.609 1 93.12 1105 LEU B CA 1
ATOM 17114 C C . LEU B 1 1105 ? -20.188 -16.297 -28.312 1 93.12 1105 LEU B C 1
ATOM 17116 O O . LEU B 1 1105 ? -19.438 -15.555 -28.938 1 93.12 1105 LEU B O 1
ATOM 17120 N N . GLU B 1 1106 ? -21.359 -16 -28.125 1 89.38 1106 GLU B N 1
ATOM 17121 C CA . GLU B 1 1106 ? -21.969 -14.828 -28.75 1 89.38 1106 GLU B CA 1
ATOM 17122 C C . GLU B 1 1106 ? -21.484 -13.547 -28.094 1 89.38 1106 GLU B C 1
ATOM 17124 O O . GLU B 1 1106 ? -20.719 -13.586 -27.125 1 89.38 1106 GLU B O 1
ATOM 17129 N N . ASN B 1 1107 ? -21.938 -12.438 -28.656 1 88.12 1107 ASN B N 1
ATOM 17130 C CA . ASN B 1 1107 ? -21.516 -11.141 -28.125 1 88.12 1107 ASN B CA 1
ATOM 17131 C C . ASN B 1 1107 ? -22.031 -10.93 -26.703 1 88.12 1107 ASN B C 1
ATOM 17133 O O . ASN B 1 1107 ? -23.172 -11.266 -26.391 1 88.12 1107 ASN B O 1
ATOM 17137 N N . ASP B 1 1108 ? -21.234 -10.57 -25.797 1 86.62 1108 ASP B N 1
ATOM 17138 C CA . ASP B 1 1108 ? -21.516 -10.258 -24.406 1 86.62 1108 ASP B CA 1
ATOM 17139 C C . ASP B 1 1108 ? -21.859 -11.516 -23.609 1 86.62 1108 ASP B C 1
ATOM 17141 O O . ASP B 1 1108 ? -22.484 -11.438 -22.562 1 86.62 1108 ASP B O 1
ATOM 17145 N N . ALA B 1 1109 ? -21.422 -12.656 -24.219 1 89.31 1109 ALA B N 1
ATOM 17146 C CA . ALA B 1 1109 ? -21.672 -13.906 -23.5 1 89.31 1109 ALA B CA 1
ATOM 17147 C C . ALA B 1 1109 ? -20.625 -14.117 -22.406 1 89.31 1109 ALA B C 1
ATOM 17149 O O . ALA B 1 1109 ? -19.5 -13.641 -22.5 1 89.31 1109 ALA B O 1
ATOM 17150 N N . ASN B 1 1110 ? -21.141 -14.711 -21.328 1 89.06 1110 ASN B N 1
ATOM 17151 C CA . ASN B 1 1110 ? -20.266 -14.953 -20.172 1 89.06 1110 ASN B CA 1
ATOM 17152 C C . ASN B 1 1110 ? -20.219 -16.438 -19.828 1 89.06 1110 ASN B C 1
ATOM 17154 O O . ASN B 1 1110 ? -21.25 -17.062 -19.562 1 89.06 1110 ASN B O 1
ATOM 17158 N N . LEU B 1 1111 ? -19.062 -16.953 -19.984 1 91.06 1111 LEU B N 1
ATOM 17159 C CA . LEU B 1 1111 ? -18.797 -18.297 -19.469 1 91.06 1111 LEU B CA 1
ATOM 17160 C C . LEU B 1 1111 ? -18.125 -18.219 -18.094 1 91.06 1111 LEU B C 1
ATOM 17162 O O . LEU B 1 1111 ? -16.953 -17.844 -17.984 1 91.06 1111 LEU B O 1
ATOM 17166 N N . ALA B 1 1112 ? -18.766 -18.578 -17.062 1 87 1112 ALA B N 1
ATOM 17167 C CA . ALA B 1 1112 ? -18.297 -18.422 -15.68 1 87 1112 ALA B CA 1
ATOM 17168 C C . ALA B 1 1112 ? -17.078 -19.312 -15.422 1 87 1112 ALA B C 1
ATOM 17170 O O . ALA B 1 1112 ? -16.734 -20.156 -16.25 1 87 1112 ALA B O 1
ATOM 17171 N N . ALA B 1 1113 ? -16.5 -19.078 -14.352 1 88.31 1113 ALA B N 1
ATOM 17172 C CA . ALA B 1 1113 ? -15.375 -19.906 -13.938 1 88.31 1113 ALA B CA 1
ATOM 17173 C C . ALA B 1 1113 ? -15.797 -21.344 -13.711 1 88.31 1113 ALA B C 1
ATOM 17175 O O . ALA B 1 1113 ? -16.906 -21.609 -13.227 1 88.31 1113 ALA B O 1
ATOM 17176 N N . PHE B 1 1114 ? -14.93 -22.156 -14.078 1 87.88 1114 PHE B N 1
ATOM 17177 C CA . PHE B 1 1114 ? -15.141 -23.594 -13.875 1 87.88 1114 PHE B CA 1
ATOM 17178 C C . PHE B 1 1114 ? -16.406 -24.062 -14.586 1 87.88 1114 PHE B C 1
ATOM 17180 O O . PHE B 1 1114 ? -17.172 -24.844 -14.039 1 87.88 1114 PHE B O 1
ATOM 17187 N N . SER B 1 1115 ? -16.656 -23.484 -15.734 1 84.94 1115 SER B N 1
ATOM 17188 C CA . SER B 1 1115 ? -17.797 -23.891 -16.562 1 84.94 1115 SER B CA 1
ATOM 17189 C C . SER B 1 1115 ? -17.328 -24.594 -17.844 1 84.94 1115 SER B C 1
ATOM 17191 O O . SER B 1 1115 ? -16.203 -24.375 -18.297 1 84.94 1115 SER B O 1
ATOM 17193 N N . LEU B 1 1116 ? -18.125 -25.5 -18.266 1 87.06 1116 LEU B N 1
ATOM 17194 C CA . LEU B 1 1116 ? -17.812 -26.281 -19.469 1 87.06 1116 LEU B CA 1
ATOM 17195 C C . LEU B 1 1116 ? -18.75 -25.891 -20.609 1 87.06 1116 LEU B C 1
ATOM 17197 O O . LEU B 1 1116 ? -19.969 -25.844 -20.438 1 87.06 1116 LEU B O 1
ATOM 17201 N N . ALA B 1 1117 ? -18.141 -25.469 -21.703 1 87.62 1117 ALA B N 1
ATOM 17202 C CA . ALA B 1 1117 ? -18.875 -25.328 -22.953 1 87.62 1117 ALA B CA 1
ATOM 17203 C C . ALA B 1 1117 ? -18.672 -26.547 -23.844 1 87.62 1117 ALA B C 1
ATOM 17205 O O . ALA B 1 1117 ? -17.578 -26.75 -24.375 1 87.62 1117 ALA B O 1
ATOM 17206 N N . MET B 1 1118 ? -19.688 -27.266 -24.094 1 83.25 1118 MET B N 1
ATOM 17207 C CA . MET B 1 1118 ? -19.609 -28.531 -24.812 1 83.25 1118 MET B CA 1
ATOM 17208 C C . MET B 1 1118 ? -19.453 -28.312 -26.312 1 83.25 1118 MET B C 1
ATOM 17210 O O . MET B 1 1118 ? -19.641 -27.188 -26.797 1 83.25 1118 MET B O 1
ATOM 17214 N N . LYS B 1 1119 ? -19.203 -29.453 -26.938 1 82.38 1119 LYS B N 1
ATOM 17215 C CA . LYS B 1 1119 ? -18.938 -29.422 -28.375 1 82.38 1119 LYS B CA 1
ATOM 17216 C C . LYS B 1 1119 ? -20.094 -28.797 -29.141 1 82.38 1119 LYS B C 1
ATOM 17218 O O . LYS B 1 1119 ? -21.25 -29.156 -28.922 1 82.38 1119 LYS B O 1
ATOM 17223 N N . GLN B 1 1120 ? -19.75 -27.797 -29.969 1 78.62 1120 GLN B N 1
ATOM 17224 C CA . GLN B 1 1120 ? -20.672 -27.141 -30.906 1 78.62 1120 GLN B CA 1
ATOM 17225 C C . GLN B 1 1120 ? -21.781 -26.391 -30.156 1 78.62 1120 GLN B C 1
ATOM 17227 O O . GLN B 1 1120 ? -22.844 -26.125 -30.719 1 78.62 1120 GLN B O 1
ATOM 17232 N N . GLU B 1 1121 ? -21.484 -26.094 -28.938 1 79.94 1121 GLU B N 1
ATOM 17233 C CA . GLU B 1 1121 ? -22.438 -25.344 -28.141 1 79.94 1121 GLU B CA 1
ATOM 17234 C C . GLU B 1 1121 ? -22.359 -23.859 -28.438 1 79.94 1121 GLU B C 1
ATOM 17236 O O . GLU B 1 1121 ? -21.281 -23.312 -28.672 1 79.94 1121 GLU B O 1
ATOM 17241 N N . ILE B 1 1122 ? -23.484 -23.172 -28.531 1 82.44 1122 ILE B N 1
ATOM 17242 C CA . ILE B 1 1122 ? -23.547 -21.734 -28.672 1 82.44 1122 ILE B CA 1
ATOM 17243 C C . ILE B 1 1122 ? -24 -21.094 -27.359 1 82.44 1122 ILE B C 1
ATOM 17245 O O . ILE B 1 1122 ? -25.109 -21.359 -26.891 1 82.44 1122 ILE B O 1
ATOM 17249 N N . ILE B 1 1123 ? -23.062 -20.406 -26.734 1 85.69 1123 ILE B N 1
ATOM 17250 C CA . ILE B 1 1123 ? -23.359 -19.734 -25.484 1 85.69 1123 ILE B CA 1
ATOM 17251 C C . ILE B 1 1123 ? -23.891 -18.328 -25.75 1 85.69 1123 ILE B C 1
ATOM 17253 O O . ILE B 1 1123 ? -23.203 -17.516 -26.375 1 85.69 1123 ILE B O 1
ATOM 17257 N N . ARG B 1 1124 ? -25 -17.922 -25.312 1 77.62 1124 ARG B N 1
ATOM 17258 C CA . ARG B 1 1124 ? -25.641 -16.641 -25.562 1 77.62 1124 ARG B CA 1
ATOM 17259 C C . ARG B 1 1124 ? -25.562 -15.719 -24.344 1 77.62 1124 ARG B C 1
ATOM 17261 O O . ARG B 1 1124 ? -25.266 -16.172 -23.25 1 77.62 1124 ARG B O 1
ATOM 17268 N N . SER B 1 1125 ? -25.578 -14.375 -24.547 1 72.25 1125 SER B N 1
ATOM 17269 C CA . SER B 1 1125 ? -25.5 -13.352 -23.516 1 72.25 1125 SER B CA 1
ATOM 17270 C C . SER B 1 1125 ? -26.703 -13.422 -22.578 1 72.25 1125 SER B C 1
ATOM 17272 O O . SER B 1 1125 ? -27.828 -13.719 -23.016 1 72.25 1125 SER B O 1
ATOM 17274 N N . THR B 1 1126 ? -26.531 -13.641 -21.359 1 52.09 1126 THR B N 1
ATOM 17275 C CA . THR B 1 1126 ? -27.641 -13.477 -20.422 1 52.09 1126 THR B CA 1
ATOM 17276 C C . THR B 1 1126 ? -27.812 -12.008 -20.031 1 52.09 1126 THR B C 1
ATOM 17278 O O . THR B 1 1126 ? -26.828 -11.273 -19.922 1 52.09 1126 THR B O 1
#